Protein 2HGA (pdb70)

Structure (mmCIF, N/CA/C/O backbone):
data_2HGA
#
_entry.id   2HGA
#
_cell.length_a   1.000
_cell.length_b   1.000
_cell.length_c   1.000
_cell.angle_alpha   90.00
_cell.angle_beta   90.00
_cell.angle_gamma   90.00
#
_symmetry.space_group_name_H-M   'P 1'
#
loop_
_atom_site.group_PDB
_atom_site.id
_atom_site.type_symbol
_atom_site.label_atom_id
_atom_site.label_alt_id
_atom_site.label_comp_id
_atom_site.label_asym_id
_atom_site.label_entity_id
_atom_site.label_seq_id
_atom_site.pdbx_PDB_ins_code
_atom_site.Cartn_x
_atom_site.Cartn_y
_atom_site.Cartn_z
_atom_site.occupancy
_atom_site.B_iso_or_equiv
_atom_site.auth_seq_id
_atom_site.auth_comp_id
_atom_site.auth_asym_id
_atom_site.auth_atom_id
_atom_site.pdbx_PDB_model_num
ATOM 1 N N . GLN A 1 23 ? -3.362 -10.583 -2.931 1.00 0.00 23 GLN A N 1
ATOM 2 C CA . GLN A 1 23 ? -2.326 -10.518 -1.915 1.00 0.00 23 GLN A CA 1
ATOM 3 C C . GLN A 1 23 ? -2.090 -9.078 -1.478 1.00 0.00 23 GLN A C 1
ATOM 4 O O . GLN A 1 23 ? -1.394 -8.322 -2.153 1.00 0.00 23 GLN A O 1
ATOM 18 N N . PRO A 1 24 ? -2.710 -8.665 -0.367 1.00 0.00 24 PRO A N 1
ATOM 19 C CA . PRO A 1 24 ? -2.434 -7.372 0.254 1.00 0.00 24 PRO A CA 1
ATOM 20 C C . PRO A 1 24 ? -1.072 -7.396 0.933 1.00 0.00 24 PRO A C 1
ATOM 21 O O . PRO A 1 24 ? -0.791 -8.291 1.728 1.00 0.00 24 PRO A O 1
ATOM 32 N N . ASP A 1 25 ? -0.234 -6.421 0.628 1.00 0.00 25 ASP A N 1
ATOM 33 C CA . ASP A 1 25 ? 1.156 -6.452 1.079 1.00 0.00 25 ASP A CA 1
ATOM 34 C C . ASP A 1 25 ? 1.666 -5.037 1.326 1.00 0.00 25 ASP A C 1
ATOM 35 O O . ASP A 1 25 ? 2.860 -4.750 1.220 1.00 0.00 25 ASP A O 1
ATOM 44 N N . GLY A 1 26 ? 0.747 -4.160 1.690 1.00 0.00 26 GLY A N 1
ATOM 45 C CA . GLY A 1 26 ? 1.083 -2.772 1.915 1.00 0.00 26 GLY A CA 1
ATOM 46 C C . GLY A 1 26 ? 0.390 -1.869 0.919 1.00 0.00 26 GLY A C 1
ATOM 47 O O . GLY A 1 26 ? 0.123 -2.278 -0.210 1.00 0.00 26 GLY A O 1
ATOM 51 N N . VAL A 1 27 ? 0.076 -0.656 1.334 1.00 0.00 27 VAL A N 1
ATOM 52 C CA . VAL A 1 27 ? -0.555 0.305 0.445 1.00 0.00 27 VAL A CA 1
ATOM 53 C C . VAL A 1 27 ? 0.464 1.328 -0.046 1.00 0.00 27 VAL A C 1
ATOM 54 O O . VAL A 1 27 ? 1.218 1.905 0.739 1.00 0.00 27 VAL A O 1
ATOM 67 N N . GLN A 1 28 ? 0.503 1.528 -1.350 1.00 0.00 28 GLN A N 1
ATOM 68 C CA . GLN A 1 28 ? 1.487 2.411 -1.954 1.00 0.00 28 GLN A CA 1
ATOM 69 C C . GLN A 1 28 ? 0.834 3.673 -2.505 1.00 0.00 28 GLN A C 1
ATOM 70 O O . GLN A 1 28 ? -0.330 3.663 -2.917 1.00 0.00 28 GLN A O 1
ATOM 84 N N . ILE A 1 29 ? 1.594 4.755 -2.494 1.00 0.00 29 ILE A N 1
ATOM 85 C CA . ILE A 1 29 ? 1.143 6.026 -3.026 1.00 0.00 29 ILE A CA 1
ATOM 86 C C . ILE A 1 29 ? 1.330 6.052 -4.536 1.00 0.00 29 ILE A C 1
ATOM 87 O O . ILE A 1 29 ? 2.452 5.952 -5.032 1.00 0.00 29 ILE A O 1
ATOM 103 N N . ASP A 1 30 ? 0.235 6.180 -5.256 1.00 0.00 30 ASP A N 1
ATOM 104 C CA . ASP A 1 30 ? 0.277 6.242 -6.707 1.00 0.00 30 ASP A CA 1
ATOM 105 C C . ASP A 1 30 ? 0.681 7.634 -7.151 1.00 0.00 30 ASP A C 1
ATOM 106 O O . ASP A 1 30 ? 1.752 7.828 -7.722 1.00 0.00 30 ASP A O 1
ATOM 115 N N . SER A 1 31 ? -0.172 8.606 -6.858 1.00 0.00 31 SER A N 1
ATOM 116 C CA . SER A 1 31 ? 0.072 9.972 -7.285 1.00 0.00 31 SER A CA 1
ATOM 117 C C . SER A 1 31 ? -0.533 10.973 -6.310 1.00 0.00 31 SER A C 1
ATOM 118 O O . SER A 1 31 ? -1.471 10.656 -5.572 1.00 0.00 31 SER A O 1
ATOM 126 N N . VAL A 1 32 ? 0.012 12.181 -6.314 1.00 0.00 32 VAL A N 1
ATOM 127 C CA . VAL A 1 32 ? -0.423 13.229 -5.407 1.00 0.00 32 VAL A CA 1
ATOM 128 C C . VAL A 1 32 ? -1.021 14.389 -6.191 1.00 0.00 32 VAL A C 1
ATOM 129 O O . VAL A 1 32 ? -0.323 15.058 -6.953 1.00 0.00 32 VAL A O 1
ATOM 142 N N . VAL A 1 33 ? -2.314 14.610 -6.024 1.00 0.00 33 VAL A N 1
ATOM 143 C CA . VAL A 1 33 ? -2.983 15.703 -6.692 1.00 0.00 33 VAL A CA 1
ATOM 144 C C . VAL A 1 33 ? -3.287 16.829 -5.706 1.00 0.00 33 VAL A C 1
ATOM 145 O O . VAL A 1 33 ? -3.420 16.591 -4.501 1.00 0.00 33 VAL A O 1
ATOM 158 N N . PRO A 1 34 ? -3.385 18.074 -6.207 1.00 0.00 34 PRO A N 1
ATOM 159 C CA . PRO A 1 34 ? -3.674 19.250 -5.377 1.00 0.00 34 PRO A CA 1
ATOM 160 C C . PRO A 1 34 ? -5.043 19.166 -4.709 1.00 0.00 34 PRO A C 1
ATOM 161 O O . PRO A 1 34 ? -5.974 18.556 -5.241 1.00 0.00 34 PRO A O 1
ATOM 172 N N . GLY A 1 35 ? -5.162 19.796 -3.550 1.00 0.00 35 GLY A N 1
ATOM 173 C CA . GLY A 1 35 ? -6.388 19.717 -2.779 1.00 0.00 35 GLY A CA 1
ATOM 174 C C . GLY A 1 35 ? -6.190 18.895 -1.525 1.00 0.00 35 GLY A C 1
ATOM 175 O O . GLY A 1 35 ? -7.128 18.655 -0.761 1.00 0.00 35 GLY A O 1
ATOM 179 N N . SER A 1 36 ? -4.955 18.469 -1.321 1.00 0.00 36 SER A N 1
ATOM 180 C CA . SER A 1 36 ? -4.589 17.671 -0.171 1.00 0.00 36 SER A CA 1
ATOM 181 C C . SER A 1 36 ? -3.435 18.337 0.577 1.00 0.00 36 SER A C 1
ATOM 182 O O . SER A 1 36 ? -2.598 19.000 -0.036 1.00 0.00 36 SER A O 1
ATOM 190 N N . PRO A 1 37 ? -3.370 18.187 1.905 1.00 0.00 37 PRO A N 1
ATOM 191 C CA . PRO A 1 37 ? -2.252 18.709 2.691 1.00 0.00 37 PRO A CA 1
ATOM 192 C C . PRO A 1 37 ? -0.963 17.963 2.365 1.00 0.00 37 PRO A C 1
ATOM 193 O O . PRO A 1 37 ? 0.137 18.486 2.525 1.00 0.00 37 PRO A O 1
ATOM 204 N N . ALA A 1 38 ? -1.127 16.743 1.864 1.00 0.00 38 ALA A N 1
ATOM 205 C CA . ALA A 1 38 ? -0.007 15.872 1.544 1.00 0.00 38 ALA A CA 1
ATOM 206 C C . ALA A 1 38 ? 0.699 16.300 0.262 1.00 0.00 38 ALA A C 1
ATOM 207 O O . ALA A 1 38 ? 1.768 15.779 -0.060 1.00 0.00 38 ALA A O 1
ATOM 214 N N . SER A 1 39 ? 0.113 17.268 -0.447 1.00 0.00 39 SER A N 1
ATOM 215 C CA . SER A 1 39 ? 0.626 17.701 -1.746 1.00 0.00 39 SER A CA 1
ATOM 216 C C . SER A 1 39 ? 2.110 18.082 -1.698 1.00 0.00 39 SER A C 1
ATOM 217 O O . SER A 1 39 ? 2.830 17.907 -2.683 1.00 0.00 39 SER A O 1
ATOM 225 N N . LYS A 1 40 ? 2.574 18.593 -0.561 1.00 0.00 40 LYS A N 1
ATOM 226 C CA . LYS A 1 40 ? 3.976 18.979 -0.430 1.00 0.00 40 LYS A CA 1
ATOM 227 C C . LYS A 1 40 ? 4.604 18.369 0.817 1.00 0.00 40 LYS A C 1
ATOM 228 O O . LYS A 1 40 ? 5.628 18.847 1.306 1.00 0.00 40 LYS A O 1
ATOM 247 N N . VAL A 1 41 ? 4.004 17.303 1.320 1.00 0.00 41 VAL A N 1
ATOM 248 C CA . VAL A 1 41 ? 4.528 16.632 2.502 1.00 0.00 41 VAL A CA 1
ATOM 249 C C . VAL A 1 41 ? 5.245 15.343 2.118 1.00 0.00 41 VAL A C 1
ATOM 250 O O . VAL A 1 41 ? 6.391 15.114 2.511 1.00 0.00 41 VAL A O 1
ATOM 263 N N . LEU A 1 42 ? 4.574 14.511 1.336 1.00 0.00 42 LEU A N 1
ATOM 264 C CA . LEU A 1 42 ? 5.141 13.246 0.911 1.00 0.00 42 LEU A CA 1
ATOM 265 C C . LEU A 1 42 ? 5.420 13.232 -0.583 1.00 0.00 42 LEU A C 1
ATOM 266 O O . LEU A 1 42 ? 5.181 14.215 -1.291 1.00 0.00 42 LEU A O 1
ATOM 282 N N . THR A 1 43 ? 5.934 12.110 -1.043 1.00 0.00 43 THR A N 1
ATOM 283 C CA . THR A 1 43 ? 6.284 11.934 -2.440 1.00 0.00 43 THR A CA 1
ATOM 284 C C . THR A 1 43 ? 5.426 10.833 -3.057 1.00 0.00 43 THR A C 1
ATOM 285 O O . THR A 1 43 ? 5.162 9.816 -2.414 1.00 0.00 43 THR A O 1
ATOM 296 N N . PRO A 1 44 ? 4.937 11.027 -4.289 1.00 0.00 44 PRO A N 1
ATOM 297 C CA . PRO A 1 44 ? 4.264 9.960 -5.023 1.00 0.00 44 PRO A CA 1
ATOM 298 C C . PRO A 1 44 ? 5.221 8.813 -5.328 1.00 0.00 44 PRO A C 1
ATOM 299 O O . PRO A 1 44 ? 6.397 9.033 -5.621 1.00 0.00 44 PRO A O 1
ATOM 310 N N . GLY A 1 45 ? 4.721 7.594 -5.244 1.00 0.00 45 GLY A N 1
ATOM 311 C CA . GLY A 1 45 ? 5.556 6.434 -5.496 1.00 0.00 45 GLY A CA 1
ATOM 312 C C . GLY A 1 45 ? 6.057 5.773 -4.227 1.00 0.00 45 GLY A C 1
ATOM 313 O O . GLY A 1 45 ? 6.654 4.693 -4.281 1.00 0.00 45 GLY A O 1
ATOM 317 N N . LEU A 1 46 ? 5.819 6.403 -3.083 1.00 0.00 46 LEU A N 1
ATOM 318 C CA . LEU A 1 46 ? 6.297 5.860 -1.816 1.00 0.00 46 LEU A CA 1
ATOM 319 C C . LEU A 1 46 ? 5.350 4.782 -1.303 1.00 0.00 46 LEU A C 1
ATOM 320 O O . LEU A 1 46 ? 4.206 4.693 -1.740 1.00 0.00 46 LEU A O 1
ATOM 336 N N . VAL A 1 47 ? 5.826 3.979 -0.363 1.00 0.00 47 VAL A N 1
ATOM 337 C CA . VAL A 1 47 ? 5.034 2.885 0.180 1.00 0.00 47 VAL A CA 1
ATOM 338 C C . VAL A 1 47 ? 4.700 3.146 1.643 1.00 0.00 47 VAL A C 1
ATOM 339 O O . VAL A 1 47 ? 5.593 3.402 2.453 1.00 0.00 47 VAL A O 1
ATOM 352 N N . ILE A 1 48 ? 3.419 3.080 1.976 1.00 0.00 48 ILE A N 1
ATOM 353 C CA . ILE A 1 48 ? 2.968 3.286 3.344 1.00 0.00 48 ILE A CA 1
ATOM 354 C C . ILE A 1 48 ? 3.071 1.989 4.130 1.00 0.00 48 ILE A C 1
ATOM 355 O O . ILE A 1 48 ? 2.358 1.023 3.852 1.00 0.00 48 ILE A O 1
ATOM 371 N N . GLU A 1 49 ? 3.966 1.970 5.105 1.00 0.00 49 GLU A N 1
ATOM 372 C CA . GLU A 1 49 ? 4.208 0.776 5.889 1.00 0.00 49 GLU A CA 1
ATOM 373 C C . GLU A 1 49 ? 3.200 0.660 7.021 1.00 0.00 49 GLU A C 1
ATOM 374 O O . GLU A 1 49 ? 2.613 -0.401 7.239 1.00 0.00 49 GLU A O 1
ATOM 386 N N . SER A 1 50 ? 2.982 1.753 7.733 1.00 0.00 50 SER A N 1
ATOM 387 C CA . SER A 1 50 ? 2.062 1.733 8.856 1.00 0.00 50 SER A CA 1
ATOM 388 C C . SER A 1 50 ? 1.637 3.134 9.265 1.00 0.00 50 SER A C 1
ATOM 389 O O . SER A 1 50 ? 2.373 4.103 9.072 1.00 0.00 50 SER A O 1
ATOM 397 N N . ILE A 1 51 ? 0.444 3.220 9.829 1.00 0.00 51 ILE A N 1
ATOM 398 C CA . ILE A 1 51 ? -0.075 4.469 10.365 1.00 0.00 51 ILE A CA 1
ATOM 399 C C . ILE A 1 51 ? 0.049 4.417 11.892 1.00 0.00 51 ILE A C 1
ATOM 400 O O . ILE A 1 51 ? 0.428 3.376 12.434 1.00 0.00 51 ILE A O 1
ATOM 416 N N . ASN A 1 52 ? -0.228 5.524 12.575 1.00 0.00 52 ASN A N 1
ATOM 417 C CA . ASN A 1 52 ? -0.067 5.611 14.019 1.00 0.00 52 ASN A CA 1
ATOM 418 C C . ASN A 1 52 ? -0.859 4.530 14.756 1.00 0.00 52 ASN A C 1
ATOM 419 O O . ASN A 1 52 ? -2.077 4.618 14.901 1.00 0.00 52 ASN A O 1
ATOM 430 N N . GLY A 1 53 ? -0.147 3.492 15.189 1.00 0.00 53 GLY A N 1
ATOM 431 C CA . GLY A 1 53 ? -0.763 2.404 15.926 1.00 0.00 53 GLY A CA 1
ATOM 432 C C . GLY A 1 53 ? -1.576 1.476 15.045 1.00 0.00 53 GLY A C 1
ATOM 433 O O . GLY A 1 53 ? -2.180 0.522 15.531 1.00 0.00 53 GLY A O 1
ATOM 437 N N . MET A 1 54 ? -1.590 1.746 13.748 1.00 0.00 54 MET A N 1
ATOM 438 C CA . MET A 1 54 ? -2.405 0.988 12.814 1.00 0.00 54 MET A CA 1
ATOM 439 C C . MET A 1 54 ? -1.627 0.699 11.531 1.00 0.00 54 MET A C 1
ATOM 440 O O . MET A 1 54 ? -1.547 1.546 10.644 1.00 0.00 54 MET A O 1
ATOM 454 N N . PRO A 1 55 ? -1.021 -0.491 11.425 1.00 0.00 55 PRO A N 1
ATOM 455 C CA . PRO A 1 55 ? -0.272 -0.892 10.235 1.00 0.00 55 PRO A CA 1
ATOM 456 C C . PRO A 1 55 ? -1.194 -1.232 9.068 1.00 0.00 55 PRO A C 1
ATOM 457 O O . PRO A 1 55 ? -2.177 -1.955 9.229 1.00 0.00 55 PRO A O 1
ATOM 468 N N . THR A 1 56 ? -0.870 -0.718 7.893 1.00 0.00 56 THR A N 1
ATOM 469 C CA . THR A 1 56 ? -1.717 -0.897 6.729 1.00 0.00 56 THR A CA 1
ATOM 470 C C . THR A 1 56 ? -1.068 -1.808 5.696 1.00 0.00 56 THR A C 1
ATOM 471 O O . THR A 1 56 ? -0.416 -1.348 4.759 1.00 0.00 56 THR A O 1
ATOM 482 N N . SER A 1 57 ? -1.225 -3.106 5.894 1.00 0.00 57 SER A N 1
ATOM 483 C CA . SER A 1 57 ? -0.714 -4.087 4.953 1.00 0.00 57 SER A CA 1
ATOM 484 C C . SER A 1 57 ? -1.783 -4.438 3.924 1.00 0.00 57 SER A C 1
ATOM 485 O O . SER A 1 57 ? -1.502 -5.056 2.901 1.00 0.00 57 SER A O 1
ATOM 493 N N . ASN A 1 58 ? -3.016 -4.047 4.196 1.00 0.00 58 ASN A N 1
ATOM 494 C CA . ASN A 1 58 ? -4.125 -4.415 3.333 1.00 0.00 58 ASN A CA 1
ATOM 495 C C . ASN A 1 58 ? -4.909 -3.168 2.950 1.00 0.00 58 ASN A C 1
ATOM 496 O O . ASN A 1 58 ? -4.650 -2.083 3.469 1.00 0.00 58 ASN A O 1
ATOM 507 N N . LEU A 1 59 ? -5.877 -3.329 2.061 1.00 0.00 59 LEU A N 1
ATOM 508 C CA . LEU A 1 59 ? -6.724 -2.235 1.649 1.00 0.00 59 LEU A CA 1
ATOM 509 C C . LEU A 1 59 ? -7.791 -1.973 2.706 1.00 0.00 59 LEU A C 1
ATOM 510 O O . LEU A 1 59 ? -8.116 -0.824 3.014 1.00 0.00 59 LEU A O 1
ATOM 526 N N . THR A 1 60 ? -8.311 -3.052 3.273 1.00 0.00 60 THR A N 1
ATOM 527 C CA . THR A 1 60 ? -9.356 -2.968 4.281 1.00 0.00 60 THR A CA 1
ATOM 528 C C . THR A 1 60 ? -8.834 -2.328 5.568 1.00 0.00 60 THR A C 1
ATOM 529 O O . THR A 1 60 ? -9.504 -1.485 6.159 1.00 0.00 60 THR A O 1
ATOM 540 N N . THR A 1 61 ? -7.628 -2.710 5.988 1.00 0.00 61 THR A N 1
ATOM 541 C CA . THR A 1 61 ? -7.036 -2.158 7.201 1.00 0.00 61 THR A CA 1
ATOM 542 C C . THR A 1 61 ? -6.748 -0.671 7.041 1.00 0.00 61 THR A C 1
ATOM 543 O O . THR A 1 61 ? -6.838 0.095 8.000 1.00 0.00 61 THR A O 1
ATOM 554 N N . TYR A 1 62 ? -6.419 -0.270 5.819 1.00 0.00 62 TYR A N 1
ATOM 555 C CA . TYR A 1 62 ? -6.238 1.137 5.501 1.00 0.00 62 TYR A CA 1
ATOM 556 C C . TYR A 1 62 ? -7.547 1.886 5.724 1.00 0.00 62 TYR A C 1
ATOM 557 O O . TYR A 1 62 ? -7.571 2.956 6.327 1.00 0.00 62 TYR A O 1
ATOM 575 N N . SER A 1 63 ? -8.637 1.294 5.258 1.00 0.00 63 SER A N 1
ATOM 576 C CA . SER A 1 63 ? -9.957 1.888 5.403 1.00 0.00 63 SER A CA 1
ATOM 577 C C . SER A 1 63 ? -10.378 1.893 6.874 1.00 0.00 63 SER A C 1
ATOM 578 O O . SER A 1 63 ? -10.916 2.882 7.369 1.00 0.00 63 SER A O 1
ATOM 586 N N . ALA A 1 64 ? -10.101 0.793 7.572 1.00 0.00 64 ALA A N 1
ATOM 587 C CA . ALA A 1 64 ? -10.461 0.654 8.981 1.00 0.00 64 ALA A CA 1
ATOM 588 C C . ALA A 1 64 ? -9.779 1.724 9.823 1.00 0.00 64 ALA A C 1
ATOM 589 O O . ALA A 1 64 ? -10.342 2.222 10.799 1.00 0.00 64 ALA A O 1
ATOM 596 N N . ALA A 1 65 ? -8.566 2.079 9.433 1.00 0.00 65 ALA A N 1
ATOM 597 C CA . ALA A 1 65 ? -7.835 3.143 10.099 1.00 0.00 65 ALA A CA 1
ATOM 598 C C . ALA A 1 65 ? -8.435 4.497 9.738 1.00 0.00 65 ALA A C 1
ATOM 599 O O . ALA A 1 65 ? -8.688 5.333 10.604 1.00 0.00 65 ALA A O 1
ATOM 606 N N . LEU A 1 66 ? -8.700 4.677 8.452 1.00 0.00 66 LEU A N 1
ATOM 607 C CA . LEU A 1 66 ? -9.223 5.923 7.919 1.00 0.00 66 LEU A CA 1
ATOM 608 C C . LEU A 1 66 ? -10.573 6.287 8.535 1.00 0.00 66 LEU A C 1
ATOM 609 O O . LEU A 1 66 ? -10.837 7.452 8.822 1.00 0.00 66 LEU A O 1
ATOM 625 N N . LYS A 1 67 ? -11.409 5.280 8.761 1.00 0.00 67 LYS A N 1
ATOM 626 C CA . LYS A 1 67 ? -12.757 5.494 9.283 1.00 0.00 67 LYS A CA 1
ATOM 627 C C . LYS A 1 67 ? -12.746 6.057 10.706 1.00 0.00 67 LYS A C 1
ATOM 628 O O . LYS A 1 67 ? -13.769 6.534 11.193 1.00 0.00 67 LYS A O 1
ATOM 647 N N . THR A 1 68 ? -11.604 6.001 11.377 1.00 0.00 68 THR A N 1
ATOM 648 C CA . THR A 1 68 ? -11.513 6.510 12.740 1.00 0.00 68 THR A CA 1
ATOM 649 C C . THR A 1 68 ? -10.903 7.908 12.776 1.00 0.00 68 THR A C 1
ATOM 650 O O . THR A 1 68 ? -10.965 8.594 13.796 1.00 0.00 68 THR A O 1
ATOM 661 N N . ILE A 1 69 ? -10.315 8.326 11.661 1.00 0.00 69 ILE A N 1
ATOM 662 C CA . ILE A 1 69 ? -9.631 9.612 11.600 1.00 0.00 69 ILE A CA 1
ATOM 663 C C . ILE A 1 69 ? -10.609 10.718 11.200 1.00 0.00 69 ILE A C 1
ATOM 664 O O . ILE A 1 69 ? -11.521 10.498 10.400 1.00 0.00 69 ILE A O 1
ATOM 680 N N . SER A 1 70 ? -10.425 11.904 11.764 1.00 0.00 70 SER A N 1
ATOM 681 C CA . SER A 1 70 ? -11.309 13.027 11.490 1.00 0.00 70 SER A CA 1
ATOM 682 C C . SER A 1 70 ? -10.652 14.036 10.539 1.00 0.00 70 SER A C 1
ATOM 683 O O . SER A 1 70 ? -9.460 13.939 10.244 1.00 0.00 70 SER A O 1
ATOM 691 N N . VAL A 1 71 ? -11.434 15.008 10.072 1.00 0.00 71 VAL A N 1
ATOM 692 C CA . VAL A 1 71 ? -10.951 16.017 9.132 1.00 0.00 71 VAL A CA 1
ATOM 693 C C . VAL A 1 71 ? -10.201 17.120 9.870 1.00 0.00 71 VAL A C 1
ATOM 694 O O . VAL A 1 71 ? -10.773 17.827 10.703 1.00 0.00 71 VAL A O 1
ATOM 707 N N . GLY A 1 72 ? -8.927 17.264 9.553 1.00 0.00 72 GLY A N 1
ATOM 708 C CA . GLY A 1 72 ? -8.097 18.242 10.225 1.00 0.00 72 GLY A CA 1
ATOM 709 C C . GLY A 1 72 ? -7.199 17.592 11.255 1.00 0.00 72 GLY A C 1
ATOM 710 O O . GLY A 1 72 ? -6.396 18.259 11.912 1.00 0.00 72 GLY A O 1
ATOM 714 N N . GLU A 1 73 ? -7.344 16.286 11.388 1.00 0.00 73 GLU A N 1
ATOM 715 C CA . GLU A 1 73 ? -6.553 15.510 12.324 1.00 0.00 73 GLU A CA 1
ATOM 716 C C . GLU A 1 73 ? -5.254 15.069 11.663 1.00 0.00 73 GLU A C 1
ATOM 717 O O . GLU A 1 73 ? -5.205 14.862 10.447 1.00 0.00 73 GLU A O 1
ATOM 729 N N . VAL A 1 74 ? -4.212 14.939 12.462 1.00 0.00 74 VAL A N 1
ATOM 730 C CA . VAL A 1 74 ? -2.894 14.584 11.958 1.00 0.00 74 VAL A CA 1
ATOM 731 C C . VAL A 1 74 ? -2.501 13.181 12.411 1.00 0.00 74 VAL A C 1
ATOM 732 O O . VAL A 1 74 ? -2.501 12.881 13.607 1.00 0.00 74 VAL A O 1
ATOM 745 N N . ILE A 1 75 ? -2.167 12.334 11.451 1.00 0.00 75 ILE A N 1
ATOM 746 C CA . ILE A 1 75 ? -1.780 10.961 11.735 1.00 0.00 75 ILE A CA 1
ATOM 747 C C . ILE A 1 75 ? -0.291 10.738 11.473 1.00 0.00 75 ILE A C 1
ATOM 748 O O . ILE A 1 75 ? 0.366 11.550 10.816 1.00 0.00 75 ILE A O 1
ATOM 764 N N . ASN A 1 76 ? 0.236 9.638 11.994 1.00 0.00 76 ASN A N 1
ATOM 765 C CA . ASN A 1 76 ? 1.653 9.329 11.876 1.00 0.00 76 ASN A CA 1
ATOM 766 C C . ASN A 1 76 ? 1.858 8.184 10.889 1.00 0.00 76 ASN A C 1
ATOM 767 O O . ASN A 1 76 ? 1.413 7.071 11.128 1.00 0.00 76 ASN A O 1
ATOM 778 N N . ILE A 1 77 ? 2.517 8.465 9.777 1.00 0.00 77 ILE A N 1
ATOM 779 C CA . ILE A 1 77 ? 2.694 7.470 8.723 1.00 0.00 77 ILE A CA 1
ATOM 780 C C . ILE A 1 77 ? 4.166 7.152 8.510 1.00 0.00 77 ILE A C 1
ATOM 781 O O . ILE A 1 77 ? 4.947 8.011 8.104 1.00 0.00 77 ILE A O 1
ATOM 797 N N . THR A 1 78 ? 4.536 5.917 8.796 1.00 0.00 78 THR A N 1
ATOM 798 C CA . THR A 1 78 ? 5.888 5.450 8.566 1.00 0.00 78 THR A CA 1
ATOM 799 C C . THR A 1 78 ? 5.987 4.800 7.193 1.00 0.00 78 THR A C 1
ATOM 800 O O . THR A 1 78 ? 5.203 3.907 6.860 1.00 0.00 78 THR A O 1
ATOM 811 N N . THR A 1 79 ? 6.922 5.279 6.388 1.00 0.00 79 THR A N 1
ATOM 812 C CA . THR A 1 79 ? 7.137 4.738 5.060 1.00 0.00 79 THR A CA 1
ATOM 813 C C . THR A 1 79 ? 8.584 4.295 4.900 1.00 0.00 79 THR A C 1
ATOM 814 O O . THR A 1 79 ? 9.400 4.472 5.810 1.00 0.00 79 THR A O 1
ATOM 825 N N . ASP A 1 80 ? 8.895 3.731 3.738 1.00 0.00 80 ASP A N 1
ATOM 826 C CA . ASP A 1 80 ? 10.269 3.371 3.391 1.00 0.00 80 ASP A CA 1
ATOM 827 C C . ASP A 1 80 ? 11.167 4.600 3.450 1.00 0.00 80 ASP A C 1
ATOM 828 O O . ASP A 1 80 ? 12.329 4.528 3.844 1.00 0.00 80 ASP A O 1
ATOM 837 N N . GLN A 1 81 ? 10.589 5.739 3.098 1.00 0.00 81 GLN A N 1
ATOM 838 C CA . GLN A 1 81 ? 11.320 6.989 3.039 1.00 0.00 81 GLN A CA 1
ATOM 839 C C . GLN A 1 81 ? 11.258 7.725 4.364 1.00 0.00 81 GLN A C 1
ATOM 840 O O . GLN A 1 81 ? 11.526 8.926 4.440 1.00 0.00 81 GLN A O 1
ATOM 854 N N . GLY A 1 82 ? 10.897 6.999 5.399 1.00 0.00 82 GLY A N 1
ATOM 855 C CA . GLY A 1 82 ? 10.882 7.556 6.733 1.00 0.00 82 GLY A CA 1
ATOM 856 C C . GLY A 1 82 ? 9.481 7.786 7.245 1.00 0.00 82 GLY A C 1
ATOM 857 O O . GLY A 1 82 ? 8.504 7.527 6.542 1.00 0.00 82 GLY A O 1
ATOM 861 N N . THR A 1 83 ? 9.379 8.263 8.470 1.00 0.00 83 THR A N 1
ATOM 862 C CA . THR A 1 83 ? 8.091 8.548 9.073 1.00 0.00 83 THR A CA 1
ATOM 863 C C . THR A 1 83 ? 7.719 10.016 8.879 1.00 0.00 83 THR A C 1
ATOM 864 O O . THR A 1 83 ? 8.534 10.909 9.114 1.00 0.00 83 THR A O 1
ATOM 875 N N . PHE A 1 84 ? 6.497 10.256 8.427 1.00 0.00 84 PHE A N 1
ATOM 876 C CA . PHE A 1 84 ? 5.998 11.606 8.233 1.00 0.00 84 PHE A CA 1
ATOM 877 C C . PHE A 1 84 ? 4.694 11.794 8.997 1.00 0.00 84 PHE A C 1
ATOM 878 O O . PHE A 1 84 ? 4.022 10.820 9.345 1.00 0.00 84 PHE A O 1
ATOM 895 N N . HIS A 1 85 ? 4.339 13.038 9.261 1.00 0.00 85 HIS A N 1
ATOM 896 C CA . HIS A 1 85 ? 3.057 13.344 9.875 1.00 0.00 85 HIS A CA 1
ATOM 897 C C . HIS A 1 85 ? 2.138 13.947 8.833 1.00 0.00 85 HIS A C 1
ATOM 898 O O . HIS A 1 85 ? 2.479 14.940 8.190 1.00 0.00 85 HIS A O 1
ATOM 913 N N . LEU A 1 86 ? 0.983 13.344 8.660 1.00 0.00 86 LEU A N 1
ATOM 914 C CA . LEU A 1 86 ? 0.069 13.754 7.624 1.00 0.00 86 LEU A CA 1
ATOM 915 C C . LEU A 1 86 ? -1.232 14.271 8.195 1.00 0.00 86 LEU A C 1
ATOM 916 O O . LEU A 1 86 ? -1.803 13.691 9.116 1.00 0.00 86 LEU A O 1
ATOM 932 N N . LYS A 1 87 ? -1.683 15.368 7.639 1.00 0.00 87 LYS A N 1
ATOM 933 C CA . LYS A 1 87 ? -2.975 15.925 7.981 1.00 0.00 87 LYS A CA 1
ATOM 934 C C . LYS A 1 87 ? -4.006 15.438 6.979 1.00 0.00 87 LYS A C 1
ATOM 935 O O . LYS A 1 87 ? -3.743 15.406 5.776 1.00 0.00 87 LYS A O 1
ATOM 954 N N . THR A 1 88 ? -5.161 15.036 7.474 1.00 0.00 88 THR A N 1
ATOM 955 C CA . THR A 1 88 ? -6.228 14.559 6.613 1.00 0.00 88 THR A CA 1
ATOM 956 C C . THR A 1 88 ? -6.745 15.674 5.713 1.00 0.00 88 THR A C 1
ATOM 957 O O . THR A 1 88 ? -6.810 16.839 6.119 1.00 0.00 88 THR A O 1
ATOM 968 N N . GLY A 1 89 ? -7.091 15.308 4.488 1.00 0.00 89 GLY A N 1
ATOM 969 C CA . GLY A 1 89 ? -7.496 16.280 3.507 1.00 0.00 89 GLY A CA 1
ATOM 970 C C . GLY A 1 89 ? -8.864 16.854 3.763 1.00 0.00 89 GLY A C 1
ATOM 971 O O . GLY A 1 89 ? -9.543 16.499 4.728 1.00 0.00 89 GLY A O 1
ATOM 975 N N . ARG A 1 90 ? -9.282 17.710 2.852 1.00 0.00 90 ARG A N 1
ATOM 976 C CA . ARG A 1 90 ? -10.443 18.555 3.063 1.00 0.00 90 ARG A CA 1
ATOM 977 C C . ARG A 1 90 ? -11.664 18.050 2.293 1.00 0.00 90 ARG A C 1
ATOM 978 O O . ARG A 1 90 ? -12.697 18.719 2.245 1.00 0.00 90 ARG A O 1
ATOM 999 N N . ASN A 1 91 ? -11.538 16.863 1.711 1.00 0.00 91 ASN A N 1
ATOM 1000 C CA . ASN A 1 91 ? -12.637 16.217 0.983 1.00 0.00 91 ASN A CA 1
ATOM 1001 C C . ASN A 1 91 ? -13.012 16.983 -0.285 1.00 0.00 91 ASN A C 1
ATOM 1002 O O . ASN A 1 91 ? -13.865 17.872 -0.260 1.00 0.00 91 ASN A O 1
ATOM 1013 N N . PRO A 1 92 ? -12.356 16.669 -1.411 1.00 0.00 92 PRO A N 1
ATOM 1014 C CA . PRO A 1 92 ? -12.699 17.216 -2.712 1.00 0.00 92 PRO A CA 1
ATOM 1015 C C . PRO A 1 92 ? -13.707 16.334 -3.454 1.00 0.00 92 PRO A C 1
ATOM 1016 O O . PRO A 1 92 ? -13.560 15.110 -3.483 1.00 0.00 92 PRO A O 1
ATOM 1027 N N . ASN A 1 93 ? -14.732 16.972 -4.024 1.00 0.00 93 ASN A N 1
ATOM 1028 C CA . ASN A 1 93 ? -15.784 16.302 -4.809 1.00 0.00 93 ASN A CA 1
ATOM 1029 C C . ASN A 1 93 ? -16.741 15.490 -3.931 1.00 0.00 93 ASN A C 1
ATOM 1030 O O . ASN A 1 93 ? -17.950 15.465 -4.169 1.00 0.00 93 ASN A O 1
ATOM 1041 N N . ASN A 1 94 ? -16.204 14.838 -2.916 1.00 0.00 94 ASN A N 1
ATOM 1042 C CA . ASN A 1 94 ? -16.997 13.964 -2.058 1.00 0.00 94 ASN A CA 1
ATOM 1043 C C . ASN A 1 94 ? -16.837 14.338 -0.594 1.00 0.00 94 ASN A C 1
ATOM 1044 O O . ASN A 1 94 ? -15.768 14.770 -0.169 1.00 0.00 94 ASN A O 1
ATOM 1055 N N . SER A 1 95 ? -17.908 14.177 0.169 1.00 0.00 95 SER A N 1
ATOM 1056 C CA . SER A 1 95 ? -17.881 14.470 1.590 1.00 0.00 95 SER A CA 1
ATOM 1057 C C . SER A 1 95 ? -17.711 13.185 2.401 1.00 0.00 95 SER A C 1
ATOM 1058 O O . SER A 1 95 ? -18.530 12.270 2.307 1.00 0.00 95 SER A O 1
ATOM 1066 N N . SER A 1 96 ? -16.632 13.113 3.169 1.00 0.00 96 SER A N 1
ATOM 1067 C CA . SER A 1 96 ? -16.370 11.981 4.047 1.00 0.00 96 SER A CA 1
ATOM 1068 C C . SER A 1 96 ? -15.512 12.439 5.227 1.00 0.00 96 SER A C 1
ATOM 1069 O O . SER A 1 96 ? -15.336 13.641 5.445 1.00 0.00 96 SER A O 1
ATOM 1077 N N . ARG A 1 97 ? -14.995 11.501 5.999 1.00 0.00 97 ARG A N 1
ATOM 1078 C CA . ARG A 1 97 ? -14.089 11.843 7.081 1.00 0.00 97 ARG A CA 1
ATOM 1079 C C . ARG A 1 97 ? -12.664 11.465 6.696 1.00 0.00 97 ARG A C 1
ATOM 1080 O O . ARG A 1 97 ? -12.419 10.341 6.264 1.00 0.00 97 ARG A O 1
ATOM 1101 N N . ALA A 1 98 ? -11.748 12.430 6.822 1.00 0.00 98 ALA A N 1
ATOM 1102 C CA . ALA A 1 98 ? -10.333 12.217 6.523 1.00 0.00 98 ALA A CA 1
ATOM 1103 C C . ALA A 1 98 ? -10.122 11.831 5.062 1.00 0.00 98 ALA A C 1
ATOM 1104 O O . ALA A 1 98 ? -10.138 10.654 4.715 1.00 0.00 98 ALA A O 1
ATOM 1111 N N . TYR A 1 99 ? -9.926 12.814 4.195 1.00 0.00 99 TYR A N 1
ATOM 1112 C CA . TYR A 1 99 ? -9.788 12.512 2.778 1.00 0.00 99 TYR A CA 1
ATOM 1113 C C . TYR A 1 99 ? -8.364 12.791 2.326 1.00 0.00 99 TYR A C 1
ATOM 1114 O O . TYR A 1 99 ? -8.026 13.927 2.017 1.00 0.00 99 TYR A O 1
ATOM 1132 N N . MET A 1 100 ? -7.543 11.744 2.305 1.00 0.00 100 MET A N 1
ATOM 1133 C CA . MET A 1 100 ? -6.108 11.866 2.031 1.00 0.00 100 MET A CA 1
ATOM 1134 C C . MET A 1 100 ? -5.830 12.749 0.812 1.00 0.00 100 MET A C 1
ATOM 1135 O O . MET A 1 100 ? -5.069 13.708 0.898 1.00 0.00 100 MET A O 1
ATOM 1149 N N . GLY A 1 101 ? -6.446 12.421 -0.318 1.00 0.00 101 GLY A N 1
ATOM 1150 C CA . GLY A 1 101 ? -6.319 13.261 -1.499 1.00 0.00 101 GLY A CA 1
ATOM 1151 C C . GLY A 1 101 ? -5.296 12.745 -2.491 1.00 0.00 101 GLY A C 1
ATOM 1152 O O . GLY A 1 101 ? -5.110 13.325 -3.555 1.00 0.00 101 GLY A O 1
ATOM 1156 N N . ILE A 1 102 ? -4.634 11.654 -2.146 1.00 0.00 102 ILE A N 1
ATOM 1157 C CA . ILE A 1 102 ? -3.657 11.045 -3.035 1.00 0.00 102 ILE A CA 1
ATOM 1158 C C . ILE A 1 102 ? -4.145 9.676 -3.467 1.00 0.00 102 ILE A C 1
ATOM 1159 O O . ILE A 1 102 ? -4.746 8.943 -2.676 1.00 0.00 102 ILE A O 1
ATOM 1175 N N . ARG A 1 103 ? -3.921 9.344 -4.728 1.00 0.00 103 ARG A N 1
ATOM 1176 C CA . ARG A 1 103 ? -4.319 8.048 -5.231 1.00 0.00 103 ARG A CA 1
ATOM 1177 C C . ARG A 1 103 ? -3.430 6.999 -4.597 1.00 0.00 103 ARG A C 1
ATOM 1178 O O . ARG A 1 103 ? -2.206 7.101 -4.642 1.00 0.00 103 ARG A O 1
ATOM 1199 N N . THR A 1 104 ? -4.045 6.023 -3.975 1.00 0.00 104 THR A N 1
ATOM 1200 C CA . THR A 1 104 ? -3.319 5.005 -3.242 1.00 0.00 104 THR A CA 1
ATOM 1201 C C . THR A 1 104 ? -3.877 3.627 -3.548 1.00 0.00 104 THR A C 1
ATOM 1202 O O . THR A 1 104 ? -5.084 3.461 -3.725 1.00 0.00 104 THR A O 1
ATOM 1213 N N . SER A 1 105 ? -2.996 2.646 -3.646 1.00 0.00 105 SER A N 1
ATOM 1214 C CA . SER A 1 105 ? -3.404 1.282 -3.926 1.00 0.00 105 SER A CA 1
ATOM 1215 C C . SER A 1 105 ? -2.386 0.307 -3.359 1.00 0.00 105 SER A C 1
ATOM 1216 O O . SER A 1 105 ? -1.231 0.658 -3.153 1.00 0.00 105 SER A O 1
ATOM 1224 N N . ASN A 1 106 ? -2.823 -0.918 -3.124 1.00 0.00 106 ASN A N 1
ATOM 1225 C CA . ASN A 1 106 ? -1.962 -1.957 -2.574 1.00 0.00 106 ASN A CA 1
ATOM 1226 C C . ASN A 1 106 ? -0.994 -2.474 -3.632 1.00 0.00 106 ASN A C 1
ATOM 1227 O O . ASN A 1 106 ? -0.087 -3.242 -3.328 1.00 0.00 106 ASN A O 1
ATOM 1238 N N . HIS A 1 107 ? -1.214 -2.045 -4.876 1.00 0.00 107 HIS A N 1
ATOM 1239 C CA . HIS A 1 107 ? -0.335 -2.385 -5.991 1.00 0.00 107 HIS A CA 1
ATOM 1240 C C . HIS A 1 107 ? -0.240 -3.898 -6.148 1.00 0.00 107 HIS A C 1
ATOM 1241 O O . HIS A 1 107 ? 0.754 -4.515 -5.758 1.00 0.00 107 HIS A O 1
ATOM 1256 N N . LEU A 1 108 ? -1.289 -4.488 -6.703 1.00 0.00 108 LEU A N 1
ATOM 1257 C CA . LEU A 1 108 ? -1.341 -5.928 -6.896 1.00 0.00 108 LEU A CA 1
ATOM 1258 C C . LEU A 1 108 ? -0.205 -6.427 -7.767 1.00 0.00 108 LEU A C 1
ATOM 1259 O O . LEU A 1 108 ? 0.193 -5.785 -8.746 1.00 0.00 108 LEU A O 1
ATOM 1275 N N . ARG A 1 109 ? 0.301 -7.581 -7.387 1.00 0.00 109 ARG A N 1
ATOM 1276 C CA . ARG A 1 109 ? 1.413 -8.210 -8.077 1.00 0.00 109 ARG A CA 1
ATOM 1277 C C . ARG A 1 109 ? 0.960 -8.653 -9.464 1.00 0.00 109 ARG A C 1
ATOM 1278 O O . ARG A 1 109 ? 0.022 -9.438 -9.594 1.00 0.00 109 ARG A O 1
ATOM 1299 N N . VAL A 1 110 ? 1.620 -8.142 -10.497 1.00 0.00 110 VAL A N 1
ATOM 1300 C CA . VAL A 1 110 ? 1.205 -8.416 -11.863 1.00 0.00 110 VAL A CA 1
ATOM 1301 C C . VAL A 1 110 ? 1.376 -9.889 -12.225 1.00 0.00 110 VAL A C 1
ATOM 1302 O O . VAL A 1 110 ? 2.426 -10.495 -11.993 1.00 0.00 110 VAL A O 1
ATOM 1315 N N . ARG A 1 111 ? 0.302 -10.448 -12.752 1.00 0.00 111 ARG A N 1
ATOM 1316 C CA . ARG A 1 111 ? 0.273 -11.808 -13.271 1.00 0.00 111 ARG A CA 1
ATOM 1317 C C . ARG A 1 111 ? -0.861 -11.929 -14.272 1.00 0.00 111 ARG A C 1
ATOM 1318 O O . ARG A 1 111 ? -1.631 -10.985 -14.462 1.00 0.00 111 ARG A O 1
ATOM 1339 N N . ASP A 1 112 ? -0.971 -13.077 -14.913 1.00 0.00 112 ASP A N 1
ATOM 1340 C CA . ASP A 1 112 ? -1.999 -13.272 -15.915 1.00 0.00 112 ASP A CA 1
ATOM 1341 C C . ASP A 1 112 ? -3.050 -14.264 -15.456 1.00 0.00 112 ASP A C 1
ATOM 1342 O O . ASP A 1 112 ? -2.977 -15.454 -15.766 1.00 0.00 112 ASP A O 1
ATOM 1351 N N . SER A 1 113 ? -3.997 -13.780 -14.673 1.00 0.00 113 SER A N 1
ATOM 1352 C CA . SER A 1 113 ? -5.191 -14.542 -14.367 1.00 0.00 113 SER A CA 1
ATOM 1353 C C . SER A 1 113 ? -6.272 -14.157 -15.365 1.00 0.00 113 SER A C 1
ATOM 1354 O O . SER A 1 113 ? -7.060 -13.245 -15.129 1.00 0.00 113 SER A O 1
ATOM 1362 N N . VAL A 1 114 ? -6.259 -14.827 -16.506 1.00 0.00 114 VAL A N 1
ATOM 1363 C CA . VAL A 1 114 ? -7.097 -14.444 -17.633 1.00 0.00 114 VAL A CA 1
ATOM 1364 C C . VAL A 1 114 ? -8.579 -14.662 -17.359 1.00 0.00 114 VAL A C 1
ATOM 1365 O O . VAL A 1 114 ? -8.977 -15.629 -16.706 1.00 0.00 114 VAL A O 1
ATOM 1378 N N . ALA A 1 115 ? -9.385 -13.743 -17.868 1.00 0.00 115 ALA A N 1
ATOM 1379 C CA . ALA A 1 115 ? -10.828 -13.854 -17.791 1.00 0.00 115 ALA A CA 1
ATOM 1380 C C . ALA A 1 115 ? -11.401 -13.964 -19.195 1.00 0.00 115 ALA A C 1
ATOM 1381 O O . ALA A 1 115 ? -11.769 -12.961 -19.817 1.00 0.00 115 ALA A O 1
ATOM 1388 N N . SER A 1 116 ? -11.434 -15.182 -19.704 1.00 0.00 116 SER A N 1
ATOM 1389 C CA . SER A 1 116 ? -11.880 -15.428 -21.063 1.00 0.00 116 SER A CA 1
ATOM 1390 C C . SER A 1 116 ? -13.398 -15.296 -21.166 1.00 0.00 116 SER A C 1
ATOM 1391 O O . SER A 1 116 ? -14.120 -15.541 -20.197 1.00 0.00 116 SER A O 1
ATOM 1399 N N . VAL A 1 117 ? -13.877 -14.890 -22.334 1.00 0.00 117 VAL A N 1
ATOM 1400 C CA . VAL A 1 117 ? -15.309 -14.800 -22.574 1.00 0.00 117 VAL A CA 1
ATOM 1401 C C . VAL A 1 117 ? -15.919 -16.194 -22.649 1.00 0.00 117 VAL A C 1
ATOM 1402 O O . VAL A 1 117 ? -15.453 -17.051 -23.402 1.00 0.00 117 VAL A O 1
ATOM 1415 N N . LEU A 1 118 ? -16.942 -16.424 -21.847 1.00 0.00 118 LEU A N 1
ATOM 1416 C CA . LEU A 1 118 ? -17.580 -17.731 -21.786 1.00 0.00 118 LEU A CA 1
ATOM 1417 C C . LEU A 1 118 ? -18.654 -17.841 -22.854 1.00 0.00 118 LEU A C 1
ATOM 1418 O O . LEU A 1 118 ? -18.757 -18.852 -23.552 1.00 0.00 118 LEU A O 1
ATOM 1434 N N . GLY A 1 119 ? -19.429 -16.781 -22.991 1.00 0.00 119 GLY A N 1
ATOM 1435 C CA . GLY A 1 119 ? -20.516 -16.769 -23.939 1.00 0.00 119 GLY A CA 1
ATOM 1436 C C . GLY A 1 119 ? -21.718 -16.051 -23.377 1.00 0.00 119 GLY A C 1
ATOM 1437 O O . GLY A 1 119 ? -21.968 -16.104 -22.170 1.00 0.00 119 GLY A O 1
ATOM 1441 N N . ASP A 1 120 ? -22.462 -15.377 -24.233 1.00 0.00 120 ASP A N 1
ATOM 1442 C CA . ASP A 1 120 ? -23.604 -14.600 -23.786 1.00 0.00 120 ASP A CA 1
ATOM 1443 C C . ASP A 1 120 ? -24.875 -15.115 -24.440 1.00 0.00 120 ASP A C 1
ATOM 1444 O O . ASP A 1 120 ? -25.004 -15.100 -25.667 1.00 0.00 120 ASP A O 1
ATOM 1453 N N . THR A 1 121 ? -25.797 -15.596 -23.624 1.00 0.00 121 THR A N 1
ATOM 1454 C CA . THR A 1 121 ? -27.038 -16.154 -24.126 1.00 0.00 121 THR A CA 1
ATOM 1455 C C . THR A 1 121 ? -28.046 -15.043 -24.413 1.00 0.00 121 THR A C 1
ATOM 1456 O O . THR A 1 121 ? -28.434 -14.282 -23.526 1.00 0.00 121 THR A O 1
ATOM 1467 N N . LEU A 1 122 ? -28.437 -14.930 -25.674 1.00 0.00 122 LEU A N 1
ATOM 1468 C CA . LEU A 1 122 ? -29.380 -13.903 -26.091 1.00 0.00 122 LEU A CA 1
ATOM 1469 C C . LEU A 1 122 ? -30.745 -14.505 -26.401 1.00 0.00 122 LEU A C 1
ATOM 1470 O O . LEU A 1 122 ? -30.924 -15.165 -27.428 1.00 0.00 122 LEU A O 1
ATOM 1486 N N . PRO A 1 123 ? -31.725 -14.291 -25.513 1.00 0.00 123 PRO A N 1
ATOM 1487 C CA . PRO A 1 123 ? -33.096 -14.744 -25.734 1.00 0.00 123 PRO A CA 1
ATOM 1488 C C . PRO A 1 123 ? -33.780 -13.931 -26.828 1.00 0.00 123 PRO A C 1
ATOM 1489 O O . PRO A 1 123 ? -33.458 -12.757 -27.040 1.00 0.00 123 PRO A O 1
ATOM 1500 N N . PHE A 1 124 ? -34.715 -14.555 -27.521 1.00 0.00 124 PHE A N 1
ATOM 1501 C CA . PHE A 1 124 ? -35.421 -13.908 -28.611 1.00 0.00 124 PHE A CA 1
ATOM 1502 C C . PHE A 1 124 ? -36.920 -13.987 -28.362 1.00 0.00 124 PHE A C 1
ATOM 1503 O O . PHE A 1 124 ? -37.488 -15.077 -28.286 1.00 0.00 124 PHE A O 1
ATOM 1520 N N . ALA A 1 125 ? -37.546 -12.831 -28.212 1.00 0.00 125 ALA A N 1
ATOM 1521 C CA . ALA A 1 125 ? -38.962 -12.764 -27.887 1.00 0.00 125 ALA A CA 1
ATOM 1522 C C . ALA A 1 125 ? -39.809 -12.768 -29.152 1.00 0.00 125 ALA A C 1
ATOM 1523 O O . ALA A 1 125 ? -39.906 -11.712 -29.809 1.00 0.00 125 ALA A O 1
ATOM 1531 N N . GLN A 1 23 ? -3.955 -11.808 -1.109 1.00 0.00 23 GLN A N 2
ATOM 1532 C CA . GLN A 1 23 ? -3.666 -10.939 0.037 1.00 0.00 23 GLN A CA 2
ATOM 1533 C C . GLN A 1 23 ? -2.606 -9.890 -0.295 1.00 0.00 23 GLN A C 2
ATOM 1534 O O . GLN A 1 23 ? -1.517 -10.214 -0.769 1.00 0.00 23 GLN A O 2
ATOM 1548 N N . PRO A 1 24 ? -2.942 -8.605 -0.077 1.00 0.00 24 PRO A N 2
ATOM 1549 C CA . PRO A 1 24 ? -1.991 -7.488 -0.193 1.00 0.00 24 PRO A CA 2
ATOM 1550 C C . PRO A 1 24 ? -0.841 -7.597 0.806 1.00 0.00 24 PRO A C 2
ATOM 1551 O O . PRO A 1 24 ? -0.729 -8.576 1.548 1.00 0.00 24 PRO A O 2
ATOM 1562 N N . ASP A 1 25 ? -0.014 -6.566 0.856 1.00 0.00 25 ASP A N 2
ATOM 1563 C CA . ASP A 1 25 ? 1.224 -6.628 1.635 1.00 0.00 25 ASP A CA 2
ATOM 1564 C C . ASP A 1 25 ? 1.615 -5.255 2.189 1.00 0.00 25 ASP A C 2
ATOM 1565 O O . ASP A 1 25 ? 2.588 -5.123 2.925 1.00 0.00 25 ASP A O 2
ATOM 1574 N N . GLY A 1 26 ? 0.822 -4.245 1.876 1.00 0.00 26 GLY A N 2
ATOM 1575 C CA . GLY A 1 26 ? 1.162 -2.888 2.235 1.00 0.00 26 GLY A CA 2
ATOM 1576 C C . GLY A 1 26 ? 0.669 -1.916 1.194 1.00 0.00 26 GLY A C 2
ATOM 1577 O O . GLY A 1 26 ? 0.797 -2.172 -0.002 1.00 0.00 26 GLY A O 2
ATOM 1581 N N . VAL A 1 27 ? 0.085 -0.815 1.633 1.00 0.00 27 VAL A N 2
ATOM 1582 C CA . VAL A 1 27 ? -0.448 0.171 0.708 1.00 0.00 27 VAL A CA 2
ATOM 1583 C C . VAL A 1 27 ? 0.658 1.074 0.182 1.00 0.00 27 VAL A C 2
ATOM 1584 O O . VAL A 1 27 ? 1.594 1.423 0.901 1.00 0.00 27 VAL A O 2
ATOM 1597 N N . GLN A 1 28 ? 0.556 1.427 -1.084 1.00 0.00 28 GLN A N 2
ATOM 1598 C CA . GLN A 1 28 ? 1.543 2.278 -1.719 1.00 0.00 28 GLN A CA 2
ATOM 1599 C C . GLN A 1 28 ? 0.912 3.592 -2.154 1.00 0.00 28 GLN A C 2
ATOM 1600 O O . GLN A 1 28 ? -0.293 3.671 -2.366 1.00 0.00 28 GLN A O 2
ATOM 1614 N N . ILE A 1 29 ? 1.732 4.620 -2.271 1.00 0.00 29 ILE A N 2
ATOM 1615 C CA . ILE A 1 29 ? 1.266 5.919 -2.719 1.00 0.00 29 ILE A CA 2
ATOM 1616 C C . ILE A 1 29 ? 1.175 5.934 -4.236 1.00 0.00 29 ILE A C 2
ATOM 1617 O O . ILE A 1 29 ? 2.190 5.893 -4.934 1.00 0.00 29 ILE A O 2
ATOM 1633 N N . ASP A 1 30 ? -0.042 5.977 -4.740 1.00 0.00 30 ASP A N 2
ATOM 1634 C CA . ASP A 1 30 ? -0.271 6.007 -6.173 1.00 0.00 30 ASP A CA 2
ATOM 1635 C C . ASP A 1 30 ? 0.159 7.349 -6.728 1.00 0.00 30 ASP A C 2
ATOM 1636 O O . ASP A 1 30 ? 1.095 7.433 -7.518 1.00 0.00 30 ASP A O 2
ATOM 1645 N N . SER A 1 31 ? -0.513 8.401 -6.281 1.00 0.00 31 SER A N 2
ATOM 1646 C CA . SER A 1 31 ? -0.213 9.742 -6.753 1.00 0.00 31 SER A CA 2
ATOM 1647 C C . SER A 1 31 ? -0.514 10.774 -5.673 1.00 0.00 31 SER A C 2
ATOM 1648 O O . SER A 1 31 ? -1.410 10.582 -4.853 1.00 0.00 31 SER A O 2
ATOM 1656 N N . VAL A 1 32 ? 0.244 11.855 -5.679 1.00 0.00 32 VAL A N 2
ATOM 1657 C CA . VAL A 1 32 ? -0.010 12.989 -4.804 1.00 0.00 32 VAL A CA 2
ATOM 1658 C C . VAL A 1 32 ? -0.391 14.191 -5.656 1.00 0.00 32 VAL A C 2
ATOM 1659 O O . VAL A 1 32 ? 0.419 14.682 -6.444 1.00 0.00 32 VAL A O 2
ATOM 1672 N N . VAL A 1 33 ? -1.629 14.642 -5.522 1.00 0.00 33 VAL A N 2
ATOM 1673 C CA . VAL A 1 33 ? -2.142 15.715 -6.356 1.00 0.00 33 VAL A CA 2
ATOM 1674 C C . VAL A 1 33 ? -1.580 17.071 -5.927 1.00 0.00 33 VAL A C 2
ATOM 1675 O O . VAL A 1 33 ? -1.191 17.253 -4.773 1.00 0.00 33 VAL A O 2
ATOM 1688 N N . PRO A 1 34 ? -1.496 18.026 -6.866 1.00 0.00 34 PRO A N 2
ATOM 1689 C CA . PRO A 1 34 ? -1.127 19.404 -6.550 1.00 0.00 34 PRO A CA 2
ATOM 1690 C C . PRO A 1 34 ? -2.234 20.101 -5.765 1.00 0.00 34 PRO A C 2
ATOM 1691 O O . PRO A 1 34 ? -3.351 20.276 -6.262 1.00 0.00 34 PRO A O 2
ATOM 1702 N N . GLY A 1 35 ? -1.928 20.485 -4.538 1.00 0.00 35 GLY A N 2
ATOM 1703 C CA . GLY A 1 35 ? -2.943 21.025 -3.662 1.00 0.00 35 GLY A CA 2
ATOM 1704 C C . GLY A 1 35 ? -3.511 19.944 -2.777 1.00 0.00 35 GLY A C 2
ATOM 1705 O O . GLY A 1 35 ? -3.079 18.797 -2.866 1.00 0.00 35 GLY A O 2
ATOM 1709 N N . SER A 1 36 ? -4.467 20.301 -1.922 1.00 0.00 36 SER A N 2
ATOM 1710 C CA . SER A 1 36 ? -5.079 19.343 -0.999 1.00 0.00 36 SER A CA 2
ATOM 1711 C C . SER A 1 36 ? -4.075 18.905 0.083 1.00 0.00 36 SER A C 2
ATOM 1712 O O . SER A 1 36 ? -2.884 19.218 -0.001 1.00 0.00 36 SER A O 2
ATOM 1720 N N . PRO A 1 37 ? -4.541 18.216 1.139 1.00 0.00 37 PRO A N 2
ATOM 1721 C CA . PRO A 1 37 ? -3.662 17.735 2.214 1.00 0.00 37 PRO A CA 2
ATOM 1722 C C . PRO A 1 37 ? -2.660 16.684 1.733 1.00 0.00 37 PRO A C 2
ATOM 1723 O O . PRO A 1 37 ? -2.895 16.012 0.726 1.00 0.00 37 PRO A O 2
ATOM 1734 N N . ALA A 1 38 ? -1.535 16.580 2.457 1.00 0.00 38 ALA A N 2
ATOM 1735 C CA . ALA A 1 38 ? -0.482 15.587 2.192 1.00 0.00 38 ALA A CA 2
ATOM 1736 C C . ALA A 1 38 ? 0.383 15.971 0.993 1.00 0.00 38 ALA A C 2
ATOM 1737 O O . ALA A 1 38 ? 1.455 15.398 0.779 1.00 0.00 38 ALA A O 2
ATOM 1744 N N . SER A 1 39 ? -0.075 16.960 0.237 1.00 0.00 39 SER A N 2
ATOM 1745 C CA . SER A 1 39 ? 0.589 17.375 -0.992 1.00 0.00 39 SER A CA 2
ATOM 1746 C C . SER A 1 39 ? 1.985 17.939 -0.716 1.00 0.00 39 SER A C 2
ATOM 1747 O O . SER A 1 39 ? 2.895 17.802 -1.536 1.00 0.00 39 SER A O 2
ATOM 1755 N N . LYS A 1 40 ? 2.155 18.550 0.446 1.00 0.00 40 LYS A N 2
ATOM 1756 C CA . LYS A 1 40 ? 3.408 19.207 0.784 1.00 0.00 40 LYS A CA 2
ATOM 1757 C C . LYS A 1 40 ? 4.218 18.368 1.766 1.00 0.00 40 LYS A C 2
ATOM 1758 O O . LYS A 1 40 ? 5.155 18.865 2.398 1.00 0.00 40 LYS A O 2
ATOM 1777 N N . VAL A 1 41 ? 3.869 17.091 1.888 1.00 0.00 41 VAL A N 2
ATOM 1778 C CA . VAL A 1 41 ? 4.544 16.213 2.835 1.00 0.00 41 VAL A CA 2
ATOM 1779 C C . VAL A 1 41 ? 5.095 14.962 2.152 1.00 0.00 41 VAL A C 2
ATOM 1780 O O . VAL A 1 41 ? 6.285 14.662 2.258 1.00 0.00 41 VAL A O 2
ATOM 1793 N N . LEU A 1 42 ? 4.236 14.242 1.442 1.00 0.00 42 LEU A N 2
ATOM 1794 C CA . LEU A 1 42 ? 4.618 12.955 0.875 1.00 0.00 42 LEU A CA 2
ATOM 1795 C C . LEU A 1 42 ? 5.027 13.077 -0.587 1.00 0.00 42 LEU A C 2
ATOM 1796 O O . LEU A 1 42 ? 4.973 14.153 -1.179 1.00 0.00 42 LEU A O 2
ATOM 1812 N N . THR A 1 43 ? 5.446 11.957 -1.149 1.00 0.00 43 THR A N 2
ATOM 1813 C CA . THR A 1 43 ? 5.875 11.889 -2.534 1.00 0.00 43 THR A CA 2
ATOM 1814 C C . THR A 1 43 ? 5.270 10.647 -3.193 1.00 0.00 43 THR A C 2
ATOM 1815 O O . THR A 1 43 ? 5.265 9.568 -2.595 1.00 0.00 43 THR A O 2
ATOM 1826 N N . PRO A 1 44 ? 4.717 10.786 -4.411 1.00 0.00 44 PRO A N 2
ATOM 1827 C CA . PRO A 1 44 ? 4.114 9.659 -5.125 1.00 0.00 44 PRO A CA 2
ATOM 1828 C C . PRO A 1 44 ? 5.121 8.560 -5.434 1.00 0.00 44 PRO A C 2
ATOM 1829 O O . PRO A 1 44 ? 6.263 8.833 -5.811 1.00 0.00 44 PRO A O 2
ATOM 1840 N N . GLY A 1 45 ? 4.684 7.319 -5.276 1.00 0.00 45 GLY A N 2
ATOM 1841 C CA . GLY A 1 45 ? 5.550 6.189 -5.555 1.00 0.00 45 GLY A CA 2
ATOM 1842 C C . GLY A 1 45 ? 6.064 5.487 -4.308 1.00 0.00 45 GLY A C 2
ATOM 1843 O O . GLY A 1 45 ? 6.600 4.381 -4.400 1.00 0.00 45 GLY A O 2
ATOM 1847 N N . LEU A 1 46 ? 5.906 6.110 -3.144 1.00 0.00 46 LEU A N 2
ATOM 1848 C CA . LEU A 1 46 ? 6.428 5.536 -1.905 1.00 0.00 46 LEU A CA 2
ATOM 1849 C C . LEU A 1 46 ? 5.499 4.446 -1.371 1.00 0.00 46 LEU A C 2
ATOM 1850 O O . LEU A 1 46 ? 4.337 4.367 -1.760 1.00 0.00 46 LEU A O 2
ATOM 1866 N N . VAL A 1 47 ? 6.010 3.624 -0.465 1.00 0.00 47 VAL A N 2
ATOM 1867 C CA . VAL A 1 47 ? 5.211 2.565 0.151 1.00 0.00 47 VAL A CA 2
ATOM 1868 C C . VAL A 1 47 ? 4.966 2.876 1.627 1.00 0.00 47 VAL A C 2
ATOM 1869 O O . VAL A 1 47 ? 5.875 3.310 2.329 1.00 0.00 47 VAL A O 2
ATOM 1882 N N . ILE A 1 48 ? 3.744 2.655 2.088 1.00 0.00 48 ILE A N 2
ATOM 1883 C CA . ILE A 1 48 ? 3.377 2.933 3.476 1.00 0.00 48 ILE A CA 2
ATOM 1884 C C . ILE A 1 48 ? 3.554 1.696 4.353 1.00 0.00 48 ILE A C 2
ATOM 1885 O O . ILE A 1 48 ? 2.999 0.632 4.074 1.00 0.00 48 ILE A O 2
ATOM 1901 N N . GLU A 1 49 ? 4.328 1.858 5.414 1.00 0.00 49 GLU A N 2
ATOM 1902 C CA . GLU A 1 49 ? 4.541 0.808 6.394 1.00 0.00 49 GLU A CA 2
ATOM 1903 C C . GLU A 1 49 ? 3.329 0.706 7.304 1.00 0.00 49 GLU A C 2
ATOM 1904 O O . GLU A 1 49 ? 2.726 -0.361 7.456 1.00 0.00 49 GLU A O 2
ATOM 1916 N N . SER A 1 50 ? 2.966 1.832 7.890 1.00 0.00 50 SER A N 2
ATOM 1917 C CA . SER A 1 50 ? 1.876 1.869 8.850 1.00 0.00 50 SER A CA 2
ATOM 1918 C C . SER A 1 50 ? 1.354 3.283 9.049 1.00 0.00 50 SER A C 2
ATOM 1919 O O . SER A 1 50 ? 2.061 4.264 8.797 1.00 0.00 50 SER A O 2
ATOM 1927 N N . ILE A 1 51 ? 0.103 3.374 9.484 1.00 0.00 51 ILE A N 2
ATOM 1928 C CA . ILE A 1 51 ? -0.516 4.654 9.797 1.00 0.00 51 ILE A CA 2
ATOM 1929 C C . ILE A 1 51 ? -1.008 4.641 11.237 1.00 0.00 51 ILE A C 2
ATOM 1930 O O . ILE A 1 51 ? -1.999 3.983 11.554 1.00 0.00 51 ILE A O 2
ATOM 1946 N N . ASN A 1 52 ? -0.305 5.363 12.107 1.00 0.00 52 ASN A N 2
ATOM 1947 C CA . ASN A 1 52 ? -0.614 5.355 13.532 1.00 0.00 52 ASN A CA 2
ATOM 1948 C C . ASN A 1 52 ? -0.440 3.922 14.048 1.00 0.00 52 ASN A C 2
ATOM 1949 O O . ASN A 1 52 ? 0.361 3.165 13.500 1.00 0.00 52 ASN A O 2
ATOM 1960 N N . GLY A 1 53 ? -1.161 3.545 15.094 1.00 0.00 53 GLY A N 2
ATOM 1961 C CA . GLY A 1 53 ? -1.051 2.198 15.626 1.00 0.00 53 GLY A CA 2
ATOM 1962 C C . GLY A 1 53 ? -1.720 1.149 14.745 1.00 0.00 53 GLY A C 2
ATOM 1963 O O . GLY A 1 53 ? -1.874 -0.004 15.153 1.00 0.00 53 GLY A O 2
ATOM 1967 N N . MET A 1 54 ? -2.128 1.547 13.544 1.00 0.00 54 MET A N 2
ATOM 1968 C CA . MET A 1 54 ? -2.743 0.626 12.599 1.00 0.00 54 MET A CA 2
ATOM 1969 C C . MET A 1 54 ? -1.860 0.460 11.366 1.00 0.00 54 MET A C 2
ATOM 1970 O O . MET A 1 54 ? -1.778 1.357 10.525 1.00 0.00 54 MET A O 2
ATOM 1984 N N . PRO A 1 55 ? -1.171 -0.679 11.242 1.00 0.00 55 PRO A N 2
ATOM 1985 C CA . PRO A 1 55 ? -0.339 -0.957 10.077 1.00 0.00 55 PRO A CA 2
ATOM 1986 C C . PRO A 1 55 ? -1.175 -1.295 8.847 1.00 0.00 55 PRO A C 2
ATOM 1987 O O . PRO A 1 55 ? -2.073 -2.138 8.898 1.00 0.00 55 PRO A O 2
ATOM 1998 N N . THR A 1 56 ? -0.878 -0.642 7.738 1.00 0.00 56 THR A N 2
ATOM 1999 C CA . THR A 1 56 ? -1.652 -0.828 6.529 1.00 0.00 56 THR A CA 2
ATOM 2000 C C . THR A 1 56 ? -0.983 -1.812 5.578 1.00 0.00 56 THR A C 2
ATOM 2001 O O . THR A 1 56 ? -0.371 -1.423 4.583 1.00 0.00 56 THR A O 2
ATOM 2012 N N . SER A 1 57 ? -1.087 -3.087 5.910 1.00 0.00 57 SER A N 2
ATOM 2013 C CA . SER A 1 57 ? -0.575 -4.149 5.060 1.00 0.00 57 SER A CA 2
ATOM 2014 C C . SER A 1 57 ? -1.649 -4.580 4.067 1.00 0.00 57 SER A C 2
ATOM 2015 O O . SER A 1 57 ? -1.390 -5.311 3.117 1.00 0.00 57 SER A O 2
ATOM 2023 N N . ASN A 1 58 ? -2.865 -4.131 4.305 1.00 0.00 58 ASN A N 2
ATOM 2024 C CA . ASN A 1 58 ? -3.987 -4.513 3.474 1.00 0.00 58 ASN A CA 2
ATOM 2025 C C . ASN A 1 58 ? -4.739 -3.263 3.035 1.00 0.00 58 ASN A C 2
ATOM 2026 O O . ASN A 1 58 ? -4.396 -2.152 3.445 1.00 0.00 58 ASN A O 2
ATOM 2037 N N . LEU A 1 59 ? -5.771 -3.439 2.231 1.00 0.00 59 LEU A N 2
ATOM 2038 C CA . LEU A 1 59 ? -6.599 -2.323 1.811 1.00 0.00 59 LEU A CA 2
ATOM 2039 C C . LEU A 1 59 ? -7.743 -2.131 2.795 1.00 0.00 59 LEU A C 2
ATOM 2040 O O . LEU A 1 59 ? -8.156 -1.006 3.077 1.00 0.00 59 LEU A O 2
ATOM 2056 N N . THR A 1 60 ? -8.229 -3.238 3.343 1.00 0.00 60 THR A N 2
ATOM 2057 C CA . THR A 1 60 ? -9.273 -3.194 4.351 1.00 0.00 60 THR A CA 2
ATOM 2058 C C . THR A 1 60 ? -8.769 -2.480 5.603 1.00 0.00 60 THR A C 2
ATOM 2059 O O . THR A 1 60 ? -9.496 -1.702 6.215 1.00 0.00 60 THR A O 2
ATOM 2070 N N . THR A 1 61 ? -7.509 -2.726 5.957 1.00 0.00 61 THR A N 2
ATOM 2071 C CA . THR A 1 61 ? -6.897 -2.070 7.106 1.00 0.00 61 THR A CA 2
ATOM 2072 C C . THR A 1 61 ? -6.805 -0.565 6.875 1.00 0.00 61 THR A C 2
ATOM 2073 O O . THR A 1 61 ? -7.027 0.226 7.786 1.00 0.00 61 THR A O 2
ATOM 2084 N N . TYR A 1 62 ? -6.505 -0.185 5.637 1.00 0.00 62 TYR A N 2
ATOM 2085 C CA . TYR A 1 62 ? -6.427 1.219 5.259 1.00 0.00 62 TYR A CA 2
ATOM 2086 C C . TYR A 1 62 ? -7.803 1.863 5.370 1.00 0.00 62 TYR A C 2
ATOM 2087 O O . TYR A 1 62 ? -7.949 2.969 5.892 1.00 0.00 62 TYR A O 2
ATOM 2105 N N . SER A 1 63 ? -8.810 1.151 4.888 1.00 0.00 63 SER A N 2
ATOM 2106 C CA . SER A 1 63 ? -10.179 1.632 4.930 1.00 0.00 63 SER A CA 2
ATOM 2107 C C . SER A 1 63 ? -10.653 1.767 6.375 1.00 0.00 63 SER A C 2
ATOM 2108 O O . SER A 1 63 ? -11.200 2.799 6.771 1.00 0.00 63 SER A O 2
ATOM 2116 N N . ALA A 1 64 ? -10.417 0.725 7.164 1.00 0.00 64 ALA A N 2
ATOM 2117 C CA . ALA A 1 64 ? -10.868 0.696 8.546 1.00 0.00 64 ALA A CA 2
ATOM 2118 C C . ALA A 1 64 ? -10.165 1.753 9.387 1.00 0.00 64 ALA A C 2
ATOM 2119 O O . ALA A 1 64 ? -10.738 2.283 10.339 1.00 0.00 64 ALA A O 2
ATOM 2126 N N . ALA A 1 65 ? -8.927 2.059 9.030 1.00 0.00 65 ALA A N 2
ATOM 2127 C CA . ALA A 1 65 ? -8.160 3.058 9.751 1.00 0.00 65 ALA A CA 2
ATOM 2128 C C . ALA A 1 65 ? -8.664 4.452 9.418 1.00 0.00 65 ALA A C 2
ATOM 2129 O O . ALA A 1 65 ? -8.875 5.274 10.309 1.00 0.00 65 ALA A O 2
ATOM 2136 N N . LEU A 1 66 ? -8.889 4.696 8.133 1.00 0.00 66 LEU A N 2
ATOM 2137 C CA . LEU A 1 66 ? -9.322 6.004 7.656 1.00 0.00 66 LEU A CA 2
ATOM 2138 C C . LEU A 1 66 ? -10.64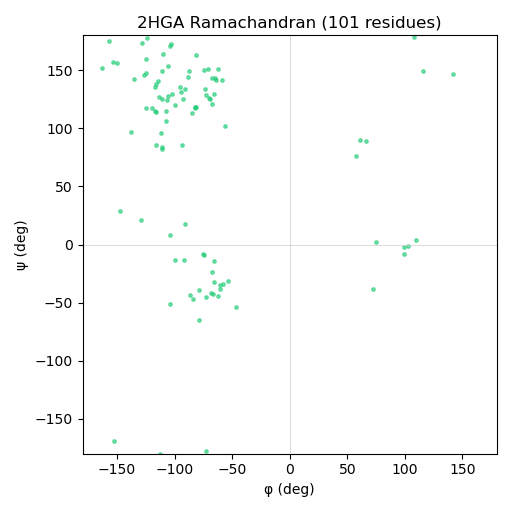9 6.384 8.300 1.00 0.00 66 LEU A C 2
ATOM 2139 O O . LEU A 1 66 ? -10.833 7.509 8.763 1.00 0.00 66 LEU A O 2
ATOM 2155 N N . LYS A 1 67 ? -11.556 5.420 8.353 1.00 0.00 67 LYS A N 2
ATOM 2156 C CA . LYS A 1 67 ? -12.888 5.641 8.904 1.00 0.00 67 LYS A CA 2
ATOM 2157 C C . LYS A 1 67 ? -12.846 6.008 10.390 1.00 0.00 67 LYS A C 2
ATOM 2158 O O . LYS A 1 67 ? -13.781 6.619 10.906 1.00 0.00 67 LYS A O 2
ATOM 2177 N N . THR A 1 68 ? -11.769 5.641 11.076 1.00 0.00 68 THR A N 2
ATOM 2178 C CA . THR A 1 68 ? -11.638 5.958 12.492 1.00 0.00 68 THR A CA 2
ATOM 2179 C C . THR A 1 68 ? -10.908 7.285 12.706 1.00 0.00 68 THR A C 2
ATOM 2180 O O . THR A 1 68 ? -10.918 7.837 13.805 1.00 0.00 68 THR A O 2
ATOM 2191 N N . ILE A 1 69 ? -10.272 7.796 11.656 1.00 0.00 69 ILE A N 2
ATOM 2192 C CA . ILE A 1 69 ? -9.532 9.049 11.758 1.00 0.00 69 ILE A CA 2
ATOM 2193 C C . ILE A 1 69 ? -10.497 10.233 11.725 1.00 0.00 69 ILE A C 2
ATOM 2194 O O . ILE A 1 69 ? -11.465 10.237 10.965 1.00 0.00 69 ILE A O 2
ATOM 2210 N N . SER A 1 70 ? -10.237 11.225 12.562 1.00 0.00 70 SER A N 2
ATOM 2211 C CA . SER A 1 70 ? -11.104 12.386 12.661 1.00 0.00 70 SER A CA 2
ATOM 2212 C C . SER A 1 70 ? -10.691 13.466 11.656 1.00 0.00 70 SER A C 2
ATOM 2213 O O . SER A 1 70 ? -9.601 13.409 11.080 1.00 0.00 70 SER A O 2
ATOM 2221 N N . VAL A 1 71 ? -11.571 14.439 11.445 1.00 0.00 71 VAL A N 2
ATOM 2222 C CA . VAL A 1 71 ? -11.288 15.565 10.563 1.00 0.00 71 VAL A CA 2
ATOM 2223 C C . VAL A 1 71 ? -10.276 16.510 11.211 1.00 0.00 71 VAL A C 2
ATOM 2224 O O . VAL A 1 71 ? -10.402 16.844 12.390 1.00 0.00 71 VAL A O 2
ATOM 2237 N N . GLY A 1 72 ? -9.273 16.928 10.443 1.00 0.00 72 GLY A N 2
ATOM 2238 C CA . GLY A 1 72 ? -8.270 17.845 10.957 1.00 0.00 72 GLY A CA 2
ATOM 2239 C C . GLY A 1 72 ? -7.356 17.179 11.964 1.00 0.00 72 GLY A C 2
ATOM 2240 O O . GLY A 1 72 ? -6.806 17.832 12.849 1.00 0.00 72 GLY A O 2
ATOM 2244 N N . GLU A 1 73 ? -7.194 15.875 11.821 1.00 0.00 73 GLU A N 2
ATOM 2245 C CA . GLU A 1 73 ? -6.391 15.098 12.745 1.00 0.00 73 GLU A CA 2
ATOM 2246 C C . GLU A 1 73 ? -5.010 14.865 12.158 1.00 0.00 73 GLU A C 2
ATOM 2247 O O . GLU A 1 73 ? -4.841 14.838 10.939 1.00 0.00 73 GLU A O 2
ATOM 2259 N N . VAL A 1 74 ? -4.028 14.696 13.024 1.00 0.00 74 VAL A N 2
ATOM 2260 C CA . VAL A 1 74 ? -2.662 14.477 12.588 1.00 0.00 74 VAL A CA 2
ATOM 2261 C C . VAL A 1 74 ? -2.256 13.033 12.844 1.00 0.00 74 VAL A C 2
ATOM 2262 O O . VAL A 1 74 ? -2.106 12.610 13.993 1.00 0.00 74 VAL A O 2
ATOM 2275 N N . ILE A 1 75 ? -2.074 12.286 11.769 1.00 0.00 75 ILE A N 2
ATOM 2276 C CA . ILE A 1 75 ? -1.732 10.884 11.865 1.00 0.00 75 ILE A CA 2
ATOM 2277 C C . ILE A 1 75 ? -0.295 10.642 11.424 1.00 0.00 75 ILE A C 2
ATOM 2278 O O . ILE A 1 75 ? 0.274 11.413 10.647 1.00 0.00 75 ILE A O 2
ATOM 2294 N N . ASN A 1 76 ? 0.283 9.576 11.945 1.00 0.00 76 ASN A N 2
ATOM 2295 C CA . ASN A 1 76 ? 1.654 9.205 11.642 1.00 0.00 76 ASN A CA 2
ATOM 2296 C C . ASN A 1 76 ? 1.699 8.188 10.516 1.00 0.00 76 ASN A C 2
ATOM 2297 O O . ASN A 1 76 ? 1.226 7.064 10.666 1.00 0.00 76 ASN A O 2
ATOM 2308 N N . ILE A 1 77 ? 2.262 8.588 9.391 1.00 0.00 77 ILE A N 2
ATOM 2309 C CA . ILE A 1 77 ? 2.416 7.686 8.264 1.00 0.00 77 ILE A CA 2
ATOM 2310 C C . ILE A 1 77 ? 3.887 7.405 8.021 1.00 0.00 77 ILE A C 2
ATOM 2311 O O . ILE A 1 77 ? 4.631 8.247 7.515 1.00 0.00 77 ILE A O 2
ATOM 2327 N N . THR A 1 78 ? 4.300 6.222 8.417 1.00 0.00 78 THR A N 2
ATOM 2328 C CA . THR A 1 78 ? 5.663 5.781 8.222 1.00 0.00 78 THR A CA 2
ATOM 2329 C C . THR A 1 78 ? 5.777 5.084 6.877 1.00 0.00 78 THR A C 2
ATOM 2330 O O . THR A 1 78 ? 5.024 4.157 6.596 1.00 0.00 78 THR A O 2
ATOM 2341 N N . THR A 1 79 ? 6.686 5.547 6.036 1.00 0.00 79 THR A N 2
ATOM 2342 C CA . THR A 1 79 ? 6.839 4.974 4.713 1.00 0.00 79 THR A CA 2
ATOM 2343 C C . THR A 1 79 ? 8.217 4.350 4.540 1.00 0.00 79 THR A C 2
ATOM 2344 O O . THR A 1 79 ? 9.093 4.493 5.399 1.00 0.00 79 THR A O 2
ATOM 2355 N N . ASP A 1 80 ? 8.390 3.664 3.420 1.00 0.00 80 ASP A N 2
ATOM 2356 C CA . ASP A 1 80 ? 9.659 3.041 3.054 1.00 0.00 80 ASP A CA 2
ATOM 2357 C C . ASP A 1 80 ? 10.795 4.064 3.021 1.00 0.00 80 ASP A C 2
ATOM 2358 O O . ASP A 1 80 ? 11.938 3.746 3.352 1.00 0.00 80 ASP A O 2
ATOM 2367 N N . GLN A 1 81 ? 10.475 5.297 2.650 1.00 0.00 81 GLN A N 2
ATOM 2368 C CA . GLN A 1 81 ? 11.495 6.327 2.490 1.00 0.00 81 GLN A CA 2
ATOM 2369 C C . GLN A 1 81 ? 11.501 7.323 3.646 1.00 0.00 81 GLN A C 2
ATOM 2370 O O . GLN A 1 81 ? 12.090 8.401 3.543 1.00 0.00 81 GLN A O 2
ATOM 2384 N N . GLY A 1 82 ? 10.870 6.964 4.751 1.00 0.00 82 GLY A N 2
ATOM 2385 C CA . GLY A 1 82 ? 10.917 7.818 5.922 1.00 0.00 82 GLY A CA 2
ATOM 2386 C C . GLY A 1 82 ? 9.579 7.972 6.617 1.00 0.00 82 GLY A C 2
ATOM 2387 O O . GLY A 1 82 ? 8.549 7.516 6.123 1.00 0.00 82 GLY A O 2
ATOM 2391 N N . THR A 1 83 ? 9.601 8.616 7.771 1.00 0.00 83 THR A N 2
ATOM 2392 C CA . THR A 1 83 ? 8.400 8.840 8.555 1.00 0.00 83 THR A CA 2
ATOM 2393 C C . THR A 1 83 ? 7.871 10.254 8.321 1.00 0.00 83 THR A C 2
ATOM 2394 O O . THR A 1 83 ? 8.581 11.233 8.559 1.00 0.00 83 THR A O 2
ATOM 2405 N N . PHE A 1 84 ? 6.635 10.363 7.855 1.00 0.00 84 PHE A N 2
ATOM 2406 C CA . PHE A 1 84 ? 6.062 11.662 7.539 1.00 0.00 84 PHE A CA 2
ATOM 2407 C C . PHE A 1 84 ? 4.880 11.976 8.445 1.00 0.00 84 PHE A C 2
ATOM 2408 O O . PHE A 1 84 ? 4.271 11.081 9.032 1.00 0.00 84 PHE A O 2
ATOM 2425 N N . HIS A 1 85 ? 4.568 13.257 8.555 1.00 0.00 85 HIS A N 2
ATOM 2426 C CA . HIS A 1 85 ? 3.463 13.709 9.383 1.00 0.00 85 HIS A CA 2
ATOM 2427 C C . HIS A 1 85 ? 2.278 14.041 8.497 1.00 0.00 85 HIS A C 2
ATOM 2428 O O . HIS A 1 85 ? 2.403 14.835 7.566 1.00 0.00 85 HIS A O 2
ATOM 2443 N N . LEU A 1 86 ? 1.139 13.446 8.778 1.00 0.00 86 LEU A N 2
ATOM 2444 C CA . LEU A 1 86 ? -0.033 13.645 7.950 1.00 0.00 86 LEU A CA 2
ATOM 2445 C C . LEU A 1 86 ? -1.106 14.373 8.734 1.00 0.00 86 LEU A C 2
ATOM 2446 O O . LEU A 1 86 ? -1.358 14.066 9.892 1.00 0.00 86 LEU A O 2
ATOM 2462 N N . LYS A 1 87 ? -1.730 15.332 8.092 1.00 0.00 87 LYS A N 2
ATOM 2463 C CA . LYS A 1 87 ? -2.831 16.061 8.695 1.00 0.00 87 LYS A CA 2
ATOM 2464 C C . LYS A 1 87 ? -4.025 16.021 7.759 1.00 0.00 87 LYS A C 2
ATOM 2465 O O . LYS A 1 87 ? -3.968 16.541 6.641 1.00 0.00 87 LYS A O 2
ATOM 2484 N N . THR A 1 88 ? -5.092 15.382 8.214 1.00 0.00 88 THR A N 2
ATOM 2485 C CA . THR A 1 88 ? -6.254 15.136 7.380 1.00 0.00 88 THR A CA 2
ATOM 2486 C C . THR A 1 88 ? -7.007 16.424 7.063 1.00 0.00 88 THR A C 2
ATOM 2487 O O . THR A 1 88 ? -7.119 17.322 7.901 1.00 0.00 88 THR A O 2
ATOM 2498 N N . GLY A 1 89 ? -7.512 16.508 5.840 1.00 0.00 89 GLY A N 2
ATOM 2499 C CA . GLY A 1 89 ? -8.204 17.694 5.398 1.00 0.00 89 GLY A CA 2
ATOM 2500 C C . GLY A 1 89 ? -9.635 17.755 5.889 1.00 0.00 89 GLY A C 2
ATOM 2501 O O . GLY A 1 89 ? -10.032 17.011 6.790 1.00 0.00 89 GLY A O 2
ATOM 2505 N N . ARG A 1 90 ? -10.417 18.623 5.267 1.00 0.00 90 ARG A N 2
ATOM 2506 C CA . ARG A 1 90 ? -11.778 18.893 5.704 1.00 0.00 90 ARG A CA 2
ATOM 2507 C C . ARG A 1 90 ? -12.661 19.237 4.511 1.00 0.00 90 ARG A C 2
ATOM 2508 O O . ARG A 1 90 ? -12.169 19.353 3.388 1.00 0.00 90 ARG A O 2
ATOM 2529 N N . ASN A 1 91 ? -13.955 19.409 4.778 1.00 0.00 91 ASN A N 2
ATOM 2530 C CA . ASN A 1 91 ? -14.960 19.670 3.741 1.00 0.00 91 ASN A CA 2
ATOM 2531 C C . ASN A 1 91 ? -15.016 18.543 2.711 1.00 0.00 91 ASN A C 2
ATOM 2532 O O . ASN A 1 91 ? -14.336 18.577 1.681 1.00 0.00 91 ASN A O 2
ATOM 2543 N N . PRO A 1 92 ? -15.800 17.498 3.006 1.00 0.00 92 PRO A N 2
ATOM 2544 C CA . PRO A 1 92 ? -16.072 16.423 2.068 1.00 0.00 92 PRO A CA 2
ATOM 2545 C C . PRO A 1 92 ? -17.367 16.665 1.294 1.00 0.00 92 PRO A C 2
ATOM 2546 O O . PRO A 1 92 ? -17.917 17.769 1.316 1.00 0.00 92 PRO A O 2
ATOM 2557 N N . ASN A 1 93 ? -17.864 15.633 0.626 1.00 0.00 93 ASN A N 2
ATOM 2558 C CA . ASN A 1 93 ? -19.128 15.728 -0.094 1.00 0.00 93 ASN A CA 2
ATOM 2559 C C . ASN A 1 93 ? -20.166 14.886 0.627 1.00 0.00 93 ASN A C 2
ATOM 2560 O O . ASN A 1 93 ? -20.719 13.934 0.069 1.00 0.00 93 ASN A O 2
ATOM 2571 N N . ASN A 1 94 ? -20.380 15.242 1.892 1.00 0.00 94 ASN A N 2
ATOM 2572 C CA . ASN A 1 94 ? -21.294 14.534 2.789 1.00 0.00 94 ASN A CA 2
ATOM 2573 C C . ASN A 1 94 ? -20.702 13.190 3.196 1.00 0.00 94 ASN A C 2
ATOM 2574 O O . ASN A 1 94 ? -20.242 12.421 2.346 1.00 0.00 94 ASN A O 2
ATOM 2585 N N . SER A 1 95 ? -20.703 12.919 4.503 1.00 0.00 95 SER A N 2
ATOM 2586 C CA . SER A 1 95 ? -20.106 11.701 5.051 1.00 0.00 95 SER A CA 2
ATOM 2587 C C . SER A 1 95 ? -18.590 11.692 4.825 1.00 0.00 95 SER A C 2
ATOM 2588 O O . SER A 1 95 ? -18.048 12.610 4.210 1.00 0.00 95 SER A O 2
ATOM 2596 N N . SER A 1 96 ? -17.925 10.655 5.335 1.00 0.00 96 SER A N 2
ATOM 2597 C CA . SER A 1 96 ? -16.474 10.497 5.197 1.00 0.00 96 SER A CA 2
ATOM 2598 C C . SER A 1 96 ? -15.703 11.580 5.963 1.00 0.00 96 SER A C 2
ATOM 2599 O O . SER A 1 96 ? -15.797 12.771 5.668 1.00 0.00 96 SER A O 2
ATOM 2607 N N . ARG A 1 97 ? -14.933 11.151 6.946 1.00 0.00 97 ARG A N 2
ATOM 2608 C CA . ARG A 1 97 ? -14.121 12.066 7.735 1.00 0.00 97 ARG A CA 2
ATOM 2609 C C . ARG A 1 97 ? -12.657 11.847 7.403 1.00 0.00 97 ARG A C 2
ATOM 2610 O O . ARG A 1 97 ? -12.304 10.791 6.878 1.00 0.00 97 ARG A O 2
ATOM 2631 N N . ALA A 1 98 ? -11.822 12.846 7.695 1.00 0.00 98 ALA A N 2
ATOM 2632 C CA . ALA A 1 98 ? -10.399 12.795 7.370 1.00 0.00 98 ALA A CA 2
ATOM 2633 C C . ALA A 1 98 ? -10.202 12.825 5.859 1.00 0.00 98 ALA A C 2
ATOM 2634 O O . ALA A 1 98 ? -10.117 11.791 5.200 1.00 0.00 98 ALA A O 2
ATOM 2641 N N . TYR A 1 99 ? -10.146 14.026 5.314 1.00 0.00 99 TYR A N 2
ATOM 2642 C CA . TYR A 1 99 ? -10.122 14.205 3.873 1.00 0.00 99 TYR A CA 2
ATOM 2643 C C . TYR A 1 99 ? -8.707 14.010 3.339 1.00 0.00 99 TYR A C 2
ATOM 2644 O O . TYR A 1 99 ? -7.785 14.717 3.739 1.00 0.00 99 TYR A O 2
ATOM 2662 N N . MET A 1 100 ? -8.541 13.037 2.454 1.00 0.00 100 MET A N 2
ATOM 2663 C CA . MET A 1 100 ? -7.235 12.745 1.873 1.00 0.00 100 MET A CA 2
ATOM 2664 C C . MET A 1 100 ? -7.105 13.386 0.498 1.00 0.00 100 MET A C 2
ATOM 2665 O O . MET A 1 100 ? -8.102 13.575 -0.202 1.00 0.00 100 MET A O 2
ATOM 2679 N N . GLY A 1 101 ? -5.878 13.714 0.112 1.00 0.00 101 GLY A N 2
ATOM 2680 C CA . GLY A 1 101 ? -5.655 14.333 -1.180 1.00 0.00 101 GLY A CA 2
ATOM 2681 C C . GLY A 1 101 ? -4.661 13.565 -2.029 1.00 0.00 101 GLY A C 2
ATOM 2682 O O . GLY A 1 101 ? -3.990 14.140 -2.882 1.00 0.00 101 GLY A O 2
ATOM 2686 N N . ILE A 1 102 ? -4.560 12.267 -1.790 1.00 0.00 102 ILE A N 2
ATOM 2687 C CA . ILE A 1 102 ? -3.645 11.419 -2.544 1.00 0.00 102 ILE A CA 2
ATOM 2688 C C . ILE A 1 102 ? -4.323 10.117 -2.933 1.00 0.00 102 ILE A C 2
ATOM 2689 O O . ILE A 1 102 ? -5.353 9.744 -2.372 1.00 0.00 102 ILE A O 2
ATOM 2705 N N . ARG A 1 103 ? -3.740 9.442 -3.901 1.00 0.00 103 ARG A N 2
ATOM 2706 C CA . ARG A 1 103 ? -4.216 8.139 -4.331 1.00 0.00 103 ARG A CA 2
ATOM 2707 C C . ARG A 1 103 ? -3.320 7.057 -3.751 1.00 0.00 103 ARG A C 2
ATOM 2708 O O . ARG A 1 103 ? -2.118 7.272 -3.590 1.00 0.00 103 ARG A O 2
ATOM 2729 N N . THR A 1 104 ? -3.891 5.905 -3.432 1.00 0.00 104 THR A N 2
ATOM 2730 C CA . THR A 1 104 ? -3.124 4.810 -2.863 1.00 0.00 104 THR A CA 2
ATOM 2731 C C . THR A 1 104 ? -3.410 3.491 -3.579 1.00 0.00 104 THR A C 2
ATOM 2732 O O . THR A 1 104 ? -4.467 3.310 -4.187 1.00 0.00 104 THR A O 2
ATOM 2743 N N . SER A 1 105 ? -2.448 2.585 -3.527 1.00 0.00 105 SER A N 2
ATOM 2744 C CA . SER A 1 105 ? -2.610 1.253 -4.077 1.00 0.00 105 SER A CA 2
ATOM 2745 C C . SER A 1 105 ? -2.364 0.213 -2.987 1.00 0.00 105 SER A C 2
ATOM 2746 O O . SER A 1 105 ? -1.920 0.553 -1.896 1.00 0.00 105 SER A O 2
ATOM 2754 N N . ASN A 1 106 ? -2.649 -1.043 -3.280 1.00 0.00 106 ASN A N 2
ATOM 2755 C CA . ASN A 1 106 ? -2.534 -2.103 -2.283 1.00 0.00 106 ASN A CA 2
ATOM 2756 C C . ASN A 1 106 ? -1.358 -3.025 -2.571 1.00 0.00 106 ASN A C 2
ATOM 2757 O O . ASN A 1 106 ? -1.170 -4.030 -1.882 1.00 0.00 106 ASN A O 2
ATOM 2768 N N . HIS A 1 107 ? -0.579 -2.674 -3.594 1.00 0.00 107 HIS A N 2
ATOM 2769 C CA . HIS A 1 107 ? 0.664 -3.382 -3.909 1.00 0.00 107 HIS A CA 2
ATOM 2770 C C . HIS A 1 107 ? 0.396 -4.842 -4.286 1.00 0.00 107 HIS A C 2
ATOM 2771 O O . HIS A 1 107 ? 0.714 -5.769 -3.540 1.00 0.00 107 HIS A O 2
ATOM 2786 N N . LEU A 1 108 ? -0.227 -5.027 -5.443 1.00 0.00 108 LEU A N 2
ATOM 2787 C CA . LEU A 1 108 ? -0.491 -6.350 -5.981 1.00 0.00 108 LEU A CA 2
ATOM 2788 C C . LEU A 1 108 ? -0.158 -6.407 -7.465 1.00 0.00 108 LEU A C 2
ATOM 2789 O O . LEU A 1 108 ? 0.441 -5.477 -8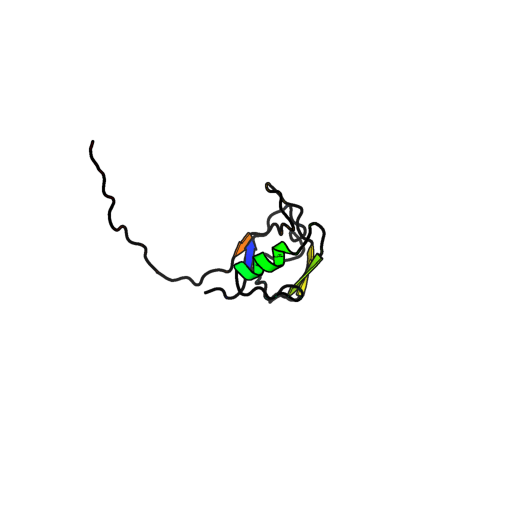.013 1.00 0.00 108 LEU A O 2
ATOM 2805 N N . ARG A 1 109 ? -0.575 -7.502 -8.095 1.00 0.00 109 ARG A N 2
ATOM 2806 C CA . ARG A 1 109 ? -0.306 -7.774 -9.507 1.00 0.00 109 ARG A CA 2
ATOM 2807 C C . ARG A 1 109 ? 1.186 -7.909 -9.764 1.00 0.00 109 ARG A C 2
ATOM 2808 O O . ARG A 1 109 ? 1.813 -7.059 -10.399 1.00 0.00 109 ARG A O 2
ATOM 2829 N N . VAL A 1 110 ? 1.745 -8.991 -9.247 1.00 0.00 110 VAL A N 2
ATOM 2830 C CA . VAL A 1 110 ? 3.158 -9.264 -9.371 1.00 0.00 110 VAL A CA 2
ATOM 2831 C C . VAL A 1 110 ? 3.394 -10.756 -9.183 1.00 0.00 110 VAL A C 2
ATOM 2832 O O . VAL A 1 110 ? 2.593 -11.438 -8.542 1.00 0.00 110 VAL A O 2
ATOM 2845 N N . ARG A 1 111 ? 4.464 -11.270 -9.766 1.00 0.00 111 ARG A N 2
ATOM 2846 C CA . ARG A 1 111 ? 4.754 -12.691 -9.678 1.00 0.00 111 ARG A CA 2
ATOM 2847 C C . ARG A 1 111 ? 5.922 -12.920 -8.728 1.00 0.00 111 ARG A C 2
ATOM 2848 O O . ARG A 1 111 ? 7.083 -12.742 -9.101 1.00 0.00 111 ARG A O 2
ATOM 2869 N N . ASP A 1 112 ? 5.600 -13.288 -7.496 1.00 0.00 112 ASP A N 2
ATOM 2870 C CA . ASP A 1 112 ? 6.591 -13.462 -6.450 1.00 0.00 112 ASP A CA 2
ATOM 2871 C C . ASP A 1 112 ? 6.213 -14.641 -5.573 1.00 0.00 112 ASP A C 2
ATOM 2872 O O . ASP A 1 112 ? 5.032 -14.885 -5.313 1.00 0.00 112 ASP A O 2
ATOM 2881 N N . SER A 1 113 ? 7.215 -15.375 -5.134 1.00 0.00 113 SER A N 2
ATOM 2882 C CA . SER A 1 113 ? 7.003 -16.533 -4.287 1.00 0.00 113 SER A CA 2
ATOM 2883 C C . SER A 1 113 ? 6.832 -16.108 -2.833 1.00 0.00 113 SER A C 2
ATOM 2884 O O . SER A 1 113 ? 7.792 -16.096 -2.059 1.00 0.00 113 SER A O 2
ATOM 2892 N N . VAL A 1 114 ? 5.609 -15.733 -2.481 1.00 0.00 114 VAL A N 2
ATOM 2893 C CA . VAL A 1 114 ? 5.289 -15.340 -1.117 1.00 0.00 114 VAL A CA 2
ATOM 2894 C C . VAL A 1 114 ? 5.353 -16.543 -0.179 1.00 0.00 114 VAL A C 2
ATOM 2895 O O . VAL A 1 114 ? 4.907 -17.640 -0.524 1.00 0.00 114 VAL A O 2
ATOM 2908 N N . ALA A 1 115 ? 5.932 -16.339 0.994 1.00 0.00 115 ALA A N 2
ATOM 2909 C CA . ALA A 1 115 ? 6.077 -17.411 1.967 1.00 0.00 115 ALA A CA 2
ATOM 2910 C C . ALA A 1 115 ? 5.049 -17.280 3.086 1.00 0.00 115 ALA A C 2
ATOM 2911 O O . ALA A 1 115 ? 4.421 -18.266 3.484 1.00 0.00 115 ALA A O 2
ATOM 2918 N N . SER A 1 116 ? 4.875 -16.062 3.587 1.00 0.00 116 SER A N 2
ATOM 2919 C CA . SER A 1 116 ? 3.899 -15.809 4.637 1.00 0.00 116 SER A CA 2
ATOM 2920 C C . SER A 1 116 ? 2.505 -15.688 4.026 1.00 0.00 116 SER A C 2
ATOM 2921 O O . SER A 1 116 ? 2.044 -14.595 3.699 1.00 0.00 116 SER A O 2
ATOM 2929 N N . VAL A 1 117 ? 1.858 -16.828 3.836 1.00 0.00 117 VAL A N 2
ATOM 2930 C CA . VAL A 1 117 ? 0.522 -16.865 3.268 1.00 0.00 117 VAL A CA 2
ATOM 2931 C C . VAL A 1 117 ? -0.475 -17.337 4.313 1.00 0.00 117 VAL A C 2
ATOM 2932 O O . VAL A 1 117 ? -0.397 -18.473 4.782 1.00 0.00 117 VAL A O 2
ATOM 2945 N N . LEU A 1 118 ? -1.392 -16.462 4.694 1.00 0.00 118 LEU A N 2
ATOM 2946 C CA . LEU A 1 118 ? -2.418 -16.820 5.664 1.00 0.00 118 LEU A CA 2
ATOM 2947 C C . LEU A 1 118 ? -3.719 -17.172 4.953 1.00 0.00 118 LEU A C 2
ATOM 2948 O O . LEU A 1 118 ? -4.627 -17.760 5.545 1.00 0.00 118 LEU A O 2
ATOM 2964 N N . GLY A 1 119 ? -3.800 -16.809 3.679 1.00 0.00 119 GLY A N 2
ATOM 2965 C CA . GLY A 1 119 ? -4.986 -17.086 2.897 1.00 0.00 119 GLY A CA 2
ATOM 2966 C C . GLY A 1 119 ? -6.099 -16.108 3.205 1.00 0.00 119 GLY A C 2
ATOM 2967 O O . GLY A 1 119 ? -6.388 -15.215 2.408 1.00 0.00 119 GLY A O 2
ATOM 2971 N N . ASP A 1 120 ? -6.698 -16.267 4.379 1.00 0.00 120 ASP A N 2
ATOM 2972 C CA . ASP A 1 120 ? -7.756 -15.377 4.851 1.00 0.00 120 ASP A CA 2
ATOM 2973 C C . ASP A 1 120 ? -8.203 -15.800 6.243 1.00 0.00 120 ASP A C 2
ATOM 2974 O O . ASP A 1 120 ? -8.083 -15.037 7.201 1.00 0.00 120 ASP A O 2
ATOM 2983 N N . THR A 1 121 ? -8.696 -17.036 6.324 1.00 0.00 121 THR A N 2
ATOM 2984 C CA . THR A 1 121 ? -9.212 -17.633 7.559 1.00 0.00 121 THR A CA 2
ATOM 2985 C C . THR A 1 121 ? -10.253 -16.745 8.249 1.00 0.00 121 THR A C 2
ATOM 2986 O O . THR A 1 121 ? -9.931 -15.924 9.112 1.00 0.00 121 THR A O 2
ATOM 2997 N N . LEU A 1 122 ? -11.504 -16.906 7.837 1.00 0.00 122 LEU A N 2
ATOM 2998 C CA . LEU A 1 122 ? -12.615 -16.182 8.438 1.00 0.00 122 LEU A CA 2
ATOM 2999 C C . LEU A 1 122 ? -13.015 -16.828 9.758 1.00 0.00 122 LEU A C 2
ATOM 3000 O O . LEU A 1 122 ? -13.035 -18.053 9.870 1.00 0.00 122 LEU A O 2
ATOM 3016 N N . PRO A 1 123 ? -13.317 -16.016 10.779 1.00 0.00 123 PRO A N 2
ATOM 3017 C CA . PRO A 1 123 ? -13.770 -16.522 12.077 1.00 0.00 123 PRO A CA 2
ATOM 3018 C C . PRO A 1 123 ? -15.113 -17.244 11.970 1.00 0.00 123 PRO A C 2
ATOM 3019 O O . PRO A 1 123 ? -15.915 -16.944 11.082 1.00 0.00 123 PRO A O 2
ATOM 3030 N N . PHE A 1 124 ? -15.344 -18.198 12.868 1.00 0.00 124 PHE A N 2
ATOM 3031 C CA . PHE A 1 124 ? -16.577 -18.982 12.867 1.00 0.00 124 PHE A CA 2
ATOM 3032 C C . PHE A 1 124 ? -17.809 -18.081 12.933 1.00 0.00 124 PHE A C 2
ATOM 3033 O O . PHE A 1 124 ? -17.792 -17.033 13.588 1.00 0.00 124 PHE A O 2
ATOM 3050 N N . ALA A 1 125 ? -18.866 -18.496 12.250 1.00 0.00 125 ALA A N 2
ATOM 3051 C CA . ALA A 1 125 ? -20.101 -17.731 12.184 1.00 0.00 125 ALA A CA 2
ATOM 3052 C C . ALA A 1 125 ? -21.214 -18.594 11.611 1.00 0.00 125 ALA A C 2
ATOM 3053 O O . ALA A 1 125 ? -21.333 -18.669 10.371 1.00 0.00 125 ALA A O 2
ATOM 3061 N N . GLN A 1 23 ? -3.300 -11.969 -1.508 1.00 0.00 23 GLN A N 3
ATOM 3062 C CA . GLN A 1 23 ? -2.608 -11.957 -0.227 1.00 0.00 23 GLN A CA 3
ATOM 3063 C C . GLN A 1 23 ? -2.143 -10.542 0.096 1.00 0.00 23 GLN A C 3
ATOM 3064 O O . GLN A 1 23 ? -1.461 -9.912 -0.711 1.00 0.00 23 GLN A O 3
ATOM 3078 N N . PRO A 1 24 ? -2.543 -10.015 1.262 1.00 0.00 24 PRO A N 3
ATOM 3079 C CA . PRO A 1 24 ? -2.138 -8.682 1.716 1.00 0.00 24 PRO A CA 3
ATOM 3080 C C . PRO A 1 24 ? -0.639 -8.617 2.006 1.00 0.00 24 PRO A C 3
ATOM 3081 O O . PRO A 1 24 ? -0.038 -9.606 2.431 1.00 0.00 24 PRO A O 3
ATOM 3092 N N . ASP A 1 25 ? -0.045 -7.451 1.787 1.00 0.00 25 ASP A N 3
ATOM 3093 C CA . ASP A 1 25 ? 1.396 -7.296 1.950 1.00 0.00 25 ASP A CA 3
ATOM 3094 C C . ASP A 1 25 ? 1.751 -5.877 2.391 1.00 0.00 25 ASP A C 3
ATOM 3095 O O . ASP A 1 25 ? 2.644 -5.673 3.213 1.00 0.00 25 ASP A O 3
ATOM 3104 N N . GLY A 1 26 ? 1.026 -4.908 1.856 1.00 0.00 26 GLY A N 3
ATOM 3105 C CA . GLY A 1 26 ? 1.290 -3.513 2.153 1.00 0.00 26 GLY A CA 3
ATOM 3106 C C . GLY A 1 26 ? 0.581 -2.603 1.174 1.00 0.00 26 GLY A C 3
ATOM 3107 O O . GLY A 1 26 ? -0.005 -3.077 0.200 1.00 0.00 26 GLY A O 3
ATOM 3111 N N . VAL A 1 27 ? 0.609 -1.303 1.433 1.00 0.00 27 VAL A N 3
ATOM 3112 C CA . VAL A 1 27 ? -0.027 -0.340 0.544 1.00 0.00 27 VAL A CA 3
ATOM 3113 C C . VAL A 1 27 ? 0.970 0.718 0.075 1.00 0.00 27 VAL A C 3
ATOM 3114 O O . VAL A 1 27 ? 1.905 1.076 0.791 1.00 0.00 27 VAL A O 3
ATOM 3127 N N . GLN A 1 28 ? 0.767 1.205 -1.136 1.00 0.00 28 GLN A N 3
ATOM 3128 C CA . GLN A 1 28 ? 1.645 2.205 -1.718 1.00 0.00 28 GLN A CA 3
ATOM 3129 C C . GLN A 1 28 ? 0.827 3.382 -2.229 1.00 0.00 28 GLN A C 3
ATOM 3130 O O . GLN A 1 28 ? -0.334 3.217 -2.591 1.00 0.00 28 GLN A O 3
ATOM 3144 N N . ILE A 1 29 ? 1.422 4.568 -2.257 1.00 0.00 29 ILE A N 3
ATOM 3145 C CA . ILE A 1 29 ? 0.717 5.747 -2.745 1.00 0.00 29 ILE A CA 3
ATOM 3146 C C . ILE A 1 29 ? 0.845 5.880 -4.251 1.00 0.00 29 ILE A C 3
ATOM 3147 O O . ILE A 1 29 ? 1.948 5.958 -4.794 1.00 0.00 29 ILE A O 3
ATOM 3163 N N . ASP A 1 30 ? -0.305 5.907 -4.903 1.00 0.00 30 ASP A N 3
ATOM 3164 C CA . ASP A 1 30 ? -0.393 6.011 -6.352 1.00 0.00 30 ASP A CA 3
ATOM 3165 C C . ASP A 1 30 ? 0.162 7.338 -6.832 1.00 0.00 30 ASP A C 3
ATOM 3166 O O . ASP A 1 30 ? 1.146 7.387 -7.570 1.00 0.00 30 ASP A O 3
ATOM 3175 N N . SER A 1 31 ? -0.467 8.413 -6.391 1.00 0.00 31 SER A N 3
ATOM 3176 C CA . SER A 1 31 ? -0.096 9.736 -6.850 1.00 0.00 31 SER A CA 3
ATOM 3177 C C . SER A 1 31 ? -0.727 10.809 -5.980 1.00 0.00 31 SER A C 3
ATOM 3178 O O . SER A 1 31 ? -1.677 10.546 -5.240 1.00 0.00 31 SER A O 3
ATOM 3186 N N . VAL A 1 32 ? -0.177 12.008 -6.061 1.00 0.00 32 VAL A N 3
ATOM 3187 C CA . VAL A 1 32 ? -0.701 13.147 -5.337 1.00 0.00 32 VAL A CA 3
ATOM 3188 C C . VAL A 1 32 ? -1.571 13.992 -6.263 1.00 0.00 32 VAL A C 3
ATOM 3189 O O . VAL A 1 32 ? -1.163 14.336 -7.374 1.00 0.00 32 VAL A O 3
ATOM 3202 N N . VAL A 1 33 ? -2.775 14.297 -5.811 1.00 0.00 33 VAL A N 3
ATOM 3203 C CA . VAL A 1 33 ? -3.707 15.092 -6.595 1.00 0.00 33 VAL A CA 3
ATOM 3204 C C . VAL A 1 33 ? -3.563 16.567 -6.238 1.00 0.00 33 VAL A C 3
ATOM 3205 O O . VAL A 1 33 ? -3.552 16.922 -5.059 1.00 0.00 33 VAL A O 3
ATOM 3218 N N . PRO A 1 34 ? -3.415 17.441 -7.247 1.00 0.00 34 PRO A N 3
ATOM 3219 C CA . PRO A 1 34 ? -3.309 18.886 -7.030 1.00 0.00 34 PRO A CA 3
ATOM 3220 C C . PRO A 1 34 ? -4.509 19.437 -6.264 1.00 0.00 34 PRO A C 3
ATOM 3221 O O . PRO A 1 34 ? -5.659 19.276 -6.681 1.00 0.00 34 PRO A O 3
ATOM 3232 N N . GLY A 1 35 ? -4.226 20.089 -5.147 1.00 0.00 35 GLY A N 3
ATOM 3233 C CA . GLY A 1 35 ? -5.274 20.590 -4.284 1.00 0.00 35 GLY A CA 3
ATOM 3234 C C . GLY A 1 35 ? -5.226 19.937 -2.924 1.00 0.00 35 GLY A C 3
ATOM 3235 O O . GLY A 1 35 ? -6.197 19.974 -2.167 1.00 0.00 35 GLY A O 3
ATOM 3239 N N . SER A 1 36 ? -4.086 19.343 -2.616 1.00 0.00 36 SER A N 3
ATOM 3240 C CA . SER A 1 36 ? -3.909 18.621 -1.373 1.00 0.00 36 SER A CA 3
ATOM 3241 C C . SER A 1 36 ? -2.756 19.207 -0.566 1.00 0.00 36 SER A C 3
ATOM 3242 O O . SER A 1 36 ? -1.802 19.744 -1.134 1.00 0.00 36 SER A O 3
ATOM 3250 N N . PRO A 1 37 ? -2.825 19.123 0.769 1.00 0.00 37 PRO A N 3
ATOM 3251 C CA . PRO A 1 37 ? -1.739 19.576 1.639 1.00 0.00 37 PRO A CA 3
ATOM 3252 C C . PRO A 1 37 ? -0.522 18.653 1.562 1.00 0.00 37 PRO A C 3
ATOM 3253 O O . PRO A 1 37 ? 0.611 19.082 1.788 1.00 0.00 37 PRO A O 3
ATOM 3264 N N . ALA A 1 38 ? -0.764 17.393 1.202 1.00 0.00 38 ALA A N 3
ATOM 3265 C CA . ALA A 1 38 ? 0.284 16.374 1.176 1.00 0.00 38 ALA A CA 3
ATOM 3266 C C . ALA A 1 38 ? 1.249 16.583 0.013 1.00 0.00 38 ALA A C 3
ATOM 3267 O O . ALA A 1 38 ? 2.307 15.951 -0.043 1.00 0.00 38 ALA A O 3
ATOM 3274 N N . SER A 1 39 ? 0.888 17.480 -0.898 1.00 0.00 39 SER A N 3
ATOM 3275 C CA . SER A 1 39 ? 1.691 17.748 -2.085 1.00 0.00 39 SER A CA 3
ATOM 3276 C C . SER A 1 39 ? 3.104 18.220 -1.725 1.00 0.00 39 SER A C 3
ATOM 3277 O O . SER A 1 39 ? 4.051 17.985 -2.475 1.00 0.00 39 SER A O 3
ATOM 3285 N N . LYS A 1 40 ? 3.244 18.867 -0.576 1.00 0.00 40 LYS A N 3
ATOM 3286 C CA . LYS A 1 40 ? 4.541 19.359 -0.130 1.00 0.00 40 LYS A CA 3
ATOM 3287 C C . LYS A 1 40 ? 5.038 18.576 1.082 1.00 0.00 40 LYS A C 3
ATOM 3288 O O . LYS A 1 40 ? 5.969 18.999 1.770 1.00 0.00 40 LYS A O 3
ATOM 3307 N N . VAL A 1 41 ? 4.421 17.431 1.338 1.00 0.00 41 VAL A N 3
ATOM 3308 C CA . VAL A 1 41 ? 4.829 16.582 2.452 1.00 0.00 41 VAL A CA 3
ATOM 3309 C C . VAL A 1 41 ? 5.665 15.416 1.950 1.00 0.00 41 VAL A C 3
ATOM 3310 O O . VAL A 1 41 ? 6.825 15.257 2.332 1.00 0.00 41 VAL A O 3
ATOM 3323 N N . LEU A 1 42 ? 5.080 14.613 1.078 1.00 0.00 42 LEU A N 3
ATOM 3324 C CA . LEU A 1 42 ? 5.769 13.464 0.526 1.00 0.00 42 LEU A CA 3
ATOM 3325 C C . LEU A 1 42 ? 5.649 13.429 -0.983 1.00 0.00 42 LEU A C 3
ATOM 3326 O O . LEU A 1 42 ? 4.875 14.184 -1.574 1.00 0.00 42 LEU A O 3
ATOM 3342 N N . THR A 1 43 ? 6.420 12.553 -1.596 1.00 0.00 43 THR A N 3
ATOM 3343 C CA . THR A 1 43 ? 6.376 12.374 -3.033 1.00 0.00 43 THR A CA 3
ATOM 3344 C C . THR A 1 43 ? 5.647 11.080 -3.380 1.00 0.00 43 THR A C 3
ATOM 3345 O O . THR A 1 43 ? 5.813 10.065 -2.703 1.00 0.00 43 THR A O 3
ATOM 3356 N N . PRO A 1 44 ? 4.804 11.105 -4.420 1.00 0.00 44 PRO A N 3
ATOM 3357 C CA . PRO A 1 44 ? 4.038 9.931 -4.834 1.00 0.00 44 PRO A CA 3
ATOM 3358 C C . PRO A 1 44 ? 4.933 8.805 -5.341 1.00 0.00 44 PRO A C 3
ATOM 3359 O O . PRO A 1 44 ? 5.927 9.047 -6.030 1.00 0.00 44 PRO A O 3
ATOM 3370 N N . GLY A 1 45 ? 4.563 7.576 -5.010 1.00 0.00 45 GLY A N 3
ATOM 3371 C CA . GLY A 1 45 ? 5.370 6.430 -5.385 1.00 0.00 45 GLY A CA 3
ATOM 3372 C C . GLY A 1 45 ? 6.047 5.773 -4.196 1.00 0.00 45 GLY A C 3
ATOM 3373 O O . GLY A 1 45 ? 6.751 4.775 -4.347 1.00 0.00 45 GLY A O 3
ATOM 3377 N N . LEU A 1 46 ? 5.843 6.328 -3.007 1.00 0.00 46 LEU A N 3
ATOM 3378 C CA . LEU A 1 46 ? 6.429 5.762 -1.794 1.00 0.00 46 LEU A CA 3
ATOM 3379 C C . LEU A 1 46 ? 5.541 4.658 -1.226 1.00 0.00 46 LEU A C 3
ATOM 3380 O O . LEU A 1 46 ? 4.363 4.557 -1.568 1.00 0.00 46 LEU A O 3
ATOM 3396 N N . VAL A 1 47 ? 6.102 3.845 -0.346 1.00 0.00 47 VAL A N 3
ATOM 3397 C CA . VAL A 1 47 ? 5.361 2.744 0.253 1.00 0.00 47 VAL A CA 3
ATOM 3398 C C . VAL A 1 47 ? 4.995 3.077 1.699 1.00 0.00 47 VAL A C 3
ATOM 3399 O O . VAL A 1 47 ? 5.830 3.584 2.447 1.00 0.00 47 VAL A O 3
ATOM 3412 N N . ILE A 1 48 ? 3.751 2.802 2.080 1.00 0.00 48 ILE A N 3
ATOM 3413 C CA . ILE A 1 48 ? 3.277 3.078 3.432 1.00 0.00 48 ILE A CA 3
ATOM 3414 C C . ILE A 1 48 ? 3.396 1.830 4.293 1.00 0.00 48 ILE A C 3
ATOM 3415 O O . ILE A 1 48 ? 2.792 0.799 3.995 1.00 0.00 48 ILE A O 3
ATOM 3431 N N . GLU A 1 49 ? 4.183 1.921 5.353 1.00 0.00 49 GLU A N 3
ATOM 3432 C CA . GLU A 1 49 ? 4.388 0.788 6.232 1.00 0.00 49 GLU A CA 3
ATOM 3433 C C . GLU A 1 49 ? 3.310 0.721 7.305 1.00 0.00 49 GLU A C 3
ATOM 3434 O O . GLU A 1 49 ? 2.736 -0.342 7.554 1.00 0.00 49 GLU A O 3
ATOM 3446 N N . SER A 1 50 ? 3.014 1.850 7.932 1.00 0.00 50 SER A N 3
ATOM 3447 C CA . SER A 1 50 ? 2.031 1.859 9.002 1.00 0.00 50 SER A CA 3
ATOM 3448 C C . SER A 1 50 ? 1.473 3.249 9.251 1.00 0.00 50 SER A C 3
ATOM 3449 O O . SER A 1 50 ? 2.120 4.260 8.960 1.00 0.00 50 SER A O 3
ATOM 3457 N N . ILE A 1 51 ? 0.266 3.287 9.799 1.00 0.00 51 ILE A N 3
ATOM 3458 C CA . ILE A 1 51 ? -0.390 4.544 10.112 1.00 0.00 51 ILE A CA 3
ATOM 3459 C C . ILE A 1 51 ? -0.534 4.725 11.620 1.00 0.00 51 ILE A C 3
ATOM 3460 O O . ILE A 1 51 ? -1.444 4.175 12.245 1.00 0.00 51 ILE A O 3
ATOM 3476 N N . ASN A 1 52 ? 0.403 5.472 12.191 1.00 0.00 52 ASN A N 3
ATOM 3477 C CA . ASN A 1 52 ? 0.344 5.916 13.583 1.00 0.00 52 ASN A CA 3
ATOM 3478 C C . ASN A 1 52 ? 0.262 4.741 14.551 1.00 0.00 52 ASN A C 3
ATOM 3479 O O . ASN A 1 52 ? -0.382 4.819 15.593 1.00 0.00 52 ASN A O 3
ATOM 3490 N N . GLY A 1 53 ? 0.940 3.656 14.208 1.00 0.00 53 GLY A N 3
ATOM 3491 C CA . GLY A 1 53 ? 0.952 2.489 15.068 1.00 0.00 53 GLY A CA 3
ATOM 3492 C C . GLY A 1 53 ? 0.155 1.344 14.483 1.00 0.00 53 GLY A C 3
ATOM 3493 O O . GLY A 1 53 ? 0.435 0.175 14.759 1.00 0.00 53 GLY A O 3
ATOM 3497 N N . MET A 1 54 ? -0.835 1.682 13.671 1.00 0.00 54 MET A N 3
ATOM 3498 C CA . MET A 1 54 ? -1.665 0.685 13.017 1.00 0.00 54 MET A CA 3
ATOM 3499 C C . MET A 1 54 ? -1.187 0.466 11.590 1.00 0.00 54 MET A C 3
ATOM 3500 O O . MET A 1 54 ? -1.374 1.323 10.728 1.00 0.00 54 MET A O 3
ATOM 3514 N N . PRO A 1 55 ? -0.543 -0.673 11.323 1.00 0.00 55 PRO A N 3
ATOM 3515 C CA . PRO A 1 55 ? 0.007 -0.976 10.008 1.00 0.00 55 PRO A CA 3
ATOM 3516 C C . PRO A 1 55 ? -1.070 -1.418 9.024 1.00 0.00 55 PRO A C 3
ATOM 3517 O O . PRO A 1 55 ? -2.084 -1.999 9.418 1.00 0.00 55 PRO A O 3
ATOM 3528 N N . THR A 1 56 ? -0.854 -1.135 7.752 1.00 0.00 56 THR A N 3
ATOM 3529 C CA . THR A 1 56 ? -1.824 -1.471 6.724 1.00 0.00 56 THR A CA 3
ATOM 3530 C C . THR A 1 56 ? -1.206 -2.354 5.642 1.00 0.00 56 THR A C 3
ATOM 3531 O O . THR A 1 56 ? -0.401 -1.893 4.833 1.00 0.00 56 THR A O 3
ATOM 3542 N N . SER A 1 57 ? -1.568 -3.629 5.648 1.00 0.00 57 SER A N 3
ATOM 3543 C CA . SER A 1 57 ? -1.083 -4.571 4.651 1.00 0.00 57 SER A CA 3
ATOM 3544 C C . SER A 1 57 ? -2.123 -4.777 3.547 1.00 0.00 57 SER A C 3
ATOM 3545 O O . SER A 1 57 ? -1.795 -5.195 2.435 1.00 0.00 57 SER A O 3
ATOM 3553 N N . ASN A 1 58 ? -3.374 -4.488 3.865 1.00 0.00 58 ASN A N 3
ATOM 3554 C CA . ASN A 1 58 ? -4.456 -4.623 2.908 1.00 0.00 58 ASN A CA 3
ATOM 3555 C C . ASN A 1 58 ? -5.083 -3.260 2.645 1.00 0.00 58 ASN A C 3
ATOM 3556 O O . ASN A 1 58 ? -4.788 -2.287 3.340 1.00 0.00 58 ASN A O 3
ATOM 3567 N N . LEU A 1 59 ? -5.975 -3.210 1.675 1.00 0.00 59 LEU A N 3
ATOM 3568 C CA . LEU A 1 59 ? -6.650 -1.986 1.310 1.00 0.00 59 LEU A CA 3
ATOM 3569 C C . LEU A 1 59 ? -7.785 -1.693 2.283 1.00 0.00 59 LEU A C 3
ATOM 3570 O O . LEU A 1 59 ? -7.967 -0.560 2.719 1.00 0.00 59 LEU A O 3
ATOM 3586 N N . THR A 1 60 ? -8.532 -2.729 2.634 1.00 0.00 60 THR A N 3
ATOM 3587 C CA . THR A 1 60 ? -9.617 -2.598 3.595 1.00 0.00 60 THR A CA 3
ATOM 3588 C C . THR A 1 60 ? -9.075 -2.246 4.980 1.00 0.00 60 THR A C 3
ATOM 3589 O O . THR A 1 60 ? -9.739 -1.572 5.763 1.00 0.00 60 THR A O 3
ATOM 3600 N N . THR A 1 61 ? -7.856 -2.689 5.268 1.00 0.00 61 THR A N 3
ATOM 3601 C CA . THR A 1 61 ? -7.200 -2.354 6.522 1.00 0.00 61 THR A CA 3
ATOM 3602 C C . THR A 1 61 ? -6.899 -0.856 6.571 1.00 0.00 61 THR A C 3
ATOM 3603 O O . THR A 1 61 ? -7.019 -0.216 7.615 1.00 0.00 61 THR A O 3
ATOM 3614 N N . TYR A 1 62 ? -6.526 -0.315 5.415 1.00 0.00 62 TYR A N 3
ATOM 3615 C CA . TYR A 1 62 ? -6.316 1.119 5.247 1.00 0.00 62 TYR A CA 3
ATOM 3616 C C . TYR A 1 62 ? -7.632 1.856 5.487 1.00 0.00 62 TYR A C 3
ATOM 3617 O O . TYR A 1 62 ? -7.685 2.852 6.210 1.00 0.00 62 TYR A O 3
ATOM 3635 N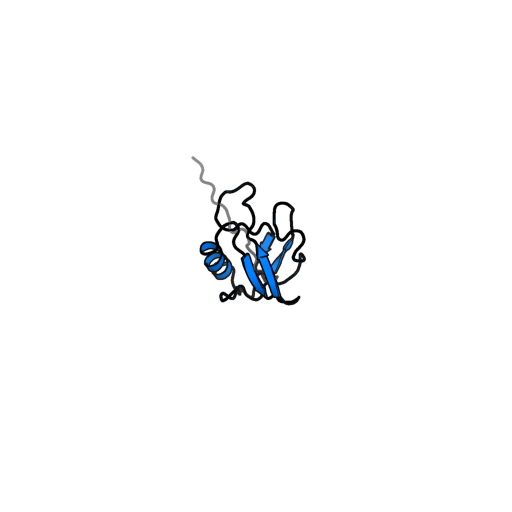 N . SER A 1 63 ? -8.693 1.329 4.889 1.00 0.00 63 SER A N 3
ATOM 3636 C CA . SER A 1 63 ? -10.028 1.858 5.042 1.00 0.00 63 SER A CA 3
ATOM 3637 C C . SER A 1 63 ? -10.476 1.847 6.503 1.00 0.00 63 SER A C 3
ATOM 3638 O O . SER A 1 63 ? -10.971 2.846 7.020 1.00 0.00 63 SER A O 3
ATOM 3646 N N . ALA A 1 64 ? -10.295 0.709 7.157 1.00 0.00 64 ALA A N 3
ATOM 3647 C CA . ALA A 1 64 ? -10.702 0.531 8.549 1.00 0.00 64 ALA A CA 3
ATOM 3648 C C . ALA A 1 64 ? -9.992 1.512 9.474 1.00 0.00 64 ALA A C 3
ATOM 3649 O O . ALA A 1 64 ? -10.540 1.929 10.496 1.00 0.00 64 ALA A O 3
ATOM 3656 N N . ALA A 1 65 ? -8.774 1.876 9.111 1.00 0.00 65 ALA A N 3
ATOM 3657 C CA . ALA A 1 65 ? -8.018 2.857 9.876 1.00 0.00 65 ALA A CA 3
ATOM 3658 C C . ALA A 1 65 ? -8.545 4.253 9.590 1.00 0.00 65 ALA A C 3
ATOM 3659 O O . ALA A 1 65 ? -8.733 5.067 10.499 1.00 0.00 65 ALA A O 3
ATOM 3666 N N . LEU A 1 66 ? -8.806 4.502 8.314 1.00 0.00 66 LEU A N 3
ATOM 3667 C CA . LEU A 1 66 ? -9.340 5.769 7.845 1.00 0.00 66 LEU A CA 3
ATOM 3668 C C . LEU A 1 66 ? -10.674 6.097 8.521 1.00 0.00 66 LEU A C 3
ATOM 3669 O O . LEU A 1 66 ? -10.983 7.261 8.769 1.00 0.00 66 LEU A O 3
ATOM 3685 N N . LYS A 1 67 ? -11.450 5.057 8.826 1.00 0.00 67 LYS A N 3
ATOM 3686 C CA . LYS A 1 67 ? -12.754 5.206 9.473 1.00 0.00 67 LYS A CA 3
ATOM 3687 C C . LYS A 1 67 ? -12.654 5.975 10.787 1.00 0.00 67 LYS A C 3
ATOM 3688 O O . LYS A 1 67 ? -13.552 6.742 11.136 1.00 0.00 67 LYS A O 3
ATOM 3707 N N . THR A 1 68 ? -11.557 5.774 11.502 1.00 0.00 68 THR A N 3
ATOM 3708 C CA . THR A 1 68 ? -11.393 6.362 12.823 1.00 0.00 68 THR A CA 3
ATOM 3709 C C . THR A 1 68 ? -10.675 7.711 12.773 1.00 0.00 68 THR A C 3
ATOM 3710 O O . THR A 1 68 ? -10.656 8.448 13.763 1.00 0.00 68 THR A O 3
ATOM 3721 N N . ILE A 1 69 ? -10.082 8.031 11.629 1.00 0.00 69 ILE A N 3
ATOM 3722 C CA . ILE A 1 69 ? -9.336 9.274 11.486 1.00 0.00 69 ILE A CA 3
ATOM 3723 C C . ILE A 1 69 ? -10.290 10.464 11.381 1.00 0.00 69 ILE A C 3
ATOM 3724 O O . ILE A 1 69 ? -11.307 10.400 10.689 1.00 0.00 69 ILE A O 3
ATOM 3740 N N . SER A 1 70 ? -9.964 11.543 12.079 1.00 0.00 70 SER A N 3
ATOM 3741 C CA . SER A 1 70 ? -10.802 12.733 12.094 1.00 0.00 70 SER A CA 3
ATOM 3742 C C . SER A 1 70 ? -10.416 13.682 10.958 1.00 0.00 70 SER A C 3
ATOM 3743 O O . SER A 1 70 ? -9.329 13.568 10.391 1.00 0.00 70 SER A O 3
ATOM 3751 N N . VAL A 1 71 ? -11.307 14.603 10.621 1.00 0.00 71 VAL A N 3
ATOM 3752 C CA . VAL A 1 71 ? -10.991 15.667 9.682 1.00 0.00 71 VAL A CA 3
ATOM 3753 C C . VAL A 1 71 ? -10.221 16.755 10.419 1.00 0.00 71 VAL A C 3
ATOM 3754 O O . VAL A 1 71 ? -10.755 17.390 11.329 1.00 0.00 71 VAL A O 3
ATOM 3767 N N . GLY A 1 72 ? -8.973 16.956 10.039 1.00 0.00 72 GLY A N 3
ATOM 3768 C CA . GLY A 1 72 ? -8.114 17.865 10.769 1.00 0.00 72 GLY A CA 3
ATOM 3769 C C . GLY A 1 72 ? -7.203 17.116 11.720 1.00 0.00 72 GLY A C 3
ATOM 3770 O O . GLY A 1 72 ? -6.522 17.713 12.556 1.00 0.00 72 GLY A O 3
ATOM 3774 N N . GLU A 1 73 ? -7.200 15.797 11.586 1.00 0.00 73 GLU A N 3
ATOM 3775 C CA . GLU A 1 73 ? -6.367 14.940 12.407 1.00 0.00 73 GLU A CA 3
ATOM 3776 C C . GLU A 1 73 ? -4.955 14.928 11.845 1.00 0.00 73 GLU A C 3
ATOM 3777 O O . GLU A 1 73 ? -4.754 15.073 10.637 1.00 0.00 73 GLU A O 3
ATOM 3789 N N . VAL A 1 74 ? -3.982 14.766 12.712 1.00 0.00 74 VAL A N 3
ATOM 3790 C CA . VAL A 1 74 ? -2.601 14.671 12.286 1.00 0.00 74 VAL A CA 3
ATOM 3791 C C . VAL A 1 74 ? -2.100 13.255 12.520 1.00 0.00 74 VAL A C 3
ATOM 3792 O O . VAL A 1 74 ? -1.906 12.833 13.663 1.00 0.00 74 VAL A O 3
ATOM 3805 N N . ILE A 1 75 ? -1.916 12.514 11.444 1.00 0.00 75 ILE A N 3
ATOM 3806 C CA . ILE A 1 75 ? -1.516 11.125 11.546 1.00 0.00 75 ILE A CA 3
ATOM 3807 C C . ILE A 1 75 ? -0.029 10.948 11.280 1.00 0.00 75 ILE A C 3
ATOM 3808 O O . ILE A 1 75 ? 0.594 11.735 10.567 1.00 0.00 75 ILE A O 3
ATOM 3824 N N . ASN A 1 76 ? 0.518 9.894 11.856 1.00 0.00 76 ASN A N 3
ATOM 3825 C CA . ASN A 1 76 ? 1.942 9.607 11.781 1.00 0.00 76 ASN A CA 3
ATOM 3826 C C . ASN A 1 76 ? 2.179 8.425 10.854 1.00 0.00 76 ASN A C 3
ATOM 3827 O O . ASN A 1 76 ? 1.920 7.282 11.206 1.00 0.00 76 ASN A O 3
ATOM 3838 N N . ILE A 1 77 ? 2.655 8.709 9.664 1.00 0.00 77 ILE A N 3
ATOM 3839 C CA . ILE A 1 77 ? 2.798 7.680 8.642 1.00 0.00 77 ILE A CA 3
ATOM 3840 C C . ILE A 1 77 ? 4.256 7.309 8.435 1.00 0.00 77 ILE A C 3
ATOM 3841 O O . ILE A 1 77 ? 5.054 8.103 7.934 1.00 0.00 77 ILE A O 3
ATOM 3857 N N . THR A 1 78 ? 4.600 6.106 8.843 1.00 0.00 78 THR A N 3
ATOM 3858 C CA . THR A 1 78 ? 5.923 5.579 8.607 1.00 0.00 78 THR A CA 3
ATOM 3859 C C . THR A 1 78 ? 5.973 4.950 7.225 1.00 0.00 78 THR A C 3
ATOM 3860 O O . THR A 1 78 ? 5.273 3.974 6.946 1.00 0.00 78 THR A O 3
ATOM 3871 N N . THR A 1 79 ? 6.763 5.537 6.344 1.00 0.00 79 THR A N 3
ATOM 3872 C CA . THR A 1 79 ? 6.892 5.025 5.001 1.00 0.00 79 THR A CA 3
ATOM 3873 C C . THR A 1 79 ? 8.205 4.275 4.844 1.00 0.00 79 THR A C 3
ATOM 3874 O O . THR A 1 79 ? 9.033 4.245 5.756 1.00 0.00 79 THR A O 3
ATOM 3885 N N . ASP A 1 80 ? 8.377 3.690 3.673 1.00 0.00 80 ASP A N 3
ATOM 3886 C CA . ASP A 1 80 ? 9.571 2.934 3.321 1.00 0.00 80 ASP A CA 3
ATOM 3887 C C . ASP A 1 80 ? 10.861 3.721 3.578 1.00 0.00 80 ASP A C 3
ATOM 3888 O O . ASP A 1 80 ? 11.885 3.145 3.952 1.00 0.00 80 ASP A O 3
ATOM 3897 N N . GLN A 1 81 ? 10.806 5.035 3.400 1.00 0.00 81 GLN A N 3
ATOM 3898 C CA . GLN A 1 81 ? 12.006 5.860 3.475 1.00 0.00 81 GLN A CA 3
ATOM 3899 C C . GLN A 1 81 ? 11.972 6.845 4.641 1.00 0.00 81 GLN A C 3
ATOM 3900 O O . GLN A 1 81 ? 12.774 7.781 4.693 1.00 0.00 81 GLN A O 3
ATOM 3914 N N . GLY A 1 82 ? 11.076 6.619 5.592 1.00 0.00 82 GLY A N 3
ATOM 3915 C CA . GLY A 1 82 ? 11.029 7.468 6.769 1.00 0.00 82 GLY A CA 3
ATOM 3916 C C . GLY A 1 82 ? 9.617 7.773 7.225 1.00 0.00 82 GLY A C 3
ATOM 3917 O O . GLY A 1 82 ? 8.652 7.478 6.524 1.00 0.00 82 GLY A O 3
ATOM 3921 N N . THR A 1 83 ? 9.491 8.363 8.402 1.00 0.00 83 THR A N 3
ATOM 3922 C CA . THR A 1 83 ? 8.189 8.697 8.953 1.00 0.00 83 THR A CA 3
ATOM 3923 C C . THR A 1 83 ? 7.827 10.152 8.666 1.00 0.00 83 THR A C 3
ATOM 3924 O O . THR A 1 83 ? 8.642 11.054 8.859 1.00 0.00 83 THR A O 3
ATOM 3935 N N . PHE A 1 84 ? 6.602 10.374 8.206 1.00 0.00 84 PHE A N 3
ATOM 3936 C CA . PHE A 1 84 ? 6.110 11.716 7.941 1.00 0.00 84 PHE A CA 3
ATOM 3937 C C . PHE A 1 84 ? 4.838 11.977 8.736 1.00 0.00 84 PHE A C 3
ATOM 3938 O O . PHE A 1 84 ? 4.142 11.043 9.137 1.00 0.00 84 PHE A O 3
ATOM 3955 N N . HIS A 1 85 ? 4.541 13.244 8.969 1.00 0.00 85 HIS A N 3
ATOM 3956 C CA . HIS A 1 85 ? 3.311 13.621 9.653 1.00 0.00 85 HIS A CA 3
ATOM 3957 C C . HIS A 1 85 ? 2.336 14.254 8.673 1.00 0.00 85 HIS A C 3
ATOM 3958 O O . HIS A 1 85 ? 2.636 15.265 8.043 1.00 0.00 85 HIS A O 3
ATOM 3973 N N . LEU A 1 86 ? 1.175 13.643 8.537 1.00 0.00 86 LEU A N 3
ATOM 3974 C CA . LEU A 1 86 ? 0.179 14.093 7.593 1.00 0.00 86 LEU A CA 3
ATOM 3975 C C . LEU A 1 86 ? -1.015 14.696 8.313 1.00 0.00 86 LEU A C 3
ATOM 3976 O O . LEU A 1 86 ? -1.371 14.272 9.408 1.00 0.00 86 LEU A O 3
ATOM 3992 N N . LYS A 1 87 ? -1.624 15.689 7.692 1.00 0.00 87 LYS A N 3
ATOM 3993 C CA . LYS A 1 87 ? -2.844 16.272 8.215 1.00 0.00 87 LYS A CA 3
ATOM 3994 C C . LYS A 1 87 ? -3.993 15.930 7.280 1.00 0.00 87 LYS A C 3
ATOM 3995 O O . LYS A 1 87 ? -3.927 16.207 6.079 1.00 0.00 87 LYS A O 3
ATOM 4014 N N . THR A 1 88 ? -5.030 15.314 7.818 1.00 0.00 88 THR A N 3
ATOM 4015 C CA . THR A 1 88 ? -6.169 14.914 7.017 1.00 0.00 88 THR A CA 3
ATOM 4016 C C . THR A 1 88 ? -7.116 16.083 6.766 1.00 0.00 88 THR A C 3
ATOM 4017 O O . THR A 1 88 ? -7.480 16.814 7.689 1.00 0.00 88 THR A O 3
ATOM 4028 N N . GLY A 1 89 ? -7.513 16.252 5.516 1.00 0.00 89 GLY A N 3
ATOM 4029 C CA . GLY A 1 89 ? -8.424 17.318 5.162 1.00 0.00 89 GLY A CA 3
ATOM 4030 C C . GLY A 1 89 ? -9.621 16.804 4.394 1.00 0.00 89 GLY A C 3
ATOM 4031 O O . GLY A 1 89 ? -10.344 15.927 4.870 1.00 0.00 89 GLY A O 3
ATOM 4035 N N . ARG A 1 90 ? -9.819 17.337 3.198 1.00 0.00 90 ARG A N 3
ATOM 4036 C CA . ARG A 1 90 ? -10.918 16.924 2.341 1.00 0.00 90 ARG A CA 3
ATOM 4037 C C . ARG A 1 90 ? -10.502 17.035 0.881 1.00 0.00 90 ARG A C 3
ATOM 4038 O O . ARG A 1 90 ? -9.435 17.571 0.574 1.00 0.00 90 ARG A O 3
ATOM 4059 N N . ASN A 1 91 ? -11.334 16.524 -0.013 1.00 0.00 91 ASN A N 3
ATOM 4060 C CA . ASN A 1 91 ? -11.088 16.660 -1.442 1.00 0.00 91 ASN A CA 3
ATOM 4061 C C . ASN A 1 91 ? -11.321 18.101 -1.886 1.00 0.00 91 ASN A C 3
ATOM 4062 O O . ASN A 1 91 ? -12.259 18.755 -1.428 1.00 0.00 91 ASN A O 3
ATOM 4073 N N . PRO A 1 92 ? -10.471 18.614 -2.787 1.00 0.00 92 PRO A N 3
ATOM 4074 C CA . PRO A 1 92 ? -10.551 20.002 -3.251 1.00 0.00 92 PRO A CA 3
ATOM 4075 C C . PRO A 1 92 ? -11.837 20.300 -4.023 1.00 0.00 92 PRO A C 3
ATOM 4076 O O . PRO A 1 92 ? -12.307 21.436 -4.043 1.00 0.00 92 PRO A O 3
ATOM 4087 N N . ASN A 1 93 ? -12.407 19.279 -4.650 1.00 0.00 93 ASN A N 3
ATOM 4088 C CA . ASN A 1 93 ? -13.600 19.464 -5.470 1.00 0.00 93 ASN A CA 3
ATOM 4089 C C . ASN A 1 93 ? -14.714 18.508 -5.039 1.00 0.00 93 ASN A C 3
ATOM 4090 O O . ASN A 1 93 ? -15.703 18.324 -5.752 1.00 0.00 93 ASN A O 3
ATOM 4101 N N . ASN A 1 94 ? -14.565 17.911 -3.863 1.00 0.00 94 ASN A N 3
ATOM 4102 C CA . ASN A 1 94 ? -15.538 16.935 -3.382 1.00 0.00 94 ASN A CA 3
ATOM 4103 C C . ASN A 1 94 ? -15.570 16.934 -1.856 1.00 0.00 94 ASN A C 3
ATOM 4104 O O . ASN A 1 94 ? -14.529 16.946 -1.206 1.00 0.00 94 ASN A O 3
ATOM 4115 N N . SER A 1 95 ? -16.764 16.926 -1.289 1.00 0.00 95 SER A N 3
ATOM 4116 C CA . SER A 1 95 ? -16.913 16.952 0.156 1.00 0.00 95 SER A CA 3
ATOM 4117 C C . SER A 1 95 ? -16.777 15.546 0.738 1.00 0.00 95 SER A C 3
ATOM 4118 O O . SER A 1 95 ? -17.756 14.804 0.843 1.00 0.00 95 SER A O 3
ATOM 4126 N N . SER A 1 96 ? -15.553 15.176 1.081 1.00 0.00 96 SER A N 3
ATOM 4127 C CA . SER A 1 96 ? -15.269 13.874 1.667 1.00 0.00 96 SER A CA 3
ATOM 4128 C C . SER A 1 96 ? -14.499 14.040 2.977 1.00 0.00 96 SER A C 3
ATOM 4129 O O . SER A 1 96 ? -13.577 14.852 3.060 1.00 0.00 96 SER A O 3
ATOM 4137 N N . ARG A 1 97 ? -14.890 13.278 3.991 1.00 0.00 97 ARG A N 3
ATOM 4138 C CA . ARG A 1 97 ? -14.279 13.379 5.314 1.00 0.00 97 ARG A CA 3
ATOM 4139 C C . ARG A 1 97 ? -12.902 12.721 5.352 1.00 0.00 97 ARG A C 3
ATOM 4140 O O . ARG A 1 97 ? -12.717 11.631 4.810 1.00 0.00 97 ARG A O 3
ATOM 4161 N N . ALA A 1 98 ? -11.951 13.410 5.986 1.00 0.00 98 ALA A N 3
ATOM 4162 C CA . ALA A 1 98 ? -10.616 12.871 6.256 1.00 0.00 98 ALA A CA 3
ATOM 4163 C C . ALA A 1 98 ? -9.933 12.374 4.981 1.00 0.00 98 ALA A C 3
ATOM 4164 O O . ALA A 1 98 ? -9.880 11.172 4.718 1.00 0.00 98 ALA A O 3
ATOM 4171 N N . TYR A 1 99 ? -9.426 13.297 4.180 1.00 0.00 99 TYR A N 3
ATOM 4172 C CA . TYR A 1 99 ? -8.762 12.926 2.942 1.00 0.00 99 TYR A CA 3
ATOM 4173 C C . TYR A 1 99 ? -7.486 13.744 2.759 1.00 0.00 99 TYR A C 3
ATOM 4174 O O . TYR A 1 99 ? -7.482 14.955 2.973 1.00 0.00 99 TYR A O 3
ATOM 4192 N N . MET A 1 100 ? -6.402 13.076 2.383 1.00 0.00 100 MET A N 3
ATOM 4193 C CA . MET A 1 100 ? -5.107 13.741 2.228 1.00 0.00 100 MET A CA 3
ATOM 4194 C C . MET A 1 100 ? -4.945 14.335 0.832 1.00 0.00 100 MET A C 3
ATOM 4195 O O . MET A 1 100 ? -4.071 15.170 0.606 1.00 0.00 100 MET A O 3
ATOM 4209 N N . GLY A 1 101 ? -5.785 13.899 -0.099 1.00 0.00 101 GLY A N 3
ATOM 4210 C CA . GLY A 1 101 ? -5.730 14.418 -1.455 1.00 0.00 101 GLY A CA 3
ATOM 4211 C C . GLY A 1 101 ? -4.810 13.614 -2.358 1.00 0.00 101 GLY A C 3
ATOM 4212 O O . GLY A 1 101 ? -4.219 14.151 -3.291 1.00 0.00 101 GLY A O 3
ATOM 4216 N N . ILE A 1 102 ? -4.693 12.323 -2.081 1.00 0.00 102 ILE A N 3
ATOM 4217 C CA . ILE A 1 102 ? -3.820 11.444 -2.855 1.00 0.00 102 ILE A CA 3
ATOM 4218 C C . ILE A 1 102 ? -4.527 10.137 -3.177 1.00 0.00 102 ILE A C 3
ATOM 4219 O O . ILE A 1 102 ? -5.591 9.839 -2.626 1.00 0.00 102 ILE A O 3
ATOM 4235 N N . ARG A 1 103 ? -3.947 9.377 -4.088 1.00 0.00 103 ARG A N 3
ATOM 4236 C CA . ARG A 1 103 ? -4.430 8.039 -4.392 1.00 0.00 103 ARG A CA 3
ATOM 4237 C C . ARG A 1 103 ? -3.589 7.011 -3.652 1.00 0.00 103 ARG A C 3
ATOM 4238 O O . ARG A 1 103 ? -2.437 7.276 -3.305 1.00 0.00 103 ARG A O 3
ATOM 4259 N N . THR A 1 104 ? -4.159 5.845 -3.409 1.00 0.00 104 THR A N 3
ATOM 4260 C CA . THR A 1 104 ? -3.430 4.768 -2.761 1.00 0.00 104 THR A CA 3
ATOM 4261 C C . THR A 1 104 ? -3.758 3.434 -3.421 1.00 0.00 104 THR A C 3
ATOM 4262 O O . THR A 1 104 ? -4.858 3.234 -3.940 1.00 0.00 104 THR A O 3
ATOM 4273 N N . SER A 1 105 ? -2.794 2.537 -3.390 1.00 0.00 105 SER A N 3
ATOM 4274 C CA . SER A 1 105 ? -2.921 1.226 -4.001 1.00 0.00 105 SER A CA 3
ATOM 4275 C C . SER A 1 105 ? -2.237 0.190 -3.113 1.00 0.00 105 SER A C 3
ATOM 4276 O O . SER A 1 105 ? -1.670 0.537 -2.081 1.00 0.00 105 SER A O 3
ATOM 4284 N N . ASN A 1 106 ? -2.289 -1.072 -3.512 1.00 0.00 106 ASN A N 3
ATOM 4285 C CA . ASN A 1 106 ? -1.626 -2.141 -2.768 1.00 0.00 106 ASN A CA 3
ATOM 4286 C C . ASN A 1 106 ? -0.338 -2.575 -3.469 1.00 0.00 106 ASN A C 3
ATOM 4287 O O . ASN A 1 106 ? 0.579 -3.090 -2.831 1.00 0.00 106 ASN A O 3
ATOM 4298 N N . HIS A 1 107 ? -0.279 -2.344 -4.783 1.00 0.00 107 HIS A N 3
ATOM 4299 C CA . HIS A 1 107 ? 0.882 -2.713 -5.601 1.00 0.00 107 HIS A CA 3
ATOM 4300 C C . HIS A 1 107 ? 1.213 -4.199 -5.422 1.00 0.00 107 HIS A C 3
ATOM 4301 O O . HIS A 1 107 ? 2.373 -4.580 -5.261 1.00 0.00 107 HIS A O 3
ATOM 4316 N N . LEU A 1 108 ? 0.183 -5.034 -5.458 1.00 0.00 108 LEU A N 3
ATOM 4317 C CA . LEU A 1 108 ? 0.365 -6.467 -5.265 1.00 0.00 108 LEU A CA 3
ATOM 4318 C C . LEU A 1 108 ? 0.802 -7.153 -6.552 1.00 0.00 108 LEU A C 3
ATOM 4319 O O . LEU A 1 108 ? 1.215 -6.508 -7.519 1.00 0.00 108 LEU A O 3
ATOM 4335 N N . ARG A 1 109 ? 0.716 -8.470 -6.547 1.00 0.00 109 ARG A N 3
ATOM 4336 C CA . ARG A 1 109 ? 1.165 -9.274 -7.672 1.00 0.00 109 ARG A CA 3
ATOM 4337 C C . ARG A 1 109 ? -0.013 -9.605 -8.582 1.00 0.00 109 ARG A C 3
ATOM 4338 O O . ARG A 1 109 ? -0.848 -10.457 -8.260 1.00 0.00 109 ARG A O 3
ATOM 4359 N N . VAL A 1 110 ? -0.081 -8.909 -9.708 1.00 0.00 110 VAL A N 3
ATOM 4360 C CA . VAL A 1 110 ? -1.195 -9.040 -10.635 1.00 0.00 110 VAL A CA 3
ATOM 4361 C C . VAL A 1 110 ? -0.907 -10.091 -11.705 1.00 0.00 110 VAL A C 3
ATOM 4362 O O . VAL A 1 110 ? 0.205 -10.175 -12.221 1.00 0.00 110 VAL A O 3
ATOM 4375 N N . ARG A 1 111 ? -1.918 -10.889 -12.023 1.00 0.00 111 ARG A N 3
ATOM 4376 C CA . ARG A 1 111 ? -1.836 -11.860 -13.105 1.00 0.00 111 ARG A CA 3
ATOM 4377 C C . ARG A 1 111 ? -3.229 -12.067 -13.686 1.00 0.00 111 ARG A C 3
ATOM 4378 O O . ARG A 1 111 ? -4.200 -12.202 -12.939 1.00 0.00 111 ARG A O 3
ATOM 4399 N N . ASP A 1 112 ? -3.329 -12.070 -15.008 1.00 0.00 112 ASP A N 3
ATOM 4400 C CA . ASP A 1 112 ? -4.616 -12.211 -15.669 1.00 0.00 112 ASP A CA 3
ATOM 4401 C C . ASP A 1 112 ? -4.987 -13.679 -15.777 1.00 0.00 112 ASP A C 3
ATOM 4402 O O . ASP A 1 112 ? -4.358 -14.445 -16.509 1.00 0.00 112 ASP A O 3
ATOM 4411 N N . SER A 1 113 ? -5.987 -14.066 -15.014 1.00 0.00 113 SER A N 3
ATOM 4412 C CA . SER A 1 113 ? -6.457 -15.439 -14.995 1.00 0.00 113 SER A CA 3
ATOM 4413 C C . SER A 1 113 ? -7.565 -15.664 -16.025 1.00 0.00 113 SER A C 3
ATOM 4414 O O . SER A 1 113 ? -8.645 -15.070 -15.942 1.00 0.00 113 SER A O 3
ATOM 4422 N N . VAL A 1 114 ? -7.273 -16.504 -17.011 1.00 0.00 114 VAL A N 3
ATOM 4423 C CA . VAL A 1 114 ? -8.249 -16.888 -18.016 1.00 0.00 114 VAL A CA 3
ATOM 4424 C C . VAL A 1 114 ? -8.536 -18.384 -17.935 1.00 0.00 114 VAL A C 3
ATOM 4425 O O . VAL A 1 114 ? -7.738 -19.215 -18.380 1.00 0.00 114 VAL A O 3
ATOM 4438 N N . ALA A 1 115 ? -9.670 -18.712 -17.333 1.00 0.00 115 ALA A N 3
ATOM 4439 C CA . ALA A 1 115 ? -10.079 -20.098 -17.138 1.00 0.00 115 ALA A CA 3
ATOM 4440 C C . ALA A 1 115 ? -11.506 -20.156 -16.612 1.00 0.00 115 ALA A C 3
ATOM 4441 O O . ALA A 1 115 ? -11.760 -19.884 -15.440 1.00 0.00 115 ALA A O 3
ATOM 4448 N N . SER A 1 116 ? -12.437 -20.491 -17.486 1.00 0.00 116 SER A N 3
ATOM 4449 C CA . SER A 1 116 ? -13.832 -20.586 -17.095 1.00 0.00 116 SER A CA 3
ATOM 4450 C C . SER A 1 116 ? -14.379 -21.967 -17.434 1.00 0.00 116 SER A C 3
ATOM 4451 O O . SER A 1 116 ? -14.519 -22.320 -18.609 1.00 0.00 116 SER A O 3
ATOM 4459 N N . VAL A 1 117 ? -14.666 -22.751 -16.404 1.00 0.00 117 VAL A N 3
ATOM 4460 C CA . VAL A 1 117 ? -15.222 -24.081 -16.590 1.00 0.00 117 VAL A CA 3
ATOM 4461 C C . VAL A 1 117 ? -16.743 -24.026 -16.530 1.00 0.00 117 VAL A C 3
ATOM 4462 O O . VAL A 1 117 ? -17.318 -23.608 -15.522 1.00 0.00 117 VAL A O 3
ATOM 4475 N N . LEU A 1 118 ? -17.392 -24.432 -17.614 1.00 0.00 118 LEU A N 3
ATOM 4476 C CA . LEU A 1 118 ? -18.847 -24.430 -17.678 1.00 0.00 118 LEU A CA 3
ATOM 4477 C C . LEU A 1 118 ? -19.407 -25.771 -17.213 1.00 0.00 118 LEU A C 3
ATOM 4478 O O . LEU A 1 118 ? -19.934 -25.887 -16.106 1.00 0.00 118 LEU A O 3
ATOM 4494 N N . GLY A 1 119 ? -19.261 -26.781 -18.056 1.00 0.00 119 GLY A N 3
ATOM 4495 C CA . GLY A 1 119 ? -19.828 -28.081 -17.769 1.00 0.00 119 GLY A CA 3
ATOM 4496 C C . GLY A 1 119 ? -20.835 -28.483 -18.823 1.00 0.00 119 GLY A C 3
ATOM 4497 O O . GLY A 1 119 ? -21.728 -27.704 -19.163 1.00 0.00 119 GLY A O 3
ATOM 4501 N N . ASP A 1 120 ? -20.690 -29.685 -19.357 1.00 0.00 120 ASP A N 3
ATOM 4502 C CA . ASP A 1 120 ? -21.580 -30.153 -20.409 1.00 0.00 120 ASP A CA 3
ATOM 4503 C C . ASP A 1 120 ? -22.609 -31.117 -19.845 1.00 0.00 120 ASP A C 3
ATOM 4504 O O . ASP A 1 120 ? -22.413 -32.336 -19.850 1.00 0.00 120 ASP A O 3
ATOM 4513 N N . THR A 1 121 ? -23.690 -30.557 -19.328 1.00 0.00 121 THR A N 3
ATOM 4514 C CA . THR A 1 121 ? -24.782 -31.342 -18.783 1.00 0.00 121 THR A CA 3
ATOM 4515 C C . THR A 1 121 ? -25.838 -31.617 -19.848 1.00 0.00 121 THR A C 3
ATOM 4516 O O . THR A 1 121 ? -26.596 -30.726 -20.236 1.00 0.00 121 THR A O 3
ATOM 4527 N N . LEU A 1 122 ? -25.867 -32.851 -20.332 1.00 0.00 122 LEU A N 3
ATOM 4528 C CA . LEU A 1 122 ? -26.807 -33.251 -21.370 1.00 0.00 122 LEU A CA 3
ATOM 4529 C C . LEU A 1 122 ? -28.002 -33.957 -20.741 1.00 0.00 122 LEU A C 3
ATOM 4530 O O . LEU A 1 122 ? -27.895 -35.104 -20.314 1.00 0.00 122 LEU A O 3
ATOM 4546 N N . PRO A 1 123 ? -29.155 -33.276 -20.660 1.00 0.00 123 PRO A N 3
ATOM 4547 C CA . PRO A 1 123 ? -30.340 -33.794 -19.994 1.00 0.00 123 PRO A CA 3
ATOM 4548 C C . PRO A 1 123 ? -31.204 -34.660 -20.904 1.00 0.00 123 PRO A C 3
ATOM 4549 O O . PRO A 1 123 ? -31.817 -34.168 -21.854 1.00 0.00 123 PRO A O 3
ATOM 4560 N N . PHE A 1 124 ? -31.225 -35.952 -20.621 1.00 0.00 124 PHE A N 3
ATOM 4561 C CA . PHE A 1 124 ? -32.126 -36.876 -21.291 1.00 0.00 124 PHE A CA 3
ATOM 4562 C C . PHE A 1 124 ? -32.548 -37.972 -20.322 1.00 0.00 124 PHE A C 3
ATOM 4563 O O . PHE A 1 124 ? -31.711 -38.586 -19.660 1.00 0.00 124 PHE A O 3
ATOM 4580 N N . ALA A 1 125 ? -33.846 -38.188 -20.214 1.00 0.00 125 ALA A N 3
ATOM 4581 C CA . ALA A 1 125 ? -34.380 -39.134 -19.257 1.00 0.00 125 ALA A CA 3
ATOM 4582 C C . ALA A 1 125 ? -35.605 -39.833 -19.829 1.00 0.00 125 ALA A C 3
ATOM 4583 O O . ALA A 1 125 ? -35.464 -40.964 -20.337 1.00 0.00 125 ALA A O 3
ATOM 4591 N N . GLN A 1 23 ? -3.055 -11.285 -0.659 1.00 0.00 23 GLN A N 4
ATOM 4592 C CA . GLN A 1 23 ? -2.234 -11.261 0.544 1.00 0.00 23 GLN A CA 4
ATOM 4593 C C . GLN A 1 23 ? -1.566 -9.900 0.716 1.00 0.00 23 GLN A C 4
ATOM 4594 O O . GLN A 1 23 ? -0.972 -9.374 -0.223 1.00 0.00 23 GLN A O 4
ATOM 4608 N N . PRO A 1 24 ? -1.665 -9.321 1.923 1.00 0.00 24 PRO A N 4
ATOM 4609 C CA . PRO A 1 24 ? -1.174 -7.967 2.208 1.00 0.00 24 PRO A CA 4
ATOM 4610 C C . PRO A 1 24 ? 0.344 -7.831 2.074 1.00 0.00 24 PRO A C 4
ATOM 4611 O O . PRO A 1 24 ? 1.083 -8.807 2.230 1.00 0.00 24 PRO A O 4
ATOM 4622 N N . ASP A 1 25 ? 0.799 -6.613 1.794 1.00 0.00 25 ASP A N 4
ATOM 4623 C CA . ASP A 1 25 ? 2.232 -6.339 1.665 1.00 0.00 25 ASP A CA 4
ATOM 4624 C C . ASP A 1 25 ? 2.535 -4.885 2.002 1.00 0.00 25 ASP A C 4
ATOM 4625 O O . ASP A 1 25 ? 3.479 -4.584 2.732 1.00 0.00 25 ASP A O 4
ATOM 4634 N N . GLY A 1 26 ? 1.713 -3.992 1.481 1.00 0.00 26 GLY A N 4
ATOM 4635 C CA . GLY A 1 26 ? 1.898 -2.575 1.719 1.00 0.00 26 GLY A CA 4
ATOM 4636 C C . GLY A 1 26 ? 1.249 -1.737 0.639 1.00 0.00 26 GLY A C 4
ATOM 4637 O O . GLY A 1 26 ? 1.434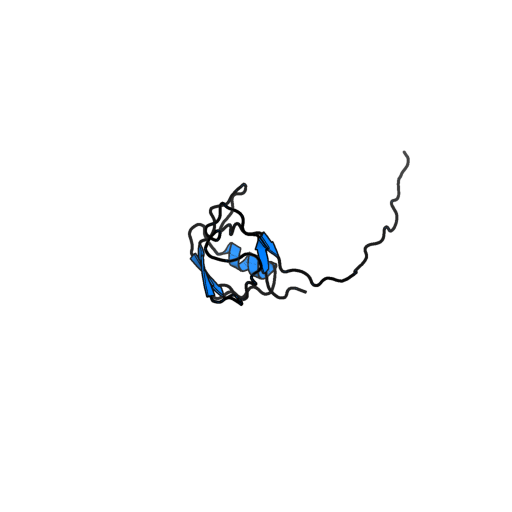 -2.003 -0.550 1.00 0.00 26 GLY A O 4
ATOM 4641 N N . VAL A 1 27 ? 0.489 -0.733 1.048 1.00 0.00 27 VAL A N 4
ATOM 4642 C CA . VAL A 1 27 ? -0.224 0.117 0.105 1.00 0.00 27 VAL A CA 4
ATOM 4643 C C . VAL A 1 27 ? 0.731 1.050 -0.634 1.00 0.00 27 VAL A C 4
ATOM 4644 O O . VAL A 1 27 ? 1.681 1.587 -0.052 1.00 0.00 27 VAL A O 4
ATOM 4657 N N . GLN A 1 28 ? 0.477 1.228 -1.920 1.00 0.00 28 GLN A N 4
ATOM 4658 C CA . GLN A 1 28 ? 1.328 2.056 -2.762 1.00 0.00 28 GLN A CA 4
ATOM 4659 C C . GLN A 1 28 ? 0.643 3.364 -3.113 1.00 0.00 28 GLN A C 4
ATOM 4660 O O . GLN A 1 28 ? -0.536 3.386 -3.482 1.00 0.00 28 GLN A O 4
ATOM 4674 N N . ILE A 1 29 ? 1.383 4.450 -2.981 1.00 0.00 29 ILE A N 4
ATOM 4675 C CA . ILE A 1 29 ? 0.889 5.757 -3.372 1.00 0.00 29 ILE A CA 4
ATOM 4676 C C . ILE A 1 29 ? 0.858 5.864 -4.891 1.00 0.00 29 ILE A C 4
ATOM 4677 O O . ILE A 1 29 ? 1.899 5.988 -5.539 1.00 0.00 29 ILE A O 4
ATOM 4693 N N . ASP A 1 30 ? -0.340 5.801 -5.445 1.00 0.00 30 ASP A N 4
ATOM 4694 C CA . ASP A 1 30 ? -0.536 5.846 -6.890 1.00 0.00 30 ASP A CA 4
ATOM 4695 C C . ASP A 1 30 ? -0.057 7.172 -7.443 1.00 0.00 30 ASP A C 4
ATOM 4696 O O . ASP A 1 30 ? 0.908 7.239 -8.207 1.00 0.00 30 ASP A O 4
ATOM 4705 N N . SER A 1 31 ? -0.738 8.228 -7.040 1.00 0.00 31 SER A N 4
ATOM 4706 C CA . SER A 1 31 ? -0.403 9.560 -7.487 1.00 0.00 31 SER A CA 4
ATOM 4707 C C . SER A 1 31 ? -0.902 10.603 -6.495 1.00 0.00 31 SER A C 4
ATOM 4708 O O . SER A 1 31 ? -1.861 10.367 -5.755 1.00 0.00 31 SER A O 4
ATOM 4716 N N . VAL A 1 32 ? -0.219 11.732 -6.463 1.00 0.00 32 VAL A N 4
ATOM 4717 C CA . VAL A 1 32 ? -0.624 12.868 -5.655 1.00 0.00 32 VAL A CA 4
ATOM 4718 C C . VAL A 1 32 ? -1.590 13.740 -6.449 1.00 0.00 32 VAL A C 4
ATOM 4719 O O . VAL A 1 32 ? -1.243 14.238 -7.521 1.00 0.00 32 VAL A O 4
ATOM 4732 N N . VAL A 1 33 ? -2.796 13.919 -5.931 1.00 0.00 33 VAL A N 4
ATOM 4733 C CA . VAL A 1 33 ? -3.813 14.682 -6.629 1.00 0.00 33 VAL A CA 4
ATOM 4734 C C . VAL A 1 33 ? -3.613 16.178 -6.398 1.00 0.00 33 VAL A C 4
ATOM 4735 O O . VAL A 1 33 ? -2.913 16.579 -5.465 1.00 0.00 33 VAL A O 4
ATOM 4748 N N . PRO A 1 34 ? -4.191 17.025 -7.261 1.00 0.00 34 PRO A N 4
ATOM 4749 C CA . PRO A 1 34 ? -4.087 18.478 -7.128 1.00 0.00 34 PRO A CA 4
ATOM 4750 C C . PRO A 1 34 ? -4.810 19.003 -5.890 1.00 0.00 34 PRO A C 4
ATOM 4751 O O . PRO A 1 34 ? -6.036 19.156 -5.891 1.00 0.00 34 PRO A O 4
ATOM 4762 N N . GLY A 1 35 ? -4.051 19.255 -4.830 1.00 0.00 35 GLY A N 4
ATOM 4763 C CA . GLY A 1 35 ? -4.631 19.781 -3.613 1.00 0.00 35 GLY A CA 4
ATOM 4764 C C . GLY A 1 35 ? -3.948 19.252 -2.367 1.00 0.00 35 GLY A C 4
ATOM 4765 O O . GLY A 1 35 ? -2.856 18.694 -2.455 1.00 0.00 35 GLY A O 4
ATOM 4769 N N . SER A 1 36 ? -4.607 19.440 -1.220 1.00 0.00 36 SER A N 4
ATOM 4770 C CA . SER A 1 36 ? -4.133 18.991 0.100 1.00 0.00 36 SER A CA 4
ATOM 4771 C C . SER A 1 36 ? -2.837 19.699 0.522 1.00 0.00 36 SER A C 4
ATOM 4772 O O . SER A 1 36 ? -2.096 20.227 -0.310 1.00 0.00 36 SER A O 4
ATOM 4780 N N . PRO A 1 37 ? -2.558 19.736 1.836 1.00 0.00 37 PRO A N 4
ATOM 4781 C CA . PRO A 1 37 ? -1.320 20.295 2.370 1.00 0.00 37 PRO A CA 4
ATOM 4782 C C . PRO A 1 37 ? -0.167 19.291 2.321 1.00 0.00 37 PRO A C 4
ATOM 4783 O O . PRO A 1 37 ? 0.977 19.627 2.626 1.00 0.00 37 PRO A O 4
ATOM 4794 N N . ALA A 1 38 ? -0.475 18.061 1.923 1.00 0.00 38 ALA A N 4
ATOM 4795 C CA . ALA A 1 38 ? 0.513 16.989 1.901 1.00 0.00 38 ALA A CA 4
ATOM 4796 C C . ALA A 1 38 ? 1.118 16.818 0.512 1.00 0.00 38 ALA A C 4
ATOM 4797 O O . ALA A 1 38 ? 1.999 15.980 0.310 1.00 0.00 38 ALA A O 4
ATOM 4804 N N . SER A 1 39 ? 0.659 17.631 -0.433 1.00 0.00 39 SER A N 4
ATOM 4805 C CA . SER A 1 39 ? 1.090 17.524 -1.824 1.00 0.00 39 SER A CA 4
ATOM 4806 C C . SER A 1 39 ? 2.596 17.741 -1.965 1.00 0.00 39 SER A C 4
ATOM 4807 O O . SER A 1 39 ? 3.230 17.174 -2.855 1.00 0.00 39 SER A O 4
ATOM 4815 N N . LYS A 1 40 ? 3.167 18.557 -1.090 1.00 0.00 40 LYS A N 4
ATOM 4816 C CA . LYS A 1 40 ? 4.594 18.839 -1.151 1.00 0.00 40 LYS A CA 4
ATOM 4817 C C . LYS A 1 40 ? 5.333 18.143 -0.007 1.00 0.00 40 LYS A C 4
ATOM 4818 O O . LYS A 1 40 ? 6.527 18.347 0.189 1.00 0.00 40 LYS A O 4
ATOM 4837 N N . VAL A 1 41 ? 4.627 17.299 0.731 1.00 0.00 41 VAL A N 4
ATOM 4838 C CA . VAL A 1 41 ? 5.251 16.566 1.829 1.00 0.00 41 VAL A CA 4
ATOM 4839 C C . VAL A 1 41 ? 5.781 15.226 1.331 1.00 0.00 41 VAL A C 4
ATOM 4840 O O . VAL A 1 41 ? 6.968 14.923 1.468 1.00 0.00 41 VAL A O 4
ATOM 4853 N N . LEU A 1 42 ? 4.900 14.431 0.731 1.00 0.00 42 LEU A N 4
ATOM 4854 C CA . LEU A 1 42 ? 5.291 13.144 0.175 1.00 0.00 42 LEU A CA 4
ATOM 4855 C C . LEU A 1 42 ? 5.272 13.207 -1.342 1.00 0.00 42 LEU A C 4
ATOM 4856 O O . LEU A 1 42 ? 4.665 14.103 -1.929 1.00 0.00 42 LEU A O 4
ATOM 4872 N N . THR A 1 43 ? 5.940 12.262 -1.970 1.00 0.00 43 THR A N 4
ATOM 4873 C CA . THR A 1 43 ? 5.959 12.171 -3.418 1.00 0.00 43 THR A CA 4
ATOM 4874 C C . THR A 1 43 ? 5.217 10.918 -3.861 1.00 0.00 43 THR A C 4
ATOM 4875 O O . THR A 1 43 ? 5.094 9.964 -3.089 1.00 0.00 43 THR A O 4
ATOM 4886 N N . PRO A 1 44 ? 4.696 10.895 -5.093 1.00 0.00 44 PRO A N 4
ATOM 4887 C CA . PRO A 1 44 ? 4.005 9.719 -5.610 1.00 0.00 44 PRO A CA 4
ATOM 4888 C C . PRO A 1 44 ? 4.975 8.570 -5.868 1.00 0.00 44 PRO A C 4
ATOM 4889 O O . PRO A 1 44 ? 6.131 8.790 -6.235 1.00 0.00 44 PRO A O 4
ATOM 4900 N N . GLY A 1 45 ? 4.505 7.355 -5.657 1.00 0.00 45 GLY A N 4
ATOM 4901 C CA . GLY A 1 45 ? 5.343 6.191 -5.873 1.00 0.00 45 GLY A CA 4
ATOM 4902 C C . GLY A 1 45 ? 6.035 5.695 -4.611 1.00 0.00 45 GLY A C 4
ATOM 4903 O O . GLY A 1 45 ? 6.948 4.873 -4.692 1.00 0.00 45 GLY A O 4
ATOM 4907 N N . LEU A 1 46 ? 5.618 6.190 -3.445 1.00 0.00 46 LEU A N 4
ATOM 4908 C CA . LEU A 1 46 ? 6.184 5.721 -2.184 1.00 0.00 46 LEU A CA 4
ATOM 4909 C C . LEU A 1 46 ? 5.285 4.666 -1.542 1.00 0.00 46 LEU A C 4
ATOM 4910 O O . LEU A 1 46 ? 4.100 4.568 -1.853 1.00 0.00 46 LEU A O 4
ATOM 4926 N N . VAL A 1 47 ? 5.847 3.908 -0.611 1.00 0.00 47 VAL A N 4
ATOM 4927 C CA . VAL A 1 47 ? 5.113 2.832 0.041 1.00 0.00 47 VAL A CA 4
ATOM 4928 C C . VAL A 1 47 ? 4.838 3.172 1.499 1.00 0.00 47 VAL A C 4
ATOM 4929 O O . VAL A 1 47 ? 5.747 3.540 2.248 1.00 0.00 47 VAL A O 4
ATOM 4942 N N . ILE A 1 48 ? 3.578 3.055 1.886 1.00 0.00 48 ILE A N 4
ATOM 4943 C CA . ILE A 1 48 ? 3.153 3.338 3.250 1.00 0.00 48 ILE A CA 4
ATOM 4944 C C . ILE A 1 48 ? 3.195 2.070 4.093 1.00 0.00 48 ILE A C 4
ATOM 4945 O O . ILE A 1 48 ? 2.535 1.078 3.776 1.00 0.00 48 ILE A O 4
ATOM 4961 N N . GLU A 1 49 ? 3.974 2.108 5.164 1.00 0.00 49 GLU A N 4
ATOM 4962 C CA . GLU A 1 49 ? 4.117 0.962 6.045 1.00 0.00 49 GLU A CA 4
ATOM 4963 C C . GLU A 1 49 ? 2.969 0.901 7.037 1.00 0.00 49 GLU A C 4
ATOM 4964 O O . GLU A 1 49 ? 2.321 -0.135 7.194 1.00 0.00 49 GLU A O 4
ATOM 4976 N N . SER A 1 50 ? 2.702 2.018 7.700 1.00 0.00 50 SER A N 4
ATOM 4977 C CA . SER A 1 50 ? 1.732 2.022 8.778 1.00 0.00 50 SER A CA 4
ATOM 4978 C C . SER A 1 50 ? 1.201 3.415 9.064 1.00 0.00 50 SER A C 4
ATOM 4979 O O . SER A 1 50 ? 1.866 4.421 8.797 1.00 0.00 50 SER A O 4
ATOM 4987 N N . ILE A 1 51 ? -0.008 3.457 9.602 1.00 0.00 51 ILE A N 4
ATOM 4988 C CA . ILE A 1 51 ? -0.633 4.706 10.004 1.00 0.00 51 ILE A CA 4
ATOM 4989 C C . ILE A 1 51 ? -1.001 4.656 11.483 1.00 0.00 51 ILE A C 4
ATOM 4990 O O . ILE A 1 51 ? -1.985 4.027 11.868 1.00 0.00 51 ILE A O 4
ATOM 5006 N N . ASN A 1 52 ? -0.173 5.300 12.305 1.00 0.00 52 ASN A N 4
ATOM 5007 C CA . ASN A 1 52 ? -0.419 5.416 13.744 1.00 0.00 52 ASN A CA 4
ATOM 5008 C C . ASN A 1 52 ? -0.606 4.042 14.385 1.00 0.00 52 ASN A C 4
ATOM 5009 O O . ASN A 1 52 ? -1.706 3.671 14.804 1.00 0.00 52 ASN A O 4
ATOM 5020 N N . GLY A 1 53 ? 0.471 3.275 14.415 1.00 0.00 53 GLY A N 4
ATOM 5021 C CA . GLY A 1 53 ? 0.439 1.955 15.023 1.00 0.00 53 GLY A CA 4
ATOM 5022 C C . GLY A 1 53 ? -0.175 0.901 14.118 1.00 0.00 53 GLY A C 4
ATOM 5023 O O . GLY A 1 53 ? 0.366 -0.195 13.971 1.00 0.00 53 GLY A O 4
ATOM 5027 N N . MET A 1 54 ? -1.306 1.234 13.515 1.00 0.00 54 MET A N 4
ATOM 5028 C CA . MET A 1 54 ? -2.019 0.315 12.639 1.00 0.00 54 MET A CA 4
ATOM 5029 C C . MET A 1 54 ? -1.385 0.313 11.251 1.00 0.00 54 MET A C 4
ATOM 5030 O O . MET A 1 54 ? -1.408 1.322 10.550 1.00 0.00 54 MET A O 4
ATOM 5044 N N . PRO A 1 55 ? -0.796 -0.815 10.839 1.00 0.00 55 PRO A N 4
ATOM 5045 C CA . PRO A 1 55 ? -0.103 -0.911 9.560 1.00 0.00 55 PRO A CA 4
ATOM 5046 C C . PRO A 1 55 ? -1.060 -1.110 8.389 1.00 0.00 55 PRO A C 4
ATOM 5047 O O . PRO A 1 55 ? -2.100 -1.759 8.521 1.00 0.00 55 PRO A O 4
ATOM 5058 N N . THR A 1 56 ? -0.709 -0.548 7.245 1.00 0.00 56 THR A N 4
ATOM 5059 C CA . THR A 1 56 ? -1.544 -0.660 6.069 1.00 0.00 56 THR A CA 4
ATOM 5060 C C . THR A 1 56 ? -0.892 -1.545 5.018 1.00 0.00 56 THR A C 4
ATOM 5061 O O . THR A 1 56 ? -0.327 -1.063 4.035 1.00 0.00 56 THR A O 4
ATOM 5072 N N . SER A 1 57 ? -0.944 -2.841 5.249 1.00 0.00 57 SER A N 4
ATOM 5073 C CA . SER A 1 57 ? -0.406 -3.797 4.303 1.00 0.00 57 SER A CA 4
ATOM 5074 C C . SER A 1 57 ? -1.440 -4.109 3.224 1.00 0.00 57 SER A C 4
ATOM 5075 O O . SER A 1 57 ? -1.116 -4.684 2.185 1.00 0.00 57 SER A O 4
ATOM 5083 N N . ASN A 1 58 ? -2.685 -3.738 3.487 1.00 0.00 58 ASN A N 4
ATOM 5084 C CA . ASN A 1 58 ? -3.769 -3.985 2.557 1.00 0.00 58 ASN A CA 4
ATOM 5085 C C . ASN A 1 58 ? -4.708 -2.784 2.516 1.00 0.00 58 ASN A C 4
ATOM 5086 O O . ASN A 1 58 ? -4.550 -1.832 3.284 1.00 0.00 58 ASN A O 4
ATOM 5097 N N . LEU A 1 59 ? -5.693 -2.846 1.641 1.00 0.00 59 LEU A N 4
ATOM 5098 C CA . LEU A 1 59 ? -6.664 -1.785 1.500 1.00 0.00 59 LEU A CA 4
ATOM 5099 C C . LEU A 1 59 ? -7.662 -1.808 2.648 1.00 0.00 59 LEU A C 4
ATOM 5100 O O . LEU A 1 59 ? -8.164 -0.766 3.066 1.00 0.00 59 LEU A O 4
ATOM 5116 N N . THR A 1 60 ? -7.937 -2.999 3.164 1.00 0.00 60 THR A N 4
ATOM 5117 C CA . THR A 1 60 ? -8.847 -3.155 4.290 1.00 0.00 60 THR A CA 4
ATOM 5118 C C . THR A 1 60 ? -8.271 -2.497 5.543 1.00 0.00 60 THR A C 4
ATOM 5119 O O . THR A 1 60 ? -8.982 -1.805 6.268 1.00 0.00 60 THR A O 4
ATOM 5130 N N . THR A 1 61 ? -6.979 -2.703 5.781 1.00 0.00 61 THR A N 4
ATOM 5131 C CA . THR A 1 61 ? -6.308 -2.075 6.910 1.00 0.00 61 THR A CA 4
ATOM 5132 C C . THR A 1 61 ? -6.284 -0.559 6.736 1.00 0.00 61 THR A C 4
ATOM 5133 O O . THR A 1 61 ? -6.447 0.191 7.694 1.00 0.00 61 THR A O 4
ATOM 5144 N N . TYR A 1 62 ? -6.106 -0.123 5.494 1.00 0.00 62 TYR A N 4
ATOM 5145 C CA . TYR A 1 62 ? -6.169 1.294 5.157 1.00 0.00 62 TYR A CA 4
ATOM 5146 C C . TYR A 1 62 ? -7.566 1.834 5.447 1.00 0.00 62 TYR A C 4
ATOM 5147 O O . TYR A 1 62 ? -7.727 2.898 6.039 1.00 0.00 62 TYR A O 4
ATOM 5165 N N . SER A 1 63 ? -8.564 1.067 5.040 1.00 0.00 63 SER A N 4
ATOM 5166 C CA . SER A 1 63 ? -9.955 1.407 5.242 1.00 0.00 63 SER A CA 4
ATOM 5167 C C . SER A 1 63 ? -10.310 1.505 6.722 1.00 0.00 63 SER A C 4
ATOM 5168 O O . SER A 1 63 ? -10.946 2.469 7.156 1.00 0.00 63 SER A O 4
ATOM 5176 N N . ALA A 1 64 ? -9.888 0.509 7.491 1.00 0.00 64 ALA A N 4
ATOM 5177 C CA . ALA A 1 64 ? -10.175 0.462 8.920 1.00 0.00 64 ALA A CA 4
ATOM 5178 C C . ALA A 1 64 ? -9.507 1.615 9.653 1.00 0.00 64 ALA A C 4
ATOM 5179 O O . ALA A 1 64 ? -10.015 2.102 10.659 1.00 0.00 64 ALA A O 4
ATOM 5186 N N . ALA A 1 65 ? -8.368 2.054 9.140 1.00 0.00 65 ALA A N 4
ATOM 5187 C CA . ALA A 1 65 ? -7.675 3.189 9.720 1.00 0.00 65 ALA A CA 4
ATOM 5188 C C . ALA A 1 65 ? -8.356 4.483 9.303 1.00 0.00 65 ALA A C 4
ATOM 5189 O O . ALA A 1 65 ? -8.600 5.364 10.123 1.00 0.00 65 ALA A O 4
ATOM 5196 N N . LEU A 1 66 ? -8.694 4.560 8.023 1.00 0.00 66 LEU A N 4
ATOM 5197 C CA . LEU A 1 66 ? -9.291 5.744 7.427 1.00 0.00 66 LEU A CA 4
ATOM 5198 C C . LEU A 1 66 ? -10.587 6.150 8.126 1.00 0.00 66 LEU A C 4
ATOM 5199 O O . LEU A 1 66 ? -10.863 7.337 8.281 1.00 0.00 66 LEU A O 4
ATOM 5215 N N . LYS A 1 67 ? -11.372 5.171 8.560 1.00 0.00 67 LYS A N 4
ATOM 5216 C CA . LYS A 1 67 ? -12.651 5.466 9.193 1.00 0.00 67 LYS A CA 4
ATOM 5217 C C . LYS A 1 67 ? -12.466 6.058 10.589 1.00 0.00 67 LYS A C 4
ATOM 5218 O O . LYS A 1 67 ? -13.380 6.681 11.131 1.00 0.00 67 LYS A O 4
ATOM 5237 N N . THR A 1 68 ? -11.286 5.876 11.165 1.00 0.00 68 THR A N 4
ATOM 5238 C CA . THR A 1 68 ? -11.019 6.381 12.505 1.00 0.00 68 THR A CA 4
ATOM 5239 C C . THR A 1 68 ? -10.410 7.779 12.445 1.00 0.00 68 THR A C 4
ATOM 5240 O O . THR A 1 68 ? -10.326 8.478 13.456 1.00 0.00 68 THR A O 4
ATOM 5251 N N . ILE A 1 69 ? -9.972 8.181 11.257 1.00 0.00 69 ILE A N 4
ATOM 5252 C CA . ILE A 1 69 ? -9.350 9.485 11.080 1.00 0.00 69 ILE A CA 4
ATOM 5253 C C . ILE A 1 69 ? -10.424 10.556 10.901 1.00 0.00 69 ILE A C 4
ATOM 5254 O O . ILE A 1 69 ? -11.478 10.301 10.321 1.00 0.00 69 ILE A O 4
ATOM 5270 N N . SER A 1 70 ? -10.165 11.744 11.421 1.00 0.00 70 SER A N 4
ATOM 5271 C CA . SER A 1 70 ? -11.116 12.842 11.326 1.00 0.00 70 SER A CA 4
ATOM 5272 C C . SER A 1 70 ? -10.652 13.861 10.292 1.00 0.00 70 SER A C 4
ATOM 5273 O O . SER A 1 70 ? -9.494 13.842 9.870 1.00 0.00 70 SER A O 4
ATOM 5281 N N . VAL A 1 71 ? -11.556 14.734 9.872 1.00 0.00 71 VAL A N 4
ATOM 5282 C CA . VAL A 1 71 ? -11.197 15.813 8.962 1.00 0.00 71 VAL A CA 4
ATOM 5283 C C . VAL A 1 71 ? -10.487 16.917 9.738 1.00 0.00 71 VAL A C 4
ATOM 5284 O O . VAL A 1 71 ? -11.054 17.492 10.669 1.00 0.00 71 VAL A O 4
ATOM 5297 N N . GLY A 1 72 ? -9.248 17.198 9.365 1.00 0.00 72 GLY A N 4
ATOM 5298 C CA . GLY A 1 72 ? -8.456 18.164 10.101 1.00 0.00 72 GLY A CA 4
ATOM 5299 C C . GLY A 1 72 ? -7.700 17.499 11.231 1.00 0.00 72 GLY A C 4
ATOM 5300 O O . GLY A 1 72 ? -7.323 18.139 12.213 1.00 0.00 72 GLY A O 4
ATOM 5304 N N . GLU A 1 73 ? -7.492 16.199 11.086 1.00 0.00 73 GLU A N 4
ATOM 5305 C CA . GLU A 1 73 ? -6.786 15.418 12.084 1.00 0.00 73 GLU A CA 4
ATOM 5306 C C . GLU A 1 73 ? -5.344 15.215 11.646 1.00 0.00 73 GLU A C 4
ATOM 5307 O O . GLU A 1 73 ? -5.054 15.144 10.449 1.00 0.00 73 GLU A O 4
ATOM 5319 N N . VAL A 1 74 ? -4.449 15.128 12.611 1.00 0.00 74 VAL A N 4
ATOM 5320 C CA . VAL A 1 74 ? -3.045 14.891 12.325 1.00 0.00 74 VAL A CA 4
ATOM 5321 C C . VAL A 1 74 ? -2.695 13.442 12.651 1.00 0.00 74 VAL A C 4
ATOM 5322 O O . VAL A 1 74 ? -2.980 12.962 13.751 1.00 0.00 74 VAL A O 4
ATOM 5335 N N . ILE A 1 75 ? -2.091 12.753 11.694 1.00 0.00 75 ILE A N 4
ATOM 5336 C CA . ILE A 1 75 ? -1.766 11.344 11.849 1.00 0.00 75 ILE A CA 4
ATOM 5337 C C . ILE A 1 75 ? -0.288 11.070 11.595 1.00 0.00 75 ILE A C 4
ATOM 5338 O O . ILE A 1 75 ? 0.415 11.870 10.974 1.00 0.00 75 ILE A O 4
ATOM 5354 N N . ASN A 1 76 ? 0.164 9.927 12.080 1.00 0.00 76 ASN A N 4
ATOM 5355 C CA . ASN A 1 76 ? 1.553 9.518 11.945 1.00 0.00 76 ASN A CA 4
ATOM 5356 C C . ASN A 1 76 ? 1.677 8.395 10.916 1.00 0.00 76 ASN A C 4
ATOM 5357 O O . ASN A 1 76 ? 1.307 7.253 11.184 1.00 0.00 76 ASN A O 4
ATOM 5368 N N . ILE A 1 77 ? 2.194 8.734 9.746 1.00 0.00 77 ILE A N 4
ATOM 5369 C CA . ILE A 1 77 ? 2.322 7.787 8.642 1.00 0.00 77 ILE A CA 4
ATOM 5370 C C . ILE A 1 77 ? 3.780 7.414 8.427 1.00 0.00 77 ILE A C 4
ATOM 5371 O O . ILE A 1 77 ? 4.610 8.246 8.061 1.00 0.00 77 ILE A O 4
ATOM 5387 N N . THR A 1 78 ? 4.088 6.161 8.677 1.00 0.00 78 THR A N 4
ATOM 5388 C CA . THR A 1 78 ? 5.437 5.669 8.525 1.00 0.00 78 THR A CA 4
ATOM 5389 C C . THR A 1 78 ? 5.596 5.039 7.148 1.00 0.00 78 THR A C 4
ATOM 5390 O O . THR A 1 78 ? 4.866 4.114 6.795 1.00 0.00 78 THR A O 4
ATOM 5401 N N . THR A 1 79 ? 6.516 5.569 6.358 1.00 0.00 79 THR A N 4
ATOM 5402 C CA . THR A 1 79 ? 6.744 5.068 5.012 1.00 0.00 79 THR A CA 4
ATOM 5403 C C . THR A 1 79 ? 8.109 4.410 4.913 1.00 0.00 79 THR A C 4
ATOM 5404 O O . THR A 1 79 ? 8.890 4.446 5.861 1.00 0.00 79 THR A O 4
ATOM 5415 N N . ASP A 1 80 ? 8.398 3.833 3.754 1.00 0.00 80 ASP A N 4
ATOM 5416 C CA . ASP A 1 80 ? 9.680 3.175 3.511 1.00 0.00 80 ASP A CA 4
ATOM 5417 C C . ASP A 1 80 ? 10.843 4.156 3.687 1.00 0.00 80 ASP A C 4
ATOM 5418 O O . ASP A 1 80 ? 11.947 3.767 4.052 1.00 0.00 80 ASP A O 4
ATOM 5427 N N . GLN A 1 81 ? 10.574 5.438 3.441 1.00 0.00 81 GLN A N 4
ATOM 5428 C CA . GLN A 1 81 ? 11.605 6.474 3.519 1.00 0.00 81 GLN A CA 4
ATOM 5429 C C . GLN A 1 81 ? 11.571 7.210 4.853 1.00 0.00 81 GLN A C 4
ATOM 5430 O O . GLN A 1 81 ? 12.142 8.296 4.990 1.00 0.00 81 GLN A O 4
ATOM 5444 N N . GLY A 1 82 ? 10.908 6.624 5.834 1.00 0.00 82 GLY A N 4
ATOM 5445 C CA . GLY A 1 82 ? 10.914 7.194 7.165 1.00 0.00 82 GLY A CA 4
ATOM 5446 C C . GLY A 1 82 ? 9.531 7.520 7.687 1.00 0.00 82 GLY A C 4
ATOM 5447 O O . GLY A 1 82 ? 8.530 7.346 6.988 1.00 0.00 82 GLY A O 4
ATOM 5451 N N . THR A 1 83 ? 9.486 8.000 8.920 1.00 0.00 83 THR A N 4
ATOM 5452 C CA . THR A 1 83 ? 8.241 8.338 9.582 1.00 0.00 83 THR A CA 4
ATOM 5453 C C . THR A 1 83 ? 7.867 9.794 9.321 1.00 0.00 83 THR A C 4
ATOM 5454 O O . THR A 1 83 ? 8.615 10.710 9.674 1.00 0.00 83 THR A O 4
ATOM 5465 N N . PHE A 1 84 ? 6.719 10.010 8.704 1.00 0.00 84 PHE A N 4
ATOM 5466 C CA . PHE A 1 84 ? 6.250 11.357 8.435 1.00 0.00 84 PHE A CA 4
ATOM 5467 C C . PHE A 1 84 ? 4.955 11.629 9.179 1.00 0.00 84 PHE A C 4
ATOM 5468 O O . PHE A 1 84 ? 4.230 10.708 9.552 1.00 0.00 84 PHE A O 4
ATOM 5485 N N . HIS A 1 85 ? 4.682 12.897 9.401 1.00 0.00 85 HIS A N 4
ATOM 5486 C CA . HIS A 1 85 ? 3.451 13.315 10.038 1.00 0.00 85 HIS A CA 4
ATOM 5487 C C . HIS A 1 85 ? 2.593 14.052 9.030 1.00 0.00 85 HIS A C 4
ATOM 5488 O O . HIS A 1 85 ? 3.067 14.956 8.345 1.00 0.00 85 HIS A O 4
ATOM 5503 N N . LEU A 1 86 ? 1.343 13.659 8.932 1.00 0.00 86 LEU A N 4
ATOM 5504 C CA . LEU A 1 86 ? 0.466 14.198 7.909 1.00 0.00 86 LEU A CA 4
ATOM 5505 C C . LEU A 1 86 ? -0.805 14.735 8.537 1.00 0.00 86 LEU A C 4
ATOM 5506 O O . LEU A 1 86 ? -1.254 14.246 9.570 1.00 0.00 86 LEU A O 4
ATOM 5522 N N . LYS A 1 87 ? -1.371 15.744 7.910 1.00 0.00 87 LYS A N 4
ATOM 5523 C CA . LYS A 1 87 ? -2.593 16.358 8.390 1.00 0.00 87 LYS A CA 4
ATOM 5524 C C . LYS A 1 87 ? -3.633 16.341 7.282 1.00 0.00 87 LYS A C 4
ATOM 5525 O O . LYS A 1 87 ? -3.385 16.832 6.179 1.00 0.00 87 LYS A O 4
ATOM 5544 N N . THR A 1 88 ? -4.783 15.761 7.573 1.00 0.00 88 THR A N 4
ATOM 5545 C CA . THR A 1 88 ? -5.838 15.637 6.577 1.00 0.00 88 THR A CA 4
ATOM 5546 C C . THR A 1 88 ? -6.521 16.978 6.351 1.00 0.00 88 THR A C 4
ATOM 5547 O O . THR A 1 88 ? -6.955 17.628 7.305 1.00 0.00 88 THR A O 4
ATOM 5558 N N . GLY A 1 89 ? -6.618 17.399 5.098 1.00 0.00 89 GLY A N 4
ATOM 5559 C CA . GLY A 1 89 ? -7.208 18.689 4.823 1.00 0.00 89 GLY A CA 4
ATOM 5560 C C . GLY A 1 89 ? -7.698 18.863 3.405 1.00 0.00 89 GLY A C 4
ATOM 5561 O O . GLY A 1 89 ? -6.913 19.062 2.486 1.00 0.00 89 GLY A O 4
ATOM 5565 N N . ARG A 1 90 ? -9.015 18.767 3.281 1.00 0.00 90 ARG A N 4
ATOM 5566 C CA . ARG A 1 90 ? -9.799 19.191 2.105 1.00 0.00 90 ARG A CA 4
ATOM 5567 C C . ARG A 1 90 ? -9.280 18.726 0.735 1.00 0.00 90 ARG A C 4
ATOM 5568 O O . ARG A 1 90 ? -8.194 19.085 0.292 1.00 0.00 90 ARG A O 4
ATOM 5589 N N . ASN A 1 91 ? -10.118 17.965 0.045 1.00 0.00 91 ASN A N 4
ATOM 5590 C CA . ASN A 1 91 ? -9.871 17.580 -1.339 1.00 0.00 91 ASN A CA 4
ATOM 5591 C C . ASN A 1 91 ? -11.196 17.290 -2.027 1.00 0.00 91 ASN A C 4
ATOM 5592 O O . ASN A 1 91 ? -12.118 16.778 -1.391 1.00 0.00 91 ASN A O 4
ATOM 5603 N N . PRO A 1 92 ? -11.314 17.632 -3.322 1.00 0.00 92 PRO A N 4
ATOM 5604 C CA . PRO A 1 92 ? -12.557 17.469 -4.089 1.00 0.00 92 PRO A CA 4
ATOM 5605 C C . PRO A 1 92 ? -13.118 16.051 -4.018 1.00 0.00 92 PRO A C 4
ATOM 5606 O O . PRO A 1 92 ? -14.271 15.848 -3.633 1.00 0.00 92 PRO A O 4
ATOM 5617 N N . ASN A 1 93 ? -12.303 15.073 -4.384 1.00 0.00 93 ASN A N 4
ATOM 5618 C CA . ASN A 1 93 ? -12.724 13.685 -4.358 1.00 0.00 93 ASN A CA 4
ATOM 5619 C C . ASN A 1 93 ? -11.544 12.771 -4.052 1.00 0.00 93 ASN A C 4
ATOM 5620 O O . ASN A 1 93 ? -10.996 12.121 -4.939 1.00 0.00 93 ASN A O 4
ATOM 5631 N N . ASN A 1 94 ? -11.127 12.764 -2.795 1.00 0.00 94 ASN A N 4
ATOM 5632 C CA . ASN A 1 94 ? -10.054 11.876 -2.354 1.00 0.00 94 ASN A CA 4
ATOM 5633 C C . ASN A 1 94 ? -10.637 10.511 -2.014 1.00 0.00 94 ASN A C 4
ATOM 5634 O O . ASN A 1 94 ? -10.165 9.483 -2.497 1.00 0.00 94 ASN A O 4
ATOM 5645 N N . SER A 1 95 ? -11.663 10.516 -1.173 1.00 0.00 95 SER A N 4
ATOM 5646 C CA . SER A 1 95 ? -12.364 9.298 -0.785 1.00 0.00 95 SER A CA 4
ATOM 5647 C C . SER A 1 95 ? -13.761 9.657 -0.285 1.00 0.00 95 SER A C 4
ATOM 5648 O O . SER A 1 95 ? -14.762 9.366 -0.938 1.00 0.00 95 SER A O 4
ATOM 5656 N N . SER A 1 96 ? -13.806 10.311 0.871 1.00 0.00 96 SER A N 4
ATOM 5657 C CA . SER A 1 96 ? -15.055 10.776 1.456 1.00 0.00 96 SER A CA 4
ATOM 5658 C C . SER A 1 96 ? -14.738 11.669 2.649 1.00 0.00 96 SER A C 4
ATOM 5659 O O . SER A 1 96 ? -15.109 12.842 2.684 1.00 0.00 96 SER A O 4
ATOM 5667 N N . ARG A 1 97 ? -14.017 11.109 3.610 1.00 0.00 97 ARG A N 4
ATOM 5668 C CA . ARG A 1 97 ? -13.553 11.857 4.767 1.00 0.00 97 ARG A CA 4
ATOM 5669 C C . ARG A 1 97 ? -12.042 11.737 4.868 1.00 0.00 97 ARG A C 4
ATOM 5670 O O . ARG A 1 97 ? -11.462 10.822 4.287 1.00 0.00 97 ARG A O 4
ATOM 5691 N N . ALA A 1 98 ? -11.424 12.670 5.593 1.00 0.00 98 ALA A N 4
ATOM 5692 C CA . ALA A 1 98 ? -9.973 12.685 5.796 1.00 0.00 98 ALA A CA 4
ATOM 5693 C C . ALA A 1 98 ? -9.214 12.696 4.468 1.00 0.00 98 ALA A C 4
ATOM 5694 O O . ALA A 1 98 ? -8.819 11.655 3.948 1.00 0.00 98 ALA A O 4
ATOM 5701 N N . TYR A 1 99 ? -9.027 13.882 3.911 1.00 0.00 99 TYR A N 4
ATOM 5702 C CA . TYR A 1 99 ? -8.356 14.013 2.629 1.00 0.00 99 TYR A CA 4
ATOM 5703 C C . TYR A 1 99 ? -6.855 14.158 2.827 1.00 0.00 99 TYR A C 4
ATOM 5704 O O . TYR A 1 99 ? -6.386 15.185 3.318 1.00 0.00 99 TYR A O 4
ATOM 5722 N N . MET A 1 100 ? -6.110 13.124 2.460 1.00 0.00 100 MET A N 4
ATOM 5723 C CA . MET A 1 100 ? -4.660 13.136 2.628 1.00 0.00 100 MET A CA 4
ATOM 5724 C C . MET A 1 100 ? -3.970 13.789 1.439 1.00 0.00 100 MET A C 4
ATOM 5725 O O . MET A 1 100 ? -2.953 14.457 1.600 1.00 0.00 100 MET A O 4
ATOM 5739 N N . GLY A 1 101 ? -4.519 13.590 0.248 1.00 0.00 101 GLY A N 4
ATOM 5740 C CA . GLY A 1 101 ? -3.972 14.238 -0.930 1.00 0.00 101 GLY A CA 4
ATOM 5741 C C . GLY A 1 101 ? -3.381 13.276 -1.935 1.00 0.00 101 GLY A C 4
ATOM 5742 O O . GLY A 1 101 ? -3.111 13.649 -3.075 1.00 0.00 101 GLY A O 4
ATOM 5746 N N . ILE A 1 102 ? -3.173 12.040 -1.528 1.00 0.00 102 ILE A N 4
ATOM 5747 C CA . ILE A 1 102 ? -2.613 11.044 -2.424 1.00 0.00 102 ILE A CA 4
ATOM 5748 C C . ILE A 1 102 ? -3.578 9.882 -2.595 1.00 0.00 102 ILE A C 4
ATOM 5749 O O . ILE A 1 102 ? -4.366 9.579 -1.695 1.00 0.00 102 ILE A O 4
ATOM 5765 N N . ARG A 1 103 ? -3.542 9.260 -3.760 1.00 0.00 103 ARG A N 4
ATOM 5766 C CA . ARG A 1 103 ? -4.357 8.087 -4.017 1.00 0.00 103 ARG A CA 4
ATOM 5767 C C . ARG A 1 103 ? -3.594 6.839 -3.600 1.00 0.00 103 ARG A C 4
ATOM 5768 O O . ARG A 1 103 ? -2.399 6.717 -3.865 1.00 0.00 103 ARG A O 4
ATOM 5789 N N . THR A 1 104 ? -4.283 5.924 -2.947 1.00 0.00 104 THR A N 4
ATOM 5790 C CA . THR A 1 104 ? -3.661 4.715 -2.449 1.00 0.00 104 THR A CA 4
ATOM 5791 C C . THR A 1 104 ? -4.114 3.494 -3.238 1.00 0.00 104 THR A C 4
ATOM 5792 O O . THR A 1 104 ? -5.255 3.429 -3.704 1.00 0.00 104 THR A O 4
ATOM 5803 N N . SER A 1 105 ? -3.205 2.550 -3.401 1.00 0.00 105 SER A N 4
ATOM 5804 C CA . SER A 1 105 ? -3.506 1.293 -4.060 1.00 0.00 105 SER A CA 4
ATOM 5805 C C . SER A 1 105 ? -2.861 0.150 -3.295 1.00 0.00 105 SER A C 4
ATOM 5806 O O . SER A 1 105 ? -2.036 0.378 -2.417 1.00 0.00 105 SER A O 4
ATOM 5814 N N . ASN A 1 106 ? -3.239 -1.068 -3.630 1.00 0.00 106 ASN A N 4
ATOM 5815 C CA . ASN A 1 106 ? -2.722 -2.246 -2.951 1.00 0.00 106 ASN A CA 4
ATOM 5816 C C . ASN A 1 106 ? -1.385 -2.653 -3.549 1.00 0.00 106 ASN A C 4
ATOM 5817 O O . ASN A 1 106 ? -0.483 -3.085 -2.835 1.00 0.00 106 ASN A O 4
ATOM 5828 N N . HIS A 1 107 ? -1.277 -2.503 -4.871 1.00 0.00 107 HIS A N 4
ATOM 5829 C CA . HIS A 1 107 ? -0.021 -2.727 -5.592 1.00 0.00 107 HIS A CA 4
ATOM 5830 C C . HIS A 1 107 ? 0.511 -4.139 -5.347 1.00 0.00 107 HIS A C 4
ATOM 5831 O O . HIS A 1 107 ? 1.719 -4.365 -5.288 1.00 0.00 107 HIS A O 4
ATOM 5846 N N . LEU A 1 108 ? -0.396 -5.089 -5.237 1.00 0.00 108 LEU A N 4
ATOM 5847 C CA . LEU A 1 108 ? -0.017 -6.449 -4.904 1.00 0.00 108 LEU A CA 4
ATOM 5848 C C . LEU A 1 108 ? 0.277 -7.269 -6.144 1.00 0.00 108 LEU A C 4
ATOM 5849 O O . LEU A 1 108 ? 0.313 -6.761 -7.264 1.00 0.00 108 LEU A O 4
ATOM 5865 N N . ARG A 1 109 ? 0.484 -8.548 -5.910 1.00 0.00 109 ARG A N 4
ATOM 5866 C CA . ARG A 1 109 ? 0.767 -9.501 -6.967 1.00 0.00 109 ARG A CA 4
ATOM 5867 C C . ARG A 1 109 ? 0.217 -10.864 -6.574 1.00 0.00 109 ARG A C 4
ATOM 5868 O O . ARG A 1 109 ? 0.537 -11.377 -5.500 1.00 0.00 109 ARG A O 4
ATOM 5889 N N . VAL A 1 110 ? -0.630 -11.433 -7.411 1.00 0.00 110 VAL A N 4
ATOM 5890 C CA . VAL A 1 110 ? -1.140 -12.770 -7.164 1.00 0.00 110 VAL A CA 4
ATOM 5891 C C . VAL A 1 110 ? -1.236 -13.544 -8.468 1.00 0.00 110 VAL A C 4
ATOM 5892 O O . VAL A 1 110 ? -1.481 -12.973 -9.529 1.00 0.00 110 VAL A O 4
ATOM 5905 N N . ARG A 1 111 ? -1.018 -14.836 -8.378 1.00 0.00 111 ARG A N 4
ATOM 5906 C CA . ARG A 1 111 ? -1.109 -15.714 -9.527 1.00 0.00 111 ARG A CA 4
ATOM 5907 C C . ARG A 1 111 ? -2.309 -16.635 -9.331 1.00 0.00 111 ARG A C 4
ATOM 5908 O O . ARG A 1 111 ? -2.936 -16.596 -8.271 1.00 0.00 111 ARG A O 4
ATOM 5929 N N . ASP A 1 112 ? -2.648 -17.441 -10.332 1.00 0.00 112 ASP A N 4
ATOM 5930 C CA . ASP A 1 112 ? -3.780 -18.358 -10.206 1.00 0.00 112 ASP A CA 4
ATOM 5931 C C . ASP A 1 112 ? -3.448 -19.509 -9.268 1.00 0.00 112 ASP A C 4
ATOM 5932 O O . ASP A 1 112 ? -3.218 -20.641 -9.690 1.00 0.00 112 ASP A O 4
ATOM 5941 N N . SER A 1 113 ? -3.395 -19.190 -7.992 1.00 0.00 113 SER A N 4
ATOM 5942 C CA . SER A 1 113 ? -3.123 -20.157 -6.951 1.00 0.00 113 SER A CA 4
ATOM 5943 C C . SER A 1 113 ? -3.946 -19.805 -5.723 1.00 0.00 113 SER A C 4
ATOM 5944 O O . SER A 1 113 ? -3.727 -18.766 -5.099 1.00 0.00 113 SER A O 4
ATOM 5952 N N . VAL A 1 114 ? -4.915 -20.644 -5.395 1.00 0.00 114 VAL A N 4
ATOM 5953 C CA . VAL A 1 114 ? -5.788 -20.370 -4.266 1.00 0.00 114 VAL A CA 4
ATOM 5954 C C . VAL A 1 114 ? -5.093 -20.663 -2.939 1.00 0.00 114 VAL A C 4
ATOM 5955 O O . VAL A 1 114 ? -5.077 -21.795 -2.454 1.00 0.00 114 VAL A O 4
ATOM 5968 N N . ALA A 1 115 ? -4.520 -19.625 -2.367 1.00 0.00 115 ALA A N 4
ATOM 5969 C CA . ALA A 1 115 ? -3.794 -19.734 -1.115 1.00 0.00 115 ALA A CA 4
ATOM 5970 C C . ALA A 1 115 ? -4.513 -18.964 -0.021 1.00 0.00 115 ALA A C 4
ATOM 5971 O O . ALA A 1 115 ? -4.498 -17.730 0.004 1.00 0.00 115 ALA A O 4
ATOM 5978 N N . SER A 1 116 ? -5.158 -19.696 0.869 1.00 0.00 116 SER A N 4
ATOM 5979 C CA . SER A 1 116 ? -5.900 -19.096 1.958 1.00 0.00 116 SER A CA 4
ATOM 5980 C C . SER A 1 116 ? -5.648 -19.883 3.237 1.00 0.00 116 SER A C 4
ATOM 5981 O O . SER A 1 116 ? -6.482 -20.677 3.678 1.00 0.00 116 SER A O 4
ATOM 5989 N N . VAL A 1 117 ? -4.468 -19.694 3.807 1.00 0.00 117 VAL A N 4
ATOM 5990 C CA . VAL A 1 117 ? -4.099 -20.399 5.016 1.00 0.00 117 VAL A CA 4
ATOM 5991 C C . VAL A 1 117 ? -3.812 -19.424 6.152 1.00 0.00 117 VAL A C 4
ATOM 5992 O O . VAL A 1 117 ? -2.868 -18.632 6.102 1.00 0.00 117 VAL A O 4
ATOM 6005 N N . LEU A 1 118 ? -4.655 -19.474 7.164 1.00 0.00 118 LEU A N 4
ATOM 6006 C CA . LEU A 1 118 ? -4.473 -18.666 8.355 1.00 0.00 118 LEU A CA 4
ATOM 6007 C C . LEU A 1 118 ? -4.065 -19.559 9.513 1.00 0.00 118 LEU A C 4
ATOM 6008 O O . LEU A 1 118 ? -3.181 -19.214 10.295 1.00 0.00 118 LEU A O 4
ATOM 6024 N N . GLY A 1 119 ? -4.710 -20.723 9.599 1.00 0.00 119 GLY A N 4
ATOM 6025 C CA . GLY A 1 119 ? -4.436 -21.658 10.672 1.00 0.00 119 GLY A CA 4
ATOM 6026 C C . GLY A 1 119 ? -4.843 -21.111 12.023 1.00 0.00 119 GLY A C 4
ATOM 6027 O O . GLY A 1 119 ? -4.349 -21.564 13.056 1.00 0.00 119 GLY A O 4
ATOM 6031 N N . ASP A 1 120 ? -5.754 -20.146 12.011 1.00 0.00 120 ASP A N 4
ATOM 6032 C CA . ASP A 1 120 ? -6.165 -19.459 13.224 1.00 0.00 120 ASP A CA 4
ATOM 6033 C C . ASP A 1 120 ? -7.057 -20.350 14.080 1.00 0.00 120 ASP A C 4
ATOM 6034 O O . ASP A 1 120 ? -8.210 -20.619 13.744 1.00 0.00 120 ASP A O 4
ATOM 6043 N N . THR A 1 121 ? -6.503 -20.822 15.180 1.00 0.00 121 THR A N 4
ATOM 6044 C CA . THR A 1 121 ? -7.241 -21.657 16.107 1.00 0.00 121 THR A CA 4
ATOM 6045 C C . THR A 1 121 ? -7.303 -20.970 17.470 1.00 0.00 121 THR A C 4
ATOM 6046 O O . THR A 1 121 ? -6.304 -20.422 17.949 1.00 0.00 121 THR A O 4
ATOM 6057 N N . LEU A 1 122 ? -8.482 -20.968 18.076 1.00 0.00 122 LEU A N 4
ATOM 6058 C CA . LEU A 1 122 ? -8.690 -20.266 19.335 1.00 0.00 122 LEU A CA 4
ATOM 6059 C C . LEU A 1 122 ? -9.288 -21.202 20.377 1.00 0.00 122 LEU A C 4
ATOM 6060 O O . LEU A 1 122 ? -10.341 -21.797 20.152 1.00 0.00 122 LEU A O 4
ATOM 6076 N N . PRO A 1 123 ? -8.614 -21.354 21.523 1.00 0.00 123 PRO A N 4
ATOM 6077 C CA . PRO A 1 123 ? -9.089 -22.210 22.611 1.00 0.00 123 PRO A CA 4
ATOM 6078 C C . PRO A 1 123 ? -10.328 -21.633 23.297 1.00 0.00 123 PRO A C 4
ATOM 6079 O O . PRO A 1 123 ? -10.373 -20.447 23.631 1.00 0.00 123 PRO A O 4
ATOM 6090 N N . PHE A 1 124 ? -11.330 -22.473 23.495 1.00 0.00 124 PHE A N 4
ATOM 6091 C CA . PHE A 1 124 ? -12.555 -22.053 24.152 1.00 0.00 124 PHE A CA 4
ATOM 6092 C C . PHE A 1 124 ? -12.422 -22.200 25.662 1.00 0.00 124 PHE A C 4
ATOM 6093 O O . PHE A 1 124 ? -12.184 -23.298 26.171 1.00 0.00 124 PHE A O 4
ATOM 6110 N N . ALA A 1 125 ? -12.556 -21.088 26.367 1.00 0.00 125 ALA A N 4
ATOM 6111 C CA . ALA A 1 125 ? -12.447 -21.070 27.818 1.00 0.00 125 ALA A CA 4
ATOM 6112 C C . ALA A 1 125 ? -13.202 -19.881 28.389 1.00 0.00 125 ALA A C 4
ATOM 6113 O O . ALA A 1 125 ? -14.203 -20.089 29.104 1.00 0.00 125 ALA A O 4
ATOM 6121 N N . GLN A 1 23 ? -0.644 -7.089 -4.660 1.00 0.00 23 GLN A N 5
ATOM 6122 C CA . GLN A 1 23 ? -0.408 -8.023 -3.576 1.00 0.00 23 GLN A CA 5
ATOM 6123 C C . GLN A 1 23 ? -0.385 -7.274 -2.246 1.00 0.00 23 GLN A C 5
ATOM 6124 O O . GLN A 1 23 ? 0.269 -6.245 -2.121 1.00 0.00 23 GLN A O 5
ATOM 6138 N N . PRO A 1 24 ? -1.135 -7.764 -1.254 1.00 0.00 24 PRO A N 5
ATOM 6139 C CA . PRO A 1 24 ? -1.225 -7.141 0.072 1.00 0.00 24 PRO A CA 5
ATOM 6140 C C . PRO A 1 24 ? 0.056 -7.273 0.891 1.00 0.00 24 PRO A C 5
ATOM 6141 O O . PRO A 1 24 ? 1.120 -7.597 0.364 1.00 0.00 24 PRO A O 5
ATOM 6152 N N . ASP A 1 25 ? -0.084 -7.018 2.191 1.00 0.00 25 ASP A N 5
ATOM 6153 C CA . ASP A 1 25 ? 1.036 -6.996 3.141 1.00 0.00 25 ASP A CA 5
ATOM 6154 C C . ASP A 1 25 ? 1.835 -5.706 2.949 1.00 0.00 25 ASP A C 5
ATOM 6155 O O . ASP A 1 25 ? 3.051 -5.647 3.152 1.00 0.00 25 ASP A O 5
ATOM 6164 N N . GLY A 1 26 ? 1.115 -4.662 2.566 1.00 0.00 26 GLY A N 5
ATOM 6165 C CA . GLY A 1 26 ? 1.699 -3.349 2.421 1.00 0.00 26 GLY A CA 5
ATOM 6166 C C . GLY A 1 26 ? 1.042 -2.572 1.302 1.00 0.00 26 GLY A C 5
ATOM 6167 O O . GLY A 1 26 ? 0.575 -3.159 0.329 1.00 0.00 26 GLY A O 5
ATOM 6171 N N . VAL A 1 27 ? 0.987 -1.260 1.443 1.00 0.00 27 VAL A N 5
ATOM 6172 C CA . VAL A 1 27 ? 0.371 -0.416 0.433 1.00 0.00 27 VAL A CA 5
ATOM 6173 C C . VAL A 1 27 ? 1.357 0.627 -0.087 1.00 0.00 27 VAL A C 5
ATOM 6174 O O . VAL A 1 27 ? 2.200 1.130 0.657 1.00 0.00 27 VAL A O 5
ATOM 6187 N N . GLN A 1 28 ? 1.270 0.933 -1.370 1.00 0.00 28 GLN A N 5
ATOM 6188 C CA . GLN A 1 28 ? 2.091 1.975 -1.955 1.00 0.00 28 GLN A CA 5
ATOM 6189 C C . GLN A 1 28 ? 1.221 3.150 -2.372 1.00 0.00 28 GLN A C 5
ATOM 6190 O O . GLN A 1 28 ? 0.034 2.983 -2.649 1.00 0.00 28 GLN A O 5
ATOM 6204 N N . ILE A 1 29 ? 1.809 4.333 -2.401 1.00 0.00 29 ILE A N 5
ATOM 6205 C CA . ILE A 1 29 ? 1.093 5.528 -2.806 1.00 0.00 29 ILE A CA 5
ATOM 6206 C C . ILE A 1 29 ? 0.991 5.582 -4.322 1.00 0.00 29 ILE A C 5
ATOM 6207 O O . ILE A 1 29 ? 2.000 5.731 -5.014 1.00 0.00 29 ILE A O 5
ATOM 6223 N N . ASP A 1 30 ? -0.225 5.443 -4.822 1.00 0.00 30 ASP A N 5
ATOM 6224 C CA . ASP A 1 30 ? -0.490 5.503 -6.255 1.00 0.00 30 ASP A CA 5
ATOM 6225 C C . ASP A 1 30 ? -0.162 6.887 -6.778 1.00 0.00 30 ASP A C 5
ATOM 6226 O O . ASP A 1 30 ? 0.764 7.070 -7.570 1.00 0.00 30 ASP A O 5
ATOM 6235 N N . SER A 1 31 ? -0.921 7.859 -6.308 1.00 0.00 31 SER A N 5
ATOM 6236 C CA . SER A 1 31 ? -0.721 9.242 -6.697 1.00 0.00 31 SER A CA 5
ATOM 6237 C C . SER A 1 31 ? -1.291 10.182 -5.644 1.00 0.00 31 SER A C 5
ATOM 6238 O O . SER A 1 31 ? -2.190 9.811 -4.888 1.00 0.00 31 SER A O 5
ATOM 6246 N N . VAL A 1 32 ? -0.750 11.383 -5.584 1.00 0.00 32 VAL A N 5
ATOM 6247 C CA . VAL A 1 32 ? -1.239 12.400 -4.675 1.00 0.00 32 VAL A CA 5
ATOM 6248 C C . VAL A 1 32 ? -2.305 13.241 -5.376 1.00 0.00 32 VAL A C 5
ATOM 6249 O O . VAL A 1 32 ? -2.230 13.470 -6.586 1.00 0.00 32 VAL A O 5
ATOM 6262 N N . VAL A 1 33 ? -3.319 13.650 -4.634 1.00 0.00 33 VAL A N 5
ATOM 6263 C CA . VAL A 1 33 ? -4.368 14.496 -5.176 1.00 0.00 33 VAL A CA 5
ATOM 6264 C C . VAL A 1 33 ? -4.090 15.958 -4.841 1.00 0.00 33 VAL A C 5
ATOM 6265 O O . VAL A 1 33 ? -4.076 16.343 -3.667 1.00 0.00 33 VAL A O 5
ATOM 6278 N N . PRO A 1 34 ? -3.838 16.783 -5.874 1.00 0.00 34 PRO A N 5
ATOM 6279 C CA . PRO A 1 34 ? -3.580 18.216 -5.709 1.00 0.00 34 PRO A CA 5
ATOM 6280 C C . PRO A 1 34 ? -4.703 18.916 -4.950 1.00 0.00 34 PRO A C 5
ATOM 6281 O O . PRO A 1 34 ? -5.867 18.878 -5.361 1.00 0.00 34 PRO A O 5
ATOM 6292 N N . GLY A 1 35 ? -4.339 19.546 -3.847 1.00 0.00 35 GLY A N 5
ATOM 6293 C CA . GLY A 1 35 ? -5.311 20.188 -2.991 1.00 0.00 35 GLY A CA 5
ATOM 6294 C C . GLY A 1 35 ? -5.264 19.639 -1.579 1.00 0.00 35 GLY A C 5
ATOM 6295 O O . GLY A 1 35 ? -6.109 19.965 -0.742 1.00 0.00 35 GLY A O 5
ATOM 6299 N N . SER A 1 36 ? -4.267 18.808 -1.310 1.00 0.00 36 SER A N 5
ATOM 6300 C CA . SER A 1 36 ? -4.117 18.194 -0.003 1.00 0.00 36 SER A CA 5
ATOM 6301 C C . SER A 1 36 ? -2.762 18.557 0.607 1.00 0.00 36 SER A C 5
ATOM 6302 O O . SER A 1 36 ? -1.785 18.778 -0.115 1.00 0.00 36 SER A O 5
ATOM 6310 N N . PRO A 1 37 ? -2.683 18.624 1.949 1.00 0.00 37 PRO A N 5
ATOM 6311 C CA . PRO A 1 37 ? -1.437 18.955 2.654 1.00 0.00 37 PRO A CA 5
ATOM 6312 C C . PRO A 1 37 ? -0.376 17.867 2.508 1.00 0.00 37 PRO A C 5
ATOM 6313 O O . PRO A 1 37 ? 0.808 18.100 2.755 1.00 0.00 37 PRO A O 5
ATOM 6324 N N . ALA A 1 38 ? -0.810 16.683 2.088 1.00 0.00 38 ALA A N 5
ATOM 6325 C CA . ALA A 1 38 ? 0.080 15.536 1.953 1.00 0.00 38 ALA A CA 5
ATOM 6326 C C . ALA A 1 38 ? 1.201 15.811 0.959 1.00 0.00 38 ALA A C 5
ATOM 6327 O O . ALA A 1 38 ? 2.341 15.399 1.172 1.00 0.00 38 ALA A O 5
ATOM 6334 N N . SER A 1 39 ? 0.876 16.538 -0.103 1.00 0.00 39 SER A N 5
ATOM 6335 C CA . SER A 1 39 ? 1.826 16.817 -1.172 1.00 0.00 39 SER A CA 5
ATOM 6336 C C . SER A 1 39 ? 2.998 17.671 -0.677 1.00 0.00 39 SER A C 5
ATOM 6337 O O . SER A 1 39 ? 4.088 17.644 -1.257 1.00 0.00 39 SER A O 5
ATOM 6345 N N . LYS A 1 40 ? 2.781 18.414 0.399 1.00 0.00 40 LYS A N 5
ATOM 6346 C CA . LYS A 1 40 ? 3.803 19.307 0.930 1.00 0.00 40 LYS A CA 5
ATOM 6347 C C . LYS A 1 40 ? 4.792 18.537 1.801 1.00 0.00 40 LYS A C 5
ATOM 6348 O O . LYS A 1 40 ? 5.955 18.926 1.939 1.00 0.00 40 LYS A O 5
ATOM 6367 N N . VAL A 1 41 ? 4.333 17.429 2.368 1.00 0.00 41 VAL A N 5
ATOM 6368 C CA . VAL A 1 41 ? 5.152 16.655 3.289 1.00 0.00 41 VAL A CA 5
ATOM 6369 C C . VAL A 1 41 ? 5.792 15.453 2.595 1.00 0.00 41 VAL A C 5
ATOM 6370 O O . VAL A 1 41 ? 7.015 15.305 2.603 1.00 0.00 41 VAL A O 5
ATOM 6383 N N . LEU A 1 42 ? 4.974 14.603 1.981 1.00 0.00 42 LEU A N 5
ATOM 6384 C CA . LEU A 1 42 ? 5.483 13.402 1.340 1.00 0.00 42 LEU A CA 5
ATOM 6385 C C . LEU A 1 42 ? 5.415 13.494 -0.172 1.00 0.00 42 LEU A C 5
ATOM 6386 O O . LEU A 1 42 ? 5.011 14.513 -0.739 1.00 0.00 42 LEU A O 5
ATOM 6402 N N . THR A 1 43 ? 5.824 12.420 -0.812 1.00 0.00 43 THR A N 5
ATOM 6403 C CA . THR A 1 43 ? 5.826 12.332 -2.260 1.00 0.00 43 THR A CA 5
ATOM 6404 C C . THR A 1 43 ? 5.099 11.071 -2.724 1.00 0.00 43 THR A C 5
ATOM 6405 O O . THR A 1 43 ? 5.161 10.032 -2.061 1.00 0.00 43 THR A O 5
ATOM 6416 N N . PRO A 1 44 ? 4.367 11.152 -3.847 1.00 0.00 44 PRO A N 5
ATOM 6417 C CA . PRO A 1 44 ? 3.705 9.989 -4.436 1.00 0.00 44 PRO A CA 5
ATOM 6418 C C . PRO A 1 44 ? 4.715 8.973 -4.961 1.00 0.00 44 PRO A C 5
ATOM 6419 O O . PRO A 1 44 ? 5.788 9.342 -5.448 1.00 0.00 44 PRO A O 5
ATOM 6430 N N . GLY A 1 45 ? 4.365 7.699 -4.866 1.00 0.00 45 GLY A N 5
ATOM 6431 C CA . GLY A 1 45 ? 5.267 6.648 -5.297 1.00 0.00 45 GLY A CA 5
ATOM 6432 C C . GLY A 1 45 ? 5.960 5.963 -4.135 1.00 0.00 45 GLY A C 5
ATOM 6433 O O . GLY A 1 45 ? 6.649 4.957 -4.320 1.00 0.00 45 GLY A O 5
ATOM 6437 N N . LEU A 1 46 ? 5.783 6.501 -2.938 1.00 0.00 46 LEU A N 5
ATOM 6438 C CA . LEU A 1 46 ? 6.385 5.914 -1.750 1.00 0.00 46 LEU A CA 5
ATOM 6439 C C . LEU A 1 46 ? 5.559 4.736 -1.252 1.00 0.00 46 LEU A C 5
ATOM 6440 O O . LEU A 1 46 ? 4.397 4.580 -1.619 1.00 0.00 46 LEU A O 5
ATOM 6456 N N . VAL A 1 47 ? 6.161 3.919 -0.407 1.00 0.00 47 VAL A N 5
ATOM 6457 C CA . VAL A 1 47 ? 5.465 2.792 0.198 1.00 0.00 47 VAL A CA 5
ATOM 6458 C C . VAL A 1 47 ? 5.105 3.133 1.638 1.00 0.00 47 VAL A C 5
ATOM 6459 O O . VAL A 1 47 ? 5.915 3.713 2.355 1.00 0.00 47 VAL A O 5
ATOM 6472 N N . ILE A 1 48 ? 3.894 2.789 2.049 1.00 0.00 48 ILE A N 5
ATOM 6473 C CA . ILE A 1 48 ? 3.432 3.079 3.401 1.00 0.00 48 ILE A CA 5
ATOM 6474 C C . ILE A 1 48 ? 3.471 1.824 4.261 1.00 0.00 48 ILE A C 5
ATOM 6475 O O . ILE A 1 48 ? 2.839 0.818 3.937 1.00 0.00 48 ILE A O 5
ATOM 6491 N N . GLU A 1 49 ? 4.224 1.882 5.352 1.00 0.00 49 GLU A N 5
ATOM 6492 C CA . GLU A 1 49 ? 4.297 0.764 6.279 1.00 0.00 49 GLU A CA 5
ATOM 6493 C C . GLU A 1 49 ? 3.122 0.783 7.243 1.00 0.00 49 GLU A C 5
ATOM 6494 O O . GLU A 1 49 ? 2.462 -0.235 7.460 1.00 0.00 49 GLU A O 5
ATOM 6506 N N . SER A 1 50 ? 2.853 1.944 7.816 1.00 0.00 50 SER A N 5
ATOM 6507 C CA . SER A 1 50 ? 1.837 2.047 8.843 1.00 0.00 50 SER A CA 5
ATOM 6508 C C . SER A 1 50 ? 1.208 3.426 8.892 1.00 0.00 50 SER A C 5
ATOM 6509 O O . SER A 1 50 ? 1.866 4.438 8.634 1.00 0.00 50 SER A O 5
ATOM 6517 N N . ILE A 1 51 ? -0.073 3.438 9.224 1.00 0.00 51 ILE A N 5
ATOM 6518 C CA . ILE A 1 51 ? -0.809 4.667 9.457 1.00 0.00 51 ILE A CA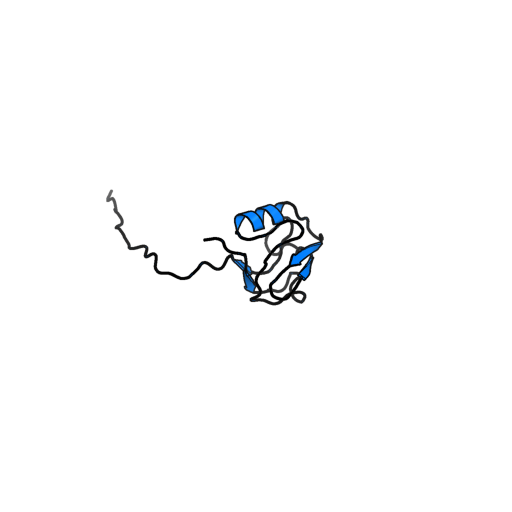 5
ATOM 6519 C C . ILE A 1 51 ? -1.137 4.751 10.941 1.00 0.00 51 ILE A C 5
ATOM 6520 O O . ILE A 1 51 ? -2.047 4.071 11.415 1.00 0.00 51 ILE A O 5
ATOM 6536 N N . ASN A 1 52 ? -0.370 5.556 11.672 1.00 0.00 52 ASN A N 5
ATOM 6537 C CA . ASN A 1 52 ? -0.470 5.608 13.130 1.00 0.00 52 ASN A CA 5
ATOM 6538 C C . ASN A 1 52 ? -0.012 4.257 13.684 1.00 0.00 52 ASN A C 5
ATOM 6539 O O . ASN A 1 52 ? 0.813 3.586 13.061 1.00 0.00 52 ASN A O 5
ATOM 6550 N N . GLY A 1 53 ? -0.516 3.859 14.845 1.00 0.00 53 GLY A N 5
ATOM 6551 C CA . GLY A 1 53 ? -0.171 2.559 15.398 1.00 0.00 53 GLY A CA 5
ATOM 6552 C C . GLY A 1 53 ? -0.845 1.410 14.660 1.00 0.00 53 GLY A C 5
ATOM 6553 O O . GLY A 1 53 ? -0.767 0.257 15.090 1.00 0.00 53 GLY A O 5
ATOM 6557 N N . MET A 1 54 ? -1.511 1.725 13.554 1.00 0.00 54 MET A N 5
ATOM 6558 C CA . MET A 1 54 ? -2.207 0.724 12.757 1.00 0.00 54 MET A CA 5
ATOM 6559 C C . MET A 1 54 ? -1.506 0.544 11.408 1.00 0.00 54 MET A C 5
ATOM 6560 O O . MET A 1 54 ? -1.635 1.380 10.514 1.00 0.00 54 MET A O 5
ATOM 6574 N N . PRO A 1 55 ? -0.728 -0.534 11.250 1.00 0.00 55 PRO A N 5
ATOM 6575 C CA . PRO A 1 55 ? -0.020 -0.805 10.002 1.00 0.00 55 PRO A CA 5
ATOM 6576 C C . PRO A 1 55 ? -0.964 -1.237 8.886 1.00 0.00 55 PRO A C 5
ATOM 6577 O O . PRO A 1 55 ? -1.714 -2.209 9.027 1.00 0.00 55 PRO A O 5
ATOM 6588 N N . THR A 1 56 ? -0.914 -0.518 7.777 1.00 0.00 56 THR A N 5
ATOM 6589 C CA . THR A 1 56 ? -1.812 -0.769 6.663 1.00 0.00 56 THR A CA 5
ATOM 6590 C C . THR A 1 56 ? -1.196 -1.738 5.661 1.00 0.00 56 THR A C 5
ATOM 6591 O O . THR A 1 56 ? -0.400 -1.346 4.806 1.00 0.00 56 THR A O 5
ATOM 6602 N N . SER A 1 57 ? -1.555 -3.003 5.789 1.00 0.00 57 SER A N 5
ATOM 6603 C CA . SER A 1 57 ? -1.066 -4.033 4.889 1.00 0.00 57 SER A CA 5
ATOM 6604 C C . SER A 1 57 ? -2.062 -4.262 3.755 1.00 0.00 57 SER A C 5
ATOM 6605 O O . SER A 1 57 ? -1.714 -4.803 2.706 1.00 0.00 57 SER A O 5
ATOM 6613 N N . ASN A 1 58 ? -3.302 -3.844 3.971 1.00 0.00 58 ASN A N 5
ATOM 6614 C CA . ASN A 1 58 ? -4.347 -4.029 2.972 1.00 0.00 58 ASN A CA 5
ATOM 6615 C C . ASN A 1 58 ? -4.976 -2.691 2.619 1.00 0.00 58 ASN A C 5
ATOM 6616 O O . ASN A 1 58 ? -4.818 -1.706 3.347 1.00 0.00 58 ASN A O 5
ATOM 6627 N N . LEU A 1 59 ? -5.700 -2.660 1.514 1.00 0.00 59 LEU A N 5
ATOM 6628 C CA . LEU A 1 59 ? -6.387 -1.464 1.090 1.00 0.00 59 LEU A CA 5
ATOM 6629 C C . LEU A 1 59 ? -7.631 -1.251 1.942 1.00 0.00 59 LEU A C 5
ATOM 6630 O O . LEU A 1 59 ? -8.043 -0.119 2.197 1.00 0.00 59 LEU A O 5
ATOM 6646 N N . THR A 1 60 ? -8.208 -2.354 2.400 1.00 0.00 60 THR A N 5
ATOM 6647 C CA . THR A 1 60 ? -9.383 -2.312 3.252 1.00 0.00 60 THR A CA 5
ATOM 6648 C C . THR A 1 60 ? -9.043 -1.751 4.634 1.00 0.00 60 THR A C 5
ATOM 6649 O O . THR A 1 60 ? -9.813 -0.977 5.202 1.00 0.00 60 THR A O 5
ATOM 6660 N N . THR A 1 61 ? -7.884 -2.124 5.168 1.00 0.00 61 THR A N 5
ATOM 6661 C CA . THR A 1 61 ? -7.469 -1.644 6.476 1.00 0.00 61 THR A CA 5
ATOM 6662 C C . THR A 1 61 ? -7.098 -0.166 6.425 1.00 0.00 61 THR A C 5
ATOM 6663 O O . THR A 1 61 ? -7.231 0.547 7.416 1.00 0.00 61 THR A O 5
ATOM 6674 N N . TYR A 1 62 ? -6.650 0.293 5.261 1.00 0.00 62 TYR A N 5
ATOM 6675 C CA . TYR A 1 62 ? -6.407 1.713 5.050 1.00 0.00 62 TYR A CA 5
ATOM 6676 C C . TYR A 1 62 ? -7.724 2.478 5.146 1.00 0.00 62 TYR A C 5
ATOM 6677 O O . TYR A 1 62 ? -7.792 3.557 5.737 1.00 0.00 62 TYR A O 5
ATOM 6695 N N . SER A 1 63 ? -8.771 1.896 4.576 1.00 0.00 63 SER A N 5
ATOM 6696 C CA . SER A 1 63 ? -10.105 2.471 4.650 1.00 0.00 63 SER A CA 5
ATOM 6697 C C . SER A 1 63 ? -10.607 2.435 6.095 1.00 0.00 63 SER A C 5
ATOM 6698 O O . SER A 1 63 ? -11.155 3.414 6.597 1.00 0.00 63 SER A O 5
ATOM 6706 N N . ALA A 1 64 ? -10.383 1.309 6.770 1.00 0.00 64 ALA A N 5
ATOM 6707 C CA . ALA A 1 64 ? -10.805 1.148 8.157 1.00 0.00 64 ALA A CA 5
ATOM 6708 C C . ALA A 1 64 ? -10.102 2.155 9.056 1.00 0.00 64 ALA A C 5
ATOM 6709 O O . ALA A 1 64 ? -10.665 2.631 10.041 1.00 0.00 64 ALA A O 5
ATOM 6716 N N . ALA A 1 65 ? -8.866 2.481 8.706 1.00 0.00 65 ALA A N 5
ATOM 6717 C CA . ALA A 1 65 ? -8.117 3.488 9.435 1.00 0.00 65 ALA A CA 5
ATOM 6718 C C . ALA A 1 65 ? -8.729 4.860 9.196 1.00 0.00 65 ALA A C 5
ATOM 6719 O O . ALA A 1 65 ? -9.024 5.588 10.134 1.00 0.00 65 ALA A O 5
ATOM 6726 N N . LEU A 1 66 ? -8.962 5.180 7.931 1.00 0.00 66 LEU A N 5
ATOM 6727 C CA . LEU A 1 66 ? -9.489 6.469 7.536 1.00 0.00 66 LEU A CA 5
ATOM 6728 C C . LEU A 1 66 ? -10.839 6.761 8.184 1.00 0.00 66 LEU A C 5
ATOM 6729 O O . LEU A 1 66 ? -11.137 7.900 8.540 1.00 0.00 66 LEU A O 5
ATOM 6745 N N . LYS A 1 67 ? -11.655 5.731 8.333 1.00 0.00 67 LYS A N 5
ATOM 6746 C CA . LYS A 1 67 ? -12.980 5.885 8.919 1.00 0.00 67 LYS A CA 5
ATOM 6747 C C . LYS A 1 67 ? -12.935 6.010 10.444 1.00 0.00 67 LYS A C 5
ATOM 6748 O O . LYS A 1 67 ? -13.957 6.283 11.076 1.00 0.00 67 LYS A O 5
ATOM 6767 N N . THR A 1 68 ? -11.767 5.823 11.037 1.00 0.00 68 THR A N 5
ATOM 6768 C CA . THR A 1 68 ? -11.635 5.951 12.482 1.00 0.00 68 THR A CA 5
ATOM 6769 C C . THR A 1 68 ? -10.824 7.186 12.870 1.00 0.00 68 THR A C 5
ATOM 6770 O O . THR A 1 68 ? -10.823 7.595 14.034 1.00 0.00 68 THR A O 5
ATOM 6781 N N . ILE A 1 69 ? -10.138 7.780 11.895 1.00 0.00 69 ILE A N 5
ATOM 6782 C CA . ILE A 1 69 ? -9.367 8.996 12.135 1.00 0.00 69 ILE A CA 5
ATOM 6783 C C . ILE A 1 69 ? -10.307 10.192 12.305 1.00 0.00 69 ILE A C 5
ATOM 6784 O O . ILE A 1 69 ? -11.389 10.231 11.714 1.00 0.00 69 ILE A O 5
ATOM 6800 N N . SER A 1 70 ? -9.896 11.153 13.120 1.00 0.00 70 SER A N 5
ATOM 6801 C CA . SER A 1 70 ? -10.674 12.366 13.329 1.00 0.00 70 SER A CA 5
ATOM 6802 C C . SER A 1 70 ? -10.360 13.391 12.239 1.00 0.00 70 SER A C 5
ATOM 6803 O O . SER A 1 70 ? -9.365 13.260 11.522 1.00 0.00 70 SER A O 5
ATOM 6811 N N . VAL A 1 71 ? -11.205 14.403 12.113 1.00 0.00 71 VAL A N 5
ATOM 6812 C CA . VAL A 1 71 ? -10.985 15.462 11.140 1.00 0.00 71 VAL A CA 5
ATOM 6813 C C . VAL A 1 71 ? -10.008 16.487 11.699 1.00 0.00 71 VAL A C 5
ATOM 6814 O O . VAL A 1 71 ? -10.239 17.047 12.769 1.00 0.00 71 VAL A O 5
ATOM 6827 N N . GLY A 1 72 ? -8.914 16.721 10.986 1.00 0.00 72 GLY A N 5
ATOM 6828 C CA . GLY A 1 72 ? -7.914 17.656 11.457 1.00 0.00 72 GLY A CA 5
ATOM 6829 C C . GLY A 1 72 ? -6.986 17.016 12.463 1.00 0.00 72 GLY A C 5
ATOM 6830 O O . GLY A 1 72 ? -6.337 17.701 13.254 1.00 0.00 72 GLY A O 5
ATOM 6834 N N . GLU A 1 73 ? -6.922 15.693 12.417 1.00 0.00 73 GLU A N 5
ATOM 6835 C CA . GLU A 1 73 ? -6.101 14.927 13.336 1.00 0.00 73 GLU A CA 5
ATOM 6836 C C . GLU A 1 73 ? -4.767 14.603 12.685 1.00 0.00 73 GLU A C 5
ATOM 6837 O O . GLU A 1 73 ? -4.676 14.472 11.465 1.00 0.00 73 GLU A O 5
ATOM 6849 N N . VAL A 1 74 ? -3.736 14.482 13.498 1.00 0.00 74 VAL A N 5
ATOM 6850 C CA . VAL A 1 74 ? -2.405 14.218 12.986 1.00 0.00 74 VAL A CA 5
ATOM 6851 C C . VAL A 1 74 ? -2.066 12.742 13.134 1.00 0.00 74 VAL A C 5
ATOM 6852 O O . VAL A 1 74 ? -2.059 12.204 14.241 1.00 0.00 74 VAL A O 5
ATOM 6865 N N . ILE A 1 75 ? -1.791 12.096 12.015 1.00 0.00 75 ILE A N 5
ATOM 6866 C CA . ILE A 1 75 ? -1.462 10.681 12.009 1.00 0.00 75 ILE A CA 5
ATOM 6867 C C . ILE A 1 75 ? -0.017 10.460 11.575 1.00 0.00 75 ILE A C 5
ATOM 6868 O O . ILE A 1 75 ? 0.561 11.279 10.859 1.00 0.00 75 ILE A O 5
ATOM 6884 N N . ASN A 1 76 ? 0.550 9.350 12.011 1.00 0.00 76 ASN A N 5
ATOM 6885 C CA . ASN A 1 76 ? 1.922 8.999 11.674 1.00 0.00 76 ASN A CA 5
ATOM 6886 C C . ASN A 1 76 ? 1.956 8.112 10.439 1.00 0.00 76 ASN A C 5
ATOM 6887 O O . ASN A 1 76 ? 1.408 7.014 10.435 1.00 0.00 76 ASN A O 5
ATOM 6898 N N . ILE A 1 77 ? 2.594 8.599 9.395 1.00 0.00 77 ILE A N 5
ATOM 6899 C CA . ILE A 1 77 ? 2.731 7.839 8.165 1.00 0.00 77 ILE A CA 5
ATOM 6900 C C . ILE A 1 77 ? 4.195 7.501 7.927 1.00 0.00 77 ILE A C 5
ATOM 6901 O O . ILE A 1 77 ? 4.996 8.353 7.537 1.00 0.00 77 ILE A O 5
ATOM 6917 N N . THR A 1 78 ? 4.543 6.260 8.186 1.00 0.00 78 THR A N 5
ATOM 6918 C CA . THR A 1 78 ? 5.902 5.804 7.986 1.00 0.00 78 THR A CA 5
ATOM 6919 C C . THR A 1 78 ? 6.059 5.262 6.574 1.00 0.00 78 THR A C 5
ATOM 6920 O O . THR A 1 78 ? 5.478 4.232 6.227 1.00 0.00 78 THR A O 5
ATOM 6931 N N . THR A 1 79 ? 6.817 5.971 5.752 1.00 0.00 79 THR A N 5
ATOM 6932 C CA . THR A 1 79 ? 6.978 5.583 4.362 1.00 0.00 79 THR A CA 5
ATOM 6933 C C . THR A 1 79 ? 8.366 5.015 4.093 1.00 0.00 79 THR A C 5
ATOM 6934 O O . THR A 1 79 ? 9.251 5.074 4.947 1.00 0.00 79 THR A O 5
ATOM 6945 N N . ASP A 1 80 ? 8.534 4.482 2.889 1.00 0.00 80 ASP A N 5
ATOM 6946 C CA . ASP A 1 80 ? 9.780 3.856 2.445 1.00 0.00 80 ASP A CA 5
ATOM 6947 C C . ASP A 1 80 ? 11.002 4.758 2.644 1.00 0.00 80 ASP A C 5
ATOM 6948 O O . ASP A 1 80 ? 12.101 4.276 2.931 1.00 0.00 80 ASP A O 5
ATOM 6957 N N . GLN A 1 81 ? 10.807 6.065 2.505 1.00 0.00 81 GLN A N 5
ATOM 6958 C CA . GLN A 1 81 ? 11.921 7.008 2.546 1.00 0.00 81 GLN A CA 5
ATOM 6959 C C . GLN A 1 81 ? 11.697 8.126 3.559 1.00 0.00 81 GLN A C 5
ATOM 6960 O O . GLN A 1 81 ? 12.247 9.221 3.416 1.00 0.00 81 GLN A O 5
ATOM 6974 N N . GLY A 1 82 ? 10.914 7.849 4.593 1.00 0.00 82 GLY A N 5
ATOM 6975 C CA . GLY A 1 82 ? 10.748 8.826 5.653 1.00 0.00 82 GLY A CA 5
ATOM 6976 C C . GLY A 1 82 ? 9.524 8.596 6.520 1.00 0.00 82 GLY A C 5
ATOM 6977 O O . GLY A 1 82 ? 8.488 8.127 6.048 1.00 0.00 82 GLY A O 5
ATOM 6981 N N . THR A 1 83 ? 9.654 8.926 7.791 1.00 0.00 83 THR A N 5
ATOM 6982 C CA . THR A 1 83 ? 8.542 8.863 8.724 1.00 0.00 83 THR A CA 5
ATOM 6983 C C . THR A 1 83 ? 7.941 10.256 8.893 1.00 0.00 83 THR A C 5
ATOM 6984 O O . THR A 1 83 ? 8.570 11.143 9.471 1.00 0.00 83 THR A O 5
ATOM 6995 N N . PHE A 1 84 ? 6.741 10.456 8.372 1.00 0.00 84 PHE A N 5
ATOM 6996 C CA . PHE A 1 84 ? 6.127 11.774 8.383 1.00 0.00 84 PHE A CA 5
ATOM 6997 C C . PHE A 1 84 ? 4.872 11.778 9.242 1.00 0.00 84 PHE A C 5
ATOM 6998 O O . PHE A 1 84 ? 4.277 10.732 9.492 1.00 0.00 84 PHE A O 5
ATOM 7015 N N . HIS A 1 85 ? 4.473 12.955 9.692 1.00 0.00 85 HIS A N 5
ATOM 7016 C CA . HIS A 1 85 ? 3.226 13.105 10.416 1.00 0.00 85 HIS A CA 5
ATOM 7017 C C . HIS A 1 85 ? 2.300 14.041 9.666 1.00 0.00 85 HIS A C 5
ATOM 7018 O O . HIS A 1 85 ? 2.578 15.231 9.515 1.00 0.00 85 HIS A O 5
ATOM 7033 N N . LEU A 1 86 ? 1.200 13.490 9.201 1.00 0.00 86 LEU A N 5
ATOM 7034 C CA . LEU A 1 86 ? 0.281 14.209 8.347 1.00 0.00 86 LEU A CA 5
ATOM 7035 C C . LEU A 1 86 ? -0.989 14.571 9.089 1.00 0.00 86 LEU A C 5
ATOM 7036 O O . LEU A 1 86 ? -1.424 13.848 9.981 1.00 0.00 86 LEU A O 5
ATOM 7052 N N . LYS A 1 87 ? -1.580 15.691 8.714 1.00 0.00 87 LYS A N 5
ATOM 7053 C CA . LYS A 1 87 ? -2.867 16.081 9.254 1.00 0.00 87 LYS A CA 5
ATOM 7054 C C . LYS A 1 87 ? -3.961 15.702 8.268 1.00 0.00 87 LYS A C 5
ATOM 7055 O O . LYS A 1 87 ? -3.855 15.997 7.076 1.00 0.00 87 LYS A O 5
ATOM 7074 N N . THR A 1 88 ? -4.993 15.034 8.750 1.00 0.00 88 THR A N 5
ATOM 7075 C CA . THR A 1 88 ? -6.121 14.695 7.906 1.00 0.00 88 THR A CA 5
ATOM 7076 C C . THR A 1 88 ? -6.928 15.939 7.568 1.00 0.00 88 THR A C 5
ATOM 7077 O O . THR A 1 88 ? -7.292 16.717 8.449 1.00 0.00 88 THR A O 5
ATOM 7088 N N . GLY A 1 89 ? -7.200 16.125 6.289 1.00 0.00 89 GLY A N 5
ATOM 7089 C CA . GLY A 1 89 ? -7.951 17.269 5.860 1.00 0.00 89 GLY A CA 5
ATOM 7090 C C . GLY A 1 89 ? -9.425 17.039 6.033 1.00 0.00 89 GLY A C 5
ATOM 7091 O O . GLY A 1 89 ? -9.850 15.962 6.459 1.00 0.00 89 GLY A O 5
ATOM 7095 N N . ARG A 1 90 ? -10.205 18.037 5.701 1.00 0.00 90 ARG A N 5
ATOM 7096 C CA . ARG A 1 90 ? -11.643 17.928 5.828 1.00 0.00 90 ARG A CA 5
ATOM 7097 C C . ARG A 1 90 ? -12.254 17.311 4.574 1.00 0.00 90 ARG A C 5
ATOM 7098 O O . ARG A 1 90 ? -12.952 16.305 4.661 1.00 0.00 90 ARG A O 5
ATOM 7119 N N . ASN A 1 91 ? -11.948 17.892 3.418 1.00 0.00 91 ASN A N 5
ATOM 7120 C CA . ASN A 1 91 ? -12.453 17.411 2.134 1.00 0.00 91 ASN A CA 5
ATOM 7121 C C . ASN A 1 91 ? -11.997 18.351 1.026 1.00 0.00 91 ASN A C 5
ATOM 7122 O O . ASN A 1 91 ? -11.610 19.489 1.300 1.00 0.00 91 ASN A O 5
ATOM 7133 N N . PRO A 1 92 ? -11.985 17.887 -0.231 1.00 0.00 92 PRO A N 5
ATOM 7134 C CA . PRO A 1 92 ? -11.667 18.741 -1.372 1.00 0.00 92 PRO A CA 5
ATOM 7135 C C . PRO A 1 92 ? -12.807 19.711 -1.674 1.00 0.00 92 PRO A C 5
ATOM 7136 O O . PRO A 1 92 ? -12.725 20.898 -1.359 1.00 0.00 92 PRO A O 5
ATOM 7147 N N . ASN A 1 93 ? -13.874 19.189 -2.260 1.00 0.00 93 ASN A N 5
ATOM 7148 C CA . ASN A 1 93 ? -15.058 19.986 -2.559 1.00 0.00 93 ASN A CA 5
ATOM 7149 C C . ASN A 1 93 ? -16.327 19.205 -2.246 1.00 0.00 93 ASN A C 5
ATOM 7150 O O . ASN A 1 93 ? -17.327 19.776 -1.813 1.00 0.00 93 ASN A O 5
ATOM 7161 N N . ASN A 1 94 ? -16.277 17.896 -2.467 1.00 0.00 94 ASN A N 5
ATOM 7162 C CA . ASN A 1 94 ? -17.421 17.028 -2.218 1.00 0.00 94 ASN A CA 5
ATOM 7163 C C . ASN A 1 94 ? -17.569 16.734 -0.729 1.00 0.00 94 ASN A C 5
ATOM 7164 O O . ASN A 1 94 ? -16.658 16.993 0.063 1.00 0.00 94 ASN A O 5
ATOM 7175 N N . SER A 1 95 ? -18.723 16.197 -0.357 1.00 0.00 95 SER A N 5
ATOM 7176 C CA . SER A 1 95 ? -19.033 15.899 1.035 1.00 0.00 95 SER A CA 5
ATOM 7177 C C . SER A 1 95 ? -18.183 14.745 1.578 1.00 0.00 95 SER A C 5
ATOM 7178 O O . SER A 1 95 ? -18.345 13.589 1.176 1.00 0.00 95 SER A O 5
ATOM 7186 N N . SER A 1 96 ? -17.263 15.074 2.481 1.00 0.00 96 SER A N 5
ATOM 7187 C CA . SER A 1 96 ? -16.397 14.088 3.120 1.00 0.00 96 SER A CA 5
ATOM 7188 C C . SER A 1 96 ? -15.837 14.656 4.423 1.00 0.00 96 SER A C 5
ATOM 7189 O O . SER A 1 96 ? -15.948 15.858 4.678 1.00 0.00 96 SER A O 5
ATOM 7197 N N . ARG A 1 97 ? -15.251 13.788 5.243 1.00 0.00 97 ARG A N 5
ATOM 7198 C CA . ARG A 1 97 ? -14.619 14.200 6.485 1.00 0.00 97 ARG A CA 5
ATOM 7199 C C . ARG A 1 97 ? -13.422 13.293 6.770 1.00 0.00 97 ARG A C 5
ATOM 7200 O O . ARG A 1 97 ? -13.444 12.119 6.394 1.00 0.00 97 ARG A O 5
ATOM 7221 N N . ALA A 1 98 ? -12.395 13.839 7.432 1.00 0.00 98 ALA A N 5
ATOM 7222 C CA . ALA A 1 98 ? -11.165 13.094 7.723 1.00 0.00 98 ALA A CA 5
ATOM 7223 C C . ALA A 1 98 ? -10.601 12.490 6.440 1.00 0.00 98 ALA A C 5
ATOM 7224 O O . ALA A 1 98 ? -10.687 11.283 6.212 1.00 0.00 98 ALA A O 5
ATOM 7231 N N . TYR A 1 99 ? -10.031 13.341 5.604 1.00 0.00 99 TYR A N 5
ATOM 7232 C CA . TYR A 1 99 ? -9.704 12.960 4.243 1.00 0.00 99 TYR A CA 5
ATOM 7233 C C . TYR A 1 99 ? -8.213 13.105 3.968 1.00 0.00 99 TYR A C 5
ATOM 7234 O O . TYR A 1 99 ? -7.619 14.154 4.230 1.00 0.00 99 TYR A O 5
ATOM 7252 N N . MET A 1 100 ? -7.612 12.046 3.451 1.00 0.00 100 MET A N 5
ATOM 7253 C CA . MET A 1 100 ? -6.223 12.090 3.018 1.00 0.00 100 MET A CA 5
ATOM 7254 C C . MET A 1 100 ? -6.180 12.059 1.496 1.00 0.00 100 MET A C 5
ATOM 7255 O O . MET A 1 100 ? -6.663 11.112 0.877 1.00 0.00 100 MET A O 5
ATOM 7269 N N . GLY A 1 101 ? -5.607 13.092 0.901 1.00 0.00 101 GLY A N 5
ATOM 7270 C CA . GLY A 1 101 ? -5.688 13.259 -0.538 1.00 0.00 101 GLY A CA 5
ATOM 7271 C C . GLY A 1 101 ? -4.605 12.528 -1.309 1.00 0.00 101 GLY A C 5
ATOM 7272 O O . GLY A 1 101 ? -3.856 13.149 -2.058 1.00 0.00 101 GLY A O 5
ATOM 7276 N N . ILE A 1 102 ? -4.517 11.218 -1.123 1.00 0.00 102 ILE A N 5
ATOM 7277 C CA . ILE A 1 102 ? -3.619 10.384 -1.915 1.00 0.00 102 ILE A CA 5
ATOM 7278 C C . ILE A 1 102 ? -4.276 9.036 -2.176 1.00 0.00 102 ILE A C 5
ATOM 7279 O O . ILE A 1 102 ? -5.079 8.560 -1.369 1.00 0.00 102 ILE A O 5
ATOM 7295 N N . ARG A 1 103 ? -3.961 8.440 -3.311 1.00 0.00 103 ARG A N 5
ATOM 7296 C CA . ARG A 1 103 ? -4.472 7.118 -3.636 1.00 0.00 103 ARG A CA 5
ATOM 7297 C C . ARG A 1 103 ? -3.511 6.047 -3.146 1.00 0.00 103 ARG A C 5
ATOM 7298 O O . ARG A 1 103 ? -2.294 6.224 -3.202 1.00 0.00 103 ARG A O 5
ATOM 7319 N N . THR A 1 104 ? -4.057 4.940 -2.677 1.00 0.00 104 THR A N 5
ATOM 7320 C CA . THR A 1 104 ? -3.245 3.837 -2.202 1.00 0.00 104 THR A CA 5
ATOM 7321 C C . THR A 1 104 ? -3.446 2.602 -3.066 1.00 0.00 104 THR A C 5
ATOM 7322 O O . THR A 1 104 ? -4.546 2.339 -3.552 1.00 0.00 104 THR A O 5
ATOM 7333 N N . SER A 1 105 ? -2.375 1.864 -3.272 1.00 0.00 105 SER A N 5
ATOM 7334 C CA . SER A 1 105 ? -2.428 0.640 -4.036 1.00 0.00 105 SER A CA 5
ATOM 7335 C C . SER A 1 105 ? -1.621 -0.434 -3.324 1.00 0.00 105 SER A C 5
ATOM 7336 O O . SER A 1 105 ? -0.900 -0.150 -2.377 1.00 0.00 105 SER A O 5
ATOM 7344 N N . ASN A 1 106 ? -1.747 -1.655 -3.783 1.00 0.00 106 ASN A N 5
ATOM 7345 C CA . ASN A 1 106 ? -1.013 -2.776 -3.216 1.00 0.00 106 ASN A CA 5
ATOM 7346 C C . ASN A 1 106 ? 0.112 -3.179 -4.155 1.00 0.00 106 ASN A C 5
ATOM 7347 O O . ASN A 1 106 ? 0.426 -4.358 -4.331 1.00 0.00 106 ASN A O 5
ATOM 7358 N N . HIS A 1 107 ? 0.710 -2.173 -4.771 1.00 0.00 107 HIS A N 5
ATOM 7359 C CA . HIS A 1 107 ? 1.861 -2.369 -5.632 1.00 0.00 107 HIS A CA 5
ATOM 7360 C C . HIS A 1 107 ? 3.121 -2.507 -4.790 1.00 0.00 107 HIS A C 5
ATOM 7361 O O . HIS A 1 107 ? 3.745 -1.509 -4.425 1.00 0.00 107 HIS A O 5
ATOM 7376 N N . LEU A 1 108 ? 3.472 -3.740 -4.457 1.00 0.00 108 LEU A N 5
ATOM 7377 C CA . LEU A 1 108 ? 4.667 -3.999 -3.671 1.00 0.00 108 LEU A CA 5
ATOM 7378 C C . LEU A 1 108 ? 5.913 -3.886 -4.534 1.00 0.00 108 LEU A C 5
ATOM 7379 O O . LEU A 1 108 ? 5.884 -3.363 -5.653 1.00 0.00 108 LEU A O 5
ATOM 7395 N N . ARG A 1 109 ? 7.001 -4.403 -4.006 1.00 0.00 109 ARG A N 5
ATOM 7396 C CA . ARG A 1 109 ? 8.273 -4.402 -4.703 1.00 0.00 109 ARG A CA 5
ATOM 7397 C C . ARG A 1 109 ? 8.404 -5.654 -5.551 1.00 0.00 109 ARG A C 5
ATOM 7398 O O . ARG A 1 109 ? 8.775 -6.721 -5.056 1.00 0.00 109 ARG A O 5
ATOM 7419 N N . VAL A 1 110 ? 8.061 -5.526 -6.822 1.00 0.00 110 VAL A N 5
ATOM 7420 C CA . VAL A 1 110 ? 8.131 -6.637 -7.754 1.00 0.00 110 VAL A CA 5
ATOM 7421 C C . VAL A 1 110 ? 9.584 -7.025 -7.999 1.00 0.00 110 VAL A C 5
ATOM 7422 O O . VAL A 1 110 ? 10.423 -6.168 -8.286 1.00 0.00 110 VAL A O 5
ATOM 7435 N N . ARG A 1 111 ? 9.874 -8.310 -7.876 1.00 0.00 111 ARG A N 5
ATOM 7436 C CA . ARG A 1 111 ? 11.245 -8.802 -7.986 1.00 0.00 111 ARG A CA 5
ATOM 7437 C C . ARG A 1 111 ? 11.377 -9.819 -9.114 1.00 0.00 111 ARG A C 5
ATOM 7438 O O . ARG A 1 111 ? 12.449 -10.383 -9.331 1.00 0.00 111 ARG A O 5
ATOM 7459 N N . ASP A 1 112 ? 10.275 -10.041 -9.819 1.00 0.00 112 ASP A N 5
ATOM 7460 C CA . ASP A 1 112 ? 10.231 -10.946 -10.959 1.00 0.00 112 ASP A CA 5
ATOM 7461 C C . ASP A 1 112 ? 8.829 -10.933 -11.534 1.00 0.00 112 ASP A C 5
ATOM 7462 O O . ASP A 1 112 ? 7.892 -10.497 -10.864 1.00 0.00 112 ASP A O 5
ATOM 7471 N N . SER A 1 113 ? 8.690 -11.383 -12.765 1.00 0.00 113 SER A N 5
ATOM 7472 C CA . SER A 1 113 ? 7.390 -11.470 -13.410 1.00 0.00 113 SER A CA 5
ATOM 7473 C C . SER A 1 113 ? 6.544 -12.560 -12.747 1.00 0.00 113 SER A C 5
ATOM 7474 O O . SER A 1 113 ? 6.607 -13.729 -13.129 1.00 0.00 113 SER A O 5
ATOM 7482 N N . VAL A 1 114 ? 5.781 -12.171 -11.732 1.00 0.00 114 VAL A N 5
ATOM 7483 C CA . VAL A 1 114 ? 4.986 -13.115 -10.957 1.00 0.00 114 VAL A CA 5
ATOM 7484 C C . VAL A 1 114 ? 3.658 -13.430 -11.637 1.00 0.00 114 VAL A C 5
ATOM 7485 O O . VAL A 1 114 ? 3.032 -12.552 -12.236 1.00 0.00 114 VAL A O 5
ATOM 7498 N N . ALA A 1 115 ? 3.253 -14.698 -11.535 1.00 0.00 115 ALA A N 5
ATOM 7499 C CA . ALA A 1 115 ? 1.992 -15.193 -12.090 1.00 0.00 115 ALA A CA 5
ATOM 7500 C C . ALA A 1 115 ? 1.903 -14.994 -13.603 1.00 0.00 115 ALA A C 5
ATOM 7501 O O . ALA A 1 115 ? 2.242 -15.890 -14.379 1.00 0.00 115 ALA A O 5
ATOM 7508 N N . SER A 1 116 ? 1.465 -13.812 -14.012 1.00 0.00 116 SER A N 5
ATOM 7509 C CA . SER A 1 116 ? 1.298 -13.486 -15.419 1.00 0.00 116 SER A CA 5
ATOM 7510 C C . SER A 1 116 ? 1.146 -11.978 -15.589 1.00 0.00 116 SER A C 5
ATOM 7511 O O . SER A 1 116 ? 0.075 -11.420 -15.358 1.00 0.00 116 SER A O 5
ATOM 7519 N N . VAL A 1 117 ? 2.234 -11.318 -15.958 1.00 0.00 117 VAL A N 5
ATOM 7520 C CA . VAL A 1 117 ? 2.222 -9.874 -16.142 1.00 0.00 117 VAL A CA 5
ATOM 7521 C C . VAL A 1 117 ? 2.308 -9.503 -17.621 1.00 0.00 117 VAL A C 5
ATOM 7522 O O . VAL A 1 117 ? 3.390 -9.341 -18.187 1.00 0.00 117 VAL A O 5
ATOM 7535 N N . LEU A 1 118 ? 1.147 -9.410 -18.250 1.00 0.00 118 LEU A N 5
ATOM 7536 C CA . LEU A 1 118 ? 1.057 -9.022 -19.648 1.00 0.00 118 LEU A CA 5
ATOM 7537 C C . LEU A 1 118 ? 0.212 -7.762 -19.777 1.00 0.00 118 LEU A C 5
ATOM 7538 O O . LEU A 1 118 ? 0.550 -6.845 -20.525 1.00 0.00 118 LEU A O 5
ATOM 7554 N N . GLY A 1 119 ? -0.881 -7.722 -19.026 1.00 0.00 119 GLY A N 5
ATOM 7555 C CA . GLY A 1 119 ? -1.755 -6.569 -19.043 1.00 0.00 119 GLY A CA 5
ATOM 7556 C C . GLY A 1 119 ? -3.125 -6.900 -19.586 1.00 0.00 119 GLY A C 5
ATOM 7557 O O . GLY A 1 119 ? -3.255 -7.680 -20.532 1.00 0.00 119 GLY A O 5
ATOM 7561 N N . ASP A 1 120 ? -4.152 -6.322 -18.978 1.00 0.00 120 ASP A N 5
ATOM 7562 C CA . ASP A 1 120 ? -5.517 -6.514 -19.442 1.00 0.00 120 ASP A CA 5
ATOM 7563 C C . ASP A 1 120 ? -5.770 -5.678 -20.685 1.00 0.00 120 ASP A C 5
ATOM 7564 O O . ASP A 1 120 ? -5.889 -4.455 -20.604 1.00 0.00 120 ASP A O 5
ATOM 7573 N N . THR A 1 121 ? -5.824 -6.332 -21.834 1.00 0.00 121 THR A N 5
ATOM 7574 C CA . THR A 1 121 ? -6.120 -5.647 -23.077 1.00 0.00 121 THR A CA 5
ATOM 7575 C C . THR A 1 121 ? -7.568 -5.177 -23.091 1.00 0.00 121 THR A C 5
ATOM 7576 O O . THR A 1 121 ? -8.498 -5.981 -23.199 1.00 0.00 121 THR A O 5
ATOM 7587 N N . LEU A 1 122 ? -7.755 -3.875 -22.951 1.00 0.00 122 LEU A N 5
ATOM 7588 C CA . LEU A 1 122 ? -9.083 -3.294 -22.893 1.00 0.00 122 LEU A CA 5
ATOM 7589 C C . LEU A 1 122 ? -9.719 -3.307 -24.277 1.00 0.00 122 LEU A C 5
ATOM 7590 O O . LEU A 1 122 ? -9.017 -3.157 -25.280 1.00 0.00 122 LEU A O 5
ATOM 7606 N N . PRO A 1 123 ? -11.048 -3.502 -24.346 1.00 0.00 123 PRO A N 5
ATOM 7607 C CA . PRO A 1 123 ? -11.785 -3.572 -25.612 1.00 0.00 123 PRO A CA 5
ATOM 7608 C C . PRO A 1 123 ? -11.450 -2.410 -26.540 1.00 0.00 123 PRO A C 5
ATOM 7609 O O . PRO A 1 123 ? -11.705 -1.248 -26.223 1.00 0.00 123 PRO A O 5
ATOM 7620 N N . PHE A 1 124 ? -10.852 -2.729 -27.673 1.00 0.00 124 PHE A N 5
ATOM 7621 C CA . PHE A 1 124 ? -10.491 -1.720 -28.651 1.00 0.00 124 PHE A CA 5
ATOM 7622 C C . PHE A 1 124 ? -11.279 -1.947 -29.929 1.00 0.00 124 PHE A C 5
ATOM 7623 O O . PHE A 1 124 ? -10.905 -2.769 -30.766 1.00 0.00 124 PHE A O 5
ATOM 7640 N N . ALA A 1 125 ? -12.392 -1.245 -30.052 1.00 0.00 125 ALA A N 5
ATOM 7641 C CA . ALA A 1 125 ? -13.249 -1.366 -31.217 1.00 0.00 125 ALA A CA 5
ATOM 7642 C C . ALA A 1 125 ? -14.161 -0.155 -31.323 1.00 0.00 125 ALA A C 5
ATOM 7643 O O . ALA A 1 125 ? -13.734 0.852 -31.923 1.00 0.00 125 ALA A O 5
ATOM 7651 N N . GLN A 1 23 ? 2.842 -6.272 -4.707 1.00 0.00 23 GLN A N 6
ATOM 7652 C CA . GLN A 1 23 ? 2.266 -7.465 -4.088 1.00 0.00 23 GLN A CA 6
ATOM 7653 C C . GLN A 1 23 ? 1.181 -7.097 -3.061 1.00 0.00 23 GLN A C 6
ATOM 7654 O O . GLN A 1 23 ? 0.920 -5.919 -2.819 1.00 0.00 23 GLN A O 6
ATOM 7668 N N . PRO A 1 24 ? 0.483 -8.092 -2.489 1.00 0.00 24 PRO A N 6
ATOM 7669 C CA . PRO A 1 24 ? -0.459 -7.852 -1.399 1.00 0.00 24 PRO A CA 6
ATOM 7670 C C . PRO A 1 24 ? 0.258 -7.714 -0.053 1.00 0.00 24 PRO A C 6
ATOM 7671 O O . PRO A 1 24 ? 1.466 -7.948 0.036 1.00 0.00 24 PRO A O 6
ATOM 7682 N N . ASP A 1 25 ? -0.498 -7.341 0.984 1.00 0.00 25 ASP A N 6
ATOM 7683 C CA . ASP A 1 25 ? 0.039 -7.166 2.338 1.00 0.00 25 ASP A CA 6
ATOM 7684 C C . ASP A 1 25 ? 0.952 -5.937 2.388 1.00 0.00 25 ASP A C 6
ATOM 7685 O O . ASP A 1 25 ? 1.978 -5.916 3.068 1.00 0.00 25 ASP A O 6
ATOM 7694 N N . GLY A 1 26 ? 0.525 -4.899 1.685 1.00 0.00 26 GLY A N 6
ATOM 7695 C CA . GLY A 1 26 ? 1.229 -3.636 1.667 1.00 0.00 26 GLY A CA 6
ATOM 7696 C C . GLY A 1 26 ? 0.613 -2.678 0.669 1.00 0.00 26 GLY A C 6
ATOM 7697 O O . GLY A 1 26 ? 0.178 -3.093 -0.405 1.00 0.00 26 GLY A O 6
ATOM 7701 N N . VAL A 1 27 ? 0.540 -1.405 1.029 1.00 0.00 27 VAL A N 6
ATOM 7702 C CA . VAL A 1 27 ? -0.020 -0.397 0.139 1.00 0.00 27 VAL A CA 6
ATOM 7703 C C . VAL A 1 27 ? 1.014 0.681 -0.156 1.00 0.00 27 VAL A C 6
ATOM 7704 O O . VAL A 1 27 ? 1.844 1.006 0.693 1.00 0.00 27 VAL A O 6
ATOM 7717 N N . GLN A 1 28 ? 0.978 1.231 -1.358 1.00 0.00 28 GLN A N 6
ATOM 7718 C CA . GLN A 1 28 ? 1.943 2.245 -1.732 1.00 0.00 28 GLN A CA 6
ATOM 7719 C C . GLN A 1 28 ? 1.242 3.537 -2.165 1.00 0.00 28 GLN A C 6
ATOM 7720 O O . GLN A 1 28 ? 0.058 3.532 -2.513 1.00 0.00 28 GLN A O 6
ATOM 7734 N N . ILE A 1 29 ? 1.979 4.639 -2.121 1.00 0.00 29 ILE A N 6
ATOM 7735 C CA . ILE A 1 29 ? 1.452 5.941 -2.510 1.00 0.00 29 ILE A CA 6
ATOM 7736 C C . ILE A 1 29 ? 1.502 6.090 -4.021 1.00 0.00 29 ILE A C 6
ATOM 7737 O O . ILE A 1 29 ? 2.579 6.282 -4.598 1.00 0.00 29 ILE A O 6
ATOM 7753 N N . ASP A 1 30 ? 0.345 6.002 -4.651 1.00 0.00 30 ASP A N 6
ATOM 7754 C CA . ASP A 1 30 ? 0.253 6.074 -6.100 1.00 0.00 30 ASP A CA 6
ATOM 7755 C C . ASP A 1 30 ? 0.610 7.472 -6.571 1.00 0.00 30 ASP A C 6
ATOM 7756 O O . ASP A 1 30 ? 1.612 7.673 -7.257 1.00 0.00 30 ASP A O 6
ATOM 7765 N N . SER A 1 31 ? -0.200 8.442 -6.172 1.00 0.00 31 SER A N 6
ATOM 7766 C CA . SER A 1 31 ? 0.005 9.814 -6.606 1.00 0.00 31 SER A CA 6
ATOM 7767 C C . SER A 1 31 ? -0.597 10.816 -5.624 1.00 0.00 31 SER A C 6
ATOM 7768 O O . SER A 1 31 ? -1.676 10.592 -5.075 1.00 0.00 31 SER A O 6
ATOM 7776 N N . VAL A 1 32 ? 0.114 11.918 -5.399 1.00 0.00 32 VAL A N 6
ATOM 7777 C CA . VAL A 1 32 ? -0.363 12.978 -4.520 1.00 0.00 32 VAL A CA 6
ATOM 7778 C C . VAL A 1 32 ? -1.233 13.952 -5.309 1.00 0.00 32 VAL A C 6
ATOM 7779 O O . VAL A 1 32 ? -0.811 14.468 -6.344 1.00 0.00 32 VAL A O 6
ATOM 7792 N N . VAL A 1 33 ? -2.444 14.194 -4.825 1.00 0.00 33 VAL A N 6
ATOM 7793 C CA . VAL A 1 33 ? -3.392 15.029 -5.538 1.00 0.00 33 VAL A CA 6
ATOM 7794 C C . VAL A 1 33 ? -3.499 16.423 -4.921 1.00 0.00 33 VAL A C 6
ATOM 7795 O O . VAL A 1 33 ? -3.674 16.572 -3.709 1.00 0.00 33 VAL A O 6
ATOM 7808 N N . PRO A 1 34 ? -3.372 17.466 -5.757 1.00 0.00 34 PRO A N 6
ATOM 7809 C CA . PRO A 1 34 ? -3.516 18.854 -5.318 1.00 0.00 34 PRO A CA 6
ATOM 7810 C C . PRO A 1 34 ? -4.956 19.189 -4.941 1.00 0.00 34 PRO A C 6
ATOM 7811 O O . PRO A 1 34 ? -5.892 18.463 -5.289 1.00 0.00 34 PRO A O 6
ATOM 7822 N N . GLY A 1 35 ? -5.131 20.296 -4.237 1.00 0.00 35 GLY A N 6
ATOM 7823 C CA . GLY A 1 35 ? -6.435 20.661 -3.720 1.00 0.00 35 GLY A CA 6
ATOM 7824 C C . GLY A 1 35 ? -6.567 20.254 -2.272 1.00 0.00 35 GLY A C 6
ATOM 7825 O O . GLY A 1 35 ? -7.212 20.930 -1.470 1.00 0.00 35 GLY A O 6
ATOM 7829 N N . SER A 1 36 ? -5.938 19.142 -1.953 1.00 0.00 36 SER A N 6
ATOM 7830 C CA . SER A 1 36 ? -5.865 18.642 -0.596 1.00 0.00 36 SER A CA 6
ATOM 7831 C C . SER A 1 36 ? -4.465 18.899 -0.029 1.00 0.00 36 SER A C 6
ATOM 7832 O O . SER A 1 36 ? -3.569 19.313 -0.771 1.00 0.00 36 SER A O 6
ATOM 7840 N N . PRO A 1 37 ? -4.256 18.696 1.285 1.00 0.00 37 PRO A N 6
ATOM 7841 C CA . PRO A 1 37 ? -2.935 18.872 1.906 1.00 0.00 37 PRO A CA 6
ATOM 7842 C C . PRO A 1 37 ? -1.923 17.810 1.458 1.00 0.00 37 PRO A C 6
ATOM 7843 O O . PRO A 1 37 ? -2.186 17.039 0.534 1.00 0.00 37 PRO A O 6
ATOM 7854 N N . ALA A 1 38 ? -0.766 17.789 2.136 1.00 0.00 38 ALA A N 6
ATOM 7855 C CA . ALA A 1 38 ? 0.323 16.841 1.857 1.00 0.00 38 ALA A CA 6
ATOM 7856 C C . ALA A 1 38 ? 1.086 17.192 0.580 1.00 0.00 38 ALA A C 6
ATOM 7857 O O . ALA A 1 38 ? 1.972 16.442 0.166 1.00 0.00 38 ALA A O 6
ATOM 7864 N N . SER A 1 39 ? 0.758 18.341 -0.014 1.00 0.00 39 SER A N 6
ATOM 7865 C CA . SER A 1 39 ? 1.403 18.797 -1.245 1.00 0.00 39 SER A CA 6
ATOM 7866 C C . SER A 1 39 ? 2.925 18.787 -1.091 1.00 0.00 39 SER A C 6
ATOM 7867 O O . SER A 1 39 ? 3.626 18.058 -1.797 1.00 0.00 39 SER A O 6
ATOM 7875 N N . LYS A 1 40 ? 3.437 19.585 -0.162 1.00 0.00 40 LYS A N 6
ATOM 7876 C CA . LYS A 1 40 ? 4.849 19.527 0.175 1.00 0.00 40 LYS A CA 6
ATOM 7877 C C . LYS A 1 40 ? 4.998 18.961 1.581 1.00 0.00 40 LYS A C 6
ATOM 7878 O O . LYS A 1 40 ? 5.388 19.663 2.517 1.00 0.00 40 LYS A O 6
ATOM 7897 N N . VAL A 1 41 ? 4.614 17.700 1.730 1.00 0.00 41 VAL A N 6
ATOM 7898 C CA . VAL A 1 41 ? 4.776 16.986 2.988 1.00 0.00 41 VAL A CA 6
ATOM 7899 C C . VAL A 1 41 ? 5.265 15.569 2.704 1.00 0.00 41 VAL A C 6
ATOM 7900 O O . VAL A 1 41 ? 6.240 15.107 3.297 1.00 0.00 41 VAL A O 6
ATOM 7913 N N . LEU A 1 42 ? 4.577 14.896 1.784 1.00 0.00 42 LEU A N 6
ATOM 7914 C CA . LEU A 1 42 ? 4.971 13.565 1.343 1.00 0.00 42 LEU A CA 6
ATOM 7915 C C . LEU A 1 42 ? 5.263 13.580 -0.150 1.00 0.00 42 LEU A C 6
ATOM 7916 O O . LEU A 1 42 ? 5.006 14.573 -0.836 1.00 0.00 42 LEU A O 6
ATOM 7932 N N . THR A 1 43 ? 5.799 12.479 -0.648 1.00 0.00 43 THR A N 6
ATOM 7933 C CA . THR A 1 43 ? 6.080 12.333 -2.063 1.00 0.00 43 THR A CA 6
ATOM 7934 C C . THR A 1 43 ? 5.440 11.058 -2.606 1.00 0.00 43 THR A C 6
ATOM 7935 O O . THR A 1 43 ? 5.332 10.060 -1.893 1.00 0.00 43 THR A O 6
ATOM 7946 N N . PRO A 1 44 ? 4.995 11.074 -3.871 1.00 0.00 44 PRO A N 6
ATOM 7947 C CA . PRO A 1 44 ? 4.395 9.901 -4.510 1.00 0.00 44 PRO A CA 6
ATOM 7948 C C . PRO A 1 44 ? 5.449 8.879 -4.934 1.00 0.00 44 PRO A C 6
ATOM 7949 O O . PRO A 1 44 ? 6.619 9.221 -5.119 1.00 0.00 44 PRO A O 6
ATOM 7960 N N . GLY A 1 45 ? 5.031 7.629 -5.076 1.00 0.00 45 GLY A N 6
ATOM 7961 C CA . GLY A 1 45 ? 5.949 6.587 -5.495 1.00 0.00 45 GLY A CA 6
ATOM 7962 C C . GLY A 1 45 ? 6.626 5.898 -4.325 1.00 0.00 45 GLY A C 6
ATOM 7963 O O . GLY A 1 45 ? 7.590 5.156 -4.513 1.00 0.00 45 GLY A O 6
ATOM 7967 N N . LEU A 1 46 ? 6.136 6.148 -3.119 1.00 0.00 46 LEU A N 6
ATOM 7968 C CA . LEU A 1 46 ? 6.684 5.506 -1.930 1.00 0.00 46 LEU A CA 6
ATOM 7969 C C . LEU A 1 46 ? 5.761 4.392 -1.462 1.00 0.00 46 LEU A C 6
ATOM 7970 O O . LEU A 1 46 ? 4.608 4.326 -1.880 1.00 0.00 46 LEU A O 6
ATOM 7986 N N . VAL A 1 47 ? 6.264 3.520 -0.603 1.00 0.00 47 VAL A N 6
ATOM 7987 C CA . VAL A 1 47 ? 5.446 2.461 -0.029 1.00 0.00 47 VAL A CA 6
ATOM 7988 C C . VAL A 1 47 ? 5.116 2.777 1.431 1.00 0.00 47 VAL A C 6
ATOM 7989 O O . VAL A 1 47 ? 5.982 3.231 2.183 1.00 0.00 47 VAL A O 6
ATOM 8002 N N . ILE A 1 48 ? 3.870 2.536 1.823 1.00 0.00 48 ILE A N 6
ATOM 8003 C CA . ILE A 1 48 ? 3.412 2.824 3.180 1.00 0.00 48 ILE A CA 6
ATOM 8004 C C . ILE A 1 48 ? 3.492 1.582 4.053 1.00 0.00 48 ILE A C 6
ATOM 8005 O O . ILE A 1 48 ? 3.014 0.509 3.679 1.00 0.00 48 ILE A O 6
ATOM 8021 N N . GLU A 1 49 ? 4.105 1.737 5.212 1.00 0.00 49 GLU A N 6
ATOM 8022 C CA . GLU A 1 49 ? 4.175 0.668 6.186 1.00 0.00 49 GLU A CA 6
ATOM 8023 C C . GLU A 1 49 ? 2.943 0.683 7.069 1.00 0.00 49 GLU A C 6
ATOM 8024 O O . GLU A 1 49 ? 2.213 -0.306 7.177 1.00 0.00 49 GLU A O 6
ATOM 8036 N N . SER A 1 50 ? 2.712 1.824 7.695 1.00 0.00 50 SER A N 6
ATOM 8037 C CA . SER A 1 50 ? 1.694 1.915 8.720 1.00 0.00 50 SER A CA 6
ATOM 8038 C C . SER A 1 50 ? 1.063 3.294 8.776 1.00 0.00 50 SER A C 6
ATOM 8039 O O . SER A 1 50 ? 1.686 4.298 8.420 1.00 0.00 50 SER A O 6
ATOM 8047 N N . ILE A 1 51 ? -0.181 3.323 9.227 1.00 0.00 51 ILE A N 6
ATOM 8048 C CA . ILE A 1 51 ? -0.903 4.568 9.418 1.00 0.00 51 ILE A CA 6
ATOM 8049 C C . ILE A 1 51 ? -1.121 4.814 10.908 1.00 0.00 51 ILE A C 6
ATOM 8050 O O . ILE A 1 51 ? -2.141 4.419 11.476 1.00 0.00 51 ILE A O 6
ATOM 8066 N N . ASN A 1 52 ? -0.115 5.417 11.526 1.00 0.00 52 ASN A N 6
ATOM 8067 C CA . ASN A 1 52 ? -0.144 5.808 12.933 1.00 0.00 52 ASN A CA 6
ATOM 8068 C C . ASN A 1 52 ? -0.476 4.634 13.843 1.00 0.00 52 ASN A C 6
ATOM 8069 O O . ASN A 1 52 ? -1.615 4.465 14.283 1.00 0.00 52 ASN A O 6
ATOM 8080 N N . GLY A 1 53 ? 0.523 3.807 14.093 1.00 0.00 53 GLY A N 6
ATOM 8081 C CA . GLY A 1 53 ? 0.341 2.664 14.962 1.00 0.00 53 GLY A CA 6
ATOM 8082 C C . GLY A 1 53 ? -0.253 1.475 14.237 1.00 0.00 53 GLY A C 6
ATOM 8083 O O . GLY A 1 53 ? 0.260 0.361 14.338 1.00 0.00 53 GLY A O 6
ATOM 8087 N N . MET A 1 54 ? -1.328 1.711 13.501 1.00 0.00 54 MET A N 6
ATOM 8088 C CA . MET A 1 54 ? -2.000 0.654 12.758 1.00 0.00 54 MET A CA 6
ATOM 8089 C C . MET A 1 54 ? -1.341 0.460 11.397 1.00 0.00 54 MET A C 6
ATOM 8090 O O . MET A 1 54 ? -1.420 1.332 10.536 1.00 0.00 54 MET A O 6
ATOM 8104 N N . PRO A 1 55 ? -0.673 -0.682 11.182 1.00 0.00 55 PRO A N 6
ATOM 8105 C CA . PRO A 1 55 ? -0.028 -0.973 9.907 1.00 0.00 55 PRO A CA 6
ATOM 8106 C C . PRO A 1 55 ? -1.042 -1.355 8.832 1.00 0.00 55 PRO A C 6
ATOM 8107 O O . PRO A 1 55 ? -1.943 -2.165 9.070 1.00 0.00 55 PRO A O 6
ATOM 8118 N N . THR A 1 56 ? -0.897 -0.781 7.651 1.00 0.00 56 THR A N 6
ATOM 8119 C CA . THR A 1 56 ? -1.860 -0.998 6.589 1.00 0.00 56 THR A CA 6
ATOM 8120 C C . THR A 1 56 ? -1.278 -1.853 5.473 1.00 0.00 56 THR A C 6
ATOM 8121 O O . THR A 1 56 ? -0.618 -1.356 4.560 1.00 0.00 56 THR A O 6
ATOM 8132 N N . SER A 1 57 ? -1.510 -3.147 5.577 1.00 0.00 57 SER A N 6
ATOM 8133 C CA . SER A 1 57 ? -1.065 -4.099 4.580 1.00 0.00 57 SER A CA 6
ATOM 8134 C C . SER A 1 57 ? -2.218 -4.463 3.649 1.00 0.00 57 SER A C 6
ATOM 8135 O O . SER A 1 57 ? -2.023 -5.040 2.585 1.00 0.00 57 SER A O 6
ATOM 8143 N N . ASN A 1 58 ? -3.428 -4.123 4.049 1.00 0.00 58 ASN A N 6
ATOM 8144 C CA . ASN A 1 58 ? -4.587 -4.441 3.239 1.00 0.00 58 ASN A CA 6
ATOM 8145 C C . ASN A 1 58 ? -5.389 -3.190 2.977 1.00 0.00 58 ASN A C 6
ATOM 8146 O O . ASN A 1 58 ? -5.277 -2.204 3.707 1.00 0.00 58 ASN A O 6
ATOM 8157 N N . LEU A 1 59 ? -6.200 -3.237 1.939 1.00 0.00 59 LEU A N 6
ATOM 8158 C CA . LEU A 1 59 ? -7.070 -2.139 1.606 1.00 0.00 59 LEU A CA 6
ATOM 8159 C C . LEU A 1 59 ? -8.180 -2.042 2.642 1.00 0.00 59 LEU A C 6
ATOM 8160 O O . LEU A 1 59 ? -8.702 -0.964 2.919 1.00 0.00 59 LEU A O 6
ATOM 8176 N N . THR A 1 60 ? -8.509 -3.185 3.227 1.00 0.00 60 THR A N 6
ATOM 8177 C CA . THR A 1 60 ? -9.523 -3.267 4.257 1.00 0.00 60 THR A CA 6
ATOM 8178 C C . THR A 1 60 ? -9.041 -2.594 5.542 1.00 0.00 60 THR A C 6
ATOM 8179 O O . THR A 1 60 ? -9.746 -1.761 6.118 1.00 0.00 60 THR A O 6
ATOM 8190 N N . THR A 1 61 ? -7.829 -2.933 5.976 1.00 0.00 61 THR A N 6
ATOM 8191 C CA . THR A 1 61 ? -7.253 -2.324 7.166 1.00 0.00 61 THR A CA 6
ATOM 8192 C C . THR A 1 61 ? -6.957 -0.846 6.936 1.00 0.00 61 THR A C 6
ATOM 8193 O O . THR A 1 61 ? -7.088 -0.029 7.846 1.00 0.00 61 THR A O 6
ATOM 8204 N N . TYR A 1 62 ? -6.570 -0.508 5.711 1.00 0.00 62 TYR A N 6
ATOM 8205 C CA . TYR A 1 62 ? -6.352 0.881 5.332 1.00 0.00 62 TYR A CA 6
ATOM 8206 C C . TYR A 1 62 ? -7.661 1.656 5.451 1.00 0.00 62 TYR A C 6
ATOM 8207 O O . TYR A 1 62 ? -7.690 2.797 5.918 1.00 0.00 62 TYR A O 6
ATOM 8225 N N . SER A 1 63 ? -8.746 1.010 5.041 1.00 0.00 63 SER A N 6
ATOM 8226 C CA . SER A 1 63 ? -10.071 1.598 5.117 1.00 0.00 63 SER A CA 6
ATOM 8227 C C . SER A 1 63 ? -10.495 1.764 6.572 1.00 0.00 63 SER A C 6
ATOM 8228 O O . SER A 1 63 ? -10.992 2.819 6.970 1.00 0.00 63 SER A O 6
ATOM 8236 N N . ALA A 1 64 ? -10.266 0.723 7.363 1.00 0.00 64 ALA A N 6
ATOM 8237 C CA . ALA A 1 64 ? -10.632 0.728 8.772 1.00 0.00 64 ALA A CA 6
ATOM 8238 C C . ALA A 1 64 ? -9.919 1.848 9.511 1.00 0.00 64 ALA A C 6
ATOM 8239 O O . ALA A 1 64 ? -10.499 2.509 10.372 1.00 0.00 64 ALA A O 6
ATOM 8246 N N . ALA A 1 65 ? -8.667 2.072 9.141 1.00 0.00 65 ALA A N 6
ATOM 8247 C CA . ALA A 1 65 ? -7.858 3.106 9.769 1.00 0.00 65 ALA A CA 6
ATOM 8248 C C . ALA A 1 65 ? -8.436 4.480 9.477 1.00 0.00 65 ALA A C 6
ATOM 8249 O O . ALA A 1 65 ? -8.589 5.303 10.375 1.00 0.00 65 ALA A O 6
ATOM 8256 N N . LEU A 1 66 ? -8.782 4.704 8.215 1.00 0.00 66 LEU A N 6
ATOM 8257 C CA . LEU A 1 66 ? -9.339 5.975 7.771 1.00 0.00 66 LEU A CA 6
ATOM 8258 C C . LEU A 1 66 ? -10.619 6.296 8.538 1.00 0.00 66 LEU A C 6
ATOM 8259 O O . LEU A 1 66 ? -10.836 7.428 8.964 1.00 0.00 66 LEU A O 6
ATOM 8275 N N . LYS A 1 67 ? -11.446 5.279 8.720 1.00 0.00 67 LYS A N 6
ATOM 8276 C CA . LYS A 1 67 ? -12.742 5.437 9.381 1.00 0.00 67 LYS A CA 6
ATOM 8277 C C . LYS A 1 67 ? -12.605 5.880 10.839 1.00 0.00 67 LYS A C 6
ATOM 8278 O O . LYS A 1 67 ? -13.533 6.462 11.404 1.00 0.00 67 LYS A O 6
ATOM 8297 N N . THR A 1 68 ? -11.459 5.606 11.444 1.00 0.00 68 THR A N 6
ATOM 8298 C CA . THR A 1 68 ? -11.229 5.985 12.831 1.00 0.00 68 THR A CA 6
ATOM 8299 C C . THR A 1 68 ? -10.595 7.372 12.931 1.00 0.00 68 THR A C 6
ATOM 8300 O O . THR A 1 68 ? -10.545 7.966 14.009 1.00 0.00 68 THR A O 6
ATOM 8311 N N . ILE A 1 69 ? -10.114 7.884 11.804 1.00 0.00 69 ILE A N 6
ATOM 8312 C CA . ILE A 1 69 ? -9.425 9.168 11.785 1.00 0.00 69 ILE A CA 6
ATOM 8313 C C . ILE A 1 69 ? -10.403 10.324 11.978 1.00 0.00 69 ILE A C 6
ATOM 8314 O O . ILE A 1 69 ? -11.494 10.341 11.401 1.00 0.00 69 ILE A O 6
ATOM 8330 N N . SER A 1 70 ? -10.012 11.279 12.811 1.00 0.00 70 SER A N 6
ATOM 8331 C CA . SER A 1 70 ? -10.794 12.486 13.004 1.00 0.00 70 SER A CA 6
ATOM 8332 C C . SER A 1 70 ? -10.484 13.480 11.889 1.00 0.00 70 SER A C 6
ATOM 8333 O O . SER A 1 70 ? -9.345 13.576 11.432 1.00 0.00 70 SER A O 6
ATOM 8341 N N . VAL A 1 71 ? -11.495 14.215 11.460 1.00 0.00 71 VAL A N 6
ATOM 8342 C CA . VAL A 1 71 ? -11.346 15.155 10.359 1.00 0.00 71 VAL A CA 6
ATOM 8343 C C . VAL A 1 71 ? -10.525 16.359 10.795 1.00 0.00 71 VAL A C 6
ATOM 8344 O O . VAL A 1 71 ? -10.932 17.114 11.679 1.00 0.00 71 VAL A O 6
ATOM 8357 N N . GLY A 1 72 ? -9.367 16.525 10.186 1.00 0.00 72 GLY A N 6
ATOM 8358 C CA . GLY A 1 72 ? -8.509 17.641 10.519 1.00 0.00 72 GLY A CA 6
ATOM 8359 C C . GLY A 1 72 ? -7.415 17.248 11.487 1.00 0.00 72 GLY A C 6
ATOM 8360 O O . GLY A 1 72 ? -6.639 18.092 11.937 1.00 0.00 72 GLY A O 6
ATOM 8364 N N . GLU A 1 73 ? -7.342 15.962 11.797 1.00 0.00 73 GLU A N 6
ATOM 8365 C CA . GLU A 1 73 ? -6.363 15.462 12.746 1.00 0.00 73 GLU A CA 6
ATOM 8366 C C . GLU A 1 73 ? -5.083 15.060 12.022 1.00 0.00 73 GLU A C 6
ATOM 8367 O O . GLU A 1 73 ? -5.107 14.738 10.827 1.00 0.00 73 GLU A O 6
ATOM 8379 N N . VAL A 1 74 ? -3.975 15.082 12.744 1.00 0.00 74 VAL A N 6
ATOM 8380 C CA . VAL A 1 74 ? -2.678 14.754 12.175 1.00 0.00 74 VAL A CA 6
ATOM 8381 C C . VAL A 1 74 ? -2.349 13.281 12.403 1.00 0.00 74 VAL A C 6
ATOM 8382 O O . VAL A 1 74 ? -2.255 12.822 13.541 1.00 0.00 74 VAL A O 6
ATOM 8395 N N . ILE A 1 75 ? -2.184 12.549 11.316 1.00 0.00 75 ILE A N 6
ATOM 8396 C CA . ILE A 1 75 ? -1.841 11.140 11.390 1.00 0.00 75 ILE A CA 6
ATOM 8397 C C . ILE A 1 75 ? -0.367 10.928 11.082 1.00 0.00 75 ILE A C 6
ATOM 8398 O O . ILE A 1 75 ? 0.312 11.827 10.583 1.00 0.00 75 ILE A O 6
ATOM 8414 N N . ASN A 1 76 ? 0.117 9.735 11.361 1.00 0.00 76 ASN A N 6
ATOM 8415 C CA . ASN A 1 76 ? 1.537 9.439 11.275 1.00 0.00 76 ASN A CA 6
ATOM 8416 C C . ASN A 1 76 ? 1.800 8.323 10.268 1.00 0.00 76 ASN A C 6
ATOM 8417 O O . ASN A 1 76 ? 1.520 7.160 10.531 1.00 0.00 76 ASN A O 6
ATOM 8428 N N . ILE A 1 77 ? 2.341 8.683 9.122 1.00 0.00 77 ILE A N 6
ATOM 8429 C CA . ILE A 1 77 ? 2.535 7.730 8.037 1.00 0.00 77 ILE A CA 6
ATOM 8430 C C . ILE A 1 77 ? 4.002 7.346 7.912 1.00 0.00 77 ILE A C 6
ATOM 8431 O O . ILE A 1 77 ? 4.844 8.152 7.506 1.00 0.00 77 ILE A O 6
ATOM 8447 N N . THR A 1 78 ? 4.300 6.116 8.281 1.00 0.00 78 THR A N 6
ATOM 8448 C CA . THR A 1 78 ? 5.640 5.584 8.148 1.00 0.00 78 THR A CA 6
ATOM 8449 C C . THR A 1 78 ? 5.800 4.929 6.781 1.00 0.00 78 THR A C 6
ATOM 8450 O O . THR A 1 78 ? 5.125 3.947 6.475 1.00 0.00 78 THR A O 6
ATOM 8461 N N . THR A 1 79 ? 6.661 5.492 5.951 1.00 0.00 79 THR A N 6
ATOM 8462 C CA . THR A 1 79 ? 6.906 4.938 4.633 1.00 0.00 79 THR A CA 6
ATOM 8463 C C . THR A 1 79 ? 8.322 4.387 4.547 1.00 0.00 79 THR A C 6
ATOM 8464 O O . THR A 1 79 ? 9.116 4.547 5.476 1.00 0.00 79 THR A O 6
ATOM 8475 N N . ASP A 1 80 ? 8.630 3.746 3.433 1.00 0.00 80 ASP A N 6
ATOM 8476 C CA . ASP A 1 80 ? 9.962 3.199 3.199 1.00 0.00 80 ASP A CA 6
ATOM 8477 C C . ASP A 1 80 ? 11.016 4.304 3.149 1.00 0.00 80 ASP A C 6
ATOM 8478 O O . ASP A 1 80 ? 12.166 4.098 3.536 1.00 0.00 80 ASP A O 6
ATOM 8487 N N . GLN A 1 81 ? 10.609 5.485 2.700 1.00 0.00 81 GLN A N 6
ATOM 8488 C CA . GLN A 1 81 ? 11.540 6.597 2.531 1.00 0.00 81 GLN A CA 6
ATOM 8489 C C . GLN A 1 81 ? 11.525 7.513 3.758 1.00 0.00 81 GLN A C 6
ATOM 8490 O O . GLN A 1 81 ? 12.033 8.636 3.726 1.00 0.00 81 GLN A O 6
ATOM 8504 N N . GLY A 1 82 ? 10.949 7.026 4.842 1.00 0.00 82 GLY A N 6
ATOM 8505 C CA . GLY A 1 82 ? 10.937 7.782 6.079 1.00 0.00 82 GLY A CA 6
ATOM 8506 C C . GLY A 1 82 ? 9.548 7.929 6.654 1.00 0.00 82 GLY A C 6
ATOM 8507 O O . GLY A 1 82 ? 8.574 7.447 6.079 1.00 0.00 82 GLY A O 6
ATOM 8511 N N . THR A 1 83 ? 9.454 8.600 7.785 1.00 0.00 83 THR A N 6
ATOM 8512 C CA . THR A 1 83 ? 8.183 8.781 8.458 1.00 0.00 83 THR A CA 6
ATOM 8513 C C . THR A 1 83 ? 7.731 10.237 8.368 1.00 0.00 83 THR A C 6
ATOM 8514 O O . THR A 1 83 ? 8.501 11.155 8.663 1.00 0.00 83 THR A O 6
ATOM 8525 N N . PHE A 1 84 ? 6.492 10.440 7.941 1.00 0.00 84 PHE A N 6
ATOM 8526 C CA . PHE A 1 84 ? 5.934 11.777 7.799 1.00 0.00 84 PHE A CA 6
ATOM 8527 C C . PHE A 1 84 ? 4.598 11.847 8.526 1.00 0.00 84 PHE A C 6
ATOM 8528 O O . PHE A 1 84 ? 3.915 10.836 8.673 1.00 0.00 84 PHE A O 6
ATOM 8545 N N . HIS A 1 85 ? 4.225 13.029 8.985 1.00 0.00 85 HIS A N 6
ATOM 8546 C CA . HIS A 1 85 ? 2.912 13.212 9.575 1.00 0.00 85 HIS A CA 6
ATOM 8547 C C . HIS A 1 85 ? 2.038 14.044 8.651 1.00 0.00 85 HIS A C 6
ATOM 8548 O O . HIS A 1 85 ? 2.467 15.073 8.133 1.00 0.00 85 HIS A O 6
ATOM 8563 N N . LEU A 1 86 ? 0.821 13.586 8.443 1.00 0.00 86 LEU A N 6
ATOM 8564 C CA . LEU A 1 86 ? -0.085 14.220 7.503 1.00 0.00 86 LEU A CA 6
ATOM 8565 C C . LEU A 1 86 ? -1.321 14.708 8.233 1.00 0.00 86 LEU A C 6
ATOM 8566 O O . LEU A 1 86 ? -1.867 14.012 9.081 1.00 0.00 86 LEU A O 6
ATOM 8582 N N . LYS A 1 87 ? -1.758 15.896 7.893 1.00 0.00 87 LYS A N 6
ATOM 8583 C CA . LYS A 1 87 ? -2.945 16.473 8.501 1.00 0.00 87 LYS A CA 6
ATOM 8584 C C . LYS A 1 87 ? -4.134 16.258 7.579 1.00 0.00 87 LYS A C 6
ATOM 8585 O O . LYS A 1 87 ? -4.144 16.750 6.450 1.00 0.00 87 LYS A O 6
ATOM 8604 N N . THR A 1 88 ? -5.118 15.509 8.048 1.00 0.00 88 THR A N 6
ATOM 8605 C CA . THR A 1 88 ? -6.264 15.179 7.221 1.00 0.00 88 THR A CA 6
ATOM 8606 C C . THR A 1 88 ? -7.092 16.416 6.912 1.00 0.00 88 THR A C 6
ATOM 8607 O O . THR A 1 88 ? -7.345 17.247 7.784 1.00 0.00 88 THR A O 6
ATOM 8618 N N . GLY A 1 89 ? -7.486 16.544 5.661 1.00 0.00 89 GLY A N 6
ATOM 8619 C CA . GLY A 1 89 ? -8.328 17.642 5.267 1.00 0.00 89 GLY A CA 6
ATOM 8620 C C . GLY A 1 89 ? -9.769 17.211 5.173 1.00 0.00 89 GLY A C 6
ATOM 8621 O O . GLY A 1 89 ? -10.164 16.218 5.783 1.00 0.00 89 GLY A O 6
ATOM 8625 N N . ARG A 1 90 ? -10.553 17.948 4.410 1.00 0.00 90 ARG A N 6
ATOM 8626 C CA . ARG A 1 90 ? -11.948 17.602 4.199 1.00 0.00 90 ARG A CA 6
ATOM 8627 C C . ARG A 1 90 ? -12.182 17.290 2.732 1.00 0.00 90 ARG A C 6
ATOM 8628 O O . ARG A 1 90 ? -11.267 17.390 1.913 1.00 0.00 90 ARG A O 6
ATOM 8649 N N . ASN A 1 91 ? -13.409 16.917 2.409 1.00 0.00 91 ASN A N 6
ATOM 8650 C CA . ASN A 1 91 ? -13.826 16.800 1.025 1.00 0.00 91 ASN A CA 6
ATOM 8651 C C . ASN A 1 91 ? -14.032 18.208 0.488 1.00 0.00 91 ASN A C 6
ATOM 8652 O O . ASN A 1 91 ? -14.904 18.934 0.966 1.00 0.00 91 ASN A O 6
ATOM 8663 N N . PRO A 1 92 ? -13.208 18.624 -0.485 1.00 0.00 92 PRO A N 6
ATOM 8664 C CA . PRO A 1 92 ? -13.194 20.005 -0.981 1.00 0.00 92 PRO A CA 6
ATOM 8665 C C . PRO A 1 92 ? -14.536 20.441 -1.553 1.00 0.00 92 PRO A C 6
ATOM 8666 O O . PRO A 1 92 ? -14.816 21.636 -1.668 1.00 0.00 92 PRO A O 6
ATOM 8677 N N . ASN A 1 93 ? -15.366 19.472 -1.898 1.00 0.00 93 ASN A N 6
ATOM 8678 C CA . ASN A 1 93 ? -16.648 19.760 -2.520 1.00 0.00 93 ASN A CA 6
ATOM 8679 C C . ASN A 1 93 ? -17.825 19.394 -1.616 1.00 0.00 93 ASN A C 6
ATOM 8680 O O . ASN A 1 93 ? -18.733 20.202 -1.418 1.00 0.00 93 ASN A O 6
ATOM 8691 N N . ASN A 1 94 ? -17.809 18.186 -1.066 1.00 0.00 94 ASN A N 6
ATOM 8692 C CA . ASN A 1 94 ? -18.969 17.676 -0.339 1.00 0.00 94 ASN A CA 6
ATOM 8693 C C . ASN A 1 94 ? -18.675 17.550 1.162 1.00 0.00 94 ASN A C 6
ATOM 8694 O O . ASN A 1 94 ? -17.824 18.266 1.693 1.00 0.00 94 ASN A O 6
ATOM 8705 N N . SER A 1 95 ? -19.393 16.648 1.829 1.00 0.00 95 SER A N 6
ATOM 8706 C CA . SER A 1 95 ? -19.330 16.475 3.279 1.00 0.00 95 SER A CA 6
ATOM 8707 C C . SER A 1 95 ? -17.898 16.294 3.786 1.00 0.00 95 SER A C 6
ATOM 8708 O O . SER A 1 95 ? -17.096 15.575 3.188 1.00 0.00 95 SER A O 6
ATOM 8716 N N . SER A 1 96 ? -17.602 16.944 4.903 1.00 0.00 96 SER A N 6
ATOM 8717 C CA . SER A 1 96 ? -16.265 16.955 5.473 1.00 0.00 96 SER A CA 6
ATOM 8718 C C . SER A 1 96 ? -15.863 15.588 6.015 1.00 0.00 96 SER A C 6
ATOM 8719 O O . SER A 1 96 ? -16.240 15.210 7.123 1.00 0.00 96 SER A O 6
ATOM 8727 N N . ARG A 1 97 ? -15.114 14.850 5.225 1.00 0.00 97 ARG A N 6
ATOM 8728 C CA . ARG A 1 97 ? -14.560 13.589 5.656 1.00 0.00 97 ARG A CA 6
ATOM 8729 C C . ARG A 1 97 ? -13.067 13.756 5.901 1.00 0.00 97 ARG A C 6
ATOM 8730 O O . ARG A 1 97 ? -12.443 14.625 5.295 1.00 0.00 97 ARG A O 6
ATOM 8751 N N . ALA A 1 98 ? -12.503 12.943 6.791 1.00 0.00 98 ALA A N 6
ATOM 8752 C CA . ALA A 1 98 ? -11.059 12.941 7.026 1.00 0.00 98 ALA A CA 6
ATOM 8753 C C . ALA A 1 98 ? -10.330 12.470 5.770 1.00 0.00 98 ALA A C 6
ATOM 8754 O O . ALA A 1 98 ? -10.194 11.272 5.534 1.00 0.00 98 ALA A O 6
ATOM 8761 N N . TYR A 1 99 ? -9.886 13.409 4.950 1.00 0.00 99 TYR A N 6
ATOM 8762 C CA . TYR A 1 99 ? -9.336 13.061 3.650 1.00 0.00 99 TYR A CA 6
ATOM 8763 C C . TYR A 1 99 ? -7.841 13.340 3.573 1.00 0.00 99 TYR A C 6
ATOM 8764 O O . TYR A 1 99 ? -7.377 14.434 3.895 1.00 0.00 99 TYR A O 6
ATOM 8782 N N . MET A 1 100 ? -7.094 12.334 3.143 1.00 0.00 100 MET A N 6
ATOM 8783 C CA . MET A 1 100 ? -5.665 12.477 2.903 1.00 0.00 100 MET A CA 6
ATOM 8784 C C . MET A 1 100 ? -5.432 12.809 1.432 1.00 0.00 100 MET A C 6
ATOM 8785 O O . MET A 1 100 ? -6.113 12.271 0.559 1.00 0.00 100 MET A O 6
ATOM 8799 N N . GLY A 1 101 ? -4.471 13.683 1.163 1.00 0.00 101 GLY A N 6
ATOM 8800 C CA . GLY A 1 101 ? -4.296 14.218 -0.178 1.00 0.00 101 GLY A CA 6
ATOM 8801 C C . GLY A 1 101 ? -3.465 13.338 -1.096 1.00 0.00 101 GLY A C 6
ATOM 8802 O O . GLY A 1 101 ? -2.699 13.843 -1.915 1.00 0.00 101 GLY A O 6
ATOM 8806 N N . ILE A 1 102 ? -3.617 12.026 -0.979 1.00 0.00 102 ILE A N 6
ATOM 8807 C CA . ILE A 1 102 ? -2.893 11.101 -1.845 1.00 0.00 102 ILE A CA 6
ATOM 8808 C C . ILE A 1 102 ? -3.805 9.968 -2.295 1.00 0.00 102 ILE A C 6
ATOM 8809 O O . ILE A 1 102 ? -4.794 9.648 -1.633 1.00 0.00 102 ILE A O 6
ATOM 8825 N N . ARG A 1 103 ? -3.482 9.397 -3.438 1.00 0.00 103 ARG A N 6
ATOM 8826 C CA . ARG A 1 103 ? -4.134 8.193 -3.917 1.00 0.00 103 ARG A CA 6
ATOM 8827 C C . ARG A 1 103 ? -3.314 6.997 -3.472 1.00 0.00 103 ARG A C 6
ATOM 8828 O O . ARG A 1 103 ? -2.150 6.873 -3.846 1.00 0.00 103 ARG A O 6
ATOM 8849 N N . THR A 1 104 ? -3.890 6.144 -2.651 1.00 0.00 104 THR A N 6
ATOM 8850 C CA . THR A 1 104 ? -3.163 4.998 -2.144 1.00 0.00 104 THR A CA 6
ATOM 8851 C C . THR A 1 104 ? -3.717 3.713 -2.728 1.00 0.00 104 THR A C 6
ATOM 8852 O O . THR A 1 104 ? -4.931 3.528 -2.834 1.00 0.00 104 THR A O 6
ATOM 8863 N N . SER A 1 105 ? -2.823 2.834 -3.109 1.00 0.00 105 SER A N 6
ATOM 8864 C CA . SER A 1 105 ? -3.184 1.564 -3.710 1.00 0.00 105 SER A CA 6
ATOM 8865 C C . SER A 1 105 ? -2.050 0.573 -3.518 1.00 0.00 105 SER A C 6
ATOM 8866 O O . SER A 1 105 ? -0.937 0.964 -3.194 1.00 0.00 105 SER A O 6
ATOM 8874 N N . ASN A 1 106 ? -2.331 -0.701 -3.714 1.00 0.00 106 ASN A N 6
ATOM 8875 C CA . ASN A 1 106 ? -1.281 -1.711 -3.791 1.00 0.00 106 ASN A CA 6
ATOM 8876 C C . ASN A 1 106 ? -0.668 -1.680 -5.189 1.00 0.00 106 ASN A C 6
ATOM 8877 O O . ASN A 1 106 ? 0.379 -2.273 -5.451 1.00 0.00 106 ASN A O 6
ATOM 8888 N N . HIS A 1 107 ? -1.346 -0.935 -6.063 1.00 0.00 107 HIS A N 6
ATOM 8889 C CA . HIS A 1 107 ? -0.964 -0.766 -7.460 1.00 0.00 107 HIS A CA 6
ATOM 8890 C C . HIS A 1 107 ? -0.631 -2.107 -8.110 1.00 0.00 107 HIS A C 6
ATOM 8891 O O . HIS A 1 107 ? 0.531 -2.409 -8.384 1.00 0.00 107 HIS A O 6
ATOM 8906 N N . LEU A 1 108 ? -1.655 -2.915 -8.325 1.00 0.00 108 LEU A N 6
ATOM 8907 C CA . LEU A 1 108 ? -1.485 -4.201 -8.982 1.00 0.00 108 LEU A CA 6
ATOM 8908 C C . LEU A 1 108 ? -2.080 -4.167 -10.377 1.00 0.00 108 LEU A C 6
ATOM 8909 O O . LEU A 1 108 ? -2.536 -3.119 -10.840 1.00 0.00 108 LEU A O 6
ATOM 8925 N N . ARG A 1 109 ? -2.089 -5.334 -11.012 1.00 0.00 109 ARG A N 6
ATOM 8926 C CA . ARG A 1 109 ? -2.635 -5.512 -12.362 1.00 0.00 109 ARG A CA 6
ATOM 8927 C C . ARG A 1 109 ? -1.907 -4.665 -13.399 1.00 0.00 109 ARG A C 6
ATOM 8928 O O . ARG A 1 109 ? -2.094 -3.452 -13.483 1.00 0.00 109 ARG A O 6
ATOM 8949 N N . VAL A 1 110 ? -1.083 -5.319 -14.197 1.00 0.00 110 VAL A N 6
ATOM 8950 C CA . VAL A 1 110 ? -0.391 -4.651 -15.287 1.00 0.00 110 VAL A CA 6
ATOM 8951 C C . VAL A 1 110 ? -1.085 -4.960 -16.605 1.00 0.00 110 VAL A C 6
ATOM 8952 O O . VAL A 1 110 ? -1.348 -6.122 -16.923 1.00 0.00 110 VAL A O 6
ATOM 8965 N N . ARG A 1 111 ? -1.396 -3.921 -17.356 1.00 0.00 111 ARG A N 6
ATOM 8966 C CA . ARG A 1 111 ? -2.086 -4.078 -18.628 1.00 0.00 111 ARG A CA 6
ATOM 8967 C C . ARG A 1 111 ? -1.219 -3.602 -19.785 1.00 0.00 111 ARG A C 6
ATOM 8968 O O . ARG A 1 111 ? -0.521 -2.591 -19.681 1.00 0.00 111 ARG A O 6
ATOM 8989 N N . ASP A 1 112 ? -1.271 -4.335 -20.887 1.00 0.00 112 ASP A N 6
ATOM 8990 C CA . ASP A 1 112 ? -0.555 -3.957 -22.096 1.00 0.00 112 ASP A CA 6
ATOM 8991 C C . ASP A 1 112 ? -1.553 -3.662 -23.206 1.00 0.00 112 ASP A C 6
ATOM 8992 O O . ASP A 1 112 ? -2.026 -4.572 -23.890 1.00 0.00 112 ASP A O 6
ATOM 9001 N N . SER A 1 113 ? -1.918 -2.397 -23.341 1.00 0.00 113 SER A N 6
ATOM 9002 C CA . SER A 1 113 ? -2.866 -1.973 -24.359 1.00 0.00 113 SER A CA 6
ATOM 9003 C C . SER A 1 113 ? -2.657 -0.501 -24.708 1.00 0.00 113 SER A C 6
ATOM 9004 O O . SER A 1 113 ? -2.486 0.342 -23.824 1.00 0.00 113 SER A O 6
ATOM 9012 N N . VAL A 1 114 ? -2.647 -0.203 -25.996 1.00 0.00 114 VAL A N 6
ATOM 9013 C CA . VAL A 1 114 ? -2.597 1.171 -26.461 1.00 0.00 114 VAL A CA 6
ATOM 9014 C C . VAL A 1 114 ? -3.906 1.517 -27.157 1.00 0.00 114 VAL A C 6
ATOM 9015 O O . VAL A 1 114 ? -4.648 0.619 -27.563 1.00 0.00 114 VAL A O 6
ATOM 9028 N N . ALA A 1 115 ? -4.192 2.802 -27.294 1.00 0.00 115 ALA A N 6
ATOM 9029 C CA . ALA A 1 115 ? -5.434 3.237 -27.914 1.00 0.00 115 ALA A CA 6
ATOM 9030 C C . ALA A 1 115 ? -5.435 2.900 -29.401 1.00 0.00 115 ALA A C 6
ATOM 9031 O O . ALA A 1 115 ? -4.899 3.642 -30.223 1.00 0.00 115 ALA A O 6
ATOM 9038 N N . SER A 1 116 ? -6.022 1.763 -29.739 1.00 0.00 116 SER A N 6
ATOM 9039 C CA . SER A 1 116 ? -6.013 1.280 -31.111 1.00 0.00 116 SER A CA 6
ATOM 9040 C C . SER A 1 116 ? -7.378 1.464 -31.757 1.00 0.00 116 SER A C 6
ATOM 9041 O O . SER A 1 116 ? -7.692 0.833 -32.765 1.00 0.00 116 SER A O 6
ATOM 9049 N N . VAL A 1 117 ? -8.173 2.346 -31.173 1.00 0.00 117 VAL A N 6
ATOM 9050 C CA . VAL A 1 117 ? -9.506 2.631 -31.681 1.00 0.00 117 VAL A CA 6
ATOM 9051 C C . VAL A 1 117 ? -9.433 3.560 -32.893 1.00 0.00 117 VAL A C 6
ATOM 9052 O O . VAL A 1 117 ? -9.458 4.786 -32.771 1.00 0.00 117 VAL A O 6
ATOM 9065 N N . LEU A 1 118 ? -9.323 2.959 -34.065 1.00 0.00 118 LEU A N 6
ATOM 9066 C CA . LEU A 1 118 ? -9.152 3.710 -35.297 1.00 0.00 118 LEU A CA 6
ATOM 9067 C C . LEU A 1 118 ? -10.264 3.366 -36.281 1.00 0.00 118 LEU A C 6
ATOM 9068 O O . LEU A 1 118 ? -11.217 4.129 -36.443 1.00 0.00 118 LEU A O 6
ATOM 9084 N N . GLY A 1 119 ? -10.145 2.206 -36.914 1.00 0.00 119 GLY A N 6
ATOM 9085 C CA . GLY A 1 119 ? -11.165 1.750 -37.839 1.00 0.00 119 GLY A CA 6
ATOM 9086 C C . GLY A 1 119 ? -11.706 0.398 -37.430 1.00 0.00 119 GLY A C 6
ATOM 9087 O O . GLY A 1 119 ? -12.079 -0.420 -38.269 1.00 0.00 119 GLY A O 6
ATOM 9091 N N . ASP A 1 120 ? -11.737 0.175 -36.125 1.00 0.00 120 ASP A N 6
ATOM 9092 C CA . ASP A 1 120 ? -12.158 -1.098 -35.545 1.00 0.00 120 ASP A CA 6
ATOM 9093 C C . ASP A 1 120 ? -13.661 -1.307 -35.673 1.00 0.00 120 ASP A C 6
ATOM 9094 O O . ASP A 1 120 ? -14.118 -2.436 -35.863 1.00 0.00 120 ASP A O 6
ATOM 9103 N N . THR A 1 121 ? -14.413 -0.210 -35.577 1.00 0.00 121 THR A N 6
ATOM 9104 C CA . THR A 1 121 ? -15.876 -0.237 -35.605 1.00 0.00 121 THR A CA 6
ATOM 9105 C C . THR A 1 121 ? -16.437 -1.279 -34.636 1.00 0.00 121 THR A C 6
ATOM 9106 O O . THR A 1 121 ? -16.816 -2.380 -35.038 1.00 0.00 121 THR A O 6
ATOM 9117 N N . LEU A 1 122 ? -16.451 -0.938 -33.354 1.00 0.00 122 LEU A N 6
ATOM 9118 C CA . LEU A 1 122 ? -16.957 -1.841 -32.326 1.00 0.00 122 LEU A CA 6
ATOM 9119 C C . LEU A 1 122 ? -18.437 -1.587 -32.055 1.00 0.00 122 LEU A C 6
ATOM 9120 O O . LEU A 1 122 ? -18.794 -0.577 -31.451 1.00 0.00 122 LEU A O 6
ATOM 9136 N N . PRO A 1 123 ? -19.321 -2.484 -32.517 1.00 0.00 123 PRO A N 6
ATOM 9137 C CA . PRO A 1 123 ? -20.749 -2.405 -32.246 1.00 0.00 123 PRO A CA 6
ATOM 9138 C C . PRO A 1 123 ? -21.121 -3.145 -30.963 1.00 0.00 123 PRO A C 6
ATOM 9139 O O . PRO A 1 123 ? -20.431 -4.083 -30.552 1.00 0.00 123 PRO A O 6
ATOM 9150 N N . PHE A 1 124 ? -22.204 -2.721 -30.327 1.00 0.00 124 PHE A N 6
ATOM 9151 C CA . PHE A 1 124 ? -22.660 -3.353 -29.101 1.00 0.00 124 PHE A CA 6
ATOM 9152 C C . PHE A 1 124 ? -24.172 -3.537 -29.131 1.00 0.00 124 PHE A C 6
ATOM 9153 O O . PHE A 1 124 ? -24.921 -2.558 -29.092 1.00 0.00 124 PHE A O 6
ATOM 9170 N N . ALA A 1 125 ? -24.599 -4.795 -29.222 1.00 0.00 125 ALA A N 6
ATOM 9171 C CA . ALA A 1 125 ? -26.016 -5.153 -29.255 1.00 0.00 125 ALA A CA 6
ATOM 9172 C C . ALA A 1 125 ? -26.744 -4.423 -30.379 1.00 0.00 125 ALA A C 6
ATOM 9173 O O . ALA A 1 125 ? -27.538 -3.499 -30.087 1.00 0.00 125 ALA A O 6
ATOM 9181 N N . GLN A 1 23 ? -3.543 -10.906 1.011 1.00 0.00 23 GLN A N 7
ATOM 9182 C CA . GLN A 1 23 ? -2.107 -10.937 1.239 1.00 0.00 23 GLN A CA 7
ATOM 9183 C C . GLN A 1 23 ? -1.652 -9.593 1.804 1.00 0.00 23 GLN A C 7
ATOM 9184 O O . GLN A 1 23 ? -1.797 -8.561 1.156 1.00 0.00 23 GLN A O 7
ATOM 9198 N N . PRO A 1 24 ? -1.159 -9.584 3.044 1.00 0.00 24 PRO A N 7
ATOM 9199 C CA . PRO A 1 24 ? -0.651 -8.373 3.693 1.00 0.00 24 PRO A CA 7
ATOM 9200 C C . PRO A 1 24 ? 0.756 -8.005 3.222 1.00 0.00 24 PRO A C 7
ATOM 9201 O O . PRO A 1 24 ? 1.714 -8.749 3.448 1.00 0.00 24 PRO A O 7
ATOM 9212 N N . ASP A 1 25 ? 0.870 -6.864 2.562 1.00 0.00 25 ASP A N 7
ATOM 9213 C CA . ASP A 1 25 ? 2.150 -6.410 2.033 1.00 0.00 25 ASP A CA 7
ATOM 9214 C C . ASP A 1 25 ? 2.353 -4.918 2.282 1.00 0.00 25 ASP A C 7
ATOM 9215 O O . ASP A 1 25 ? 3.470 -4.464 2.540 1.00 0.00 25 ASP A O 7
ATOM 9224 N N . GLY A 1 26 ? 1.268 -4.168 2.215 1.00 0.00 26 GLY A N 7
ATOM 9225 C CA . GLY A 1 26 ? 1.325 -2.738 2.415 1.00 0.00 26 GLY A CA 7
ATOM 9226 C C . GLY A 1 26 ? 0.524 -1.997 1.367 1.00 0.00 26 GLY A C 7
ATOM 9227 O O . GLY A 1 26 ? 0.168 -2.560 0.335 1.00 0.00 26 GLY A O 7
ATOM 9231 N N . VAL A 1 27 ? 0.213 -0.743 1.633 1.00 0.00 27 VAL A N 7
ATOM 9232 C CA . VAL A 1 27 ? -0.498 0.071 0.658 1.00 0.00 27 VAL A CA 7
ATOM 9233 C C . VAL A 1 27 ? 0.464 0.981 -0.098 1.00 0.00 27 VAL A C 7
ATOM 9234 O O . VAL A 1 27 ? 1.335 1.623 0.496 1.00 0.00 27 VAL A O 7
ATOM 9247 N N . GLN A 1 28 ? 0.303 1.028 -1.412 1.00 0.00 28 GLN A N 7
ATOM 9248 C CA . GLN A 1 28 ? 1.196 1.797 -2.267 1.00 0.00 28 GLN A CA 7
ATOM 9249 C C . GLN A 1 28 ? 0.595 3.155 -2.592 1.00 0.00 28 GLN A C 7
ATOM 9250 O O . GLN A 1 28 ? -0.584 3.260 -2.932 1.00 0.00 28 GLN A O 7
ATOM 9264 N N . ILE A 1 29 ? 1.408 4.186 -2.464 1.00 0.00 29 ILE A N 7
ATOM 9265 C CA . ILE A 1 29 ? 1.018 5.529 -2.880 1.00 0.00 29 ILE A CA 7
ATOM 9266 C C . ILE A 1 29 ? 1.002 5.613 -4.399 1.00 0.00 29 ILE A C 7
ATOM 9267 O O . ILE A 1 29 ? 2.048 5.531 -5.044 1.00 0.00 29 ILE A O 7
ATOM 9283 N N . ASP A 1 30 ? -0.183 5.776 -4.957 1.00 0.00 30 ASP A N 7
ATOM 9284 C CA . ASP A 1 30 ? -0.346 5.857 -6.402 1.00 0.00 30 ASP A CA 7
ATOM 9285 C C . ASP A 1 30 ? 0.093 7.220 -6.900 1.00 0.00 30 ASP A C 7
ATOM 9286 O O . ASP A 1 30 ? 1.129 7.355 -7.556 1.00 0.00 30 ASP A O 7
ATOM 9295 N N . SER A 1 31 ? -0.686 8.235 -6.565 1.00 0.00 31 SER A N 7
ATOM 9296 C CA . SER A 1 31 ? -0.397 9.581 -7.011 1.00 0.00 31 SER A CA 7
ATOM 9297 C C . SER A 1 31 ? -0.864 10.617 -6.000 1.00 0.00 31 SER A C 7
ATOM 9298 O O . SER A 1 31 ? -1.898 10.456 -5.345 1.00 0.00 31 SER A O 7
ATOM 9306 N N . VAL A 1 32 ? -0.070 11.661 -5.866 1.00 0.00 32 VAL A N 7
ATOM 9307 C CA . VAL A 1 32 ? -0.413 12.808 -5.047 1.00 0.00 32 VAL A CA 7
ATOM 9308 C C . VAL A 1 32 ? -0.967 13.914 -5.940 1.00 0.00 32 VAL A C 7
ATOM 9309 O O . VAL A 1 32 ? -0.273 14.384 -6.847 1.00 0.00 32 VAL A O 7
ATOM 9322 N N . VAL A 1 33 ? -2.206 14.318 -5.707 1.00 0.00 33 VAL A N 7
ATOM 9323 C CA . VAL A 1 33 ? -2.827 15.339 -6.529 1.00 0.00 33 VAL A CA 7
ATOM 9324 C C . VAL A 1 33 ? -2.592 16.727 -5.921 1.00 0.00 33 VAL A C 7
ATOM 9325 O O . VAL A 1 33 ? -2.754 16.923 -4.714 1.00 0.00 33 VAL A O 7
ATOM 9338 N N . PRO A 1 34 ? -2.155 17.695 -6.745 1.00 0.00 34 PRO A N 7
ATOM 9339 C CA . PRO A 1 34 ? -1.880 19.062 -6.290 1.00 0.00 34 PRO A CA 7
ATOM 9340 C C . PRO A 1 34 ? -3.106 19.719 -5.662 1.00 0.00 34 PRO A C 7
ATOM 9341 O O . PRO A 1 34 ? -4.240 19.458 -6.065 1.00 0.00 34 PRO A O 7
ATOM 9352 N N . GLY A 1 35 ? -2.868 20.574 -4.678 1.00 0.00 35 GLY A N 7
ATOM 9353 C CA . GLY A 1 35 ? -3.959 21.213 -3.972 1.00 0.00 35 GLY A CA 7
ATOM 9354 C C . GLY A 1 35 ? -4.378 20.423 -2.750 1.00 0.00 35 GLY A C 7
ATOM 9355 O O . GLY A 1 35 ? -5.519 20.520 -2.294 1.00 0.00 35 GLY A O 7
ATOM 9359 N N . SER A 1 36 ? -3.449 19.636 -2.228 1.00 0.00 36 SER A N 7
ATOM 9360 C CA . SER A 1 36 ? -3.697 18.814 -1.056 1.00 0.00 36 SER A CA 7
ATOM 9361 C C . SER A 1 36 ? -2.646 19.097 0.018 1.00 0.00 36 SER A C 7
ATOM 9362 O O . SER A 1 36 ? -1.554 19.582 -0.295 1.00 0.00 36 SER A O 7
ATOM 9370 N N . PRO A 1 37 ? -2.953 18.808 1.294 1.00 0.00 37 PRO A N 7
ATOM 9371 C CA . PRO A 1 37 ? -1.995 18.978 2.391 1.00 0.00 37 PRO A CA 7
ATOM 9372 C C . PRO A 1 37 ? -0.787 18.055 2.247 1.00 0.00 37 PRO A C 7
ATOM 9373 O O . PRO A 1 37 ? 0.325 18.396 2.650 1.00 0.00 37 PRO A O 7
ATOM 9384 N N . ALA A 1 38 ? -1.006 16.891 1.646 1.00 0.00 38 ALA A N 7
ATOM 9385 C CA . ALA A 1 38 ? 0.049 15.903 1.486 1.00 0.00 38 ALA A CA 7
ATOM 9386 C C . ALA A 1 38 ? 0.956 16.242 0.308 1.00 0.00 38 ALA A C 7
ATOM 9387 O O . ALA A 1 38 ? 2.051 15.693 0.184 1.00 0.00 38 ALA A O 7
ATOM 9394 N N . SER A 1 39 ? 0.508 17.172 -0.530 1.00 0.00 39 SER A N 7
ATOM 9395 C CA . SER A 1 39 ? 1.207 17.517 -1.763 1.00 0.00 39 SER A CA 7
ATOM 9396 C C . SER A 1 39 ? 2.615 18.061 -1.499 1.00 0.00 39 SER A C 7
ATOM 9397 O O . SER A 1 39 ? 3.506 17.924 -2.337 1.00 0.00 39 SER A O 7
ATOM 9405 N N . LYS A 1 40 ? 2.818 18.674 -0.341 1.00 0.00 40 LYS A N 7
ATOM 9406 C CA . LYS A 1 40 ? 4.102 19.292 -0.037 1.00 0.00 40 LYS A CA 7
ATOM 9407 C C . LYS A 1 40 ? 4.926 18.436 0.920 1.00 0.00 40 LYS A C 7
ATOM 9408 O O . LYS A 1 40 ? 6.128 18.656 1.087 1.00 0.00 40 LYS A O 7
ATOM 9427 N N . VAL A 1 41 ? 4.285 17.456 1.540 1.00 0.00 41 VAL A N 7
ATOM 9428 C CA . VAL A 1 41 ? 4.938 16.653 2.566 1.00 0.00 41 VAL A CA 7
ATOM 9429 C C . VAL A 1 41 ? 5.327 15.273 2.035 1.00 0.00 41 VAL A C 7
ATOM 9430 O O . VAL A 1 41 ? 6.397 14.756 2.359 1.00 0.00 41 VAL A O 7
ATOM 9443 N N . LEU A 1 42 ? 4.471 14.682 1.212 1.00 0.00 42 LEU A N 7
ATOM 9444 C CA . LEU A 1 42 ? 4.720 13.340 0.698 1.00 0.00 42 LEU A CA 7
ATOM 9445 C C . LEU A 1 42 ? 4.951 13.363 -0.809 1.00 0.00 42 LEU A C 7
ATOM 9446 O O . LEU A 1 42 ? 4.712 14.374 -1.476 1.00 0.00 42 LEU A O 7
ATOM 9462 N N . THR A 1 43 ? 5.414 12.242 -1.333 1.00 0.00 43 THR A N 7
ATOM 9463 C CA . THR A 1 43 ? 5.629 12.083 -2.757 1.00 0.00 43 THR A CA 7
ATOM 9464 C C . THR A 1 43 ? 4.969 10.795 -3.245 1.00 0.00 43 THR A C 7
ATOM 9465 O O . THR A 1 43 ? 4.722 9.882 -2.452 1.00 0.00 43 THR A O 7
ATOM 9476 N N . PRO A 1 44 ? 4.639 10.710 -4.542 1.00 0.00 44 PRO A N 7
ATOM 9477 C CA . PRO A 1 44 ? 4.010 9.518 -5.112 1.00 0.00 44 PRO A CA 7
ATOM 9478 C C . PRO A 1 44 ? 4.991 8.356 -5.257 1.00 0.00 44 PRO A C 7
ATOM 9479 O O . PRO A 1 44 ? 6.201 8.562 -5.371 1.00 0.00 44 PRO A O 7
ATOM 9490 N N . GLY A 1 45 ? 4.460 7.140 -5.244 1.00 0.00 45 GLY A N 7
ATOM 9491 C CA . GLY A 1 45 ? 5.289 5.963 -5.427 1.00 0.00 45 GLY A CA 7
ATOM 9492 C C . GLY A 1 45 ? 5.990 5.518 -4.156 1.00 0.00 45 GLY A C 7
ATOM 9493 O O . GLY A 1 45 ? 7.076 4.940 -4.217 1.00 0.00 45 GLY A O 7
ATOM 9497 N N . LEU A 1 46 ? 5.386 5.793 -3.004 1.00 0.00 46 LEU A N 7
ATOM 9498 C CA . LEU A 1 46 ? 5.941 5.334 -1.737 1.00 0.00 46 LEU A CA 7
ATOM 9499 C C . LEU A 1 46 ? 5.077 4.229 -1.145 1.00 0.00 46 LEU A C 7
ATOM 9500 O O . LEU A 1 46 ? 3.910 4.089 -1.500 1.00 0.00 46 LEU A O 7
ATOM 9516 N N . VAL A 1 47 ? 5.639 3.476 -0.210 1.00 0.00 47 VAL A N 7
ATOM 9517 C CA . VAL A 1 47 ? 4.901 2.412 0.458 1.00 0.00 47 VAL A CA 7
ATOM 9518 C C . VAL A 1 47 ? 4.652 2.784 1.913 1.00 0.00 47 VAL A C 7
ATOM 9519 O O . VAL A 1 47 ? 5.573 3.194 2.622 1.00 0.00 47 VAL A O 7
ATOM 9532 N N . ILE A 1 48 ? 3.409 2.659 2.347 1.00 0.00 48 ILE A N 7
ATOM 9533 C CA . ILE A 1 48 ? 3.035 2.990 3.714 1.00 0.00 48 ILE A CA 7
ATOM 9534 C C . ILE A 1 48 ? 3.177 1.780 4.623 1.00 0.00 48 ILE A C 7
ATOM 9535 O O . ILE A 1 48 ? 2.555 0.739 4.398 1.00 0.00 48 ILE A O 7
ATOM 9551 N N . GLU A 1 49 ? 4.004 1.931 5.643 1.00 0.00 49 GLU A N 7
ATOM 9552 C CA . GLU A 1 49 ? 4.188 0.899 6.647 1.00 0.00 49 GLU A CA 7
ATOM 9553 C C . GLU A 1 49 ? 3.017 0.897 7.612 1.00 0.00 49 GLU A C 7
ATOM 9554 O O . GLU A 1 49 ? 2.328 -0.113 7.787 1.00 0.00 49 GLU A O 7
ATOM 9566 N N . SER A 1 50 ? 2.793 2.046 8.228 1.00 0.00 50 SER A N 7
ATOM 9567 C CA . SER A 1 50 ? 1.819 2.145 9.298 1.00 0.00 50 SER A CA 7
ATOM 9568 C C . SER A 1 50 ? 1.133 3.500 9.319 1.00 0.00 50 SER A C 7
ATOM 9569 O O . SER A 1 50 ? 1.689 4.505 8.870 1.00 0.00 50 SER A O 7
ATOM 9577 N N . ILE A 1 51 ? -0.086 3.511 9.832 1.00 0.00 51 ILE A N 7
ATOM 9578 C CA . ILE A 1 51 ? -0.840 4.740 9.979 1.00 0.00 51 ILE A CA 7
ATOM 9579 C C . ILE A 1 51 ? -1.010 5.083 11.459 1.00 0.00 51 ILE A C 7
ATOM 9580 O O . ILE A 1 51 ? -1.877 4.536 12.148 1.00 0.00 51 ILE A O 7
ATOM 9596 N N . ASN A 1 52 ? -0.134 5.957 11.933 1.00 0.00 52 ASN A N 7
ATOM 9597 C CA . ASN A 1 52 ? -0.189 6.514 13.283 1.00 0.00 52 ASN A CA 7
ATOM 9598 C C . ASN A 1 52 ? 0.088 5.455 14.348 1.00 0.00 52 ASN A C 7
ATOM 9599 O O . ASN A 1 52 ? 1.206 5.357 14.852 1.00 0.00 52 ASN A O 7
ATOM 9610 N N . GLY A 1 53 ? -0.921 4.666 14.684 1.00 0.00 53 GLY A N 7
ATOM 9611 C CA . GLY A 1 53 ? -0.747 3.632 15.685 1.00 0.00 53 GLY A CA 7
ATOM 9612 C C . GLY A 1 53 ? -1.179 2.274 15.181 1.00 0.00 53 GLY A C 7
ATOM 9613 O O . GLY A 1 53 ? -1.150 1.287 15.918 1.00 0.00 53 GLY A O 7
ATOM 9617 N N . MET A 1 54 ? -1.572 2.220 13.917 1.00 0.00 54 MET A N 7
ATOM 9618 C CA . MET A 1 54 ? -2.060 0.987 13.315 1.00 0.00 54 MET A CA 7
ATOM 9619 C C . MET A 1 54 ? -1.373 0.741 11.978 1.00 0.00 54 MET A C 7
ATOM 9620 O O . MET A 1 54 ? -1.500 1.546 11.056 1.00 0.00 54 MET A O 7
ATOM 9634 N N . PRO A 1 55 ? -0.623 -0.361 11.857 1.00 0.00 55 PRO A N 7
ATOM 9635 C CA . PRO A 1 55 ? 0.059 -0.710 10.611 1.00 0.00 55 PRO A CA 7
ATOM 9636 C C . PRO A 1 55 ? -0.917 -1.162 9.531 1.00 0.00 55 PRO A C 7
ATOM 9637 O O . PRO A 1 55 ? -1.774 -2.015 9.769 1.00 0.00 55 PRO A O 7
ATOM 9648 N N . THR A 1 56 ? -0.782 -0.594 8.345 1.00 0.00 56 THR A N 7
ATOM 9649 C CA . THR A 1 56 ? -1.698 -0.884 7.256 1.00 0.00 56 THR A CA 7
ATOM 9650 C C . THR A 1 56 ? -1.025 -1.725 6.176 1.00 0.00 56 THR A C 7
ATOM 9651 O O . THR A 1 56 ? -0.354 -1.202 5.284 1.00 0.00 56 THR A O 7
ATOM 9662 N N . SER A 1 57 ? -1.202 -3.032 6.277 1.00 0.00 57 SER A N 7
ATOM 9663 C CA . SER A 1 57 ? -0.587 -3.973 5.352 1.00 0.00 57 SER A CA 7
ATOM 9664 C C . SER A 1 57 ? -1.546 -4.344 4.228 1.00 0.00 57 SER A C 7
ATOM 9665 O O . SER A 1 57 ? -1.155 -4.972 3.247 1.00 0.00 57 SER A O 7
ATOM 9673 N N . ASN A 1 58 ? -2.811 -3.999 4.385 1.00 0.00 58 ASN A N 7
ATOM 9674 C CA . ASN A 1 58 ? -3.778 -4.249 3.338 1.00 0.00 58 ASN A CA 7
ATOM 9675 C C . ASN A 1 58 ? -4.558 -2.987 3.045 1.00 0.00 58 ASN A C 7
ATOM 9676 O O . ASN A 1 58 ? -4.532 -2.031 3.820 1.00 0.00 58 ASN A O 7
ATOM 9687 N N . LEU A 1 59 ? -5.269 -3.006 1.944 1.00 0.00 59 LEU A N 7
ATOM 9688 C CA . LEU A 1 59 ? -6.051 -1.868 1.518 1.00 0.00 59 LEU A CA 7
ATOM 9689 C C . LEU A 1 59 ? -7.329 -1.788 2.343 1.00 0.00 59 LEU A C 7
ATOM 9690 O O . LEU A 1 59 ? -7.787 -0.704 2.699 1.00 0.00 59 LEU A O 7
ATOM 9706 N N . THR A 1 60 ? -7.881 -2.949 2.665 1.00 0.00 60 THR A N 7
ATOM 9707 C CA . THR A 1 60 ? -9.098 -3.024 3.456 1.00 0.00 60 THR A CA 7
ATOM 9708 C C . THR A 1 60 ? -8.841 -2.555 4.890 1.00 0.00 60 THR A C 7
ATOM 9709 O O . THR A 1 60 ? -9.670 -1.864 5.485 1.00 0.00 60 THR A O 7
ATOM 9720 N N . THR A 1 61 ? -7.682 -2.920 5.431 1.00 0.00 61 THR A N 7
ATOM 9721 C CA . THR A 1 61 ? -7.290 -2.492 6.767 1.00 0.00 61 THR A CA 7
ATOM 9722 C C . THR A 1 61 ? -6.926 -1.008 6.767 1.00 0.00 61 THR A C 7
ATOM 9723 O O . THR A 1 61 ? -7.234 -0.278 7.708 1.00 0.00 61 THR A O 7
ATOM 9734 N N . TYR A 1 62 ? -6.286 -0.571 5.689 1.00 0.00 62 TYR A N 7
ATOM 9735 C CA . TYR A 1 62 ? -5.962 0.836 5.495 1.00 0.00 62 TYR A CA 7
ATOM 9736 C C . TYR A 1 62 ? -7.238 1.670 5.451 1.00 0.00 62 TYR A C 7
ATOM 9737 O O . TYR A 1 62 ? -7.325 2.732 6.070 1.00 0.00 62 TYR A O 7
ATOM 9755 N N . SER A 1 63 ? -8.230 1.167 4.730 1.00 0.00 63 SER A N 7
ATOM 9756 C CA . SER A 1 63 ? -9.515 1.834 4.616 1.00 0.00 63 SER A CA 7
ATOM 9757 C C . SER A 1 63 ? -10.219 1.870 5.973 1.00 0.00 63 SER A C 7
ATOM 9758 O O . SER A 1 63 ? -10.838 2.869 6.338 1.00 0.00 63 SER A O 7
ATOM 9766 N N . ALA A 1 64 ? -10.102 0.779 6.729 1.00 0.00 64 ALA A N 7
ATOM 9767 C CA . ALA A 1 64 ? -10.719 0.686 8.046 1.00 0.00 64 ALA A CA 7
ATOM 9768 C C . ALA A 1 64 ? -10.086 1.677 9.013 1.00 0.00 64 ALA A C 7
ATOM 9769 O O . ALA A 1 64 ? -10.759 2.219 9.891 1.00 0.00 64 ALA A O 7
ATOM 9776 N N . ALA A 1 65 ? -8.793 1.909 8.842 1.00 0.00 65 ALA A N 7
ATOM 9777 C CA . ALA A 1 65 ? -8.069 2.856 9.673 1.00 0.00 65 ALA A CA 7
ATOM 9778 C C . ALA A 1 65 ? -8.472 4.282 9.321 1.00 0.00 65 ALA A C 7
ATOM 9779 O O . ALA A 1 65 ? -8.744 5.101 10.201 1.00 0.00 65 ALA A O 7
ATOM 9786 N N . LEU A 1 66 ? -8.535 4.561 8.026 1.00 0.00 66 LEU A N 7
ATOM 9787 C CA . LEU A 1 66 ? -8.901 5.871 7.528 1.00 0.00 66 LEU A CA 7
ATOM 9788 C C . LEU A 1 66 ? -10.317 6.245 7.947 1.00 0.00 66 LEU A C 7
ATOM 9789 O O . LEU A 1 66 ? -10.611 7.414 8.201 1.00 0.00 66 LEU A O 7
ATOM 9805 N N . LYS A 1 67 ? -11.180 5.241 8.031 1.00 0.00 67 LYS A N 7
ATOM 9806 C CA . LYS A 1 67 ? -12.575 5.437 8.418 1.00 0.00 67 LYS A CA 7
ATOM 9807 C C . LYS A 1 67 ? -12.689 6.066 9.812 1.00 0.00 67 LYS A C 7
ATOM 9808 O O . LYS A 1 67 ? -13.711 6.667 10.148 1.00 0.00 67 LYS A O 7
ATOM 9827 N N . THR A 1 68 ? -11.644 5.927 10.621 1.00 0.00 68 THR A N 7
ATOM 9828 C CA . THR A 1 68 ? -11.683 6.424 11.992 1.00 0.00 68 THR A CA 7
ATOM 9829 C C . THR A 1 68 ? -10.955 7.763 12.144 1.00 0.00 68 THR A C 7
ATOM 9830 O O . THR A 1 68 ? -11.103 8.441 13.165 1.00 0.00 68 THR A O 7
ATOM 9841 N N . ILE A 1 69 ? -10.170 8.139 11.139 1.00 0.00 69 ILE A N 7
ATOM 9842 C CA . ILE A 1 69 ? -9.375 9.363 11.208 1.00 0.00 69 ILE A CA 7
ATOM 9843 C C . ILE A 1 69 ? -10.268 10.595 11.032 1.00 0.00 69 ILE A C 7
ATOM 9844 O O . ILE A 1 69 ? -11.174 10.608 10.195 1.00 0.00 69 ILE A O 7
ATOM 9860 N N . SER A 1 70 ? -10.017 11.622 11.835 1.00 0.00 70 SER A N 7
ATOM 9861 C CA . SER A 1 70 ? -10.869 12.806 11.851 1.00 0.00 70 SER A CA 7
ATOM 9862 C C . SER A 1 70 ? -10.216 13.980 11.119 1.00 0.00 70 SER A C 7
ATOM 9863 O O . SER A 1 70 ? -9.055 13.903 10.714 1.00 0.00 70 SER A O 7
ATOM 9871 N N . VAL A 1 71 ? -10.972 15.065 10.949 1.00 0.00 71 VAL A N 7
ATOM 9872 C CA . VAL A 1 71 ? -10.463 16.275 10.307 1.00 0.00 71 VAL A CA 7
ATOM 9873 C C . VAL A 1 71 ? -9.697 17.134 11.313 1.00 0.00 71 VAL A C 7
ATOM 9874 O O . VAL A 1 71 ? -10.136 17.314 12.447 1.00 0.00 71 VAL A O 7
ATOM 9887 N N . GLY A 1 72 ? -8.551 17.652 10.894 1.00 0.00 72 GLY A N 7
ATOM 9888 C CA . GLY A 1 72 ? -7.723 18.446 11.778 1.00 0.00 72 GLY A CA 7
ATOM 9889 C C . GLY A 1 72 ? -6.774 17.569 12.564 1.00 0.00 72 GLY A C 7
ATOM 9890 O O . GLY A 1 72 ? -5.862 18.058 13.234 1.00 0.00 72 GLY A O 7
ATOM 9894 N N . GLU A 1 73 ? -6.988 16.268 12.444 1.00 0.00 73 GLU A N 7
ATOM 9895 C CA . GLU A 1 73 ? -6.222 15.279 13.168 1.00 0.00 73 GLU A CA 7
ATOM 9896 C C . GLU A 1 73 ? -4.895 15.041 12.462 1.00 0.00 73 GLU A C 7
ATOM 9897 O O . GLU A 1 73 ? -4.811 15.116 11.231 1.00 0.00 73 GLU A O 7
ATOM 9909 N N . VAL A 1 74 ? -3.866 14.777 13.241 1.00 0.00 74 VAL A N 7
ATOM 9910 C CA . VAL A 1 74 ? -2.530 14.597 12.701 1.00 0.00 74 VAL A CA 7
ATOM 9911 C C . VAL A 1 74 ? -2.080 13.162 12.898 1.00 0.00 74 VAL A C 7
ATOM 9912 O O . VAL A 1 74 ? -1.948 12.699 14.030 1.00 0.00 74 VAL A O 7
ATOM 9925 N N . ILE A 1 75 ? -1.854 12.463 11.801 1.00 0.00 75 ILE A N 7
ATOM 9926 C CA . ILE A 1 75 ? -1.447 11.076 11.872 1.00 0.00 75 ILE A CA 7
ATOM 9927 C C . ILE A 1 75 ? 0.027 10.908 11.530 1.00 0.00 75 ILE A C 7
ATOM 9928 O O . ILE A 1 75 ? 0.616 11.713 10.801 1.00 0.00 75 ILE A O 7
ATOM 9944 N N . ASN A 1 76 ? 0.605 9.855 12.071 1.00 0.00 76 ASN A N 7
ATOM 9945 C CA . ASN A 1 76 ? 2.015 9.554 11.892 1.00 0.00 76 ASN A CA 7
ATOM 9946 C C . ASN A 1 76 ? 2.191 8.451 10.852 1.00 0.00 76 ASN A C 7
ATOM 9947 O O . ASN A 1 76 ? 1.936 7.281 11.118 1.00 0.00 76 ASN A O 7
ATOM 9958 N N . ILE A 1 77 ? 2.619 8.830 9.667 1.00 0.00 77 ILE A N 7
ATOM 9959 C CA . ILE A 1 77 ? 2.708 7.889 8.561 1.00 0.00 77 ILE A CA 7
ATOM 9960 C C . ILE A 1 77 ? 4.153 7.498 8.293 1.00 0.00 77 ILE A C 7
ATOM 9961 O O . ILE A 1 77 ? 4.936 8.281 7.757 1.00 0.00 77 ILE A O 7
ATOM 9977 N N . THR A 1 78 ? 4.505 6.291 8.689 1.00 0.00 78 THR A N 7
ATOM 9978 C CA . THR A 1 78 ? 5.820 5.758 8.399 1.00 0.00 78 THR A CA 7
ATOM 9979 C C . THR A 1 78 ? 5.812 5.118 7.018 1.00 0.00 78 THR A C 7
ATOM 9980 O O . THR A 1 78 ? 5.027 4.209 6.757 1.00 0.00 78 THR A O 7
ATOM 9991 N N . THR A 1 79 ? 6.654 5.610 6.127 1.00 0.00 79 THR A N 7
ATOM 9992 C CA . THR A 1 79 ? 6.692 5.095 4.769 1.00 0.00 79 THR A CA 7
ATOM 9993 C C . THR A 1 79 ? 8.073 4.562 4.423 1.00 0.00 79 THR A C 7
ATOM 9994 O O . THR A 1 79 ? 9.016 4.695 5.203 1.00 0.00 79 THR A O 7
ATOM 10005 N N . ASP A 1 80 ? 8.180 3.978 3.237 1.00 0.00 80 ASP A N 7
ATOM 10006 C CA . ASP A 1 80 ? 9.451 3.486 2.708 1.00 0.00 80 ASP A CA 7
ATOM 10007 C C . ASP A 1 80 ? 10.452 4.632 2.522 1.00 0.00 80 ASP A C 7
ATOM 10008 O O . ASP A 1 80 ? 11.660 4.412 2.439 1.00 0.00 80 ASP A O 7
ATOM 10017 N N . GLN A 1 81 ? 9.944 5.861 2.482 1.00 0.00 81 GLN A N 7
ATOM 10018 C CA . GLN A 1 81 ? 10.789 7.025 2.254 1.00 0.00 81 GLN A CA 7
ATOM 10019 C C . GLN A 1 81 ? 11.051 7.779 3.556 1.00 0.00 81 GLN A C 7
ATOM 10020 O O . GLN A 1 81 ? 11.703 8.823 3.567 1.00 0.00 81 GLN A O 7
ATOM 10034 N N . GLY A 1 82 ? 10.568 7.227 4.652 1.00 0.00 82 GLY A N 7
ATOM 10035 C CA . GLY A 1 82 ? 10.770 7.853 5.943 1.00 0.00 82 GLY A CA 7
ATOM 10036 C C . GLY A 1 82 ? 9.481 8.016 6.719 1.00 0.00 82 GLY A C 7
ATOM 10037 O O . GLY A 1 82 ? 8.397 7.707 6.217 1.00 0.00 82 GLY A O 7
ATOM 10041 N N . THR A 1 83 ? 9.598 8.503 7.942 1.00 0.00 83 THR A N 7
ATOM 10042 C CA . THR A 1 83 ? 8.447 8.681 8.811 1.00 0.00 83 THR A CA 7
ATOM 10043 C C . THR A 1 83 ? 7.938 10.123 8.751 1.00 0.00 83 THR A C 7
ATOM 10044 O O . THR A 1 83 ? 8.588 11.040 9.251 1.00 0.00 83 THR A O 7
ATOM 10055 N N . PHE A 1 84 ? 6.778 10.319 8.136 1.00 0.00 84 PHE A N 7
ATOM 10056 C CA . PHE A 1 84 ? 6.211 11.652 7.982 1.00 0.00 84 PHE A CA 7
ATOM 10057 C C . PHE A 1 84 ? 5.018 11.839 8.913 1.00 0.00 84 PHE A C 7
ATOM 10058 O O . PHE A 1 84 ? 4.538 10.886 9.527 1.00 0.00 84 PHE A O 7
ATOM 10075 N N . HIS A 1 85 ? 4.547 13.069 9.020 1.00 0.00 85 HIS A N 7
ATOM 10076 C CA . HIS A 1 85 ? 3.361 13.373 9.805 1.00 0.00 85 HIS A CA 7
ATOM 10077 C C . HIS A 1 85 ? 2.391 14.197 8.974 1.00 0.00 85 HIS A C 7
ATOM 10078 O O . HIS A 1 85 ? 2.763 15.224 8.409 1.00 0.00 85 HIS A O 7
ATOM 10093 N N . LEU A 1 86 ? 1.156 13.739 8.891 1.00 0.00 86 LEU A N 7
ATOM 10094 C CA . LEU A 1 86 ? 0.174 14.369 8.022 1.00 0.00 86 LEU A CA 7
ATOM 10095 C C . LEU A 1 86 ? -0.986 14.914 8.837 1.00 0.00 86 LEU A C 7
ATOM 10096 O O . LEU A 1 86 ? -1.461 14.274 9.772 1.00 0.00 86 LEU A O 7
ATOM 10112 N N . LYS A 1 87 ? -1.434 16.096 8.467 1.00 0.00 87 LYS A N 7
ATOM 10113 C CA . LYS A 1 87 ? -2.542 16.748 9.147 1.00 0.00 87 LYS A CA 7
ATOM 10114 C C . LYS A 1 87 ? -3.704 16.912 8.176 1.00 0.00 87 LYS A C 7
ATOM 10115 O O . LYS A 1 87 ? -3.553 17.536 7.127 1.00 0.00 87 LYS A O 7
ATOM 10134 N N . THR A 1 88 ? -4.845 16.339 8.514 1.00 0.00 88 THR A N 7
ATOM 10135 C CA . THR A 1 88 ? -6.014 16.412 7.646 1.00 0.00 88 THR A CA 7
ATOM 10136 C C . THR A 1 88 ? -6.607 17.821 7.640 1.00 0.00 88 THR A C 7
ATOM 10137 O O . THR A 1 88 ? -6.686 18.474 8.679 1.00 0.00 88 THR A O 7
ATOM 10148 N N . GLY A 1 89 ? -7.022 18.281 6.466 1.00 0.00 89 GLY A N 7
ATOM 10149 C CA . GLY A 1 89 ? -7.497 19.650 6.328 1.00 0.00 89 GLY A CA 7
ATOM 10150 C C . GLY A 1 89 ? -8.781 19.741 5.537 1.00 0.00 89 GLY A C 7
ATOM 10151 O O . GLY A 1 89 ? -9.159 20.811 5.059 1.00 0.00 89 GLY A O 7
ATOM 10155 N N . ARG A 1 90 ? -9.432 18.607 5.389 1.00 0.00 90 ARG A N 7
ATOM 10156 C CA . ARG A 1 90 ? -10.659 18.505 4.607 1.00 0.00 90 ARG A CA 7
ATOM 10157 C C . ARG A 1 90 ? -11.782 19.353 5.197 1.00 0.00 90 ARG A C 7
ATOM 10158 O O . ARG A 1 90 ? -12.299 19.054 6.273 1.00 0.00 90 ARG A O 7
ATOM 10179 N N . ASN A 1 91 ? -12.165 20.402 4.486 1.00 0.00 91 ASN A N 7
ATOM 10180 C CA . ASN A 1 91 ? -13.296 21.224 4.894 1.00 0.00 91 ASN A CA 7
ATOM 10181 C C . ASN A 1 91 ? -14.011 21.795 3.676 1.00 0.00 91 ASN A C 7
ATOM 10182 O O . ASN A 1 91 ? -13.615 22.827 3.136 1.00 0.00 91 ASN A O 7
ATOM 10193 N N . PRO A 1 92 ? -15.039 21.085 3.189 1.00 0.00 92 PRO A N 7
ATOM 10194 C CA . PRO A 1 92 ? -15.893 21.568 2.112 1.00 0.00 92 PRO A CA 7
ATOM 10195 C C . PRO A 1 92 ? -16.954 22.527 2.642 1.00 0.00 92 PRO A C 7
ATOM 10196 O O . PRO A 1 92 ? -16.876 23.737 2.429 1.00 0.00 92 PRO A O 7
ATOM 10207 N N . ASN A 1 93 ? -17.931 21.970 3.352 1.00 0.00 93 ASN A N 7
ATOM 10208 C CA . ASN A 1 93 ? -18.976 22.756 3.999 1.00 0.00 93 ASN A CA 7
ATOM 10209 C C . ASN A 1 93 ? -19.456 22.056 5.266 1.00 0.00 93 ASN A C 7
ATOM 10210 O O . ASN A 1 93 ? -19.293 22.569 6.374 1.00 0.00 93 ASN A O 7
ATOM 10221 N N . ASN A 1 94 ? -20.035 20.874 5.099 1.00 0.00 94 ASN A N 7
ATOM 10222 C CA . ASN A 1 94 ? -20.561 20.124 6.232 1.00 0.00 94 ASN A CA 7
ATOM 10223 C C . ASN A 1 94 ? -19.879 18.772 6.348 1.00 0.00 94 ASN A C 7
ATOM 10224 O O . ASN A 1 94 ? -19.066 18.558 7.250 1.00 0.00 94 ASN A O 7
ATOM 10235 N N . SER A 1 95 ? -20.205 17.871 5.425 1.00 0.00 95 SER A N 7
ATOM 10236 C CA . SER A 1 95 ? -19.660 16.521 5.436 1.00 0.00 95 SER A CA 7
ATOM 10237 C C . SER A 1 95 ? -18.140 16.560 5.325 1.00 0.00 95 SER A C 7
ATOM 10238 O O . SER A 1 95 ? -17.588 16.849 4.260 1.00 0.00 95 SER A O 7
ATOM 10246 N N . SER A 1 96 ? -17.473 16.293 6.436 1.00 0.00 96 SER A N 7
ATOM 10247 C CA . SER A 1 96 ? -16.027 16.359 6.489 1.00 0.00 96 SER A CA 7
ATOM 10248 C C . SER A 1 96 ? -15.442 15.069 7.052 1.00 0.00 96 SER A C 7
ATOM 10249 O O . SER A 1 96 ? -15.785 14.644 8.159 1.00 0.00 96 SER A O 7
ATOM 10257 N N . ARG A 1 97 ? -14.572 14.442 6.274 1.00 0.00 97 ARG A N 7
ATOM 10258 C CA . ARG A 1 97 ? -13.842 13.271 6.724 1.00 0.00 97 ARG A CA 7
ATOM 10259 C C . ARG A 1 97 ? -12.357 13.474 6.461 1.00 0.00 97 ARG A C 7
ATOM 10260 O O . ARG A 1 97 ? -11.962 14.502 5.915 1.00 0.00 97 ARG A O 7
ATOM 10281 N N . ALA A 1 98 ? -11.538 12.510 6.845 1.00 0.00 98 ALA A N 7
ATOM 10282 C CA . ALA A 1 98 ? -10.096 12.623 6.667 1.00 0.00 98 ALA A CA 7
ATOM 10283 C C . ALA A 1 98 ? -9.722 12.580 5.188 1.00 0.00 98 ALA A C 7
ATOM 10284 O O . ALA A 1 98 ? -9.839 11.539 4.543 1.00 0.00 98 ALA A O 7
ATOM 10291 N N . TYR A 1 99 ? -9.291 13.712 4.645 1.00 0.00 99 TYR A N 7
ATOM 10292 C CA . TYR A 1 99 ? -8.898 13.774 3.245 1.00 0.00 99 TYR A CA 7
ATOM 10293 C C . TYR A 1 99 ? -7.448 14.230 3.143 1.00 0.00 99 TYR A C 7
ATOM 10294 O O . TYR A 1 99 ? -7.074 15.256 3.712 1.00 0.00 99 TYR A O 7
ATOM 10312 N N . MET A 1 100 ? -6.637 13.462 2.434 1.00 0.00 100 MET A N 7
ATOM 10313 C CA . MET A 1 100 ? -5.209 13.745 2.338 1.00 0.00 100 MET A CA 7
ATOM 10314 C C . MET A 1 100 ? -4.853 14.315 0.972 1.00 0.00 100 MET A C 7
ATOM 10315 O O . MET A 1 100 ? -3.952 15.146 0.855 1.00 0.00 100 MET A O 7
ATOM 10329 N N . GLY A 1 101 ? -5.564 13.871 -0.057 1.00 0.00 101 GLY A N 7
ATOM 10330 C CA . GLY A 1 101 ? -5.312 14.366 -1.396 1.00 0.00 101 GLY A CA 7
ATOM 10331 C C . GLY A 1 101 ? -4.362 13.468 -2.161 1.00 0.00 101 GLY A C 7
ATOM 10332 O O . GLY A 1 101 ? -3.642 13.917 -3.050 1.00 0.00 101 GLY A O 7
ATOM 10336 N N . ILE A 1 102 ? -4.351 12.194 -1.799 1.00 0.00 102 ILE A N 7
ATOM 10337 C CA . ILE A 1 102 ? -3.514 11.216 -2.472 1.00 0.00 102 ILE A CA 7
ATOM 10338 C C . ILE A 1 102 ? -4.316 9.950 -2.722 1.00 0.00 102 ILE A C 7
ATOM 10339 O O . ILE A 1 102 ? -5.250 9.641 -1.979 1.00 0.00 102 ILE A O 7
ATOM 10355 N N . ARG A 1 103 ? -3.979 9.238 -3.779 1.00 0.00 103 ARG A N 7
ATOM 10356 C CA . ARG A 1 103 ? -4.614 7.962 -4.060 1.00 0.00 103 ARG A CA 7
ATOM 10357 C C . ARG A 1 103 ? -3.674 6.828 -3.702 1.00 0.00 103 ARG A C 7
ATOM 10358 O O . ARG A 1 103 ? -2.468 6.916 -3.931 1.00 0.00 103 ARG A O 7
ATOM 10379 N N . THR A 1 104 ? -4.225 5.784 -3.113 1.00 0.00 104 THR A N 7
ATOM 10380 C CA . THR A 1 104 ? -3.447 4.623 -2.733 1.00 0.00 104 THR A CA 7
ATOM 10381 C C . THR A 1 104 ? -3.923 3.387 -3.478 1.00 0.00 104 THR A C 7
ATOM 10382 O O . THR A 1 104 ? -5.025 3.361 -4.031 1.00 0.00 104 THR A O 7
ATOM 10393 N N . SER A 1 105 ? -3.078 2.377 -3.512 1.00 0.00 105 SER A N 7
ATOM 10394 C CA . SER A 1 105 ? -3.430 1.109 -4.108 1.00 0.00 105 SER A CA 7
ATOM 10395 C C . SER A 1 105 ? -2.804 -0.035 -3.325 1.00 0.00 105 SER A C 7
ATOM 10396 O O . SER A 1 105 ? -1.876 0.158 -2.551 1.00 0.00 105 SER A O 7
ATOM 10404 N N . ASN A 1 106 ? -3.332 -1.215 -3.530 1.00 0.00 106 ASN A N 7
ATOM 10405 C CA . ASN A 1 106 ? -2.788 -2.425 -2.965 1.00 0.00 106 ASN A CA 7
ATOM 10406 C C . ASN A 1 106 ? -2.110 -3.189 -4.086 1.00 0.00 106 ASN A C 7
ATOM 10407 O O . ASN A 1 106 ? -2.523 -4.281 -4.467 1.00 0.00 106 ASN A O 7
ATOM 10418 N N . HIS A 1 107 ? -1.107 -2.551 -4.659 1.00 0.00 107 HIS A N 7
ATOM 10419 C CA . HIS A 1 107 ? -0.388 -3.110 -5.788 1.00 0.00 107 HIS A CA 7
ATOM 10420 C C . HIS A 1 107 ? 0.681 -4.069 -5.289 1.00 0.00 107 HIS A C 7
ATOM 10421 O O . HIS A 1 107 ? 1.865 -3.728 -5.249 1.00 0.00 107 HIS A O 7
ATOM 10436 N N . LEU A 1 108 ? 0.237 -5.250 -4.878 1.00 0.00 108 LEU A N 7
ATOM 10437 C CA . LEU A 1 108 ? 1.123 -6.258 -4.320 1.00 0.00 108 LEU A CA 7
ATOM 10438 C C . LEU A 1 108 ? 2.195 -6.661 -5.316 1.00 0.00 108 LEU A C 7
ATOM 10439 O O . LEU A 1 108 ? 2.007 -6.562 -6.534 1.00 0.00 108 LEU A O 7
ATOM 10455 N N . ARG A 1 109 ? 3.315 -7.107 -4.781 1.00 0.00 109 A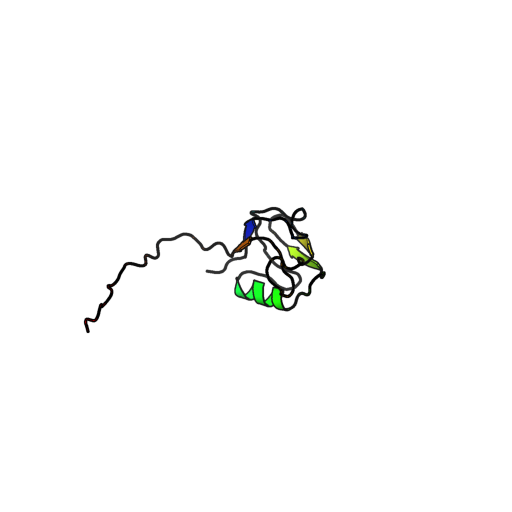RG A N 7
ATOM 10456 C CA . ARG A 1 109 ? 4.410 -7.607 -5.589 1.00 0.00 109 ARG A CA 7
ATOM 10457 C C . ARG A 1 109 ? 3.980 -8.893 -6.291 1.00 0.00 109 ARG A C 7
ATOM 10458 O O . ARG A 1 109 ? 3.954 -9.964 -5.681 1.00 0.00 109 ARG A O 7
ATOM 10479 N N . VAL A 1 110 ? 3.613 -8.766 -7.559 1.00 0.00 110 VAL A N 7
ATOM 10480 C CA . VAL A 1 110 ? 3.102 -9.888 -8.340 1.00 0.00 110 VAL A CA 7
ATOM 10481 C C . VAL A 1 110 ? 4.161 -10.978 -8.509 1.00 0.00 110 VAL A C 7
ATOM 10482 O O . VAL A 1 110 ? 5.359 -10.694 -8.593 1.00 0.00 110 VAL A O 7
ATOM 10495 N N . ARG A 1 111 ? 3.710 -12.223 -8.541 1.00 0.00 111 ARG A N 7
ATOM 10496 C CA . ARG A 1 111 ? 4.606 -13.358 -8.656 1.00 0.00 111 ARG A CA 7
ATOM 10497 C C . ARG A 1 111 ? 4.092 -14.327 -9.715 1.00 0.00 111 ARG A C 7
ATOM 10498 O O . ARG A 1 111 ? 2.880 -14.485 -9.875 1.00 0.00 111 ARG A O 7
ATOM 10519 N N . ASP A 1 112 ? 5.024 -14.944 -10.438 1.00 0.00 112 ASP A N 7
ATOM 10520 C CA . ASP A 1 112 ? 4.713 -15.869 -11.533 1.00 0.00 112 ASP A CA 7
ATOM 10521 C C . ASP A 1 112 ? 4.073 -15.131 -12.700 1.00 0.00 112 ASP A C 7
ATOM 10522 O O . ASP A 1 112 ? 2.848 -15.097 -12.852 1.00 0.00 112 ASP A O 7
ATOM 10531 N N . SER A 1 113 ? 4.915 -14.516 -13.510 1.00 0.00 113 SER A N 7
ATOM 10532 C CA . SER A 1 113 ? 4.468 -13.811 -14.695 1.00 0.00 113 SER A CA 7
ATOM 10533 C C . SER A 1 113 ? 4.834 -14.618 -15.933 1.00 0.00 113 SER A C 7
ATOM 10534 O O . SER A 1 113 ? 5.939 -14.501 -16.463 1.00 0.00 113 SER A O 7
ATOM 10542 N N . VAL A 1 114 ? 3.921 -15.477 -16.356 1.00 0.00 114 VAL A N 7
ATOM 10543 C CA . VAL A 1 114 ? 4.179 -16.357 -17.483 1.00 0.00 114 VAL A CA 7
ATOM 10544 C C . VAL A 1 114 ? 3.719 -15.724 -18.792 1.00 0.00 114 VAL A C 7
ATOM 10545 O O . VAL A 1 114 ? 2.620 -15.173 -18.881 1.00 0.00 114 VAL A O 7
ATOM 10558 N N . ALA A 1 115 ? 4.580 -15.783 -19.794 1.00 0.00 115 ALA A N 7
ATOM 10559 C CA . ALA A 1 115 ? 4.235 -15.297 -21.117 1.00 0.00 115 ALA A CA 7
ATOM 10560 C C . ALA A 1 115 ? 3.480 -16.375 -21.885 1.00 0.00 115 ALA A C 7
ATOM 10561 O O . ALA A 1 115 ? 4.082 -17.306 -22.420 1.00 0.00 115 ALA A O 7
ATOM 10568 N N . SER A 1 116 ? 2.163 -16.264 -21.901 1.00 0.00 116 SER A N 7
ATOM 10569 C CA . SER A 1 116 ? 1.328 -17.241 -22.575 1.00 0.00 116 SER A CA 7
ATOM 10570 C C . SER A 1 116 ? 0.549 -16.578 -23.702 1.00 0.00 116 SER A C 7
ATOM 10571 O O . SER A 1 116 ? -0.443 -15.885 -23.464 1.00 0.00 116 SER A O 7
ATOM 10579 N N . VAL A 1 117 ? 1.020 -16.766 -24.924 1.00 0.00 117 VAL A N 7
ATOM 10580 C CA . VAL A 1 117 ? 0.368 -16.196 -26.094 1.00 0.00 117 VAL A CA 7
ATOM 10581 C C . VAL A 1 117 ? -0.259 -17.305 -26.928 1.00 0.00 117 VAL A C 7
ATOM 10582 O O . VAL A 1 117 ? 0.447 -18.129 -27.507 1.00 0.00 117 VAL A O 7
ATOM 10595 N N . LEU A 1 118 ? -1.581 -17.333 -26.974 1.00 0.00 118 LEU A N 7
ATOM 10596 C CA . LEU A 1 118 ? -2.290 -18.367 -27.712 1.00 0.00 118 LEU A CA 7
ATOM 10597 C C . LEU A 1 118 ? -2.496 -17.941 -29.158 1.00 0.00 118 LEU A C 7
ATOM 10598 O O . LEU A 1 118 ? -1.942 -18.548 -30.079 1.00 0.00 118 LEU A O 7
ATOM 10614 N N . GLY A 1 119 ? -3.279 -16.888 -29.355 1.00 0.00 119 GLY A N 7
ATOM 10615 C CA . GLY A 1 119 ? -3.504 -16.377 -30.689 1.00 0.00 119 GLY A CA 7
ATOM 10616 C C . GLY A 1 119 ? -4.798 -16.873 -31.297 1.00 0.00 119 GLY A C 7
ATOM 10617 O O . GLY A 1 119 ? -4.832 -17.954 -31.895 1.00 0.00 119 GLY A O 7
ATOM 10621 N N . ASP A 1 120 ? -5.854 -16.081 -31.127 1.00 0.00 120 ASP A N 7
ATOM 10622 C CA . ASP A 1 120 ? -7.169 -16.342 -31.725 1.00 0.00 120 ASP A CA 7
ATOM 10623 C C . ASP A 1 120 ? -7.925 -17.460 -31.023 1.00 0.00 120 ASP A C 7
ATOM 10624 O O . ASP A 1 120 ? -7.343 -18.369 -30.429 1.00 0.00 120 ASP A O 7
ATOM 10633 N N . THR A 1 121 ? -9.240 -17.375 -31.100 1.00 0.00 121 THR A N 7
ATOM 10634 C CA . THR A 1 121 ? -10.116 -18.396 -30.568 1.00 0.00 121 THR A CA 7
ATOM 10635 C C . THR A 1 121 ? -10.966 -18.983 -31.687 1.00 0.00 121 THR A C 7
ATOM 10636 O O . THR A 1 121 ? -11.935 -18.365 -32.136 1.00 0.00 121 THR A O 7
ATOM 10647 N N . LEU A 1 122 ? -10.576 -20.160 -32.158 1.00 0.00 122 LEU A N 7
ATOM 10648 C CA . LEU A 1 122 ? -11.243 -20.792 -33.287 1.00 0.00 122 LEU A CA 7
ATOM 10649 C C . LEU A 1 122 ? -11.966 -22.059 -32.847 1.00 0.00 122 LEU A C 7
ATOM 10650 O O . LEU A 1 122 ? -11.344 -23.106 -32.654 1.00 0.00 122 LEU A O 7
ATOM 10666 N N . PRO A 1 123 ? -13.287 -21.973 -32.655 1.00 0.00 123 PRO A N 7
ATOM 10667 C CA . PRO A 1 123 ? -14.104 -23.113 -32.274 1.00 0.00 123 PRO A CA 7
ATOM 10668 C C . PRO A 1 123 ? -14.644 -23.870 -33.485 1.00 0.00 123 PRO A C 7
ATOM 10669 O O . PRO A 1 123 ? -14.624 -23.367 -34.614 1.00 0.00 123 PRO A O 7
ATOM 10680 N N . PHE A 1 124 ? -15.119 -25.080 -33.248 1.00 0.00 124 PHE A N 7
ATOM 10681 C CA . PHE A 1 124 ? -15.742 -25.877 -34.294 1.00 0.00 124 PHE A CA 7
ATOM 10682 C C . PHE A 1 124 ? -17.210 -26.112 -33.974 1.00 0.00 124 PHE A C 7
ATOM 10683 O O . PHE A 1 124 ? -17.655 -25.868 -32.852 1.00 0.00 124 PHE A O 7
ATOM 10700 N N . ALA A 1 125 ? -17.957 -26.585 -34.958 1.00 0.00 125 ALA A N 7
ATOM 10701 C CA . ALA A 1 125 ? -19.381 -26.818 -34.789 1.00 0.00 125 ALA A CA 7
ATOM 10702 C C . ALA A 1 125 ? -19.688 -28.306 -34.864 1.00 0.00 125 ALA A C 7
ATOM 10703 O O . ALA A 1 125 ? -20.057 -28.895 -33.825 1.00 0.00 125 ALA A O 7
ATOM 10711 N N . GLN A 1 23 ? -1.148 -12.070 -1.937 1.00 0.00 23 GLN A N 8
ATOM 10712 C CA . GLN A 1 23 ? -1.296 -11.869 -0.501 1.00 0.00 23 GLN A CA 8
ATOM 10713 C C . GLN A 1 23 ? -1.068 -10.404 -0.132 1.00 0.00 23 GLN A C 8
ATOM 10714 O O . GLN A 1 23 ? -0.349 -9.684 -0.834 1.00 0.00 23 GLN A O 8
ATOM 10728 N N . PRO A 1 24 ? -1.700 -9.944 0.958 1.00 0.00 24 PRO A N 8
ATOM 10729 C CA . PRO A 1 24 ? -1.538 -8.579 1.461 1.00 0.00 24 PRO A CA 8
ATOM 10730 C C . PRO A 1 24 ? -0.172 -8.377 2.104 1.00 0.00 24 PRO A C 8
ATOM 10731 O O . PRO A 1 24 ? 0.558 -9.344 2.343 1.00 0.00 24 PRO A O 8
ATOM 10742 N N . ASP A 1 25 ? 0.167 -7.129 2.401 1.00 0.00 25 ASP A N 8
ATOM 10743 C CA . ASP A 1 25 ? 1.487 -6.821 2.950 1.00 0.00 25 ASP A CA 8
ATOM 10744 C C . ASP A 1 25 ? 1.575 -5.362 3.348 1.00 0.00 25 ASP A C 8
ATOM 10745 O O . ASP A 1 25 ? 2.110 -5.019 4.403 1.00 0.00 25 ASP A O 8
ATOM 10754 N N . GLY A 1 26 ? 1.028 -4.515 2.502 1.00 0.00 26 GLY A N 8
ATOM 10755 C CA . GLY A 1 26 ? 1.060 -3.093 2.741 1.00 0.00 26 GLY A CA 8
ATOM 10756 C C . GLY A 1 26 ? 0.563 -2.328 1.542 1.00 0.00 26 GLY A C 8
ATOM 10757 O O . GLY A 1 26 ? 0.448 -2.886 0.450 1.00 0.00 26 GLY A O 8
ATOM 10761 N N . VAL A 1 27 ? 0.247 -1.066 1.741 1.00 0.00 27 VAL A N 8
ATOM 10762 C CA . VAL A 1 27 ? -0.204 -0.218 0.652 1.00 0.00 27 VAL A CA 8
ATOM 10763 C C . VAL A 1 27 ? 0.864 0.809 0.303 1.00 0.00 27 VAL A C 8
ATOM 10764 O O . VAL A 1 27 ? 1.659 1.205 1.155 1.00 0.00 27 VAL A O 8
ATOM 10777 N N . GLN A 1 28 ? 0.902 1.228 -0.948 1.00 0.00 28 GLN A N 8
ATOM 10778 C CA . GLN A 1 28 ? 1.841 2.253 -1.358 1.00 0.00 28 GLN A CA 8
ATOM 10779 C C . GLN A 1 28 ? 1.097 3.488 -1.860 1.00 0.00 28 GLN A C 8
ATOM 10780 O O . GLN A 1 28 ? -0.098 3.426 -2.154 1.00 0.00 28 GLN A O 8
ATOM 10794 N N . ILE A 1 29 ? 1.798 4.611 -1.937 1.00 0.00 29 ILE A N 8
ATOM 10795 C CA . ILE A 1 29 ? 1.192 5.861 -2.368 1.00 0.00 29 ILE A CA 8
ATOM 10796 C C . ILE A 1 29 ? 1.058 5.887 -3.884 1.00 0.00 29 ILE A C 8
ATOM 10797 O O . ILE A 1 29 ? 2.049 6.029 -4.607 1.00 0.00 29 ILE A O 8
ATOM 10813 N N . ASP A 1 30 ? -0.171 5.750 -4.341 1.00 0.00 30 ASP A N 8
ATOM 10814 C CA . ASP A 1 30 ? -0.484 5.667 -5.763 1.00 0.00 30 ASP A CA 8
ATOM 10815 C C . ASP A 1 30 ? -0.155 6.978 -6.462 1.00 0.00 30 ASP A C 8
ATOM 10816 O O . ASP A 1 30 ? 0.805 7.072 -7.224 1.00 0.00 30 ASP A O 8
ATOM 10825 N N . SER A 1 31 ? -0.949 7.994 -6.173 1.00 0.00 31 SER A N 8
ATOM 10826 C CA . SER A 1 31 ? -0.770 9.293 -6.790 1.00 0.00 31 SER A CA 8
ATOM 10827 C C . SER A 1 31 ? -1.194 10.413 -5.846 1.00 0.00 31 SER A C 8
ATOM 10828 O O . SER A 1 31 ? -2.130 10.260 -5.059 1.00 0.00 31 SER A O 8
ATOM 10836 N N . VAL A 1 32 ? -0.482 11.525 -5.919 1.00 0.00 32 VAL A N 8
ATOM 10837 C CA . VAL A 1 32 ? -0.784 12.692 -5.103 1.00 0.00 32 VAL A CA 8
ATOM 10838 C C . VAL A 1 32 ? -1.669 13.663 -5.879 1.00 0.00 32 VAL A C 8
ATOM 10839 O O . VAL A 1 32 ? -1.340 14.046 -7.004 1.00 0.00 32 VAL A O 8
ATOM 10852 N N . VAL A 1 33 ? -2.795 14.040 -5.286 1.00 0.00 33 VAL A N 8
ATOM 10853 C CA . VAL A 1 33 ? -3.723 14.966 -5.918 1.00 0.00 33 VAL A CA 8
ATOM 10854 C C . VAL A 1 33 ? -3.698 16.321 -5.210 1.00 0.00 33 VAL A C 8
ATOM 10855 O O . VAL A 1 33 ? -3.903 16.399 -3.994 1.00 0.00 33 VAL A O 8
ATOM 10868 N N . PRO A 1 34 ? -3.425 17.401 -5.963 1.00 0.00 34 PRO A N 8
ATOM 10869 C CA . PRO A 1 34 ? -3.408 18.766 -5.425 1.00 0.00 34 PRO A CA 8
ATOM 10870 C C . PRO A 1 34 ? -4.750 19.161 -4.813 1.00 0.00 34 PRO A C 8
ATOM 10871 O O . PRO A 1 34 ? -5.802 18.634 -5.186 1.00 0.00 34 PRO A O 8
ATOM 10882 N N . GLY A 1 35 ? -4.710 20.093 -3.876 1.00 0.00 35 GLY A N 8
ATOM 10883 C CA . GLY A 1 35 ? -5.908 20.477 -3.155 1.00 0.00 35 GLY A CA 8
ATOM 10884 C C . GLY A 1 35 ? -5.908 19.892 -1.762 1.00 0.00 35 GLY A C 8
ATOM 10885 O O . GLY A 1 35 ? -6.891 19.987 -1.024 1.00 0.00 35 GLY A O 8
ATOM 10889 N N . SER A 1 36 ? -4.791 19.280 -1.409 1.00 0.00 36 SER A N 8
ATOM 10890 C CA . SER A 1 36 ? -4.629 18.655 -0.113 1.00 0.00 36 SER A CA 8
ATOM 10891 C C . SER A 1 36 ? -3.324 19.116 0.531 1.00 0.00 36 SER A C 8
ATOM 10892 O O . SER A 1 36 ? -2.420 19.595 -0.164 1.00 0.00 36 SER A O 8
ATOM 10900 N N . PRO A 1 37 ? -3.203 18.997 1.862 1.00 0.00 37 PRO A N 8
ATOM 10901 C CA . PRO A 1 37 ? -1.966 19.331 2.569 1.00 0.00 37 PRO A CA 8
ATOM 10902 C C . PRO A 1 37 ? -0.834 18.370 2.210 1.00 0.00 37 PRO A C 8
ATOM 10903 O O . PRO A 1 37 ? 0.344 18.708 2.320 1.00 0.00 37 PRO A O 8
ATOM 10914 N N . ALA A 1 38 ? -1.207 17.176 1.754 1.00 0.00 38 ALA A N 8
ATOM 10915 C CA . ALA A 1 38 ? -0.241 16.137 1.422 1.00 0.00 38 ALA A CA 8
ATOM 10916 C C . ALA A 1 38 ? 0.491 16.454 0.124 1.00 0.00 38 ALA A C 8
ATOM 10917 O O . ALA A 1 38 ? 1.547 15.887 -0.150 1.00 0.00 38 ALA A O 8
ATOM 10924 N N . SER A 1 39 ? -0.062 17.376 -0.662 1.00 0.00 39 SER A N 8
ATOM 10925 C CA . SER A 1 39 ? 0.540 17.761 -1.932 1.00 0.00 39 SER A CA 8
ATOM 10926 C C . SER A 1 39 ? 1.893 18.441 -1.715 1.00 0.00 39 SER A C 8
ATOM 10927 O O . SER A 1 39 ? 2.698 18.559 -2.641 1.00 0.00 39 SER A O 8
ATOM 10935 N N . LYS A 1 40 ? 2.134 18.879 -0.486 1.00 0.00 40 LYS A N 8
ATOM 10936 C CA . LYS A 1 40 ? 3.359 19.586 -0.151 1.00 0.00 40 LYS A CA 8
ATOM 10937 C C . LYS A 1 40 ? 4.166 18.784 0.872 1.00 0.00 40 LYS A C 8
ATOM 10938 O O . LYS A 1 40 ? 5.134 19.278 1.448 1.00 0.00 40 LYS A O 8
ATOM 10957 N N . VAL A 1 41 ? 3.765 17.537 1.088 1.00 0.00 41 VAL A N 8
ATOM 10958 C CA . VAL A 1 41 ? 4.421 16.693 2.081 1.00 0.00 41 VAL A CA 8
ATOM 10959 C C . VAL A 1 41 ? 4.861 15.360 1.476 1.00 0.00 41 VAL A C 8
ATOM 10960 O O . VAL A 1 41 ? 5.999 14.928 1.665 1.00 0.00 41 VAL A O 8
ATOM 10973 N N . LEU A 1 42 ? 3.963 14.706 0.750 1.00 0.00 42 LEU A N 8
ATOM 10974 C CA . LEU A 1 42 ? 4.249 13.387 0.209 1.00 0.00 42 LEU A CA 8
ATOM 10975 C C . LEU A 1 42 ? 4.447 13.436 -1.296 1.00 0.00 42 LEU A C 8
ATOM 10976 O O . LEU A 1 42 ? 4.030 14.383 -1.965 1.00 0.00 42 LEU A O 8
ATOM 10992 N N . THR A 1 43 ? 5.076 12.397 -1.810 1.00 0.00 43 THR A N 8
ATOM 10993 C CA . THR A 1 43 ? 5.292 12.243 -3.233 1.00 0.00 43 THR A CA 8
ATOM 10994 C C . THR A 1 43 ? 4.775 10.883 -3.691 1.00 0.00 43 THR A C 8
ATOM 10995 O O . THR A 1 43 ? 4.834 9.908 -2.938 1.00 0.00 43 THR A O 8
ATOM 11006 N N . PRO A 1 44 ? 4.251 10.794 -4.921 1.00 0.00 44 PRO A N 8
ATOM 11007 C CA . PRO A 1 44 ? 3.691 9.547 -5.438 1.00 0.00 44 PRO A CA 8
ATOM 11008 C C . PRO A 1 44 ? 4.773 8.509 -5.717 1.00 0.00 44 PRO A C 8
ATOM 11009 O O . PRO A 1 44 ? 5.910 8.856 -6.038 1.00 0.00 44 PRO A O 8
ATOM 11020 N N . GLY A 1 45 ? 4.415 7.240 -5.585 1.00 0.00 45 GLY A N 8
ATOM 11021 C CA . GLY A 1 45 ? 5.365 6.171 -5.834 1.00 0.00 45 GLY A CA 8
ATOM 11022 C C . GLY A 1 45 ? 5.974 5.616 -4.560 1.00 0.00 45 GLY A C 8
ATOM 11023 O O . GLY A 1 45 ? 6.599 4.555 -4.576 1.00 0.00 45 GLY A O 8
ATOM 11027 N N . LEU A 1 46 ? 5.796 6.326 -3.453 1.00 0.00 46 LEU A N 8
ATOM 11028 C CA . LEU A 1 46 ? 6.334 5.880 -2.172 1.00 0.00 46 LEU A CA 8
ATOM 11029 C C . LEU A 1 46 ? 5.537 4.698 -1.636 1.00 0.00 46 LEU A C 8
ATOM 11030 O O . LEU A 1 46 ? 4.433 4.425 -2.097 1.00 0.00 46 LEU A O 8
ATOM 11046 N N . VAL A 1 47 ? 6.098 4.002 -0.661 1.00 0.00 47 VAL A N 8
ATOM 11047 C CA . VAL A 1 47 ? 5.428 2.862 -0.055 1.00 0.00 47 VAL A CA 8
ATOM 11048 C C . VAL A 1 47 ? 5.124 3.164 1.410 1.00 0.00 47 VAL A C 8
ATOM 11049 O O . VAL A 1 47 ? 5.939 3.780 2.098 1.00 0.00 47 VAL A O 8
ATOM 11062 N N . ILE A 1 48 ? 3.949 2.754 1.875 1.00 0.00 48 ILE A N 8
ATOM 11063 C CA . ILE A 1 48 ? 3.541 2.993 3.251 1.00 0.00 48 ILE A CA 8
ATOM 11064 C C . ILE A 1 48 ? 3.806 1.759 4.104 1.00 0.00 48 ILE A C 8
ATOM 11065 O O . ILE A 1 48 ? 3.370 0.653 3.779 1.00 0.00 48 ILE A O 8
ATOM 11081 N N . GLU A 1 49 ? 4.533 1.954 5.186 1.00 0.00 49 GLU A N 8
ATOM 11082 C CA . GLU A 1 49 ? 4.863 0.870 6.091 1.00 0.00 49 GLU A CA 8
ATOM 11083 C C . GLU A 1 49 ? 3.803 0.764 7.182 1.00 0.00 49 GLU A C 8
ATOM 11084 O O . GLU A 1 49 ? 3.359 -0.329 7.527 1.00 0.00 49 GLU A O 8
ATOM 11096 N N . SER A 1 50 ? 3.380 1.904 7.707 1.00 0.00 50 SER A N 8
ATOM 11097 C CA . SER A 1 50 ? 2.356 1.918 8.733 1.00 0.00 50 SER A CA 8
ATOM 11098 C C . SER A 1 50 ? 1.696 3.276 8.808 1.00 0.00 50 SER A C 8
ATOM 11099 O O . SER A 1 50 ? 2.293 4.292 8.448 1.00 0.00 50 SER A O 8
ATOM 11107 N N . ILE A 1 51 ? 0.461 3.284 9.269 1.00 0.00 51 ILE A N 8
ATOM 11108 C CA . ILE A 1 51 ? -0.245 4.527 9.496 1.00 0.00 51 ILE A CA 8
ATOM 11109 C C . ILE A 1 51 ? -0.788 4.540 10.920 1.00 0.00 51 ILE A C 8
ATOM 11110 O O . ILE A 1 51 ? -1.485 3.617 11.344 1.00 0.00 51 ILE A O 8
ATOM 11126 N N . ASN A 1 52 ? -0.419 5.559 11.679 1.00 0.00 52 ASN A N 8
ATOM 11127 C CA . ASN A 1 52 ? -0.833 5.646 13.068 1.00 0.00 52 ASN A CA 8
ATOM 11128 C C . ASN A 1 52 ? -0.336 4.404 13.813 1.00 0.00 52 ASN A C 8
ATOM 11129 O O . ASN A 1 52 ? 0.690 3.828 13.441 1.00 0.00 52 ASN A O 8
ATOM 11140 N N . GLY A 1 53 ? -1.035 3.998 14.860 1.00 0.00 53 GLY A N 8
ATOM 11141 C CA . GLY A 1 53 ? -0.648 2.801 15.581 1.00 0.00 53 GLY A CA 8
ATOM 11142 C C . GLY A 1 53 ? -1.125 1.519 14.907 1.00 0.00 53 GLY A C 8
ATOM 11143 O O . GLY A 1 53 ? -1.076 0.444 15.511 1.00 0.00 53 GLY A O 8
ATOM 11147 N N . MET A 1 54 ? -1.583 1.620 13.659 1.00 0.00 54 MET A N 8
ATOM 11148 C CA . MET A 1 54 ? -2.101 0.463 12.933 1.00 0.00 54 MET A CA 8
ATOM 11149 C C . MET A 1 54 ? -1.368 0.271 11.607 1.00 0.00 54 MET A C 8
ATOM 11150 O O . MET A 1 54 ? -1.561 1.040 10.667 1.00 0.00 54 MET A O 8
ATOM 11164 N N . PRO A 1 55 ? -0.508 -0.749 11.504 1.00 0.00 55 PRO A N 8
ATOM 11165 C CA . PRO A 1 55 ? 0.141 -1.079 10.241 1.00 0.00 55 PRO A CA 8
ATOM 11166 C C . PRO A 1 55 ? -0.850 -1.665 9.241 1.00 0.00 55 PRO A C 8
ATOM 11167 O O . PRO A 1 55 ? -1.490 -2.685 9.503 1.00 0.00 55 PRO A O 8
ATOM 11178 N N . THR A 1 56 ? -0.975 -1.011 8.101 1.00 0.00 56 THR A N 8
ATOM 11179 C CA . THR A 1 56 ? -1.972 -1.382 7.112 1.00 0.00 56 THR A CA 8
ATOM 11180 C C . THR A 1 56 ? -1.381 -2.254 6.008 1.00 0.00 56 THR A C 8
ATOM 11181 O O . THR A 1 56 ? -0.578 -1.792 5.193 1.00 0.00 56 THR A O 8
ATOM 11192 N N . SER A 1 57 ? -1.771 -3.521 5.999 1.00 0.00 57 SER A N 8
ATOM 11193 C CA . SER A 1 57 ? -1.290 -4.464 5.001 1.00 0.00 57 SER A CA 8
ATOM 11194 C C . SER A 1 57 ? -2.301 -4.629 3.867 1.00 0.00 57 SER A C 8
ATOM 11195 O O . SER A 1 57 ? -1.954 -5.097 2.780 1.00 0.00 57 SER A O 8
ATOM 11203 N N . ASN A 1 58 ? -3.547 -4.249 4.122 1.00 0.00 58 ASN A N 8
ATOM 11204 C CA . ASN A 1 58 ? -4.599 -4.377 3.124 1.00 0.00 58 ASN A CA 8
ATOM 11205 C C . ASN A 1 58 ? -5.101 -2.994 2.733 1.00 0.00 58 ASN A C 8
ATOM 11206 O O . ASN A 1 58 ? -4.827 -2.014 3.425 1.00 0.00 58 ASN A O 8
ATOM 11217 N N . LEU A 1 59 ? -5.853 -2.919 1.645 1.00 0.00 59 LEU A N 8
ATOM 11218 C CA . LEU A 1 59 ? -6.529 -1.696 1.268 1.00 0.00 59 LEU A CA 8
ATOM 11219 C C . LEU A 1 59 ? -7.749 -1.481 2.156 1.00 0.00 59 LEU A C 8
ATOM 11220 O O . LEU A 1 59 ? -8.091 -0.351 2.501 1.00 0.00 59 LEU A O 8
ATOM 11236 N N . THR A 1 60 ? -8.386 -2.582 2.533 1.00 0.00 60 THR A N 8
ATOM 11237 C CA . THR A 1 60 ? -9.586 -2.540 3.355 1.00 0.00 60 THR A CA 8
ATOM 11238 C C . THR A 1 60 ? -9.259 -2.148 4.799 1.00 0.00 60 THR A C 8
ATOM 11239 O O . THR A 1 60 ? -9.981 -1.365 5.411 1.00 0.00 60 THR A O 8
ATOM 11250 N N . THR A 1 61 ? -8.160 -2.673 5.334 1.00 0.00 61 THR A N 8
ATOM 11251 C CA . THR A 1 61 ? -7.740 -2.314 6.682 1.00 0.00 61 THR A CA 8
ATOM 11252 C C . THR A 1 61 ? -7.299 -0.857 6.731 1.00 0.00 61 THR A C 8
ATOM 11253 O O . THR A 1 61 ? -7.487 -0.172 7.734 1.00 0.00 61 THR A O 8
ATOM 11264 N N . TYR A 1 62 ? -6.737 -0.380 5.625 1.00 0.00 62 TYR A N 8
ATOM 11265 C CA . TYR A 1 62 ? -6.394 1.028 5.487 1.00 0.00 62 TYR A CA 8
ATOM 11266 C C . TYR A 1 62 ? -7.673 1.864 5.457 1.00 0.00 62 TYR A C 8
ATOM 11267 O O . TYR A 1 62 ? -7.750 2.937 6.055 1.00 0.00 62 TYR A O 8
ATOM 11285 N N . SER A 1 63 ? -8.682 1.341 4.768 1.00 0.00 63 SER A N 8
ATOM 11286 C CA . SER A 1 63 ? -9.980 1.973 4.670 1.00 0.00 63 SER A CA 8
ATOM 11287 C C . SER A 1 63 ? -10.659 2.063 6.035 1.00 0.00 63 SER A C 8
ATOM 11288 O O . SER A 1 63 ? -11.170 3.115 6.422 1.00 0.00 63 SER A O 8
ATOM 11296 N N . ALA A 1 64 ? -10.654 0.954 6.760 1.00 0.00 64 ALA A N 8
ATOM 11297 C CA . ALA A 1 64 ? -11.226 0.906 8.098 1.00 0.00 64 ALA A CA 8
ATOM 11298 C C . ALA A 1 64 ? -10.498 1.870 9.028 1.00 0.00 64 ALA A C 8
ATOM 11299 O O . ALA A 1 64 ? -11.109 2.494 9.895 1.00 0.00 64 ALA A O 8
ATOM 11306 N N . ALA A 1 65 ? -9.194 1.998 8.828 1.00 0.00 65 ALA A N 8
ATOM 11307 C CA . ALA A 1 65 ? -8.383 2.906 9.631 1.00 0.00 65 ALA A CA 8
ATOM 11308 C C . ALA A 1 65 ? -8.747 4.354 9.329 1.00 0.00 65 ALA A C 8
ATOM 11309 O O . ALA A 1 65 ? -8.871 5.177 10.236 1.00 0.00 65 ALA A O 8
ATOM 11316 N N . LEU A 1 66 ? -8.941 4.644 8.049 1.00 0.00 66 LEU A N 8
ATOM 11317 C CA . LEU A 1 66 ? -9.328 5.963 7.597 1.00 0.00 66 LEU A CA 8
ATOM 11318 C C . LEU A 1 66 ? -10.687 6.361 8.162 1.00 0.00 66 LEU A C 8
ATOM 11319 O O . LEU A 1 66 ? -10.927 7.531 8.455 1.00 0.00 66 LEU A O 8
ATOM 11335 N N . LYS A 1 67 ? -11.565 5.377 8.323 1.00 0.00 67 LYS A N 8
ATOM 11336 C CA . LYS A 1 67 ? -12.897 5.613 8.871 1.00 0.00 67 LYS A CA 8
ATOM 11337 C C . LYS A 1 67 ? -12.810 6.193 10.285 1.00 0.00 67 LYS A C 8
ATOM 11338 O O . LYS A 1 67 ? -13.597 7.061 10.659 1.00 0.00 67 LYS A O 8
ATOM 11357 N N . THR A 1 68 ? -11.838 5.724 11.056 1.00 0.00 68 THR A N 8
ATOM 11358 C CA . THR A 1 68 ? -11.664 6.183 12.429 1.00 0.00 68 THR A CA 8
ATOM 11359 C C . THR A 1 68 ? -10.894 7.506 12.508 1.00 0.00 68 THR A C 8
ATOM 11360 O O . THR A 1 68 ? -10.830 8.136 13.565 1.00 0.00 68 THR A O 8
ATOM 11371 N N . ILE A 1 69 ? -10.295 7.919 11.402 1.00 0.00 69 ILE A N 8
ATOM 11372 C CA . ILE A 1 69 ? -9.568 9.182 11.363 1.00 0.00 69 ILE A CA 8
ATOM 11373 C C . ILE A 1 69 ? -10.547 10.346 11.198 1.00 0.00 69 ILE A C 8
ATOM 11374 O O . ILE A 1 69 ? -11.500 10.257 10.427 1.00 0.00 69 ILE A O 8
ATOM 11390 N N . SER A 1 70 ? -10.321 11.426 11.937 1.00 0.00 70 SER A N 8
ATOM 11391 C CA . SER A 1 70 ? -11.190 12.594 11.864 1.00 0.00 70 SER A CA 8
ATOM 11392 C C . SER A 1 70 ? -10.519 13.698 11.047 1.00 0.00 70 SER A C 8
ATOM 11393 O O . SER A 1 70 ? -9.374 13.552 10.615 1.00 0.00 70 SER A O 8
ATOM 11401 N N . VAL A 1 71 ? -11.231 14.798 10.848 1.00 0.00 71 VAL A N 8
ATOM 11402 C CA . VAL A 1 71 ? -10.735 15.910 10.045 1.00 0.00 71 VAL A CA 8
ATOM 11403 C C . VAL A 1 71 ? -9.985 16.913 10.916 1.00 0.00 71 VAL A C 8
ATOM 11404 O O . VAL A 1 71 ? -10.516 17.402 11.914 1.00 0.00 71 VAL A O 8
ATOM 11417 N N . GLY A 1 72 ? -8.753 17.214 10.533 1.00 0.00 72 GLY A N 8
ATOM 11418 C CA . GLY A 1 72 ? -7.953 18.164 11.278 1.00 0.00 72 GLY A CA 8
ATOM 11419 C C . GLY A 1 72 ? -6.965 17.476 12.193 1.00 0.00 72 GLY A C 8
ATOM 11420 O O . GLY A 1 72 ? -6.195 18.130 12.898 1.00 0.00 72 GLY A O 8
ATOM 11424 N N . GLU A 1 73 ? -6.987 16.152 12.178 1.00 0.00 73 GLU A N 8
ATOM 11425 C CA . GLU A 1 73 ? -6.089 15.367 13.005 1.00 0.00 73 GLU A CA 8
ATOM 11426 C C . GLU A 1 73 ? -4.806 15.080 12.241 1.00 0.00 73 GLU A C 8
ATOM 11427 O O . GLU A 1 73 ? -4.817 14.944 11.014 1.00 0.00 73 GLU A O 8
ATOM 11439 N N . VAL A 1 74 ? -3.703 15.003 12.965 1.00 0.00 74 VAL A N 8
ATOM 11440 C CA . VAL A 1 74 ? -2.406 14.763 12.352 1.00 0.00 74 VAL A CA 8
ATOM 11441 C C . VAL A 1 74 ? -1.954 13.335 12.625 1.00 0.00 74 VAL A C 8
ATOM 11442 O O . VAL A 1 74 ? -1.523 13.004 13.733 1.00 0.00 74 VAL A O 8
ATOM 11455 N N . ILE A 1 75 ? -2.056 12.494 11.612 1.00 0.00 75 ILE A N 8
ATOM 11456 C CA . ILE A 1 75 ? -1.744 11.087 11.758 1.00 0.00 75 ILE A CA 8
ATOM 11457 C C . ILE A 1 75 ? -0.316 10.788 11.317 1.00 0.00 75 ILE A C 8
ATOM 11458 O O . ILE A 1 75 ? 0.272 11.513 10.511 1.00 0.00 75 ILE A O 8
ATOM 11474 N N . ASN A 1 76 ? 0.236 9.723 11.864 1.00 0.00 76 ASN A N 8
ATOM 11475 C CA . ASN A 1 76 ? 1.597 9.315 11.562 1.00 0.00 76 ASN A CA 8
ATOM 11476 C C . ASN A 1 76 ? 1.618 8.341 10.391 1.00 0.00 76 ASN A C 8
ATOM 11477 O O . ASN A 1 76 ? 0.791 7.438 10.325 1.00 0.00 76 ASN A O 8
ATOM 11488 N N . ILE A 1 77 ? 2.554 8.532 9.474 1.00 0.00 77 ILE A N 8
ATOM 11489 C CA . ILE A 1 77 ? 2.699 7.648 8.322 1.00 0.00 77 ILE A CA 8
ATOM 11490 C C . ILE A 1 77 ? 4.164 7.310 8.100 1.00 0.00 77 ILE A C 8
ATOM 11491 O O . ILE A 1 77 ? 4.957 8.159 7.693 1.00 0.00 77 ILE A O 8
ATOM 11507 N N . THR A 1 78 ? 4.519 6.072 8.388 1.00 0.00 78 THR A N 8
ATOM 11508 C CA . THR A 1 78 ? 5.866 5.591 8.151 1.00 0.00 78 THR A CA 8
ATOM 11509 C C . THR A 1 78 ? 5.976 5.127 6.703 1.00 0.00 78 THR A C 8
ATOM 11510 O O . THR A 1 78 ? 5.123 4.375 6.231 1.00 0.00 78 THR A O 8
ATOM 11521 N N . THR A 1 79 ? 6.998 5.581 5.993 1.00 0.00 79 THR A N 8
ATOM 11522 C CA . THR A 1 79 ? 7.136 5.256 4.582 1.00 0.00 79 THR A CA 8
ATOM 11523 C C . THR A 1 79 ? 8.501 4.652 4.266 1.00 0.00 79 THR A C 8
ATOM 11524 O O . THR A 1 79 ? 9.378 4.570 5.126 1.00 0.00 79 THR A O 8
ATOM 11535 N N . ASP A 1 80 ? 8.652 4.254 3.009 1.00 0.00 80 ASP A N 8
ATOM 11536 C CA . ASP A 1 80 ? 9.868 3.623 2.492 1.00 0.00 80 ASP A CA 8
ATOM 11537 C C . ASP A 1 80 ? 11.137 4.403 2.848 1.00 0.00 80 ASP A C 8
ATOM 11538 O O . ASP A 1 80 ? 12.141 3.818 3.252 1.00 0.00 80 ASP A O 8
ATOM 11547 N N . GLN A 1 81 ? 11.087 5.722 2.725 1.00 0.00 81 GLN A N 8
ATOM 11548 C CA . GLN A 1 81 ? 12.290 6.535 2.879 1.00 0.00 81 GLN A CA 8
ATOM 11549 C C . GLN A 1 81 ? 12.191 7.511 4.047 1.00 0.00 81 GLN A C 8
ATOM 11550 O O . GLN A 1 81 ? 12.894 8.521 4.077 1.00 0.00 81 GLN A O 8
ATOM 11564 N N . GLY A 1 82 ? 11.343 7.206 5.018 1.00 0.00 82 GLY A N 8
ATOM 11565 C CA . GLY A 1 82 ? 11.268 8.046 6.200 1.00 0.00 82 GLY A CA 8
ATOM 11566 C C . GLY A 1 82 ? 9.910 8.012 6.861 1.00 0.00 82 GLY A C 8
ATOM 11567 O O . GLY A 1 82 ? 9.012 7.308 6.407 1.00 0.00 82 GLY A O 8
ATOM 11571 N N . THR A 1 83 ? 9.756 8.774 7.928 1.00 0.00 83 THR A N 8
ATOM 11572 C CA . THR A 1 83 ? 8.497 8.843 8.648 1.00 0.00 83 THR A CA 8
ATOM 11573 C C . THR A 1 83 ? 7.904 10.243 8.535 1.00 0.00 83 THR A C 8
ATOM 11574 O O . THR A 1 83 ? 8.572 11.239 8.824 1.00 0.00 83 THR A O 8
ATOM 11585 N N . PHE A 1 84 ? 6.655 10.323 8.100 1.00 0.00 84 PHE A N 8
ATOM 11586 C CA . PHE A 1 84 ? 5.997 11.605 7.918 1.00 0.00 84 PHE A CA 8
ATOM 11587 C C . PHE A 1 84 ? 4.744 11.692 8.774 1.00 0.00 84 PHE A C 8
ATOM 11588 O O . PHE A 1 84 ? 4.228 10.679 9.245 1.00 0.00 84 PHE A O 8
ATOM 11605 N N . HIS A 1 85 ? 4.276 12.907 8.996 1.00 0.00 85 HIS A N 8
ATOM 11606 C CA . HIS A 1 85 ? 3.046 13.135 9.725 1.00 0.00 85 HIS A CA 8
ATOM 11607 C C . HIS A 1 85 ? 2.117 13.983 8.876 1.00 0.00 85 HIS A C 8
ATOM 11608 O O . HIS A 1 85 ? 2.484 15.076 8.443 1.00 0.00 85 HIS A O 8
ATOM 11623 N N . LEU A 1 86 ? 0.927 13.478 8.638 1.00 0.00 86 LEU A N 8
ATOM 11624 C CA . LEU A 1 86 ? -0.006 14.118 7.740 1.00 0.00 86 LEU A CA 8
ATOM 11625 C C . LEU A 1 86 ? -1.225 14.628 8.481 1.00 0.00 86 LEU A C 8
ATOM 11626 O O . LEU A 1 86 ? -1.734 13.974 9.386 1.00 0.00 86 LEU A O 8
ATOM 11642 N N . LYS A 1 87 ? -1.689 15.791 8.080 1.00 0.00 87 LYS A N 8
ATOM 11643 C CA . LYS A 1 87 ? -2.882 16.377 8.661 1.00 0.00 87 LYS A CA 8
ATOM 11644 C C . LYS A 1 87 ? -4.041 16.240 7.686 1.00 0.00 87 LYS A C 8
ATOM 11645 O O . LYS A 1 87 ? -3.947 16.667 6.534 1.00 0.00 87 LYS A O 8
ATOM 11664 N N . THR A 1 88 ? -5.119 15.631 8.146 1.00 0.00 88 THR A N 8
ATOM 11665 C CA . THR A 1 88 ? -6.272 15.370 7.297 1.00 0.00 88 THR A CA 8
ATOM 11666 C C . THR A 1 88 ? -7.015 16.651 6.931 1.00 0.00 88 THR A C 8
ATOM 11667 O O . THR A 1 88 ? -7.314 17.488 7.788 1.00 0.00 88 THR A O 8
ATOM 11678 N N . GLY A 1 89 ? -7.308 16.792 5.645 1.00 0.00 89 GLY A N 8
ATOM 11679 C CA . GLY A 1 89 ? -8.058 17.930 5.166 1.00 0.00 89 GLY A CA 8
ATOM 11680 C C . GLY A 1 89 ? -9.491 17.555 4.851 1.00 0.00 89 GLY A C 8
ATOM 11681 O O . GLY A 1 89 ? -10.003 16.560 5.368 1.00 0.00 89 GLY A O 8
ATOM 11685 N N . ARG A 1 90 ? -10.135 18.331 3.988 1.00 0.00 90 ARG A N 8
ATOM 11686 C CA . ARG A 1 90 ? -11.528 18.086 3.636 1.00 0.00 90 ARG A CA 8
ATOM 11687 C C . ARG A 1 90 ? -11.850 18.635 2.247 1.00 0.00 90 ARG A C 8
ATOM 11688 O O . ARG A 1 90 ? -11.795 19.841 2.009 1.00 0.00 90 ARG A O 8
ATOM 11709 N N . ASN A 1 91 ? -12.164 17.733 1.333 1.00 0.00 91 ASN A N 8
ATOM 11710 C CA . ASN A 1 91 ? -12.531 18.098 -0.029 1.00 0.00 91 ASN A CA 8
ATOM 11711 C C . ASN A 1 91 ? -13.413 17.006 -0.619 1.00 0.00 91 ASN A C 8
ATOM 11712 O O . ASN A 1 91 ? -12.917 15.974 -1.071 1.00 0.00 91 ASN A O 8
ATOM 11723 N N . PRO A 1 92 ? -14.738 17.202 -0.584 1.00 0.00 92 PRO A N 8
ATOM 11724 C CA . PRO A 1 92 ? -15.693 16.181 -0.991 1.00 0.00 92 PRO A CA 8
ATOM 11725 C C . PRO A 1 92 ? -15.984 16.167 -2.488 1.00 0.00 92 PRO A C 8
ATOM 11726 O O . PRO A 1 92 ? -16.293 17.195 -3.090 1.00 0.00 92 PRO A O 8
ATOM 11737 N N . ASN A 1 93 ? -15.885 14.987 -3.079 1.00 0.00 93 ASN A N 8
ATOM 11738 C CA . ASN A 1 93 ? -16.297 14.789 -4.464 1.00 0.00 93 ASN A CA 8
ATOM 11739 C C . ASN A 1 93 ? -17.764 14.379 -4.493 1.00 0.00 93 ASN A C 8
ATOM 11740 O O . ASN A 1 93 ? -18.551 14.861 -5.307 1.00 0.00 93 ASN A O 8
ATOM 11751 N N . ASN A 1 94 ? -18.114 13.472 -3.595 1.00 0.00 94 ASN A N 8
ATOM 11752 C CA . ASN A 1 94 ? -19.504 13.102 -3.355 1.00 0.00 94 ASN A CA 8
ATOM 11753 C C . ASN A 1 94 ? -19.817 13.330 -1.888 1.00 0.00 94 ASN A C 8
ATOM 11754 O O . ASN A 1 94 ? -20.722 14.084 -1.537 1.00 0.00 94 ASN A O 8
ATOM 11765 N N . SER A 1 95 ? -19.046 12.672 -1.042 1.00 0.00 95 SER A N 8
ATOM 11766 C CA . SER A 1 95 ? -19.087 12.887 0.393 1.00 0.00 95 SER A CA 8
ATOM 11767 C C . SER A 1 95 ? -17.775 12.391 0.976 1.00 0.00 95 SER A C 8
ATOM 11768 O O . SER A 1 95 ? -17.659 11.243 1.414 1.00 0.00 95 SER A O 8
ATOM 11776 N N . SER A 1 96 ? -16.771 13.247 0.917 1.00 0.00 96 SER A N 8
ATOM 11777 C CA . SER A 1 96 ? -15.420 12.861 1.266 1.00 0.00 96 SER A CA 8
ATOM 11778 C C . SER A 1 96 ? -14.977 13.546 2.551 1.00 0.00 96 SER A C 8
ATOM 11779 O O . SER A 1 96 ? -14.821 14.767 2.598 1.00 0.00 96 SER A O 8
ATOM 11787 N N . ARG A 1 97 ? -14.788 12.750 3.589 1.00 0.00 97 ARG A N 8
ATOM 11788 C CA . ARG A 1 97 ? -14.330 13.252 4.873 1.00 0.00 97 ARG A CA 8
ATOM 11789 C C . ARG A 1 97 ? -12.995 12.605 5.222 1.00 0.00 97 ARG A C 8
ATOM 11790 O O . ARG A 1 97 ? -12.723 11.487 4.785 1.00 0.00 97 ARG A O 8
ATOM 11811 N N . ALA A 1 98 ? -12.176 13.315 5.993 1.00 0.00 98 ALA A N 8
ATOM 11812 C CA . ALA A 1 98 ? -10.801 12.897 6.271 1.00 0.00 98 ALA A CA 8
ATOM 11813 C C . ALA A 1 98 ? -10.025 12.779 4.962 1.00 0.00 98 ALA A C 8
ATOM 11814 O O . ALA A 1 98 ? -9.705 11.684 4.494 1.00 0.00 98 ALA A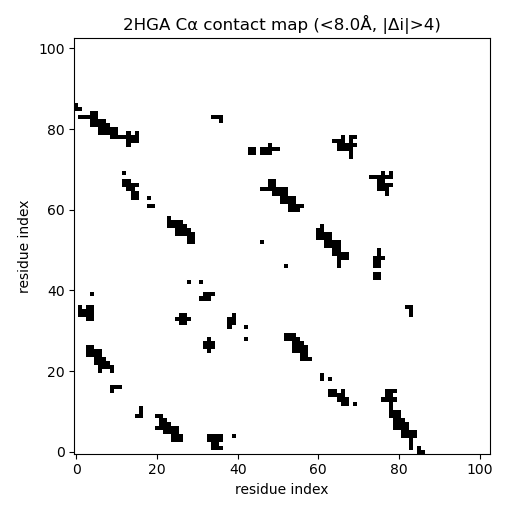 O 8
ATOM 11821 N N . TYR A 1 99 ? -9.734 13.926 4.368 1.00 0.00 99 TYR A N 8
ATOM 11822 C CA . TYR A 1 99 ? -9.182 13.967 3.024 1.00 0.00 99 TYR A CA 8
ATOM 11823 C C . TYR A 1 99 ? -7.668 14.085 3.071 1.00 0.00 99 TYR A C 8
ATOM 11824 O O . TYR A 1 99 ? -7.123 15.154 3.338 1.00 0.00 99 TYR A O 8
ATOM 11842 N N . MET A 1 100 ? -6.997 12.968 2.842 1.00 0.00 100 MET A N 8
ATOM 11843 C CA . MET A 1 100 ? -5.545 12.955 2.782 1.00 0.00 100 MET A CA 8
ATOM 11844 C C . MET A 1 100 ? -5.067 13.620 1.499 1.00 0.00 100 MET A C 8
ATOM 11845 O O . MET A 1 100 ? -4.123 14.404 1.508 1.00 0.00 100 MET A O 8
ATOM 11859 N N . GLY A 1 101 ? -5.732 13.300 0.395 1.00 0.00 101 GLY A N 8
ATOM 11860 C CA . GLY A 1 101 ? -5.414 13.930 -0.873 1.00 0.00 101 GLY A CA 8
ATOM 11861 C C . GLY A 1 101 ? -4.576 13.048 -1.772 1.00 0.00 101 GLY A C 8
ATOM 11862 O O . GLY A 1 101 ? -4.415 13.334 -2.957 1.00 0.00 101 GLY A O 8
ATOM 11866 N N . ILE A 1 102 ? -4.041 11.978 -1.214 1.00 0.00 102 ILE A N 8
ATOM 11867 C CA . ILE A 1 102 ? -3.232 11.053 -1.987 1.00 0.00 102 ILE A CA 8
ATOM 11868 C C . ILE A 1 102 ? -3.915 9.697 -2.071 1.00 0.00 102 ILE A C 8
ATOM 11869 O O . ILE A 1 102 ? -4.604 9.275 -1.135 1.00 0.00 102 ILE A O 8
ATOM 11885 N N . ARG A 1 103 ? -3.762 9.037 -3.203 1.00 0.00 103 ARG A N 8
ATOM 11886 C CA . ARG A 1 103 ? -4.335 7.717 -3.392 1.00 0.00 103 ARG A CA 8
ATOM 11887 C C . ARG A 1 103 ? -3.406 6.658 -2.830 1.00 0.00 103 ARG A C 8
ATOM 11888 O O . ARG A 1 103 ? -2.185 6.819 -2.850 1.00 0.00 103 ARG A O 8
ATOM 11909 N N . THR A 1 104 ? -3.984 5.587 -2.327 1.00 0.00 104 THR A N 8
ATOM 11910 C CA . THR A 1 104 ? -3.207 4.480 -1.812 1.00 0.00 104 THR A CA 8
ATOM 11911 C C . THR A 1 104 ? -3.606 3.185 -2.496 1.00 0.00 104 THR A C 8
ATOM 11912 O O . THR A 1 104 ? -4.771 2.786 -2.463 1.00 0.00 104 THR A O 8
ATOM 11923 N N . SER A 1 105 ? -2.638 2.541 -3.116 1.00 0.00 105 SER A N 8
ATOM 11924 C CA . SER A 1 105 ? -2.869 1.276 -3.780 1.00 0.00 105 SER A CA 8
ATOM 11925 C C . SER A 1 105 ? -1.858 0.261 -3.283 1.00 0.00 105 SER A C 8
ATOM 11926 O O . SER A 1 105 ? -0.789 0.623 -2.820 1.00 0.00 105 SER A O 8
ATOM 11934 N N . ASN A 1 106 ? -2.201 -1.005 -3.361 1.00 0.00 106 ASN A N 8
ATOM 11935 C CA . ASN A 1 106 ? -1.279 -2.061 -2.967 1.00 0.00 106 ASN A CA 8
ATOM 11936 C C . ASN A 1 106 ? -0.279 -2.327 -4.089 1.00 0.00 106 ASN A C 8
ATOM 11937 O O . ASN A 1 106 ? 0.820 -2.829 -3.855 1.00 0.00 106 ASN A O 8
ATOM 11948 N N . HIS A 1 107 ? -0.681 -1.936 -5.300 1.00 0.00 107 HIS A N 8
ATOM 11949 C CA . HIS A 1 107 ? 0.092 -2.155 -6.528 1.00 0.00 107 HIS A CA 8
ATOM 11950 C C . HIS A 1 107 ? 0.678 -3.566 -6.561 1.00 0.00 107 HIS A C 8
ATOM 11951 O O . HIS A 1 107 ? 1.889 -3.746 -6.699 1.00 0.00 107 HIS A O 8
ATOM 11966 N N . LEU A 1 108 ? -0.193 -4.559 -6.424 1.00 0.00 108 LEU A N 8
ATOM 11967 C CA . LEU A 1 108 ? 0.240 -5.949 -6.351 1.00 0.00 108 LEU A CA 8
ATOM 11968 C C . LEU A 1 108 ? 0.743 -6.471 -7.689 1.00 0.00 108 LEU A C 8
ATOM 11969 O O . LEU A 1 108 ? 0.815 -5.744 -8.682 1.00 0.00 108 LEU A O 8
ATOM 11985 N N . ARG A 1 109 ? 1.077 -7.750 -7.690 1.00 0.00 109 ARG A N 8
ATOM 11986 C CA . ARG A 1 109 ? 1.622 -8.418 -8.864 1.00 0.00 109 ARG A CA 8
ATOM 11987 C C . ARG A 1 109 ? 0.577 -8.502 -9.968 1.00 0.00 109 ARG A C 8
ATOM 11988 O O . ARG A 1 109 ? -0.461 -9.143 -9.805 1.00 0.00 109 ARG A O 8
ATOM 12009 N N . VAL A 1 110 ? 0.862 -7.856 -11.087 1.00 0.00 110 VAL A N 8
ATOM 12010 C CA . VAL A 1 110 ? -0.056 -7.823 -12.215 1.00 0.00 110 VAL A CA 8
ATOM 12011 C C . VAL A 1 110 ? 0.091 -9.092 -13.066 1.00 0.00 110 VAL A C 8
ATOM 12012 O O . VAL A 1 110 ? 1.124 -9.755 -13.008 1.00 0.00 110 VAL A O 8
ATOM 12025 N N . ARG A 1 111 ? -0.969 -9.414 -13.820 1.00 0.00 111 ARG A N 8
ATOM 12026 C CA . ARG A 1 111 ? -1.031 -10.558 -14.753 1.00 0.00 111 ARG A CA 8
ATOM 12027 C C . ARG A 1 111 ? -0.574 -11.891 -14.152 1.00 0.00 111 ARG A C 8
ATOM 12028 O O . ARG A 1 111 ? 0.618 -12.163 -14.009 1.00 0.00 111 ARG A O 8
ATOM 12049 N N . ASP A 1 112 ? -1.544 -12.730 -13.823 1.00 0.00 112 ASP A N 8
ATOM 12050 C CA . ASP A 1 112 ? -1.268 -14.107 -13.436 1.00 0.00 112 ASP A CA 8
ATOM 12051 C C . ASP A 1 112 ? -2.065 -15.054 -14.322 1.00 0.00 112 ASP A C 8
ATOM 12052 O O . ASP A 1 112 ? -3.260 -15.264 -14.104 1.00 0.00 112 ASP A O 8
ATOM 12061 N N . SER A 1 113 ? -1.400 -15.576 -15.347 1.00 0.00 113 SER A N 8
ATOM 12062 C CA . SER A 1 113 ? -2.003 -16.507 -16.302 1.00 0.00 113 SER A CA 8
ATOM 12063 C C . SER A 1 113 ? -3.326 -15.987 -16.867 1.00 0.00 113 SER A C 8
ATOM 12064 O O . SER A 1 113 ? -4.408 -16.391 -16.432 1.00 0.00 113 SER A O 8
ATOM 12072 N N . VAL A 1 114 ? -3.229 -15.076 -17.825 1.00 0.00 114 VAL A N 8
ATOM 12073 C CA . VAL A 1 114 ? -4.409 -14.540 -18.492 1.00 0.00 114 VAL A CA 8
ATOM 12074 C C . VAL A 1 114 ? -4.829 -15.436 -19.658 1.00 0.00 114 VAL A C 8
ATOM 12075 O O . VAL A 1 114 ? -3.998 -16.124 -20.256 1.00 0.00 114 VAL A O 8
ATOM 12088 N N . ALA A 1 115 ? -6.113 -15.433 -19.972 1.00 0.00 115 ALA A N 8
ATOM 12089 C CA . ALA A 1 115 ? -6.639 -16.267 -21.042 1.00 0.00 115 ALA A CA 8
ATOM 12090 C C . ALA A 1 115 ? -6.619 -15.529 -22.373 1.00 0.00 115 ALA A C 8
ATOM 12091 O O . ALA A 1 115 ? -6.917 -14.334 -22.442 1.00 0.00 115 ALA A O 8
ATOM 12098 N N . SER A 1 116 ? -6.274 -16.247 -23.433 1.00 0.00 116 SER A N 8
ATOM 12099 C CA . SER A 1 116 ? -6.229 -15.666 -24.765 1.00 0.00 116 SER A CA 8
ATOM 12100 C C . SER A 1 116 ? -7.451 -16.087 -25.569 1.00 0.00 116 SER A C 8
ATOM 12101 O O . SER A 1 116 ? -7.487 -15.960 -26.793 1.00 0.00 116 SER A O 8
ATOM 12109 N N . VAL A 1 117 ? -8.451 -16.571 -24.862 1.00 0.00 117 VAL A N 8
ATOM 12110 C CA . VAL A 1 117 ? -9.689 -17.015 -25.477 1.00 0.00 117 VAL A CA 8
ATOM 12111 C C . VAL A 1 117 ? -10.803 -16.024 -25.163 1.00 0.00 117 VAL A C 8
ATOM 12112 O O . VAL A 1 117 ? -10.861 -15.474 -24.061 1.00 0.00 117 VAL A O 8
ATOM 12125 N N . LEU A 1 118 ? -11.662 -15.769 -26.137 1.00 0.00 118 LEU A N 8
ATOM 12126 C CA . LEU A 1 118 ? -12.758 -14.829 -25.954 1.00 0.00 118 LEU A CA 8
ATOM 12127 C C . LEU A 1 118 ? -14.015 -15.552 -25.492 1.00 0.00 118 LEU A C 8
ATOM 12128 O O . LEU A 1 118 ? -14.458 -15.378 -24.355 1.00 0.00 118 LEU A O 8
ATOM 12144 N N . GLY A 1 119 ? -14.570 -16.378 -26.365 1.00 0.00 119 GLY A N 8
ATOM 12145 C CA . GLY A 1 119 ? -15.796 -17.073 -26.042 1.00 0.00 119 GLY A CA 8
ATOM 12146 C C . GLY A 1 119 ? -17.006 -16.170 -26.161 1.00 0.00 119 GLY A C 8
ATOM 12147 O O . GLY A 1 119 ? -17.161 -15.460 -27.158 1.00 0.00 119 GLY A O 8
ATOM 12151 N N . ASP A 1 120 ? -17.851 -16.181 -25.139 1.00 0.00 120 ASP A N 8
ATOM 12152 C CA . ASP A 1 120 ? -19.056 -15.357 -25.128 1.00 0.00 120 ASP A CA 8
ATOM 12153 C C . ASP A 1 120 ? -19.252 -14.715 -23.769 1.00 0.00 120 ASP A C 8
ATOM 12154 O O . ASP A 1 120 ? -18.701 -15.175 -22.770 1.00 0.00 120 ASP A O 8
ATOM 12163 N N . THR A 1 121 ? -20.043 -13.658 -23.738 1.00 0.00 121 THR A N 8
ATOM 12164 C CA . THR A 1 121 ? -20.403 -13.014 -22.491 1.00 0.00 121 THR A CA 8
ATOM 12165 C C . THR A 1 121 ? -21.916 -12.790 -22.460 1.00 0.00 121 THR A C 8
ATOM 12166 O O . THR A 1 121 ? -22.530 -12.483 -23.486 1.00 0.00 121 THR A O 8
ATOM 12177 N N . LEU A 1 122 ? -22.522 -12.997 -21.302 1.00 0.00 122 LEU A N 8
ATOM 12178 C CA . LEU A 1 122 ? -23.965 -12.867 -21.171 1.00 0.00 122 LEU A CA 8
ATOM 12179 C C . LEU A 1 122 ? -24.329 -11.590 -20.427 1.00 0.00 122 LEU A C 8
ATOM 12180 O O . LEU A 1 122 ? -23.865 -11.360 -19.308 1.00 0.00 122 LEU A O 8
ATOM 12196 N N . PRO A 1 123 ? -25.142 -10.731 -21.057 1.00 0.00 123 PRO A N 8
ATOM 12197 C CA . PRO A 1 123 ? -25.626 -9.498 -20.439 1.00 0.00 123 PRO A CA 8
ATOM 12198 C C . PRO A 1 123 ? -26.623 -9.787 -19.324 1.00 0.00 123 PRO A C 8
ATOM 12199 O O . PRO A 1 123 ? -27.350 -10.785 -19.367 1.00 0.00 123 PRO A O 8
ATOM 12210 N N . PHE A 1 124 ? -26.667 -8.906 -18.338 1.00 0.00 124 PHE A N 8
ATOM 12211 C CA . PHE A 1 124 ? -27.505 -9.114 -17.169 1.00 0.00 124 PHE A CA 8
ATOM 12212 C C . PHE A 1 124 ? -28.950 -8.737 -17.460 1.00 0.00 124 PHE A C 8
ATOM 12213 O O . PHE A 1 124 ? -29.265 -7.583 -17.763 1.00 0.00 124 PHE A O 8
ATOM 12230 N N . ALA A 1 125 ? -29.823 -9.725 -17.382 1.00 0.00 125 ALA A N 8
ATOM 12231 C CA . ALA A 1 125 ? -31.232 -9.528 -17.655 1.00 0.00 125 ALA A CA 8
ATOM 12232 C C . ALA A 1 125 ? -32.062 -9.981 -16.463 1.00 0.00 125 ALA A C 8
ATOM 12233 O O . ALA A 1 125 ? -32.521 -11.139 -16.455 1.00 0.00 125 ALA A O 8
ATOM 12241 N N . GLN A 1 23 ? -5.447 -10.695 -1.164 1.00 0.00 23 GLN A N 9
ATOM 12242 C CA . GLN A 1 23 ? -4.501 -11.082 -0.129 1.00 0.00 23 GLN A CA 9
ATOM 12243 C C . GLN A 1 23 ? -3.595 -9.906 0.218 1.00 0.00 23 GLN A C 9
ATOM 12244 O O . GLN A 1 23 ? -3.055 -9.251 -0.670 1.00 0.00 23 GLN A O 9
ATOM 12258 N N . PRO A 1 24 ? -3.429 -9.623 1.517 1.00 0.00 24 PRO A N 9
ATOM 12259 C CA . PRO A 1 24 ? -2.679 -8.455 1.991 1.00 0.00 24 PRO A CA 9
ATOM 12260 C C . PRO A 1 24 ? -1.164 -8.663 2.016 1.00 0.00 24 PRO A C 9
ATOM 12261 O O . PRO A 1 24 ? -0.669 -9.796 1.962 1.00 0.00 24 PRO A O 9
ATOM 12272 N N . ASP A 1 25 ? -0.443 -7.552 2.102 1.00 0.00 25 ASP A N 9
ATOM 12273 C CA . ASP A 1 25 ? 1.010 -7.558 2.239 1.00 0.00 25 ASP A CA 9
ATOM 12274 C C . ASP A 1 25 ? 1.494 -6.164 2.625 1.00 0.00 25 ASP A C 9
ATOM 12275 O O . ASP A 1 25 ? 2.385 -6.004 3.463 1.00 0.00 25 ASP A O 9
ATOM 12284 N N . GLY A 1 26 ? 0.866 -5.163 2.031 1.00 0.00 26 GLY A N 9
ATOM 12285 C CA . GLY A 1 26 ? 1.236 -3.782 2.254 1.00 0.00 26 GLY A CA 9
ATOM 12286 C C . GLY A 1 26 ? 0.617 -2.889 1.201 1.00 0.00 26 GLY A C 9
ATOM 12287 O O . GLY A 1 26 ? 0.123 -3.383 0.192 1.00 0.00 26 GLY A O 9
ATOM 12291 N N . VAL A 1 27 ? 0.617 -1.586 1.430 1.00 0.00 27 VAL A N 9
ATOM 12292 C CA . VAL A 1 27 ? 0.067 -0.649 0.456 1.00 0.00 27 VAL A CA 9
ATOM 12293 C C . VAL A 1 27 ? 1.116 0.373 0.039 1.00 0.00 27 VAL A C 9
ATOM 12294 O O . VAL A 1 27 ? 2.018 0.695 0.811 1.00 0.00 27 VAL A O 9
ATOM 12307 N N . GLN A 1 28 ? 1.009 0.878 -1.180 1.00 0.00 28 GLN A N 9
ATOM 12308 C CA . GLN A 1 28 ? 1.926 1.902 -1.640 1.00 0.00 28 GLN A CA 9
ATOM 12309 C C . GLN A 1 28 ? 1.162 3.101 -2.202 1.00 0.00 28 GLN A C 9
ATOM 12310 O O . GLN A 1 28 ? -0.030 3.006 -2.489 1.00 0.00 28 GLN A O 9
ATOM 12324 N N . ILE A 1 29 ? 1.854 4.223 -2.347 1.00 0.00 29 ILE A N 9
ATOM 12325 C CA . ILE A 1 29 ? 1.234 5.462 -2.793 1.00 0.00 29 ILE A CA 9
ATOM 12326 C C . ILE A 1 29 ? 1.302 5.590 -4.309 1.00 0.00 29 ILE A C 9
ATOM 12327 O O . ILE A 1 29 ? 2.390 5.691 -4.877 1.00 0.00 29 ILE A O 9
ATOM 12343 N N . ASP A 1 30 ? 0.145 5.591 -4.953 1.00 0.00 30 ASP A N 9
ATOM 12344 C CA . ASP A 1 30 ? 0.076 5.794 -6.397 1.00 0.00 30 ASP A CA 9
ATOM 12345 C C . ASP A 1 30 ? 0.511 7.203 -6.740 1.00 0.00 30 ASP A C 9
ATOM 12346 O O . ASP A 1 30 ? 1.472 7.416 -7.481 1.00 0.00 30 ASP A O 9
ATOM 12355 N N . SER A 1 31 ? -0.201 8.165 -6.178 1.00 0.00 31 SER A N 9
ATOM 12356 C CA . SER A 1 31 ? 0.078 9.566 -6.427 1.00 0.00 31 SER A CA 9
ATOM 12357 C C . SER A 1 31 ? -0.629 10.433 -5.398 1.00 0.00 31 SER A C 9
ATOM 12358 O O . SER A 1 31 ? -1.542 9.972 -4.714 1.00 0.00 31 SER A O 9
ATOM 12366 N N . VAL A 1 32 ? -0.184 11.671 -5.272 1.00 0.00 32 VAL A N 9
ATOM 12367 C CA . VAL A 1 32 ? -0.802 12.621 -4.364 1.00 0.00 32 VAL A CA 9
ATOM 12368 C C . VAL A 1 32 ? -1.761 13.520 -5.141 1.00 0.00 32 VAL A C 9
ATOM 12369 O O . VAL A 1 32 ? -1.449 13.957 -6.250 1.00 0.00 32 VAL A O 9
ATOM 12382 N N . VAL A 1 33 ? -2.920 13.786 -4.561 1.00 0.00 33 VAL A N 9
ATOM 12383 C CA . VAL A 1 33 ? -3.949 14.564 -5.230 1.00 0.00 33 VAL A CA 9
ATOM 12384 C C . VAL A 1 33 ? -3.725 16.057 -5.015 1.00 0.00 33 VAL A C 9
ATOM 12385 O O . VAL A 1 33 ? -3.743 16.535 -3.881 1.00 0.00 33 VAL A O 9
ATOM 12398 N N . PRO A 1 34 ? -3.515 16.815 -6.105 1.00 0.00 34 PRO A N 9
ATOM 12399 C CA . PRO A 1 34 ? -3.286 18.265 -6.036 1.00 0.00 34 PRO A CA 9
ATOM 12400 C C . PRO A 1 34 ? -4.506 19.035 -5.526 1.00 0.00 34 PRO A C 9
ATOM 12401 O O . PRO A 1 34 ? -4.411 20.214 -5.186 1.00 0.00 34 PRO A O 9
ATOM 12412 N N . GLY A 1 35 ? -5.649 18.362 -5.476 1.00 0.00 35 GLY A N 9
ATOM 12413 C CA . GLY A 1 35 ? -6.856 18.982 -4.967 1.00 0.00 35 GLY A CA 9
ATOM 12414 C C . GLY A 1 35 ? -7.066 18.669 -3.501 1.00 0.00 35 GLY A C 9
ATOM 12415 O O . GLY A 1 35 ? -8.188 18.710 -3.001 1.00 0.00 35 GLY A O 9
ATOM 12419 N N . SER A 1 36 ? -5.979 18.335 -2.820 1.00 0.00 36 SER A N 9
ATOM 12420 C CA . SER A 1 36 ? -6.018 17.987 -1.412 1.00 0.00 36 SER A CA 9
ATOM 12421 C C . SER A 1 36 ? -4.700 18.386 -0.741 1.00 0.00 36 SER A C 9
ATOM 12422 O O . SER A 1 36 ? -3.757 18.794 -1.428 1.00 0.00 36 SER A O 9
ATOM 12430 N N . PRO A 1 37 ? -4.617 18.313 0.603 1.00 0.00 37 PRO A N 9
ATOM 12431 C CA . PRO A 1 37 ? -3.380 18.616 1.330 1.00 0.00 37 PRO A CA 9
ATOM 12432 C C . PRO A 1 37 ? -2.307 17.542 1.131 1.00 0.00 37 PRO A C 9
ATOM 12433 O O . PRO A 1 37 ? -2.419 16.699 0.242 1.00 0.00 37 PRO A O 9
ATOM 12444 N N . ALA A 1 38 ? -1.249 17.616 1.945 1.00 0.00 38 ALA A N 9
ATOM 12445 C CA . ALA A 1 38 ? -0.161 16.627 1.942 1.00 0.00 38 ALA A CA 9
ATOM 12446 C C . ALA A 1 38 ? 0.690 16.676 0.668 1.00 0.00 38 ALA A C 9
ATOM 12447 O O . ALA A 1 38 ? 1.756 16.060 0.610 1.00 0.00 38 ALA A O 9
ATOM 12454 N N . SER A 1 39 ? 0.241 17.432 -0.332 1.00 0.00 39 SER A N 9
ATOM 12455 C CA . SER A 1 39 ? 0.936 17.523 -1.614 1.00 0.00 39 SER A CA 9
ATOM 12456 C C . SER A 1 39 ? 2.254 18.285 -1.478 1.00 0.00 39 SER A C 9
ATOM 12457 O O . SER A 1 39 ? 3.037 18.360 -2.423 1.00 0.00 39 SER A O 9
ATOM 12465 N N . LYS A 1 40 ? 2.489 18.850 -0.303 1.00 0.00 40 LYS A N 9
ATOM 12466 C CA . LYS A 1 40 ? 3.734 19.550 -0.027 1.00 0.00 40 LYS A CA 9
ATOM 12467 C C . LYS A 1 40 ? 4.478 18.878 1.123 1.00 0.00 40 LYS A C 9
ATOM 12468 O O . LYS A 1 40 ? 5.430 19.433 1.673 1.00 0.00 40 LYS A O 9
ATOM 12487 N N . VAL A 1 41 ? 4.038 17.677 1.486 1.00 0.00 41 VAL A N 9
ATOM 12488 C CA . VAL A 1 41 ? 4.624 16.962 2.613 1.00 0.00 41 VAL A CA 9
ATOM 12489 C C . VAL A 1 41 ? 5.194 15.615 2.177 1.00 0.00 41 VAL A C 9
ATOM 12490 O O . VAL A 1 41 ? 6.373 15.329 2.394 1.00 0.00 41 VAL A O 9
ATOM 12503 N N . LEU A 1 42 ? 4.355 14.793 1.557 1.00 0.00 42 LEU A N 9
ATOM 12504 C CA . LEU A 1 42 ? 4.765 13.454 1.147 1.00 0.00 42 LEU A CA 9
ATOM 12505 C C . LEU A 1 42 ? 5.203 13.436 -0.312 1.00 0.00 42 LEU A C 9
ATOM 12506 O O . LEU A 1 42 ? 5.038 14.417 -1.036 1.00 0.00 42 LEU A O 9
ATOM 12522 N N . THR A 1 43 ? 5.757 12.312 -0.731 1.00 0.00 43 THR A N 9
ATOM 12523 C CA . THR A 1 43 ? 6.163 12.119 -2.110 1.00 0.00 43 THR A CA 9
ATOM 12524 C C . THR A 1 43 ? 5.460 10.891 -2.688 1.00 0.00 43 THR A C 9
ATOM 12525 O O . THR A 1 43 ? 5.484 9.818 -2.082 1.00 0.00 43 THR A O 9
ATOM 12536 N N . PRO A 1 44 ? 4.789 11.040 -3.839 1.00 0.00 44 PRO A N 9
ATOM 12537 C CA . PRO A 1 44 ? 4.096 9.927 -4.490 1.00 0.00 44 PRO A CA 9
ATOM 12538 C C . PRO A 1 44 ? 5.072 8.887 -5.033 1.00 0.00 44 PRO A C 9
ATOM 12539 O O . PRO A 1 44 ? 6.192 9.218 -5.419 1.00 0.00 44 PRO A O 9
ATOM 12550 N N . GLY A 1 45 ? 4.644 7.634 -5.051 1.00 0.00 45 GLY A N 9
ATOM 12551 C CA . GLY A 1 45 ? 5.501 6.570 -5.534 1.00 0.00 45 GLY A CA 9
ATOM 12552 C C . GLY A 1 45 ? 6.176 5.810 -4.411 1.00 0.00 45 GLY A C 9
ATOM 12553 O O . GLY A 1 45 ? 6.897 4.840 -4.654 1.00 0.00 45 GLY A O 9
ATOM 12557 N N . LEU A 1 46 ? 5.951 6.242 -3.176 1.00 0.00 46 LEU A N 9
ATOM 12558 C CA . LEU A 1 46 ? 6.552 5.584 -2.022 1.00 0.00 46 LEU A CA 9
ATOM 12559 C C . LEU A 1 46 ? 5.641 4.482 -1.493 1.00 0.00 46 LEU A C 9
ATOM 12560 O O . LEU A 1 46 ? 4.462 4.427 -1.834 1.00 0.00 46 LEU A O 9
ATOM 12576 N N . VAL A 1 47 ? 6.192 3.606 -0.670 1.00 0.00 47 VAL A N 9
ATOM 12577 C CA . VAL A 1 47 ? 5.421 2.529 -0.067 1.00 0.00 47 VAL A CA 9
ATOM 12578 C C . VAL A 1 47 ? 5.090 2.872 1.386 1.00 0.00 47 VAL A C 9
ATOM 12579 O O . VAL A 1 47 ? 5.929 3.419 2.107 1.00 0.00 47 VAL A O 9
ATOM 12592 N N . ILE A 1 48 ? 3.873 2.551 1.808 1.00 0.00 48 ILE A N 9
ATOM 12593 C CA . ILE A 1 48 ? 3.420 2.872 3.155 1.00 0.00 48 ILE A CA 9
ATOM 12594 C C . ILE A 1 48 ? 3.674 1.703 4.100 1.00 0.00 48 ILE A C 9
ATOM 12595 O O . ILE A 1 48 ? 3.194 0.591 3.880 1.00 0.00 48 ILE A O 9
ATOM 12611 N N . GLU A 1 49 ? 4.437 1.969 5.144 1.00 0.00 49 GLU A N 9
ATOM 12612 C CA . GLU A 1 49 ? 4.740 0.972 6.152 1.00 0.00 49 GLU A CA 9
ATOM 12613 C C . GLU A 1 49 ? 3.587 0.885 7.144 1.00 0.00 49 GLU A C 9
ATOM 12614 O O . GLU A 1 49 ? 3.056 -0.196 7.408 1.00 0.00 49 GLU A O 9
ATOM 12626 N N . SER A 1 50 ? 3.175 2.037 7.665 1.00 0.00 50 SER A N 9
ATOM 12627 C CA . SER A 1 50 ? 2.145 2.067 8.693 1.00 0.00 50 SER A CA 9
ATOM 12628 C C . SER A 1 50 ? 1.551 3.461 8.865 1.00 0.00 50 SER A C 9
ATOM 12629 O O . SER A 1 50 ? 2.158 4.464 8.472 1.00 0.00 50 SER A O 9
ATOM 12637 N N . ILE A 1 51 ? 0.354 3.507 9.439 1.00 0.00 51 ILE A N 9
ATOM 12638 C CA . ILE A 1 51 ? -0.309 4.766 9.745 1.00 0.00 51 ILE A CA 9
ATOM 12639 C C . ILE A 1 51 ? -0.484 4.927 11.255 1.00 0.00 51 ILE A C 9
ATOM 12640 O O . ILE A 1 51 ? -1.298 4.238 11.875 1.00 0.00 51 ILE A O 9
ATOM 12656 N N . ASN A 1 52 ? 0.306 5.833 11.829 1.00 0.00 52 ASN A N 9
ATOM 12657 C CA . ASN A 1 52 ? 0.271 6.151 13.262 1.00 0.00 52 ASN A CA 9
ATOM 12658 C C . ASN A 1 52 ? 0.749 4.962 14.092 1.00 0.00 52 ASN A C 9
ATOM 12659 O O . ASN A 1 52 ? 1.912 4.902 14.491 1.00 0.00 52 ASN A O 9
ATOM 12670 N N . GLY A 1 53 ? -0.143 4.011 14.331 1.00 0.00 53 GLY A N 9
ATOM 12671 C CA . GLY A 1 53 ? 0.224 2.814 15.055 1.00 0.00 53 GLY A CA 9
ATOM 12672 C C . GLY A 1 53 ? -0.289 1.564 14.371 1.00 0.00 53 GLY A C 9
ATOM 12673 O O . GLY A 1 53 ? 0.024 0.447 14.781 1.00 0.00 53 GLY A O 9
ATOM 12677 N N . MET A 1 54 ? -1.066 1.758 13.311 1.00 0.00 54 MET A N 9
ATOM 12678 C CA . MET A 1 54 ? -1.680 0.653 12.591 1.00 0.00 54 MET A CA 9
ATOM 12679 C C . MET A 1 54 ? -1.069 0.518 11.204 1.00 0.00 54 MET A C 9
ATOM 12680 O O . MET A 1 54 ? -1.185 1.420 10.375 1.00 0.00 54 MET A O 9
ATOM 12694 N N . PRO A 1 55 ? -0.382 -0.597 10.940 1.00 0.00 55 PRO A N 9
ATOM 12695 C CA . PRO A 1 55 ? 0.199 -0.860 9.633 1.00 0.00 55 PRO A CA 9
ATOM 12696 C C . PRO A 1 55 ? -0.842 -1.357 8.634 1.00 0.00 55 PRO A C 9
ATOM 12697 O O . PRO A 1 55 ? -1.636 -2.250 8.936 1.00 0.00 55 PRO A O 9
ATOM 12708 N N . THR A 1 56 ? -0.840 -0.773 7.448 1.00 0.00 56 THR A N 9
ATOM 12709 C CA . THR A 1 56 ? -1.808 -1.119 6.421 1.00 0.00 56 THR A CA 9
ATOM 12710 C C . THR A 1 56 ? -1.257 -2.166 5.456 1.00 0.00 56 THR A C 9
ATOM 12711 O O . THR A 1 56 ? -0.435 -1.861 4.590 1.00 0.00 56 THR A O 9
ATOM 12722 N N . SER A 1 57 ? -1.705 -3.400 5.629 1.00 0.00 57 SER A N 9
ATOM 12723 C CA . SER A 1 57 ? -1.282 -4.504 4.780 1.00 0.00 57 SER A CA 9
ATOM 12724 C C . SER A 1 57 ? -2.263 -4.695 3.622 1.00 0.00 57 SER A C 9
ATOM 12725 O O . SER A 1 57 ? -1.908 -5.218 2.565 1.00 0.00 57 SER A O 9
ATOM 12733 N N . ASN A 1 58 ? -3.495 -4.254 3.813 1.00 0.00 58 ASN A N 9
ATOM 12734 C CA . ASN A 1 58 ? -4.513 -4.402 2.785 1.00 0.00 58 ASN A CA 9
ATOM 12735 C C . ASN A 1 58 ? -5.266 -3.093 2.592 1.00 0.00 58 ASN A C 9
ATOM 12736 O O . ASN A 1 58 ? -5.036 -2.123 3.313 1.00 0.00 58 ASN A O 9
ATOM 12747 N N . LEU A 1 59 ? -6.165 -3.074 1.628 1.00 0.00 59 LEU A N 9
ATOM 12748 C CA . LEU A 1 59 ? -6.937 -1.899 1.318 1.00 0.00 59 LEU A CA 9
ATOM 12749 C C . LEU A 1 59 ? -8.120 -1.764 2.275 1.00 0.00 59 LEU A C 9
ATOM 12750 O O . LEU A 1 59 ? -8.518 -0.656 2.631 1.00 0.00 59 LEU A O 9
ATOM 12766 N N . THR A 1 60 ? -8.668 -2.897 2.707 1.00 0.00 60 THR A N 9
ATOM 12767 C CA . THR A 1 60 ? -9.794 -2.895 3.632 1.00 0.00 60 THR A CA 9
ATOM 12768 C C . THR A 1 60 ? -9.387 -2.309 4.982 1.00 0.00 60 THR A C 9
ATOM 12769 O O . THR A 1 60 ? -10.108 -1.500 5.563 1.00 0.00 60 THR A O 9
ATOM 12780 N N . THR A 1 61 ? -8.216 -2.711 5.466 1.00 0.00 61 THR A N 9
ATOM 12781 C CA . THR A 1 61 ? -7.713 -2.225 6.741 1.00 0.00 61 THR A CA 9
ATOM 12782 C C . THR A 1 61 ? -7.385 -0.732 6.643 1.00 0.00 61 THR A C 9
ATOM 12783 O O . THR A 1 61 ? -7.432 -0.004 7.635 1.00 0.00 61 THR A O 9
ATOM 12794 N N . TYR A 1 62 ? -7.069 -0.285 5.431 1.00 0.00 62 TYR A N 9
ATOM 12795 C CA . TYR A 1 62 ? -6.875 1.132 5.160 1.00 0.00 62 TYR A CA 9
ATOM 12796 C C . TYR A 1 62 ? -8.200 1.871 5.281 1.00 0.00 62 TYR A C 9
ATOM 12797 O O . TYR A 1 62 ? -8.290 2.914 5.928 1.00 0.00 62 TYR A O 9
ATOM 12815 N N . SER A 1 63 ? -9.222 1.314 4.652 1.00 0.00 63 SER A N 9
ATOM 12816 C CA . SER A 1 63 ? -10.553 1.894 4.678 1.00 0.00 63 SER A CA 9
ATOM 12817 C C . SER A 1 63 ? -11.074 1.966 6.114 1.00 0.00 63 SER A C 9
ATOM 12818 O O . SER A 1 63 ? -11.697 2.953 6.513 1.00 0.00 63 SER A O 9
ATOM 12826 N N . ALA A 1 64 ? -10.799 0.920 6.888 1.00 0.00 64 ALA A N 9
ATOM 12827 C CA . ALA A 1 64 ? -11.198 0.877 8.287 1.00 0.00 64 ALA A CA 9
ATOM 12828 C C . ALA A 1 64 ? -10.394 1.870 9.120 1.00 0.00 64 ALA A C 9
ATOM 12829 O O . ALA A 1 64 ? -10.895 2.424 10.099 1.00 0.00 64 ALA A O 9
ATOM 12836 N N . ALA A 1 65 ? -9.147 2.096 8.724 1.00 0.00 65 ALA A N 9
ATOM 12837 C CA . ALA A 1 65 ? -8.291 3.050 9.412 1.00 0.00 65 ALA A CA 9
ATOM 12838 C C . ALA A 1 65 ? -8.786 4.468 9.179 1.00 0.00 65 ALA A C 9
ATOM 12839 O O . ALA A 1 65 ? -8.919 5.252 10.116 1.00 0.00 65 ALA A O 9
ATOM 12846 N N . LEU A 1 66 ? -9.086 4.775 7.922 1.00 0.00 66 LEU A N 9
ATOM 12847 C CA . LEU A 1 66 ? -9.587 6.074 7.529 1.00 0.00 66 LEU A CA 9
ATOM 12848 C C . LEU A 1 66 ? -10.871 6.395 8.280 1.00 0.00 66 LEU A C 9
ATOM 12849 O O . LEU A 1 66 ? -11.109 7.533 8.687 1.00 0.00 66 LEU A O 9
ATOM 12865 N N . LYS A 1 67 ? -11.690 5.366 8.456 1.00 0.00 67 LYS A N 9
ATOM 12866 C CA . LYS A 1 67 ? -12.950 5.474 9.181 1.00 0.00 67 LYS A CA 9
ATOM 12867 C C . LYS A 1 67 ? -12.739 5.980 10.612 1.00 0.00 67 LYS A C 9
ATOM 12868 O O . LYS A 1 67 ? -13.531 6.774 11.122 1.00 0.00 67 LYS A O 9
ATOM 12887 N N . THR A 1 68 ? -11.664 5.525 11.247 1.00 0.00 68 THR A N 9
ATOM 12888 C CA . THR A 1 68 ? -11.397 5.859 12.642 1.00 0.00 68 THR A CA 9
ATOM 12889 C C . THR A 1 68 ? -10.628 7.176 12.796 1.00 0.00 68 THR A C 9
ATOM 12890 O O . THR A 1 68 ? -10.527 7.716 13.899 1.00 0.00 68 THR A O 9
ATOM 12901 N N . ILE A 1 69 ? -10.079 7.689 11.703 1.00 0.00 69 ILE A N 9
ATOM 12902 C CA . ILE A 1 69 ? -9.320 8.935 11.759 1.00 0.00 69 ILE A CA 9
ATOM 12903 C C . ILE A 1 69 ? -10.271 10.127 11.868 1.00 0.00 69 ILE A C 9
ATOM 12904 O O . ILE A 1 69 ? -11.337 10.140 11.249 1.00 0.00 69 ILE A O 9
ATOM 12920 N N . SER A 1 70 ? -9.899 11.114 12.669 1.00 0.00 70 SER A N 9
ATOM 12921 C CA . SER A 1 70 ? -10.715 12.305 12.842 1.00 0.00 70 SER A CA 9
ATOM 12922 C C . SER A 1 70 ? -10.271 13.408 11.887 1.00 0.00 70 SER A C 9
ATOM 12923 O O . SER A 1 70 ? -9.160 13.366 11.357 1.00 0.00 70 SER A O 9
ATOM 12931 N N . VAL A 1 71 ? -11.141 14.385 11.662 1.00 0.00 71 VAL A N 9
ATOM 12932 C CA . VAL A 1 71 ? -10.809 15.527 10.820 1.00 0.00 71 VAL A CA 9
ATOM 12933 C C . VAL A 1 71 ? -10.037 16.552 11.637 1.00 0.00 71 VAL A C 9
ATOM 12934 O O . VAL A 1 71 ? -10.553 17.075 12.625 1.00 0.00 71 VAL A O 9
ATOM 12947 N N . GLY A 1 72 ? -8.811 16.825 11.236 1.00 0.00 72 GLY A N 9
ATOM 12948 C CA . GLY A 1 72 ? -7.966 17.714 12.007 1.00 0.00 72 GLY A CA 9
ATOM 12949 C C . GLY A 1 72 ? -7.040 16.937 12.910 1.00 0.00 72 GLY A C 9
ATOM 12950 O O . GLY A 1 72 ? -6.349 17.504 13.756 1.00 0.00 72 GLY A O 9
ATOM 12954 N N . GLU A 1 73 ? -7.024 15.625 12.719 1.00 0.00 73 GLU A N 9
ATOM 12955 C CA . GLU A 1 73 ? -6.178 14.746 13.503 1.00 0.00 73 GLU A CA 9
ATOM 12956 C C . GLU A 1 73 ? -4.833 14.604 12.815 1.00 0.00 73 GLU A C 9
ATOM 12957 O O . GLU A 1 73 ? -4.753 14.610 11.585 1.00 0.00 73 GLU A O 9
ATOM 12969 N N . VAL A 1 74 ? -3.788 14.484 13.600 1.00 0.00 74 VAL A N 9
ATOM 12970 C CA . VAL A 1 74 ? -2.446 14.366 13.057 1.00 0.00 74 VAL A CA 9
ATOM 12971 C C . VAL A 1 74 ? -2.044 12.902 12.972 1.00 0.00 74 VAL A C 9
ATOM 12972 O O . VAL A 1 74 ? -1.872 12.234 13.993 1.00 0.00 74 VAL A O 9
ATOM 12985 N N . ILE A 1 75 ? -1.901 12.405 11.756 1.00 0.00 75 ILE A N 9
ATOM 12986 C CA . ILE A 1 75 ? -1.564 11.011 11.548 1.00 0.00 75 ILE A CA 9
ATOM 12987 C C . ILE A 1 75 ? -0.143 10.866 11.035 1.00 0.00 75 ILE A C 9
ATOM 12988 O O . ILE A 1 75 ? 0.405 11.774 10.409 1.00 0.00 75 ILE A O 9
ATOM 13004 N N . ASN A 1 76 ? 0.433 9.715 11.304 1.00 0.00 76 ASN A N 9
ATOM 13005 C CA . ASN A 1 76 ? 1.813 9.432 10.952 1.00 0.00 76 ASN A CA 9
ATOM 13006 C C . ASN A 1 76 ? 1.861 8.413 9.826 1.00 0.00 76 ASN A C 9
ATOM 13007 O O . ASN A 1 76 ? 1.472 7.265 10.004 1.00 0.00 76 ASN A O 9
ATOM 13018 N N . ILE A 1 77 ? 2.319 8.835 8.671 1.00 0.00 77 ILE A N 9
ATOM 13019 C CA . ILE A 1 77 ? 2.491 7.928 7.556 1.00 0.00 77 ILE A CA 9
ATOM 13020 C C . ILE A 1 77 ? 3.965 7.616 7.395 1.00 0.00 77 ILE A C 9
ATOM 13021 O O . ILE A 1 77 ? 4.751 8.443 6.926 1.00 0.00 77 ILE A O 9
ATOM 13037 N N . THR A 1 78 ? 4.341 6.436 7.829 1.00 0.00 78 THR A N 9
ATOM 13038 C CA . THR A 1 78 ? 5.716 6.006 7.744 1.00 0.00 78 THR A CA 9
ATOM 13039 C C . THR A 1 78 ? 5.952 5.319 6.408 1.00 0.00 78 THR A C 9
ATOM 13040 O O . THR A 1 78 ? 5.291 4.337 6.088 1.00 0.00 78 THR A O 9
ATOM 13051 N N . THR A 1 79 ? 6.866 5.856 5.618 1.00 0.00 79 THR A N 9
ATOM 13052 C CA . THR A 1 79 ? 7.173 5.275 4.324 1.00 0.00 79 THR A CA 9
ATOM 13053 C C . THR A 1 79 ? 8.523 4.576 4.368 1.00 0.00 79 THR A C 9
ATOM 13054 O O . THR A 1 79 ? 9.263 4.703 5.346 1.00 0.00 79 THR A O 9
ATOM 13065 N N . ASP A 1 80 ? 8.847 3.851 3.306 1.00 0.00 80 ASP A N 9
ATOM 13066 C CA . ASP A 1 80 ? 10.114 3.125 3.222 1.00 0.00 80 ASP A CA 9
ATOM 13067 C C . ASP A 1 80 ? 11.303 4.085 3.274 1.00 0.00 80 ASP A C 9
ATOM 13068 O O . ASP A 1 80 ? 12.413 3.701 3.640 1.00 0.00 80 ASP A O 9
ATOM 13077 N N . GLN A 1 81 ? 11.062 5.339 2.922 1.00 0.00 81 GLN A N 9
ATOM 13078 C CA . GLN A 1 81 ? 12.141 6.304 2.782 1.00 0.00 81 GLN A CA 9
ATOM 13079 C C . GLN A 1 81 ? 12.026 7.456 3.771 1.00 0.00 81 GLN A C 9
ATOM 13080 O O . GLN A 1 81 ? 12.663 8.495 3.591 1.00 0.00 81 GLN A O 9
ATOM 13094 N N . GLY A 1 82 ? 11.239 7.275 4.821 1.00 0.00 82 GLY A N 9
ATOM 13095 C CA . GLY A 1 82 ? 11.123 8.315 5.826 1.00 0.00 82 GLY A CA 9
ATOM 13096 C C . GLY A 1 82 ? 9.785 8.330 6.537 1.00 0.00 82 GLY A C 9
ATOM 13097 O O . GLY A 1 82 ? 8.811 7.734 6.072 1.00 0.00 82 GLY A O 9
ATOM 13101 N N . THR A 1 83 ? 9.737 9.021 7.665 1.00 0.00 83 THR A N 9
ATOM 13102 C CA . THR A 1 83 ? 8.524 9.120 8.464 1.00 0.00 83 THR A CA 9
ATOM 13103 C C . THR A 1 83 ? 7.924 10.518 8.334 1.00 0.00 83 THR A C 9
ATOM 13104 O O . THR A 1 83 ? 8.656 11.510 8.354 1.00 0.00 83 THR A O 9
ATOM 13115 N N . PHE A 1 84 ? 6.607 10.607 8.186 1.00 0.00 84 PHE A N 9
ATOM 13116 C CA . PHE A 1 84 ? 5.945 11.903 8.100 1.00 0.00 84 PHE A CA 9
ATOM 13117 C C . PHE A 1 84 ? 4.704 11.923 8.977 1.00 0.00 84 PHE A C 9
ATOM 13118 O O . PHE A 1 84 ? 4.043 10.904 9.151 1.00 0.00 84 PHE A O 9
ATOM 13135 N N . HIS A 1 85 ? 4.393 13.080 9.529 1.00 0.00 85 HIS A N 9
ATOM 13136 C CA . HIS A 1 85 ? 3.164 13.257 10.283 1.00 0.00 85 HIS A CA 9
ATOM 13137 C C . HIS A 1 85 ? 2.434 14.504 9.807 1.00 0.00 85 HIS A C 9
ATOM 13138 O O . HIS A 1 85 ? 2.984 15.605 9.814 1.00 0.00 85 HIS A O 9
ATOM 13153 N N . LEU A 1 86 ? 1.201 14.313 9.377 1.00 0.00 86 LEU A N 9
ATOM 13154 C CA . LEU A 1 86 ? 0.425 15.367 8.766 1.00 0.00 86 LEU A CA 9
ATOM 13155 C C . LEU A 1 86 ? -0.958 15.461 9.390 1.00 0.00 86 LEU A C 9
ATOM 13156 O O . LEU A 1 86 ? -1.461 14.489 9.956 1.00 0.00 86 LEU A O 9
ATOM 13172 N N . LYS A 1 87 ? -1.566 16.631 9.273 1.00 0.00 87 LYS A N 9
ATOM 13173 C CA . LYS A 1 87 ? -2.917 16.848 9.773 1.00 0.00 87 LYS A CA 9
ATOM 13174 C C . LYS A 1 87 ? -3.933 16.568 8.671 1.00 0.00 87 LYS A C 9
ATOM 13175 O O . LYS A 1 87 ? -3.773 17.030 7.538 1.00 0.00 87 LYS A O 9
ATOM 13194 N N . THR A 1 88 ? -4.968 15.810 9.002 1.00 0.00 88 THR A N 9
ATOM 13195 C CA . THR A 1 88 ? -6.008 15.478 8.039 1.00 0.00 88 THR A CA 9
ATOM 13196 C C . THR A 1 88 ? -6.909 16.679 7.750 1.00 0.00 88 THR A C 9
ATOM 13197 O O . THR A 1 88 ? -7.208 17.475 8.645 1.00 0.00 88 THR A O 9
ATOM 13208 N N . GLY A 1 89 ? -7.340 16.806 6.499 1.00 0.00 89 GLY A N 9
ATOM 13209 C CA . GLY A 1 89 ? -8.236 17.882 6.126 1.00 0.00 89 GLY A CA 9
ATOM 13210 C C . GLY A 1 89 ? -9.032 17.558 4.884 1.00 0.00 89 GLY A C 9
ATOM 13211 O O . GLY A 1 89 ? -8.492 17.505 3.781 1.00 0.00 89 GLY A O 9
ATOM 13215 N N . ARG A 1 90 ? -10.318 17.330 5.066 1.00 0.00 90 ARG A N 9
ATOM 13216 C CA . ARG A 1 90 ? -11.199 16.984 3.968 1.00 0.00 90 ARG A CA 9
ATOM 13217 C C . ARG A 1 90 ? -12.570 17.607 4.161 1.00 0.00 90 ARG A C 9
ATOM 13218 O O . ARG A 1 90 ? -13.407 17.076 4.887 1.00 0.00 90 ARG A O 9
ATOM 13239 N N . ASN A 1 91 ? -12.791 18.742 3.523 1.00 0.00 91 ASN A N 9
ATOM 13240 C CA . ASN A 1 91 ? -14.096 19.387 3.561 1.00 0.00 91 ASN A CA 9
ATOM 13241 C C . ASN A 1 91 ? -14.775 19.281 2.200 1.00 0.00 91 ASN A C 9
ATOM 13242 O O . ASN A 1 91 ? -14.351 19.916 1.237 1.00 0.00 91 ASN A O 9
ATOM 13253 N N . PRO A 1 92 ? -15.797 18.427 2.093 1.00 0.00 92 PRO A N 9
ATOM 13254 C CA . PRO A 1 92 ? -16.572 18.257 0.873 1.00 0.00 92 PRO A CA 9
ATOM 13255 C C . PRO A 1 92 ? -17.842 19.115 0.883 1.00 0.00 92 PRO A C 9
ATOM 13256 O O . PRO A 1 92 ? -17.897 20.145 1.561 1.00 0.00 92 PRO A O 9
ATOM 13267 N N . ASN A 1 93 ? -18.861 18.691 0.142 1.00 0.00 93 ASN A N 9
ATOM 13268 C CA . ASN A 1 93 ? -20.144 19.397 0.111 1.00 0.00 93 ASN A CA 9
ATOM 13269 C C . ASN A 1 93 ? -21.021 18.920 1.271 1.00 0.00 93 ASN A C 9
ATOM 13270 O O . ASN A 1 93 ? -22.228 18.720 1.135 1.00 0.00 93 ASN A O 9
ATOM 13281 N N . ASN A 1 94 ? -20.389 18.754 2.424 1.00 0.00 94 ASN A N 9
ATOM 13282 C CA . ASN A 1 94 ? -21.057 18.277 3.623 1.00 0.00 94 ASN A CA 9
ATOM 13283 C C . ASN A 1 94 ? -20.097 18.416 4.801 1.00 0.00 94 ASN A C 9
ATOM 13284 O O . ASN A 1 94 ? -19.155 19.212 4.739 1.00 0.00 94 ASN A O 9
ATOM 13295 N N . SER A 1 95 ? -20.328 17.664 5.868 1.00 0.00 95 SER A N 9
ATOM 13296 C CA . SER A 1 95 ? -19.447 17.692 7.022 1.00 0.00 95 SER A CA 9
ATOM 13297 C C . SER A 1 95 ? -18.071 17.144 6.645 1.00 0.00 95 SER A C 9
ATOM 13298 O O . SER A 1 95 ? -17.953 16.258 5.795 1.00 0.00 95 SER A O 9
ATOM 13306 N N . SER A 1 96 ? -17.039 17.688 7.267 1.00 0.00 96 SER A N 9
ATOM 13307 C CA . SER A 1 96 ? -15.671 17.319 6.945 1.00 0.00 96 SER A CA 9
ATOM 13308 C C . SER A 1 96 ? -15.361 15.886 7.384 1.00 0.00 96 SER A C 9
ATOM 13309 O O . SER A 1 96 ? -15.899 15.400 8.380 1.00 0.00 96 SER A O 9
ATOM 13317 N N . ARG A 1 97 ? -14.501 15.218 6.622 1.00 0.00 97 ARG A N 9
ATOM 13318 C CA . ARG A 1 97 ? -14.051 13.868 6.948 1.00 0.00 97 ARG A CA 9
ATOM 13319 C C . ARG A 1 97 ? -12.526 13.821 6.981 1.00 0.00 97 ARG A C 9
ATOM 13320 O O . ARG A 1 97 ? -11.867 14.821 6.709 1.00 0.00 97 ARG A O 9
ATOM 13341 N N . ALA A 1 98 ? -11.968 12.672 7.327 1.00 0.00 98 ALA A N 9
ATOM 13342 C CA . ALA A 1 98 ? -10.522 12.532 7.411 1.00 0.00 98 ALA A CA 9
ATOM 13343 C C . ALA A 1 98 ? -9.941 12.031 6.095 1.00 0.00 98 ALA A C 9
ATOM 13344 O O . ALA A 1 98 ? -10.148 10.882 5.713 1.00 0.00 98 ALA A O 9
ATOM 13351 N N . TYR A 1 99 ? -9.227 12.903 5.400 1.00 0.00 99 TYR A N 9
ATOM 13352 C CA . TYR A 1 99 ? -8.590 12.542 4.142 1.00 0.00 99 TYR A CA 9
ATOM 13353 C C . TYR A 1 99 ? -7.276 13.304 4.006 1.00 0.00 99 TYR A C 9
ATOM 13354 O O . TYR A 1 99 ? -7.222 14.501 4.294 1.00 0.00 99 TYR A O 9
ATOM 13372 N N . MET A 1 100 ? -6.217 12.613 3.608 1.00 0.00 100 MET A N 9
ATOM 13373 C CA . MET A 1 100 ? -4.916 13.254 3.437 1.00 0.00 100 MET A CA 9
ATOM 13374 C C . MET A 1 100 ? -4.711 13.693 1.992 1.00 0.00 100 MET A C 9
ATOM 13375 O O . MET A 1 100 ? -4.038 14.686 1.734 1.00 0.00 100 MET A O 9
ATOM 13389 N N . GLY A 1 101 ? -5.291 12.955 1.054 1.00 0.00 101 GLY A N 9
ATOM 13390 C CA . GLY A 1 101 ? -5.268 13.383 -0.332 1.00 0.00 101 GLY A CA 9
ATOM 13391 C C . GLY A 1 101 ? -4.255 12.647 -1.182 1.00 0.00 101 GLY A C 9
ATOM 13392 O O . GLY A 1 101 ? -3.534 13.265 -1.961 1.00 0.00 101 GLY A O 9
ATOM 13396 N N . ILE A 1 102 ? -4.193 11.329 -1.049 1.00 0.00 102 ILE A N 9
ATOM 13397 C CA . ILE A 1 102 ? -3.324 10.519 -1.901 1.00 0.00 102 ILE A CA 9
ATOM 13398 C C . ILE A 1 102 ? -4.047 9.257 -2.346 1.00 0.00 102 ILE A C 9
ATOM 13399 O O . ILE A 1 102 ? -5.031 8.844 -1.728 1.00 0.00 102 ILE A O 9
ATOM 13415 N N . ARG A 1 103 ? -3.571 8.663 -3.428 1.00 0.00 103 ARG A N 9
ATOM 13416 C CA . ARG A 1 103 ? -4.091 7.389 -3.892 1.00 0.00 103 ARG A CA 9
ATOM 13417 C C . ARG A 1 103 ? -3.324 6.257 -3.232 1.00 0.00 103 ARG A C 9
ATOM 13418 O O . ARG A 1 103 ? -2.092 6.256 -3.231 1.00 0.00 103 ARG A O 9
ATOM 13439 N N . THR A 1 104 ? -4.043 5.302 -2.677 1.00 0.00 104 THR A N 9
ATOM 13440 C CA . THR A 1 104 ? -3.416 4.163 -2.043 1.00 0.00 104 THR A CA 9
ATOM 13441 C C . THR A 1 104 ? -3.652 2.892 -2.847 1.00 0.00 104 THR A C 9
ATOM 13442 O O . THR A 1 104 ? -4.790 2.515 -3.124 1.00 0.00 104 THR A O 9
ATOM 13453 N N . SER A 1 105 ? -2.568 2.248 -3.234 1.00 0.00 105 SER A N 9
ATOM 13454 C CA . SER A 1 105 ? -2.644 1.005 -3.971 1.00 0.00 105 SER A CA 9
ATOM 13455 C C . SER A 1 105 ? -2.034 -0.120 -3.148 1.00 0.00 105 SER A C 9
ATOM 13456 O O . SER A 1 105 ? -1.318 0.129 -2.188 1.00 0.00 105 SER A O 9
ATOM 13464 N N . ASN A 1 106 ? -2.320 -1.350 -3.522 1.00 0.00 106 ASN A N 9
ATOM 13465 C CA . ASN A 1 106 ? -1.815 -2.509 -2.796 1.00 0.00 106 ASN A CA 9
ATOM 13466 C C . ASN A 1 106 ? -0.525 -3.001 -3.442 1.00 0.00 106 ASN A C 9
ATOM 13467 O O . ASN A 1 106 ? 0.365 -3.510 -2.770 1.00 0.00 106 ASN A O 9
ATOM 13478 N N . HIS A 1 107 ? -0.441 -2.793 -4.757 1.00 0.00 107 HIS A N 9
ATOM 13479 C CA . HIS A 1 107 ? 0.682 -3.259 -5.582 1.00 0.00 107 HIS A CA 9
ATOM 13480 C C . HIS A 1 107 ? 1.079 -4.694 -5.239 1.00 0.00 107 HIS A C 9
ATOM 13481 O O . HIS A 1 107 ? 2.111 -4.932 -4.613 1.00 0.00 107 HIS A O 9
ATOM 13496 N N . LEU A 1 108 ? 0.255 -5.641 -5.648 1.00 0.00 108 LEU A N 9
ATOM 13497 C CA . LEU A 1 108 ? 0.535 -7.044 -5.385 1.00 0.00 108 LEU A CA 9
ATOM 13498 C C . LEU A 1 108 ? 1.404 -7.641 -6.481 1.00 0.00 108 LEU A C 9
ATOM 13499 O O . LEU A 1 108 ? 1.886 -6.934 -7.369 1.00 0.00 108 LEU A O 9
ATOM 13515 N N . ARG A 1 109 ? 1.592 -8.946 -6.402 1.00 0.00 109 ARG A N 9
ATOM 13516 C CA . ARG A 1 109 ? 2.430 -9.671 -7.347 1.00 0.00 109 ARG A CA 9
ATOM 13517 C C . ARG A 1 109 ? 1.710 -9.866 -8.681 1.00 0.00 109 ARG A C 9
ATOM 13518 O O . ARG A 1 109 ? 0.498 -9.661 -8.777 1.00 0.00 109 ARG A O 9
ATOM 13539 N N . VAL A 1 110 ? 2.457 -10.257 -9.705 1.00 0.00 110 VAL A N 9
ATOM 13540 C CA . VAL A 1 110 ? 1.905 -10.394 -11.044 1.00 0.00 110 VAL A CA 9
ATOM 13541 C C . VAL A 1 110 ? 1.359 -11.803 -11.276 1.00 0.00 110 VAL A C 9
ATOM 13542 O O . VAL A 1 110 ? 1.937 -12.793 -10.821 1.00 0.00 110 VAL A O 9
ATOM 13555 N N . ARG A 1 111 ? 0.228 -11.874 -11.966 1.00 0.00 111 ARG A N 9
ATOM 13556 C CA . ARG A 1 111 ? -0.399 -13.143 -12.306 1.00 0.00 111 ARG A CA 9
ATOM 13557 C C . ARG A 1 111 ? -0.548 -13.254 -13.821 1.00 0.00 111 ARG A C 9
ATOM 13558 O O . ARG A 1 111 ? -1.087 -12.352 -14.465 1.00 0.00 111 ARG A O 9
ATOM 13579 N N . ASP A 1 112 ? -0.035 -14.334 -14.384 1.00 0.00 112 ASP A N 9
ATOM 13580 C CA . ASP A 1 112 ? -0.205 -14.617 -15.804 1.00 0.00 112 ASP A CA 9
ATOM 13581 C C . ASP A 1 112 ? -0.928 -15.942 -15.983 1.00 0.00 112 ASP A C 9
ATOM 13582 O O . ASP A 1 112 ? -0.414 -16.996 -15.609 1.00 0.00 112 ASP A O 9
ATOM 13591 N N . SER A 1 113 ? -2.132 -15.880 -16.517 1.00 0.00 113 SER A N 9
ATOM 13592 C CA . SER A 1 113 ? -2.910 -17.075 -16.777 1.00 0.00 113 SER A CA 9
ATOM 13593 C C . SER A 1 113 ? -3.668 -16.936 -18.091 1.00 0.00 113 SER A C 9
ATOM 13594 O O . SER A 1 113 ? -4.638 -16.183 -18.179 1.00 0.00 113 SER A O 9
ATOM 13602 N N . VAL A 1 114 ? -3.199 -17.637 -19.116 1.00 0.00 114 VAL A N 9
ATOM 13603 C CA . VAL A 1 114 ? -3.838 -17.594 -20.425 1.00 0.00 114 VAL A CA 9
ATOM 13604 C C . VAL A 1 114 ? -5.090 -18.468 -20.452 1.00 0.00 114 VAL A C 9
ATOM 13605 O O . VAL A 1 114 ? -5.189 -19.458 -19.721 1.00 0.00 114 VAL A O 9
ATOM 13618 N N . ALA A 1 115 ? -6.041 -18.090 -21.295 1.00 0.00 115 ALA A N 9
ATOM 13619 C CA . ALA A 1 115 ? -7.289 -18.823 -21.431 1.00 0.00 115 ALA A CA 9
ATOM 13620 C C . ALA A 1 115 ? -7.848 -18.661 -22.836 1.00 0.00 115 ALA A C 9
ATOM 13621 O O . ALA A 1 115 ? -7.863 -17.555 -23.382 1.00 0.00 115 ALA A O 9
ATOM 13628 N N . SER A 1 116 ? -8.296 -19.758 -23.418 1.00 0.00 116 SER A N 9
ATOM 13629 C CA . SER A 1 116 ? -8.846 -19.732 -24.762 1.00 0.00 116 SER A CA 9
ATOM 13630 C C . SER A 1 116 ? -10.363 -19.867 -24.712 1.00 0.00 116 SER A C 9
ATOM 13631 O O . SER A 1 116 ? -10.913 -20.947 -24.924 1.00 0.00 116 SER A O 9
ATOM 13639 N N . VAL A 1 117 ? -11.030 -18.769 -24.393 1.00 0.00 117 VAL A N 9
ATOM 13640 C CA . VAL A 1 117 ? -12.476 -18.772 -24.260 1.00 0.00 117 VAL A CA 9
ATOM 13641 C C . VAL A 1 117 ? -13.107 -17.886 -25.326 1.00 0.00 117 VAL A C 9
ATOM 13642 O O . VAL A 1 117 ? -12.940 -16.663 -25.318 1.00 0.00 117 VAL A O 9
ATOM 13655 N N . LEU A 1 118 ? -13.820 -18.513 -26.249 1.00 0.00 118 LEU A N 9
ATOM 13656 C CA . LEU A 1 118 ? -14.497 -17.797 -27.321 1.00 0.00 118 LEU A CA 9
ATOM 13657 C C . LEU A 1 118 ? -15.847 -17.291 -26.837 1.00 0.00 118 LEU A C 9
ATOM 13658 O O . LEU A 1 118 ? -16.356 -16.279 -27.319 1.00 0.00 118 LEU A O 9
ATOM 13674 N N . GLY A 1 119 ? -16.420 -18.006 -25.881 1.00 0.00 119 GLY A N 9
ATOM 13675 C CA . GLY A 1 119 ? -17.684 -17.603 -25.304 1.00 0.00 119 GLY A CA 9
ATOM 13676 C C . GLY A 1 119 ? -18.822 -18.480 -25.771 1.00 0.00 119 GLY A C 9
ATOM 13677 O O . GLY A 1 119 ? -19.810 -18.665 -25.061 1.00 0.00 119 GLY A O 9
ATOM 13681 N N . ASP A 1 120 ? -18.677 -19.032 -26.965 1.00 0.00 120 ASP A N 9
ATOM 13682 C CA . ASP A 1 120 ? -19.706 -19.883 -27.544 1.00 0.00 120 ASP A CA 9
ATOM 13683 C C . ASP A 1 120 ? -19.338 -21.352 -27.415 1.00 0.00 120 ASP A C 9
ATOM 13684 O O . ASP A 1 120 ? -18.177 -21.731 -27.579 1.00 0.00 120 ASP A O 9
ATOM 13693 N N . THR A 1 121 ? -20.325 -22.169 -27.097 1.00 0.00 121 THR A N 9
ATOM 13694 C CA . THR A 1 121 ? -20.157 -23.607 -27.134 1.00 0.00 121 THR A CA 9
ATOM 13695 C C . THR A 1 121 ? -20.725 -24.137 -28.451 1.00 0.00 121 THR A C 9
ATOM 13696 O O . THR A 1 121 ? -21.764 -23.664 -28.926 1.00 0.00 121 THR A O 9
ATOM 13707 N N . LEU A 1 122 ? -20.036 -25.086 -29.059 1.00 0.00 122 LEU A N 9
ATOM 13708 C CA . LEU A 1 122 ? -20.459 -25.614 -30.344 1.00 0.00 122 LEU A CA 9
ATOM 13709 C C . LEU A 1 122 ? -21.292 -26.872 -30.147 1.00 0.00 122 LEU A C 9
ATOM 13710 O O . LEU A 1 122 ? -20.848 -27.813 -29.490 1.00 0.00 122 LEU A O 9
ATOM 13726 N N . PRO A 1 123 ? -22.518 -26.881 -30.703 1.00 0.00 123 PRO A N 9
ATOM 13727 C CA . PRO A 1 123 ? -23.466 -27.989 -30.567 1.00 0.00 123 PRO A CA 9
ATOM 13728 C C . PRO A 1 123 ? -22.817 -29.353 -30.782 1.00 0.00 123 PRO A C 9
ATOM 13729 O O . PRO A 1 123 ? -22.174 -29.599 -31.807 1.00 0.00 123 PRO A O 9
ATOM 13740 N N . PHE A 1 124 ? -22.986 -30.229 -29.803 1.00 0.00 124 PHE A N 9
ATOM 13741 C CA . PHE A 1 124 ? -22.386 -31.551 -29.836 1.00 0.00 124 PHE A CA 9
ATOM 13742 C C . PHE A 1 124 ? -23.222 -32.497 -30.689 1.00 0.00 124 PHE A C 9
ATOM 13743 O O . PHE A 1 124 ? -24.415 -32.681 -30.438 1.00 0.00 124 PHE A O 9
ATOM 13760 N N . ALA A 1 125 ? -22.600 -33.079 -31.704 1.00 0.00 125 ALA A N 9
ATOM 13761 C CA . ALA A 1 125 ? -23.276 -34.020 -32.583 1.00 0.00 125 ALA A CA 9
ATOM 13762 C C . ALA A 1 125 ? -22.262 -34.948 -33.233 1.00 0.00 125 ALA A C 9
ATOM 13763 O O . ALA A 1 125 ? -21.894 -35.959 -32.606 1.00 0.00 125 ALA A O 9
ATOM 13771 N N . GLN A 1 23 ? -4.077 -11.649 -2.431 1.00 0.00 23 GLN A N 10
ATOM 13772 C CA . GLN A 1 23 ? -4.259 -10.879 -1.208 1.00 0.00 23 GLN A CA 10
ATOM 13773 C C . GLN A 1 23 ? -3.187 -9.801 -1.090 1.00 0.00 23 GLN A C 10
ATOM 13774 O O . GLN A 1 23 ? -2.030 -10.035 -1.449 1.00 0.00 23 GLN A O 10
ATOM 13788 N N . PRO A 1 24 ? -3.560 -8.614 -0.594 1.00 0.00 24 PRO A N 10
ATOM 13789 C CA . PRO A 1 24 ? -2.619 -7.511 -0.370 1.00 0.00 24 PRO A CA 10
ATOM 13790 C C . PRO A 1 24 ? -1.531 -7.867 0.642 1.00 0.00 24 PRO A C 10
ATOM 13791 O O . PRO A 1 24 ? -1.596 -8.898 1.319 1.00 0.00 24 PRO A O 10
ATOM 13802 N N . ASP A 1 25 ? -0.554 -6.987 0.762 1.00 0.00 25 ASP A N 10
ATOM 13803 C CA . ASP A 1 25 ? 0.636 -7.247 1.569 1.00 0.00 25 ASP A CA 10
ATOM 13804 C C . ASP A 1 25 ? 1.321 -5.932 1.914 1.00 0.00 25 ASP A C 10
ATOM 13805 O O . ASP A 1 25 ? 2.519 -5.877 2.192 1.00 0.00 25 ASP A O 10
ATOM 13814 N N . GLY A 1 26 ? 0.526 -4.881 1.936 1.00 0.00 26 GLY A N 10
ATOM 13815 C CA . GLY A 1 26 ? 1.032 -3.553 2.179 1.00 0.00 26 GLY A CA 10
ATOM 13816 C C . GLY A 1 26 ? 0.414 -2.560 1.224 1.00 0.00 26 GLY A C 10
ATOM 13817 O O . GLY A 1 26 ? -0.062 -2.938 0.155 1.00 0.00 26 GLY A O 10
ATOM 13821 N N . VAL A 1 27 ? 0.410 -1.298 1.597 1.00 0.00 27 VAL A N 10
ATOM 13822 C CA . VAL A 1 27 ? -0.140 -0.262 0.739 1.00 0.00 27 VAL A CA 10
ATOM 13823 C C . VAL A 1 27 ? 0.957 0.687 0.276 1.00 0.00 27 VAL A C 10
ATOM 13824 O O . VAL A 1 27 ? 1.959 0.872 0.964 1.00 0.00 27 VAL A O 10
ATOM 13837 N N . GLN A 1 28 ? 0.795 1.257 -0.906 1.00 0.00 28 GLN A N 10
ATOM 13838 C CA . GLN A 1 28 ? 1.729 2.257 -1.386 1.00 0.00 28 GLN A CA 10
ATOM 13839 C C . GLN A 1 28 ? 0.968 3.487 -1.863 1.00 0.00 28 GLN A C 10
ATOM 13840 O O . GLN A 1 28 ? -0.203 3.387 -2.235 1.00 0.00 28 GLN A O 10
ATOM 13854 N N . ILE A 1 29 ? 1.620 4.642 -1.841 1.00 0.00 29 ILE A N 10
ATOM 13855 C CA . ILE A 1 29 ? 0.986 5.868 -2.293 1.00 0.00 29 ILE A CA 10
ATOM 13856 C C . ILE A 1 29 ? 1.081 6.007 -3.797 1.00 0.00 29 ILE A C 10
ATOM 13857 O O . ILE A 1 29 ? 2.157 6.225 -4.361 1.00 0.00 29 ILE A O 10
ATOM 13873 N N . ASP A 1 30 ? -0.069 5.869 -4.427 1.00 0.00 30 ASP A N 10
ATOM 13874 C CA . ASP A 1 30 ? -0.190 5.916 -5.870 1.00 0.00 30 ASP A CA 10
ATOM 13875 C C . ASP A 1 30 ? 0.194 7.279 -6.400 1.00 0.00 30 ASP A C 10
ATOM 13876 O O . ASP A 1 30 ? 1.123 7.413 -7.194 1.00 0.00 30 ASP A O 10
ATOM 13885 N N . SER A 1 31 ? -0.518 8.293 -5.939 1.00 0.00 31 SER A N 10
ATOM 13886 C CA . SER A 1 31 ? -0.376 9.620 -6.513 1.00 0.00 31 SER A CA 10
ATOM 13887 C C . SER A 1 31 ? -0.732 10.700 -5.506 1.00 0.00 31 SER A C 10
ATOM 13888 O O . SER A 1 31 ? -1.322 10.419 -4.467 1.00 0.00 31 SER A O 10
ATOM 13896 N N . VAL A 1 32 ? -0.377 11.932 -5.836 1.00 0.00 32 VAL A N 10
ATOM 13897 C CA . VAL A 1 32 ? -0.714 13.091 -5.023 1.00 0.00 32 VAL A CA 10
ATOM 13898 C C . VAL A 1 32 ? -1.653 14.012 -5.803 1.00 0.00 32 VAL A C 10
ATOM 13899 O O . VAL A 1 32 ? -1.423 14.275 -6.986 1.00 0.00 32 VAL A O 10
ATOM 13912 N N . VAL A 1 33 ? -2.713 14.485 -5.155 1.00 0.00 33 VAL A N 10
ATOM 13913 C CA . VAL A 1 33 ? -3.701 15.323 -5.825 1.00 0.00 33 VAL A CA 10
ATOM 13914 C C . VAL A 1 33 ? -3.522 16.794 -5.447 1.00 0.00 33 VAL A C 10
ATOM 13915 O O . VAL A 1 33 ? -3.830 17.201 -4.323 1.00 0.00 33 VAL A O 10
ATOM 13928 N N . PRO A 1 34 ? -3.009 17.608 -6.387 1.00 0.00 34 PRO A N 10
ATOM 13929 C CA . PRO A 1 34 ? -2.805 19.044 -6.170 1.00 0.00 34 PRO A CA 10
ATOM 13930 C C . PRO A 1 34 ? -4.119 19.760 -5.889 1.00 0.00 34 PRO A C 10
ATOM 13931 O O . PRO A 1 34 ? -5.040 19.742 -6.708 1.00 0.00 34 PRO A O 10
ATOM 13942 N N . GLY A 1 35 ? -4.196 20.390 -4.732 1.00 0.00 35 GLY A N 10
ATOM 13943 C CA . GLY A 1 35 ? -5.429 21.021 -4.314 1.00 0.00 35 GLY A CA 10
ATOM 13944 C C . GLY A 1 35 ? -5.847 20.539 -2.945 1.00 0.00 35 GLY A C 10
ATOM 13945 O O . GLY A 1 35 ? -6.649 21.173 -2.262 1.00 0.00 35 GLY A O 10
ATOM 13949 N N . SER A 1 36 ? -5.297 19.405 -2.553 1.00 0.00 36 SER A N 10
ATOM 13950 C CA . SER A 1 36 ? -5.529 18.838 -1.240 1.00 0.00 36 SER A CA 10
ATOM 13951 C C . SER A 1 36 ? -4.221 18.838 -0.446 1.00 0.00 36 SER A C 10
ATOM 13952 O O . SER A 1 36 ? -3.161 19.124 -1.009 1.00 0.00 36 SER A O 10
ATOM 13960 N N . PRO A 1 37 ? -4.268 18.551 0.867 1.00 0.00 37 PRO A N 10
ATOM 13961 C CA . PRO A 1 37 ? -3.066 18.508 1.708 1.00 0.00 37 PRO A CA 10
ATOM 13962 C C . PRO A 1 37 ? -2.058 17.451 1.252 1.00 0.00 37 PRO A C 10
ATOM 13963 O O . PRO A 1 37 ? -2.335 16.672 0.342 1.00 0.00 37 PRO A O 10
ATOM 13974 N N . ALA A 1 38 ? -0.882 17.460 1.893 1.00 0.00 38 ALA A N 10
ATOM 13975 C CA . ALA A 1 38 ? 0.208 16.519 1.601 1.00 0.00 38 ALA A CA 10
ATOM 13976 C C . ALA A 1 38 ? 0.915 16.837 0.283 1.00 0.00 38 ALA A C 10
ATOM 13977 O O . ALA A 1 38 ? 1.999 16.316 0.021 1.00 0.00 38 ALA A O 10
ATOM 13984 N N . SER A 1 39 ? 0.329 17.732 -0.511 1.00 0.00 39 SER A N 10
ATOM 13985 C CA . SER A 1 39 ? 0.867 18.092 -1.823 1.00 0.00 39 SER A CA 10
ATOM 13986 C C . SER A 1 39 ? 2.179 18.882 -1.722 1.00 0.00 39 SER A C 10
ATOM 13987 O O . SER A 1 39 ? 2.733 19.310 -2.737 1.00 0.00 39 SER A O 10
ATOM 13995 N N . LYS A 1 40 ? 2.667 19.078 -0.507 1.00 0.00 40 LYS A N 10
ATOM 13996 C CA . LYS A 1 40 ? 3.914 19.798 -0.294 1.00 0.00 40 LYS A CA 10
ATOM 13997 C C . LYS A 1 40 ? 4.682 19.167 0.869 1.00 0.00 40 LYS A C 10
ATOM 13998 O O . LYS A 1 40 ? 5.580 19.776 1.451 1.00 0.00 40 LYS A O 10
ATOM 14017 N N . VAL A 1 41 ? 4.337 17.923 1.186 1.00 0.00 41 VAL A N 10
ATOM 14018 C CA . VAL A 1 41 ? 4.968 17.217 2.294 1.00 0.00 41 VAL A CA 10
ATOM 14019 C C . VAL A 1 41 ? 5.663 15.949 1.811 1.00 0.00 41 VAL A C 10
ATOM 14020 O O . VAL A 1 41 ? 6.890 15.823 1.898 1.00 0.00 41 VAL A O 10
ATOM 14033 N N . LEU A 1 42 ? 4.878 15.014 1.293 1.00 0.00 42 LEU A N 10
ATOM 14034 C CA . LEU A 1 42 ? 5.401 13.716 0.901 1.00 0.00 42 LEU A CA 10
ATOM 14035 C C . LEU A 1 42 ? 5.691 13.640 -0.587 1.00 0.00 42 LEU A C 10
ATOM 14036 O O . LEU A 1 42 ? 5.490 14.599 -1.332 1.00 0.00 42 LEU A O 10
ATOM 14052 N N . THR A 1 43 ? 6.171 12.485 -0.999 1.00 0.00 43 THR A N 10
ATOM 14053 C CA . THR A 1 43 ? 6.471 12.223 -2.391 1.00 0.00 43 THR A CA 10
ATOM 14054 C C . THR A 1 43 ? 5.779 10.941 -2.843 1.00 0.00 43 THR A C 10
ATOM 14055 O O . THR A 1 43 ? 5.877 9.914 -2.171 1.00 0.00 43 THR A O 10
ATOM 14066 N N . PRO A 1 44 ? 5.072 10.983 -3.979 1.00 0.00 44 PRO A N 10
ATOM 14067 C CA . PRO A 1 44 ? 4.319 9.828 -4.480 1.00 0.00 44 PRO A CA 10
ATOM 14068 C C . PRO A 1 44 ? 5.235 8.685 -4.919 1.00 0.00 44 PRO A C 10
ATOM 14069 O O . PRO A 1 44 ? 6.422 8.897 -5.191 1.00 0.00 44 PRO A O 10
ATOM 14080 N N . GLY A 1 45 ? 4.684 7.476 -4.974 1.00 0.00 45 GLY A N 10
ATOM 14081 C CA . GLY A 1 45 ? 5.458 6.325 -5.413 1.00 0.00 45 GLY A CA 10
ATOM 14082 C C . GLY A 1 45 ? 6.113 5.554 -4.276 1.00 0.00 45 GLY A C 10
ATOM 14083 O O . GLY A 1 45 ? 6.809 4.567 -4.515 1.00 0.00 45 GLY A O 10
ATOM 14087 N N . LEU A 1 46 ? 5.901 5.989 -3.041 1.00 0.00 46 LEU A N 10
ATOM 14088 C CA . LEU A 1 46 ? 6.498 5.315 -1.891 1.00 0.00 46 LEU A CA 10
ATOM 14089 C C . LEU A 1 46 ? 5.554 4.255 -1.327 1.00 0.00 46 LEU A C 10
ATOM 14090 O O . LEU A 1 46 ? 4.376 4.205 -1.680 1.00 0.00 46 LEU A O 10
ATOM 14106 N N . VAL A 1 47 ? 6.078 3.403 -0.458 1.00 0.00 47 VAL A N 10
ATOM 14107 C CA . VAL A 1 47 ? 5.281 2.361 0.177 1.00 0.00 47 VAL A CA 10
ATOM 14108 C C . VAL A 1 47 ? 5.074 2.689 1.655 1.00 0.00 47 VAL A C 10
ATOM 14109 O O . VAL A 1 47 ? 5.998 3.146 2.324 1.00 0.00 47 VAL A O 10
ATOM 14122 N N . ILE A 1 48 ? 3.866 2.461 2.152 1.00 0.00 48 ILE A N 10
ATOM 14123 C CA . ILE A 1 48 ? 3.523 2.761 3.539 1.00 0.00 48 ILE A CA 10
ATOM 14124 C C . ILE A 1 48 ? 3.529 1.491 4.371 1.00 0.00 48 ILE A C 10
ATOM 14125 O O . ILE A 1 48 ? 2.982 0.466 3.957 1.00 0.00 48 ILE A O 10
ATOM 14141 N N . GLU A 1 49 ? 4.155 1.557 5.535 1.00 0.00 49 GLU A N 10
ATOM 14142 C CA . GLU A 1 49 ? 4.188 0.422 6.437 1.00 0.00 49 GLU A CA 10
ATOM 14143 C C . GLU A 1 49 ? 3.024 0.489 7.410 1.00 0.00 49 GLU A C 10
ATOM 14144 O O . GLU A 1 49 ? 2.299 -0.491 7.602 1.00 0.00 49 GLU A O 10
ATOM 14156 N N . SER A 1 50 ? 2.837 1.652 8.017 1.00 0.00 50 SER A N 10
ATOM 14157 C CA . SER A 1 50 ? 1.865 1.768 9.092 1.00 0.00 50 SER A CA 10
ATOM 14158 C C . SER A 1 50 ? 1.247 3.156 9.193 1.00 0.00 50 SER A C 10
ATOM 14159 O O . SER A 1 50 ? 1.816 4.151 8.730 1.00 0.00 50 SER A O 10
ATOM 14167 N N . ILE A 1 51 ? 0.069 3.200 9.808 1.00 0.00 51 ILE A N 10
ATOM 14168 C CA . ILE A 1 51 ? -0.606 4.460 10.094 1.00 0.00 51 ILE A CA 10
ATOM 14169 C C . ILE A 1 51 ? -0.735 4.661 11.600 1.00 0.00 51 ILE A C 10
ATOM 14170 O O . ILE A 1 51 ? -1.392 3.871 12.286 1.00 0.00 51 ILE A O 10
ATOM 14186 N N . ASN A 1 52 ? -0.102 5.720 12.098 1.00 0.00 52 ASN A N 10
ATOM 14187 C CA . ASN A 1 52 ? -0.170 6.101 13.509 1.00 0.00 52 ASN A CA 10
ATOM 14188 C C . ASN A 1 52 ? 0.489 5.051 14.403 1.00 0.00 52 ASN A C 10
ATOM 14189 O O . ASN A 1 52 ? 1.645 5.205 14.800 1.00 0.00 52 ASN A O 10
ATOM 14200 N N . GLY A 1 53 ? -0.240 3.991 14.707 1.00 0.00 53 GLY A N 10
ATOM 14201 C CA . GLY A 1 53 ? 0.308 2.910 15.498 1.00 0.00 53 GLY A CA 10
ATOM 14202 C C . GLY A 1 53 ? -0.139 1.557 14.986 1.00 0.00 53 GLY A C 10
ATOM 14203 O O . GLY A 1 53 ? 0.216 0.521 15.547 1.00 0.00 53 GLY A O 10
ATOM 14207 N N . MET A 1 54 ? -0.908 1.568 13.908 1.00 0.00 54 MET A N 10
ATOM 14208 C CA . MET A 1 54 ? -1.451 0.346 13.335 1.00 0.00 54 MET A CA 10
ATOM 14209 C C . MET A 1 54 ? -0.975 0.200 11.900 1.00 0.00 54 MET A C 10
ATOM 14210 O O . MET A 1 54 ? -1.172 1.098 11.082 1.00 0.00 54 MET A O 10
ATOM 14224 N N . PRO A 1 55 ? -0.321 -0.919 11.578 1.00 0.00 55 PRO A N 10
ATOM 14225 C CA . PRO A 1 55 ? 0.199 -1.161 10.236 1.00 0.00 55 PRO A CA 10
ATOM 14226 C C . PRO A 1 55 ? -0.900 -1.521 9.240 1.00 0.00 55 PRO A C 10
ATOM 14227 O O . PRO A 1 55 ? -1.863 -2.211 9.576 1.00 0.00 55 PRO A O 10
ATOM 14238 N N . THR A 1 56 ? -0.751 -1.048 8.013 1.00 0.00 56 THR A N 10
ATOM 14239 C CA . THR A 1 56 ? -1.752 -1.277 6.987 1.00 0.00 56 THR A CA 10
ATOM 14240 C C . THR A 1 56 ? -1.235 -2.224 5.908 1.00 0.00 56 THR A C 10
ATOM 14241 O O . THR A 1 56 ? -0.550 -1.811 4.970 1.00 0.00 56 THR A O 10
ATOM 14252 N N . SER A 1 57 ? -1.552 -3.501 6.063 1.00 0.00 57 SER A N 10
ATOM 14253 C CA . SER A 1 57 ? -1.110 -4.524 5.128 1.00 0.00 57 SER A CA 10
ATOM 14254 C C . SER A 1 57 ? -2.131 -4.736 4.010 1.00 0.00 57 SER A C 10
ATOM 14255 O O . SER A 1 57 ? -1.842 -5.365 2.995 1.00 0.00 57 SER A O 10
ATOM 14263 N N . ASN A 1 58 ? -3.329 -4.219 4.199 1.00 0.00 58 ASN A N 10
ATOM 14264 C CA . ASN A 1 58 ? -4.366 -4.334 3.183 1.00 0.00 58 ASN A CA 10
ATOM 14265 C C . ASN A 1 58 ? -4.994 -2.973 2.936 1.00 0.00 58 ASN A C 10
ATOM 14266 O O . ASN A 1 58 ? -4.844 -2.059 3.752 1.00 0.00 58 ASN A O 10
ATOM 14277 N N . LEU A 1 59 ? -5.715 -2.843 1.833 1.00 0.00 59 LEU A N 10
ATOM 14278 C CA . LEU A 1 59 ? -6.382 -1.598 1.499 1.00 0.00 59 LEU A CA 10
ATOM 14279 C C . LEU A 1 59 ? -7.643 -1.446 2.336 1.00 0.00 59 LEU A C 10
ATOM 14280 O O . LEU A 1 59 ? -8.052 -0.336 2.678 1.00 0.00 59 LEU A O 10
ATOM 14296 N N . THR A 1 60 ? -8.250 -2.576 2.668 1.00 0.00 60 THR A N 10
ATOM 14297 C CA . THR A 1 60 ? -9.385 -2.612 3.574 1.00 0.00 60 THR A CA 10
ATOM 14298 C C . THR A 1 60 ? -8.971 -2.168 4.972 1.00 0.00 60 THR A C 10
ATOM 14299 O O . THR A 1 60 ? -9.660 -1.375 5.613 1.00 0.00 60 THR A O 10
ATOM 14310 N N . THR A 1 61 ? -7.847 -2.696 5.436 1.00 0.00 61 THR A N 10
ATOM 14311 C CA . THR A 1 61 ? -7.253 -2.271 6.695 1.00 0.00 61 THR A CA 10
ATOM 14312 C C . THR A 1 61 ? -6.990 -0.769 6.681 1.00 0.00 61 THR A C 10
ATOM 14313 O O . THR A 1 61 ? -7.297 -0.065 7.643 1.00 0.00 61 THR A O 10
ATOM 14324 N N . TYR A 1 62 ? -6.440 -0.284 5.568 1.00 0.00 62 TYR A N 10
ATOM 14325 C CA . TYR A 1 62 ? -6.175 1.140 5.388 1.00 0.00 62 TYR A CA 10
ATOM 14326 C C . TYR A 1 62 ? -7.485 1.924 5.468 1.00 0.00 62 TYR A C 10
ATOM 14327 O O . TYR A 1 62 ? -7.565 2.981 6.094 1.00 0.00 62 TYR A O 10
ATOM 14345 N N . SER A 1 63 ? -8.508 1.373 4.834 1.00 0.00 63 SER A N 10
ATOM 14346 C CA . SER A 1 63 ? -9.836 1.945 4.829 1.00 0.00 63 SER A CA 10
ATOM 14347 C C . SER A 1 63 ? -10.425 2.012 6.235 1.00 0.00 63 SER A C 10
ATOM 14348 O O . SER A 1 63 ? -10.962 3.039 6.643 1.00 0.00 63 SER A O 10
ATOM 14356 N N . ALA A 1 64 ? -10.317 0.911 6.968 1.00 0.00 64 ALA A N 10
ATOM 14357 C CA . ALA A 1 64 ? -10.824 0.840 8.334 1.00 0.00 64 ALA A CA 10
ATOM 14358 C C . ALA A 1 64 ? -10.112 1.846 9.229 1.00 0.00 64 ALA A C 10
ATOM 14359 O O . ALA A 1 64 ? -10.706 2.405 10.152 1.00 0.00 64 ALA A O 10
ATOM 14366 N N . ALA A 1 65 ? -8.840 2.080 8.940 1.00 0.00 65 ALA A N 10
ATOM 14367 C CA . ALA A 1 65 ? -8.066 3.074 9.669 1.00 0.00 65 ALA A CA 10
ATOM 14368 C C . ALA A 1 65 ? -8.584 4.470 9.353 1.00 0.00 65 ALA A C 10
ATOM 14369 O O . ALA A 1 65 ? -8.831 5.270 10.256 1.00 0.00 65 ALA A O 10
ATOM 14376 N N . LEU A 1 66 ? -8.784 4.735 8.065 1.00 0.00 66 LEU A N 10
ATOM 14377 C CA . LEU A 1 66 ? -9.309 6.001 7.597 1.00 0.00 66 LEU A CA 10
ATOM 14378 C C . LEU A 1 66 ? -10.680 6.283 8.211 1.00 0.00 66 LEU A C 10
ATOM 14379 O O . LEU A 1 66 ? -10.995 7.419 8.566 1.00 0.00 66 LEU A O 10
ATOM 14395 N N . LYS A 1 67 ? -11.483 5.233 8.340 1.00 0.00 67 LYS A N 10
ATOM 14396 C CA . LYS A 1 67 ? -12.800 5.317 8.971 1.00 0.00 67 LYS A CA 10
ATOM 14397 C C . LYS A 1 67 ? -12.733 5.962 10.357 1.00 0.00 67 LYS A C 10
ATOM 14398 O O . LYS A 1 67 ? -13.630 6.717 10.742 1.00 0.00 67 LYS A O 10
ATOM 14417 N N . THR A 1 68 ? -11.677 5.663 11.104 1.00 0.00 68 THR A N 10
ATOM 14418 C CA . THR A 1 68 ? -11.553 6.163 12.464 1.00 0.00 68 THR A CA 10
ATOM 14419 C C . THR A 1 68 ? -10.884 7.537 12.508 1.00 0.00 68 THR A C 10
ATOM 14420 O O . THR A 1 68 ? -10.925 8.222 13.533 1.00 0.00 68 THR A O 10
ATOM 14431 N N . ILE A 1 69 ? -10.274 7.939 11.402 1.00 0.00 69 ILE A N 10
ATOM 14432 C CA . ILE A 1 69 ? -9.588 9.222 11.342 1.00 0.00 69 ILE A CA 10
ATOM 14433 C C . ILE A 1 69 ? -10.589 10.345 11.083 1.00 0.00 69 ILE A C 10
ATOM 14434 O O . ILE A 1 69 ? -11.553 10.175 10.338 1.00 0.00 69 ILE A O 10
ATOM 14450 N N . SER A 1 70 ? -10.371 11.482 11.720 1.00 0.00 70 SER A N 10
ATOM 14451 C CA . SER A 1 70 ? -11.265 12.617 11.578 1.00 0.00 70 SER A CA 10
ATOM 14452 C C . SER A 1 70 ? -10.617 13.714 10.734 1.00 0.00 70 SER A C 10
ATOM 14453 O O . SER A 1 70 ? -9.399 13.723 10.546 1.00 0.00 70 SER A O 10
ATOM 14461 N N . VAL A 1 71 ? -11.427 14.632 10.226 1.00 0.00 71 VAL A N 10
ATOM 14462 C CA . VAL A 1 71 ? -10.923 15.715 9.390 1.00 0.00 71 VAL A CA 10
ATOM 14463 C C . VAL A 1 71 ? -10.272 16.796 10.246 1.00 0.00 71 VAL A C 10
ATOM 14464 O O . VAL A 1 71 ? -10.878 17.310 11.188 1.00 0.00 71 VAL A O 10
ATOM 14477 N N . GLY A 1 72 ? -9.036 17.136 9.914 1.00 0.00 72 GLY A N 10
ATOM 14478 C CA . GLY A 1 72 ? -8.293 18.092 10.707 1.00 0.00 72 GLY A CA 10
ATOM 14479 C C . GLY A 1 72 ? -7.446 17.398 11.748 1.00 0.00 72 GLY A C 10
ATOM 14480 O O . GLY A 1 72 ? -7.076 17.986 12.766 1.00 0.00 72 GLY A O 10
ATOM 14484 N N . GLU A 1 73 ? -7.155 16.135 11.488 1.00 0.00 73 GLU A N 10
ATOM 14485 C CA . GLU A 1 73 ? -6.365 15.316 12.386 1.00 0.00 73 GLU A CA 10
ATOM 14486 C C . GLU A 1 73 ? -5.001 15.045 11.772 1.00 0.00 73 GLU A C 10
ATOM 14487 O O . GLU A 1 73 ? -4.853 15.031 10.548 1.00 0.00 73 GLU A O 10
ATOM 14499 N N . VAL A 1 74 ? -4.013 14.840 12.621 1.00 0.00 74 VAL A N 10
ATOM 14500 C CA . VAL A 1 74 ? -2.661 14.566 12.168 1.00 0.00 74 VAL A CA 10
ATOM 14501 C C . VAL A 1 74 ? -2.293 13.126 12.489 1.00 0.00 74 VAL A C 10
ATOM 14502 O O . VAL A 1 74 ? -2.309 12.712 13.650 1.00 0.00 74 VAL A O 10
ATOM 14515 N N . ILE A 1 75 ? -1.976 12.358 11.460 1.00 0.00 75 ILE A N 10
ATOM 14516 C CA . ILE A 1 75 ? -1.634 10.956 11.637 1.00 0.00 75 ILE A CA 10
ATOM 14517 C C . ILE A 1 75 ? -0.198 10.685 11.206 1.00 0.00 75 ILE A C 10
ATOM 14518 O O . ILE A 1 75 ? 0.359 11.403 10.376 1.00 0.00 75 ILE A O 10
ATOM 14534 N N . ASN A 1 76 ? 0.389 9.650 11.778 1.00 0.00 76 ASN A N 10
ATOM 14535 C CA . ASN A 1 76 ? 1.760 9.277 11.469 1.00 0.00 76 ASN A CA 10
ATOM 14536 C C . ASN A 1 76 ? 1.780 8.277 10.323 1.00 0.00 76 ASN A C 10
ATOM 14537 O O . ASN A 1 76 ? 1.014 7.316 10.321 1.00 0.00 76 ASN A O 10
ATOM 14548 N N . ILE A 1 77 ? 2.639 8.511 9.349 1.00 0.00 77 ILE A N 10
ATOM 14549 C CA . ILE A 1 77 ? 2.775 7.613 8.212 1.00 0.00 77 ILE A CA 10
ATOM 14550 C C . ILE A 1 77 ? 4.239 7.271 8.005 1.00 0.00 77 ILE A C 10
ATOM 14551 O O . ILE A 1 77 ? 5.045 8.121 7.615 1.00 0.00 77 ILE A O 10
ATOM 14567 N N . THR A 1 78 ? 4.582 6.031 8.295 1.00 0.00 78 THR A N 10
ATOM 14568 C CA . THR A 1 78 ? 5.939 5.557 8.118 1.00 0.00 78 THR A CA 10
ATOM 14569 C C . THR A 1 78 ? 6.073 4.855 6.772 1.00 0.00 78 THR A C 10
ATOM 14570 O O . THR A 1 78 ? 5.506 3.780 6.565 1.00 0.00 78 THR A O 10
ATOM 14581 N N . THR A 1 79 ? 6.796 5.474 5.852 1.00 0.00 79 THR A N 10
ATOM 14582 C CA . THR A 1 79 ? 6.973 4.906 4.532 1.00 0.00 79 THR A CA 10
ATOM 14583 C C . THR A 1 79 ? 8.387 4.367 4.353 1.00 0.00 79 THR A C 10
ATOM 14584 O O . THR A 1 79 ? 9.243 4.541 5.221 1.00 0.00 79 THR A O 10
ATOM 14595 N N . ASP A 1 80 ? 8.608 3.739 3.205 1.00 0.00 80 ASP A N 10
ATOM 14596 C CA . ASP A 1 80 ? 9.868 3.070 2.867 1.00 0.00 80 ASP A CA 10
ATOM 14597 C C . ASP A 1 80 ? 11.110 3.901 3.212 1.00 0.00 80 ASP A C 10
ATOM 14598 O O . ASP A 1 80 ? 12.078 3.375 3.763 1.00 0.00 80 ASP A O 10
ATOM 14607 N N . GLN A 1 81 ? 11.080 5.194 2.904 1.00 0.00 81 GLN A N 10
ATOM 14608 C CA . GLN A 1 81 ? 12.242 6.054 3.128 1.00 0.00 81 GLN A CA 10
ATOM 14609 C C . GLN A 1 81 ? 11.862 7.358 3.817 1.00 0.00 81 GLN A C 10
ATOM 14610 O O . GLN A 1 81 ? 12.638 8.316 3.812 1.00 0.00 81 GLN A O 10
ATOM 14624 N N . GLY A 1 82 ? 10.692 7.396 4.425 1.00 0.00 82 GLY A N 10
ATOM 14625 C CA . GLY A 1 82 ? 10.246 8.630 5.043 1.00 0.00 82 GLY A CA 10
ATOM 14626 C C . GLY A 1 82 ? 9.216 8.417 6.129 1.00 0.00 82 GLY A C 10
ATOM 14627 O O . GLY A 1 82 ? 8.169 7.819 5.893 1.00 0.00 82 GLY A O 10
ATOM 14631 N N . THR A 1 83 ? 9.507 8.909 7.318 1.00 0.00 83 THR A N 10
ATOM 14632 C CA . THR A 1 83 ? 8.562 8.854 8.415 1.00 0.00 83 THR A CA 10
ATOM 14633 C C . THR A 1 83 ? 8.034 10.256 8.702 1.00 0.00 83 THR A C 10
ATOM 14634 O O . THR A 1 83 ? 8.751 11.105 9.238 1.00 0.00 83 THR A O 10
ATOM 14645 N N . PHE A 1 84 ? 6.790 10.499 8.325 1.00 0.00 84 PHE A N 10
ATOM 14646 C CA . PHE A 1 84 ? 6.206 11.827 8.433 1.00 0.00 84 PHE A CA 10
ATOM 14647 C C . PHE A 1 84 ? 4.825 11.780 9.056 1.00 0.00 84 PHE A C 10
ATOM 14648 O O . PHE A 1 84 ? 4.293 10.716 9.358 1.00 0.00 84 PHE A O 10
ATOM 14665 N N . HIS A 1 85 ? 4.258 12.955 9.234 1.00 0.00 85 HIS A N 10
ATOM 14666 C CA . HIS A 1 85 ? 2.926 13.096 9.796 1.00 0.00 85 HIS A CA 10
ATOM 14667 C C . HIS A 1 85 ? 2.043 13.899 8.851 1.00 0.00 85 HIS A C 10
ATOM 14668 O O . HIS A 1 85 ? 2.413 14.992 8.416 1.00 0.00 85 HIS A O 10
ATOM 14683 N N . LEU A 1 86 ? 0.885 13.349 8.532 1.00 0.00 86 LEU A N 10
ATOM 14684 C CA . LEU A 1 86 ? -0.011 13.958 7.562 1.00 0.00 86 LEU A CA 10
ATOM 14685 C C . LEU A 1 86 ? -1.212 14.579 8.262 1.00 0.00 86 LEU A C 10
ATOM 14686 O O . LEU A 1 86 ? -1.713 14.049 9.254 1.00 0.00 86 LEU A O 10
ATOM 14702 N N . LYS A 1 87 ? -1.657 15.705 7.734 1.00 0.00 87 LYS A N 10
ATOM 14703 C CA . LYS A 1 87 ? -2.818 16.406 8.263 1.00 0.00 87 LYS A CA 10
ATOM 14704 C C . LYS A 1 87 ? -3.995 16.224 7.313 1.00 0.00 87 LYS A C 10
ATOM 14705 O O . LYS A 1 87 ? -3.942 16.663 6.162 1.00 0.00 87 LYS A O 10
ATOM 14724 N N . THR A 1 88 ? -5.040 15.570 7.790 1.00 0.00 88 THR A N 10
ATOM 14725 C CA . THR A 1 88 ? -6.186 15.240 6.953 1.00 0.00 88 THR A CA 10
ATOM 14726 C C . THR A 1 88 ? -6.951 16.489 6.517 1.00 0.00 88 THR A C 10
ATOM 14727 O O . THR A 1 88 ? -7.185 17.407 7.311 1.00 0.00 88 THR A O 10
ATOM 14738 N N . GLY A 1 89 ? -7.326 16.518 5.246 1.00 0.00 89 GLY A N 10
ATOM 14739 C CA . GLY A 1 89 ? -8.040 17.648 4.706 1.00 0.00 89 GLY A CA 10
ATOM 14740 C C . GLY A 1 89 ? -9.507 17.353 4.507 1.00 0.00 89 GLY A C 10
ATOM 14741 O O . GLY A 1 89 ? -10.018 16.349 5.010 1.00 0.00 89 GLY A O 10
ATOM 14745 N N . ARG A 1 90 ? -10.176 18.218 3.767 1.00 0.00 90 ARG A N 10
ATOM 14746 C CA . ARG A 1 90 ? -11.601 18.073 3.519 1.00 0.00 90 ARG A CA 10
ATOM 14747 C C . ARG A 1 90 ? -11.852 17.178 2.313 1.00 0.00 90 ARG A C 10
ATOM 14748 O O . ARG A 1 90 ? -11.154 17.271 1.305 1.00 0.00 90 ARG A O 10
ATOM 14769 N N . ASN A 1 91 ? -12.846 16.309 2.432 1.00 0.00 91 ASN A N 10
ATOM 14770 C CA . ASN A 1 91 ? -13.217 15.415 1.344 1.00 0.00 91 ASN A CA 10
ATOM 14771 C C . ASN A 1 91 ? -14.394 15.988 0.563 1.00 0.00 91 ASN A C 10
ATOM 14772 O O . ASN A 1 91 ? -15.171 16.782 1.098 1.00 0.00 91 ASN A O 10
ATOM 14783 N N . PRO A 1 92 ? -14.514 15.628 -0.728 1.00 0.00 92 PRO A N 10
ATOM 14784 C CA . PRO A 1 92 ? -15.609 16.104 -1.573 1.00 0.00 92 PRO A CA 10
ATOM 14785 C C . PRO A 1 92 ? -16.949 15.458 -1.219 1.00 0.00 92 PRO A C 10
ATOM 14786 O O . PRO A 1 92 ? -17.885 16.140 -0.807 1.00 0.00 92 PRO A O 10
ATOM 14797 N N . ASN A 1 93 ? -17.037 14.144 -1.386 1.00 0.00 93 ASN A N 10
ATOM 14798 C CA . ASN A 1 93 ? -18.260 13.417 -1.104 1.00 0.00 93 ASN A CA 10
ATOM 14799 C C . ASN A 1 93 ? -17.967 11.954 -0.809 1.00 0.00 93 ASN A C 10
ATOM 14800 O O . ASN A 1 93 ? -18.407 11.413 0.207 1.00 0.00 93 ASN A O 10
ATOM 14811 N N . ASN A 1 94 ? -17.221 11.325 -1.702 1.00 0.00 94 ASN A N 10
ATOM 14812 C CA . ASN A 1 94 ? -16.939 9.900 -1.604 1.00 0.00 94 ASN A CA 10
ATOM 14813 C C . ASN A 1 94 ? -15.749 9.630 -0.698 1.00 0.00 94 ASN A C 10
ATOM 14814 O O . ASN A 1 94 ? -15.219 10.544 -0.063 1.00 0.00 94 ASN A O 10
ATOM 14825 N N . SER A 1 95 ? -15.349 8.357 -0.654 1.00 0.00 95 SER A N 10
ATOM 14826 C CA . SER A 1 95 ? -14.229 7.898 0.158 1.00 0.00 95 SER A CA 10
ATOM 14827 C C . SER A 1 95 ? -14.550 7.994 1.648 1.00 0.00 95 SER A C 10
ATOM 14828 O O . SER A 1 95 ? -15.639 8.423 2.040 1.00 0.00 95 SER A O 10
ATOM 14836 N N . SER A 1 96 ? -13.606 7.569 2.474 1.00 0.00 96 SER A N 10
ATOM 14837 C CA . SER A 1 96 ? -13.796 7.558 3.913 1.00 0.00 96 SER A CA 10
ATOM 14838 C C . SER A 1 96 ? -13.619 8.959 4.499 1.00 0.00 96 SER A C 10
ATOM 14839 O O . SER A 1 96 ? -13.321 9.917 3.778 1.00 0.00 96 SER A O 10
ATOM 14847 N N . ARG A 1 97 ? -13.813 9.079 5.805 1.00 0.00 97 ARG A N 10
ATOM 14848 C CA . ARG A 1 97 ? -13.637 10.349 6.485 1.00 0.00 97 ARG A CA 10
ATOM 14849 C C . ARG A 1 97 ? -12.156 10.689 6.566 1.00 0.00 97 ARG A C 10
ATOM 14850 O O . ARG A 1 97 ? -11.314 9.792 6.525 1.00 0.00 97 ARG A O 10
ATOM 14871 N N . ALA A 1 98 ? -11.860 11.988 6.663 1.00 0.00 98 ALA A N 10
ATOM 14872 C CA . ALA A 1 98 ? -10.486 12.488 6.682 1.00 0.00 98 ALA A CA 10
ATOM 14873 C C . ALA A 1 98 ? -9.829 12.310 5.316 1.00 0.00 98 ALA A C 10
ATOM 14874 O O . ALA A 1 98 ? -9.448 11.205 4.934 1.00 0.00 98 ALA A O 10
ATOM 14881 N N . TYR A 1 99 ? -9.694 13.400 4.577 1.00 0.00 99 TYR A N 10
ATOM 14882 C CA . TYR A 1 99 ? -9.214 13.312 3.208 1.00 0.00 99 TYR A CA 10
ATOM 14883 C C . TYR A 1 99 ? -7.700 13.405 3.170 1.00 0.00 99 TYR A C 10
ATOM 14884 O O . TYR A 1 99 ? -7.116 14.428 3.520 1.00 0.00 99 TYR A O 10
ATOM 14902 N N . MET A 1 100 ? -7.077 12.317 2.756 1.00 0.00 100 MET A N 10
ATOM 14903 C CA . MET A 1 100 ? -5.626 12.228 2.696 1.00 0.00 100 MET A CA 10
ATOM 14904 C C . MET A 1 100 ? -5.051 13.102 1.581 1.00 0.00 100 MET A C 10
ATOM 14905 O O . MET A 1 100 ? -3.931 13.596 1.685 1.00 0.00 100 MET A O 10
ATOM 14919 N N . GLY A 1 101 ? -5.824 13.286 0.516 1.00 0.00 101 GLY A N 10
ATOM 14920 C CA . GLY A 1 101 ? -5.399 14.143 -0.578 1.00 0.00 101 GLY A CA 10
ATOM 14921 C C . GLY A 1 101 ? -4.557 13.414 -1.606 1.00 0.00 101 GLY A C 10
ATOM 14922 O O . GLY A 1 101 ? -4.169 13.985 -2.623 1.00 0.00 101 GLY A O 10
ATOM 14926 N N . ILE A 1 102 ? -4.285 12.148 -1.347 1.00 0.00 102 ILE A N 10
ATOM 14927 C CA . ILE A 1 102 ? -3.446 11.348 -2.221 1.00 0.00 102 ILE A CA 10
ATOM 14928 C C . ILE A 1 102 ? -4.100 10.005 -2.513 1.00 0.00 102 ILE A C 10
ATOM 14929 O O . ILE A 1 102 ? -4.968 9.546 -1.770 1.00 0.00 102 ILE A O 10
ATOM 14945 N N . ARG A 1 103 ? -3.685 9.389 -3.605 1.00 0.00 103 ARG A N 10
ATOM 14946 C CA . ARG A 1 103 ? -4.187 8.082 -3.993 1.00 0.00 103 ARG A CA 10
ATOM 14947 C C . ARG A 1 103 ? -3.311 6.999 -3.386 1.00 0.00 103 ARG A C 10
ATOM 14948 O O . ARG A 1 103 ? -2.103 7.183 -3.249 1.00 0.00 103 ARG A O 10
ATOM 14969 N N . THR A 1 104 ? -3.914 5.883 -3.016 1.00 0.00 104 THR A N 10
ATOM 14970 C CA . THR A 1 104 ? -3.172 4.765 -2.455 1.00 0.00 104 THR A CA 10
ATOM 14971 C C . THR A 1 104 ? -3.594 3.449 -3.094 1.00 0.00 104 THR A C 10
ATOM 14972 O O . THR A 1 104 ? -4.730 3.306 -3.548 1.00 0.00 104 THR A O 10
ATOM 14983 N N . SER A 1 105 ? -2.671 2.502 -3.141 1.00 0.00 105 SER A N 10
ATOM 14984 C CA . SER A 1 105 ? -2.953 1.183 -3.678 1.00 0.00 105 SER A CA 10
ATOM 14985 C C . SER A 1 105 ? -2.301 0.118 -2.801 1.00 0.00 105 SER A C 10
ATOM 14986 O O . SER A 1 105 ? -1.727 0.431 -1.758 1.00 0.00 105 SER A O 10
ATOM 14994 N N . ASN A 1 106 ? -2.373 -1.128 -3.234 1.00 0.00 106 ASN A N 10
ATOM 14995 C CA . ASN A 1 106 ? -1.799 -2.238 -2.485 1.00 0.00 106 ASN A CA 10
ATOM 14996 C C . ASN A 1 106 ? -0.533 -2.753 -3.162 1.00 0.00 106 ASN A C 10
ATOM 14997 O O . ASN A 1 106 ? -0.019 -3.810 -2.804 1.00 0.00 106 ASN A O 10
ATOM 15008 N N . HIS A 1 107 ? -0.042 -1.978 -4.134 1.00 0.00 107 HIS A N 10
ATOM 15009 C CA . HIS A 1 107 ? 1.190 -2.283 -4.878 1.00 0.00 107 HIS A CA 10
ATOM 15010 C C . HIS A 1 107 ? 1.241 -3.735 -5.363 1.00 0.00 107 HIS A C 10
ATOM 15011 O O . HIS A 1 107 ? 2.304 -4.354 -5.357 1.00 0.00 107 HIS A O 10
ATOM 15026 N N . LEU A 1 108 ? 0.098 -4.245 -5.829 1.00 0.00 108 LEU A N 10
ATOM 15027 C CA . LEU A 1 108 ? -0.015 -5.645 -6.245 1.00 0.00 108 LEU A CA 10
ATOM 15028 C C . LEU A 1 108 ? 1.149 -6.091 -7.106 1.00 0.00 108 LEU A C 10
ATOM 15029 O O . LEU A 1 108 ? 1.568 -5.411 -8.045 1.00 0.00 108 LEU A O 10
ATOM 15045 N N . ARG A 1 109 ? 1.649 -7.257 -6.767 1.00 0.00 109 ARG A N 10
ATOM 15046 C CA . ARG A 1 109 ? 2.798 -7.824 -7.439 1.00 0.00 109 ARG A CA 10
ATOM 15047 C C . ARG A 1 109 ? 2.370 -8.533 -8.711 1.00 0.00 109 ARG A C 10
ATOM 15048 O O . ARG A 1 109 ? 1.960 -9.693 -8.690 1.00 0.00 109 ARG A O 10
ATOM 15069 N N . VAL A 1 110 ? 2.442 -7.803 -9.808 1.00 0.00 110 VAL A N 10
ATOM 15070 C CA . VAL A 1 110 ? 2.018 -8.306 -11.103 1.00 0.00 110 VAL A CA 10
ATOM 15071 C C . VAL A 1 110 ? 3.161 -9.004 -11.826 1.00 0.00 110 VAL A C 10
ATOM 15072 O O . VAL A 1 110 ? 4.284 -8.498 -11.872 1.00 0.00 110 VAL A O 10
ATOM 15085 N N . ARG A 1 111 ? 2.860 -10.165 -12.385 1.00 0.00 111 ARG A N 10
ATOM 15086 C CA . ARG A 1 111 ? 3.794 -10.876 -13.243 1.00 0.00 111 ARG A CA 10
ATOM 15087 C C . ARG A 1 111 ? 3.054 -11.863 -14.138 1.00 0.00 111 ARG A C 10
ATOM 15088 O O . ARG A 1 111 ? 2.907 -13.043 -13.817 1.00 0.00 111 ARG A O 10
ATOM 15109 N N . ASP A 1 112 ? 2.562 -11.342 -15.250 1.00 0.00 112 ASP A N 10
ATOM 15110 C CA . ASP A 1 112 ? 1.829 -12.131 -16.235 1.00 0.00 112 ASP A CA 10
ATOM 15111 C C . ASP A 1 112 ? 1.801 -11.390 -17.560 1.00 0.00 112 ASP A C 10
ATOM 15112 O O . ASP A 1 112 ? 1.401 -10.225 -17.619 1.00 0.00 112 ASP A O 10
ATOM 15121 N N . SER A 1 113 ? 2.241 -12.053 -18.613 1.00 0.00 113 SER A N 10
ATOM 15122 C CA . SER A 1 113 ? 2.347 -11.424 -19.916 1.00 0.00 113 SER A CA 10
ATOM 15123 C C . SER A 1 113 ? 1.856 -12.362 -21.015 1.00 0.00 113 SER A C 10
ATOM 15124 O O . SER A 1 113 ? 2.057 -13.578 -20.941 1.00 0.00 113 SER A O 10
ATOM 15132 N N . VAL A 1 114 ? 1.195 -11.798 -22.020 1.00 0.00 114 VAL A N 10
ATOM 15133 C CA . VAL A 1 114 ? 0.736 -12.565 -23.166 1.00 0.00 114 VAL A CA 10
ATOM 15134 C C . VAL A 1 114 ? 1.535 -12.190 -24.412 1.00 0.00 114 VAL A C 10
ATOM 15135 O O . VAL A 1 114 ? 2.306 -11.225 -24.397 1.00 0.00 114 VAL A O 10
ATOM 15148 N N . ALA A 1 115 ? 1.358 -12.951 -25.482 1.00 0.00 115 ALA A N 10
ATOM 15149 C CA . ALA A 1 115 ? 2.066 -12.690 -26.727 1.00 0.00 115 ALA A CA 10
ATOM 15150 C C . ALA A 1 115 ? 1.123 -12.794 -27.921 1.00 0.00 115 ALA A C 10
ATOM 15151 O O . ALA A 1 115 ? 0.520 -13.844 -28.156 1.00 0.00 115 ALA A O 10
ATOM 15158 N N . SER A 1 116 ? 0.984 -11.703 -28.664 1.00 0.00 116 SER A N 10
ATOM 15159 C CA . SER A 1 116 ? 0.101 -11.653 -29.824 1.00 0.00 116 SER A CA 10
ATOM 15160 C C . SER A 1 116 ? 0.575 -10.581 -30.799 1.00 0.00 116 SER A C 10
ATOM 15161 O O . SER A 1 116 ? 1.368 -9.711 -30.424 1.00 0.00 116 SER A O 10
ATOM 15169 N N . VAL A 1 117 ? 0.085 -10.658 -32.036 1.00 0.00 117 VAL A N 10
ATOM 15170 C CA . VAL A 1 117 ? 0.438 -9.717 -33.097 1.00 0.00 117 VAL A CA 10
ATOM 15171 C C . VAL A 1 117 ? 1.905 -9.859 -33.501 1.00 0.00 117 VAL A C 10
ATOM 15172 O O . VAL A 1 117 ? 2.809 -9.389 -32.809 1.00 0.00 117 VAL A O 10
ATOM 15185 N N . LEU A 1 118 ? 2.134 -10.525 -34.625 1.00 0.00 118 LEU A N 10
ATOM 15186 C CA . LEU A 1 118 ? 3.486 -10.714 -35.142 1.00 0.00 118 LEU A CA 10
ATOM 15187 C C . LEU A 1 118 ? 3.870 -9.575 -36.080 1.00 0.00 118 LEU A C 10
ATOM 15188 O O . LEU A 1 118 ? 5.015 -9.477 -36.517 1.00 0.00 118 LEU A O 10
ATOM 15204 N N . GLY A 1 119 ? 2.906 -8.713 -36.379 1.00 0.00 119 GLY A N 10
ATOM 15205 C CA . GLY A 1 119 ? 3.129 -7.655 -37.343 1.00 0.00 119 GLY A CA 10
ATOM 15206 C C . GLY A 1 119 ? 2.868 -8.132 -38.759 1.00 0.00 119 GLY A C 10
ATOM 15207 O O . GLY A 1 119 ? 2.820 -9.338 -39.006 1.00 0.00 119 GLY A O 10
ATOM 15211 N N . ASP A 1 120 ? 2.692 -7.201 -39.684 1.00 0.00 120 ASP A N 10
ATOM 15212 C CA . ASP A 1 120 ? 2.419 -7.555 -41.074 1.00 0.00 120 ASP A CA 10
ATOM 15213 C C . ASP A 1 120 ? 2.845 -6.425 -42.001 1.00 0.00 120 ASP A C 10
ATOM 15214 O O . ASP A 1 120 ? 2.674 -5.245 -41.679 1.00 0.00 120 ASP A O 10
ATOM 15223 N N . THR A 1 121 ? 3.416 -6.789 -43.136 1.00 0.00 121 THR A N 10
ATOM 15224 C CA . THR A 1 121 ? 3.786 -5.823 -44.154 1.00 0.00 121 THR A CA 10
ATOM 15225 C C . THR A 1 121 ? 3.119 -6.174 -45.480 1.00 0.00 121 THR A C 10
ATOM 15226 O O . THR A 1 121 ? 3.658 -6.938 -46.285 1.00 0.00 121 THR A O 10
ATOM 15237 N N . LEU A 1 122 ? 1.922 -5.643 -45.684 1.00 0.00 122 LEU A N 10
ATOM 15238 C CA . LEU A 1 122 ? 1.151 -5.935 -46.882 1.00 0.00 122 LEU A CA 10
ATOM 15239 C C . LEU A 1 122 ? 1.113 -4.740 -47.830 1.00 0.00 122 LEU A C 10
ATOM 15240 O O . LEU A 1 122 ? 0.717 -3.638 -47.445 1.00 0.00 122 LEU A O 10
ATOM 15256 N N . PRO A 1 123 ? 1.554 -4.938 -49.079 1.00 0.00 123 PRO A N 10
ATOM 15257 C CA . PRO A 1 123 ? 1.480 -3.914 -50.119 1.00 0.00 123 PRO A CA 10
ATOM 15258 C C . PRO A 1 123 ? 0.067 -3.789 -50.681 1.00 0.00 123 PRO A C 10
ATOM 15259 O O . PRO A 1 123 ? -0.747 -4.703 -50.547 1.00 0.00 123 PRO A O 10
ATOM 15270 N N . PHE A 1 124 ? -0.226 -2.660 -51.305 1.00 0.00 124 PHE A N 10
ATOM 15271 C CA . PHE A 1 124 ? -1.536 -2.434 -51.894 1.00 0.00 124 PHE A CA 10
ATOM 15272 C C . PHE A 1 124 ? -1.383 -1.954 -53.333 1.00 0.00 124 PHE A C 10
ATOM 15273 O O . PHE A 1 124 ? -0.895 -0.849 -53.581 1.00 0.00 124 PHE A O 10
ATOM 15290 N N . ALA A 1 125 ? -1.783 -2.794 -54.274 1.00 0.00 125 ALA A N 10
ATOM 15291 C CA . ALA A 1 125 ? -1.643 -2.487 -55.685 1.00 0.00 125 ALA A CA 10
ATOM 15292 C C . ALA A 1 125 ? -2.855 -2.986 -56.454 1.00 0.00 125 ALA A C 10
ATOM 15293 O O . ALA A 1 125 ? -3.042 -4.220 -56.530 1.00 0.00 125 ALA A O 10
ATOM 15301 N N . GLN A 1 23 ? 0.815 -7.212 -4.781 1.00 0.00 23 GLN A N 11
ATOM 15302 C CA . GLN A 1 23 ? 0.479 -8.194 -3.766 1.00 0.00 23 GLN A CA 11
ATOM 15303 C C . GLN A 1 23 ? 0.198 -7.500 -2.444 1.00 0.00 23 GLN A C 11
ATOM 15304 O O . GLN A 1 23 ? 0.823 -6.487 -2.123 1.00 0.00 23 GLN A O 11
ATOM 15318 N N . PRO A 1 24 ? -0.760 -8.028 -1.672 1.00 0.00 24 PRO A N 11
ATOM 15319 C CA . PRO A 1 24 ? -1.117 -7.475 -0.364 1.00 0.00 24 PRO A CA 11
ATOM 15320 C C . PRO A 1 24 ? -0.024 -7.683 0.684 1.00 0.00 24 PRO A C 11
ATOM 15321 O O . PRO A 1 24 ? 1.083 -8.123 0.364 1.00 0.00 24 PRO A O 11
ATOM 15332 N N . ASP A 1 25 ? -0.374 -7.378 1.936 1.00 0.00 25 ASP A N 11
ATOM 15333 C CA . ASP A 1 25 ? 0.562 -7.374 3.067 1.00 0.00 25 ASP A CA 11
ATOM 15334 C C . ASP A 1 25 ? 1.447 -6.130 3.007 1.00 0.00 25 ASP A C 11
ATOM 15335 O O . ASP A 1 25 ? 2.495 -6.045 3.646 1.00 0.00 25 ASP A O 11
ATOM 15344 N N . GLY A 1 26 ? 0.980 -5.149 2.253 1.00 0.00 26 GLY A N 11
ATOM 15345 C CA . GLY A 1 26 ? 1.659 -3.881 2.158 1.00 0.00 26 GLY A CA 11
ATOM 15346 C C . GLY A 1 26 ? 1.033 -3.001 1.094 1.00 0.00 26 GLY A C 11
ATOM 15347 O O . GLY A 1 26 ? 0.454 -3.508 0.132 1.00 0.00 26 GLY A O 11
ATOM 15351 N N . VAL A 1 27 ? 1.130 -1.688 1.266 1.00 0.00 27 VAL A N 11
ATOM 15352 C CA . VAL A 1 27 ? 0.520 -0.750 0.329 1.00 0.00 27 VAL A CA 11
ATOM 15353 C C . VAL A 1 27 ? 1.464 0.408 0.025 1.00 0.00 27 VAL A C 11
ATOM 15354 O O . VAL A 1 27 ? 2.331 0.744 0.829 1.00 0.00 27 VAL A O 11
ATOM 15367 N N . GLN A 1 28 ? 1.307 1.014 -1.140 1.00 0.00 28 GLN A N 11
ATOM 15368 C CA . GLN A 1 28 ? 2.103 2.177 -1.489 1.00 0.00 28 GLN A CA 11
ATOM 15369 C C . GLN A 1 28 ? 1.196 3.331 -1.890 1.00 0.00 28 GLN A C 11
ATOM 15370 O O . GLN A 1 28 ? 0.032 3.122 -2.216 1.00 0.00 28 GLN A O 11
ATOM 15384 N N . ILE A 1 29 ? 1.725 4.541 -1.867 1.00 0.00 29 ILE A N 11
ATOM 15385 C CA . ILE A 1 29 ? 0.985 5.703 -2.335 1.00 0.00 29 ILE A CA 11
ATOM 15386 C C . ILE A 1 29 ? 0.949 5.688 -3.854 1.00 0.00 29 ILE A C 11
ATOM 15387 O O . ILE A 1 29 ? 1.990 5.789 -4.502 1.00 0.00 29 ILE A O 11
ATOM 15403 N N . ASP A 1 30 ? -0.233 5.551 -4.419 1.00 0.00 30 ASP A N 11
ATOM 15404 C CA . ASP A 1 30 ? -0.365 5.487 -5.865 1.00 0.00 30 ASP A CA 11
ATOM 15405 C C . ASP A 1 30 ? -0.287 6.875 -6.462 1.00 0.00 30 ASP A C 11
ATOM 15406 O O . ASP A 1 30 ? 0.648 7.199 -7.193 1.00 0.00 30 ASP A O 11
ATOM 15415 N N . SER A 1 31 ? -1.266 7.699 -6.132 1.00 0.00 31 SER A N 11
ATOM 15416 C CA . SER A 1 31 ? -1.336 9.040 -6.675 1.00 0.00 31 SER A CA 11
ATOM 15417 C C . SER A 1 31 ? -1.901 10.002 -5.636 1.00 0.00 31 SER A C 11
ATOM 15418 O O . SER A 1 31 ? -2.645 9.597 -4.744 1.00 0.00 31 SER A O 11
ATOM 15426 N N . VAL A 1 32 ? -1.544 11.267 -5.759 1.00 0.00 32 VAL A N 11
ATOM 15427 C CA . VAL A 1 32 ? -1.980 12.289 -4.821 1.00 0.00 32 VAL A CA 11
ATOM 15428 C C . VAL A 1 32 ? -2.841 13.328 -5.533 1.00 0.00 32 VAL A C 11
ATOM 15429 O O . VAL A 1 32 ? -2.468 13.828 -6.597 1.00 0.00 32 VAL A O 11
ATOM 15442 N N . VAL A 1 33 ? -3.995 13.637 -4.954 1.00 0.00 33 VAL A N 11
ATOM 15443 C CA . VAL A 1 33 ? -4.921 14.588 -5.550 1.00 0.00 33 VAL A CA 11
ATOM 15444 C C . VAL A 1 33 ? -4.875 15.926 -4.818 1.00 0.00 33 VAL A C 11
ATOM 15445 O O . VAL A 1 33 ? -5.049 15.980 -3.599 1.00 0.00 33 VAL A O 11
ATOM 15458 N N . PRO A 1 34 ? -4.622 17.020 -5.560 1.00 0.00 34 PRO A N 11
ATOM 15459 C CA . PRO A 1 34 ? -4.585 18.377 -5.000 1.00 0.00 34 PRO A CA 11
ATOM 15460 C C . PRO A 1 34 ? -5.879 18.748 -4.278 1.00 0.00 34 PRO A C 11
ATOM 15461 O O . PRO A 1 34 ? -6.962 18.254 -4.609 1.00 0.00 34 PRO A O 11
ATOM 15472 N N . GLY A 1 35 ? -5.760 19.620 -3.287 1.00 0.00 35 GLY A N 11
ATOM 15473 C CA . GLY A 1 35 ? -6.910 20.013 -2.501 1.00 0.00 35 GLY A CA 11
ATOM 15474 C C . GLY A 1 35 ? -6.645 19.868 -1.021 1.00 0.00 35 GLY A C 11
ATOM 15475 O O . GLY A 1 35 ? -7.370 20.412 -0.187 1.00 0.00 35 GLY A O 11
ATOM 15479 N N . SER A 1 36 ? -5.603 19.123 -0.696 1.00 0.00 36 SER A N 11
ATOM 15480 C CA . SER A 1 36 ? -5.186 18.943 0.680 1.00 0.00 36 SER A CA 11
ATOM 15481 C C . SER A 1 36 ? -3.718 19.339 0.832 1.00 0.00 36 SER A C 11
ATOM 15482 O O . SER A 1 36 ? -2.964 19.325 -0.144 1.00 0.00 36 SER A O 11
ATOM 15490 N N . PRO A 1 37 ? -3.285 19.705 2.052 1.00 0.00 37 PRO A N 11
ATOM 15491 C CA . PRO A 1 37 ? -1.879 20.038 2.320 1.00 0.00 37 PRO A CA 11
ATOM 15492 C C . PRO A 1 37 ? -0.964 18.830 2.132 1.00 0.00 37 PRO A C 11
ATOM 15493 O O . PRO A 1 37 ? 0.253 18.967 1.993 1.00 0.00 37 PRO A O 11
ATOM 15504 N N . ALA A 1 38 ? -1.575 17.648 2.094 1.00 0.00 38 ALA A N 11
ATOM 15505 C CA . ALA A 1 38 ? -0.850 16.394 1.940 1.00 0.00 38 ALA A CA 11
ATOM 15506 C C . ALA A 1 38 ? -0.116 16.333 0.609 1.00 0.00 38 ALA A C 11
ATOM 15507 O O . ALA A 1 38 ? 0.866 15.611 0.470 1.00 0.00 38 ALA A O 11
ATOM 15514 N N . SER A 1 39 ? -0.587 17.113 -0.356 1.00 0.00 39 SER A N 11
ATOM 15515 C CA . SER A 1 39 ? -0.003 17.129 -1.691 1.00 0.00 39 SER A CA 11
ATOM 15516 C C . SER A 1 39 ? 1.416 17.703 -1.669 1.00 0.00 39 SER A C 11
ATOM 15517 O O . SER A 1 39 ? 2.220 17.437 -2.563 1.00 0.00 39 SER A O 11
ATOM 15525 N N . LYS A 1 40 ? 1.726 18.483 -0.641 1.00 0.00 40 LYS A N 11
ATOM 15526 C CA . LYS A 1 40 ? 3.037 19.104 -0.535 1.00 0.00 40 LYS A CA 11
ATOM 15527 C C . LYS A 1 40 ? 3.862 18.430 0.567 1.00 0.00 40 LYS A C 11
ATOM 15528 O O . LYS A 1 40 ? 5.022 18.778 0.795 1.00 0.00 40 LYS A O 11
ATOM 15547 N N . VAL A 1 41 ? 3.250 17.464 1.241 1.00 0.00 41 VAL A N 11
ATOM 15548 C CA . VAL A 1 41 ? 3.921 16.727 2.306 1.00 0.00 41 VAL A CA 11
ATOM 15549 C C . VAL A 1 41 ? 4.301 15.330 1.829 1.00 0.00 41 VAL A C 11
ATOM 15550 O O . VAL A 1 41 ? 5.440 14.892 1.992 1.00 0.00 41 VAL A O 11
ATOM 15563 N N . LEU A 1 42 ? 3.342 14.640 1.228 1.00 0.00 42 LEU A N 11
ATOM 15564 C CA . LEU A 1 42 ? 3.569 13.291 0.741 1.00 0.00 42 LEU A CA 11
ATOM 15565 C C . LEU A 1 42 ? 3.961 13.326 -0.729 1.00 0.00 42 LEU A C 11
ATOM 15566 O O . LEU A 1 42 ? 3.956 14.383 -1.360 1.00 0.00 42 LEU A O 11
ATOM 15582 N N . THR A 1 43 ? 4.310 12.174 -1.273 1.00 0.00 43 THR A N 11
ATOM 15583 C CA . THR A 1 43 ? 4.709 12.080 -2.665 1.00 0.00 43 THR A CA 11
ATOM 15584 C C . THR A 1 43 ? 4.207 10.773 -3.266 1.00 0.00 43 THR A C 11
ATOM 15585 O O . THR A 1 43 ? 4.357 9.710 -2.662 1.00 0.00 43 THR A O 11
ATOM 15596 N N . PRO A 1 44 ? 3.565 10.837 -4.440 1.00 0.00 44 PRO A N 11
ATOM 15597 C CA . PRO A 1 44 ? 3.075 9.646 -5.126 1.00 0.00 44 PRO A CA 11
ATOM 15598 C C . PRO A 1 44 ? 4.215 8.722 -5.539 1.00 0.00 44 PRO A C 11
ATOM 15599 O O . PRO A 1 44 ? 5.290 9.178 -5.940 1.00 0.00 44 PRO A O 11
ATOM 15610 N N . GLY A 1 45 ? 3.973 7.428 -5.439 1.00 0.00 45 GLY A N 11
ATOM 15611 C CA . GLY A 1 45 ? 4.994 6.455 -5.774 1.00 0.00 45 GLY A CA 11
ATOM 15612 C C . GLY A 1 45 ? 5.808 5.990 -4.574 1.00 0.00 45 GLY A C 11
ATOM 15613 O O . GLY A 1 45 ? 6.742 5.203 -4.732 1.00 0.00 45 GLY A O 11
ATOM 15617 N N . LEU A 1 46 ? 5.469 6.469 -3.379 1.00 0.00 46 LEU A N 11
ATOM 15618 C CA . LEU A 1 46 ? 6.189 6.062 -2.168 1.00 0.00 46 LEU A CA 11
ATOM 15619 C C . LEU A 1 46 ? 5.565 4.806 -1.562 1.00 0.00 46 LEU A C 11
ATOM 15620 O O . LEU A 1 46 ? 4.432 4.455 -1.886 1.00 0.00 46 LEU A O 11
ATOM 15636 N N . VAL A 1 47 ? 6.296 4.145 -0.666 1.00 0.00 47 VAL A N 11
ATOM 15637 C CA . VAL A 1 47 ? 5.827 2.904 -0.047 1.00 0.00 47 VAL A CA 11
ATOM 15638 C C . VAL A 1 47 ? 5.453 3.138 1.415 1.00 0.00 47 VAL A C 11
ATOM 15639 O O . VAL A 1 47 ? 6.235 3.708 2.177 1.00 0.00 47 VAL A O 11
ATOM 15652 N N . ILE A 1 48 ? 4.268 2.689 1.802 1.00 0.00 48 ILE A N 11
ATOM 15653 C CA . ILE A 1 48 ? 3.758 2.922 3.149 1.00 0.00 48 ILE A CA 11
ATOM 15654 C C . ILE A 1 48 ? 3.988 1.704 4.035 1.00 0.00 48 ILE A C 11
ATOM 15655 O O . ILE A 1 48 ? 3.627 0.585 3.677 1.00 0.00 48 ILE A O 11
ATOM 15671 N N . GLU A 1 49 ? 4.588 1.933 5.193 1.00 0.00 49 GLU A N 11
ATOM 15672 C CA . GLU A 1 49 ? 4.804 0.871 6.156 1.00 0.00 49 GLU A CA 11
ATOM 15673 C C . GLU A 1 49 ? 3.599 0.725 7.073 1.00 0.00 49 GLU A C 11
ATOM 15674 O O . GLU A 1 49 ? 3.091 -0.379 7.270 1.00 0.00 49 GLU A O 11
ATOM 15686 N N . SER A 1 50 ? 3.122 1.843 7.616 1.00 0.00 50 SER A N 11
ATOM 15687 C CA . SER A 1 50 ? 2.045 1.797 8.592 1.00 0.00 50 SER A CA 11
ATOM 15688 C C . SER A 1 50 ? 1.525 3.188 8.928 1.00 0.00 50 SER A C 11
ATOM 15689 O O . SER A 1 50 ? 2.191 4.196 8.670 1.00 0.00 50 SER A O 11
ATOM 15697 N N . ILE A 1 51 ? 0.327 3.219 9.494 1.00 0.00 51 ILE A N 11
ATOM 15698 C CA . ILE A 1 51 ? -0.264 4.443 10.008 1.00 0.00 51 ILE A CA 11
ATOM 15699 C C . ILE A 1 51 ? -0.145 4.419 11.536 1.00 0.00 51 ILE A C 11
ATOM 15700 O O . ILE A 1 51 ? 0.220 3.385 12.097 1.00 0.00 51 ILE A O 11
ATOM 15716 N N . ASN A 1 52 ? -0.428 5.535 12.199 1.00 0.00 52 ASN A N 11
ATOM 15717 C CA . ASN A 1 52 ? -0.267 5.651 13.643 1.00 0.00 52 ASN A CA 11
ATOM 15718 C C . ASN A 1 52 ? -1.011 4.547 14.400 1.00 0.00 52 ASN A C 11
ATOM 15719 O O . ASN A 1 52 ? -2.230 4.590 14.580 1.00 0.00 52 ASN A O 11
ATOM 15730 N N . GLY A 1 53 ? -0.259 3.532 14.809 1.00 0.00 53 GLY A N 11
ATOM 15731 C CA . GLY A 1 53 ? -0.822 2.434 15.565 1.00 0.00 53 GLY A CA 11
ATOM 15732 C C . GLY A 1 53 ? -1.622 1.481 14.703 1.00 0.00 53 GLY A C 11
ATOM 15733 O O . GLY A 1 53 ? -2.219 0.532 15.204 1.00 0.00 53 GLY A O 11
ATOM 15737 N N . MET A 1 54 ? -1.633 1.728 13.401 1.00 0.00 54 MET A N 11
ATOM 15738 C CA . MET A 1 54 ? -2.424 0.932 12.476 1.00 0.00 54 MET A CA 11
ATOM 15739 C C . MET A 1 54 ? -1.623 0.624 11.217 1.00 0.00 54 MET A C 11
ATOM 15740 O O . MET A 1 54 ? -1.606 1.415 10.274 1.00 0.00 54 MET A O 11
ATOM 15754 N N . PRO A 1 55 ? -0.921 -0.515 11.192 1.00 0.00 55 PRO A N 11
ATOM 15755 C CA . PRO A 1 55 ? -0.142 -0.926 10.028 1.00 0.00 55 PRO A CA 11
ATOM 15756 C C . PRO A 1 55 ? -1.038 -1.252 8.840 1.00 0.00 55 PRO A C 11
ATOM 15757 O O . PRO A 1 55 ? -2.054 -1.936 8.984 1.00 0.00 55 PRO A O 11
ATOM 15768 N N . THR A 1 56 ? -0.658 -0.767 7.673 1.00 0.00 56 THR A N 11
ATOM 15769 C CA . THR A 1 56 ? -1.474 -0.923 6.484 1.00 0.00 56 THR A CA 11
ATOM 15770 C C . THR A 1 56 ? -0.903 -1.972 5.543 1.00 0.00 56 THR A C 11
ATOM 15771 O O . THR A 1 56 ? 0.033 -1.711 4.787 1.00 0.00 56 THR A O 11
ATOM 15782 N N . SER A 1 57 ? -1.451 -3.166 5.625 1.00 0.00 57 SER A N 11
ATOM 15783 C CA . SER A 1 57 ? -1.072 -4.251 4.741 1.00 0.00 57 SER A CA 11
ATOM 15784 C C . SER A 1 57 ? -2.122 -4.415 3.645 1.00 0.00 57 SER A C 11
ATOM 15785 O O . SER A 1 57 ? -1.879 -5.046 2.615 1.00 0.00 57 SER A O 11
ATOM 15793 N N . ASN A 1 58 ? -3.297 -3.843 3.873 1.00 0.00 58 ASN A N 11
ATOM 15794 C CA . ASN A 1 58 ? -4.395 -3.965 2.924 1.00 0.00 58 ASN A CA 11
ATOM 15795 C C . ASN A 1 58 ? -4.933 -2.593 2.569 1.00 0.00 58 ASN A C 11
ATOM 15796 O O . ASN A 1 58 ? -4.706 -1.618 3.286 1.00 0.00 58 ASN A O 11
ATOM 15807 N N . LEU A 1 59 ? -5.641 -2.517 1.457 1.00 0.00 59 LEU A N 11
ATOM 15808 C CA . LEU A 1 59 ? -6.253 -1.288 1.029 1.00 0.00 59 LEU A CA 11
ATOM 15809 C C . LEU A 1 59 ? -7.521 -1.026 1.836 1.00 0.00 59 LEU A C 11
ATOM 15810 O O . LEU A 1 59 ? -7.865 0.120 2.122 1.00 0.00 59 LEU A O 11
ATOM 15826 N N . THR A 1 60 ? -8.188 -2.105 2.229 1.00 0.00 60 THR A N 11
ATOM 15827 C CA . THR A 1 60 ? -9.375 -2.023 3.070 1.00 0.00 60 THR A CA 11
ATOM 15828 C C . THR A 1 60 ? -9.010 -1.594 4.487 1.00 0.00 60 THR A C 11
ATOM 15829 O O . THR A 1 60 ? -9.738 -0.833 5.110 1.00 0.00 60 THR A O 11
ATOM 15840 N N . THR A 1 61 ? -7.876 -2.065 4.994 1.00 0.00 61 THR A N 11
ATOM 15841 C CA . THR A 1 61 ? -7.439 -1.679 6.329 1.00 0.00 61 THR A CA 11
ATOM 15842 C C . THR A 1 61 ? -7.021 -0.211 6.347 1.00 0.00 61 THR A C 11
ATOM 15843 O O . THR A 1 61 ? -7.223 0.490 7.336 1.00 0.00 61 THR A O 11
ATOM 15854 N N . TYR A 1 62 ? -6.466 0.247 5.231 1.00 0.00 62 TYR A N 11
ATOM 15855 C CA . TYR A 1 62 ? -6.144 1.658 5.046 1.00 0.00 62 TYR A CA 11
ATOM 15856 C C . TYR A 1 62 ? -7.427 2.486 5.118 1.00 0.00 62 TYR A C 11
ATOM 15857 O O . TYR A 1 62 ? -7.493 3.511 5.798 1.00 0.00 62 TYR A O 11
ATOM 15875 N N . SER A 1 63 ? -8.445 2.007 4.419 1.00 0.00 63 SER A N 11
ATOM 15876 C CA . SER A 1 63 ? -9.755 2.625 4.401 1.00 0.00 63 SER A CA 11
ATOM 15877 C C . SER A 1 63 ? -10.439 2.567 5.770 1.00 0.00 63 SER A C 11
ATOM 15878 O O . SER A 1 63 ? -11.039 3.545 6.220 1.00 0.00 63 SER A O 11
ATOM 15886 N N . ALA A 1 64 ? -10.339 1.422 6.429 1.00 0.00 64 ALA A N 11
ATOM 15887 C CA . ALA A 1 64 ? -10.946 1.226 7.740 1.00 0.00 64 ALA A CA 11
ATOM 15888 C C . ALA A 1 64 ? -10.338 2.167 8.768 1.00 0.00 64 ALA A C 11
ATOM 15889 O O . ALA A 1 64 ? -11.026 2.632 9.681 1.00 0.00 64 ALA A O 11
ATOM 15896 N N . ALA A 1 65 ? -9.052 2.451 8.609 1.00 0.00 65 ALA A N 11
ATOM 15897 C CA . ALA A 1 65 ? -8.361 3.379 9.489 1.00 0.00 65 ALA A CA 11
ATOM 15898 C C . ALA A 1 65 ? -8.864 4.793 9.244 1.00 0.00 65 ALA A C 11
ATOM 15899 O O . ALA A 1 65 ? -9.182 5.525 10.185 1.00 0.00 65 ALA A O 11
ATOM 15906 N N . LEU A 1 66 ? -8.971 5.146 7.968 1.00 0.00 66 LEU A N 11
ATOM 15907 C CA . LEU A 1 66 ? -9.448 6.444 7.543 1.00 0.00 66 LEU A CA 11
ATOM 15908 C C . LEU A 1 66 ? -10.822 6.760 8.130 1.00 0.00 66 LEU A C 11
ATOM 15909 O O . LEU A 1 66 ? -11.096 7.892 8.519 1.00 0.00 66 LEU A O 11
ATOM 15925 N N . LYS A 1 67 ? -11.670 5.742 8.197 1.00 0.00 67 LYS A N 11
ATOM 15926 C CA . LYS A 1 67 ? -13.024 5.879 8.740 1.00 0.00 67 LYS A CA 11
ATOM 15927 C C . LYS A 1 67 ? -13.028 6.406 10.176 1.00 0.00 67 LYS A C 11
ATOM 15928 O O . LYS A 1 67 ? -13.985 7.056 10.595 1.00 0.00 67 LYS A O 11
ATOM 15947 N N . THR A 1 68 ? -11.969 6.131 10.926 1.00 0.00 68 THR A N 11
ATOM 15948 C CA . THR A 1 68 ? -11.906 6.545 12.321 1.00 0.00 68 THR A CA 11
ATOM 15949 C C . THR A 1 68 ? -11.078 7.813 12.514 1.00 0.00 68 THR A C 11
ATOM 15950 O O . THR A 1 68 ? -11.130 8.432 13.576 1.00 0.00 68 THR A O 11
ATOM 15961 N N . ILE A 1 69 ? -10.312 8.196 11.500 1.00 0.00 69 ILE A N 11
ATOM 15962 C CA . ILE A 1 69 ? -9.431 9.353 11.616 1.00 0.00 69 ILE A CA 11
ATOM 15963 C C . ILE A 1 69 ? -10.243 10.645 11.658 1.00 0.00 69 ILE A C 11
ATOM 15964 O O . ILE A 1 69 ? -11.102 10.886 10.809 1.00 0.00 69 ILE A O 11
ATOM 15980 N N . SER A 1 70 ? -9.968 11.469 12.655 1.00 0.00 70 SER A N 11
ATOM 15981 C CA . SER A 1 70 ? -10.711 12.702 12.856 1.00 0.00 70 SER A CA 11
ATOM 15982 C C . SER A 1 70 ? -10.212 13.810 11.930 1.00 0.00 70 SER A C 11
ATOM 15983 O O . SER A 1 70 ? -9.124 13.721 11.357 1.00 0.00 70 SER A O 11
ATOM 15991 N N . VAL A 1 71 ? -11.020 14.851 11.784 1.00 0.00 71 VAL A N 11
ATOM 15992 C CA . VAL A 1 71 ? -10.642 16.020 11.008 1.00 0.00 71 VAL A CA 11
ATOM 15993 C C . VAL A 1 71 ? -9.838 16.971 11.883 1.00 0.00 71 VAL A C 11
ATOM 15994 O O . VAL A 1 71 ? -10.272 17.327 12.975 1.00 0.00 71 VAL A O 11
ATOM 16007 N N . GLY A 1 72 ? -8.668 17.373 11.412 1.00 0.00 72 GLY A N 11
ATOM 16008 C CA . GLY A 1 72 ? -7.782 18.167 12.238 1.00 0.00 72 GLY A CA 11
ATOM 16009 C C . GLY A 1 72 ? -6.883 17.276 13.060 1.00 0.00 72 GLY A C 11
ATOM 16010 O O . GLY A 1 72 ? -6.260 17.708 14.033 1.00 0.00 72 GLY A O 11
ATOM 16014 N N . GLU A 1 73 ? -6.836 16.016 12.666 1.00 0.00 73 GLU A N 11
ATOM 16015 C CA . GLU A 1 73 ? -6.008 15.029 13.323 1.00 0.00 73 GLU A CA 11
ATOM 16016 C C . GLU A 1 73 ? -4.624 15.049 12.711 1.00 0.00 73 GLU A C 11
ATOM 16017 O O . GLU A 1 73 ? -4.466 15.334 11.524 1.00 0.00 73 GLU A O 11
ATOM 16029 N N . VAL A 1 74 ? -3.631 14.754 13.518 1.00 0.00 74 VAL A N 11
ATOM 16030 C CA . VAL A 1 74 ? -2.277 14.629 13.026 1.00 0.00 74 VAL A CA 11
ATOM 16031 C C . VAL A 1 74 ? -1.835 13.184 13.166 1.00 0.00 74 VAL A C 11
ATOM 16032 O O . VAL A 1 74 ? -1.513 12.722 14.261 1.00 0.00 74 VAL A O 11
ATOM 16045 N N . ILE A 1 75 ? -1.854 12.472 12.059 1.00 0.00 75 ILE A N 11
ATOM 16046 C CA . ILE A 1 75 ? -1.576 11.054 12.064 1.00 0.00 75 ILE A CA 11
ATOM 16047 C C . ILE A 1 75 ? -0.130 10.774 11.691 1.00 0.00 75 ILE A C 11
ATOM 16048 O O . ILE A 1 75 ? 0.562 11.623 11.123 1.00 0.00 75 ILE A O 11
ATOM 16064 N N . ASN A 1 76 ? 0.317 9.581 12.021 1.00 0.00 76 ASN A N 11
ATOM 16065 C CA . ASN A 1 76 ? 1.668 9.149 11.724 1.00 0.00 76 ASN A CA 11
ATOM 16066 C C . ASN A 1 76 ? 1.665 8.226 10.516 1.00 0.00 76 ASN A C 11
ATOM 16067 O O . ASN A 1 76 ? 0.975 7.216 10.510 1.00 0.00 76 ASN A O 11
ATOM 16078 N N . ILE A 1 77 ? 2.412 8.591 9.493 1.00 0.00 77 ILE A N 11
ATOM 16079 C CA . ILE A 1 77 ? 2.549 7.760 8.310 1.00 0.00 77 ILE A CA 11
ATOM 16080 C C . ILE A 1 77 ? 4.012 7.451 8.088 1.00 0.00 77 ILE A C 11
ATOM 16081 O O . ILE A 1 77 ? 4.791 8.301 7.649 1.00 0.00 77 ILE A O 11
ATOM 16097 N N . THR A 1 78 ? 4.387 6.237 8.426 1.00 0.00 78 THR A N 11
ATOM 16098 C CA . THR A 1 78 ? 5.749 5.796 8.259 1.00 0.00 78 THR A CA 11
ATOM 16099 C C . THR A 1 78 ? 5.913 5.132 6.903 1.00 0.00 78 THR A C 11
ATOM 16100 O O . THR A 1 78 ? 5.305 4.097 6.636 1.00 0.00 78 THR A O 11
ATOM 16111 N N . THR A 1 79 ? 6.697 5.747 6.039 1.00 0.00 79 THR A N 11
ATOM 16112 C CA . THR A 1 79 ? 6.984 5.170 4.742 1.00 0.00 79 THR A CA 11
ATOM 16113 C C . THR A 1 79 ? 8.374 4.558 4.758 1.00 0.00 79 THR A C 11
ATOM 16114 O O . THR A 1 79 ? 9.122 4.736 5.723 1.00 0.00 79 THR A O 11
ATOM 16125 N N . ASP A 1 80 ? 8.728 3.843 3.702 1.00 0.00 80 ASP A N 11
ATOM 16126 C CA . ASP A 1 80 ? 10.071 3.288 3.590 1.00 0.00 80 ASP A CA 11
ATOM 16127 C C . ASP A 1 80 ? 11.061 4.409 3.293 1.00 0.00 80 ASP A C 11
ATOM 16128 O O . ASP A 1 80 ? 12.274 4.252 3.430 1.00 0.00 80 ASP A O 11
ATOM 16137 N N . GLN A 1 81 ? 10.519 5.555 2.899 1.00 0.00 81 GLN A N 11
ATOM 16138 C CA . GLN A 1 81 ? 11.322 6.727 2.598 1.00 0.00 81 GLN A CA 11
ATOM 16139 C C . GLN A 1 81 ? 11.407 7.649 3.814 1.00 0.00 81 GLN A C 11
ATOM 16140 O O . GLN A 1 81 ? 11.882 8.783 3.716 1.00 0.00 81 GLN A O 11
ATOM 16154 N N . GLY A 1 82 ? 10.943 7.160 4.956 1.00 0.00 82 GLY A N 11
ATOM 16155 C CA . GLY A 1 82 ? 11.006 7.940 6.179 1.00 0.00 82 GLY A CA 11
ATOM 16156 C C . GLY A 1 82 ? 9.662 8.053 6.878 1.00 0.00 82 GLY A C 11
ATOM 16157 O O . GLY A 1 82 ? 8.620 7.763 6.290 1.00 0.00 82 GLY A O 11
ATOM 16161 N N . THR A 1 83 ? 9.688 8.471 8.136 1.00 0.00 83 THR A N 11
ATOM 16162 C CA . THR A 1 83 ? 8.470 8.674 8.910 1.00 0.00 83 THR A CA 11
ATOM 16163 C C . THR A 1 83 ? 7.972 10.110 8.752 1.00 0.00 83 THR A C 11
ATOM 16164 O O . THR A 1 83 ? 8.741 11.058 8.912 1.00 0.00 83 THR A O 11
ATOM 16175 N N . PHE A 1 84 ? 6.696 10.270 8.432 1.00 0.00 84 PHE A N 11
ATOM 16176 C CA . PHE A 1 84 ? 6.119 11.598 8.270 1.00 0.00 84 PHE A CA 11
ATOM 16177 C C . PHE A 1 84 ? 4.854 11.739 9.104 1.00 0.00 84 PHE A C 11
ATOM 16178 O O . PHE A 1 84 ? 4.200 10.750 9.437 1.00 0.00 84 PHE A O 11
ATOM 16195 N N . HIS A 1 85 ? 4.526 12.971 9.448 1.00 0.00 85 HIS A N 11
ATOM 16196 C CA . HIS A 1 85 ? 3.286 13.272 10.143 1.00 0.00 85 HIS A CA 11
ATOM 16197 C C . HIS A 1 85 ? 2.348 13.980 9.187 1.00 0.00 85 HIS A C 11
ATOM 16198 O O . HIS A 1 85 ? 2.770 14.862 8.441 1.00 0.00 85 HIS A O 11
ATOM 16213 N N . LEU A 1 86 ? 1.087 13.606 9.194 1.00 0.00 86 LEU A N 11
ATOM 16214 C CA . LEU A 1 86 ? 0.134 14.237 8.302 1.00 0.00 86 LEU A CA 11
ATOM 16215 C C . LEU A 1 86 ? -1.021 14.827 9.082 1.00 0.00 86 LEU A C 11
ATOM 16216 O O . LEU A 1 86 ? -1.524 14.222 10.026 1.00 0.00 86 LEU A O 11
ATOM 16232 N N . LYS A 1 87 ? -1.432 16.005 8.672 1.00 0.00 87 LYS A N 11
ATOM 16233 C CA . LYS A 1 87 ? -2.559 16.683 9.282 1.00 0.00 87 LYS A CA 11
ATOM 16234 C C . LYS A 1 87 ? -3.755 16.602 8.347 1.00 0.00 87 LYS A C 11
ATOM 16235 O O . LYS A 1 87 ? -3.683 17.038 7.197 1.00 0.00 87 LYS A O 11
ATOM 16254 N N . THR A 1 88 ? -4.834 16.017 8.829 1.00 0.00 88 THR A N 11
ATOM 16255 C CA . THR A 1 88 ? -6.016 15.822 8.010 1.00 0.00 88 THR A CA 11
ATOM 16256 C C . THR A 1 88 ? -6.827 17.107 7.884 1.00 0.00 88 THR A C 11
ATOM 16257 O O . THR A 1 88 ? -7.162 17.754 8.881 1.00 0.00 88 THR A O 11
ATOM 16268 N N . GLY A 1 89 ? -7.141 17.468 6.649 1.00 0.00 89 GLY A N 11
ATOM 16269 C CA . GLY A 1 89 ? -7.882 18.680 6.393 1.00 0.00 89 GLY A CA 11
ATOM 16270 C C . GLY A 1 89 ? -9.366 18.421 6.288 1.00 0.00 89 GLY A C 11
ATOM 16271 O O . GLY A 1 89 ? -9.830 17.305 6.545 1.00 0.00 89 GLY A O 11
ATOM 16275 N N . ARG A 1 90 ? -10.113 19.436 5.888 1.00 0.00 90 ARG A N 11
ATOM 16276 C CA . ARG A 1 90 ? -11.563 19.327 5.821 1.00 0.00 90 ARG A CA 11
ATOM 16277 C C . ARG A 1 90 ? -12.101 19.755 4.462 1.00 0.00 90 ARG A C 11
ATOM 16278 O O . ARG A 1 90 ? -12.440 20.917 4.235 1.00 0.00 90 ARG A O 11
ATOM 16299 N N . ASN A 1 91 ? -12.147 18.798 3.554 1.00 0.00 91 ASN A N 11
ATOM 16300 C CA . ASN A 1 91 ? -12.775 18.985 2.256 1.00 0.00 91 ASN A CA 11
ATOM 16301 C C . ASN A 1 91 ? -13.617 17.765 1.940 1.00 0.00 91 ASN A C 11
ATOM 16302 O O . ASN A 1 91 ? -13.092 16.659 1.821 1.00 0.00 91 ASN A O 11
ATOM 16313 N N . PRO A 1 92 ? -14.941 17.940 1.842 1.00 0.00 92 PRO A N 11
ATOM 16314 C CA . PRO A 1 92 ? -15.861 16.835 1.575 1.00 0.00 92 PRO A CA 11
ATOM 16315 C C . PRO A 1 92 ? -15.528 16.095 0.284 1.00 0.00 92 PRO A C 11
ATOM 16316 O O . PRO A 1 92 ? -15.052 16.687 -0.692 1.00 0.00 92 PRO A O 11
ATOM 16327 N N . ASN A 1 93 ? -15.791 14.800 0.298 1.00 0.00 93 ASN A N 11
ATOM 16328 C CA . ASN A 1 93 ? -15.513 13.927 -0.834 1.00 0.00 93 ASN A CA 11
ATOM 16329 C C . ASN A 1 93 ? -16.693 12.972 -1.001 1.00 0.00 93 ASN A C 11
ATOM 16330 O O . ASN A 1 93 ? -16.548 11.835 -1.458 1.00 0.00 93 ASN A O 11
ATOM 16341 N N . ASN A 1 94 ? -17.875 13.479 -0.651 1.00 0.00 94 ASN A N 11
ATOM 16342 C CA . ASN A 1 94 ? -19.083 12.665 -0.522 1.00 0.00 94 ASN A CA 11
ATOM 16343 C C . ASN A 1 94 ? -18.911 11.658 0.604 1.00 0.00 94 ASN A C 11
ATOM 16344 O O . ASN A 1 94 ? -18.496 10.515 0.380 1.00 0.00 94 ASN A O 11
ATOM 16355 N N . SER A 1 95 ? -19.208 12.125 1.818 1.00 0.00 95 SER A N 11
ATOM 16356 C CA . SER A 1 95 ? -19.019 11.356 3.046 1.00 0.00 95 SER A CA 11
ATOM 16357 C C . SER A 1 95 ? -17.525 11.217 3.342 1.00 0.00 95 SER A C 11
ATOM 16358 O O . SER A 1 95 ? -16.703 11.893 2.717 1.00 0.00 95 SER A O 11
ATOM 16366 N N . SER A 1 96 ? -17.195 10.358 4.310 1.00 0.00 96 SER A N 11
ATOM 16367 C CA . SER A 1 96 ? -15.816 10.126 4.748 1.00 0.00 96 SER A CA 11
ATOM 16368 C C . SER A 1 96 ? -15.273 11.311 5.552 1.00 0.00 96 SER A C 11
ATOM 16369 O O . SER A 1 96 ? -15.702 12.455 5.381 1.00 0.00 96 SER A O 11
ATOM 16377 N N . ARG A 1 97 ? -14.352 11.017 6.461 1.00 0.00 97 ARG A N 11
ATOM 16378 C CA . ARG A 1 97 ? -13.721 12.036 7.289 1.00 0.00 97 ARG A CA 11
ATOM 16379 C C . ARG A 1 97 ? -12.222 12.049 7.044 1.00 0.00 97 ARG A C 11
ATOM 16380 O O . ARG A 1 97 ? -11.686 11.116 6.452 1.00 0.00 97 ARG A O 11
ATOM 16401 N N . ALA A 1 98 ? -11.563 13.111 7.510 1.00 0.00 98 ALA A N 11
ATOM 16402 C CA . ALA A 1 98 ? -10.111 13.248 7.402 1.00 0.00 98 ALA A CA 11
ATOM 16403 C C . ALA A 1 98 ? -9.660 13.256 5.943 1.00 0.00 98 ALA A C 11
ATOM 16404 O O . ALA A 1 98 ? -9.349 12.213 5.364 1.00 0.00 98 ALA A O 11
ATOM 16411 N N . TYR A 1 99 ? -9.606 14.437 5.352 1.00 0.00 99 TYR A N 11
ATOM 16412 C CA . TYR A 1 99 ? -9.330 14.538 3.932 1.00 0.00 99 TYR A CA 11
ATOM 16413 C C . TYR A 1 99 ? -7.842 14.399 3.647 1.00 0.00 99 TYR A C 11
ATOM 16414 O O . TYR A 1 99 ? -7.075 15.354 3.781 1.00 0.00 99 TYR A O 11
ATOM 16432 N N . MET A 1 100 ? -7.442 13.193 3.285 1.00 0.00 100 MET A N 11
ATOM 16433 C CA . MET A 1 100 ? -6.081 12.937 2.850 1.00 0.00 100 MET A CA 11
ATOM 16434 C C . MET A 1 100 ? -5.969 13.214 1.353 1.00 0.00 100 MET A C 11
ATOM 16435 O O . MET A 1 100 ? -5.178 14.052 0.924 1.00 0.00 100 MET A O 11
ATOM 16449 N N . GLY A 1 101 ? -6.777 12.509 0.566 1.00 0.00 101 GLY A N 11
ATOM 16450 C CA . GLY A 1 101 ? -6.899 12.820 -0.848 1.00 0.00 101 GLY A CA 11
ATOM 16451 C C . GLY A 1 101 ? -5.885 12.107 -1.718 1.00 0.00 101 GLY A C 11
ATOM 16452 O O . GLY A 1 101 ? -5.573 12.569 -2.813 1.00 0.00 101 GLY A O 11
ATOM 16456 N N . ILE A 1 102 ? -5.371 10.984 -1.249 1.00 0.00 102 ILE A N 11
ATOM 16457 C CA . ILE A 1 102 ? -4.430 10.210 -2.043 1.00 0.00 102 ILE A CA 11
ATOM 16458 C C . ILE A 1 102 ? -4.973 8.814 -2.300 1.00 0.00 102 ILE A C 11
ATOM 16459 O O . ILE A 1 102 ? -5.683 8.242 -1.466 1.00 0.00 102 ILE A O 11
ATOM 16475 N N . ARG A 1 103 ? -4.661 8.287 -3.468 1.00 0.00 103 ARG A N 11
ATOM 16476 C CA . ARG A 1 103 ? -5.014 6.923 -3.811 1.00 0.00 103 ARG A CA 11
ATOM 16477 C C . ARG A 1 103 ? -3.889 5.999 -3.381 1.00 0.00 103 ARG A C 11
ATOM 16478 O O . ARG A 1 103 ? -2.715 6.343 -3.508 1.00 0.00 103 ARG A O 11
ATOM 16499 N N . THR A 1 104 ? -4.240 4.842 -2.867 1.00 0.00 104 THR A N 11
ATOM 16500 C CA . THR A 1 104 ? -3.253 3.891 -2.405 1.00 0.00 104 THR A CA 11
ATOM 16501 C C . THR A 1 104 ? -3.216 2.692 -3.345 1.00 0.00 104 THR A C 11
ATOM 16502 O O . THR A 1 104 ? -4.226 2.331 -3.950 1.00 0.00 104 THR A O 11
ATOM 16513 N N . SER A 1 105 ? -2.053 2.095 -3.469 1.00 0.00 105 SER A N 11
ATOM 16514 C CA . SER A 1 105 ? -1.859 0.966 -4.354 1.00 0.00 105 SER A CA 11
ATOM 16515 C C . SER A 1 105 ? -1.481 -0.263 -3.542 1.00 0.00 105 SER A C 11
ATOM 16516 O O . SER A 1 105 ? -1.209 -0.170 -2.343 1.00 0.00 105 SER A O 11
ATOM 16524 N N . ASN A 1 106 ? -1.430 -1.398 -4.206 1.00 0.00 106 ASN A N 11
ATOM 16525 C CA . ASN A 1 106 ? -1.232 -2.673 -3.545 1.00 0.00 106 ASN A CA 11
ATOM 16526 C C . ASN A 1 106 ? 0.113 -3.253 -3.952 1.00 0.00 106 ASN A C 11
ATOM 16527 O O . ASN A 1 106 ? 0.196 -4.310 -4.570 1.00 0.00 106 ASN A O 11
ATOM 16538 N N . HIS A 1 107 ? 1.166 -2.523 -3.640 1.00 0.00 107 HIS A N 11
ATOM 16539 C CA . HIS A 1 107 ? 2.520 -2.938 -3.987 1.00 0.00 107 HIS A CA 11
ATOM 16540 C C . HIS A 1 107 ? 3.362 -3.156 -2.743 1.00 0.00 107 HIS A C 11
ATOM 16541 O O . HIS A 1 107 ? 3.161 -2.493 -1.725 1.00 0.00 107 HIS A O 11
ATOM 16556 N N . LEU A 1 108 ? 4.310 -4.074 -2.842 1.00 0.00 108 LEU A N 11
ATOM 16557 C CA . LEU A 1 108 ? 5.241 -4.333 -1.757 1.00 0.00 108 LEU A CA 11
ATOM 16558 C C . LEU A 1 108 ? 6.494 -3.488 -1.918 1.00 0.00 108 LEU A C 11
ATOM 16559 O O . LEU A 1 108 ? 6.550 -2.581 -2.754 1.00 0.00 108 LEU A O 11
ATOM 16575 N N . ARG A 1 109 ? 7.497 -3.803 -1.122 1.00 0.00 109 ARG A N 11
ATOM 16576 C CA . ARG A 1 109 ? 8.736 -3.041 -1.108 1.00 0.00 109 ARG A CA 11
ATOM 16577 C C . ARG A 1 109 ? 9.666 -3.518 -2.213 1.00 0.00 109 ARG A C 11
ATOM 16578 O O . ARG A 1 109 ? 9.837 -4.721 -2.419 1.00 0.00 109 ARG A O 11
ATOM 16599 N N . VAL A 1 110 ? 10.253 -2.574 -2.928 1.00 0.00 110 VAL A N 11
ATOM 16600 C CA . VAL A 1 110 ? 11.186 -2.892 -3.999 1.00 0.00 110 VAL A CA 11
ATOM 16601 C C . VAL A 1 110 ? 12.619 -2.661 -3.532 1.00 0.00 110 VAL A C 11
ATOM 16602 O O . VAL A 1 110 ? 12.926 -1.635 -2.923 1.00 0.00 110 VAL A O 11
ATOM 16615 N N . ARG A 1 111 ? 13.485 -3.623 -3.803 1.00 0.00 111 ARG A N 11
ATOM 16616 C CA . ARG A 1 111 ? 14.878 -3.547 -3.382 1.00 0.00 111 ARG A CA 11
ATOM 16617 C C . ARG A 1 111 ? 15.808 -3.952 -4.521 1.00 0.00 111 ARG A C 11
ATOM 16618 O O . ARG A 1 111 ? 15.364 -4.150 -5.653 1.00 0.00 111 ARG A O 11
ATOM 16639 N N . ASP A 1 112 ? 17.093 -4.072 -4.208 1.00 0.00 112 ASP A N 11
ATOM 16640 C CA . ASP A 1 112 ? 18.104 -4.435 -5.196 1.00 0.00 112 ASP A CA 11
ATOM 16641 C C . ASP A 1 112 ? 17.940 -5.885 -5.627 1.00 0.00 112 ASP A C 11
ATOM 16642 O O . ASP A 1 112 ? 18.401 -6.804 -4.950 1.00 0.00 112 ASP A O 11
ATOM 16651 N N . SER A 1 113 ? 17.247 -6.089 -6.729 1.00 0.00 113 SER A N 11
ATOM 16652 C CA . SER A 1 113 ? 17.095 -7.417 -7.305 1.00 0.00 113 SER A CA 11
ATOM 16653 C C . SER A 1 113 ? 16.981 -7.326 -8.821 1.00 0.00 113 SER A C 11
ATOM 16654 O O . SER A 1 113 ? 16.385 -8.187 -9.470 1.00 0.00 113 SER A O 11
ATOM 16662 N N . VAL A 1 114 ? 17.578 -6.283 -9.383 1.00 0.00 114 VAL A N 11
ATOM 16663 C CA . VAL A 1 114 ? 17.518 -6.062 -10.818 1.00 0.00 114 VAL A CA 11
ATOM 16664 C C . VAL A 1 114 ? 18.854 -6.381 -11.464 1.00 0.00 114 VAL A C 11
ATOM 16665 O O . VAL A 1 114 ? 19.881 -5.809 -11.110 1.00 0.00 114 VAL A O 11
ATOM 16678 N N . ALA A 1 115 ? 18.825 -7.294 -12.408 1.00 0.00 115 ALA A N 11
ATOM 16679 C CA . ALA A 1 115 ? 20.014 -7.668 -13.161 1.00 0.00 115 ALA A CA 11
ATOM 16680 C C . ALA A 1 115 ? 19.665 -7.837 -14.633 1.00 0.00 115 ALA A C 11
ATOM 16681 O O . ALA A 1 115 ? 20.499 -8.238 -15.444 1.00 0.00 115 ALA A O 11
ATOM 16688 N N . SER A 1 116 ? 18.425 -7.511 -14.968 1.00 0.00 116 SER A N 11
ATOM 16689 C CA . SER A 1 116 ? 17.933 -7.652 -16.325 1.00 0.00 116 SER A CA 11
ATOM 16690 C C . SER A 1 116 ? 18.390 -6.485 -17.195 1.00 0.00 116 SER A C 11
ATOM 16691 O O . SER A 1 116 ? 18.576 -5.367 -16.705 1.00 0.00 116 SER A O 11
ATOM 16699 N N . VAL A 1 117 ? 18.583 -6.754 -18.479 1.00 0.00 117 VAL A N 11
ATOM 16700 C CA . VAL A 1 117 ? 18.904 -5.708 -19.437 1.00 0.00 117 VAL A CA 11
ATOM 16701 C C . VAL A 1 117 ? 17.666 -4.865 -19.727 1.00 0.00 117 VAL A C 11
ATOM 16702 O O . VAL A 1 117 ? 16.537 -5.365 -19.676 1.00 0.00 117 VAL A O 11
ATOM 16715 N N . LEU A 1 118 ? 17.873 -3.590 -20.015 1.00 0.00 118 LEU A N 11
ATOM 16716 C CA . LEU A 1 118 ? 16.765 -2.676 -20.242 1.00 0.00 118 LEU A CA 11
ATOM 16717 C C . LEU A 1 118 ? 16.261 -2.770 -21.678 1.00 0.00 118 LEU A C 11
ATOM 16718 O O . LEU A 1 118 ? 15.126 -3.179 -21.921 1.00 0.00 118 LEU A O 11
ATOM 16734 N N . GLY A 1 119 ? 17.108 -2.390 -22.627 1.00 0.00 119 GLY A N 11
ATOM 16735 C CA . GLY A 1 119 ? 16.706 -2.380 -24.025 1.00 0.00 119 GLY A CA 11
ATOM 16736 C C . GLY A 1 119 ? 15.904 -1.143 -24.370 1.00 0.00 119 GLY A C 11
ATOM 16737 O O . GLY A 1 119 ? 15.445 -0.984 -25.503 1.00 0.00 119 GLY A O 11
ATOM 16741 N N . ASP A 1 120 ? 15.761 -0.269 -23.376 1.00 0.00 120 ASP A N 11
ATOM 16742 C CA . ASP A 1 120 ? 15.014 0.980 -23.500 1.00 0.00 120 ASP A CA 11
ATOM 16743 C C . ASP A 1 120 ? 13.553 0.759 -23.851 1.00 0.00 120 ASP A C 11
ATOM 16744 O O . ASP A 1 120 ? 13.192 0.638 -25.024 1.00 0.00 120 ASP A O 11
ATOM 16753 N N . THR A 1 121 ? 12.716 0.709 -22.830 1.00 0.00 121 THR A N 11
ATOM 16754 C CA . THR A 1 121 ? 11.284 0.696 -23.039 1.00 0.00 121 THR A CA 11
ATOM 16755 C C . THR A 1 121 ? 10.838 2.119 -23.363 1.00 0.00 121 THR A C 11
ATOM 16756 O O . THR A 1 121 ? 11.239 3.075 -22.690 1.00 0.00 121 THR A O 11
ATOM 16767 N N . LEU A 1 122 ? 10.065 2.272 -24.422 1.00 0.00 122 LEU A N 11
ATOM 16768 C CA . LEU A 1 122 ? 9.712 3.596 -24.906 1.00 0.00 122 LEU A CA 11
ATOM 16769 C C . LEU A 1 122 ? 8.229 3.890 -24.718 1.00 0.00 122 LEU A C 11
ATOM 16770 O O . LEU A 1 122 ? 7.388 3.393 -25.466 1.00 0.00 122 LEU A O 11
ATOM 16786 N N . PRO A 1 123 ? 7.889 4.687 -23.697 1.00 0.00 123 PRO A N 11
ATOM 16787 C CA . PRO A 1 123 ? 6.539 5.193 -23.509 1.00 0.00 123 PRO A CA 11
ATOM 16788 C C . PRO A 1 123 ? 6.343 6.504 -24.259 1.00 0.00 123 PRO A C 11
ATOM 16789 O O . PRO A 1 123 ? 7.183 6.889 -25.076 1.00 0.00 123 PRO A O 11
ATOM 16800 N N . PHE A 1 124 ? 5.251 7.195 -23.988 1.00 0.00 124 PHE A N 11
ATOM 16801 C CA . PHE A 1 124 ? 5.016 8.478 -24.623 1.00 0.00 124 PHE A CA 11
ATOM 16802 C C . PHE A 1 124 ? 5.529 9.595 -23.722 1.00 0.00 124 PHE A C 11
ATOM 16803 O O . PHE A 1 124 ? 5.051 9.769 -22.597 1.00 0.00 124 PHE A O 11
ATOM 16820 N N . ALA A 1 125 ? 6.517 10.330 -24.209 1.00 0.00 125 ALA A N 11
ATOM 16821 C CA . ALA A 1 125 ? 7.131 11.392 -23.430 1.00 0.00 125 ALA A CA 11
ATOM 16822 C C . ALA A 1 125 ? 6.986 12.732 -24.135 1.00 0.00 125 ALA A C 11
ATOM 16823 O O . ALA A 1 125 ? 7.839 13.053 -24.989 1.00 0.00 125 ALA A O 11
ATOM 16831 N N . GLN A 1 23 ? -4.846 -11.600 -1.968 1.00 0.00 23 GLN A N 12
ATOM 16832 C CA . GLN A 1 23 ? -3.802 -11.444 -0.967 1.00 0.00 23 GLN A CA 12
ATOM 16833 C C . GLN A 1 23 ? -3.162 -10.065 -1.045 1.00 0.00 23 GLN A C 12
ATOM 16834 O O . GLN A 1 23 ? -2.251 -9.841 -1.842 1.00 0.00 23 GLN A O 12
ATOM 16848 N N . PRO A 1 24 ? -3.662 -9.115 -0.245 1.00 0.00 24 PRO A N 12
ATOM 16849 C CA . PRO A 1 24 ? -3.042 -7.803 -0.083 1.00 0.00 24 PRO A CA 12
ATOM 16850 C C . PRO A 1 24 ? -1.825 -7.886 0.830 1.00 0.00 24 PRO A C 12
ATOM 16851 O O . PRO A 1 24 ? -1.748 -8.774 1.684 1.00 0.00 24 PRO A O 12
ATOM 16862 N N . ASP A 1 25 ? -0.886 -6.965 0.663 1.00 0.00 25 ASP A N 12
ATOM 16863 C CA . ASP A 1 25 ? 0.352 -6.996 1.438 1.00 0.00 25 ASP A CA 12
ATOM 16864 C C . ASP A 1 25 ? 1.124 -5.689 1.294 1.00 0.00 25 ASP A C 12
ATOM 16865 O O . ASP A 1 25 ? 1.993 -5.553 0.431 1.00 0.00 25 ASP A O 12
ATOM 16874 N N . GLY A 1 26 ? 0.773 -4.729 2.134 1.00 0.00 26 GLY A N 12
ATOM 16875 C CA . GLY A 1 26 ? 1.429 -3.438 2.137 1.00 0.00 26 GLY A CA 12
ATOM 16876 C C . GLY A 1 26 ? 0.876 -2.501 1.083 1.00 0.00 26 GLY A C 12
ATOM 16877 O O . GLY A 1 26 ? 0.875 -2.813 -0.109 1.00 0.00 26 GLY A O 12
ATOM 16881 N N . VAL A 1 27 ? 0.403 -1.354 1.521 1.00 0.00 27 VAL A N 12
ATOM 16882 C CA . VAL A 1 27 ? -0.164 -0.367 0.615 1.00 0.00 27 VAL A CA 12
ATOM 16883 C C . VAL A 1 27 ? 0.865 0.704 0.278 1.00 0.00 27 VAL A C 12
ATOM 16884 O O . VAL A 1 27 ? 1.751 1.001 1.077 1.00 0.00 27 VAL A O 12
ATOM 16897 N N . GLN A 1 28 ? 0.776 1.268 -0.910 1.00 0.00 28 GLN A N 12
ATOM 16898 C CA . GLN A 1 28 ? 1.672 2.341 -1.284 1.00 0.00 28 GLN A CA 12
ATOM 16899 C C . GLN A 1 28 ? 0.895 3.534 -1.819 1.00 0.00 28 GLN A C 12
ATOM 16900 O O . GLN A 1 28 ? -0.258 3.401 -2.233 1.00 0.00 28 GLN A O 12
ATOM 16914 N N . ILE A 1 29 ? 1.530 4.699 -1.798 1.00 0.00 29 ILE A N 12
ATOM 16915 C CA . ILE A 1 29 ? 0.914 5.915 -2.312 1.00 0.00 29 ILE A CA 12
ATOM 16916 C C . ILE A 1 29 ? 1.075 5.992 -3.819 1.00 0.00 29 ILE A C 12
ATOM 16917 O O . ILE A 1 29 ? 2.181 6.160 -4.331 1.00 0.00 29 ILE A O 12
ATOM 16933 N N . ASP A 1 30 ? -0.038 5.863 -4.513 1.00 0.00 30 ASP A N 12
ATOM 16934 C CA . ASP A 1 30 ? -0.046 5.806 -5.965 1.00 0.00 30 ASP A CA 12
ATOM 16935 C C . ASP A 1 30 ? 0.282 7.156 -6.576 1.00 0.00 30 ASP A C 12
ATOM 16936 O O . ASP A 1 30 ? 1.283 7.308 -7.277 1.00 0.00 30 ASP A O 12
ATOM 16945 N N . SER A 1 31 ? -0.574 8.129 -6.313 1.00 0.00 31 SER A N 12
ATOM 16946 C CA . SER A 1 31 ? -0.415 9.448 -6.900 1.00 0.00 31 SER A CA 12
ATOM 16947 C C . SER A 1 31 ? -1.081 10.525 -6.053 1.00 0.00 31 SER A C 12
ATOM 16948 O O . SER A 1 31 ? -2.114 10.296 -5.430 1.00 0.00 31 SER A O 12
ATOM 16956 N N . VAL A 1 32 ? -0.466 11.691 -6.029 1.00 0.00 32 VAL A N 12
ATOM 16957 C CA . VAL A 1 32 ? -0.981 12.832 -5.287 1.00 0.00 32 VAL A CA 12
ATOM 16958 C C . VAL A 1 32 ? -1.905 13.672 -6.173 1.00 0.00 32 VAL A C 12
ATOM 16959 O O . VAL A 1 32 ? -1.559 13.991 -7.313 1.00 0.00 32 VAL A O 12
ATOM 16972 N N . VAL A 1 33 ? -3.075 14.029 -5.655 1.00 0.00 33 VAL A N 12
ATOM 16973 C CA . VAL A 1 33 ? -4.039 14.792 -6.421 1.00 0.00 33 VAL A CA 12
ATOM 16974 C C . VAL A 1 33 ? -4.123 16.242 -5.932 1.00 0.00 33 VAL A C 12
ATOM 16975 O O . VAL A 1 33 ? -4.175 16.504 -4.731 1.00 0.00 33 VAL A O 12
ATOM 16988 N N . PRO A 1 34 ? -4.116 17.201 -6.873 1.00 0.00 34 PRO A N 12
ATOM 16989 C CA . PRO A 1 34 ? -4.227 18.632 -6.561 1.00 0.00 34 PRO A CA 12
ATOM 16990 C C . PRO A 1 34 ? -5.593 18.990 -5.979 1.00 0.00 34 PRO A C 12
ATOM 16991 O O . PRO A 1 34 ? -6.624 18.452 -6.397 1.00 0.00 34 PRO A O 12
ATOM 17002 N N . GLY A 1 35 ? -5.595 19.901 -5.014 1.00 0.00 35 GLY A N 12
ATOM 17003 C CA . GLY A 1 35 ? -6.821 20.274 -4.340 1.00 0.00 35 GLY A CA 12
ATOM 17004 C C . GLY A 1 35 ? -6.804 19.839 -2.892 1.00 0.00 35 GLY A C 12
ATOM 17005 O O . GLY A 1 35 ? -7.592 20.314 -2.073 1.00 0.00 35 GLY A O 12
ATOM 17009 N N . SER A 1 36 ? -5.885 18.939 -2.580 1.00 0.00 36 SER A N 12
ATOM 17010 C CA . SER A 1 36 ? -5.729 18.416 -1.236 1.00 0.00 36 SER A CA 12
ATOM 17011 C C . SER A 1 36 ? -4.297 18.651 -0.753 1.00 0.00 36 SER A C 12
ATOM 17012 O O . SER A 1 36 ? -3.426 18.999 -1.550 1.00 0.00 36 SER A O 12
ATOM 17020 N N . PRO A 1 37 ? -4.037 18.515 0.557 1.00 0.00 37 PRO A N 12
ATOM 17021 C CA . PRO A 1 37 ? -2.696 18.683 1.120 1.00 0.00 37 PRO A CA 12
ATOM 17022 C C . PRO A 1 37 ? -1.780 17.492 0.818 1.00 0.00 37 PRO A C 12
ATOM 17023 O O . PRO A 1 37 ? -2.096 16.649 -0.023 1.00 0.00 37 PRO A O 12
ATOM 17034 N N . ALA A 1 38 ? -0.627 17.467 1.495 1.00 0.00 38 ALA A N 12
ATOM 17035 C CA . ALA A 1 38 ? 0.337 16.363 1.417 1.00 0.00 38 ALA A CA 12
ATOM 17036 C C . ALA A 1 38 ? 1.187 16.422 0.148 1.00 0.00 38 ALA A C 12
ATOM 17037 O O . ALA A 1 38 ? 2.142 15.659 0.010 1.00 0.00 38 ALA A O 12
ATOM 17044 N N . SER A 1 39 ? 0.864 17.352 -0.749 1.00 0.00 39 SER A N 12
ATOM 17045 C CA . SER A 1 39 ? 1.559 17.474 -2.029 1.00 0.00 39 SER A CA 12
ATOM 17046 C C . SER A 1 39 ? 3.059 17.715 -1.837 1.00 0.00 39 SER A C 12
ATOM 17047 O O . SER A 1 39 ? 3.873 17.302 -2.659 1.00 0.00 39 SER A O 12
ATOM 17055 N N . LYS A 1 40 ? 3.410 18.382 -0.747 1.00 0.00 40 LYS A N 12
ATOM 17056 C CA . LYS A 1 40 ? 4.804 18.684 -0.449 1.00 0.00 40 LYS A CA 12
ATOM 17057 C C . LYS A 1 40 ? 5.228 18.051 0.871 1.00 0.00 40 LYS A C 12
ATOM 17058 O O . LYS A 1 40 ? 6.208 18.466 1.492 1.00 0.00 40 LYS A O 12
ATOM 17077 N N . VAL A 1 41 ? 4.487 17.040 1.292 1.00 0.00 41 VAL A N 12
ATOM 17078 C CA . VAL A 1 41 ? 4.797 16.326 2.523 1.00 0.00 41 VAL A CA 12
ATOM 17079 C C . VAL A 1 41 ? 5.346 14.943 2.200 1.00 0.00 41 VAL A C 12
ATOM 17080 O O . VAL A 1 41 ? 6.368 14.524 2.745 1.00 0.00 41 VAL A O 12
ATOM 17093 N N . LEU A 1 42 ? 4.673 14.242 1.300 1.00 0.00 42 LEU A N 12
ATOM 17094 C CA . LEU A 1 42 ? 5.111 12.922 0.892 1.00 0.00 42 LEU A CA 12
ATOM 17095 C C . LEU A 1 42 ? 5.432 12.883 -0.587 1.00 0.00 42 LEU A C 12
ATOM 17096 O O . LEU A 1 42 ? 5.167 13.834 -1.319 1.00 0.00 42 LEU A O 12
ATOM 17112 N N . THR A 1 43 ? 5.996 11.774 -1.014 1.00 0.00 43 THR A N 12
ATOM 17113 C CA . THR A 1 43 ? 6.360 11.594 -2.402 1.00 0.00 43 THR A CA 12
ATOM 17114 C C . THR A 1 43 ? 5.546 10.460 -3.013 1.00 0.00 43 THR A C 12
ATOM 17115 O O . THR A 1 43 ? 5.512 9.353 -2.473 1.00 0.00 43 THR A O 12
ATOM 17126 N N . PRO A 1 44 ? 4.859 10.719 -4.135 1.00 0.00 44 PRO A N 12
ATOM 17127 C CA . PRO A 1 44 ? 4.093 9.689 -4.831 1.00 0.00 44 PRO A CA 12
ATOM 17128 C C . PRO A 1 44 ? 4.996 8.562 -5.327 1.00 0.00 44 PRO A C 12
ATOM 17129 O O . PRO A 1 44 ? 6.130 8.797 -5.754 1.00 0.00 44 PRO A O 12
ATOM 17140 N N . GLY A 1 45 ? 4.495 7.341 -5.250 1.00 0.00 45 GLY A N 12
ATOM 17141 C CA . GLY A 1 45 ? 5.272 6.194 -5.678 1.00 0.00 45 GLY A CA 12
ATOM 17142 C C . GLY A 1 45 ? 5.961 5.481 -4.527 1.00 0.00 45 GLY A C 12
ATOM 17143 O O . GLY A 1 45 ? 6.582 4.436 -4.725 1.00 0.00 45 GLY A O 12
ATOM 17147 N N . LEU A 1 46 ? 5.864 6.043 -3.326 1.00 0.00 46 LEU A N 12
ATOM 17148 C CA . LEU A 1 46 ? 6.484 5.430 -2.155 1.00 0.00 46 LEU A CA 12
ATOM 17149 C C . LEU A 1 46 ? 5.567 4.377 -1.540 1.00 0.00 46 LEU A C 12
ATOM 17150 O O . LEU A 1 46 ? 4.374 4.335 -1.833 1.00 0.00 46 LEU A O 12
ATOM 17166 N N . VAL A 1 47 ? 6.129 3.530 -0.689 1.00 0.00 47 VAL A N 12
ATOM 17167 C CA . VAL A 1 47 ? 5.356 2.500 -0.011 1.00 0.00 47 VAL A CA 12
ATOM 17168 C C . VAL A 1 47 ? 5.050 2.921 1.427 1.00 0.00 47 VAL A C 12
ATOM 17169 O O . VAL A 1 47 ? 5.877 3.561 2.079 1.00 0.00 47 VAL A O 12
ATOM 17182 N N . ILE A 1 48 ? 3.861 2.576 1.908 1.00 0.00 48 ILE A N 12
ATOM 17183 C CA . ILE A 1 48 ? 3.436 2.911 3.259 1.00 0.00 48 ILE A CA 12
ATOM 17184 C C . ILE A 1 48 ? 3.505 1.678 4.154 1.00 0.00 48 ILE A C 12
ATOM 17185 O O . ILE A 1 48 ? 2.959 0.627 3.819 1.00 0.00 48 ILE A O 12
ATOM 17201 N N . GLU A 1 49 ? 4.182 1.806 5.280 1.00 0.00 49 GLU A N 12
ATOM 17202 C CA . GLU A 1 49 ? 4.250 0.724 6.246 1.00 0.00 49 GLU A CA 12
ATOM 17203 C C . GLU A 1 49 ? 3.107 0.816 7.238 1.00 0.00 49 GLU A C 12
ATOM 17204 O O . GLU A 1 49 ? 2.410 -0.168 7.490 1.00 0.00 49 GLU A O 12
ATOM 17216 N N . SER A 1 50 ? 2.887 2.004 7.785 1.00 0.00 50 SER A N 12
ATOM 17217 C CA . SER A 1 50 ? 1.921 2.146 8.851 1.00 0.00 50 SER A CA 12
ATOM 17218 C C . SER A 1 50 ? 1.406 3.567 8.972 1.00 0.00 50 SER A C 12
ATOM 17219 O O . SER A 1 50 ? 2.076 4.532 8.594 1.00 0.00 50 SER A O 12
ATOM 17227 N N . ILE A 1 51 ? 0.195 3.667 9.487 1.00 0.00 51 ILE A N 12
ATOM 17228 C CA . ILE A 1 51 ? -0.387 4.935 9.885 1.00 0.00 51 ILE A CA 12
ATOM 17229 C C . ILE A 1 51 ? -0.158 5.077 11.390 1.00 0.00 51 ILE A C 12
ATOM 17230 O O . ILE A 1 51 ? 0.450 4.196 11.991 1.00 0.00 51 ILE A O 12
ATOM 17246 N N . ASN A 1 52 ? -0.612 6.173 11.986 1.00 0.00 52 ASN A N 12
ATOM 17247 C CA . ASN A 1 52 ? -0.405 6.446 13.409 1.00 0.00 52 ASN A CA 12
ATOM 17248 C C . ASN A 1 52 ? -0.788 5.254 14.290 1.00 0.00 52 ASN A C 12
ATOM 17249 O O . ASN A 1 52 ? -1.952 5.090 14.654 1.00 0.00 52 ASN A O 12
ATOM 17260 N N . GLY A 1 53 ? 0.201 4.421 14.606 1.00 0.00 53 GLY A N 12
ATOM 17261 C CA . GLY A 1 53 ? -0.022 3.255 15.445 1.00 0.00 53 GLY A CA 12
ATOM 17262 C C . GLY A 1 53 ? -0.774 2.141 14.737 1.00 0.00 53 GLY A C 12
ATOM 17263 O O . GLY A 1 53 ? -0.967 1.064 15.300 1.00 0.00 53 GLY A O 12
ATOM 17267 N N . MET A 1 54 ? -1.171 2.381 13.496 1.00 0.00 54 MET A N 12
ATOM 17268 C CA . MET A 1 54 ? -2.025 1.451 12.770 1.00 0.00 54 MET A CA 12
ATOM 17269 C C . MET A 1 54 ? -1.382 1.052 11.445 1.00 0.00 54 MET A C 12
ATOM 17270 O O . MET A 1 54 ? -1.453 1.798 10.470 1.00 0.00 54 MET A O 12
ATOM 17284 N N . PRO A 1 55 ? -0.731 -0.113 11.385 1.00 0.00 55 PRO A N 12
ATOM 17285 C CA . PRO A 1 55 ? -0.116 -0.597 10.152 1.00 0.00 55 PRO A CA 12
ATOM 17286 C C . PRO A 1 55 ? -1.148 -1.170 9.185 1.00 0.00 55 PRO A C 12
ATOM 17287 O O . PRO A 1 55 ? -1.987 -1.988 9.562 1.00 0.00 55 PRO A O 12
ATOM 17298 N N . THR A 1 56 ? -1.086 -0.742 7.936 1.00 0.00 56 THR A N 12
ATOM 17299 C CA . THR A 1 56 ? -2.067 -1.160 6.952 1.00 0.00 56 THR A CA 12
ATOM 17300 C C . THR A 1 56 ? -1.427 -1.962 5.828 1.00 0.00 56 THR A C 12
ATOM 17301 O O . THR A 1 56 ? -0.764 -1.409 4.950 1.00 0.00 56 THR A O 12
ATOM 17312 N N . SER A 1 57 ? -1.619 -3.267 5.872 1.00 0.00 57 SER A N 12
ATOM 17313 C CA . SER A 1 57 ? -1.118 -4.149 4.834 1.00 0.00 57 SER A CA 12
ATOM 17314 C C . SER A 1 57 ? -2.158 -4.291 3.723 1.00 0.00 57 SER A C 12
ATOM 17315 O O . SER A 1 57 ? -1.826 -4.390 2.544 1.00 0.00 57 SER A O 12
ATOM 17323 N N . ASN A 1 58 ? -3.422 -4.277 4.095 1.00 0.00 58 ASN A N 12
ATOM 17324 C CA . ASN A 1 58 ? -4.484 -4.473 3.132 1.00 0.00 58 ASN A CA 12
ATOM 17325 C C . ASN A 1 58 ? -5.141 -3.146 2.801 1.00 0.00 58 ASN A C 12
ATOM 17326 O O . ASN A 1 58 ? -5.068 -2.194 3.581 1.00 0.00 58 ASN A O 12
ATOM 17337 N N . LEU A 1 59 ? -5.796 -3.088 1.657 1.00 0.00 59 LEU A N 12
ATOM 17338 C CA . LEU A 1 59 ? -6.543 -1.915 1.272 1.00 0.00 59 LEU A CA 12
ATOM 17339 C C . LEU A 1 59 ? -7.763 -1.756 2.173 1.00 0.00 59 LEU A C 12
ATOM 17340 O O . LEU A 1 59 ? -8.171 -0.645 2.502 1.00 0.00 59 LEU A O 12
ATOM 17356 N N . THR A 1 60 ? -8.324 -2.886 2.586 1.00 0.00 60 THR A N 12
ATOM 17357 C CA . THR A 1 60 ? -9.461 -2.899 3.491 1.00 0.00 60 THR A CA 12
ATOM 17358 C C . THR A 1 60 ? -9.075 -2.355 4.867 1.00 0.00 60 THR A C 12
ATOM 17359 O O . THR A 1 60 ? -9.821 -1.586 5.470 1.00 0.00 60 THR A O 12
ATOM 17370 N N . THR A 1 61 ? -7.897 -2.746 5.355 1.00 0.00 61 THR A N 12
ATOM 17371 C CA . THR A 1 61 ? -7.419 -2.271 6.647 1.00 0.00 61 THR A CA 12
ATOM 17372 C C . THR A 1 61 ? -7.100 -0.778 6.585 1.00 0.00 61 THR A C 12
ATOM 17373 O O . THR A 1 61 ? -7.209 -0.069 7.583 1.00 0.00 61 THR A O 12
ATOM 17384 N N . TYR A 1 62 ? -6.729 -0.309 5.397 1.00 0.00 62 TYR A N 12
ATOM 17385 C CA . TYR A 1 62 ? -6.476 1.107 5.173 1.00 0.00 62 TYR A CA 12
ATOM 17386 C C . TYR A 1 62 ? -7.786 1.879 5.301 1.00 0.00 62 TYR A C 12
ATOM 17387 O O . TYR A 1 62 ? -7.831 2.974 5.860 1.00 0.00 62 TYR A O 12
ATOM 17405 N N . SER A 1 63 ? -8.852 1.271 4.801 1.00 0.00 63 SER A N 12
ATOM 17406 C CA . SER A 1 63 ? -10.180 1.858 4.857 1.00 0.00 63 SER A CA 12
ATOM 17407 C C . SER A 1 63 ? -10.667 1.959 6.301 1.00 0.00 63 SER A C 12
ATOM 17408 O O . SER A 1 63 ? -11.135 3.012 6.738 1.00 0.00 63 SER A O 12
ATOM 17416 N N . ALA A 1 64 ? -10.536 0.865 7.043 1.00 0.00 64 ALA A N 12
ATOM 17417 C CA . ALA A 1 64 ? -11.005 0.814 8.422 1.00 0.00 64 ALA A CA 12
ATOM 17418 C C . ALA A 1 64 ? -10.257 1.809 9.299 1.00 0.00 64 ALA A C 12
ATOM 17419 O O . ALA A 1 64 ? -10.823 2.374 10.237 1.00 0.00 64 ALA A O 12
ATOM 17426 N N . ALA A 1 65 ? -8.989 2.035 8.978 1.00 0.00 65 ALA A N 12
ATOM 17427 C CA . ALA A 1 65 ? -8.169 2.971 9.733 1.00 0.00 65 ALA A CA 12
ATOM 17428 C C . ALA A 1 65 ? -8.580 4.402 9.423 1.00 0.00 65 ALA A C 12
ATOM 17429 O O . ALA A 1 65 ? -8.718 5.232 10.322 1.00 0.00 65 ALA A O 12
ATOM 17436 N N . LEU A 1 66 ? -8.793 4.676 8.138 1.00 0.00 66 LEU A N 12
ATOM 17437 C CA . LEU A 1 66 ? -9.184 6.000 7.672 1.00 0.00 66 LEU A CA 12
ATOM 17438 C C . LEU A 1 66 ? -10.467 6.451 8.361 1.00 0.00 66 LEU A C 12
ATOM 17439 O O . LEU A 1 66 ? -10.564 7.574 8.850 1.00 0.00 66 LEU A O 12
ATOM 17455 N N . LYS A 1 67 ? -11.435 5.550 8.415 1.00 0.00 67 LYS A N 12
ATOM 17456 C CA . LYS A 1 67 ? -12.738 5.839 9.007 1.00 0.00 67 LYS A CA 12
ATOM 17457 C C . LYS A 1 67 ? -12.627 6.242 10.478 1.00 0.00 67 LYS A C 12
ATOM 17458 O O . LYS A 1 67 ? -13.481 6.962 10.993 1.00 0.00 67 LYS A O 12
ATOM 17477 N N . THR A 1 68 ? -11.585 5.778 11.157 1.00 0.00 68 THR A N 12
ATOM 17478 C CA . THR A 1 68 ? -11.432 6.068 12.577 1.00 0.00 68 THR A CA 12
ATOM 17479 C C . THR A 1 68 ? -10.658 7.365 12.818 1.00 0.00 68 THR A C 12
ATOM 17480 O O . THR A 1 68 ? -10.660 7.901 13.930 1.00 0.00 68 THR A O 12
ATOM 17491 N N . ILE A 1 69 ? -10.002 7.875 11.781 1.00 0.00 69 ILE A N 12
ATOM 17492 C CA . ILE A 1 69 ? -9.239 9.113 11.903 1.00 0.00 69 ILE A CA 12
ATOM 17493 C C . ILE A 1 69 ? -10.191 10.308 11.955 1.00 0.00 69 ILE A C 12
ATOM 17494 O O . ILE A 1 69 ? -11.227 10.314 11.292 1.00 0.00 69 ILE A O 12
ATOM 17510 N N . SER A 1 70 ? -9.854 11.305 12.760 1.00 0.00 70 SER A N 12
ATOM 17511 C CA . SER A 1 70 ? -10.709 12.471 12.914 1.00 0.00 70 SER A CA 12
ATOM 17512 C C . SER A 1 70 ? -10.302 13.583 11.947 1.00 0.00 70 SER A C 12
ATOM 17513 O O . SER A 1 70 ? -9.165 13.619 11.473 1.00 0.00 70 SER A O 12
ATOM 17521 N N . VAL A 1 71 ? -11.236 14.482 11.657 1.00 0.00 71 VAL A N 12
ATOM 17522 C CA . VAL A 1 71 ? -10.967 15.632 10.796 1.00 0.00 71 VAL A CA 12
ATOM 17523 C C . VAL A 1 71 ? -10.051 16.622 11.513 1.00 0.00 71 VAL A C 12
ATOM 17524 O O . VAL A 1 71 ? -10.297 16.979 12.663 1.00 0.00 71 VAL A O 12
ATOM 17537 N N . GLY A 1 72 ? -8.981 17.039 10.845 1.00 0.00 72 GLY A N 12
ATOM 17538 C CA . GLY A 1 72 ? -8.057 17.984 11.445 1.00 0.00 72 GLY A CA 12
ATOM 17539 C C . GLY A 1 72 ? -7.109 17.302 12.407 1.00 0.00 72 GLY A C 12
ATOM 17540 O O . GLY A 1 72 ? -6.375 17.957 13.153 1.00 0.00 72 GLY A O 12
ATOM 17544 N N . GLU A 1 73 ? -7.129 15.980 12.386 1.00 0.00 73 GLU A N 12
ATOM 17545 C CA . GLU A 1 73 ? -6.282 15.180 13.254 1.00 0.00 73 GLU A CA 12
ATOM 17546 C C . GLU A 1 73 ? -4.986 14.842 12.524 1.00 0.00 73 GLU A C 12
ATOM 17547 O O . GLU A 1 73 ? -4.964 14.742 11.292 1.00 0.00 73 GLU A O 12
ATOM 17559 N N . VAL A 1 74 ? -3.908 14.695 13.275 1.00 0.00 74 VAL A N 12
ATOM 17560 C CA . VAL A 1 74 ? -2.603 14.462 12.687 1.00 0.00 74 VAL A CA 12
ATOM 17561 C C . VAL A 1 74 ? -2.191 13.008 12.859 1.00 0.00 74 VAL A C 12
ATOM 17562 O O . VAL A 1 74 ? -2.156 12.479 13.971 1.00 0.00 74 VAL A O 12
ATOM 17575 N N . ILE A 1 75 ? -1.890 12.359 11.751 1.00 0.00 75 ILE A N 12
ATOM 17576 C CA . ILE A 1 75 ? -1.467 10.977 11.781 1.00 0.00 75 ILE A CA 12
ATOM 17577 C C . ILE A 1 75 ? 0.006 10.846 11.418 1.00 0.00 75 ILE A C 12
ATOM 17578 O O . ILE A 1 75 ? 0.567 11.684 10.709 1.00 0.00 75 ILE A O 12
ATOM 17594 N N . ASN A 1 76 ? 0.615 9.786 11.909 1.00 0.00 76 ASN A N 12
ATOM 17595 C CA . ASN A 1 76 ? 2.028 9.534 11.700 1.00 0.00 76 ASN A CA 12
ATOM 17596 C C . ASN A 1 76 ? 2.206 8.412 10.683 1.00 0.00 76 ASN A C 12
ATOM 17597 O O . ASN A 1 76 ? 1.891 7.260 10.962 1.00 0.00 76 ASN A O 12
ATOM 17608 N N . ILE A 1 77 ? 2.697 8.758 9.508 1.00 0.00 77 ILE A N 12
ATOM 17609 C CA . ILE A 1 77 ? 2.798 7.808 8.407 1.00 0.00 77 ILE A CA 12
ATOM 17610 C C . ILE A 1 77 ? 4.243 7.378 8.188 1.00 0.00 77 ILE A C 12
ATOM 17611 O O . ILE A 1 77 ? 5.121 8.198 7.908 1.00 0.00 77 ILE A O 12
ATOM 17627 N N . THR A 1 78 ? 4.475 6.085 8.332 1.00 0.00 78 THR A N 12
ATOM 17628 C CA . THR A 1 78 ? 5.783 5.501 8.115 1.00 0.00 78 THR A CA 12
ATOM 17629 C C . THR A 1 78 ? 5.888 4.999 6.677 1.00 0.00 78 THR A C 12
ATOM 17630 O O . THR A 1 78 ? 5.117 4.134 6.265 1.00 0.00 78 THR A O 12
ATOM 17641 N N . THR A 1 79 ? 6.817 5.547 5.908 1.00 0.00 79 THR A N 12
ATOM 17642 C CA . THR A 1 79 ? 6.991 5.132 4.524 1.00 0.00 79 THR A CA 12
ATOM 17643 C C . THR A 1 79 ? 8.392 4.591 4.285 1.00 0.00 79 THR A C 12
ATOM 17644 O O . THR A 1 79 ? 9.230 4.588 5.188 1.00 0.00 79 THR A O 12
ATOM 17655 N N . ASP A 1 80 ? 8.634 4.151 3.060 1.00 0.00 80 ASP A N 12
ATOM 17656 C CA . ASP A 1 80 ? 9.934 3.623 2.653 1.00 0.00 80 ASP A CA 12
ATOM 17657 C C . ASP A 1 80 ? 11.039 4.656 2.849 1.00 0.00 80 ASP A C 12
ATOM 17658 O O . ASP A 1 80 ? 12.168 4.320 3.204 1.00 0.00 80 ASP A O 12
ATOM 17667 N N . GLN A 1 81 ? 10.701 5.922 2.633 1.00 0.00 81 GLN A N 12
ATOM 17668 C CA . GLN A 1 81 ? 11.682 6.992 2.705 1.00 0.00 81 GLN A CA 12
ATOM 17669 C C . GLN A 1 81 ? 11.681 7.680 4.064 1.00 0.00 81 GLN A C 12
ATOM 17670 O O . GLN A 1 81 ? 12.258 8.754 4.221 1.00 0.00 81 GLN A O 12
ATOM 17684 N N . GLY A 1 82 ? 11.047 7.062 5.042 1.00 0.00 82 GLY A N 12
ATOM 17685 C CA . GLY A 1 82 ? 11.068 7.609 6.384 1.00 0.00 82 GLY A CA 12
ATOM 17686 C C . GLY A 1 82 ? 9.682 7.861 6.931 1.00 0.00 82 GLY A C 12
ATOM 17687 O O . GLY A 1 82 ? 8.688 7.476 6.318 1.00 0.00 82 GLY A O 12
ATOM 17691 N N . THR A 1 83 ? 9.614 8.519 8.077 1.00 0.00 83 THR A N 12
ATOM 17692 C CA . THR A 1 83 ? 8.350 8.766 8.741 1.00 0.00 83 THR A CA 12
ATOM 17693 C C . THR A 1 83 ? 8.011 10.255 8.721 1.00 0.00 83 THR A C 12
ATOM 17694 O O . THR A 1 83 ? 8.883 11.102 8.918 1.00 0.00 83 THR A O 12
ATOM 17705 N N . PHE A 1 84 ? 6.752 10.570 8.465 1.00 0.00 84 PHE A N 12
ATOM 17706 C CA . PHE A 1 84 ? 6.291 11.948 8.515 1.00 0.00 84 PHE A CA 12
ATOM 17707 C C . PHE A 1 84 ? 4.926 12.039 9.164 1.00 0.00 84 PHE A C 12
ATOM 17708 O O . PHE A 1 84 ? 4.253 11.033 9.384 1.00 0.00 84 PHE A O 12
ATOM 17725 N N . HIS A 1 85 ? 4.529 13.256 9.461 1.00 0.00 85 HIS A N 12
ATOM 17726 C CA . HIS A 1 85 ? 3.231 13.515 10.050 1.00 0.00 85 HIS A CA 12
ATOM 17727 C C . HIS A 1 85 ? 2.331 14.208 9.041 1.00 0.00 85 HIS A C 12
ATOM 17728 O O . HIS A 1 85 ? 2.769 15.096 8.312 1.00 0.00 85 HIS A O 12
ATOM 17743 N N . LEU A 1 86 ? 1.081 13.796 8.997 1.00 0.00 86 LEU A N 12
ATOM 17744 C CA . LEU A 1 86 ? 0.140 14.348 8.042 1.00 0.00 86 LEU A CA 12
ATOM 17745 C C . LEU A 1 86 ? -1.136 14.769 8.750 1.00 0.00 86 LEU A C 12
ATOM 17746 O O . LEU A 1 86 ? -1.574 14.111 9.692 1.00 0.00 86 LEU A O 12
ATOM 17762 N N . LYS A 1 87 ? -1.726 15.857 8.294 1.00 0.00 87 LYS A N 12
ATOM 17763 C CA . LYS A 1 87 ? -2.932 16.378 8.914 1.00 0.00 87 LYS A CA 12
ATOM 17764 C C . LYS A 1 87 ? -4.101 16.274 7.950 1.00 0.00 87 LYS A C 12
ATOM 17765 O O . LYS A 1 87 ? -4.032 16.768 6.822 1.00 0.00 87 LYS A O 12
ATOM 17784 N N . THR A 1 88 ? -5.164 15.634 8.398 1.00 0.00 88 THR A N 12
ATOM 17785 C CA . THR A 1 88 ? -6.346 15.435 7.573 1.00 0.00 88 THR A CA 12
ATOM 17786 C C . THR A 1 88 ? -7.143 16.731 7.419 1.00 0.00 88 THR A C 12
ATOM 17787 O O . THR A 1 88 ? -7.150 17.583 8.315 1.00 0.00 88 THR A O 12
ATOM 17798 N N . GLY A 1 89 ? -7.790 16.885 6.271 1.00 0.00 89 GLY A N 12
ATOM 17799 C CA . GLY A 1 89 ? -8.662 18.016 6.058 1.00 0.00 89 GLY A CA 12
ATOM 17800 C C . GLY A 1 89 ? -10.108 17.631 6.270 1.00 0.00 89 GLY A C 12
ATOM 17801 O O . GLY A 1 89 ? -10.396 16.520 6.714 1.00 0.00 89 GLY A O 12
ATOM 17805 N N . ARG A 1 90 ? -11.020 18.533 5.945 1.00 0.00 90 ARG A N 12
ATOM 17806 C CA . ARG A 1 90 ? -12.436 18.262 6.146 1.00 0.00 90 ARG A CA 12
ATOM 17807 C C . ARG A 1 90 ? -13.011 17.412 5.007 1.00 0.00 90 ARG A C 12
ATOM 17808 O O . ARG A 1 90 ? -13.468 16.296 5.246 1.00 0.00 90 ARG A O 12
ATOM 17829 N N . ASN A 1 91 ? -12.952 17.923 3.777 1.00 0.00 91 ASN A N 12
ATOM 17830 C CA . ASN A 1 91 ? -13.496 17.231 2.606 1.00 0.00 91 ASN A CA 12
ATOM 17831 C C . ASN A 1 91 ? -13.302 18.077 1.358 1.00 0.00 91 ASN A C 12
ATOM 17832 O O . ASN A 1 91 ? -13.484 19.293 1.396 1.00 0.00 91 ASN A O 12
ATOM 17843 N N . PRO A 1 92 ? -12.894 17.455 0.245 1.00 0.00 92 PRO A N 12
ATOM 17844 C CA . PRO A 1 92 ? -12.856 18.105 -1.050 1.00 0.00 92 PRO A CA 12
ATOM 17845 C C . PRO A 1 92 ? -14.176 17.909 -1.795 1.00 0.00 92 PRO A C 12
ATOM 17846 O O . PRO A 1 92 ? -15.002 18.818 -1.876 1.00 0.00 92 PRO A O 12
ATOM 17857 N N . ASN A 1 93 ? -14.370 16.702 -2.310 1.00 0.00 93 ASN A N 12
ATOM 17858 C CA . ASN A 1 93 ? -15.619 16.304 -2.937 1.00 0.00 93 ASN A CA 12
ATOM 17859 C C . ASN A 1 93 ? -15.894 14.850 -2.581 1.00 0.00 93 ASN A C 12
ATOM 17860 O O . ASN A 1 93 ? -15.809 13.954 -3.422 1.00 0.00 93 ASN A O 12
ATOM 17871 N N . ASN A 1 94 ? -16.177 14.623 -1.309 1.00 0.00 94 ASN A N 12
ATOM 17872 C CA . ASN A 1 94 ? -16.300 13.274 -0.777 1.00 0.00 94 ASN A CA 12
ATOM 17873 C C . ASN A 1 94 ? -17.293 13.273 0.387 1.00 0.00 94 ASN A C 12
ATOM 17874 O O . ASN A 1 94 ? -17.667 14.331 0.886 1.00 0.00 94 ASN A O 12
ATOM 17885 N N . SER A 1 95 ? -17.724 12.096 0.808 1.00 0.00 95 SER A N 12
ATOM 17886 C CA . SER A 1 95 ? -18.639 11.968 1.929 1.00 0.00 95 SER A CA 12
ATOM 17887 C C . SER A 1 95 ? -17.953 11.232 3.075 1.00 0.00 95 SER A C 12
ATOM 17888 O O . SER A 1 95 ? -18.603 10.625 3.926 1.00 0.00 95 SER A O 12
ATOM 17896 N N . SER A 1 96 ? -16.631 11.303 3.085 1.00 0.00 96 SER A N 12
ATOM 17897 C CA . SER A 1 96 ? -15.832 10.683 4.128 1.00 0.00 96 SER A CA 12
ATOM 17898 C C . SER A 1 96 ? -15.391 11.732 5.148 1.00 0.00 96 SER A C 12
ATOM 17899 O O . SER A 1 96 ? -15.829 12.877 5.095 1.00 0.00 96 SER A O 12
ATOM 17907 N N . ARG A 1 97 ? -14.532 11.334 6.074 1.00 0.00 97 ARG A N 12
ATOM 17908 C CA . ARG A 1 97 ? -13.990 12.249 7.060 1.00 0.00 97 ARG A CA 12
ATOM 17909 C C . ARG A 1 97 ? -12.512 11.966 7.236 1.00 0.00 97 ARG A C 12
ATOM 17910 O O . ARG A 1 97 ? -12.094 10.813 7.129 1.00 0.00 97 ARG A O 12
ATOM 17931 N N . ALA A 1 98 ? -11.731 13.017 7.482 1.00 0.00 98 ALA A N 12
ATOM 17932 C CA . ALA A 1 98 ? -10.281 12.899 7.593 1.00 0.00 98 ALA A CA 12
ATOM 17933 C C . ALA A 1 98 ? -9.709 12.311 6.310 1.00 0.00 98 ALA A C 12
ATOM 17934 O O . ALA A 1 98 ? -9.203 11.190 6.290 1.00 0.00 98 ALA A O 12
ATOM 17941 N N . TYR A 1 99 ? -9.788 13.080 5.238 1.00 0.00 99 TYR A N 12
ATOM 17942 C CA . TYR A 1 99 ? -9.538 12.548 3.919 1.00 0.00 99 TYR A CA 12
ATOM 17943 C C . TYR A 1 99 ? -8.060 12.588 3.554 1.00 0.00 99 TYR A C 12
ATOM 17944 O O . TYR A 1 99 ? -7.318 13.479 3.980 1.00 0.00 99 TYR A O 12
ATOM 17962 N N . MET A 1 100 ? -7.653 11.613 2.754 1.00 0.00 100 MET A N 12
ATOM 17963 C CA . MET A 1 100 ? -6.300 11.552 2.226 1.00 0.00 100 MET A CA 12
ATOM 17964 C C . MET A 1 100 ? -6.284 12.119 0.814 1.00 0.00 100 MET A C 12
ATOM 17965 O O . MET A 1 100 ? -7.053 11.680 -0.045 1.00 0.00 100 MET A O 12
ATOM 17979 N N . GLY A 1 101 ? -5.408 13.084 0.573 1.00 0.00 101 GLY A N 12
ATOM 17980 C CA . GLY A 1 101 ? -5.355 13.736 -0.722 1.00 0.00 101 GLY A CA 12
ATOM 17981 C C . GLY A 1 101 ? -4.467 13.009 -1.709 1.00 0.00 101 GLY A C 12
ATOM 17982 O O . GLY A 1 101 ? -3.798 13.633 -2.534 1.00 0.00 101 GLY A O 12
ATOM 17986 N N . ILE A 1 102 ? -4.460 11.688 -1.624 1.00 0.00 102 ILE A N 12
ATOM 17987 C CA . ILE A 1 102 ? -3.659 10.866 -2.514 1.00 0.00 102 ILE A CA 12
ATOM 17988 C C . ILE A 1 102 ? -4.431 9.623 -2.927 1.00 0.00 102 ILE A C 12
ATOM 17989 O O . ILE A 1 102 ? -5.434 9.268 -2.306 1.00 0.00 102 ILE A O 12
ATOM 18005 N N . ARG A 1 103 ? -3.977 8.986 -3.984 1.00 0.00 103 ARG A N 12
ATOM 18006 C CA . ARG A 1 103 ? -4.497 7.695 -4.380 1.00 0.00 103 ARG A CA 12
ATOM 18007 C C . ARG A 1 103 ? -3.639 6.609 -3.759 1.00 0.00 103 ARG A C 12
ATOM 18008 O O . ARG A 1 103 ? -2.423 6.763 -3.658 1.00 0.00 103 ARG A O 12
ATOM 18029 N N . THR A 1 104 ? -4.257 5.528 -3.330 1.00 0.00 104 THR A N 12
ATOM 18030 C CA . THR A 1 104 ? -3.513 4.436 -2.734 1.00 0.00 104 THR A CA 12
ATOM 18031 C C . THR A 1 104 ? -3.537 3.217 -3.647 1.00 0.00 104 THR A C 12
ATOM 18032 O O . THR A 1 104 ? -4.484 3.011 -4.409 1.00 0.00 104 THR A O 12
ATOM 18043 N N . SER A 1 105 ? -2.489 2.426 -3.569 1.00 0.00 105 SER A N 12
ATOM 18044 C CA . SER A 1 105 ? -2.401 1.184 -4.304 1.00 0.00 105 SER A CA 12
ATOM 18045 C C . SER A 1 105 ? -1.852 0.097 -3.386 1.00 0.00 105 SER A C 12
ATOM 18046 O O . SER A 1 105 ? -1.390 0.385 -2.283 1.00 0.00 105 SER A O 12
ATOM 18054 N N . ASN A 1 106 ? -1.915 -1.145 -3.828 1.00 0.00 106 ASN A N 12
ATOM 18055 C CA . ASN A 1 106 ? -1.569 -2.267 -2.973 1.00 0.00 106 ASN A CA 12
ATOM 18056 C C . ASN A 1 106 ? -0.297 -2.956 -3.453 1.00 0.00 106 ASN A C 12
ATOM 18057 O O . ASN A 1 106 ? 0.072 -4.017 -2.948 1.00 0.00 106 ASN A O 12
ATOM 18068 N N . HIS A 1 107 ? 0.362 -2.344 -4.438 1.00 0.00 107 HIS A N 12
ATOM 18069 C CA . HIS A 1 107 ? 1.642 -2.841 -4.948 1.00 0.00 107 HIS A CA 12
ATOM 18070 C C . HIS A 1 107 ? 1.466 -4.225 -5.582 1.00 0.00 107 HIS A C 12
ATOM 18071 O O . HIS A 1 107 ? 2.353 -5.079 -5.529 1.00 0.00 107 HIS A O 12
ATOM 18086 N N . LEU A 1 108 ? 0.313 -4.416 -6.209 1.00 0.00 108 LEU A N 12
ATOM 18087 C CA . LEU A 1 108 ? -0.025 -5.680 -6.853 1.00 0.00 108 LEU A CA 12
ATOM 18088 C C . LEU A 1 108 ? 0.283 -5.628 -8.345 1.00 0.00 108 LEU A C 12
ATOM 18089 O O . LEU A 1 108 ? 1.036 -4.771 -8.808 1.00 0.00 108 LEU A O 12
ATOM 18105 N N . ARG A 1 109 ? -0.283 -6.566 -9.084 1.00 0.00 109 ARG A N 12
ATOM 18106 C CA . ARG A 1 109 ? -0.092 -6.625 -10.526 1.00 0.00 109 ARG A CA 12
ATOM 18107 C C . ARG A 1 109 ? -1.400 -6.338 -11.252 1.00 0.00 109 ARG A C 12
ATOM 18108 O O . ARG A 1 109 ? -2.463 -6.813 -10.850 1.00 0.00 109 ARG A O 12
ATOM 18129 N N . VAL A 1 110 ? -1.309 -5.550 -12.314 1.00 0.00 110 VAL A N 12
ATOM 18130 C CA . VAL A 1 110 ? -2.472 -5.183 -13.110 1.00 0.00 110 VAL A CA 12
ATOM 18131 C C . VAL A 1 110 ? -2.269 -5.611 -14.561 1.00 0.00 110 VAL A C 12
ATOM 18132 O O . VAL A 1 110 ? -1.195 -5.414 -15.130 1.00 0.00 110 VAL A O 12
ATOM 18145 N N . ARG A 1 111 ? -3.298 -6.195 -15.154 1.00 0.00 111 ARG A N 12
ATOM 18146 C CA . ARG A 1 111 ? -3.220 -6.657 -16.533 1.00 0.00 111 ARG A CA 12
ATOM 18147 C C . ARG A 1 111 ? -3.608 -5.548 -17.499 1.00 0.00 111 ARG A C 12
ATOM 18148 O O . ARG A 1 111 ? -4.599 -4.844 -17.293 1.00 0.00 111 ARG A O 12
ATOM 18169 N N . ASP A 1 112 ? -2.816 -5.393 -18.548 1.00 0.00 112 ASP A N 12
ATOM 18170 C CA . ASP A 1 112 ? -3.076 -4.383 -19.566 1.00 0.00 112 ASP A CA 12
ATOM 18171 C C . ASP A 1 112 ? -3.450 -5.037 -20.883 1.00 0.00 112 ASP A C 12
ATOM 18172 O O . ASP A 1 112 ? -3.433 -4.407 -21.940 1.00 0.00 112 ASP A O 12
ATOM 18181 N N . SER A 1 113 ? -3.808 -6.300 -20.803 1.00 0.00 113 SER A N 12
ATOM 18182 C CA . SER A 1 113 ? -4.206 -7.055 -21.976 1.00 0.00 113 SER A CA 12
ATOM 18183 C C . SER A 1 113 ? -5.721 -7.166 -22.036 1.00 0.00 113 SER A C 12
ATOM 18184 O O . SER A 1 113 ? -6.370 -7.528 -21.052 1.00 0.00 113 SER A O 12
ATOM 18192 N N . VAL A 1 114 ? -6.283 -6.836 -23.184 1.00 0.00 114 VAL A N 12
ATOM 18193 C CA . VAL A 1 114 ? -7.712 -6.913 -23.386 1.00 0.00 114 VAL A CA 12
ATOM 18194 C C . VAL A 1 114 ? -8.035 -7.789 -24.590 1.00 0.00 114 VAL A C 12
ATOM 18195 O O . VAL A 1 114 ? -7.361 -7.722 -25.620 1.00 0.00 114 VAL A O 12
ATOM 18208 N N . ALA A 1 115 ? -9.047 -8.628 -24.447 1.00 0.00 115 ALA A N 12
ATOM 18209 C CA . ALA A 1 115 ? -9.477 -9.489 -25.535 1.00 0.00 115 ALA A CA 12
ATOM 18210 C C . ALA A 1 115 ? -10.977 -9.365 -25.761 1.00 0.00 115 ALA A C 12
ATOM 18211 O O . ALA A 1 115 ? -11.758 -10.197 -25.302 1.00 0.00 115 ALA A O 12
ATOM 18218 N N . SER A 1 116 ? -11.380 -8.302 -26.439 1.00 0.00 116 SER A N 12
ATOM 18219 C CA . SER A 1 116 ? -12.780 -8.089 -26.748 1.00 0.00 116 SER A CA 12
ATOM 18220 C C . SER A 1 116 ? -13.088 -8.582 -28.157 1.00 0.00 116 SER A C 12
ATOM 18221 O O . SER A 1 116 ? -12.806 -7.904 -29.146 1.00 0.00 116 SER A O 12
ATOM 18229 N N . VAL A 1 117 ? -13.632 -9.786 -28.238 1.00 0.00 117 VAL A N 12
ATOM 18230 C CA . VAL A 1 117 ? -13.951 -10.393 -29.520 1.00 0.00 117 VAL A CA 12
ATOM 18231 C C . VAL A 1 117 ? -15.358 -10.015 -29.963 1.00 0.00 117 VAL A C 12
ATOM 18232 O O . VAL A 1 117 ? -16.145 -9.480 -29.178 1.00 0.00 117 VAL A O 12
ATOM 18245 N N . LEU A 1 118 ? -15.669 -10.293 -31.220 1.00 0.00 118 LEU A N 12
ATOM 18246 C CA . LEU A 1 118 ? -16.987 -10.002 -31.758 1.00 0.00 118 LEU A CA 12
ATOM 18247 C C . LEU A 1 118 ? -17.970 -11.077 -31.326 1.00 0.00 118 LEU A C 12
ATOM 18248 O O . LEU A 1 118 ? -19.036 -10.779 -30.779 1.00 0.00 118 LEU A O 12
ATOM 18264 N N . GLY A 1 119 ? -17.592 -12.332 -31.560 1.00 0.00 119 GLY A N 12
ATOM 18265 C CA . GLY A 1 119 ? -18.442 -13.454 -31.202 1.00 0.00 119 GLY A CA 12
ATOM 18266 C C . GLY A 1 119 ? -19.776 -13.412 -31.915 1.00 0.00 119 GLY A C 12
ATOM 18267 O O . GLY A 1 119 ? -20.797 -13.834 -31.372 1.00 0.00 119 GLY A O 12
ATOM 18271 N N . ASP A 1 120 ? -19.765 -12.899 -33.133 1.00 0.00 120 ASP A N 12
ATOM 18272 C CA . ASP A 1 120 ? -20.986 -12.745 -33.904 1.00 0.00 120 ASP A CA 12
ATOM 18273 C C . ASP A 1 120 ? -21.283 -13.994 -34.720 1.00 0.00 120 ASP A C 12
ATOM 18274 O O . ASP A 1 120 ? -20.372 -14.686 -35.181 1.00 0.00 120 ASP A O 12
ATOM 18283 N N . THR A 1 121 ? -22.564 -14.277 -34.874 1.00 0.00 121 THR A N 12
ATOM 18284 C CA . THR A 1 121 ? -23.022 -15.361 -35.718 1.00 0.00 121 THR A CA 12
ATOM 18285 C C . THR A 1 121 ? -24.454 -15.078 -36.162 1.00 0.00 121 THR A C 12
ATOM 18286 O O . THR A 1 121 ? -25.413 -15.251 -35.408 1.00 0.00 121 THR A O 12
ATOM 18297 N N . LEU A 1 122 ? -24.581 -14.583 -37.380 1.00 0.00 122 LEU A N 12
ATOM 18298 C CA . LEU A 1 122 ? -25.860 -14.098 -37.878 1.00 0.00 122 LEU A CA 12
ATOM 18299 C C . LEU A 1 122 ? -26.616 -15.186 -38.628 1.00 0.00 122 LEU A C 12
ATOM 18300 O O . LEU A 1 122 ? -26.147 -15.688 -39.650 1.00 0.00 122 LEU A O 12
ATOM 18316 N N . PRO A 1 123 ? -27.793 -15.575 -38.117 1.00 0.00 123 PRO A N 12
ATOM 18317 C CA . PRO A 1 123 ? -28.666 -16.538 -38.777 1.00 0.00 123 PRO A CA 12
ATOM 18318 C C . PRO A 1 123 ? -29.442 -15.893 -39.922 1.00 0.00 123 PRO A C 12
ATOM 18319 O O . PRO A 1 123 ? -30.233 -14.971 -39.708 1.00 0.00 123 PRO A O 12
ATOM 18330 N N . PHE A 1 124 ? -29.201 -16.365 -41.135 1.00 0.00 124 PHE A N 12
ATOM 18331 C CA . PHE A 1 124 ? -29.886 -15.839 -42.303 1.00 0.00 124 PHE A CA 12
ATOM 18332 C C . PHE A 1 124 ? -31.285 -16.431 -42.401 1.00 0.00 124 PHE A C 12
ATOM 18333 O O . PHE A 1 124 ? -31.470 -17.535 -42.917 1.00 0.00 124 PHE A O 12
ATOM 18350 N N . ALA A 1 125 ? -32.258 -15.716 -41.864 1.00 0.00 125 ALA A N 12
ATOM 18351 C CA . ALA A 1 125 ? -33.629 -16.191 -41.852 1.00 0.00 125 ALA A CA 12
ATOM 18352 C C . ALA A 1 125 ? -34.369 -15.726 -43.098 1.00 0.00 125 ALA A C 12
ATOM 18353 O O . ALA A 1 125 ? -34.820 -14.561 -43.123 1.00 0.00 125 ALA A O 12
ATOM 18361 N N . GLN A 1 23 ? -2.294 -12.822 0.463 1.00 0.00 23 GLN A N 13
ATOM 18362 C CA . GLN A 1 23 ? -1.045 -12.342 1.031 1.00 0.00 23 GLN A CA 13
ATOM 18363 C C . GLN A 1 23 ? -1.045 -10.819 1.122 1.00 0.00 23 GLN A C 13
ATOM 18364 O O . GLN A 1 23 ? -0.999 -10.134 0.103 1.00 0.00 23 GLN A O 13
ATOM 18378 N N . PRO A 1 24 ? -1.143 -10.275 2.341 1.00 0.00 24 PRO A N 13
ATOM 18379 C CA . PRO A 1 24 ? -0.995 -8.838 2.575 1.00 0.00 24 PRO A CA 13
ATOM 18380 C C . PRO A 1 24 ? 0.474 -8.417 2.510 1.00 0.00 24 PRO A C 13
ATOM 18381 O O . PRO A 1 24 ? 1.369 -9.245 2.711 1.00 0.00 24 PRO A O 13
ATOM 18392 N N . ASP A 1 25 ? 0.727 -7.143 2.237 1.00 0.00 25 ASP A N 13
ATOM 18393 C CA . ASP A 1 25 ? 2.101 -6.665 2.083 1.00 0.00 25 ASP A CA 13
ATOM 18394 C C . ASP A 1 25 ? 2.240 -5.218 2.531 1.00 0.00 25 ASP A C 13
ATOM 18395 O O . ASP A 1 25 ? 3.114 -4.881 3.333 1.00 0.00 25 ASP A O 13
ATOM 18404 N N . GLY A 1 26 ? 1.367 -4.378 2.020 1.00 0.00 26 GLY A N 13
ATOM 18405 C CA . GLY A 1 26 ? 1.423 -2.966 2.312 1.00 0.00 26 GLY A CA 13
ATOM 18406 C C . GLY A 1 26 ? 0.729 -2.164 1.241 1.00 0.00 26 GLY A C 13
ATOM 18407 O O . GLY A 1 26 ? 0.408 -2.694 0.178 1.00 0.00 26 GLY A O 13
ATOM 18411 N N . VAL A 1 27 ? 0.481 -0.897 1.511 1.00 0.00 27 VAL A N 13
ATOM 18412 C CA . VAL A 1 27 ? -0.160 -0.042 0.529 1.00 0.00 27 VAL A CA 13
ATOM 18413 C C . VAL A 1 27 ? 0.830 0.960 -0.051 1.00 0.00 27 VAL A C 13
ATOM 18414 O O . VAL A 1 27 ? 1.525 1.665 0.678 1.00 0.00 27 VAL A O 13
ATOM 18427 N N . GLN A 1 28 ? 0.907 0.999 -1.369 1.00 0.00 28 GLN A N 13
ATOM 18428 C CA . GLN A 1 28 ? 1.780 1.939 -2.055 1.00 0.00 28 GLN A CA 13
ATOM 18429 C C . GLN A 1 28 ? 0.979 3.140 -2.536 1.00 0.00 28 GLN A C 13
ATOM 18430 O O . GLN A 1 28 ? -0.169 2.998 -2.963 1.00 0.00 28 GLN A O 13
ATOM 18444 N N . ILE A 1 29 ? 1.579 4.317 -2.467 1.00 0.00 29 ILE A N 13
ATOM 18445 C CA . ILE A 1 29 ? 0.882 5.526 -2.863 1.00 0.00 29 ILE A CA 13
ATOM 18446 C C . ILE A 1 29 ? 1.030 5.794 -4.348 1.00 0.00 29 ILE A C 13
ATOM 18447 O O . ILE A 1 29 ? 2.136 5.959 -4.868 1.00 0.00 29 ILE A O 13
ATOM 18463 N N . ASP A 1 30 ? -0.111 5.820 -5.011 1.00 0.00 30 ASP A N 13
ATOM 18464 C CA . ASP A 1 30 ? -0.200 6.118 -6.430 1.00 0.00 30 ASP A CA 13
ATOM 18465 C C . ASP A 1 30 ? 0.326 7.512 -6.700 1.00 0.00 30 ASP A C 13
ATOM 18466 O O . ASP A 1 30 ? 1.287 7.699 -7.451 1.00 0.00 30 ASP A O 13
ATOM 18475 N N . SER A 1 31 ? -0.291 8.486 -6.055 1.00 0.00 31 SER A N 13
ATOM 18476 C CA . SER A 1 31 ? 0.028 9.878 -6.309 1.00 0.00 31 SER A CA 13
ATOM 18477 C C . SER A 1 31 ? -0.411 10.760 -5.154 1.00 0.00 31 SER A C 13
ATOM 18478 O O . SER A 1 31 ? -1.269 10.378 -4.358 1.00 0.00 31 SER A O 13
ATOM 18486 N N . VAL A 1 32 ? 0.192 11.935 -5.068 1.00 0.00 32 VAL A N 13
ATOM 18487 C CA . VAL A 1 32 ? -0.154 12.905 -4.045 1.00 0.00 32 VAL A CA 13
ATOM 18488 C C . VAL A 1 32 ? -0.854 14.092 -4.690 1.00 0.00 32 VAL A C 13
ATOM 18489 O O . VAL A 1 32 ? -0.286 14.760 -5.558 1.00 0.00 32 VAL A O 13
ATOM 18502 N N . VAL A 1 33 ? -2.088 14.339 -4.278 1.00 0.00 33 VAL A N 13
ATOM 18503 C CA . VAL A 1 33 ? -2.902 15.388 -4.871 1.00 0.00 33 VAL A CA 13
ATOM 18504 C C . VAL A 1 33 ? -2.583 16.741 -4.240 1.00 0.00 33 VAL A C 13
ATOM 18505 O O . VAL A 1 33 ? -2.675 16.906 -3.022 1.00 0.00 33 VAL A O 13
ATOM 18518 N N . PRO A 1 34 ? -2.199 17.729 -5.068 1.00 0.00 34 PRO A N 13
ATOM 18519 C CA . PRO A 1 34 ? -1.875 19.085 -4.608 1.00 0.00 34 PRO A CA 13
ATOM 18520 C C . PRO A 1 34 ? -3.116 19.884 -4.196 1.00 0.00 34 PRO A C 13
ATOM 18521 O O . PRO A 1 34 ? -3.142 21.109 -4.311 1.00 0.00 34 PRO A O 13
ATOM 18532 N N . GLY A 1 35 ? -4.125 19.186 -3.693 1.00 0.00 35 GLY A N 13
ATOM 18533 C CA . GLY A 1 35 ? -5.345 19.831 -3.251 1.00 0.00 35 GLY A CA 13
ATOM 18534 C C . GLY A 1 35 ? -5.623 19.539 -1.792 1.00 0.00 35 GLY A C 13
ATOM 18535 O O . GLY A 1 35 ? -6.758 19.641 -1.325 1.00 0.00 35 GLY A O 13
ATOM 18539 N N . SER A 1 36 ? -4.576 19.149 -1.084 1.00 0.00 36 SER A N 13
ATOM 18540 C CA . SER A 1 36 ? -4.659 18.839 0.333 1.00 0.00 36 SER A CA 13
ATOM 18541 C C . SER A 1 36 ? -3.328 19.198 1.002 1.00 0.00 36 SER A C 13
ATOM 18542 O O . SER A 1 36 ? -2.308 19.322 0.319 1.00 0.00 36 SER A O 13
ATOM 18550 N N . PRO A 1 37 ? -3.310 19.362 2.340 1.00 0.00 37 PRO A N 13
ATOM 18551 C CA . PRO A 1 37 ? -2.107 19.785 3.081 1.00 0.00 37 PRO A CA 13
ATOM 18552 C C . PRO A 1 37 ? -0.919 18.829 2.923 1.00 0.00 37 PRO A C 13
ATOM 18553 O O . PRO A 1 37 ? 0.213 19.177 3.259 1.00 0.00 37 PRO A O 13
ATOM 18564 N N . ALA A 1 38 ? -1.173 17.635 2.399 1.00 0.00 38 ALA A N 13
ATOM 18565 C CA . ALA A 1 38 ? -0.136 16.620 2.252 1.00 0.00 38 ALA A CA 13
ATOM 18566 C C . ALA A 1 38 ? 0.757 16.892 1.041 1.00 0.00 38 ALA A C 13
ATOM 18567 O O . ALA A 1 38 ? 1.774 16.221 0.848 1.00 0.00 38 ALA A O 13
ATOM 18574 N N . SER A 1 39 ? 0.383 17.891 0.244 1.00 0.00 39 SER A N 13
ATOM 18575 C CA . SER A 1 39 ? 1.088 18.203 -0.998 1.00 0.00 39 SER A CA 13
ATOM 18576 C C . SER A 1 39 ? 2.556 18.569 -0.753 1.00 0.00 39 SER A C 13
ATOM 18577 O O . SER A 1 39 ? 3.408 18.350 -1.615 1.00 0.00 39 SER A O 13
ATOM 18585 N N . LYS A 1 40 ? 2.854 19.116 0.418 1.00 0.00 40 LYS A N 13
ATOM 18586 C CA . LYS A 1 40 ? 4.213 19.550 0.722 1.00 0.00 40 LYS A CA 13
ATOM 18587 C C . LYS A 1 40 ? 4.874 18.597 1.720 1.00 0.00 40 LYS A C 13
ATOM 18588 O O . LYS A 1 40 ? 5.925 18.901 2.285 1.00 0.00 40 LYS A O 13
ATOM 18607 N N . VAL A 1 41 ? 4.268 17.438 1.924 1.00 0.00 41 VAL A N 13
ATOM 18608 C CA . VAL A 1 41 ? 4.760 16.507 2.929 1.00 0.00 41 VAL A CA 13
ATOM 18609 C C . VAL A 1 41 ? 5.260 15.209 2.298 1.00 0.00 41 VAL A C 13
ATOM 18610 O O . VAL A 1 41 ? 6.430 14.849 2.444 1.00 0.00 41 VAL A O 13
ATOM 18623 N N . LEU A 1 42 ? 4.380 14.516 1.587 1.00 0.00 42 LEU A N 13
ATOM 18624 C CA . LEU A 1 42 ? 4.708 13.198 1.060 1.00 0.00 42 LEU A CA 13
ATOM 18625 C C . LEU A 1 42 ? 5.267 13.285 -0.351 1.00 0.00 42 LEU A C 13
ATOM 18626 O O . LEU A 1 42 ? 5.338 14.360 -0.945 1.00 0.00 42 LEU A O 13
ATOM 18642 N N . THR A 1 43 ? 5.678 12.142 -0.869 1.00 0.00 43 THR A N 13
ATOM 18643 C CA . THR A 1 43 ? 6.150 12.027 -2.234 1.00 0.00 43 THR A CA 13
ATOM 18644 C C . THR A 1 43 ? 5.642 10.711 -2.826 1.00 0.00 43 THR A C 13
ATOM 18645 O O . THR A 1 43 ? 5.871 9.646 -2.259 1.00 0.00 43 THR A O 13
ATOM 18656 N N . PRO A 1 44 ? 4.927 10.775 -3.959 1.00 0.00 44 PRO A N 13
ATOM 18657 C CA . PRO A 1 44 ? 4.271 9.602 -4.557 1.00 0.00 44 PRO A CA 13
ATOM 18658 C C . PRO A 1 44 ? 5.266 8.537 -5.025 1.00 0.00 44 PRO A C 13
ATOM 18659 O O . PRO A 1 44 ? 6.408 8.848 -5.365 1.00 0.00 44 PRO A O 13
ATOM 18670 N N . GLY A 1 45 ? 4.822 7.281 -5.030 1.00 0.00 45 GLY A N 13
ATOM 18671 C CA . GLY A 1 45 ? 5.680 6.184 -5.444 1.00 0.00 45 GLY A CA 13
ATOM 18672 C C . GLY A 1 45 ? 6.212 5.380 -4.269 1.00 0.00 45 GLY A C 13
ATOM 18673 O O . GLY A 1 45 ? 6.761 4.293 -4.446 1.00 0.00 45 GLY A O 13
ATOM 18677 N N . LEU A 1 46 ? 6.040 5.910 -3.066 1.00 0.00 46 LEU A N 13
ATOM 18678 C CA . LEU A 1 46 ? 6.544 5.257 -1.865 1.00 0.00 46 LEU A CA 13
ATOM 18679 C C . LEU A 1 46 ? 5.557 4.214 -1.352 1.00 0.00 46 LEU A C 13
ATOM 18680 O O . LEU A 1 46 ? 4.391 4.193 -1.752 1.00 0.00 46 LEU A O 13
ATOM 18696 N N . VAL A 1 47 ? 6.032 3.347 -0.469 1.00 0.00 47 VAL A N 13
ATOM 18697 C CA . VAL A 1 47 ? 5.183 2.339 0.147 1.00 0.00 47 VAL A CA 13
ATOM 18698 C C . VAL A 1 47 ? 4.934 2.695 1.609 1.00 0.00 47 VAL A C 13
ATOM 18699 O O . VAL A 1 47 ? 5.858 3.089 2.324 1.00 0.00 47 VAL A O 13
ATOM 18712 N N . ILE A 1 48 ? 3.689 2.580 2.040 1.00 0.00 48 ILE A N 13
ATOM 18713 C CA . ILE A 1 48 ? 3.321 2.886 3.413 1.00 0.00 48 ILE A CA 13
ATOM 18714 C C . ILE A 1 48 ? 3.494 1.660 4.298 1.00 0.00 48 ILE A C 13
ATOM 18715 O O . ILE A 1 48 ? 2.927 0.601 4.037 1.00 0.00 48 ILE A O 13
ATOM 18731 N N . GLU A 1 49 ? 4.287 1.822 5.341 1.00 0.00 49 GLU A N 13
ATOM 18732 C CA . GLU A 1 49 ? 4.567 0.752 6.279 1.00 0.00 49 GLU A CA 13
ATOM 18733 C C . GLU A 1 49 ? 3.406 0.598 7.252 1.00 0.00 49 GLU A C 13
ATOM 18734 O O . GLU A 1 49 ? 2.918 -0.509 7.493 1.00 0.00 49 GLU A O 13
ATOM 18746 N N . SER A 1 50 ? 2.950 1.719 7.792 1.00 0.00 50 SER A N 13
ATOM 18747 C CA . SER A 1 50 ? 1.880 1.704 8.773 1.00 0.00 50 SER A CA 13
ATOM 18748 C C . SER A 1 50 ? 1.249 3.082 8.928 1.00 0.00 50 SER A C 13
ATOM 18749 O O . SER A 1 50 ? 1.890 4.105 8.670 1.00 0.00 50 SER A O 13
ATOM 18757 N N . ILE A 1 51 ? -0.011 3.099 9.341 1.00 0.00 51 ILE A N 13
ATOM 18758 C CA . ILE A 1 51 ? -0.717 4.342 9.601 1.00 0.00 51 ILE A CA 13
ATOM 18759 C C . ILE A 1 51 ? -0.888 4.532 11.103 1.00 0.00 51 ILE A C 13
ATOM 18760 O O . ILE A 1 51 ? -1.726 3.884 11.725 1.00 0.00 51 ILE A O 13
ATOM 18776 N N . ASN A 1 52 ? -0.063 5.404 11.669 1.00 0.00 52 ASN A N 13
ATOM 18777 C CA . ASN A 1 52 ? -0.085 5.730 13.096 1.00 0.00 52 ASN A CA 13
ATOM 18778 C C . ASN A 1 52 ? 0.275 4.511 13.943 1.00 0.00 52 ASN A C 13
ATOM 18779 O O . ASN A 1 52 ? 1.437 4.323 14.298 1.00 0.00 52 ASN A O 13
ATOM 18790 N N . GLY A 1 53 ? -0.711 3.681 14.244 1.00 0.00 53 GLY A N 13
ATOM 18791 C CA . GLY A 1 53 ? -0.462 2.464 14.987 1.00 0.00 53 GLY A CA 13
ATOM 18792 C C . GLY A 1 53 ? -1.143 1.285 14.336 1.00 0.00 53 GLY A C 13
ATOM 18793 O O . GLY A 1 53 ? -1.194 0.187 14.891 1.00 0.00 53 GLY A O 13
ATOM 18797 N N . MET A 1 54 ? -1.685 1.526 13.152 1.00 0.00 54 MET A N 13
ATOM 18798 C CA . MET A 1 54 ? -2.399 0.513 12.404 1.00 0.00 54 MET A CA 13
ATOM 18799 C C . MET A 1 54 ? -1.687 0.274 11.080 1.00 0.00 54 MET A C 13
ATOM 18800 O O . MET A 1 54 ? -1.776 1.095 10.165 1.00 0.00 54 MET A O 13
ATOM 18814 N N . PRO A 1 55 ? -0.939 -0.829 10.963 1.00 0.00 55 PRO A N 13
ATOM 18815 C CA . PRO A 1 55 ? -0.200 -1.141 9.741 1.00 0.00 55 PRO A CA 13
ATOM 18816 C C . PRO A 1 55 ? -1.117 -1.493 8.582 1.00 0.00 55 PRO A C 13
ATOM 18817 O O . PRO A 1 55 ? -1.910 -2.433 8.655 1.00 0.00 55 PRO A O 13
ATOM 18828 N N . THR A 1 56 ? -1.000 -0.737 7.509 1.00 0.00 56 THR A N 13
ATOM 18829 C CA . THR A 1 56 ? -1.810 -0.965 6.333 1.00 0.00 56 THR A CA 13
ATOM 18830 C C . THR A 1 56 ? -1.123 -1.939 5.394 1.00 0.00 56 THR A C 13
ATOM 18831 O O . THR A 1 56 ? -0.358 -1.544 4.514 1.00 0.00 56 THR A O 13
ATOM 18842 N N . SER A 1 57 ? -1.374 -3.213 5.618 1.00 0.00 57 SER A N 13
ATOM 18843 C CA . SER A 1 57 ? -0.783 -4.261 4.813 1.00 0.00 57 SER A CA 13
ATOM 18844 C C . SER A 1 57 ? -1.728 -4.636 3.674 1.00 0.00 57 SER A C 13
ATOM 18845 O O . SER A 1 57 ? -1.338 -5.301 2.710 1.00 0.00 57 SER A O 13
ATOM 18853 N N . ASN A 1 58 ? -2.975 -4.193 3.785 1.00 0.00 58 ASN A N 13
ATOM 18854 C CA . ASN A 1 58 ? -3.973 -4.452 2.773 1.00 0.00 58 ASN A CA 13
ATOM 18855 C C . ASN A 1 58 ? -4.838 -3.206 2.584 1.00 0.00 58 ASN A C 13
ATOM 18856 O O . ASN A 1 58 ? -4.659 -2.208 3.283 1.00 0.00 58 ASN A O 13
ATOM 18867 N N . LEU A 1 59 ? -5.780 -3.271 1.661 1.00 0.00 59 LEU A N 13
ATOM 18868 C CA . LEU A 1 59 ? -6.642 -2.151 1.362 1.00 0.00 59 LEU A CA 13
ATOM 18869 C C . LEU A 1 59 ? -7.711 -1.980 2.436 1.00 0.00 59 LEU A C 13
ATOM 18870 O O . LEU A 1 59 ? -8.120 -0.862 2.749 1.00 0.00 59 LEU A O 13
ATOM 18886 N N . THR A 1 60 ? -8.154 -3.093 3.004 1.00 0.00 60 THR A N 13
ATOM 18887 C CA . THR A 1 60 ? -9.171 -3.067 4.044 1.00 0.00 60 THR A CA 13
ATOM 18888 C C . THR A 1 60 ? -8.641 -2.396 5.311 1.00 0.00 60 THR A C 13
ATOM 18889 O O . THR A 1 60 ? -9.375 -1.698 6.010 1.00 0.00 60 THR A O 13
ATOM 18900 N N . THR A 1 61 ? -7.353 -2.583 5.589 1.00 0.00 61 THR A N 13
ATOM 18901 C CA . THR A 1 61 ? -6.726 -1.936 6.732 1.00 0.00 61 THR A CA 13
ATOM 18902 C C . THR A 1 61 ? -6.693 -0.423 6.534 1.00 0.00 61 THR A C 13
ATOM 18903 O O . THR A 1 61 ? -6.854 0.344 7.483 1.00 0.00 61 THR A O 13
ATOM 18914 N N . TYR A 1 62 ? -6.504 -0.009 5.285 1.00 0.00 62 TYR A N 13
ATOM 18915 C CA . TYR A 1 62 ? -6.515 1.403 4.922 1.00 0.00 62 TYR A CA 13
ATOM 18916 C C . TYR A 1 62 ? -7.889 2.005 5.219 1.00 0.00 62 TYR A C 13
ATOM 18917 O O . TYR A 1 62 ? -8.003 3.144 5.675 1.00 0.00 62 TYR A O 13
ATOM 18935 N N . SER A 1 63 ? -8.925 1.212 4.977 1.00 0.00 63 SER A N 13
ATOM 18936 C CA . SER A 1 63 ? -10.296 1.613 5.261 1.00 0.00 63 SER A CA 13
ATOM 18937 C C . SER A 1 63 ? -10.520 1.718 6.771 1.00 0.00 63 SER A C 13
ATOM 18938 O O . SER A 1 63 ? -11.071 2.704 7.263 1.00 0.00 63 SER A O 13
ATOM 18946 N N . ALA A 1 64 ? -10.056 0.706 7.498 1.00 0.00 64 ALA A N 13
ATOM 18947 C CA . ALA A 1 64 ? -10.273 0.619 8.938 1.00 0.00 64 ALA A CA 13
ATOM 18948 C C . ALA A 1 64 ? -9.546 1.726 9.697 1.00 0.00 64 ALA A C 13
ATOM 18949 O O . ALA A 1 64 ? -9.953 2.105 10.793 1.00 0.00 64 ALA A O 13
ATOM 18956 N N . ALA A 1 65 ? -8.466 2.228 9.121 1.00 0.00 65 ALA A N 13
ATOM 18957 C CA . ALA A 1 65 ? -7.728 3.323 9.730 1.00 0.00 65 ALA A CA 13
ATOM 18958 C C . ALA A 1 65 ? -8.429 4.651 9.463 1.00 0.00 65 ALA A C 13
ATOM 18959 O O . ALA A 1 65 ? -8.595 5.473 10.362 1.00 0.00 65 ALA A O 13
ATOM 18966 N N . LEU A 1 66 ? -8.865 4.829 8.222 1.00 0.00 66 LEU A N 13
ATOM 18967 C CA . LEU A 1 66 ? -9.476 6.077 7.779 1.00 0.00 66 LEU A CA 13
ATOM 18968 C C . LEU A 1 66 ? -10.775 6.356 8.528 1.00 0.00 66 LEU A C 13
ATOM 18969 O O . LEU A 1 66 ? -11.024 7.480 8.958 1.00 0.00 66 LEU A O 13
ATOM 18985 N N . LYS A 1 67 ? -11.579 5.313 8.701 1.00 0.00 67 LYS A N 13
ATOM 18986 C CA . LYS A 1 67 ? -12.917 5.442 9.288 1.00 0.00 67 LYS A CA 13
ATOM 18987 C C . LYS A 1 67 ? -12.891 6.004 10.717 1.00 0.00 67 LYS A C 13
ATOM 18988 O O . LYS A 1 67 ? -13.931 6.371 11.257 1.00 0.00 67 LYS A O 13
ATOM 19007 N N . THR A 1 68 ? -11.716 6.061 11.329 1.00 0.00 68 THR A N 13
ATOM 19008 C CA . THR A 1 68 ? -11.603 6.542 12.700 1.00 0.00 68 THR A CA 13
ATOM 19009 C C . THR A 1 68 ? -10.974 7.934 12.779 1.00 0.00 68 THR A C 13
ATOM 19010 O O . THR A 1 68 ? -11.020 8.588 13.824 1.00 0.00 68 THR A O 13
ATOM 19021 N N . ILE A 1 69 ? -10.384 8.387 11.678 1.00 0.00 69 ILE A N 13
ATOM 19022 C CA . ILE A 1 69 ? -9.664 9.657 11.672 1.00 0.00 69 ILE A CA 13
ATOM 19023 C C . ILE A 1 69 ? -10.635 10.837 11.557 1.00 0.00 69 ILE A C 13
ATOM 19024 O O . ILE A 1 69 ? -11.655 10.742 10.877 1.00 0.00 69 ILE A O 13
ATOM 19040 N N . SER A 1 70 ? -10.317 11.936 12.236 1.00 0.00 70 SER A N 13
ATOM 19041 C CA . SER A 1 70 ? -11.160 13.127 12.205 1.00 0.00 70 SER A CA 13
ATOM 19042 C C . SER A 1 70 ? -10.700 14.079 11.101 1.00 0.00 70 SER A C 13
ATOM 19043 O O . SER A 1 70 ? -9.588 13.947 10.585 1.00 0.00 70 SER A O 13
ATOM 19051 N N . VAL A 1 71 ? -11.550 15.037 10.749 1.00 0.00 71 VAL A N 13
ATOM 19052 C CA . VAL A 1 71 ? -11.220 16.014 9.720 1.00 0.00 71 VAL A CA 13
ATOM 19053 C C . VAL A 1 71 ? -10.302 17.089 10.288 1.00 0.00 71 VAL A C 13
ATOM 19054 O O . VAL A 1 71 ? -10.679 17.815 11.209 1.00 0.00 71 VAL A O 13
ATOM 19067 N N . GLY A 1 72 ? -9.103 17.190 9.739 1.00 0.00 72 GLY A N 13
ATOM 19068 C CA . GLY A 1 72 ? -8.152 18.166 10.229 1.00 0.00 72 GLY A CA 13
ATOM 19069 C C . GLY A 1 72 ? -7.316 17.612 11.358 1.00 0.00 72 GLY A C 13
ATOM 19070 O O . GLY A 1 72 ? -6.781 18.361 12.176 1.00 0.00 72 GLY A O 13
ATOM 19074 N N . GLU A 1 73 ? -7.205 16.295 11.405 1.00 0.00 73 GLU A N 13
ATOM 19075 C CA . GLU A 1 73 ? -6.434 15.630 12.439 1.00 0.00 73 GLU A CA 13
ATOM 19076 C C . GLU A 1 73 ? -5.067 15.255 11.888 1.00 0.00 73 GLU A C 13
ATOM 19077 O O . GLU A 1 73 ? -4.930 14.957 10.700 1.00 0.00 73 GLU A O 13
ATOM 19089 N N . VAL A 1 74 ? -4.064 15.273 12.743 1.00 0.00 74 VAL A N 13
ATOM 19090 C CA . VAL A 1 74 ? -2.713 14.951 12.322 1.00 0.00 74 VAL A CA 13
ATOM 19091 C C . VAL A 1 74 ? -2.406 13.485 12.587 1.00 0.00 74 VAL A C 13
ATOM 19092 O O . VAL A 1 74 ? -2.361 13.040 13.738 1.00 0.00 74 VAL A O 13
ATOM 19105 N N . ILE A 1 75 ? -2.210 12.741 11.517 1.00 0.00 75 ILE A N 13
ATOM 19106 C CA . ILE A 1 75 ? -1.893 11.330 11.607 1.00 0.00 75 ILE A CA 13
ATOM 19107 C C . ILE A 1 75 ? -0.417 11.087 11.327 1.00 0.00 75 ILE A C 13
ATOM 19108 O O . ILE A 1 75 ? 0.323 12.004 10.958 1.00 0.00 75 ILE A O 13
ATOM 19124 N N . ASN A 1 76 ? -0.004 9.847 11.489 1.00 0.00 76 ASN A N 13
ATOM 19125 C CA . ASN A 1 76 ? 1.394 9.475 11.353 1.00 0.00 76 ASN A CA 13
ATOM 19126 C C . ASN A 1 76 ? 1.542 8.403 10.275 1.00 0.00 76 ASN A C 13
ATOM 19127 O O . ASN A 1 76 ? 0.807 7.421 10.280 1.00 0.00 76 ASN A O 13
ATOM 19138 N N . ILE A 1 77 ? 2.465 8.595 9.344 1.00 0.00 77 ILE A N 13
ATOM 19139 C CA . ILE A 1 77 ? 2.633 7.656 8.236 1.00 0.00 77 ILE A CA 13
ATOM 19140 C C . ILE A 1 77 ? 4.103 7.337 8.006 1.00 0.00 77 ILE A C 13
ATOM 19141 O O . ILE A 1 77 ? 4.879 8.186 7.566 1.00 0.00 77 ILE A O 13
ATOM 19157 N N . THR A 1 78 ? 4.485 6.113 8.319 1.00 0.00 78 THR A N 13
ATOM 19158 C CA . THR A 1 78 ? 5.824 5.641 8.020 1.00 0.00 78 THR A CA 13
ATOM 19159 C C . THR A 1 78 ? 5.871 5.099 6.599 1.00 0.00 78 THR A C 13
ATOM 19160 O O . THR A 1 78 ? 5.092 4.221 6.239 1.00 0.00 78 THR A O 13
ATOM 19171 N N . THR A 1 79 ? 6.765 5.643 5.788 1.00 0.00 79 THR A N 13
ATOM 19172 C CA . THR A 1 79 ? 6.865 5.244 4.393 1.00 0.00 79 THR A CA 13
ATOM 19173 C C . THR A 1 79 ? 8.276 4.789 4.046 1.00 0.00 79 THR A C 13
ATOM 19174 O O . THR A 1 79 ? 9.141 4.687 4.918 1.00 0.00 79 THR A O 13
ATOM 19185 N N . ASP A 1 80 ? 8.489 4.536 2.758 1.00 0.00 80 ASP A N 13
ATOM 19186 C CA . ASP A 1 80 ? 9.790 4.147 2.219 1.00 0.00 80 ASP A CA 13
ATOM 19187 C C . ASP A 1 80 ? 10.882 5.146 2.608 1.00 0.00 80 ASP A C 13
ATOM 19188 O O . ASP A 1 80 ? 11.989 4.755 2.973 1.00 0.00 80 ASP A O 13
ATOM 19197 N N . GLN A 1 81 ? 10.560 6.436 2.548 1.00 0.00 81 GLN A N 13
ATOM 19198 C CA . GLN A 1 81 ? 11.549 7.476 2.808 1.00 0.00 81 GLN A CA 13
ATOM 19199 C C . GLN A 1 81 ? 11.508 7.951 4.254 1.00 0.00 81 GLN A C 13
ATOM 19200 O O . GLN A 1 81 ? 12.106 8.972 4.597 1.00 0.00 81 GLN A O 13
ATOM 19214 N N . GLY A 1 82 ? 10.816 7.211 5.100 1.00 0.00 82 GLY A N 13
ATOM 19215 C CA . GLY A 1 82 ? 10.808 7.534 6.510 1.00 0.00 82 GLY A CA 13
ATOM 19216 C C . GLY A 1 82 ? 9.428 7.845 7.037 1.00 0.00 82 GLY A C 13
ATOM 19217 O O . GLY A 1 82 ? 8.437 7.734 6.315 1.00 0.00 82 GLY A O 13
ATOM 19221 N N . THR A 1 83 ? 9.372 8.241 8.297 1.00 0.00 83 THR A N 13
ATOM 19222 C CA . THR A 1 83 ? 8.115 8.507 8.971 1.00 0.00 83 THR A CA 13
ATOM 19223 C C . THR A 1 83 ? 7.725 9.980 8.862 1.00 0.00 83 THR A C 13
ATOM 19224 O O . THR A 1 83 ? 8.426 10.863 9.360 1.00 0.00 83 THR A O 13
ATOM 19235 N N . PHE A 1 84 ? 6.601 10.236 8.210 1.00 0.00 84 PHE A N 13
ATOM 19236 C CA . PHE A 1 84 ? 6.122 11.593 8.006 1.00 0.00 84 PHE A CA 13
ATOM 19237 C C . PHE A 1 84 ? 4.823 11.818 8.767 1.00 0.00 84 PHE A C 13
ATOM 19238 O O . PHE A 1 84 ? 4.172 10.866 9.203 1.00 0.00 84 PHE A O 13
ATOM 19255 N N . HIS A 1 85 ? 4.449 13.075 8.922 1.00 0.00 85 HIS A N 13
ATOM 19256 C CA . HIS A 1 85 ? 3.219 13.426 9.609 1.00 0.00 85 HIS A CA 13
ATOM 19257 C C . HIS A 1 85 ? 2.266 14.137 8.656 1.00 0.00 85 HIS A C 13
ATOM 19258 O O . HIS A 1 85 ? 2.649 15.089 7.978 1.00 0.00 85 HIS A O 13
ATOM 19273 N N . LEU A 1 86 ? 1.028 13.675 8.615 1.00 0.00 86 LEU A N 13
ATOM 19274 C CA . LEU A 1 86 ? 0.052 14.175 7.659 1.00 0.00 86 LEU A CA 13
ATOM 19275 C C . LEU A 1 86 ? -1.141 14.762 8.395 1.00 0.00 86 LEU A C 13
ATOM 19276 O O . LEU A 1 86 ? -1.523 14.275 9.450 1.00 0.00 86 LEU A O 13
ATOM 19292 N N . LYS A 1 87 ? -1.720 15.805 7.838 1.00 0.00 87 LYS A N 13
ATOM 19293 C CA . LYS A 1 87 ? -2.918 16.402 8.406 1.00 0.00 87 LYS A CA 13
ATOM 19294 C C . LYS A 1 87 ? -4.075 16.216 7.437 1.00 0.00 87 LYS A C 13
ATOM 19295 O O . LYS A 1 87 ? -4.029 16.704 6.306 1.00 0.00 87 LYS A O 13
ATOM 19314 N N . THR A 1 88 ? -5.094 15.490 7.874 1.00 0.00 88 THR A N 13
ATOM 19315 C CA . THR A 1 88 ? -6.215 15.146 7.011 1.00 0.00 88 THR A CA 13
ATOM 19316 C C . THR A 1 88 ? -6.987 16.384 6.568 1.00 0.00 88 THR A C 13
ATOM 19317 O O . THR A 1 88 ? -7.324 17.248 7.378 1.00 0.00 88 THR A O 13
ATOM 19328 N N . GLY A 1 89 ? -7.253 16.465 5.275 1.00 0.00 89 GLY A N 13
ATOM 19329 C CA . GLY A 1 89 ? -7.984 17.584 4.737 1.00 0.00 89 GLY A CA 13
ATOM 19330 C C . GLY A 1 89 ? -9.424 17.227 4.448 1.00 0.00 89 GLY A C 13
ATOM 19331 O O . GLY A 1 89 ? -10.047 16.474 5.201 1.00 0.00 89 GLY A O 13
ATOM 19335 N N . ARG A 1 90 ? -9.946 17.740 3.346 1.00 0.00 90 ARG A N 13
ATOM 19336 C CA . ARG A 1 90 ? -11.348 17.557 3.013 1.00 0.00 90 ARG A CA 13
ATOM 19337 C C . ARG A 1 90 ? -11.513 16.740 1.744 1.00 0.00 90 ARG A C 13
ATOM 19338 O O . ARG A 1 90 ? -10.587 16.615 0.943 1.00 0.00 90 ARG A O 13
ATOM 19359 N N . ASN A 1 91 ? -12.709 16.199 1.570 1.00 0.00 91 ASN A N 13
ATOM 19360 C CA . ASN A 1 91 ? -12.980 15.251 0.505 1.00 0.00 91 ASN A CA 13
ATOM 19361 C C . ASN A 1 91 ? -14.234 15.627 -0.281 1.00 0.00 91 ASN A C 13
ATOM 19362 O O . ASN A 1 91 ? -15.355 15.523 0.217 1.00 0.00 91 ASN A O 13
ATOM 19373 N N . PRO A 1 92 ? -14.052 16.102 -1.519 1.00 0.00 92 PRO A N 13
ATOM 19374 C CA . PRO A 1 92 ? -15.151 16.389 -2.447 1.00 0.00 92 PRO A CA 13
ATOM 19375 C C . PRO A 1 92 ? -15.620 15.141 -3.182 1.00 0.00 92 PRO A C 13
ATOM 19376 O O . PRO A 1 92 ? -16.590 15.164 -3.938 1.00 0.00 92 PRO A O 13
ATOM 19387 N N . ASN A 1 93 ? -14.915 14.056 -2.944 1.00 0.00 93 ASN A N 13
ATOM 19388 C CA . ASN A 1 93 ? -15.130 12.812 -3.659 1.00 0.00 93 ASN A CA 13
ATOM 19389 C C . ASN A 1 93 ? -15.168 11.647 -2.676 1.00 0.00 93 ASN A C 13
ATOM 19390 O O . ASN A 1 93 ? -14.168 10.954 -2.471 1.00 0.00 93 ASN A O 13
ATOM 19401 N N . ASN A 1 94 ? -16.310 11.505 -2.013 1.00 0.00 94 ASN A N 13
ATOM 19402 C CA . ASN A 1 94 ? -16.590 10.360 -1.137 1.00 0.00 94 ASN A CA 13
ATOM 19403 C C . ASN A 1 94 ? -15.749 10.461 0.142 1.00 0.00 94 ASN A C 13
ATOM 19404 O O . ASN A 1 94 ? -15.304 11.553 0.495 1.00 0.00 94 ASN A O 13
ATOM 19415 N N . SER A 1 95 ? -15.572 9.334 0.841 1.00 0.00 95 SER A N 13
ATOM 19416 C CA . SER A 1 95 ? -14.741 9.241 2.054 1.00 0.00 95 SER A CA 13
ATOM 19417 C C . SER A 1 95 ? -15.432 9.841 3.290 1.00 0.00 95 SER A C 13
ATOM 19418 O O . SER A 1 95 ? -15.153 9.429 4.419 1.00 0.00 95 SER A O 13
ATOM 19426 N N . SER A 1 96 ? -16.336 10.796 3.063 1.00 0.00 96 SER A N 13
ATOM 19427 C CA . SER A 1 96 ? -17.102 11.457 4.125 1.00 0.00 96 SER A CA 13
ATOM 19428 C C . SER A 1 96 ? -16.239 12.411 4.960 1.00 0.00 96 SER A C 13
ATOM 19429 O O . SER A 1 96 ? -16.509 13.613 5.001 1.00 0.00 96 SER A O 13
ATOM 19437 N N . ARG A 1 97 ? -15.204 11.894 5.611 1.00 0.00 97 ARG A N 13
ATOM 19438 C CA . ARG A 1 97 ? -14.366 12.714 6.471 1.00 0.00 97 ARG A CA 13
ATOM 19439 C C . ARG A 1 97 ? -12.898 12.324 6.360 1.00 0.00 97 ARG A C 13
ATOM 19440 O O . ARG A 1 97 ? -12.580 11.186 6.023 1.00 0.00 97 ARG A O 13
ATOM 19461 N N . ALA A 1 98 ? -12.023 13.296 6.634 1.00 0.00 98 ALA A N 13
ATOM 19462 C CA . ALA A 1 98 ? -10.588 13.055 6.796 1.00 0.00 98 ALA A CA 13
ATOM 19463 C C . ALA A 1 98 ? -9.947 12.512 5.527 1.00 0.00 98 ALA A C 13
ATOM 19464 O O . ALA A 1 98 ? -9.734 11.310 5.386 1.00 0.00 98 ALA A O 13
ATOM 19471 N N . TYR A 1 99 ? -9.627 13.400 4.605 1.00 0.00 99 TYR A N 13
ATOM 19472 C CA . TYR A 1 99 ? -9.040 12.984 3.348 1.00 0.00 99 TYR A CA 13
ATOM 19473 C C . TYR A 1 99 ? -7.567 13.358 3.311 1.00 0.00 99 TYR A C 13
ATOM 19474 O O . TYR A 1 99 ? -7.210 14.526 3.439 1.00 0.00 99 TYR A O 13
ATOM 19492 N N . MET A 1 100 ? -6.714 12.357 3.152 1.00 0.00 100 MET A N 13
ATOM 19493 C CA . MET A 1 100 ? -5.271 12.575 3.120 1.00 0.00 100 MET A CA 13
ATOM 19494 C C . MET A 1 100 ? -4.845 13.259 1.822 1.00 0.00 100 MET A C 13
ATOM 19495 O O . MET A 1 100 ? -3.776 13.859 1.749 1.00 0.00 100 MET A O 13
ATOM 19509 N N . GLY A 1 101 ? -5.696 13.168 0.806 1.00 0.00 101 GLY A N 13
ATOM 19510 C CA . GLY A 1 101 ? -5.444 13.865 -0.440 1.00 0.00 101 GLY A CA 13
ATOM 19511 C C . GLY A 1 101 ? -4.434 13.161 -1.321 1.00 0.00 101 GLY A C 13
ATOM 19512 O O . GLY A 1 101 ? -3.647 13.810 -2.010 1.00 0.00 101 GLY A O 13
ATOM 19516 N N . ILE A 1 102 ? -4.449 11.837 -1.301 1.00 0.00 102 ILE A N 13
ATOM 19517 C CA . ILE A 1 102 ? -3.542 11.049 -2.122 1.00 0.00 102 ILE A CA 13
ATOM 19518 C C . ILE A 1 102 ? -4.257 9.817 -2.654 1.00 0.00 102 ILE A C 13
ATOM 19519 O O . ILE A 1 102 ? -5.230 9.348 -2.064 1.00 0.00 102 ILE A O 13
ATOM 19535 N N . ARG A 1 103 ? -3.784 9.320 -3.780 1.00 0.00 103 ARG A N 13
ATOM 19536 C CA . ARG A 1 103 ? -4.273 8.072 -4.331 1.00 0.00 103 ARG A CA 13
ATOM 19537 C C . ARG A 1 103 ? -3.410 6.934 -3.814 1.00 0.00 103 ARG A C 13
ATOM 19538 O O . ARG A 1 103 ? -2.184 7.042 -3.805 1.00 0.00 103 ARG A O 13
ATOM 19559 N N . THR A 1 104 ? -4.037 5.854 -3.382 1.00 0.00 104 THR A N 13
ATOM 19560 C CA . THR A 1 104 ? -3.300 4.747 -2.796 1.00 0.00 104 THR A CA 13
ATOM 19561 C C . THR A 1 104 ? -3.761 3.410 -3.379 1.00 0.00 104 THR A C 13
ATOM 19562 O O . THR A 1 104 ? -4.888 3.283 -3.859 1.00 0.00 104 THR A O 13
ATOM 19573 N N . SER A 1 105 ? -2.878 2.428 -3.334 1.00 0.00 105 SER A N 13
ATOM 19574 C CA . SER A 1 105 ? -3.158 1.093 -3.833 1.00 0.00 105 SER A CA 13
ATOM 19575 C C . SER A 1 105 ? -2.365 0.084 -3.007 1.00 0.00 105 SER A C 13
ATOM 19576 O O . SER A 1 105 ? -1.721 0.464 -2.037 1.00 0.00 105 SER A O 13
ATOM 19584 N N . ASN A 1 106 ? -2.409 -1.186 -3.379 1.00 0.00 106 ASN A N 13
ATOM 19585 C CA . ASN A 1 106 ? -1.667 -2.210 -2.655 1.00 0.00 106 ASN A CA 13
ATOM 19586 C C . ASN A 1 106 ? -0.409 -2.617 -3.417 1.00 0.00 106 ASN A C 13
ATOM 19587 O O . ASN A 1 106 ? 0.625 -2.900 -2.814 1.00 0.00 106 ASN A O 13
ATOM 19598 N N . HIS A 1 107 ? -0.504 -2.621 -4.745 1.00 0.00 107 HIS A N 13
ATOM 19599 C CA . HIS A 1 107 ? 0.612 -2.992 -5.612 1.00 0.00 107 HIS A CA 13
ATOM 19600 C C . HIS A 1 107 ? 1.135 -4.382 -5.242 1.00 0.00 107 HIS A C 13
ATOM 19601 O O . HIS A 1 107 ? 2.336 -4.583 -5.054 1.00 0.00 107 HIS A O 13
ATOM 19616 N N . LEU A 1 108 ? 0.222 -5.333 -5.134 1.00 0.00 108 LEU A N 13
ATOM 19617 C CA . LEU A 1 108 ? 0.585 -6.694 -4.772 1.00 0.00 108 LEU A CA 13
ATOM 19618 C C . LEU A 1 108 ? 0.996 -7.496 -5.988 1.00 0.00 108 LEU A C 13
ATOM 19619 O O . LEU A 1 108 ? 0.373 -7.394 -7.049 1.00 0.00 108 LEU A O 13
ATOM 19635 N N . ARG A 1 109 ? 2.037 -8.298 -5.796 1.00 0.00 109 ARG A N 13
ATOM 19636 C CA . ARG A 1 109 ? 2.581 -9.181 -6.833 1.00 0.00 109 ARG A CA 13
ATOM 19637 C C . ARG A 1 109 ? 3.255 -8.398 -7.966 1.00 0.00 109 ARG A C 13
ATOM 19638 O O . ARG A 1 109 ? 2.777 -7.347 -8.391 1.00 0.00 109 ARG A O 13
ATOM 19659 N N . VAL A 1 110 ? 4.385 -8.913 -8.442 1.00 0.00 110 VAL A N 13
ATOM 19660 C CA . VAL A 1 110 ? 5.053 -8.344 -9.604 1.00 0.00 110 VAL A CA 13
ATOM 19661 C C . VAL A 1 110 ? 4.220 -8.604 -10.861 1.00 0.00 110 VAL A C 13
ATOM 19662 O O . VAL A 1 110 ? 3.565 -9.642 -10.980 1.00 0.00 110 VAL A O 13
ATOM 19675 N N . ARG A 1 111 ? 4.245 -7.664 -11.791 1.00 0.00 111 ARG A N 13
ATOM 19676 C CA . ARG A 1 111 ? 3.390 -7.734 -12.966 1.00 0.00 111 ARG A CA 13
ATOM 19677 C C . ARG A 1 111 ? 4.188 -8.089 -14.218 1.00 0.00 111 ARG A C 13
ATOM 19678 O O . ARG A 1 111 ? 5.420 -8.111 -14.203 1.00 0.00 111 ARG A O 13
ATOM 19699 N N . ASP A 1 112 ? 3.473 -8.345 -15.301 1.00 0.00 112 ASP A N 13
ATOM 19700 C CA . ASP A 1 112 ? 4.081 -8.593 -16.591 1.00 0.00 112 ASP A CA 13
ATOM 19701 C C . ASP A 1 112 ? 3.148 -8.085 -17.677 1.00 0.00 112 ASP A C 13
ATOM 19702 O O . ASP A 1 112 ? 1.937 -8.026 -17.467 1.00 0.00 112 ASP A O 13
ATOM 19711 N N . SER A 1 113 ? 3.728 -7.702 -18.805 1.00 0.00 113 SER A N 13
ATOM 19712 C CA . SER A 1 113 ? 2.984 -7.239 -19.977 1.00 0.00 113 SER A CA 13
ATOM 19713 C C . SER A 1 113 ? 2.396 -5.847 -19.763 1.00 0.00 113 SER A C 13
ATOM 19714 O O . SER A 1 113 ? 1.489 -5.650 -18.954 1.00 0.00 113 SER A O 13
ATOM 19722 N N . VAL A 1 114 ? 2.929 -4.875 -20.492 1.00 0.00 114 VAL A N 13
ATOM 19723 C CA . VAL A 1 114 ? 2.435 -3.513 -20.416 1.00 0.00 114 VAL A CA 13
ATOM 19724 C C . VAL A 1 114 ? 1.446 -3.232 -21.544 1.00 0.00 114 VAL A C 13
ATOM 19725 O O . VAL A 1 114 ? 1.685 -3.578 -22.705 1.00 0.00 114 VAL A O 13
ATOM 19738 N N . ALA A 1 115 ? 0.326 -2.621 -21.194 1.00 0.00 115 ALA A N 13
ATOM 19739 C CA . ALA A 1 115 ? -0.680 -2.248 -22.173 1.00 0.00 115 ALA A CA 13
ATOM 19740 C C . ALA A 1 115 ? -0.649 -0.747 -22.405 1.00 0.00 115 ALA A C 13
ATOM 19741 O O . ALA A 1 115 ? -0.659 0.034 -21.456 1.00 0.00 115 ALA A O 13
ATOM 19748 N N . SER A 1 116 ? -0.610 -0.345 -23.664 1.00 0.00 116 SER A N 13
ATOM 19749 C CA . SER A 1 116 ? -0.524 1.062 -24.001 1.00 0.00 116 SER A CA 13
ATOM 19750 C C . SER A 1 116 ? -1.901 1.586 -24.397 1.00 0.00 116 SER A C 13
ATOM 19751 O O . SER A 1 116 ? -2.272 1.573 -25.572 1.00 0.00 116 SER A O 13
ATOM 19759 N N . VAL A 1 117 ? -2.677 1.992 -23.401 1.00 0.00 117 VAL A N 13
ATOM 19760 C CA . VAL A 1 117 ? -4.002 2.543 -23.638 1.00 0.00 117 VAL A CA 13
ATOM 19761 C C . VAL A 1 117 ? -4.142 3.878 -22.921 1.00 0.00 117 VAL A C 13
ATOM 19762 O O . VAL A 1 117 ? -4.198 3.927 -21.693 1.00 0.00 117 VAL A O 13
ATOM 19775 N N . LEU A 1 118 ? -4.182 4.954 -23.686 1.00 0.00 118 LEU A N 13
ATOM 19776 C CA . LEU A 1 118 ? -4.256 6.288 -23.116 1.00 0.00 118 LEU A CA 13
ATOM 19777 C C . LEU A 1 118 ? -5.701 6.740 -23.005 1.00 0.00 118 LEU A C 13
ATOM 19778 O O . LEU A 1 118 ? -6.135 7.213 -21.952 1.00 0.00 118 LEU A O 13
ATOM 19794 N N . GLY A 1 119 ? -6.446 6.575 -24.092 1.00 0.00 119 GLY A N 13
ATOM 19795 C CA . GLY A 1 119 ? -7.811 7.058 -24.133 1.00 0.00 119 GLY A CA 13
ATOM 19796 C C . GLY A 1 119 ? -7.856 8.571 -24.166 1.00 0.00 119 GLY A C 13
ATOM 19797 O O . GLY A 1 119 ? -8.434 9.210 -23.282 1.00 0.00 119 GLY A O 13
ATOM 19801 N N . ASP A 1 120 ? -7.234 9.142 -25.187 1.00 0.00 120 ASP A N 13
ATOM 19802 C CA . ASP A 1 120 ? -7.110 10.589 -25.301 1.00 0.00 120 ASP A CA 13
ATOM 19803 C C . ASP A 1 120 ? -8.436 11.225 -25.702 1.00 0.00 120 ASP A C 13
ATOM 19804 O O . ASP A 1 120 ? -8.940 11.016 -26.805 1.00 0.00 120 ASP A O 13
ATOM 19813 N N . THR A 1 121 ? -9.010 11.982 -24.781 1.00 0.00 121 THR A N 13
ATOM 19814 C CA . THR A 1 121 ? -10.241 12.702 -25.042 1.00 0.00 121 THR A CA 13
ATOM 19815 C C . THR A 1 121 ? -9.938 14.103 -25.563 1.00 0.00 121 THR A C 13
ATOM 19816 O O . THR A 1 121 ? -9.176 14.857 -24.951 1.00 0.00 121 THR A O 13
ATOM 19827 N N . LEU A 1 122 ? -10.523 14.437 -26.703 1.00 0.00 122 LEU A N 13
ATOM 19828 C CA . LEU A 1 122 ? -10.278 15.716 -27.345 1.00 0.00 122 LEU A CA 13
ATOM 19829 C C . LEU A 1 122 ? -11.521 16.596 -27.278 1.00 0.00 122 LEU A C 13
ATOM 19830 O O . LEU A 1 122 ? -12.645 16.094 -27.289 1.00 0.00 122 LEU A O 13
ATOM 19846 N N . PRO A 1 123 ? -11.336 17.921 -27.190 1.00 0.00 123 PRO A N 13
ATOM 19847 C CA . PRO A 1 123 ? -12.451 18.876 -27.144 1.00 0.00 123 PRO A CA 13
ATOM 19848 C C . PRO A 1 123 ? -13.251 18.892 -28.445 1.00 0.00 123 PRO A C 13
ATOM 19849 O O . PRO A 1 123 ? -12.698 18.707 -29.529 1.00 0.00 123 PRO A O 13
ATOM 19860 N N . PHE A 1 124 ? -14.553 19.103 -28.333 1.00 0.00 124 PHE A N 13
ATOM 19861 C CA . PHE A 1 124 ? -15.427 19.114 -29.498 1.00 0.00 124 PHE A CA 13
ATOM 19862 C C . PHE A 1 124 ? -16.293 20.369 -29.511 1.00 0.00 124 PHE A C 13
ATOM 19863 O O . PHE A 1 124 ? -16.674 20.885 -28.458 1.00 0.00 124 PHE A O 13
ATOM 19880 N N . ALA A 1 125 ? -16.597 20.851 -30.704 1.00 0.00 125 ALA A N 13
ATOM 19881 C CA . ALA A 1 125 ? -17.409 22.046 -30.868 1.00 0.00 125 ALA A CA 13
ATOM 19882 C C . ALA A 1 125 ? -18.283 21.911 -32.105 1.00 0.00 125 ALA A C 13
ATOM 19883 O O . ALA A 1 125 ? -19.514 21.788 -31.951 1.00 0.00 125 ALA A O 13
ATOM 19891 N N . GLN A 1 23 ? -0.092 -8.004 -5.508 1.00 0.00 23 GLN A N 14
ATOM 19892 C CA . GLN A 1 23 ? 0.515 -8.469 -4.268 1.00 0.00 23 GLN A CA 14
ATOM 19893 C C . GLN A 1 23 ? 0.249 -7.490 -3.129 1.00 0.00 23 GLN A C 14
ATOM 19894 O O . GLN A 1 23 ? 0.397 -6.281 -3.290 1.00 0.00 23 GLN A O 14
ATOM 19908 N N . PRO A 1 24 ? -0.170 -8.015 -1.970 1.00 0.00 24 PRO A N 14
ATOM 19909 C CA . PRO A 1 24 ? -0.446 -7.214 -0.781 1.00 0.00 24 PRO A CA 14
ATOM 19910 C C . PRO A 1 24 ? 0.793 -7.001 0.083 1.00 0.00 24 PRO A C 14
ATOM 19911 O O . PRO A 1 24 ? 1.927 -7.080 -0.400 1.00 0.00 24 PRO A O 14
ATOM 19922 N N . ASP A 1 25 ? 0.538 -6.733 1.360 1.00 0.00 25 ASP A N 14
ATOM 19923 C CA . ASP A 1 25 ? 1.581 -6.524 2.368 1.00 0.00 25 ASP A CA 14
ATOM 19924 C C . ASP A 1 25 ? 2.205 -5.143 2.207 1.00 0.00 25 ASP A C 14
ATOM 19925 O O . ASP A 1 25 ? 3.362 -4.991 1.810 1.00 0.00 25 ASP A O 14
ATOM 19934 N N . GLY A 1 26 ? 1.390 -4.138 2.482 1.00 0.00 26 GLY A N 14
ATOM 19935 C CA . GLY A 1 26 ? 1.840 -2.765 2.451 1.00 0.00 26 GLY A CA 14
ATOM 19936 C C . GLY A 1 26 ? 1.311 -2.030 1.243 1.00 0.00 26 GLY A C 14
ATOM 19937 O O . GLY A 1 26 ? 1.631 -2.375 0.110 1.00 0.00 26 GLY A O 14
ATOM 19941 N N . VAL A 1 27 ? 0.494 -1.024 1.491 1.00 0.00 27 VAL A N 14
ATOM 19942 C CA . VAL A 1 27 ? -0.111 -0.246 0.417 1.00 0.00 27 VAL A CA 14
ATOM 19943 C C . VAL A 1 27 ? 0.883 0.762 -0.144 1.00 0.00 27 VAL A C 14
ATOM 19944 O O . VAL A 1 27 ? 1.806 1.195 0.549 1.00 0.00 27 VAL A O 14
ATOM 19957 N N . GLN A 1 28 ? 0.697 1.137 -1.393 1.00 0.00 28 GLN A N 14
ATOM 19958 C CA . GLN A 1 28 ? 1.614 2.051 -2.040 1.00 0.00 28 GLN A CA 14
ATOM 19959 C C . GLN A 1 28 ? 0.930 3.361 -2.397 1.00 0.00 28 GLN A C 14
ATOM 19960 O O . GLN A 1 28 ? -0.274 3.403 -2.667 1.00 0.00 28 GLN A O 14
ATOM 19974 N N . ILE A 1 29 ? 1.713 4.428 -2.383 1.00 0.00 29 ILE A N 14
ATOM 19975 C CA . ILE A 1 29 ? 1.237 5.741 -2.788 1.00 0.00 29 ILE A CA 14
ATOM 19976 C C . ILE A 1 29 ? 1.074 5.776 -4.300 1.00 0.00 29 ILE A C 14
ATOM 19977 O O . ILE A 1 29 ? 2.060 5.789 -5.039 1.00 0.00 29 ILE A O 14
ATOM 19993 N N . ASP A 1 30 ? -0.167 5.776 -4.750 1.00 0.00 30 ASP A N 14
ATOM 19994 C CA . ASP A 1 30 ? -0.468 5.779 -6.175 1.00 0.00 30 ASP A CA 14
ATOM 19995 C C . ASP A 1 30 ? -0.094 7.128 -6.771 1.00 0.00 30 ASP A C 14
ATOM 19996 O O . ASP A 1 30 ? 0.670 7.215 -7.740 1.00 0.00 30 ASP A O 14
ATOM 20005 N N . SER A 1 31 ? -0.623 8.178 -6.164 1.00 0.00 31 SER A N 14
ATOM 20006 C CA . SER A 1 31 ? -0.310 9.534 -6.578 1.00 0.00 31 SER A CA 14
ATOM 20007 C C . SER A 1 31 ? -0.658 10.528 -5.480 1.00 0.00 31 SER A C 14
ATOM 20008 O O . SER A 1 31 ? -1.230 10.160 -4.455 1.00 0.00 31 SER A O 14
ATOM 20016 N N . VAL A 1 32 ? -0.291 11.777 -5.698 1.00 0.00 32 VAL A N 14
ATOM 20017 C CA . VAL A 1 32 ? -0.621 12.863 -4.793 1.00 0.00 32 VAL A CA 14
ATOM 20018 C C . VAL A 1 32 ? -1.466 13.897 -5.530 1.00 0.00 32 VAL A C 14
ATOM 20019 O O . VAL A 1 32 ? -1.061 14.401 -6.581 1.00 0.00 32 VAL A O 14
ATOM 20032 N N . VAL A 1 33 ? -2.637 14.202 -4.994 1.00 0.00 33 VAL A N 14
ATOM 20033 C CA . VAL A 1 33 ? -3.544 15.135 -5.636 1.00 0.00 33 VAL A CA 14
ATOM 20034 C C . VAL A 1 33 ? -3.564 16.465 -4.881 1.00 0.00 33 VAL A C 14
ATOM 20035 O O . VAL A 1 33 ? -3.672 16.492 -3.652 1.00 0.00 33 VAL A O 14
ATOM 20048 N N . PRO A 1 34 ? -3.416 17.587 -5.605 1.00 0.00 34 PRO A N 14
ATOM 20049 C CA . PRO A 1 34 ? -3.429 18.925 -5.007 1.00 0.00 34 PRO A CA 14
ATOM 20050 C C . PRO A 1 34 ? -4.785 19.276 -4.393 1.00 0.00 34 PRO A C 14
ATOM 20051 O O . PRO A 1 34 ? -5.666 19.823 -5.059 1.00 0.00 34 PRO A O 14
ATOM 20062 N N . GLY A 1 35 ? -4.959 18.907 -3.136 1.00 0.00 35 GLY A N 14
ATOM 20063 C CA . GLY A 1 35 ? -6.165 19.254 -2.411 1.00 0.00 35 GLY A CA 14
ATOM 20064 C C . GLY A 1 35 ? -6.000 19.063 -0.918 1.00 0.00 35 GLY A C 14
ATOM 20065 O O . GLY A 1 35 ? -6.978 19.052 -0.170 1.00 0.00 35 GLY A O 14
ATOM 20069 N N . SER A 1 36 ? -4.755 18.909 -0.486 1.00 0.00 36 SER A N 14
ATOM 20070 C CA . SER A 1 36 ? -4.441 18.694 0.918 1.00 0.00 36 SER A CA 14
ATOM 20071 C C . SER A 1 36 ? -2.992 19.099 1.196 1.00 0.00 36 SER A C 14
ATOM 20072 O O . SER A 1 36 ? -2.183 19.176 0.266 1.00 0.00 36 SER A O 14
ATOM 20080 N N . PRO A 1 37 ? -2.637 19.354 2.472 1.00 0.00 37 PRO A N 14
ATOM 20081 C CA . PRO A 1 37 ? -1.283 19.790 2.853 1.00 0.00 37 PRO A CA 14
ATOM 20082 C C . PRO A 1 37 ? -0.216 18.741 2.542 1.00 0.00 37 PRO A C 14
ATOM 20083 O O . PRO A 1 37 ? 0.980 19.041 2.517 1.00 0.00 37 PRO A O 14
ATOM 20094 N N . ALA A 1 38 ? -0.662 17.513 2.289 1.00 0.00 38 ALA A N 14
ATOM 20095 C CA . ALA A 1 38 ? 0.235 16.390 2.029 1.00 0.00 38 ALA A CA 14
ATOM 20096 C C . ALA A 1 38 ? 0.992 16.558 0.715 1.00 0.00 38 ALA A C 14
ATOM 20097 O O . ALA A 1 38 ? 1.993 15.879 0.479 1.00 0.00 38 ALA A O 14
ATOM 20104 N N . SER A 1 39 ? 0.522 17.482 -0.122 1.00 0.00 39 SER A N 14
ATOM 20105 C CA . SER A 1 39 ? 1.108 17.708 -1.443 1.00 0.00 39 SER A CA 14
ATOM 20106 C C . SER A 1 39 ? 2.539 18.234 -1.344 1.00 0.00 39 SER A C 14
ATOM 20107 O O . SER A 1 39 ? 3.272 18.247 -2.334 1.00 0.00 39 SER A O 14
ATOM 20115 N N . LYS A 1 40 ? 2.932 18.666 -0.151 1.00 0.00 40 LYS A N 14
ATOM 20116 C CA . LYS A 1 40 ? 4.278 19.175 0.072 1.00 0.00 40 LYS A CA 14
ATOM 20117 C C . LYS A 1 40 ? 4.915 18.468 1.273 1.00 0.00 40 LYS A C 14
ATOM 20118 O O . LYS A 1 40 ? 5.817 18.999 1.926 1.00 0.00 40 LYS A O 14
ATOM 20137 N N . VAL A 1 41 ? 4.447 17.255 1.551 1.00 0.00 41 VAL A N 14
ATOM 20138 C CA . VAL A 1 41 ? 4.979 16.473 2.660 1.00 0.00 41 VAL A CA 14
ATOM 20139 C C . VAL A 1 41 ? 5.520 15.129 2.170 1.00 0.00 41 VAL A C 14
ATOM 20140 O O . VAL A 1 41 ? 6.684 14.800 2.399 1.00 0.00 41 VAL A O 14
ATOM 20153 N N . LEU A 1 42 ? 4.678 14.363 1.482 1.00 0.00 42 LEU A N 14
ATOM 20154 C CA . LEU A 1 42 ? 5.070 13.042 1.001 1.00 0.00 42 LEU A CA 14
ATOM 20155 C C . LEU A 1 42 ? 5.229 13.049 -0.514 1.00 0.00 42 LEU A C 14
ATOM 20156 O O . LEU A 1 42 ? 4.763 13.964 -1.192 1.00 0.00 42 LEU A O 14
ATOM 20172 N N . THR A 1 43 ? 5.885 12.024 -1.034 1.00 0.00 43 THR A N 14
ATOM 20173 C CA . THR A 1 43 ? 6.058 11.868 -2.465 1.00 0.00 43 THR A CA 14
ATOM 20174 C C . THR A 1 43 ? 5.358 10.601 -2.957 1.00 0.00 43 THR A C 14
ATOM 20175 O O . THR A 1 43 ? 5.306 9.591 -2.247 1.00 0.00 43 THR A O 14
ATOM 20186 N N . PRO A 1 44 ? 4.788 10.642 -4.170 1.00 0.00 44 PRO A N 14
ATOM 20187 C CA . PRO A 1 44 ? 4.080 9.496 -4.740 1.00 0.00 44 PRO A CA 14
ATOM 20188 C C . PRO A 1 44 ? 5.028 8.380 -5.173 1.00 0.00 44 PRO A C 14
ATOM 20189 O O . PRO A 1 44 ? 6.172 8.632 -5.563 1.00 0.00 44 PRO A O 14
ATOM 20200 N N . GLY A 1 45 ? 4.548 7.149 -5.099 1.00 0.00 45 GLY A N 14
ATOM 20201 C CA . GLY A 1 45 ? 5.365 6.012 -5.476 1.00 0.00 45 GLY A CA 14
ATOM 20202 C C . GLY A 1 45 ? 5.951 5.280 -4.281 1.00 0.00 45 GLY A C 14
ATOM 20203 O O . GLY A 1 45 ? 6.470 4.172 -4.418 1.00 0.00 45 GLY A O 14
ATOM 20207 N N . LEU A 1 46 ? 5.870 5.893 -3.105 1.00 0.00 46 LEU A N 14
ATOM 20208 C CA . LEU A 1 46 ? 6.416 5.286 -1.895 1.00 0.00 46 LEU A CA 14
ATOM 20209 C C . LEU A 1 46 ? 5.500 4.190 -1.358 1.00 0.00 46 LEU A C 14
ATOM 20210 O O . LEU A 1 46 ? 4.336 4.094 -1.739 1.00 0.00 46 LEU A O 14
ATOM 20226 N N . VAL A 1 47 ? 6.038 3.366 -0.471 1.00 0.00 47 VAL A N 14
ATOM 20227 C CA . VAL A 1 47 ? 5.266 2.303 0.156 1.00 0.00 47 VAL A CA 14
ATOM 20228 C C . VAL A 1 47 ? 5.011 2.645 1.621 1.00 0.00 47 VAL A C 14
ATOM 20229 O O . VAL A 1 47 ? 5.908 3.129 2.315 1.00 0.00 47 VAL A O 14
ATOM 20242 N N . ILE A 1 48 ? 3.787 2.426 2.074 1.00 0.00 48 ILE A N 14
ATOM 20243 C CA . ILE A 1 48 ? 3.418 2.702 3.457 1.00 0.00 48 ILE A CA 14
ATOM 20244 C C . ILE A 1 48 ? 3.563 1.454 4.320 1.00 0.00 48 ILE A C 14
ATOM 20245 O O . ILE A 1 48 ? 2.951 0.421 4.040 1.00 0.00 48 ILE A O 14
ATOM 20261 N N . GLU A 1 49 ? 4.370 1.551 5.373 1.00 0.00 49 GLU A N 14
ATOM 20262 C CA . GLU A 1 49 ? 4.500 0.463 6.330 1.00 0.00 49 GLU A CA 14
ATOM 20263 C C . GLU A 1 49 ? 3.334 0.458 7.311 1.00 0.00 49 GLU A C 14
ATOM 20264 O O . GLU A 1 49 ? 2.758 -0.593 7.598 1.00 0.00 49 GLU A O 14
ATOM 20276 N N . SER A 1 50 ? 2.980 1.636 7.827 1.00 0.00 50 SER A N 14
ATOM 20277 C CA . SER A 1 50 ? 1.959 1.722 8.859 1.00 0.00 50 SER A CA 14
ATOM 20278 C C . SER A 1 50 ? 1.535 3.156 9.099 1.00 0.00 50 SER A C 14
ATOM 20279 O O . SER A 1 50 ? 2.245 4.096 8.733 1.00 0.00 50 SER A O 14
ATOM 20287 N N . ILE A 1 51 ? 0.374 3.317 9.713 1.00 0.00 51 ILE A N 14
ATOM 20288 C CA . ILE A 1 51 ? -0.119 4.639 10.050 1.00 0.00 51 ILE A CA 14
ATOM 20289 C C . ILE A 1 51 ? -0.690 4.670 11.469 1.00 0.00 51 ILE A C 14
ATOM 20290 O O . ILE A 1 51 ? -1.577 3.889 11.817 1.00 0.00 51 ILE A O 14
ATOM 20306 N N . ASN A 1 52 ? -0.131 5.549 12.295 1.00 0.00 52 ASN A N 14
ATOM 20307 C CA . ASN A 1 52 ? -0.610 5.771 13.666 1.00 0.00 52 ASN A CA 14
ATOM 20308 C C . ASN A 1 52 ? -0.568 4.502 14.513 1.00 0.00 52 ASN A C 14
ATOM 20309 O O . ASN A 1 52 ? -1.279 4.393 15.512 1.00 0.00 52 ASN A O 14
ATOM 20320 N N . GLY A 1 53 ? 0.272 3.556 14.128 1.00 0.00 53 GLY A N 14
ATOM 20321 C CA . GLY A 1 53 ? 0.381 2.317 14.872 1.00 0.00 53 GLY A CA 14
ATOM 20322 C C . GLY A 1 53 ? -0.298 1.161 14.171 1.00 0.00 53 GLY A C 14
ATOM 20323 O O . GLY A 1 53 ? 0.069 0.002 14.370 1.00 0.00 53 GLY A O 14
ATOM 20327 N N . MET A 1 54 ? -1.293 1.473 13.354 1.00 0.00 54 MET A N 14
ATOM 20328 C CA . MET A 1 54 ? -1.991 0.455 12.582 1.00 0.00 54 MET A CA 14
ATOM 20329 C C . MET A 1 54 ? -1.331 0.303 11.219 1.00 0.00 54 MET A C 14
ATOM 20330 O O . MET A 1 54 ? -1.361 1.221 10.398 1.00 0.00 54 MET A O 14
ATOM 20344 N N . PRO A 1 55 ? -0.703 -0.847 10.960 1.00 0.00 55 PRO A N 14
ATOM 20345 C CA . PRO A 1 55 ? -0.017 -1.086 9.700 1.00 0.00 55 PRO A CA 14
ATOM 20346 C C . PRO A 1 55 ? -0.977 -1.428 8.570 1.00 0.00 55 PRO A C 14
ATOM 20347 O O . PRO A 1 55 ? -1.818 -2.321 8.690 1.00 0.00 55 PRO A O 14
ATOM 20358 N N . THR A 1 56 ? -0.845 -0.710 7.472 1.00 0.00 56 THR A N 14
ATOM 20359 C CA . THR A 1 56 ? -1.719 -0.897 6.335 1.00 0.00 56 THR A CA 14
ATOM 20360 C C . THR A 1 56 ? -1.135 -1.910 5.357 1.00 0.00 56 THR A C 14
ATOM 20361 O O . THR A 1 56 ? -0.499 -1.543 4.367 1.00 0.00 56 THR A O 14
ATOM 20372 N N . SER A 1 57 ? -1.321 -3.183 5.663 1.00 0.00 57 SER A N 14
ATOM 20373 C CA . SER A 1 57 ? -0.844 -4.251 4.803 1.00 0.00 57 SER A CA 14
ATOM 20374 C C . SER A 1 57 ? -1.816 -4.490 3.650 1.00 0.00 57 SER A C 14
ATOM 20375 O O . SER A 1 57 ? -1.458 -5.087 2.635 1.00 0.00 57 SER A O 14
ATOM 20383 N N . ASN A 1 58 ? -3.043 -4.012 3.813 1.00 0.00 58 ASN A N 14
ATOM 20384 C CA . ASN A 1 58 ? -4.076 -4.193 2.805 1.00 0.00 58 ASN A CA 14
ATOM 20385 C C . ASN A 1 58 ? -4.870 -2.908 2.648 1.00 0.00 58 ASN A C 14
ATOM 20386 O O . ASN A 1 58 ? -4.804 -2.021 3.503 1.00 0.00 58 ASN A O 14
ATOM 20397 N N . LEU A 1 59 ? -5.630 -2.813 1.567 1.00 0.00 59 LEU A N 14
ATOM 20398 C CA . LEU A 1 59 ? -6.463 -1.657 1.321 1.00 0.00 59 LEU A CA 14
ATOM 20399 C C . LEU A 1 59 ? -7.608 -1.599 2.324 1.00 0.00 59 LEU A C 14
ATOM 20400 O O . LEU A 1 59 ? -8.013 -0.522 2.759 1.00 0.00 59 LEU A O 14
ATOM 20416 N N . THR A 1 60 ? -8.108 -2.769 2.698 1.00 0.00 60 THR A N 14
ATOM 20417 C CA . THR A 1 60 ? -9.153 -2.881 3.704 1.00 0.00 60 THR A CA 14
ATOM 20418 C C . THR A 1 60 ? -8.661 -2.345 5.050 1.00 0.00 60 THR A C 14
ATOM 20419 O O . THR A 1 60 ? -9.415 -1.735 5.806 1.00 0.00 60 THR A O 14
ATOM 20430 N N . THR A 1 61 ? -7.380 -2.563 5.331 1.00 0.00 61 THR A N 14
ATOM 20431 C CA . THR A 1 61 ? -6.772 -2.078 6.557 1.00 0.00 61 THR A CA 14
ATOM 20432 C C . THR A 1 61 ? -6.722 -0.554 6.558 1.00 0.00 61 THR A C 14
ATOM 20433 O O . THR A 1 61 ? -7.034 0.089 7.557 1.00 0.00 61 THR A O 14
ATOM 20444 N N . TYR A 1 62 ? -6.344 0.016 5.418 1.00 0.00 62 TYR A N 14
ATOM 20445 C CA . TYR A 1 62 ? -6.303 1.463 5.258 1.00 0.00 62 TYR A CA 14
ATOM 20446 C C . TYR A 1 62 ? -7.712 2.032 5.380 1.00 0.00 62 TYR A C 14
ATOM 20447 O O . TYR A 1 62 ? -7.921 3.101 5.948 1.00 0.00 62 TYR A O 14
ATOM 20465 N N . SER A 1 63 ? -8.672 1.292 4.844 1.00 0.00 63 SER A N 14
ATOM 20466 C CA . SER A 1 63 ? -10.069 1.657 4.904 1.00 0.00 63 SER A CA 14
ATOM 20467 C C . SER A 1 63 ? -10.564 1.734 6.349 1.00 0.00 63 SER A C 14
ATOM 20468 O O . SER A 1 63 ? -11.160 2.732 6.761 1.00 0.00 63 SER A O 14
ATOM 20476 N N . ALA A 1 64 ? -10.302 0.679 7.109 1.00 0.00 64 ALA A N 14
ATOM 20477 C CA . ALA A 1 64 ? -10.708 0.619 8.509 1.00 0.00 64 ALA A CA 14
ATOM 20478 C C . ALA A 1 64 ? -10.019 1.706 9.324 1.00 0.00 64 ALA A C 14
ATOM 20479 O O . ALA A 1 64 ? -10.599 2.262 10.255 1.00 0.00 64 ALA A O 14
ATOM 20486 N N . ALA A 1 65 ? -8.784 2.020 8.949 1.00 0.00 65 ALA A N 14
ATOM 20487 C CA . ALA A 1 65 ? -8.013 3.039 9.644 1.00 0.00 65 ALA A CA 14
ATOM 20488 C C . ALA A 1 65 ? -8.554 4.423 9.318 1.00 0.00 65 ALA A C 14
ATOM 20489 O O . ALA A 1 65 ? -8.686 5.273 10.197 1.00 0.00 65 ALA A O 14
ATOM 20496 N N . LEU A 1 66 ? -8.893 4.625 8.051 1.00 0.00 66 LEU A N 14
ATOM 20497 C CA . LEU A 1 66 ? -9.439 5.892 7.579 1.00 0.00 66 LEU A CA 14
ATOM 20498 C C . LEU A 1 66 ? -10.702 6.245 8.357 1.00 0.00 66 LEU A C 14
ATOM 20499 O O . LEU A 1 66 ? -10.928 7.401 8.706 1.00 0.00 66 LEU A O 14
ATOM 20515 N N . LYS A 1 67 ? -11.514 5.231 8.635 1.00 0.00 67 LYS A N 14
ATOM 20516 C CA . LYS A 1 67 ? -12.753 5.421 9.386 1.00 0.00 67 LYS A CA 14
ATOM 20517 C C . LYS A 1 67 ? -12.492 6.009 10.772 1.00 0.00 67 LYS A C 14
ATOM 20518 O O . LYS A 1 67 ? -13.242 6.861 11.244 1.00 0.00 67 LYS A O 14
ATOM 20537 N N . THR A 1 68 ? -11.428 5.559 11.423 1.00 0.00 68 THR A N 14
ATOM 20538 C CA . THR A 1 68 ? -11.108 6.035 12.761 1.00 0.00 68 THR A CA 14
ATOM 20539 C C . THR A 1 68 ? -10.457 7.420 12.736 1.00 0.00 68 THR A C 14
ATOM 20540 O O . THR A 1 68 ? -10.378 8.093 13.767 1.00 0.00 68 THR A O 14
ATOM 20551 N N . ILE A 1 69 ? -10.011 7.853 11.562 1.00 0.00 69 ILE A N 14
ATOM 20552 C CA . ILE A 1 69 ? -9.372 9.158 11.421 1.00 0.00 69 ILE A CA 14
ATOM 20553 C C . ILE A 1 69 ? -10.417 10.274 11.469 1.00 0.00 69 ILE A C 14
ATOM 20554 O O . ILE A 1 69 ? -11.530 10.111 10.961 1.00 0.00 69 ILE A O 14
ATOM 20570 N N . SER A 1 70 ? -10.065 11.393 12.093 1.00 0.00 70 SER A N 14
ATOM 20571 C CA . SER A 1 70 ? -10.970 12.531 12.202 1.00 0.00 70 SER A CA 14
ATOM 20572 C C . SER A 1 70 ? -10.600 13.623 11.193 1.00 0.00 70 SER A C 14
ATOM 20573 O O . SER A 1 70 ? -9.532 13.575 10.575 1.00 0.00 70 SER A O 14
ATOM 20581 N N . VAL A 1 71 ? -11.482 14.605 11.040 1.00 0.00 71 VAL A N 14
ATOM 20582 C CA . VAL A 1 71 ? -11.252 15.721 10.136 1.00 0.00 71 VAL A CA 14
ATOM 20583 C C . VAL A 1 71 ? -10.373 16.772 10.806 1.00 0.00 71 VAL A C 14
ATOM 20584 O O . VAL A 1 71 ? -10.714 17.291 11.871 1.00 0.00 71 VAL A O 14
ATOM 20597 N N . GLY A 1 72 ? -9.240 17.080 10.190 1.00 0.00 72 GLY A N 14
ATOM 20598 C CA . GLY A 1 72 ? -8.340 18.067 10.751 1.00 0.00 72 GLY A CA 14
ATOM 20599 C C . GLY A 1 72 ? -7.435 17.468 11.803 1.00 0.00 72 GLY A C 14
ATOM 20600 O O . GLY A 1 72 ? -6.966 18.162 12.705 1.00 0.00 72 GLY A O 14
ATOM 20604 N N . GLU A 1 73 ? -7.200 16.170 11.693 1.00 0.00 73 GLU A N 14
ATOM 20605 C CA . GLU A 1 73 ? -6.347 15.470 12.636 1.00 0.00 73 GLU A CA 14
ATOM 20606 C C . GLU A 1 73 ? -5.013 15.158 11.976 1.00 0.00 73 GLU A C 14
ATOM 20607 O O . GLU A 1 73 ? -4.933 15.041 10.754 1.00 0.00 73 GLU A O 14
ATOM 20619 N N . VAL A 1 74 ? -3.970 15.037 12.777 1.00 0.00 74 VAL A N 14
ATOM 20620 C CA . VAL A 1 74 ? -2.643 14.761 12.255 1.00 0.00 74 VAL A CA 14
ATOM 20621 C C . VAL A 1 74 ? -2.337 13.273 12.359 1.00 0.00 74 VAL A C 14
ATOM 20622 O O . VAL A 1 74 ? -2.228 12.726 13.456 1.00 0.00 74 VAL A O 14
ATOM 20635 N N . ILE A 1 75 ? -2.211 12.624 11.213 1.00 0.00 75 ILE A N 14
ATOM 20636 C CA . ILE A 1 75 ? -1.940 11.198 11.167 1.00 0.00 75 ILE A CA 14
ATOM 20637 C C . ILE A 1 75 ? -0.466 10.953 10.873 1.00 0.00 75 ILE A C 14
ATOM 20638 O O . ILE A 1 75 ? 0.198 11.789 10.262 1.00 0.00 75 ILE A O 14
ATOM 20654 N N . ASN A 1 76 ? 0.038 9.805 11.292 1.00 0.00 76 ASN A N 14
ATOM 20655 C CA . ASN A 1 76 ? 1.464 9.519 11.198 1.00 0.00 76 ASN A CA 14
ATOM 20656 C C . ASN A 1 76 ? 1.722 8.297 10.321 1.00 0.00 76 ASN A C 14
ATOM 20657 O O . ASN A 1 76 ? 1.500 7.158 10.734 1.00 0.00 76 ASN A O 14
ATOM 20668 N N . ILE A 1 77 ? 2.197 8.556 9.113 1.00 0.00 77 ILE A N 14
ATOM 20669 C CA . ILE A 1 77 ? 2.450 7.514 8.125 1.00 0.00 77 ILE A CA 14
ATOM 20670 C C . ILE A 1 77 ? 3.939 7.219 8.035 1.00 0.00 77 ILE A C 14
ATOM 20671 O O . ILE A 1 77 ? 4.750 8.086 7.708 1.00 0.00 77 ILE A O 14
ATOM 20687 N N . THR A 1 78 ? 4.295 5.989 8.339 1.00 0.00 78 THR A N 14
ATOM 20688 C CA . THR A 1 78 ? 5.669 5.556 8.242 1.00 0.00 78 THR A CA 14
ATOM 20689 C C . THR A 1 78 ? 5.898 4.877 6.901 1.00 0.00 78 THR A C 14
ATOM 20690 O O . THR A 1 78 ? 5.299 3.841 6.612 1.00 0.00 78 THR A O 14
ATOM 20701 N N . THR A 1 79 ? 6.739 5.478 6.076 1.00 0.00 79 THR A N 14
ATOM 20702 C CA . THR A 1 79 ? 7.037 4.933 4.765 1.00 0.00 79 THR A CA 14
ATOM 20703 C C . THR A 1 79 ? 8.471 4.430 4.713 1.00 0.00 79 THR A C 14
ATOM 20704 O O . THR A 1 79 ? 9.264 4.691 5.623 1.00 0.00 79 THR A O 14
ATOM 20715 N N . ASP A 1 80 ? 8.798 3.722 3.643 1.00 0.00 80 ASP A N 14
ATOM 20716 C CA . ASP A 1 80 ? 10.141 3.188 3.448 1.00 0.00 80 ASP A CA 14
ATOM 20717 C C . ASP A 1 80 ? 11.173 4.313 3.360 1.00 0.00 80 ASP A C 14
ATOM 20718 O O . ASP A 1 80 ? 12.345 4.126 3.683 1.00 0.00 80 ASP A O 14
ATOM 20727 N N . GLN A 1 81 ? 10.725 5.495 2.947 1.00 0.00 81 GLN A N 14
ATOM 20728 C CA . GLN A 1 81 ? 11.630 6.618 2.757 1.00 0.00 81 GLN A CA 14
ATOM 20729 C C . GLN A 1 81 ? 11.606 7.556 3.967 1.00 0.00 81 GLN A C 14
ATOM 20730 O O . GLN A 1 81 ? 12.143 8.662 3.926 1.00 0.00 81 GLN A O 14
ATOM 20744 N N . GLY A 1 82 ? 10.996 7.103 5.051 1.00 0.00 82 GLY A N 14
ATOM 20745 C CA . GLY A 1 82 ? 10.995 7.887 6.273 1.00 0.00 82 GLY A CA 14
ATOM 20746 C C . GLY A 1 82 ? 9.631 7.958 6.930 1.00 0.00 82 GLY A C 14
ATOM 20747 O O . GLY A 1 82 ? 8.642 7.459 6.390 1.00 0.00 82 GLY A O 14
ATOM 20751 N N . THR A 1 83 ? 9.581 8.591 8.089 1.00 0.00 83 THR A N 14
ATOM 20752 C CA . THR A 1 83 ? 8.349 8.733 8.844 1.00 0.00 83 THR A CA 14
ATOM 20753 C C . THR A 1 83 ? 7.823 10.163 8.724 1.00 0.00 83 THR A C 14
ATOM 20754 O O . THR A 1 83 ? 8.512 11.115 9.095 1.00 0.00 83 THR A O 14
ATOM 20765 N N . PHE A 1 84 ? 6.617 10.312 8.194 1.00 0.00 84 PHE A N 14
ATOM 20766 C CA . PHE A 1 84 ? 6.024 11.629 8.021 1.00 0.00 84 PHE A CA 14
ATOM 20767 C C . PHE A 1 84 ? 4.649 11.675 8.665 1.00 0.00 84 PHE A C 14
ATOM 20768 O O . PHE A 1 84 ? 3.972 10.656 8.774 1.00 0.00 84 PHE A O 14
ATOM 20785 N N . HIS A 1 85 ? 4.239 12.852 9.093 1.00 0.00 85 HIS A N 14
ATOM 20786 C CA . HIS A 1 85 ? 2.923 13.025 9.665 1.00 0.00 85 HIS A CA 14
ATOM 20787 C C . HIS A 1 85 ? 2.225 14.222 9.038 1.00 0.00 85 HIS A C 14
ATOM 20788 O O . HIS A 1 85 ? 2.797 15.305 8.918 1.00 0.00 85 HIS A O 14
ATOM 20803 N N . LEU A 1 86 ? 0.994 14.003 8.624 1.00 0.00 86 LEU A N 14
ATOM 20804 C CA . LEU A 1 86 ? 0.240 14.991 7.884 1.00 0.00 86 LEU A CA 14
ATOM 20805 C C . LEU A 1 86 ? -1.110 15.247 8.532 1.00 0.00 86 LEU A C 14
ATOM 20806 O O . LEU A 1 86 ? -1.625 14.408 9.264 1.00 0.00 86 LEU A O 14
ATOM 20822 N N . LYS A 1 87 ? -1.674 16.406 8.250 1.00 0.00 87 LYS A N 14
ATOM 20823 C CA . LYS A 1 87 ? -2.982 16.768 8.778 1.00 0.00 87 LYS A CA 14
ATOM 20824 C C . LYS A 1 87 ? -4.057 16.531 7.721 1.00 0.00 87 LYS A C 14
ATOM 20825 O O . LYS A 1 87 ? -3.906 16.957 6.572 1.00 0.00 87 LYS A O 14
ATOM 20844 N N . THR A 1 88 ? -5.127 15.845 8.104 1.00 0.00 88 THR A N 14
ATOM 20845 C CA . THR A 1 88 ? -6.222 15.565 7.187 1.00 0.00 88 THR A CA 14
ATOM 20846 C C . THR A 1 88 ? -7.021 16.828 6.887 1.00 0.00 88 THR A C 14
ATOM 20847 O O . THR A 1 88 ? -7.409 17.567 7.796 1.00 0.00 88 THR A O 14
ATOM 20858 N N . GLY A 1 89 ? -7.263 17.075 5.612 1.00 0.00 89 GLY A N 14
ATOM 20859 C CA . GLY A 1 89 ? -7.967 18.271 5.219 1.00 0.00 89 GLY A CA 14
ATOM 20860 C C . GLY A 1 89 ? -9.454 18.040 5.072 1.00 0.00 89 GLY A C 14
ATOM 20861 O O . GLY A 1 89 ? -9.982 17.009 5.504 1.00 0.00 89 GLY A O 14
ATOM 20865 N N . ARG A 1 90 ? -10.127 19.000 4.463 1.00 0.00 90 ARG A N 14
ATOM 20866 C CA . ARG A 1 90 ? -11.562 18.919 4.226 1.00 0.00 90 ARG A CA 14
ATOM 20867 C C . ARG A 1 90 ? -11.932 19.761 3.011 1.00 0.00 90 ARG A C 14
ATOM 20868 O O . ARG A 1 90 ? -11.755 20.981 3.003 1.00 0.00 90 ARG A O 14
ATOM 20889 N N . ASN A 1 91 ? -12.442 19.102 1.983 1.00 0.00 91 ASN A N 14
ATOM 20890 C CA . ASN A 1 91 ? -12.729 19.767 0.719 1.00 0.00 91 ASN A CA 14
ATOM 20891 C C . ASN A 1 91 ? -14.095 20.432 0.758 1.00 0.00 91 ASN A C 14
ATOM 20892 O O . ASN A 1 91 ? -15.037 19.883 1.337 1.00 0.00 91 ASN A O 14
ATOM 20903 N N . PRO A 1 92 ? -14.196 21.640 0.181 1.00 0.00 92 PRO A N 14
ATOM 20904 C CA . PRO A 1 92 ? -15.461 22.338 -0.057 1.00 0.00 92 PRO A CA 14
ATOM 20905 C C . PRO A 1 92 ? -16.611 21.422 -0.489 1.00 0.00 92 PRO A C 14
ATOM 20906 O O . PRO A 1 92 ? -16.392 20.341 -1.043 1.00 0.00 92 PRO A O 14
ATOM 20917 N N . ASN A 1 93 ? -17.836 21.891 -0.234 1.00 0.00 93 ASN A N 14
ATOM 20918 C CA . ASN A 1 93 ? -19.064 21.170 -0.595 1.00 0.00 93 ASN A CA 14
ATOM 20919 C C . ASN A 1 93 ? -19.199 19.885 0.226 1.00 0.00 93 ASN A C 14
ATOM 20920 O O . ASN A 1 93 ? -20.025 19.024 -0.076 1.00 0.00 93 ASN A O 14
ATOM 20931 N N . ASN A 1 94 ? -18.404 19.793 1.293 1.00 0.00 94 ASN A N 14
ATOM 20932 C CA . ASN A 1 94 ? -18.357 18.606 2.150 1.00 0.00 94 ASN A CA 14
ATOM 20933 C C . ASN A 1 94 ? -17.972 17.383 1.326 1.00 0.00 94 ASN A C 14
ATOM 20934 O O . ASN A 1 94 ? -18.799 16.518 1.026 1.00 0.00 94 ASN A O 14
ATOM 20945 N N . SER A 1 95 ? -16.714 17.337 0.929 1.00 0.00 95 SER A N 14
ATOM 20946 C CA . SER A 1 95 ? -16.206 16.229 0.149 1.00 0.00 95 SER A CA 14
ATOM 20947 C C . SER A 1 95 ? -15.454 15.257 1.052 1.00 0.00 95 SER A C 14
ATOM 20948 O O . SER A 1 95 ? -14.247 15.393 1.257 1.00 0.00 95 SER A O 14
ATOM 20956 N N . SER A 1 96 ? -16.202 14.315 1.625 1.00 0.00 96 SER A N 14
ATOM 20957 C CA . SER A 1 96 ? -15.652 13.259 2.471 1.00 0.00 96 SER A CA 14
ATOM 20958 C C . SER A 1 96 ? -15.112 13.819 3.791 1.00 0.00 96 SER A C 14
ATOM 20959 O O . SER A 1 96 ? -15.059 15.032 4.001 1.00 0.00 96 SER A O 14
ATOM 20967 N N . ARG A 1 97 ? -14.742 12.916 4.686 1.00 0.00 97 ARG A N 14
ATOM 20968 C CA . ARG A 1 97 ? -14.148 13.286 5.961 1.00 0.00 97 ARG A CA 14
ATOM 20969 C C . ARG A 1 97 ? -12.719 12.776 6.018 1.00 0.00 97 ARG A C 14
ATOM 20970 O O . ARG A 1 97 ? -12.419 11.719 5.459 1.00 0.00 97 ARG A O 14
ATOM 20991 N N . ALA A 1 98 ? -11.849 13.537 6.681 1.00 0.00 98 ALA A N 14
ATOM 20992 C CA . ALA A 1 98 ? -10.429 13.215 6.757 1.00 0.00 98 ALA A CA 14
ATOM 20993 C C . ALA A 1 98 ? -9.843 13.084 5.352 1.00 0.00 98 ALA A C 14
ATOM 20994 O O . ALA A 1 98 ? -9.566 11.982 4.877 1.00 0.00 98 ALA A O 14
ATOM 21001 N N . TYR A 1 99 ? -9.683 14.220 4.684 1.00 0.00 99 TYR A N 14
ATOM 21002 C CA . TYR A 1 99 ? -9.316 14.231 3.276 1.00 0.00 99 TYR A CA 14
ATOM 21003 C C . TYR A 1 99 ? -7.878 13.774 3.078 1.00 0.00 99 TYR A C 14
ATOM 21004 O O . TYR A 1 99 ? -6.932 14.457 3.476 1.00 0.00 99 TYR A O 14
ATOM 21022 N N . MET A 1 100 ? -7.730 12.598 2.486 1.00 0.00 100 MET A N 14
ATOM 21023 C CA . MET A 1 100 ? -6.424 12.092 2.098 1.00 0.00 100 MET A CA 14
ATOM 21024 C C . MET A 1 100 ? -6.045 12.697 0.754 1.00 0.00 100 MET A C 14
ATOM 21025 O O . MET A 1 100 ? -6.660 12.384 -0.265 1.00 0.00 100 MET A O 14
ATOM 21039 N N . GLY A 1 101 ? -5.046 13.569 0.757 1.00 0.00 101 GLY A N 14
ATOM 21040 C CA . GLY A 1 101 ? -4.678 14.285 -0.455 1.00 0.00 101 GLY A CA 14
ATOM 21041 C C . GLY A 1 101 ? -3.800 13.473 -1.387 1.00 0.00 101 GLY A C 14
ATOM 21042 O O . GLY A 1 101 ? -2.982 14.024 -2.119 1.00 0.00 101 GLY A O 14
ATOM 21046 N N . ILE A 1 102 ? -3.978 12.163 -1.358 1.00 0.00 102 ILE A N 14
ATOM 21047 C CA . ILE A 1 102 ? -3.214 11.248 -2.191 1.00 0.00 102 ILE A CA 14
ATOM 21048 C C . ILE A 1 102 ? -4.079 10.054 -2.554 1.00 0.00 102 ILE A C 14
ATOM 21049 O O . ILE A 1 102 ? -5.199 9.909 -2.058 1.00 0.00 102 ILE A O 14
ATOM 21065 N N . ARG A 1 103 ? -3.561 9.208 -3.420 1.00 0.00 103 ARG A N 14
ATOM 21066 C CA . ARG A 1 103 ? -4.214 7.958 -3.746 1.00 0.00 103 ARG A CA 14
ATOM 21067 C C . ARG A 1 103 ? -3.403 6.810 -3.169 1.00 0.00 103 ARG A C 14
ATOM 21068 O O . ARG A 1 103 ? -2.179 6.794 -3.283 1.00 0.00 103 ARG A O 14
ATOM 21089 N N . THR A 1 104 ? -4.074 5.870 -2.534 1.00 0.00 104 THR A N 14
ATOM 21090 C CA . THR A 1 104 ? -3.412 4.708 -1.972 1.00 0.00 104 THR A CA 14
ATOM 21091 C C . THR A 1 104 ? -3.949 3.426 -2.598 1.00 0.00 104 THR A C 14
ATOM 21092 O O . THR A 1 104 ? -5.157 3.178 -2.598 1.00 0.00 104 THR A O 14
ATOM 21103 N N . SER A 1 105 ? -3.047 2.630 -3.150 1.00 0.00 105 SER A N 14
ATOM 21104 C CA . SER A 1 105 ? -3.418 1.384 -3.801 1.00 0.00 105 SER A CA 14
ATOM 21105 C C . SER A 1 105 ? -2.333 0.333 -3.587 1.00 0.00 105 SER A C 14
ATOM 21106 O O . SER A 1 105 ? -1.208 0.663 -3.225 1.00 0.00 105 SER A O 14
ATOM 21114 N N . ASN A 1 106 ? -2.673 -0.926 -3.822 1.00 0.00 106 ASN A N 14
ATOM 21115 C CA . ASN A 1 106 ? -1.700 -2.016 -3.793 1.00 0.00 106 ASN A CA 14
ATOM 21116 C C . ASN A 1 106 ? -0.903 -2.006 -5.091 1.00 0.00 106 ASN A C 14
ATOM 21117 O O . ASN A 1 106 ? -0.781 -3.013 -5.785 1.00 0.00 106 ASN A O 14
ATOM 21128 N N . HIS A 1 107 ? -0.360 -0.839 -5.393 1.00 0.00 107 HIS A N 14
ATOM 21129 C CA . HIS A 1 107 ? 0.365 -0.588 -6.638 1.00 0.00 107 HIS A CA 14
ATOM 21130 C C . HIS A 1 107 ? 1.786 -1.168 -6.585 1.00 0.00 107 HIS A C 14
ATOM 21131 O O . HIS A 1 107 ? 2.728 -0.602 -7.137 1.00 0.00 107 HIS A O 14
ATOM 21146 N N . LEU A 1 108 ? 1.923 -2.313 -5.936 1.00 0.00 108 LEU A N 14
ATOM 21147 C CA . LEU A 1 108 ? 3.207 -2.988 -5.829 1.00 0.00 108 LEU A CA 14
ATOM 21148 C C . LEU A 1 108 ? 3.509 -3.764 -7.104 1.00 0.00 108 LEU A C 14
ATOM 21149 O O . LEU A 1 108 ? 2.627 -3.993 -7.930 1.00 0.00 108 LEU A O 14
ATOM 21165 N N . ARG A 1 109 ? 4.756 -4.170 -7.260 1.00 0.00 109 ARG A N 14
ATOM 21166 C CA . ARG A 1 109 ? 5.148 -4.980 -8.397 1.00 0.00 109 ARG A CA 14
ATOM 21167 C C . ARG A 1 109 ? 5.919 -6.207 -7.927 1.00 0.00 109 ARG A C 14
ATOM 21168 O O . ARG A 1 109 ? 6.602 -6.166 -6.904 1.00 0.00 109 ARG A O 14
ATOM 21189 N N . VAL A 1 110 ? 5.799 -7.302 -8.663 1.00 0.00 110 VAL A N 14
ATOM 21190 C CA . VAL A 1 110 ? 6.475 -8.533 -8.286 1.00 0.00 110 VAL A CA 14
ATOM 21191 C C . VAL A 1 110 ? 7.849 -8.631 -8.932 1.00 0.00 110 VAL A C 14
ATOM 21192 O O . VAL A 1 110 ? 7.999 -8.593 -10.151 1.00 0.00 110 VAL A O 14
ATOM 21205 N N . ARG A 1 111 ? 8.844 -8.716 -8.076 1.00 0.00 111 ARG A N 14
ATOM 21206 C CA . ARG A 1 111 ? 10.229 -8.874 -8.486 1.00 0.00 111 ARG A CA 14
ATOM 21207 C C . ARG A 1 111 ? 10.836 -10.042 -7.726 1.00 0.00 111 ARG A C 14
ATOM 21208 O O . ARG A 1 111 ? 11.763 -10.705 -8.194 1.00 0.00 111 ARG A O 14
ATOM 21229 N N . ASP A 1 112 ? 10.288 -10.281 -6.546 1.00 0.00 112 ASP A N 14
ATOM 21230 C CA . ASP A 1 112 ? 10.683 -11.408 -5.724 1.00 0.00 112 ASP A CA 14
ATOM 21231 C C . ASP A 1 112 ? 9.965 -12.659 -6.210 1.00 0.00 112 ASP A C 14
ATOM 21232 O O . ASP A 1 112 ? 8.777 -12.853 -5.944 1.00 0.00 112 ASP A O 14
ATOM 21241 N N . SER A 1 113 ? 10.685 -13.467 -6.967 1.00 0.00 113 SER A N 14
ATOM 21242 C CA . SER A 1 113 ? 10.123 -14.648 -7.604 1.00 0.00 113 SER A CA 14
ATOM 21243 C C . SER A 1 113 ? 9.719 -15.705 -6.573 1.00 0.00 113 SER A C 14
ATOM 21244 O O . SER A 1 113 ? 10.556 -16.456 -6.068 1.00 0.00 113 SER A O 14
ATOM 21252 N N . VAL A 1 114 ? 8.437 -15.738 -6.251 1.00 0.00 114 VAL A N 14
ATOM 21253 C CA . VAL A 1 114 ? 7.894 -16.752 -5.366 1.00 0.00 114 VAL A CA 14
ATOM 21254 C C . VAL A 1 114 ? 7.030 -17.727 -6.150 1.00 0.00 114 VAL A C 14
ATOM 21255 O O . VAL A 1 114 ? 6.427 -17.358 -7.158 1.00 0.00 114 VAL A O 14
ATOM 21268 N N . ALA A 1 115 ? 6.982 -18.972 -5.700 1.00 0.00 115 ALA A N 14
ATOM 21269 C CA . ALA A 1 115 ? 6.198 -19.994 -6.369 1.00 0.00 115 ALA A CA 14
ATOM 21270 C C . ALA A 1 115 ? 5.464 -20.857 -5.355 1.00 0.00 115 ALA A C 14
ATOM 21271 O O . ALA A 1 115 ? 6.057 -21.727 -4.721 1.00 0.00 115 ALA A O 14
ATOM 21278 N N . SER A 1 116 ? 4.182 -20.585 -5.183 1.00 0.00 116 SER A N 14
ATOM 21279 C CA . SER A 1 116 ? 3.351 -21.363 -4.280 1.00 0.00 116 SER A CA 14
ATOM 21280 C C . SER A 1 116 ? 2.305 -22.135 -5.071 1.00 0.00 116 SER A C 14
ATOM 21281 O O . SER A 1 116 ? 1.337 -22.659 -4.515 1.00 0.00 116 SER A O 14
ATOM 21289 N N . VAL A 1 117 ? 2.522 -22.220 -6.369 1.00 0.00 117 VAL A N 14
ATOM 21290 C CA . VAL A 1 117 ? 1.598 -22.911 -7.254 1.00 0.00 117 VAL A CA 14
ATOM 21291 C C . VAL A 1 117 ? 2.139 -24.291 -7.631 1.00 0.00 117 VAL A C 14
ATOM 21292 O O . VAL A 1 117 ? 3.172 -24.416 -8.291 1.00 0.00 117 VAL A O 14
ATOM 21305 N N . LEU A 1 118 ? 1.449 -25.325 -7.179 1.00 0.00 118 LEU A N 14
ATOM 21306 C CA . LEU A 1 118 ? 1.850 -26.694 -7.468 1.00 0.00 118 LEU A CA 14
ATOM 21307 C C . LEU A 1 118 ? 1.238 -27.157 -8.783 1.00 0.00 118 LEU A C 14
ATOM 21308 O O . LEU A 1 118 ? 1.829 -27.950 -9.518 1.00 0.00 118 LEU A O 14
ATOM 21324 N N . GLY A 1 119 ? 0.051 -26.648 -9.074 1.00 0.00 119 GLY A N 14
ATOM 21325 C CA . GLY A 1 119 ? -0.650 -27.022 -10.284 1.00 0.00 119 GLY A CA 14
ATOM 21326 C C . GLY A 1 119 ? -2.013 -27.599 -9.978 1.00 0.00 119 GLY A C 14
ATOM 21327 O O . GLY A 1 119 ? -2.234 -28.131 -8.887 1.00 0.00 119 GLY A O 14
ATOM 21331 N N . ASP A 1 120 ? -2.931 -27.482 -10.920 1.00 0.00 120 ASP A N 14
ATOM 21332 C CA . ASP A 1 120 ? -4.278 -28.000 -10.736 1.00 0.00 120 ASP A CA 14
ATOM 21333 C C . ASP A 1 120 ? -4.465 -29.272 -11.542 1.00 0.00 120 ASP A C 14
ATOM 21334 O O . ASP A 1 120 ? -3.627 -29.616 -12.376 1.00 0.00 120 ASP A O 14
ATOM 21343 N N . THR A 1 121 ? -5.559 -29.969 -11.284 1.00 0.00 121 THR A N 14
ATOM 21344 C CA . THR A 1 121 ? -5.845 -31.217 -11.966 1.00 0.00 121 THR A CA 14
ATOM 21345 C C . THR A 1 121 ? -6.323 -30.969 -13.392 1.00 0.00 121 THR A C 14
ATOM 21346 O O . THR A 1 121 ? -7.420 -30.452 -13.613 1.00 0.00 121 THR A O 14
ATOM 21357 N N . LEU A 1 122 ? -5.480 -31.318 -14.351 1.00 0.00 122 LEU A N 14
ATOM 21358 C CA . LEU A 1 122 ? -5.794 -31.123 -15.755 1.00 0.00 122 LEU A CA 14
ATOM 21359 C C . LEU A 1 122 ? -6.185 -32.452 -16.402 1.00 0.00 122 LEU A C 14
ATOM 21360 O O . LEU A 1 122 ? -5.507 -33.464 -16.213 1.00 0.00 122 LEU A O 14
ATOM 21376 N N . PRO A 1 123 ? -7.304 -32.470 -17.147 1.00 0.00 123 PRO A N 14
ATOM 21377 C CA . PRO A 1 123 ? -7.869 -33.700 -17.715 1.00 0.00 123 PRO A CA 14
ATOM 21378 C C . PRO A 1 123 ? -7.052 -34.290 -18.863 1.00 0.00 123 PRO A C 14
ATOM 21379 O O . PRO A 1 123 ? -6.504 -33.570 -19.704 1.00 0.00 123 PRO A O 14
ATOM 21390 N N . PHE A 1 124 ? -6.988 -35.616 -18.886 1.00 0.00 124 PHE A N 14
ATOM 21391 C CA . PHE A 1 124 ? -6.344 -36.343 -19.968 1.00 0.00 124 PHE A CA 14
ATOM 21392 C C . PHE A 1 124 ? -7.345 -37.307 -20.600 1.00 0.00 124 PHE A C 14
ATOM 21393 O O . PHE A 1 124 ? -8.374 -37.627 -19.997 1.00 0.00 124 PHE A O 14
ATOM 21410 N N . ALA A 1 125 ? -7.050 -37.768 -21.805 1.00 0.00 125 ALA A N 14
ATOM 21411 C CA . ALA A 1 125 ? -7.936 -38.675 -22.513 1.00 0.00 125 ALA A CA 14
ATOM 21412 C C . ALA A 1 125 ? -7.358 -40.084 -22.521 1.00 0.00 125 ALA A C 14
ATOM 21413 O O . ALA A 1 125 ? -7.896 -40.956 -21.803 1.00 0.00 125 ALA A O 14
ATOM 21421 N N . GLN A 1 23 ? 0.626 -12.059 -0.061 1.00 0.00 23 GLN A N 15
ATOM 21422 C CA . GLN A 1 23 ? -0.133 -11.195 -0.961 1.00 0.00 23 GLN A CA 15
ATOM 21423 C C . GLN A 1 23 ? -0.159 -9.752 -0.440 1.00 0.00 23 GLN A C 15
ATOM 21424 O O . GLN A 1 23 ? 0.312 -8.846 -1.126 1.00 0.00 23 GLN A O 15
ATOM 21438 N N . PRO A 1 24 ? -0.685 -9.497 0.779 1.00 0.00 24 PRO A N 15
ATOM 21439 C CA . PRO A 1 24 ? -0.654 -8.166 1.366 1.00 0.00 24 PRO A CA 15
ATOM 21440 C C . PRO A 1 24 ? 0.611 -7.949 2.189 1.00 0.00 24 PRO A C 15
ATOM 21441 O O . PRO A 1 24 ? 1.254 -8.914 2.609 1.00 0.00 24 PRO A O 15
ATOM 21452 N N . ASP A 1 25 ? 0.956 -6.689 2.429 1.00 0.00 25 ASP A N 15
ATOM 21453 C CA . ASP A 1 25 ? 2.191 -6.353 3.144 1.00 0.00 25 ASP A CA 15
ATOM 21454 C C . ASP A 1 25 ? 2.296 -4.850 3.386 1.00 0.00 25 ASP A C 15
ATOM 21455 O O . ASP A 1 25 ? 2.889 -4.405 4.369 1.00 0.00 25 ASP A O 15
ATOM 21464 N N . GLY A 1 26 ? 1.702 -4.074 2.497 1.00 0.00 26 GLY A N 15
ATOM 21465 C CA . GLY A 1 26 ? 1.738 -2.636 2.626 1.00 0.00 26 GLY A CA 15
ATOM 21466 C C . GLY A 1 26 ? 1.189 -1.950 1.396 1.00 0.00 26 GLY A C 15
ATOM 21467 O O . GLY A 1 26 ? 1.528 -2.322 0.271 1.00 0.00 26 GLY A O 15
ATOM 21471 N N . VAL A 1 27 ? 0.338 -0.961 1.606 1.00 0.00 27 VAL A N 15
ATOM 21472 C CA . VAL A 1 27 ? -0.255 -0.217 0.503 1.00 0.00 27 VAL A CA 15
ATOM 21473 C C . VAL A 1 27 ? 0.754 0.763 -0.081 1.00 0.00 27 VAL A C 15
ATOM 21474 O O . VAL A 1 27 ? 1.680 1.193 0.604 1.00 0.00 27 VAL A O 15
ATOM 21487 N N . GLN A 1 28 ? 0.594 1.111 -1.347 1.00 0.00 28 GLN A N 15
ATOM 21488 C CA . GLN A 1 28 ? 1.525 2.031 -1.977 1.00 0.00 28 GLN A CA 15
ATOM 21489 C C . GLN A 1 28 ? 0.827 3.323 -2.379 1.00 0.00 28 GLN A C 15
ATOM 21490 O O . GLN A 1 28 ? -0.368 3.335 -2.674 1.00 0.00 28 GLN A O 15
ATOM 21504 N N . ILE A 1 29 ? 1.577 4.411 -2.364 1.00 0.00 29 ILE A N 15
ATOM 21505 C CA . ILE A 1 29 ? 1.063 5.705 -2.773 1.00 0.00 29 ILE A CA 15
ATOM 21506 C C . ILE A 1 29 ? 1.065 5.806 -4.289 1.00 0.00 29 ILE A C 15
ATOM 21507 O O . ILE A 1 29 ? 2.121 5.801 -4.918 1.00 0.00 29 ILE A O 15
ATOM 21523 N N . ASP A 1 30 ? -0.121 5.893 -4.863 1.00 0.00 30 ASP A N 15
ATOM 21524 C CA . ASP A 1 30 ? -0.274 5.973 -6.309 1.00 0.00 30 ASP A CA 15
ATOM 21525 C C . ASP A 1 30 ? 0.214 7.325 -6.812 1.00 0.00 30 ASP A C 15
ATOM 21526 O O . ASP A 1 30 ? 1.232 7.425 -7.497 1.00 0.00 30 ASP A O 15
ATOM 21535 N N . SER A 1 31 ? -0.514 8.366 -6.443 1.00 0.00 31 SER A N 15
ATOM 21536 C CA . SER A 1 31 ? -0.169 9.719 -6.843 1.00 0.00 31 SER A CA 15
ATOM 21537 C C . SER A 1 31 ? -0.820 10.725 -5.903 1.00 0.00 31 SER A C 15
ATOM 21538 O O . SER A 1 31 ? -1.842 10.430 -5.285 1.00 0.00 31 SER A O 15
ATOM 21546 N N . VAL A 1 32 ? -0.220 11.898 -5.780 1.00 0.00 32 VAL A N 15
ATOM 21547 C CA . VAL A 1 32 ? -0.773 12.954 -4.945 1.00 0.00 32 VAL A CA 15
ATOM 21548 C C . VAL A 1 32 ? -1.852 13.703 -5.716 1.00 0.00 32 VAL A C 15
ATOM 21549 O O . VAL A 1 32 ? -1.629 14.130 -6.847 1.00 0.00 32 VAL A O 15
ATOM 21562 N N . VAL A 1 33 ? -3.019 13.846 -5.112 1.00 0.00 33 VAL A N 15
ATOM 21563 C CA . VAL A 1 33 ? -4.133 14.508 -5.753 1.00 0.00 33 VAL A CA 15
ATOM 21564 C C . VAL A 1 33 ? -4.140 15.994 -5.405 1.00 0.00 33 VAL A C 15
ATOM 21565 O O . VAL A 1 33 ? -3.512 16.410 -4.430 1.00 0.00 33 VAL A O 15
ATOM 21578 N N . PRO A 1 34 ? -4.812 16.818 -6.221 1.00 0.00 34 PRO A N 15
ATOM 21579 C CA . PRO A 1 34 ? -4.986 18.238 -5.925 1.00 0.00 34 PRO A CA 15
ATOM 21580 C C . PRO A 1 34 ? -5.790 18.451 -4.641 1.00 0.00 34 PRO A C 15
ATOM 21581 O O . PRO A 1 34 ? -7.004 18.230 -4.606 1.00 0.00 34 PRO A O 15
ATOM 21592 N N . GLY A 1 35 ? -5.099 18.853 -3.586 1.00 0.00 35 GLY A N 15
ATOM 21593 C CA . GLY A 1 35 ? -5.734 19.042 -2.299 1.00 0.00 35 GLY A CA 15
ATOM 21594 C C . GLY A 1 35 ? -4.911 18.460 -1.167 1.00 0.00 35 GLY A C 15
ATOM 21595 O O . GLY A 1 35 ? -4.164 17.500 -1.374 1.00 0.00 35 GLY A O 15
ATOM 21599 N N . SER A 1 36 ? -5.036 19.057 0.018 1.00 0.00 36 SER A N 15
ATOM 21600 C CA . SER A 1 36 ? -4.316 18.615 1.215 1.00 0.00 36 SER A CA 15
ATOM 21601 C C . SER A 1 36 ? -2.817 18.933 1.126 1.00 0.00 36 SER A C 15
ATOM 21602 O O . SER A 1 36 ? -2.254 19.044 0.033 1.00 0.00 36 SER A O 15
ATOM 21610 N N . PRO A 1 37 ? -2.146 19.096 2.282 1.00 0.00 37 PRO A N 15
ATOM 21611 C CA . PRO A 1 37 ? -0.733 19.480 2.336 1.00 0.00 37 PRO A CA 15
ATOM 21612 C C . PRO A 1 37 ? 0.223 18.301 2.170 1.00 0.00 37 PRO A C 15
ATOM 21613 O O . PRO A 1 37 ? 1.416 18.424 2.430 1.00 0.00 37 PRO A O 15
ATOM 21624 N N . ALA A 1 38 ? -0.298 17.173 1.719 1.00 0.00 38 ALA A N 15
ATOM 21625 C CA . ALA A 1 38 ? 0.511 15.972 1.535 1.00 0.00 38 ALA A CA 15
ATOM 21626 C C . ALA A 1 38 ? 1.647 16.210 0.545 1.00 0.00 38 ALA A C 15
ATOM 21627 O O . ALA A 1 38 ? 2.751 15.690 0.713 1.00 0.00 38 ALA A O 15
ATOM 21634 N N . SER A 1 39 ? 1.378 17.026 -0.464 1.00 0.00 39 SER A N 15
ATOM 21635 C CA . SER A 1 39 ? 2.326 17.265 -1.542 1.00 0.00 39 SER A CA 15
ATOM 21636 C C . SER A 1 39 ? 3.589 17.989 -1.059 1.00 0.00 39 SER A C 15
ATOM 21637 O O . SER A 1 39 ? 4.639 17.906 -1.700 1.00 0.00 39 SER A O 15
ATOM 21645 N N . LYS A 1 40 ? 3.491 18.691 0.065 1.00 0.00 40 LYS A N 15
ATOM 21646 C CA . LYS A 1 40 ? 4.642 19.412 0.606 1.00 0.00 40 LYS A CA 15
ATOM 21647 C C . LYS A 1 40 ? 5.291 18.627 1.742 1.00 0.00 40 LYS A C 15
ATOM 21648 O O . LYS A 1 40 ? 6.267 19.080 2.342 1.00 0.00 40 LYS A O 15
ATOM 21667 N N . VAL A 1 41 ? 4.752 17.451 2.031 1.00 0.00 41 VAL A N 15
ATOM 21668 C CA . VAL A 1 41 ? 5.260 16.627 3.120 1.00 0.00 41 VAL A CA 15
ATOM 21669 C C . VAL A 1 41 ? 5.949 15.376 2.584 1.00 0.00 41 VAL A C 15
ATOM 21670 O O . VAL A 1 41 ? 7.118 15.125 2.885 1.00 0.00 41 VAL A O 15
ATOM 21683 N N . LEU A 1 42 ? 5.232 14.597 1.784 1.00 0.00 42 LEU A N 15
ATOM 21684 C CA . LEU A 1 42 ? 5.766 13.350 1.268 1.00 0.00 42 LEU A CA 15
ATOM 21685 C C . LEU A 1 42 ? 5.847 13.352 -0.250 1.00 0.00 42 LEU A C 15
ATOM 21686 O O . LEU A 1 42 ? 5.508 14.335 -0.909 1.00 0.00 42 LEU A O 15
ATOM 21702 N N . THR A 1 43 ? 6.301 12.239 -0.786 1.00 0.00 43 THR A N 15
ATOM 21703 C CA . THR A 1 43 ? 6.451 12.072 -2.220 1.00 0.00 43 THR A CA 15
ATOM 21704 C C . THR A 1 43 ? 5.588 10.905 -2.703 1.00 0.00 43 THR A C 15
ATOM 21705 O O . THR A 1 43 ? 5.563 9.849 -2.071 1.00 0.00 43 THR A O 15
ATOM 21716 N N . PRO A 1 44 ? 4.847 11.082 -3.807 1.00 0.00 44 PRO A N 15
ATOM 21717 C CA . PRO A 1 44 ? 4.047 10.003 -4.389 1.00 0.00 44 PRO A CA 15
ATOM 21718 C C . PRO A 1 44 ? 4.924 8.874 -4.923 1.00 0.00 44 PRO A C 15
ATOM 21719 O O . PRO A 1 44 ? 6.026 9.114 -5.417 1.00 0.00 44 PRO A O 15
ATOM 21730 N N . GLY A 1 45 ? 4.437 7.647 -4.814 1.00 0.00 45 GLY A N 15
ATOM 21731 C CA . GLY A 1 45 ? 5.207 6.505 -5.272 1.00 0.00 45 GLY A CA 15
ATOM 21732 C C . GLY A 1 45 ? 5.953 5.808 -4.151 1.00 0.00 45 GLY A C 15
ATOM 21733 O O . GLY A 1 45 ? 6.816 4.967 -4.401 1.00 0.00 45 GLY A O 15
ATOM 21737 N N . LEU A 1 46 ? 5.640 6.167 -2.913 1.00 0.00 46 LEU A N 15
ATOM 21738 C CA . LEU A 1 46 ? 6.251 5.522 -1.760 1.00 0.00 46 LEU A CA 15
ATOM 21739 C C . LEU A 1 46 ? 5.330 4.445 -1.200 1.00 0.00 46 LEU A C 15
ATOM 21740 O O . LEU A 1 46 ? 4.149 4.395 -1.530 1.00 0.00 46 LEU A O 15
ATOM 21756 N N . VAL A 1 47 ? 5.879 3.582 -0.359 1.00 0.00 47 VAL A N 15
ATOM 21757 C CA . VAL A 1 47 ? 5.095 2.534 0.287 1.00 0.00 47 VAL A CA 15
ATOM 21758 C C . VAL A 1 47 ? 4.679 2.981 1.687 1.00 0.00 47 VAL A C 15
ATOM 21759 O O . VAL A 1 47 ? 5.452 3.638 2.382 1.00 0.00 47 VAL A O 15
ATOM 21772 N N . ILE A 1 48 ? 3.457 2.651 2.081 1.00 0.00 48 ILE A N 15
ATOM 21773 C CA . ILE A 1 48 ? 2.955 2.991 3.405 1.00 0.00 48 ILE A CA 15
ATOM 21774 C C . ILE A 1 48 ? 2.956 1.765 4.307 1.00 0.00 48 ILE A C 15
ATOM 21775 O O . ILE A 1 48 ? 2.246 0.791 4.050 1.00 0.00 48 ILE A O 15
ATOM 21791 N N . GLU A 1 49 ? 3.766 1.816 5.352 1.00 0.00 49 GLU A N 15
ATOM 21792 C CA . GLU A 1 49 ? 3.824 0.743 6.330 1.00 0.00 49 GLU A CA 15
ATOM 21793 C C . GLU A 1 49 ? 2.653 0.843 7.292 1.00 0.00 49 GLU A C 15
ATOM 21794 O O . GLU A 1 49 ? 1.881 -0.100 7.469 1.00 0.00 49 GLU A O 15
ATOM 21806 N N . SER A 1 50 ? 2.527 1.997 7.910 1.00 0.00 50 SER A N 15
ATOM 21807 C CA . SER A 1 50 ? 1.548 2.173 8.959 1.00 0.00 50 SER A CA 15
ATOM 21808 C C . SER A 1 50 ? 1.010 3.589 9.007 1.00 0.00 50 SER A C 15
ATOM 21809 O O . SER A 1 50 ? 1.721 4.554 8.711 1.00 0.00 50 SER A O 15
ATOM 21817 N N . ILE A 1 51 ? -0.256 3.693 9.377 1.00 0.00 51 ILE A N 15
ATOM 21818 C CA . ILE A 1 51 ? -0.893 4.981 9.609 1.00 0.00 51 ILE A CA 15
ATOM 21819 C C . ILE A 1 51 ? -1.321 5.073 11.066 1.00 0.00 51 ILE A C 15
ATOM 21820 O O . ILE A 1 51 ? -2.186 4.318 11.507 1.00 0.00 51 ILE A O 15
ATOM 21836 N N . ASN A 1 52 ? -0.713 5.997 11.808 1.00 0.00 52 ASN A N 15
ATOM 21837 C CA . ASN A 1 52 ? -0.903 6.069 13.253 1.00 0.00 52 ASN A CA 15
ATOM 21838 C C . ASN A 1 52 ? -0.391 4.762 13.856 1.00 0.00 52 ASN A C 15
ATOM 21839 O O . ASN A 1 52 ? 0.501 4.131 13.283 1.00 0.00 52 ASN A O 15
ATOM 21850 N N . GLY A 1 53 ? -0.923 4.351 14.994 1.00 0.00 53 GLY A N 15
ATOM 21851 C CA . GLY A 1 53 ? -0.537 3.076 15.563 1.00 0.00 53 GLY A CA 15
ATOM 21852 C C . GLY A 1 53 ? -1.245 1.907 14.892 1.00 0.00 53 GLY A C 15
ATOM 21853 O O . GLY A 1 53 ? -1.357 0.828 15.470 1.00 0.00 53 GLY A O 15
ATOM 21857 N N . MET A 1 54 ? -1.726 2.126 13.673 1.00 0.00 54 MET A N 15
ATOM 21858 C CA . MET A 1 54 ? -2.447 1.099 12.930 1.00 0.00 54 MET A CA 15
ATOM 21859 C C . MET A 1 54 ? -1.775 0.854 11.584 1.00 0.00 54 MET A C 15
ATOM 21860 O O . MET A 1 54 ? -1.862 1.681 10.676 1.00 0.00 54 MET A O 15
ATOM 21874 N N . PRO A 1 55 ? -1.076 -0.277 11.436 1.00 0.00 55 PRO A N 15
ATOM 21875 C CA . PRO A 1 55 ? -0.382 -0.604 10.194 1.00 0.00 55 PRO A CA 15
ATOM 21876 C C . PRO A 1 55 ? -1.338 -1.029 9.082 1.00 0.00 55 PRO A C 15
ATOM 21877 O O . PRO A 1 55 ? -2.403 -1.596 9.343 1.00 0.00 55 PRO A O 15
ATOM 21888 N N . THR A 1 56 ? -0.948 -0.758 7.846 1.00 0.00 56 THR A N 15
ATOM 21889 C CA . THR A 1 56 ? -1.775 -1.072 6.695 1.00 0.00 56 THR A CA 15
ATOM 21890 C C . THR A 1 56 ? -1.047 -2.019 5.750 1.00 0.00 56 THR A C 15
ATOM 21891 O O . THR A 1 56 ? -0.116 -1.617 5.053 1.00 0.00 56 THR A O 15
ATOM 21902 N N . SER A 1 57 ? -1.461 -3.276 5.740 1.00 0.00 57 SER A N 15
ATOM 21903 C CA . SER A 1 57 ? -0.838 -4.272 4.883 1.00 0.00 57 SER A CA 15
ATOM 21904 C C . SER A 1 57 ? -1.620 -4.438 3.582 1.00 0.00 57 SER A C 15
ATOM 21905 O O . SER A 1 57 ? -1.076 -4.893 2.578 1.00 0.00 57 SER A O 15
ATOM 21913 N N . ASN A 1 58 ? -2.893 -4.070 3.596 1.00 0.00 58 ASN A N 15
ATOM 21914 C CA . ASN A 1 58 ? -3.691 -4.097 2.389 1.00 0.00 58 ASN A CA 15
ATOM 21915 C C . ASN A 1 58 ? -4.709 -2.975 2.398 1.00 0.00 58 ASN A C 15
ATOM 21916 O O . ASN A 1 58 ? -4.686 -2.098 3.262 1.00 0.00 58 ASN A O 15
ATOM 21927 N N . LEU A 1 59 ? -5.624 -3.042 1.453 1.00 0.00 59 LEU A N 15
ATOM 21928 C CA . LEU A 1 59 ? -6.654 -2.035 1.302 1.00 0.00 59 LEU A CA 15
ATOM 21929 C C . LEU A 1 59 ? -7.649 -2.063 2.460 1.00 0.00 59 LEU A C 15
ATOM 21930 O O . LEU A 1 59 ? -8.137 -1.021 2.893 1.00 0.00 59 LEU A O 15
ATOM 21946 N N . THR A 1 60 ? -7.936 -3.251 2.970 1.00 0.00 60 THR A N 15
ATOM 21947 C CA . THR A 1 60 ? -8.910 -3.405 4.041 1.00 0.00 60 THR A CA 15
ATOM 21948 C C . THR A 1 60 ? -8.430 -2.737 5.329 1.00 0.00 60 THR A C 15
ATOM 21949 O O . THR A 1 60 ? -9.186 -2.018 5.986 1.00 0.00 60 THR A O 15
ATOM 21960 N N . THR A 1 61 ? -7.169 -2.966 5.687 1.00 0.00 61 THR A N 15
ATOM 21961 C CA . THR A 1 61 ? -6.598 -2.349 6.876 1.00 0.00 61 THR A CA 15
ATOM 21962 C C . THR A 1 61 ? -6.499 -0.837 6.699 1.00 0.00 61 THR A C 15
ATOM 21963 O O . THR A 1 61 ? -6.669 -0.073 7.648 1.00 0.00 61 THR A O 15
ATOM 21974 N N . TYR A 1 62 ? -6.252 -0.425 5.460 1.00 0.00 62 TYR A N 15
ATOM 21975 C CA . TYR A 1 62 ? -6.237 0.983 5.092 1.00 0.00 62 TYR A CA 15
ATOM 21976 C C . TYR A 1 62 ? -7.608 1.612 5.326 1.00 0.00 62 TYR A C 15
ATOM 21977 O O . TYR A 1 62 ? -7.718 2.688 5.918 1.00 0.00 62 TYR A O 15
ATOM 21995 N N . SER A 1 63 ? -8.646 0.923 4.871 1.00 0.00 63 SER A N 15
ATOM 21996 C CA . SER A 1 63 ? -10.015 1.403 5.011 1.00 0.00 63 SER A CA 15
ATOM 21997 C C . SER A 1 63 ? -10.404 1.497 6.488 1.00 0.00 63 SER A C 15
ATOM 21998 O O . SER A 1 63 ? -10.973 2.497 6.936 1.00 0.00 63 SER A O 15
ATOM 22006 N N . ALA A 1 64 ? -10.068 0.457 7.246 1.00 0.00 64 ALA A N 15
ATOM 22007 C CA . ALA A 1 64 ? -10.427 0.384 8.658 1.00 0.00 64 ALA A CA 15
ATOM 22008 C C . ALA A 1 64 ? -9.708 1.450 9.478 1.00 0.00 64 ALA A C 15
ATOM 22009 O O . ALA A 1 64 ? -10.194 1.869 10.529 1.00 0.00 64 ALA A O 15
ATOM 22016 N N . ALA A 1 65 ? -8.549 1.875 9.007 1.00 0.00 65 ALA A N 15
ATOM 22017 C CA . ALA A 1 65 ? -7.814 2.939 9.669 1.00 0.00 65 ALA A CA 15
ATOM 22018 C C . ALA A 1 65 ? -8.414 4.294 9.320 1.00 0.00 65 ALA A C 15
ATOM 22019 O O . ALA A 1 65 ? -8.613 5.143 10.190 1.00 0.00 65 ALA A O 15
ATOM 22026 N N . LEU A 1 66 ? -8.728 4.467 8.041 1.00 0.00 66 LEU A N 15
ATOM 22027 C CA . LEU A 1 66 ? -9.243 5.729 7.519 1.00 0.00 66 LEU A CA 15
ATOM 22028 C C . LEU A 1 66 ? -10.546 6.125 8.208 1.00 0.00 66 LEU A C 15
ATOM 22029 O O . LEU A 1 66 ? -10.738 7.286 8.565 1.00 0.00 66 LEU A O 15
ATOM 22045 N N . LYS A 1 67 ? -11.424 5.151 8.418 1.00 0.00 67 LYS A N 15
ATOM 22046 C CA . LYS A 1 67 ? -12.756 5.419 8.962 1.00 0.00 67 LYS A CA 15
ATOM 22047 C C . LYS A 1 67 ? -12.709 5.957 10.395 1.00 0.00 67 LYS A C 15
ATOM 22048 O O . LYS A 1 67 ? -13.736 6.348 10.948 1.00 0.00 67 LYS A O 15
ATOM 22067 N N . THR A 1 68 ? -11.528 5.978 10.998 1.00 0.00 68 THR A N 15
ATOM 22068 C CA . THR A 1 68 ? -11.397 6.469 12.362 1.00 0.00 68 THR A CA 15
ATOM 22069 C C . THR A 1 68 ? -10.733 7.849 12.398 1.00 0.00 68 THR A C 15
ATOM 22070 O O . THR A 1 68 ? -10.795 8.548 13.410 1.00 0.00 68 THR A O 15
ATOM 22081 N N . ILE A 1 69 ? -10.122 8.243 11.284 1.00 0.00 69 ILE A N 15
ATOM 22082 C CA . ILE A 1 69 ? -9.350 9.481 11.229 1.00 0.00 69 ILE A CA 15
ATOM 22083 C C . ILE A 1 69 ? -10.265 10.706 11.259 1.00 0.00 69 ILE A C 15
ATOM 22084 O O . ILE A 1 69 ? -11.336 10.711 10.647 1.00 0.00 69 ILE A O 15
ATOM 22100 N N . SER A 1 70 ? -9.850 11.736 11.992 1.00 0.00 70 SER A N 15
ATOM 22101 C CA . SER A 1 70 ? -10.621 12.968 12.085 1.00 0.00 70 SER A CA 15
ATOM 22102 C C . SER A 1 70 ? -10.213 13.936 10.975 1.00 0.00 70 SER A C 15
ATOM 22103 O O . SER A 1 70 ? -9.073 13.908 10.505 1.00 0.00 70 SER A O 15
ATOM 22111 N N . VAL A 1 71 ? -11.139 14.779 10.554 1.00 0.00 71 VAL A N 15
ATOM 22112 C CA . VAL A 1 71 ? -10.847 15.785 9.541 1.00 0.00 71 VAL A CA 15
ATOM 22113 C C . VAL A 1 71 ? -10.008 16.904 10.143 1.00 0.00 71 VAL A C 15
ATOM 22114 O O . VAL A 1 71 ? -10.435 17.585 11.074 1.00 0.00 71 VAL A O 15
ATOM 22127 N N . GLY A 1 72 ? -8.808 17.081 9.620 1.00 0.00 72 GLY A N 15
ATOM 22128 C CA . GLY A 1 72 ? -7.924 18.105 10.134 1.00 0.00 72 GLY A CA 15
ATOM 22129 C C . GLY A 1 72 ? -6.992 17.567 11.200 1.00 0.00 72 GLY A C 15
ATOM 22130 O O . GLY A 1 72 ? -6.286 18.330 11.860 1.00 0.00 72 GLY A O 15
ATOM 22134 N N . GLU A 1 73 ? -6.988 16.256 11.363 1.00 0.00 73 GLU A N 15
ATOM 22135 C CA . GLU A 1 73 ? -6.135 15.613 12.345 1.00 0.00 73 GLU A CA 15
ATOM 22136 C C . GLU A 1 73 ? -4.761 15.342 11.747 1.00 0.00 73 GLU A C 15
ATOM 22137 O O . GLU A 1 73 ? -4.630 15.116 10.541 1.00 0.00 73 GLU A O 15
ATOM 22149 N N . VAL A 1 74 ? -3.743 15.377 12.587 1.00 0.00 74 VAL A N 15
ATOM 22150 C CA . VAL A 1 74 ? -2.390 15.072 12.160 1.00 0.00 74 VAL A CA 15
ATOM 22151 C C . VAL A 1 74 ? -2.113 13.591 12.375 1.00 0.00 74 VAL A C 15
ATOM 22152 O O . VAL A 1 74 ? -2.080 13.113 13.514 1.00 0.00 74 VAL A O 15
ATOM 22165 N N . ILE A 1 75 ? -1.940 12.861 11.286 1.00 0.00 75 ILE A N 15
ATOM 22166 C CA . ILE A 1 75 ? -1.724 11.427 11.360 1.00 0.00 75 ILE A CA 15
ATOM 22167 C C . ILE A 1 75 ? -0.289 11.068 11.011 1.00 0.00 75 ILE A C 15
ATOM 22168 O O . ILE A 1 75 ? 0.398 11.799 10.297 1.00 0.00 75 ILE A O 15
ATOM 22184 N N . ASN A 1 76 ? 0.157 9.940 11.529 1.00 0.00 76 ASN A N 15
ATOM 22185 C CA . ASN A 1 76 ? 1.495 9.447 11.258 1.00 0.00 76 ASN A CA 15
ATOM 22186 C C . ASN A 1 76 ? 1.462 8.445 10.121 1.00 0.00 76 ASN A C 15
ATOM 22187 O O . ASN A 1 76 ? 0.690 7.495 10.159 1.00 0.00 76 ASN A O 15
ATOM 22198 N N . ILE A 1 77 ? 2.284 8.658 9.113 1.00 0.00 77 ILE A N 15
ATOM 22199 C CA . ILE A 1 77 ? 2.386 7.719 8.015 1.00 0.00 77 ILE A CA 15
ATOM 22200 C C . ILE A 1 77 ? 3.834 7.293 7.833 1.00 0.00 77 ILE A C 15
ATOM 22201 O O . ILE A 1 77 ? 4.678 8.069 7.374 1.00 0.00 77 ILE A O 15
ATOM 22217 N N . THR A 1 78 ? 4.117 6.071 8.237 1.00 0.00 78 THR A N 15
ATOM 22218 C CA . THR A 1 78 ? 5.444 5.510 8.096 1.00 0.00 78 THR A CA 15
ATOM 22219 C C . THR A 1 78 ? 5.647 5.057 6.656 1.00 0.00 78 THR A C 15
ATOM 22220 O O . THR A 1 78 ? 5.121 4.025 6.245 1.00 0.00 78 THR A O 15
ATOM 22231 N N . THR A 1 79 ? 6.374 5.841 5.876 1.00 0.00 79 THR A N 15
ATOM 22232 C CA . THR A 1 79 ? 6.589 5.498 4.485 1.00 0.00 79 THR A CA 15
ATOM 22233 C C . THR A 1 79 ? 7.897 4.741 4.314 1.00 0.00 79 THR A C 15
ATOM 22234 O O . THR A 1 79 ? 8.726 4.695 5.225 1.00 0.00 79 THR A O 15
ATOM 22245 N N . ASP A 1 80 ? 8.065 4.162 3.135 1.00 0.00 80 ASP A N 15
ATOM 22246 C CA . ASP A 1 80 ? 9.253 3.391 2.788 1.00 0.00 80 ASP A CA 15
ATOM 22247 C C . ASP A 1 80 ? 10.539 4.179 3.048 1.00 0.00 80 ASP A C 15
ATOM 22248 O O . ASP A 1 80 ? 11.559 3.610 3.434 1.00 0.00 80 ASP A O 15
ATOM 22257 N N . GLN A 1 81 ? 10.479 5.491 2.863 1.00 0.00 81 GLN A N 15
ATOM 22258 C CA . GLN A 1 81 ? 11.673 6.320 2.944 1.00 0.00 81 GLN A CA 15
ATOM 22259 C C . GLN A 1 81 ? 11.577 7.363 4.057 1.00 0.00 81 GLN A C 15
ATOM 22260 O O . GLN A 1 81 ? 12.193 8.428 3.974 1.00 0.00 81 GLN A O 15
ATOM 22274 N N . GLY A 1 82 ? 10.814 7.060 5.097 1.00 0.00 82 GLY A N 15
ATOM 22275 C CA . GLY A 1 82 ? 10.775 7.935 6.253 1.00 0.00 82 GLY A CA 15
ATOM 22276 C C . GLY A 1 82 ? 9.450 7.907 6.987 1.00 0.00 82 GLY A C 15
ATOM 22277 O O . GLY A 1 82 ? 8.403 7.654 6.395 1.00 0.00 82 GLY A O 15
ATOM 22281 N N . THR A 1 83 ? 9.502 8.165 8.284 1.00 0.00 83 THR A N 15
ATOM 22282 C CA . THR A 1 83 ? 8.303 8.249 9.098 1.00 0.00 83 THR A CA 15
ATOM 22283 C C . THR A 1 83 ? 7.857 9.704 9.208 1.00 0.00 83 THR A C 15
ATOM 22284 O O . THR A 1 83 ? 8.495 10.504 9.894 1.00 0.00 83 THR A O 15
ATOM 22295 N N . PHE A 1 84 ? 6.782 10.052 8.518 1.00 0.00 84 PHE A N 15
ATOM 22296 C CA . PHE A 1 84 ? 6.317 11.432 8.491 1.00 0.00 84 PHE A CA 15
ATOM 22297 C C . PHE A 1 84 ? 4.958 11.559 9.161 1.00 0.00 84 PHE A C 15
ATOM 22298 O O . PHE A 1 84 ? 4.220 10.585 9.287 1.00 0.00 84 PHE A O 15
ATOM 22315 N N . HIS A 1 85 ? 4.638 12.768 9.589 1.00 0.00 85 HIS A N 15
ATOM 22316 C CA . HIS A 1 85 ? 3.322 13.074 10.114 1.00 0.00 85 HIS A CA 15
ATOM 22317 C C . HIS A 1 85 ? 2.716 14.222 9.326 1.00 0.00 85 HIS A C 15
ATOM 22318 O O . HIS A 1 85 ? 3.358 15.255 9.115 1.00 0.00 85 HIS A O 15
ATOM 22333 N N . LEU A 1 86 ? 1.500 14.026 8.865 1.00 0.00 86 LEU A N 15
ATOM 22334 C CA . LEU A 1 86 ? 0.828 15.003 8.038 1.00 0.00 86 LEU A CA 15
ATOM 22335 C C . LEU A 1 86 ? -0.606 15.219 8.503 1.00 0.00 86 LEU A C 15
ATOM 22336 O O . LEU A 1 86 ? -1.198 14.353 9.144 1.00 0.00 86 LEU A O 15
ATOM 22352 N N . LYS A 1 87 ? -1.149 16.381 8.180 1.00 0.00 87 LYS A N 15
ATOM 22353 C CA . LYS A 1 87 ? -2.502 16.737 8.573 1.00 0.00 87 LYS A CA 15
ATOM 22354 C C . LYS A 1 87 ? -3.485 16.442 7.446 1.00 0.00 87 LYS A C 15
ATOM 22355 O O . LYS A 1 87 ? -3.249 16.807 6.294 1.00 0.00 87 LYS A O 15
ATOM 22374 N N . THR A 1 88 ? -4.579 15.773 7.781 1.00 0.00 88 THR A N 15
ATOM 22375 C CA . THR A 1 88 ? -5.607 15.453 6.806 1.00 0.00 88 THR A CA 15
ATOM 22376 C C . THR A 1 88 ? -6.352 16.706 6.362 1.00 0.00 88 THR A C 15
ATOM 22377 O O . THR A 1 88 ? -6.644 17.598 7.170 1.00 0.00 88 THR A O 15
ATOM 22388 N N . GLY A 1 89 ? -6.637 16.777 5.071 1.00 0.00 89 GLY A N 15
ATOM 22389 C CA . GLY A 1 89 ? -7.397 17.871 4.544 1.00 0.00 89 GLY A CA 15
ATOM 22390 C C . GLY A 1 89 ? -8.873 17.668 4.773 1.00 0.00 89 GLY A C 15
ATOM 22391 O O . GLY A 1 89 ? -9.299 16.620 5.268 1.00 0.00 89 GLY A O 15
ATOM 22395 N N . ARG A 1 90 ? -9.651 18.658 4.404 1.00 0.00 90 ARG A N 15
ATOM 22396 C CA . ARG A 1 90 ? -11.083 18.628 4.646 1.00 0.00 90 ARG A CA 15
ATOM 22397 C C . ARG A 1 90 ? -11.830 18.007 3.473 1.00 0.00 90 ARG A C 15
ATOM 22398 O O . ARG A 1 90 ? -11.289 17.871 2.375 1.00 0.00 90 ARG A O 15
ATOM 22419 N N . ASN A 1 91 ? -13.075 17.632 3.722 1.00 0.00 91 ASN A N 15
ATOM 22420 C CA . ASN A 1 91 ? -13.937 17.073 2.691 1.00 0.00 91 ASN A CA 15
ATOM 22421 C C . ASN A 1 91 ? -14.539 18.180 1.832 1.00 0.00 91 ASN A C 15
ATOM 22422 O O . ASN A 1 91 ? -14.969 19.209 2.355 1.00 0.00 91 ASN A O 15
ATOM 22433 N N . PRO A 1 92 ? -14.555 17.989 0.500 1.00 0.00 92 PRO A N 15
ATOM 22434 C CA . PRO A 1 92 ? -15.138 18.960 -0.438 1.00 0.00 92 PRO A CA 15
ATOM 22435 C C . PRO A 1 92 ? -16.576 19.304 -0.070 1.00 0.00 92 PRO A C 15
ATOM 22436 O O . PRO A 1 92 ? -16.909 20.467 0.163 1.00 0.00 92 PRO A O 15
ATOM 22447 N N . ASN A 1 93 ? -17.419 18.285 -0.005 1.00 0.00 93 ASN A N 15
ATOM 22448 C CA . ASN A 1 93 ? -18.788 18.456 0.455 1.00 0.00 93 ASN A CA 15
ATOM 22449 C C . ASN A 1 93 ? -19.049 17.478 1.589 1.00 0.00 93 ASN A C 15
ATOM 22450 O O . ASN A 1 93 ? -18.882 17.823 2.758 1.00 0.00 93 ASN A O 15
ATOM 22461 N N . ASN A 1 94 ? -19.407 16.247 1.244 1.00 0.00 94 ASN A N 15
ATOM 22462 C CA . ASN A 1 94 ? -19.603 15.207 2.243 1.00 0.00 94 ASN A CA 15
ATOM 22463 C C . ASN A 1 94 ? -19.635 13.835 1.585 1.00 0.00 94 ASN A C 15
ATOM 22464 O O . ASN A 1 94 ? -20.701 13.304 1.271 1.00 0.00 94 ASN A O 15
ATOM 22475 N N . SER A 1 95 ? -18.458 13.286 1.338 1.00 0.00 95 SER A N 15
ATOM 22476 C CA . SER A 1 95 ? -18.339 11.943 0.798 1.00 0.00 95 SER A CA 15
ATOM 22477 C C . SER A 1 95 ? -17.151 11.243 1.445 1.00 0.00 95 SER A C 15
ATOM 22478 O O . SER A 1 95 ? -17.321 10.367 2.289 1.00 0.00 95 SER A O 15
ATOM 22486 N N . SER A 1 96 ? -15.948 11.652 1.076 1.00 0.00 96 SER A N 15
ATOM 22487 C CA . SER A 1 96 ? -14.748 11.130 1.703 1.00 0.00 96 SER A CA 15
ATOM 22488 C C . SER A 1 96 ? -14.266 12.107 2.774 1.00 0.00 96 SER A C 15
ATOM 22489 O O . SER A 1 96 ? -14.130 13.302 2.513 1.00 0.00 96 SER A O 15
ATOM 22497 N N . ARG A 1 97 ? -14.032 11.601 3.979 1.00 0.00 97 ARG A N 15
ATOM 22498 C CA . ARG A 1 97 ? -13.667 12.450 5.107 1.00 0.00 97 ARG A CA 15
ATOM 22499 C C . ARG A 1 97 ? -12.202 12.241 5.461 1.00 0.00 97 ARG A C 15
ATOM 22500 O O . ARG A 1 97 ? -11.682 11.137 5.305 1.00 0.00 97 ARG A O 15
ATOM 22521 N N . ALA A 1 98 ? -11.556 13.304 5.943 1.00 0.00 98 ALA A N 15
ATOM 22522 C CA . ALA A 1 98 ? -10.145 13.258 6.333 1.00 0.00 98 ALA A CA 15
ATOM 22523 C C . ALA A 1 98 ? -9.275 12.823 5.159 1.00 0.00 98 ALA A C 15
ATOM 22524 O O . ALA A 1 98 ? -8.902 11.656 5.036 1.00 0.00 98 ALA A O 15
ATOM 22531 N N . TYR A 1 99 ? -8.951 13.769 4.296 1.00 0.00 99 TYR A N 15
ATOM 22532 C CA . TYR A 1 99 ? -8.287 13.438 3.050 1.00 0.00 99 TYR A CA 15
ATOM 22533 C C . TYR A 1 99 ? -6.787 13.618 3.186 1.00 0.00 99 TYR A C 15
ATOM 22534 O O . TYR A 1 99 ? -6.296 14.734 3.344 1.00 0.00 99 TYR A O 15
ATOM 22552 N N . MET A 1 100 ? -6.067 12.508 3.129 1.00 0.00 100 MET A N 15
ATOM 22553 C CA . MET A 1 100 ? -4.616 12.521 3.255 1.00 0.00 100 MET A CA 15
ATOM 22554 C C . MET A 1 100 ? -3.982 13.294 2.104 1.00 0.00 100 MET A C 15
ATOM 22555 O O . MET A 1 100 ? -2.941 13.914 2.269 1.00 0.00 100 MET A O 15
ATOM 22569 N N . GLY A 1 101 ? -4.627 13.262 0.944 1.00 0.00 101 GLY A N 15
ATOM 22570 C CA . GLY A 1 101 ? -4.150 14.038 -0.184 1.00 0.00 101 GLY A CA 15
ATOM 22571 C C . GLY A 1 101 ? -3.461 13.198 -1.241 1.00 0.00 101 GLY A C 15
ATOM 22572 O O . GLY A 1 101 ? -2.983 13.722 -2.245 1.00 0.00 101 GLY A O 15
ATOM 22576 N N . ILE A 1 102 ? -3.409 11.895 -1.024 1.00 0.00 102 ILE A N 15
ATOM 22577 C CA . ILE A 1 102 ? -2.780 10.997 -1.978 1.00 0.00 102 ILE A CA 15
ATOM 22578 C C . ILE A 1 102 ? -3.697 9.828 -2.304 1.00 0.00 102 ILE A C 15
ATOM 22579 O O . ILE A 1 102 ? -4.499 9.397 -1.470 1.00 0.00 102 ILE A O 15
ATOM 22595 N N . ARG A 1 103 ? -3.599 9.340 -3.528 1.00 0.00 103 ARG A N 15
ATOM 22596 C CA . ARG A 1 103 ? -4.301 8.136 -3.921 1.00 0.00 103 ARG A CA 15
ATOM 22597 C C . ARG A 1 103 ? -3.503 6.941 -3.435 1.00 0.00 103 ARG A C 15
ATOM 22598 O O . ARG A 1 103 ? -2.275 6.928 -3.525 1.00 0.00 103 ARG A O 15
ATOM 22619 N N . THR A 1 104 ? -4.184 5.953 -2.910 1.00 0.00 104 THR A N 15
ATOM 22620 C CA . THR A 1 104 ? -3.515 4.792 -2.368 1.00 0.00 104 THR A CA 15
ATOM 22621 C C . THR A 1 104 ? -3.808 3.565 -3.220 1.00 0.00 104 THR A C 15
ATOM 22622 O O . THR A 1 104 ? -4.838 3.495 -3.892 1.00 0.00 104 THR A O 15
ATOM 22633 N N . SER A 1 105 ? -2.894 2.618 -3.200 1.00 0.00 105 SER A N 15
ATOM 22634 C CA . SER A 1 105 ? -3.036 1.396 -3.963 1.00 0.00 105 SER A CA 15
ATOM 22635 C C . SER A 1 105 ? -2.648 0.200 -3.106 1.00 0.00 105 SER A C 15
ATOM 22636 O O . SER A 1 105 ? -2.001 0.353 -2.073 1.00 0.00 105 SER A O 15
ATOM 22644 N N . ASN A 1 106 ? -3.035 -0.978 -3.549 1.00 0.00 106 ASN A N 15
ATOM 22645 C CA . ASN A 1 106 ? -2.798 -2.206 -2.819 1.00 0.00 106 ASN A CA 15
ATOM 22646 C C . ASN A 1 106 ? -1.506 -2.842 -3.319 1.00 0.00 106 ASN A C 15
ATOM 22647 O O . ASN A 1 106 ? -0.839 -3.587 -2.599 1.00 0.00 106 ASN A O 15
ATOM 22658 N N . HIS A 1 107 ? -1.168 -2.515 -4.567 1.00 0.00 107 HIS A N 15
ATOM 22659 C CA . HIS A 1 107 ? 0.074 -2.949 -5.201 1.00 0.00 107 HIS A CA 15
ATOM 22660 C C . HIS A 1 107 ? 0.128 -4.467 -5.348 1.00 0.00 107 HIS A C 15
ATOM 22661 O O . HIS A 1 107 ? 0.848 -5.156 -4.624 1.00 0.00 107 HIS A O 15
ATOM 22676 N N . LEU A 1 108 ? -0.649 -4.985 -6.280 1.00 0.00 108 LEU A N 15
ATOM 22677 C CA . LEU A 1 108 ? -0.593 -6.397 -6.603 1.00 0.00 108 LEU A CA 15
ATOM 22678 C C . LEU A 1 108 ? 0.217 -6.604 -7.868 1.00 0.00 108 LEU A C 15
ATOM 22679 O O . LEU A 1 108 ? 0.909 -5.699 -8.335 1.00 0.00 108 LEU A O 15
ATOM 22695 N N . ARG A 1 109 ? 0.131 -7.796 -8.414 1.00 0.00 109 ARG A N 15
ATOM 22696 C CA . ARG A 1 109 ? 0.828 -8.119 -9.650 1.00 0.00 109 ARG A CA 15
ATOM 22697 C C . ARG A 1 109 ? -0.149 -8.646 -10.682 1.00 0.00 109 ARG A C 15
ATOM 22698 O O . ARG A 1 109 ? -0.859 -9.625 -10.441 1.00 0.00 109 ARG A O 15
ATOM 22719 N N . VAL A 1 110 ? -0.199 -7.972 -11.817 1.00 0.00 110 VAL A N 15
ATOM 22720 C CA . VAL A 1 110 ? -1.122 -8.325 -12.879 1.00 0.00 110 VAL A CA 15
ATOM 22721 C C . VAL A 1 110 ? -0.364 -8.726 -14.137 1.00 0.00 110 VAL A C 15
ATOM 22722 O O . VAL A 1 110 ? 0.545 -8.018 -14.582 1.00 0.00 110 VAL A O 15
ATOM 22735 N N . ARG A 1 111 ? -0.737 -9.861 -14.696 1.00 0.00 111 ARG A N 15
ATOM 22736 C CA . ARG A 1 111 ? -0.152 -10.336 -15.937 1.00 0.00 111 ARG A CA 15
ATOM 22737 C C . ARG A 1 111 ? -0.897 -9.749 -17.130 1.00 0.00 111 ARG A C 15
ATOM 22738 O O . ARG A 1 111 ? -2.094 -9.984 -17.306 1.00 0.00 111 ARG A O 15
ATOM 22759 N N . ASP A 1 112 ? -0.192 -8.977 -17.940 1.00 0.00 112 ASP A N 15
ATOM 22760 C CA . ASP A 1 112 ? -0.781 -8.397 -19.131 1.00 0.00 112 ASP A CA 15
ATOM 22761 C C . ASP A 1 112 ? -0.441 -9.252 -20.338 1.00 0.00 112 ASP A C 15
ATOM 22762 O O . ASP A 1 112 ? 0.716 -9.360 -20.741 1.00 0.00 112 ASP A O 15
ATOM 22771 N N . SER A 1 113 ? -1.444 -9.915 -20.872 1.00 0.00 113 SER A N 15
ATOM 22772 C CA . SER A 1 113 ? -1.274 -10.709 -22.073 1.00 0.00 113 SER A CA 15
ATOM 22773 C C . SER A 1 113 ? -2.157 -10.171 -23.192 1.00 0.00 113 SER A C 15
ATOM 22774 O O . SER A 1 113 ? -3.351 -10.467 -23.255 1.00 0.00 113 SER A O 15
ATOM 22782 N N . VAL A 1 114 ? -1.574 -9.342 -24.047 1.00 0.00 114 VAL A N 15
ATOM 22783 C CA . VAL A 1 114 ? -2.302 -8.794 -25.174 1.00 0.00 114 VAL A CA 15
ATOM 22784 C C . VAL A 1 114 ? -2.306 -9.779 -26.340 1.00 0.00 114 VAL A C 15
ATOM 22785 O O . VAL A 1 114 ? -1.258 -10.127 -26.892 1.00 0.00 114 VAL A O 15
ATOM 22798 N N . ALA A 1 115 ? -3.490 -10.259 -26.677 1.00 0.00 115 ALA A N 15
ATOM 22799 C CA . ALA A 1 115 ? -3.660 -11.187 -27.780 1.00 0.00 115 ALA A CA 15
ATOM 22800 C C . ALA A 1 115 ? -4.880 -10.800 -28.598 1.00 0.00 115 ALA A C 15
ATOM 22801 O O . ALA A 1 115 ? -5.977 -11.323 -28.394 1.00 0.00 115 ALA A O 15
ATOM 22808 N N . SER A 1 116 ? -4.692 -9.845 -29.486 1.00 0.00 116 SER A N 15
ATOM 22809 C CA . SER A 1 116 ? -5.781 -9.332 -30.295 1.00 0.00 116 SER A CA 15
ATOM 22810 C C . SER A 1 116 ? -5.732 -9.937 -31.690 1.00 0.00 116 SER A C 15
ATOM 22811 O O . SER A 1 116 ? -4.656 -10.299 -32.179 1.00 0.00 116 SER A O 15
ATOM 22819 N N . VAL A 1 117 ? -6.892 -10.071 -32.317 1.00 0.00 117 VAL A N 15
ATOM 22820 C CA . VAL A 1 117 ? -6.951 -10.521 -33.693 1.00 0.00 117 VAL A CA 15
ATOM 22821 C C . VAL A 1 117 ? -6.678 -9.353 -34.639 1.00 0.00 117 VAL A C 15
ATOM 22822 O O . VAL A 1 117 ? -7.297 -8.290 -34.537 1.00 0.00 117 VAL A O 15
ATOM 22835 N N . LEU A 1 118 ? -5.735 -9.546 -35.546 1.00 0.00 118 LEU A N 15
ATOM 22836 C CA . LEU A 1 118 ? -5.318 -8.485 -36.455 1.00 0.00 118 LEU A CA 15
ATOM 22837 C C . LEU A 1 118 ? -6.033 -8.610 -37.795 1.00 0.00 118 LEU A C 15
ATOM 22838 O O . LEU A 1 118 ? -5.685 -7.937 -38.765 1.00 0.00 118 LEU A O 15
ATOM 22854 N N . GLY A 1 119 ? -7.046 -9.461 -37.834 1.00 0.00 119 GLY A N 15
ATOM 22855 C CA . GLY A 1 119 ? -7.788 -9.674 -39.056 1.00 0.00 119 GLY A CA 15
ATOM 22856 C C . GLY A 1 119 ? -9.098 -8.918 -39.062 1.00 0.00 119 GLY A C 15
ATOM 22857 O O . GLY A 1 119 ? -9.908 -9.061 -38.142 1.00 0.00 119 GLY A O 15
ATOM 22861 N N . ASP A 1 120 ? -9.291 -8.092 -40.077 1.00 0.00 120 ASP A N 15
ATOM 22862 C CA . ASP A 1 120 ? -10.535 -7.357 -40.250 1.00 0.00 120 ASP A CA 15
ATOM 22863 C C . ASP A 1 120 ? -11.403 -8.060 -41.283 1.00 0.00 120 ASP A C 15
ATOM 22864 O O . ASP A 1 120 ? -11.000 -9.082 -41.838 1.00 0.00 120 ASP A O 15
ATOM 22873 N N . THR A 1 121 ? -12.585 -7.523 -41.542 1.00 0.00 121 THR A N 15
ATOM 22874 C CA . THR A 1 121 ? -13.506 -8.152 -42.474 1.00 0.00 121 THR A CA 15
ATOM 22875 C C . THR A 1 121 ? -13.344 -7.595 -43.887 1.00 0.00 121 THR A C 15
ATOM 22876 O O . THR A 1 121 ? -13.806 -6.498 -44.206 1.00 0.00 121 THR A O 15
ATOM 22887 N N . LEU A 1 122 ? -12.652 -8.354 -44.722 1.00 0.00 122 LEU A N 15
ATOM 22888 C CA . LEU A 1 122 ? -12.472 -7.991 -46.115 1.00 0.00 122 LEU A CA 15
ATOM 22889 C C . LEU A 1 122 ? -13.706 -8.376 -46.921 1.00 0.00 122 LEU A C 15
ATOM 22890 O O . LEU A 1 122 ? -14.195 -9.502 -46.815 1.00 0.00 122 LEU A O 15
ATOM 22906 N N . PRO A 1 123 ? -14.240 -7.442 -47.719 1.00 0.00 123 PRO A N 15
ATOM 22907 C CA . PRO A 1 123 ? -15.346 -7.726 -48.628 1.00 0.00 123 PRO A CA 15
ATOM 22908 C C . PRO A 1 123 ? -14.929 -8.728 -49.692 1.00 0.00 123 PRO A C 15
ATOM 22909 O O . PRO A 1 123 ? -13.997 -8.474 -50.459 1.00 0.00 123 PRO A O 15
ATOM 22920 N N . PHE A 1 124 ? -15.596 -9.870 -49.721 1.00 0.00 124 PHE A N 15
ATOM 22921 C CA . PHE A 1 124 ? -15.256 -10.922 -50.664 1.00 0.00 124 PHE A CA 15
ATOM 22922 C C . PHE A 1 124 ? -15.894 -10.645 -52.018 1.00 0.00 124 PHE A C 15
ATOM 22923 O O . PHE A 1 124 ? -17.108 -10.758 -52.181 1.00 0.00 124 PHE A O 15
ATOM 22940 N N . ALA A 1 125 ? -15.073 -10.252 -52.975 1.00 0.00 125 ALA A N 15
ATOM 22941 C CA . ALA A 1 125 ? -15.538 -9.995 -54.321 1.00 0.00 125 ALA A CA 15
ATOM 22942 C C . ALA A 1 125 ? -14.661 -10.732 -55.317 1.00 0.00 125 ALA A C 15
ATOM 22943 O O . ALA A 1 125 ? -13.558 -10.230 -55.620 1.00 0.00 125 ALA A O 15
ATOM 22951 N N . GLN A 1 23 ? -2.435 -11.480 -2.587 1.00 0.00 23 GLN A N 16
ATOM 22952 C CA . GLN A 1 23 ? -1.555 -11.608 -1.430 1.00 0.00 23 GLN A CA 16
ATOM 22953 C C . GLN A 1 23 ? -1.260 -10.241 -0.824 1.00 0.00 23 GLN A C 16
ATOM 22954 O O . GLN A 1 23 ? -0.545 -9.438 -1.420 1.00 0.00 23 GLN A O 16
ATOM 22968 N N . PRO A 1 24 ? -1.826 -9.956 0.359 1.00 0.00 24 PRO A N 16
ATOM 22969 C CA . PRO A 1 24 ? -1.604 -8.689 1.069 1.00 0.00 24 PRO A CA 16
ATOM 22970 C C . PRO A 1 24 ? -0.161 -8.544 1.534 1.00 0.00 24 PRO A C 16
ATOM 22971 O O . PRO A 1 24 ? 0.543 -9.541 1.728 1.00 0.00 24 PRO A O 16
ATOM 22982 N N . ASP A 1 25 ? 0.276 -7.305 1.734 1.00 0.00 25 ASP A N 16
ATOM 22983 C CA . ASP A 1 25 ? 1.672 -7.047 2.087 1.00 0.00 25 ASP A CA 16
ATOM 22984 C C . ASP A 1 25 ? 1.891 -5.592 2.472 1.00 0.00 25 ASP A C 16
ATOM 22985 O O . ASP A 1 25 ? 2.601 -5.290 3.432 1.00 0.00 25 ASP A O 16
ATOM 22994 N N . GLY A 1 26 ? 1.266 -4.701 1.727 1.00 0.00 26 GLY A N 16
ATOM 22995 C CA . GLY A 1 26 ? 1.430 -3.283 1.956 1.00 0.00 26 GLY A CA 16
ATOM 22996 C C . GLY A 1 26 ? 0.872 -2.476 0.810 1.00 0.00 26 GLY A C 16
ATOM 22997 O O . GLY A 1 26 ? 0.839 -2.952 -0.324 1.00 0.00 26 GLY A O 16
ATOM 23001 N N . VAL A 1 27 ? 0.422 -1.267 1.096 1.00 0.00 27 VAL A N 16
ATOM 23002 C CA . VAL A 1 27 ? -0.154 -0.417 0.069 1.00 0.00 27 VAL A CA 16
ATOM 23003 C C . VAL A 1 27 ? 0.836 0.655 -0.364 1.00 0.00 27 VAL A C 16
ATOM 23004 O O . VAL A 1 27 ? 1.622 1.154 0.440 1.00 0.00 27 VAL A O 16
ATOM 23017 N N . GLN A 1 28 ? 0.798 0.998 -1.637 1.00 0.00 28 GLN A N 16
ATOM 23018 C CA . GLN A 1 28 ? 1.707 1.985 -2.190 1.00 0.00 28 GLN A CA 16
ATOM 23019 C C . GLN A 1 28 ? 0.940 3.211 -2.679 1.00 0.00 28 GLN A C 16
ATOM 23020 O O . GLN A 1 28 ? -0.223 3.113 -3.085 1.00 0.00 28 GLN A O 16
ATOM 23034 N N . ILE A 1 29 ? 1.597 4.362 -2.624 1.00 0.00 29 ILE A N 16
ATOM 23035 C CA . ILE A 1 29 ? 1.011 5.607 -3.095 1.00 0.00 29 ILE A CA 16
ATOM 23036 C C . ILE A 1 29 ? 1.049 5.658 -4.615 1.00 0.00 29 ILE A C 16
ATOM 23037 O O . ILE A 1 29 ? 2.115 5.815 -5.210 1.00 0.00 29 ILE A O 16
ATOM 23053 N N . ASP A 1 30 ? -0.114 5.512 -5.225 1.00 0.00 30 ASP A N 16
ATOM 23054 C CA . ASP A 1 30 ? -0.255 5.596 -6.674 1.00 0.00 30 ASP A CA 16
ATOM 23055 C C . ASP A 1 30 ? 0.142 6.979 -7.151 1.00 0.00 30 ASP A C 16
ATOM 23056 O O . ASP A 1 30 ? 1.100 7.150 -7.908 1.00 0.00 30 ASP A O 16
ATOM 23065 N N . SER A 1 31 ? -0.598 7.967 -6.687 1.00 0.00 31 SER A N 16
ATOM 23066 C CA . SER A 1 31 ? -0.332 9.346 -7.040 1.00 0.00 31 SER A CA 16
ATOM 23067 C C . SER A 1 31 ? -0.930 10.287 -6.009 1.00 0.00 31 SER A C 16
ATOM 23068 O O . SER A 1 31 ? -1.938 9.972 -5.379 1.00 0.00 31 SER A O 16
ATOM 23076 N N . VAL A 1 32 ? -0.291 11.425 -5.824 1.00 0.00 32 VAL A N 16
ATOM 23077 C CA . VAL A 1 32 ? -0.788 12.438 -4.911 1.00 0.00 32 VAL A CA 16
ATOM 23078 C C . VAL A 1 32 ? -1.525 13.512 -5.696 1.00 0.00 32 VAL A C 16
ATOM 23079 O O . VAL A 1 32 ? -0.936 14.171 -6.553 1.00 0.00 32 VAL A O 16
ATOM 23092 N N . VAL A 1 33 ? -2.811 13.672 -5.427 1.00 0.00 33 VAL A N 16
ATOM 23093 C CA . VAL A 1 33 ? -3.603 14.666 -6.119 1.00 0.00 33 VAL A CA 16
ATOM 23094 C C . VAL A 1 33 ? -3.389 16.048 -5.502 1.00 0.00 33 VAL A C 16
ATOM 23095 O O . VAL A 1 33 ? -3.703 16.276 -4.333 1.00 0.00 33 VAL A O 16
ATOM 23108 N N . PRO A 1 34 ? -2.848 16.986 -6.298 1.00 0.00 34 PRO A N 16
ATOM 23109 C CA . PRO A 1 34 ? -2.458 18.335 -5.836 1.00 0.00 34 PRO A CA 16
ATOM 23110 C C . PRO A 1 34 ? -3.646 19.237 -5.484 1.00 0.00 34 PRO A C 16
ATOM 23111 O O . PRO A 1 34 ? -3.549 20.465 -5.540 1.00 0.00 34 PRO A O 16
ATOM 23122 N N . GLY A 1 35 ? -4.755 18.623 -5.120 1.00 0.00 35 GLY A N 16
ATOM 23123 C CA . GLY A 1 35 ? -5.906 19.361 -4.648 1.00 0.00 35 GLY A CA 16
ATOM 23124 C C . GLY A 1 35 ? -6.271 18.938 -3.244 1.00 0.00 35 GLY A C 16
ATOM 23125 O O . GLY A 1 35 ? -7.366 19.218 -2.759 1.00 0.00 35 GLY A O 16
ATOM 23129 N N . SER A 1 36 ? -5.339 18.247 -2.604 1.00 0.00 36 SER A N 16
ATOM 23130 C CA . SER A 1 36 ? -5.537 17.711 -1.269 1.00 0.00 36 SER A CA 16
ATOM 23131 C C . SER A 1 36 ? -4.256 17.907 -0.446 1.00 0.00 36 SER A C 16
ATOM 23132 O O . SER A 1 36 ? -3.270 18.433 -0.969 1.00 0.00 36 SER A O 16
ATOM 23140 N N . PRO A 1 37 ? -4.248 17.524 0.849 1.00 0.00 37 PRO A N 16
ATOM 23141 C CA . PRO A 1 37 ? -3.029 17.559 1.670 1.00 0.00 37 PRO A CA 16
ATOM 23142 C C . PRO A 1 37 ? -1.963 16.581 1.166 1.00 0.00 37 PRO A C 16
ATOM 23143 O O . PRO A 1 37 ? -2.105 15.996 0.089 1.00 0.00 37 PRO A O 16
ATOM 23154 N N . ALA A 1 38 ? -0.880 16.439 1.939 1.00 0.00 38 ALA A N 16
ATOM 23155 C CA . ALA A 1 38 ? 0.211 15.500 1.642 1.00 0.00 38 ALA A CA 16
ATOM 23156 C C . ALA A 1 38 ? 1.080 15.950 0.459 1.00 0.00 38 ALA A C 16
ATOM 23157 O O . ALA A 1 38 ? 2.245 15.558 0.363 1.00 0.00 38 ALA A O 16
ATOM 23164 N N . SER A 1 39 ? 0.524 16.785 -0.416 1.00 0.00 39 SER A N 16
ATOM 23165 C CA . SER A 1 39 ? 1.218 17.227 -1.624 1.00 0.00 39 SER A CA 16
ATOM 23166 C C . SER A 1 39 ? 2.498 18.000 -1.295 1.00 0.00 39 SER A C 16
ATOM 23167 O O . SER A 1 39 ? 3.466 17.979 -2.057 1.00 0.00 39 SER A O 16
ATOM 23175 N N . LYS A 1 40 ? 2.503 18.671 -0.152 1.00 0.00 40 LYS A N 16
ATOM 23176 C CA . LYS A 1 40 ? 3.651 19.465 0.262 1.00 0.00 40 LYS A CA 16
ATOM 23177 C C . LYS A 1 40 ? 4.533 18.670 1.224 1.00 0.00 40 LYS A C 16
ATOM 23178 O O . LYS A 1 40 ? 5.621 19.108 1.595 1.00 0.00 40 LYS A O 16
ATOM 23197 N N . VAL A 1 41 ? 4.068 17.489 1.611 1.00 0.00 41 VAL A N 16
ATOM 23198 C CA . VAL A 1 41 ? 4.758 16.697 2.623 1.00 0.00 41 VAL A CA 16
ATOM 23199 C C . VAL A 1 41 ? 5.563 15.562 1.999 1.00 0.00 41 VAL A C 16
ATOM 23200 O O . VAL A 1 41 ? 6.759 15.418 2.263 1.00 0.00 41 VAL A O 16
ATOM 23213 N N . LEU A 1 42 ? 4.912 14.758 1.168 1.00 0.00 42 LEU A N 16
ATOM 23214 C CA . LEU A 1 42 ? 5.547 13.587 0.593 1.00 0.00 42 LEU A CA 16
ATOM 23215 C C . LEU A 1 42 ? 5.421 13.556 -0.920 1.00 0.00 42 LEU A C 16
ATOM 23216 O O . LEU A 1 42 ? 4.880 14.474 -1.537 1.00 0.00 42 LEU A O 16
ATOM 23232 N N . THR A 1 43 ? 5.935 12.488 -1.501 1.00 0.00 43 THR A N 16
ATOM 23233 C CA . THR A 1 43 ? 5.906 12.290 -2.940 1.00 0.00 43 THR A CA 16
ATOM 23234 C C . THR A 1 43 ? 5.256 10.951 -3.286 1.00 0.00 43 THR A C 16
ATOM 23235 O O . THR A 1 43 ? 5.282 10.017 -2.483 1.00 0.00 43 THR A O 16
ATOM 23246 N N . PRO A 1 44 ? 4.636 10.846 -4.473 1.00 0.00 44 PRO A N 16
ATOM 23247 C CA . PRO A 1 44 ? 4.008 9.602 -4.923 1.00 0.00 44 PRO A CA 16
ATOM 23248 C C . PRO A 1 44 ? 5.038 8.526 -5.264 1.00 0.00 44 PRO A C 16
ATOM 23249 O O . PRO A 1 44 ? 6.191 8.833 -5.576 1.00 0.00 44 PRO A O 16
ATOM 23260 N N . GLY A 1 45 ? 4.621 7.269 -5.201 1.00 0.00 45 GLY A N 16
ATOM 23261 C CA . GLY A 1 45 ? 5.531 6.175 -5.476 1.00 0.00 45 GLY A CA 16
ATOM 23262 C C . GLY A 1 45 ? 6.060 5.528 -4.210 1.00 0.00 45 GLY A C 16
ATOM 23263 O O . GLY A 1 45 ? 6.643 4.444 -4.256 1.00 0.00 45 GLY A O 16
ATOM 23267 N N . LEU A 1 46 ? 5.858 6.193 -3.078 1.00 0.00 46 LEU A N 16
ATOM 23268 C CA . LEU A 1 46 ? 6.313 5.669 -1.792 1.00 0.00 46 LEU A CA 16
ATOM 23269 C C . LEU A 1 46 ? 5.353 4.608 -1.270 1.00 0.00 46 LEU A C 16
ATOM 23270 O O . LEU A 1 46 ? 4.226 4.490 -1.745 1.00 0.00 46 LEU A O 16
ATOM 23286 N N . VAL A 1 47 ? 5.802 3.839 -0.289 1.00 0.00 47 VAL A N 16
ATOM 23287 C CA . VAL A 1 47 ? 4.992 2.766 0.271 1.00 0.00 47 VAL A CA 16
ATOM 23288 C C . VAL A 1 47 ? 4.466 3.156 1.648 1.00 0.00 47 VAL A C 16
ATOM 23289 O O . VAL A 1 47 ? 5.207 3.693 2.473 1.00 0.00 47 VAL A O 16
ATOM 23302 N N . ILE A 1 48 ? 3.188 2.893 1.882 1.00 0.00 48 ILE A N 16
ATOM 23303 C CA . ILE A 1 48 ? 2.578 3.128 3.180 1.00 0.00 48 ILE A CA 16
ATOM 23304 C C . ILE A 1 48 ? 2.763 1.887 4.039 1.00 0.00 48 ILE A C 16
ATOM 23305 O O . ILE A 1 48 ? 2.052 0.896 3.875 1.00 0.00 48 ILE A O 16
ATOM 23321 N N . GLU A 1 49 ? 3.740 1.929 4.928 1.00 0.00 49 GLU A N 16
ATOM 23322 C CA . GLU A 1 49 ? 4.037 0.781 5.764 1.00 0.00 49 GLU A CA 16
ATOM 23323 C C . GLU A 1 49 ? 3.045 0.669 6.910 1.00 0.00 49 GLU A C 16
ATOM 23324 O O . GLU A 1 49 ? 2.491 -0.403 7.163 1.00 0.00 49 GLU A O 16
ATOM 23336 N N . SER A 1 50 ? 2.811 1.773 7.602 1.00 0.00 50 SER A N 16
ATOM 23337 C CA . SER A 1 50 ? 1.934 1.754 8.753 1.00 0.00 50 SER A CA 16
ATOM 23338 C C . SER A 1 50 ? 1.421 3.140 9.093 1.00 0.00 50 SER A C 16
ATOM 23339 O O . SER A 1 50 ? 2.120 4.140 8.919 1.00 0.00 50 SER A O 16
ATOM 23347 N N . ILE A 1 51 ? 0.192 3.180 9.573 1.00 0.00 51 ILE A N 16
ATOM 23348 C CA . ILE A 1 51 ? -0.418 4.413 10.032 1.00 0.00 51 ILE A CA 16
ATOM 23349 C C . ILE A 1 51 ? -0.677 4.299 11.525 1.00 0.00 51 ILE A C 16
ATOM 23350 O O . ILE A 1 51 ? -1.580 3.575 11.949 1.00 0.00 51 ILE A O 16
ATOM 23366 N N . ASN A 1 52 ? 0.132 4.997 12.316 1.00 0.00 52 ASN A N 16
ATOM 23367 C CA . ASN A 1 52 ? 0.108 4.841 13.765 1.00 0.00 52 ASN A CA 16
ATOM 23368 C C . ASN A 1 52 ? 0.436 3.390 14.113 1.00 0.00 52 ASN A C 16
ATOM 23369 O O . ASN A 1 52 ? 1.162 2.725 13.365 1.00 0.00 52 ASN A O 16
ATOM 23380 N N . GLY A 1 53 ? -0.061 2.899 15.243 1.00 0.00 53 GLY A N 16
ATOM 23381 C CA . GLY A 1 53 ? 0.154 1.508 15.605 1.00 0.00 53 GLY A CA 16
ATOM 23382 C C . GLY A 1 53 ? -0.729 0.551 14.813 1.00 0.00 53 GLY A C 16
ATOM 23383 O O . GLY A 1 53 ? -1.088 -0.521 15.303 1.00 0.00 53 GLY A O 16
ATOM 23387 N N . MET A 1 54 ? -1.087 0.948 13.599 1.00 0.00 54 MET A N 16
ATOM 23388 C CA . MET A 1 54 ? -1.874 0.114 12.700 1.00 0.00 54 MET A CA 16
ATOM 23389 C C . MET A 1 54 ? -1.209 0.067 11.330 1.00 0.00 54 MET A C 16
ATOM 23390 O O . MET A 1 54 ? -1.305 1.017 10.554 1.00 0.00 54 MET A O 16
ATOM 23404 N N . PRO A 1 55 ? -0.505 -1.026 11.018 1.00 0.00 55 PRO A N 16
ATOM 23405 C CA . PRO A 1 55 ? 0.170 -1.171 9.732 1.00 0.00 55 PRO A CA 16
ATOM 23406 C C . PRO A 1 55 ? -0.809 -1.403 8.588 1.00 0.00 55 PRO A C 16
ATOM 23407 O O . PRO A 1 55 ? -1.891 -1.961 8.783 1.00 0.00 55 PRO A O 16
ATOM 23418 N N . THR A 1 56 ? -0.434 -0.973 7.398 1.00 0.00 56 THR A N 16
ATOM 23419 C CA . THR A 1 56 ? -1.306 -1.087 6.248 1.00 0.00 56 THR A CA 16
ATOM 23420 C C . THR A 1 56 ? -0.780 -2.096 5.235 1.00 0.00 56 THR A C 16
ATOM 23421 O O . THR A 1 56 ? -0.102 -1.740 4.274 1.00 0.00 56 THR A O 16
ATOM 23432 N N . SER A 1 57 ? -1.084 -3.358 5.477 1.00 0.00 57 SER A N 16
ATOM 23433 C CA . SER A 1 57 ? -0.718 -4.429 4.563 1.00 0.00 57 SER A CA 16
ATOM 23434 C C . SER A 1 57 ? -1.844 -4.662 3.561 1.00 0.00 57 SER A C 16
ATOM 23435 O O . SER A 1 57 ? -1.665 -5.343 2.548 1.00 0.00 57 SER A O 16
ATOM 23443 N N . ASN A 1 58 ? -3.007 -4.092 3.859 1.00 0.00 58 ASN A N 16
ATOM 23444 C CA . ASN A 1 58 ? -4.187 -4.261 3.024 1.00 0.00 58 ASN A CA 16
ATOM 23445 C C . ASN A 1 58 ? -4.743 -2.896 2.626 1.00 0.00 58 ASN A C 16
ATOM 23446 O O . ASN A 1 58 ? -4.405 -1.879 3.233 1.00 0.00 58 ASN A O 16
ATOM 23457 N N . LEU A 1 59 ? -5.613 -2.872 1.626 1.00 0.00 59 LEU A N 16
ATOM 23458 C CA . LEU A 1 59 ? -6.331 -1.667 1.276 1.00 0.00 59 LEU A CA 16
ATOM 23459 C C . LEU A 1 59 ? -7.413 -1.389 2.318 1.00 0.00 59 LEU A C 16
ATOM 23460 O O . LEU A 1 59 ? -7.737 -0.239 2.619 1.00 0.00 59 LEU A O 16
ATOM 23476 N N . THR A 1 60 ? -7.944 -2.464 2.879 1.00 0.00 60 THR A N 16
ATOM 23477 C CA . THR A 1 60 ? -8.968 -2.394 3.906 1.00 0.00 60 THR A CA 16
ATOM 23478 C C . THR A 1 60 ? -8.423 -1.820 5.208 1.00 0.00 60 THR A C 16
ATOM 23479 O O . THR A 1 60 ? -9.097 -1.042 5.868 1.00 0.00 60 THR A O 16
ATOM 23490 N N . THR A 1 61 ? -7.209 -2.214 5.578 1.00 0.00 61 THR A N 16
ATOM 23491 C CA . THR A 1 61 ? -6.559 -1.655 6.762 1.00 0.00 61 THR A CA 16
ATOM 23492 C C . THR A 1 61 ? -6.365 -0.147 6.618 1.00 0.00 61 THR A C 16
ATOM 23493 O O . THR A 1 61 ? -6.560 0.606 7.572 1.00 0.00 61 THR A O 16
ATOM 23504 N N . TYR A 1 62 ? -6.002 0.282 5.410 1.00 0.00 62 TYR A N 16
ATOM 23505 C CA . TYR A 1 62 ? -5.863 1.702 5.096 1.00 0.00 62 TYR A CA 16
ATOM 23506 C C . TYR A 1 62 ? -7.210 2.400 5.265 1.00 0.00 62 TYR A C 16
ATOM 23507 O O . TYR A 1 62 ? -7.306 3.480 5.850 1.00 0.00 62 TYR A O 16
ATOM 23525 N N . SER A 1 63 ? -8.248 1.744 4.770 1.00 0.00 63 SER A N 16
ATOM 23526 C CA . SER A 1 63 ? -9.603 2.243 4.851 1.00 0.00 63 SER A CA 16
ATOM 23527 C C . SER A 1 63 ? -10.093 2.320 6.297 1.00 0.00 63 SER A C 16
ATOM 23528 O O . SER A 1 63 ? -10.607 3.349 6.735 1.00 0.00 63 SER A O 16
ATOM 23536 N N . ALA A 1 64 ? -9.901 1.235 7.030 1.00 0.00 64 ALA A N 16
ATOM 23537 C CA . ALA A 1 64 ? -10.379 1.130 8.403 1.00 0.00 64 ALA A CA 16
ATOM 23538 C C . ALA A 1 64 ? -9.697 2.153 9.296 1.00 0.00 64 ALA A C 16
ATOM 23539 O O . ALA A 1 64 ? -10.296 2.665 10.239 1.00 0.00 64 ALA A O 16
ATOM 23546 N N . ALA A 1 65 ? -8.447 2.460 8.979 1.00 0.00 65 ALA A N 16
ATOM 23547 C CA . ALA A 1 65 ? -7.701 3.446 9.738 1.00 0.00 65 ALA A CA 16
ATOM 23548 C C . ALA A 1 65 ? -8.258 4.834 9.472 1.00 0.00 65 ALA A C 16
ATOM 23549 O O . ALA A 1 65 ? -8.562 5.583 10.399 1.00 0.00 65 ALA A O 16
ATOM 23556 N N . LEU A 1 66 ? -8.440 5.140 8.194 1.00 0.00 66 LEU A N 16
ATOM 23557 C CA . LEU A 1 66 ? -8.892 6.448 7.763 1.00 0.00 66 LEU A CA 16
ATOM 23558 C C . LEU A 1 66 ? -10.299 6.760 8.267 1.00 0.00 66 LEU A C 16
ATOM 23559 O O . LEU A 1 66 ? -10.601 7.903 8.607 1.00 0.00 66 LEU A O 16
ATOM 23575 N N . LYS A 1 67 ? -11.155 5.745 8.339 1.00 0.00 67 LYS A N 16
ATOM 23576 C CA . LYS A 1 67 ? -12.532 5.947 8.774 1.00 0.00 67 LYS A CA 16
ATOM 23577 C C . LYS A 1 67 ? -12.623 6.269 10.266 1.00 0.00 67 LYS A C 16
ATOM 23578 O O . LYS A 1 67 ? -13.604 6.857 10.716 1.00 0.00 67 LYS A O 16
ATOM 23597 N N . THR A 1 68 ? -11.602 5.894 11.027 1.00 0.00 68 THR A N 16
ATOM 23598 C CA . THR A 1 68 ? -11.600 6.150 12.465 1.00 0.00 68 THR A CA 16
ATOM 23599 C C . THR A 1 68 ? -10.960 7.499 12.791 1.00 0.00 68 THR A C 16
ATOM 23600 O O . THR A 1 68 ? -11.081 8.003 13.911 1.00 0.00 68 THR A O 16
ATOM 23611 N N . ILE A 1 69 ? -10.276 8.080 11.814 1.00 0.00 69 ILE A N 16
ATOM 23612 C CA . ILE A 1 69 ? -9.581 9.343 12.017 1.00 0.00 69 ILE A CA 16
ATOM 23613 C C . ILE A 1 69 ? -10.558 10.512 11.938 1.00 0.00 69 ILE A C 16
ATOM 23614 O O . ILE A 1 69 ? -11.518 10.479 11.167 1.00 0.00 69 ILE A O 16
ATOM 23630 N N . SER A 1 70 ? -10.329 11.526 12.759 1.00 0.00 70 SER A N 16
ATOM 23631 C CA . SER A 1 70 ? -11.142 12.727 12.734 1.00 0.00 70 SER A CA 16
ATOM 23632 C C . SER A 1 70 ? -10.633 13.672 11.647 1.00 0.00 70 SER A C 16
ATOM 23633 O O . SER A 1 70 ? -9.477 13.580 11.236 1.00 0.00 70 SER A O 16
ATOM 23641 N N . VAL A 1 71 ? -11.491 14.562 11.173 1.00 0.00 71 VAL A N 16
ATOM 23642 C CA . VAL A 1 71 ? -11.089 15.563 10.194 1.00 0.00 71 VAL A CA 16
ATOM 23643 C C . VAL A 1 71 ? -10.252 16.639 10.874 1.00 0.00 71 VAL A C 16
ATOM 23644 O O . VAL A 1 71 ? -10.720 17.305 11.796 1.00 0.00 71 VAL A O 16
ATOM 23657 N N . GLY A 1 72 ? -9.017 16.801 10.429 1.00 0.00 72 GLY A N 16
ATOM 23658 C CA . GLY A 1 72 ? -8.128 17.761 11.050 1.00 0.00 72 GLY A CA 16
ATOM 23659 C C . GLY A 1 72 ? -7.307 17.126 12.151 1.00 0.00 72 GLY A C 16
ATOM 23660 O O . GLY A 1 72 ? -6.798 17.812 13.039 1.00 0.00 72 GLY A O 16
ATOM 23664 N N . GLU A 1 73 ? -7.183 15.811 12.088 1.00 0.00 73 GLU A N 16
ATOM 23665 C CA . GLU A 1 73 ? -6.423 15.060 13.071 1.00 0.00 73 GLU A CA 16
ATOM 23666 C C . GLU A 1 73 ? -5.043 14.761 12.513 1.00 0.00 73 GLU A C 16
ATOM 23667 O O . GLU A 1 73 ? -4.885 14.565 11.307 1.00 0.00 73 GLU A O 16
ATOM 23679 N N . VAL A 1 74 ? -4.051 14.731 13.378 1.00 0.00 74 VAL A N 16
ATOM 23680 C CA . VAL A 1 74 ? -2.685 14.494 12.946 1.00 0.00 74 VAL A CA 16
ATOM 23681 C C . VAL A 1 74 ? -2.307 13.033 13.152 1.00 0.00 74 VAL A C 16
ATOM 23682 O O . VAL A 1 74 ? -2.177 12.564 14.283 1.00 0.00 74 VAL A O 16
ATOM 23695 N N . ILE A 1 75 ? -2.144 12.321 12.053 1.00 0.00 75 ILE A N 16
ATOM 23696 C CA . ILE A 1 75 ? -1.778 10.915 12.092 1.00 0.00 75 ILE A CA 16
ATOM 23697 C C . ILE A 1 75 ? -0.308 10.732 11.739 1.00 0.00 75 ILE A C 16
ATOM 23698 O O . ILE A 1 75 ? 0.328 11.633 11.186 1.00 0.00 75 ILE A O 16
ATOM 23714 N N . ASN A 1 76 ? 0.223 9.564 12.063 1.00 0.00 76 ASN A N 16
ATOM 23715 C CA . ASN A 1 76 ? 1.630 9.267 11.842 1.00 0.00 76 ASN A CA 16
ATOM 23716 C C . ASN A 1 76 ? 1.792 8.138 10.832 1.00 0.00 76 ASN A C 16
ATOM 23717 O O . ASN A 1 76 ? 1.357 7.014 11.065 1.00 0.00 76 ASN A O 16
ATOM 23728 N N . ILE A 1 77 ? 2.417 8.448 9.708 1.00 0.00 77 ILE A N 16
ATOM 23729 C CA . ILE A 1 77 ? 2.587 7.478 8.636 1.00 0.00 77 ILE A CA 16
ATOM 23730 C C . ILE A 1 77 ? 4.057 7.135 8.464 1.00 0.00 77 ILE A C 16
ATOM 23731 O O . ILE A 1 77 ? 4.887 8.001 8.172 1.00 0.00 77 ILE A O 16
ATOM 23747 N N . THR A 1 78 ? 4.374 5.870 8.658 1.00 0.00 78 THR A N 16
ATOM 23748 C CA . THR A 1 78 ? 5.716 5.382 8.442 1.00 0.00 78 THR A CA 16
ATOM 23749 C C . THR A 1 78 ? 5.846 4.874 7.008 1.00 0.00 78 THR A C 16
ATOM 23750 O O . THR A 1 78 ? 5.140 3.948 6.604 1.00 0.00 78 THR A O 16
ATOM 23761 N N . THR A 1 79 ? 6.712 5.507 6.231 1.00 0.00 79 THR A N 16
ATOM 23762 C CA . THR A 1 79 ? 6.921 5.115 4.848 1.00 0.00 79 THR A CA 16
ATOM 23763 C C . THR A 1 79 ? 8.332 4.580 4.662 1.00 0.00 79 THR A C 16
ATOM 23764 O O . THR A 1 79 ? 9.168 4.694 5.561 1.00 0.00 79 THR A O 16
ATOM 23775 N N . ASP A 1 80 ? 8.588 4.016 3.491 1.00 0.00 80 ASP A N 16
ATOM 23776 C CA . ASP A 1 80 ? 9.898 3.463 3.154 1.00 0.00 80 ASP A CA 16
ATOM 23777 C C . ASP A 1 80 ? 11.019 4.478 3.360 1.00 0.00 80 ASP A C 16
ATOM 23778 O O . ASP A 1 80 ? 12.080 4.151 3.895 1.00 0.00 80 ASP A O 16
ATOM 23787 N N . GLN A 1 81 ? 10.771 5.716 2.963 1.00 0.00 81 GLN A N 16
ATOM 23788 C CA . GLN A 1 81 ? 11.823 6.717 2.941 1.00 0.00 81 GLN A CA 16
ATOM 23789 C C . GLN A 1 81 ? 11.622 7.764 4.038 1.00 0.00 81 GLN A C 16
ATOM 23790 O O . GLN A 1 81 ? 12.001 8.926 3.881 1.00 0.00 81 GLN A O 16
ATOM 23804 N N . GLY A 1 82 ? 11.033 7.353 5.154 1.00 0.00 82 GLY A N 16
ATOM 23805 C CA . GLY A 1 82 ? 10.934 8.241 6.293 1.00 0.00 82 GLY A CA 16
ATOM 23806 C C . GLY A 1 82 ? 9.607 8.141 7.010 1.00 0.00 82 GLY A C 16
ATOM 23807 O O . GLY A 1 82 ? 8.705 7.419 6.582 1.00 0.00 82 GLY A O 16
ATOM 23811 N N . THR A 1 83 ? 9.490 8.870 8.102 1.00 0.00 83 THR A N 16
ATOM 23812 C CA . THR A 1 83 ? 8.269 8.898 8.882 1.00 0.00 83 THR A CA 16
ATOM 23813 C C . THR A 1 83 ? 7.701 10.311 8.880 1.00 0.00 83 THR A C 16
ATOM 23814 O O . THR A 1 83 ? 8.392 11.265 9.244 1.00 0.00 83 THR A O 16
ATOM 23825 N N . PHE A 1 84 ? 6.458 10.450 8.450 1.00 0.00 84 PHE A N 16
ATOM 23826 C CA . PHE A 1 84 ? 5.839 11.759 8.339 1.00 0.00 84 PHE A CA 16
ATOM 23827 C C . PHE A 1 84 ? 4.586 11.835 9.193 1.00 0.00 84 PHE A C 16
ATOM 23828 O O . PHE A 1 84 ? 3.947 10.819 9.474 1.00 0.00 84 PHE A O 16
ATOM 23845 N N . HIS A 1 85 ? 4.239 13.041 9.600 1.00 0.00 85 HIS A N 16
ATOM 23846 C CA . HIS A 1 85 ? 2.992 13.280 10.296 1.00 0.00 85 HIS A CA 16
ATOM 23847 C C . HIS A 1 85 ? 2.074 14.086 9.400 1.00 0.00 85 HIS A C 16
ATOM 23848 O O . HIS A 1 85 ? 2.473 15.100 8.826 1.00 0.00 85 HIS A O 16
ATOM 23863 N N . LEU A 1 86 ? 0.852 13.628 9.274 1.00 0.00 86 LEU A N 16
ATOM 23864 C CA . LEU A 1 86 ? -0.076 14.211 8.328 1.00 0.00 86 LEU A CA 16
ATOM 23865 C C . LEU A 1 86 ? -1.334 14.653 9.041 1.00 0.00 86 LEU A C 16
ATOM 23866 O O . LEU A 1 86 ? -1.853 13.949 9.904 1.00 0.00 86 LEU A O 16
ATOM 23882 N N . LYS A 1 87 ? -1.813 15.819 8.680 1.00 0.00 87 LYS A N 16
ATOM 23883 C CA . LYS A 1 87 ? -3.036 16.344 9.256 1.00 0.00 87 LYS A CA 16
ATOM 23884 C C . LYS A 1 87 ? -4.168 16.163 8.263 1.00 0.00 87 LYS A C 16
ATOM 23885 O O . LYS A 1 87 ? -4.185 16.796 7.205 1.00 0.00 87 LYS A O 16
ATOM 23904 N N . THR A 1 88 ? -5.093 15.284 8.600 1.00 0.00 88 THR A N 16
ATOM 23905 C CA . THR A 1 88 ? -6.149 14.882 7.686 1.00 0.00 88 THR A CA 16
ATOM 23906 C C . THR A 1 88 ? -7.012 16.055 7.235 1.00 0.00 88 THR A C 16
ATOM 23907 O O . THR A 1 88 ? -7.295 16.978 8.006 1.00 0.00 88 THR A O 16
ATOM 23918 N N . GLY A 1 89 ? -7.418 16.012 5.978 1.00 0.00 89 GLY A N 16
ATOM 23919 C CA . GLY A 1 89 ? -8.296 17.023 5.441 1.00 0.00 89 GLY A CA 16
ATOM 23920 C C . GLY A 1 89 ? -9.434 16.398 4.670 1.00 0.00 89 GLY A C 16
ATOM 23921 O O . GLY A 1 89 ? -10.050 15.443 5.140 1.00 0.00 89 GLY A O 16
ATOM 23925 N N . ARG A 1 90 ? -9.709 16.925 3.488 1.00 0.00 90 ARG A N 16
ATOM 23926 C CA . ARG A 1 90 ? -10.736 16.368 2.621 1.00 0.00 90 ARG A CA 16
ATOM 23927 C C . ARG A 1 90 ? -10.456 16.754 1.175 1.00 0.00 90 ARG A C 16
ATOM 23928 O O . ARG A 1 90 ? -9.738 17.720 0.915 1.00 0.00 90 ARG A O 16
ATOM 23949 N N . ASN A 1 91 ? -11.011 15.994 0.243 1.00 0.00 91 ASN A N 16
ATOM 23950 C CA . ASN A 1 91 ? -10.764 16.224 -1.179 1.00 0.00 91 ASN A CA 16
ATOM 23951 C C . ASN A 1 91 ? -11.899 17.027 -1.834 1.00 0.00 91 ASN A C 16
ATOM 23952 O O . ASN A 1 91 ? -11.649 18.098 -2.389 1.00 0.00 91 ASN A O 16
ATOM 23963 N N . PRO A 1 92 ? -13.163 16.548 -1.783 1.00 0.00 92 PRO A N 16
ATOM 23964 C CA . PRO A 1 92 ? -14.292 17.256 -2.398 1.00 0.00 92 PRO A CA 16
ATOM 23965 C C . PRO A 1 92 ? -14.725 18.479 -1.591 1.00 0.00 92 PRO A C 16
ATOM 23966 O O . PRO A 1 92 ? -15.249 19.443 -2.147 1.00 0.00 92 PRO A O 16
ATOM 23977 N N . ASN A 1 93 ? -14.474 18.429 -0.284 1.00 0.00 93 ASN A N 16
ATOM 23978 C CA . ASN A 1 93 ? -14.911 19.468 0.653 1.00 0.00 93 ASN A CA 16
ATOM 23979 C C . ASN A 1 93 ? -16.429 19.617 0.605 1.00 0.00 93 ASN A C 16
ATOM 23980 O O . ASN A 1 93 ? -16.970 20.554 0.016 1.00 0.00 93 ASN A O 16
ATOM 23991 N N . ASN A 1 94 ? -17.103 18.658 1.209 1.00 0.00 94 ASN A N 16
ATOM 23992 C CA . ASN A 1 94 ? -18.558 18.619 1.226 1.00 0.00 94 ASN A CA 16
ATOM 23993 C C . ASN A 1 94 ? -19.031 18.060 2.558 1.00 0.00 94 ASN A C 16
ATOM 23994 O O . ASN A 1 94 ? -19.950 17.242 2.609 1.00 0.00 94 ASN A O 16
ATOM 24005 N N . SER A 1 95 ? -18.418 18.548 3.636 1.00 0.00 95 SER A N 16
ATOM 24006 C CA . SER A 1 95 ? -18.579 17.954 4.957 1.00 0.00 95 SER A CA 16
ATOM 24007 C C . SER A 1 95 ? -18.165 16.492 4.892 1.00 0.00 95 SER A C 16
ATOM 24008 O O . SER A 1 95 ? -18.998 15.587 4.878 1.00 0.00 95 SER A O 16
ATOM 24016 N N . SER A 1 96 ? -16.863 16.281 4.815 1.00 0.00 96 SER A N 16
ATOM 24017 C CA . SER A 1 96 ? -16.313 14.966 4.542 1.00 0.00 96 SER A CA 16
ATOM 24018 C C . SER A 1 96 ? -15.688 14.368 5.797 1.00 0.00 96 SER A C 16
ATOM 24019 O O . SER A 1 96 ? -15.728 14.971 6.869 1.00 0.00 96 SER A O 16
ATOM 24027 N N . ARG A 1 97 ? -15.134 13.173 5.659 1.00 0.00 97 ARG A N 16
ATOM 24028 C CA . ARG A 1 97 ? -14.371 12.555 6.723 1.00 0.00 97 ARG A CA 16
ATOM 24029 C C . ARG A 1 97 ? -12.886 12.684 6.397 1.00 0.00 97 ARG A C 16
ATOM 24030 O O . ARG A 1 97 ? -12.536 13.092 5.285 1.00 0.00 97 ARG A O 16
ATOM 24051 N N . ALA A 1 98 ? -12.032 12.369 7.372 1.00 0.00 98 ALA A N 16
ATOM 24052 C CA . ALA A 1 98 ? -10.581 12.451 7.218 1.00 0.00 98 ALA A CA 16
ATOM 24053 C C . ALA A 1 98 ? -10.108 11.853 5.898 1.00 0.00 98 ALA A C 16
ATOM 24054 O O . ALA A 1 98 ? -10.276 10.661 5.645 1.00 0.00 98 ALA A O 16
ATOM 24061 N N . TYR A 1 99 ? -9.534 12.696 5.052 1.00 0.00 99 TYR A N 16
ATOM 24062 C CA . TYR A 1 99 ? -8.999 12.257 3.776 1.00 0.00 99 TYR A CA 16
ATOM 24063 C C . TYR A 1 99 ? -7.510 12.588 3.712 1.00 0.00 99 TYR A C 16
ATOM 24064 O O . TYR A 1 99 ? -7.095 13.683 4.103 1.00 0.00 99 TYR A O 16
ATOM 24082 N N . MET A 1 100 ? -6.713 11.637 3.240 1.00 0.00 100 MET A N 16
ATOM 24083 C CA . MET A 1 100 ? -5.265 11.819 3.165 1.00 0.00 100 MET A CA 16
ATOM 24084 C C . MET A 1 100 ? -4.885 12.700 1.974 1.00 0.00 100 MET A C 16
ATOM 24085 O O . MET A 1 100 ? -4.187 13.696 2.133 1.00 0.00 100 MET A O 16
ATOM 24099 N N . GLY A 1 101 ? -5.352 12.333 0.788 1.00 0.00 101 GLY A N 16
ATOM 24100 C CA . GLY A 1 101 ? -5.094 13.152 -0.383 1.00 0.00 101 GLY A CA 16
ATOM 24101 C C . GLY A 1 101 ? -4.273 12.445 -1.443 1.00 0.00 101 GLY A C 16
ATOM 24102 O O . GLY A 1 101 ? -3.717 13.085 -2.335 1.00 0.00 101 GLY A O 16
ATOM 24106 N N . ILE A 1 102 ? -4.196 11.127 -1.355 1.00 0.00 102 ILE A N 16
ATOM 24107 C CA . ILE A 1 102 ? -3.446 10.346 -2.328 1.00 0.00 102 ILE A CA 16
ATOM 24108 C C . ILE A 1 102 ? -4.287 9.195 -2.855 1.00 0.00 102 ILE A C 16
ATOM 24109 O O . ILE A 1 102 ? -5.205 8.722 -2.181 1.00 0.00 102 ILE A O 16
ATOM 24125 N N . ARG A 1 103 ? -3.983 8.772 -4.069 1.00 0.00 103 ARG A N 16
ATOM 24126 C CA . ARG A 1 103 ? -4.516 7.535 -4.607 1.00 0.00 103 ARG A CA 16
ATOM 24127 C C . ARG A 1 103 ? -3.672 6.389 -4.084 1.00 0.00 103 ARG A C 16
ATOM 24128 O O . ARG A 1 103 ? -2.455 6.393 -4.243 1.00 0.00 103 ARG A O 16
ATOM 24149 N N . THR A 1 104 ? -4.298 5.438 -3.428 1.00 0.00 104 THR A N 16
ATOM 24150 C CA . THR A 1 104 ? -3.564 4.330 -2.857 1.00 0.00 104 THR A CA 16
ATOM 24151 C C . THR A 1 104 ? -3.931 3.032 -3.557 1.00 0.00 104 THR A C 16
ATOM 24152 O O . THR A 1 104 ? -5.052 2.871 -4.044 1.00 0.00 104 THR A O 16
ATOM 24163 N N . SER A 1 105 ? -2.977 2.125 -3.622 1.00 0.00 105 SER A N 16
ATOM 24164 C CA . SER A 1 105 ? -3.189 0.809 -4.200 1.00 0.00 105 SER A CA 16
ATOM 24165 C C . SER A 1 105 ? -2.186 -0.158 -3.607 1.00 0.00 105 SER A C 16
ATOM 24166 O O . SER A 1 105 ? -1.173 0.264 -3.077 1.00 0.00 105 SER A O 16
ATOM 24174 N N . ASN A 1 106 ? -2.461 -1.443 -3.693 1.00 0.00 106 ASN A N 16
ATOM 24175 C CA . ASN A 1 106 ? -1.533 -2.451 -3.198 1.00 0.00 106 ASN A CA 16
ATOM 24176 C C . ASN A 1 106 ? -0.307 -2.497 -4.095 1.00 0.00 106 ASN A C 16
ATOM 24177 O O . ASN A 1 106 ? 0.807 -2.734 -3.632 1.00 0.00 106 ASN A O 16
ATOM 24188 N N . HIS A 1 107 ? -0.534 -2.239 -5.390 1.00 0.00 107 HIS A N 16
ATOM 24189 C CA . HIS A 1 107 ? 0.530 -2.236 -6.397 1.00 0.00 107 HIS A CA 16
ATOM 24190 C C . HIS A 1 107 ? 1.302 -3.551 -6.337 1.00 0.00 107 HIS A C 16
ATOM 24191 O O . HIS A 1 107 ? 2.527 -3.585 -6.467 1.00 0.00 107 HIS A O 16
ATOM 24206 N N . LEU A 1 108 ? 0.565 -4.635 -6.143 1.00 0.00 108 LEU A N 16
ATOM 24207 C CA . LEU A 1 108 ? 1.163 -5.951 -6.008 1.00 0.00 108 LEU A CA 16
ATOM 24208 C C . LEU A 1 108 ? 1.710 -6.443 -7.328 1.00 0.00 108 LEU A C 16
ATOM 24209 O O . LEU A 1 108 ? 1.498 -5.834 -8.378 1.00 0.00 108 LEU A O 16
ATOM 24225 N N . ARG A 1 109 ? 2.397 -7.560 -7.258 1.00 0.00 109 ARG A N 16
ATOM 24226 C CA . ARG A 1 109 ? 2.981 -8.166 -8.441 1.00 0.00 109 ARG A CA 16
ATOM 24227 C C . ARG A 1 109 ? 1.921 -8.908 -9.237 1.00 0.00 109 ARG A C 16
ATOM 24228 O O . ARG A 1 109 ? 0.929 -9.388 -8.685 1.00 0.00 109 ARG A O 16
ATOM 24249 N N . VAL A 1 110 ? 2.138 -8.995 -10.535 1.00 0.00 110 VAL A N 16
ATOM 24250 C CA . VAL A 1 110 ? 1.138 -9.528 -11.439 1.00 0.00 110 VAL A CA 16
ATOM 24251 C C . VAL A 1 110 ? 1.155 -11.054 -11.471 1.00 0.00 110 VAL A C 16
ATOM 24252 O O . VAL A 1 110 ? 2.211 -11.693 -11.416 1.00 0.00 110 VAL A O 16
ATOM 24265 N N . ARG A 1 111 ? -0.034 -11.624 -11.523 1.00 0.00 111 ARG A N 16
ATOM 24266 C CA . ARG A 1 111 ? -0.203 -13.051 -11.704 1.00 0.00 111 ARG A CA 16
ATOM 24267 C C . ARG A 1 111 ? -1.275 -13.286 -12.759 1.00 0.00 111 ARG A C 16
ATOM 24268 O O . ARG A 1 111 ? -2.244 -12.533 -12.839 1.00 0.00 111 ARG A O 16
ATOM 24289 N N . ASP A 1 112 ? -1.105 -14.331 -13.555 1.00 0.00 112 ASP A N 16
ATOM 24290 C CA . ASP A 1 112 ? -1.952 -14.560 -14.725 1.00 0.00 112 ASP A CA 16
ATOM 24291 C C . ASP A 1 112 ? -3.274 -15.239 -14.361 1.00 0.00 112 ASP A C 16
ATOM 24292 O O . ASP A 1 112 ? -3.893 -15.904 -15.193 1.00 0.00 112 ASP A O 16
ATOM 24301 N N . SER A 1 113 ? -3.726 -15.033 -13.136 1.00 0.00 113 SER A N 16
ATOM 24302 C CA . SER A 1 113 ? -5.016 -15.549 -12.699 1.00 0.00 113 SER A CA 16
ATOM 24303 C C . SER A 1 113 ? -6.091 -14.499 -12.955 1.00 0.00 113 SER A C 16
ATOM 24304 O O . SER A 1 113 ? -6.552 -13.831 -12.032 1.00 0.00 113 SER A O 16
ATOM 24312 N N . VAL A 1 114 ? -6.456 -14.336 -14.222 1.00 0.00 114 VAL A N 16
ATOM 24313 C CA . VAL A 1 114 ? -7.384 -13.287 -14.629 1.00 0.00 114 VAL A CA 16
ATOM 24314 C C . VAL A 1 114 ? -8.792 -13.533 -14.091 1.00 0.00 114 VAL A C 16
ATOM 24315 O O . VAL A 1 114 ? -9.348 -14.625 -14.235 1.00 0.00 114 VAL A O 16
ATOM 24328 N N . ALA A 1 115 ? -9.349 -12.511 -13.453 1.00 0.00 115 ALA A N 16
ATOM 24329 C CA . ALA A 1 115 ? -10.695 -12.581 -12.908 1.00 0.00 115 ALA A CA 16
ATOM 24330 C C . ALA A 1 115 ? -11.325 -11.192 -12.877 1.00 0.00 115 ALA A C 16
ATOM 24331 O O . ALA A 1 115 ? -10.746 -10.249 -12.335 1.00 0.00 115 ALA A O 16
ATOM 24338 N N . SER A 1 116 ? -12.490 -11.060 -13.493 1.00 0.00 116 SER A N 16
ATOM 24339 C CA . SER A 1 116 ? -13.227 -9.804 -13.491 1.00 0.00 116 SER A CA 16
ATOM 24340 C C . SER A 1 116 ? -14.717 -10.088 -13.330 1.00 0.00 116 SER A C 16
ATOM 24341 O O . SER A 1 116 ? -15.530 -9.786 -14.207 1.00 0.00 116 SER A O 16
ATOM 24349 N N . VAL A 1 117 ? -15.058 -10.692 -12.204 1.00 0.00 117 VAL A N 16
ATOM 24350 C CA . VAL A 1 117 ? -16.422 -11.110 -11.936 1.00 0.00 117 VAL A CA 16
ATOM 24351 C C . VAL A 1 117 ? -17.093 -10.129 -10.983 1.00 0.00 117 VAL A C 16
ATOM 24352 O O . VAL A 1 117 ? -16.455 -9.612 -10.064 1.00 0.00 117 VAL A O 16
ATOM 24365 N N . LEU A 1 118 ? -18.369 -9.866 -11.212 1.00 0.00 118 LEU A N 16
ATOM 24366 C CA . LEU A 1 118 ? -19.113 -8.923 -10.392 1.00 0.00 118 LEU A CA 16
ATOM 24367 C C . LEU A 1 118 ? -19.602 -9.591 -9.114 1.00 0.00 118 LEU A C 16
ATOM 24368 O O . LEU A 1 118 ? -19.676 -8.958 -8.062 1.00 0.00 118 LEU A O 16
ATOM 24384 N N . GLY A 1 119 ? -19.927 -10.872 -9.214 1.00 0.00 119 GLY A N 16
ATOM 24385 C CA . GLY A 1 119 ? -20.488 -11.580 -8.086 1.00 0.00 119 GLY A CA 16
ATOM 24386 C C . GLY A 1 119 ? -21.908 -11.131 -7.828 1.00 0.00 119 GLY A C 16
ATOM 24387 O O . GLY A 1 119 ? -22.250 -10.705 -6.724 1.00 0.00 119 GLY A O 16
ATOM 24391 N N . ASP A 1 120 ? -22.732 -11.221 -8.862 1.00 0.00 120 ASP A N 16
ATOM 24392 C CA . ASP A 1 120 ? -24.086 -10.684 -8.825 1.00 0.00 120 ASP A CA 16
ATOM 24393 C C . ASP A 1 120 ? -24.991 -11.509 -7.929 1.00 0.00 120 ASP A C 16
ATOM 24394 O O . ASP A 1 120 ? -25.113 -12.723 -8.090 1.00 0.00 120 ASP A O 16
ATOM 24403 N N . THR A 1 121 ? -25.608 -10.843 -6.973 1.00 0.00 121 THR A N 16
ATOM 24404 C CA . THR A 1 121 ? -26.622 -11.460 -6.140 1.00 0.00 121 THR A CA 16
ATOM 24405 C C . THR A 1 121 ? -27.902 -10.627 -6.207 1.00 0.00 121 THR A C 16
ATOM 24406 O O . THR A 1 121 ? -27.957 -9.497 -5.715 1.00 0.00 121 THR A O 16
ATOM 24417 N N . LEU A 1 122 ? -28.910 -11.165 -6.881 1.00 0.00 122 LEU A N 16
ATOM 24418 C CA . LEU A 1 122 ? -30.164 -10.449 -7.076 1.00 0.00 122 LEU A CA 16
ATOM 24419 C C . LEU A 1 122 ? -30.970 -10.398 -5.784 1.00 0.00 122 LEU A C 16
ATOM 24420 O O . LEU A 1 122 ? -31.270 -11.436 -5.188 1.00 0.00 122 LEU A O 16
ATOM 24436 N N . PRO A 1 123 ? -31.312 -9.182 -5.329 1.00 0.00 123 PRO A N 16
ATOM 24437 C CA . PRO A 1 123 ? -32.085 -8.979 -4.102 1.00 0.00 123 PRO A CA 16
ATOM 24438 C C . PRO A 1 123 ? -33.511 -9.502 -4.226 1.00 0.00 123 PRO A C 16
ATOM 24439 O O . PRO A 1 123 ? -34.132 -9.405 -5.289 1.00 0.00 123 PRO A O 16
ATOM 24450 N N . PHE A 1 124 ? -34.024 -10.060 -3.145 1.00 0.00 124 PHE A N 16
ATOM 24451 C CA . PHE A 1 124 ? -35.388 -10.555 -3.118 1.00 0.00 124 PHE A CA 16
ATOM 24452 C C . PHE A 1 124 ? -36.292 -9.492 -2.510 1.00 0.00 124 PHE A C 16
ATOM 24453 O O . PHE A 1 124 ? -36.372 -9.358 -1.286 1.00 0.00 124 PHE A O 16
ATOM 24470 N N . ALA A 1 125 ? -36.934 -8.715 -3.368 1.00 0.00 125 ALA A N 16
ATOM 24471 C CA . ALA A 1 125 ? -37.758 -7.600 -2.929 1.00 0.00 125 ALA A CA 16
ATOM 24472 C C . ALA A 1 125 ? -39.139 -7.665 -3.564 1.00 0.00 125 ALA A C 16
ATOM 24473 O O . ALA A 1 125 ? -39.253 -7.343 -4.766 1.00 0.00 125 ALA A O 16
ATOM 24481 N N . GLN A 1 23 ? -3.591 -10.409 -2.973 1.00 0.00 23 GLN A N 17
ATOM 24482 C CA . GLN A 1 23 ? -2.191 -10.001 -3.031 1.00 0.00 23 GLN A CA 17
ATOM 24483 C C . GLN A 1 23 ? -1.968 -8.694 -2.275 1.00 0.00 23 GLN A C 17
ATOM 24484 O O . GLN A 1 23 ? -2.036 -7.615 -2.858 1.00 0.00 23 GLN A O 17
ATOM 24498 N N . PRO A 1 24 ? -1.755 -8.765 -0.955 1.00 0.00 24 PRO A N 17
ATOM 24499 C CA . PRO A 1 24 ? -1.400 -7.615 -0.152 1.00 0.00 24 PRO A CA 17
ATOM 24500 C C . PRO A 1 24 ? 0.099 -7.554 0.129 1.00 0.00 24 PRO A C 17
ATOM 24501 O O . PRO A 1 24 ? 0.799 -8.568 0.043 1.00 0.00 24 PRO A O 17
ATOM 24512 N N . ASP A 1 25 ? 0.580 -6.371 0.470 1.00 0.00 25 ASP A N 17
ATOM 24513 C CA . ASP A 1 25 ? 1.988 -6.169 0.813 1.00 0.00 25 ASP A CA 17
ATOM 24514 C C . ASP A 1 25 ? 2.196 -4.714 1.201 1.00 0.00 25 ASP A C 17
ATOM 24515 O O . ASP A 1 25 ? 3.270 -4.147 1.022 1.00 0.00 25 ASP A O 17
ATOM 24524 N N . GLY A 1 26 ? 1.154 -4.122 1.761 1.00 0.00 26 GLY A N 17
ATOM 24525 C CA . GLY A 1 26 ? 1.191 -2.718 2.090 1.00 0.00 26 GLY A CA 17
ATOM 24526 C C . GLY A 1 26 ? 0.689 -1.864 0.950 1.00 0.00 26 GLY A C 17
ATOM 24527 O O . GLY A 1 26 ? 1.136 -2.006 -0.190 1.00 0.00 26 GLY A O 17
ATOM 24531 N N . VAL A 1 27 ? -0.250 -0.988 1.256 1.00 0.00 27 VAL A N 17
ATOM 24532 C CA . VAL A 1 27 ? -0.799 -0.087 0.257 1.00 0.00 27 VAL A CA 17
ATOM 24533 C C . VAL A 1 27 ? 0.252 0.929 -0.144 1.00 0.00 27 VAL A C 17
ATOM 24534 O O . VAL A 1 27 ? 1.026 1.385 0.692 1.00 0.00 27 VAL A O 17
ATOM 24547 N N . GLN A 1 28 ? 0.314 1.280 -1.414 1.00 0.00 28 GLN A N 17
ATOM 24548 C CA . GLN A 1 28 ? 1.325 2.227 -1.836 1.00 0.00 28 GLN A CA 17
ATOM 24549 C C . GLN A 1 28 ? 0.720 3.413 -2.565 1.00 0.00 28 GLN A C 17
ATOM 24550 O O . GLN A 1 28 ? -0.347 3.315 -3.163 1.00 0.00 28 GLN A O 17
ATOM 24564 N N . ILE A 1 29 ? 1.417 4.534 -2.493 1.00 0.00 29 ILE A N 17
ATOM 24565 C CA . ILE A 1 29 ? 0.975 5.772 -3.109 1.00 0.00 29 ILE A CA 17
ATOM 24566 C C . ILE A 1 29 ? 1.224 5.748 -4.613 1.00 0.00 29 ILE A C 17
ATOM 24567 O O . ILE A 1 29 ? 2.321 5.412 -5.068 1.00 0.00 29 ILE A O 17
ATOM 24583 N N . ASP A 1 30 ? 0.203 6.096 -5.376 1.00 0.00 30 ASP A N 17
ATOM 24584 C CA . ASP A 1 30 ? 0.326 6.223 -6.819 1.00 0.00 30 ASP A CA 17
ATOM 24585 C C . ASP A 1 30 ? 0.727 7.642 -7.190 1.00 0.00 30 ASP A C 17
ATOM 24586 O O . ASP A 1 30 ? 1.687 7.847 -7.937 1.00 0.00 30 ASP A O 17
ATOM 24595 N N . SER A 1 31 ? 0.006 8.625 -6.653 1.00 0.00 31 SER A N 17
ATOM 24596 C CA . SER A 1 31 ? 0.288 10.023 -6.948 1.00 0.00 31 SER A CA 17
ATOM 24597 C C . SER A 1 31 ? -0.349 10.938 -5.908 1.00 0.00 31 SER A C 17
ATOM 24598 O O . SER A 1 31 ? -1.174 10.499 -5.110 1.00 0.00 31 SER A O 17
ATOM 24606 N N . VAL A 1 32 ? 0.055 12.198 -5.909 1.00 0.00 32 VAL A N 17
ATOM 24607 C CA . VAL A 1 32 ? -0.543 13.207 -5.052 1.00 0.00 32 VAL A CA 17
ATOM 24608 C C . VAL A 1 32 ? -1.339 14.192 -5.908 1.00 0.00 32 VAL A C 17
ATOM 24609 O O . VAL A 1 32 ? -0.911 14.545 -7.010 1.00 0.00 32 VAL A O 17
ATOM 24622 N N . VAL A 1 33 ? -2.498 14.611 -5.414 1.00 0.00 33 VAL A N 17
ATOM 24623 C CA . VAL A 1 33 ? -3.341 15.554 -6.136 1.00 0.00 33 VAL A CA 17
ATOM 24624 C C . VAL A 1 33 ? -2.592 16.878 -6.358 1.00 0.00 33 VAL A C 17
ATOM 24625 O O . VAL A 1 33 ? -1.847 17.326 -5.486 1.00 0.00 33 VAL A O 17
ATOM 24638 N N . PRO A 1 34 ? -2.742 17.496 -7.546 1.00 0.00 34 PRO A N 17
ATOM 24639 C CA . PRO A 1 34 ? -2.144 18.805 -7.847 1.00 0.00 34 PRO A CA 17
ATOM 24640 C C . PRO A 1 34 ? -2.804 19.936 -7.058 1.00 0.00 34 PRO A C 17
ATOM 24641 O O . PRO A 1 34 ? -3.449 20.822 -7.629 1.00 0.00 34 PRO A O 17
ATOM 24652 N N . GLY A 1 35 ? -2.643 19.892 -5.745 1.00 0.00 35 GLY A N 17
ATOM 24653 C CA . GLY A 1 35 ? -3.219 20.895 -4.878 1.00 0.00 35 GLY A CA 17
ATOM 24654 C C . GLY A 1 35 ? -3.201 20.450 -3.435 1.00 0.00 35 GLY A C 17
ATOM 24655 O O . GLY A 1 35 ? -2.559 19.448 -3.115 1.00 0.00 35 GLY A O 17
ATOM 24659 N N . SER A 1 36 ? -3.902 21.191 -2.575 1.00 0.00 36 SER A N 17
ATOM 24660 C CA . SER A 1 36 ? -4.000 20.891 -1.140 1.00 0.00 36 SER A CA 17
ATOM 24661 C C . SER A 1 36 ? -2.605 20.813 -0.481 1.00 0.00 36 SER A C 17
ATOM 24662 O O . SER A 1 36 ? -1.585 21.051 -1.138 1.00 0.00 36 SER A O 17
ATOM 24670 N N . PRO A 1 37 ? -2.528 20.555 0.841 1.00 0.00 37 PRO A N 17
ATOM 24671 C CA . PRO A 1 37 ? -1.254 20.246 1.499 1.00 0.00 37 PRO A CA 17
ATOM 24672 C C . PRO A 1 37 ? -0.761 18.841 1.143 1.00 0.00 37 PRO A C 17
ATOM 24673 O O . PRO A 1 37 ? -1.146 18.290 0.113 1.00 0.00 37 PRO A O 17
ATOM 24684 N N . ALA A 1 38 ? 0.126 18.295 1.980 1.00 0.00 38 ALA A N 17
ATOM 24685 C CA . ALA A 1 38 ? 0.585 16.901 1.877 1.00 0.00 38 ALA A CA 17
ATOM 24686 C C . ALA A 1 38 ? 1.611 16.709 0.762 1.0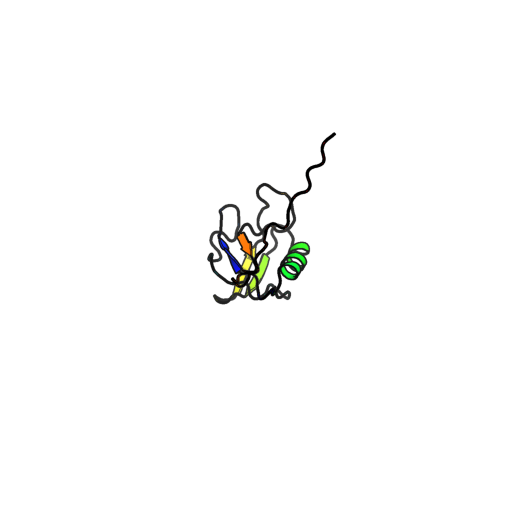0 0.00 38 ALA A C 17
ATOM 24687 O O . ALA A 1 38 ? 2.533 15.899 0.895 1.00 0.00 38 ALA A O 17
ATOM 24694 N N . SER A 1 39 ? 1.467 17.468 -0.313 1.00 0.00 39 SER A N 17
ATOM 24695 C CA . SER A 1 39 ? 2.365 17.366 -1.458 1.00 0.00 39 SER A CA 17
ATOM 24696 C C . SER A 1 39 ? 3.787 17.790 -1.082 1.00 0.00 39 SER A C 17
ATOM 24697 O O . SER A 1 39 ? 4.750 17.420 -1.752 1.00 0.00 39 SER A O 17
ATOM 24705 N N . LYS A 1 40 ? 3.911 18.561 -0.007 1.00 0.00 40 LYS A N 17
ATOM 24706 C CA . LYS A 1 40 ? 5.219 18.998 0.471 1.00 0.00 40 LYS A CA 17
ATOM 24707 C C . LYS A 1 40 ? 5.679 18.124 1.632 1.00 0.00 40 LYS A C 17
ATOM 24708 O O . LYS A 1 40 ? 6.762 18.321 2.181 1.00 0.00 40 LYS A O 17
ATOM 24727 N N . VAL A 1 41 ? 4.849 17.156 1.998 1.00 0.00 41 VAL A N 17
ATOM 24728 C CA . VAL A 1 41 ? 5.129 16.307 3.148 1.00 0.00 41 VAL A CA 17
ATOM 24729 C C . VAL A 1 41 ? 5.588 14.922 2.703 1.00 0.00 41 VAL A C 17
ATOM 24730 O O . VAL A 1 41 ? 6.650 14.451 3.112 1.00 0.00 41 VAL A O 17
ATOM 24743 N N . LEU A 1 42 ? 4.793 14.278 1.857 1.00 0.00 42 LEU A N 17
ATOM 24744 C CA . LEU A 1 42 ? 5.114 12.937 1.388 1.00 0.00 42 LEU A CA 17
ATOM 24745 C C . LEU A 1 42 ? 5.573 12.974 -0.061 1.00 0.00 42 LEU A C 17
ATOM 24746 O O . LEU A 1 42 ? 5.364 13.960 -0.767 1.00 0.00 42 LEU A O 17
ATOM 24762 N N . THR A 1 43 ? 6.194 11.894 -0.495 1.00 0.00 43 THR A N 17
ATOM 24763 C CA . THR A 1 43 ? 6.631 11.767 -1.872 1.00 0.00 43 THR A CA 17
ATOM 24764 C C . THR A 1 43 ? 5.770 10.733 -2.597 1.00 0.00 43 THR A C 17
ATOM 24765 O O . THR A 1 43 ? 5.632 9.599 -2.135 1.00 0.00 43 THR A O 17
ATOM 24776 N N . PRO A 1 44 ? 5.148 11.121 -3.717 1.00 0.00 44 PRO A N 17
ATOM 24777 C CA . PRO A 1 44 ? 4.338 10.206 -4.516 1.00 0.00 44 PRO A CA 17
ATOM 24778 C C . PRO A 1 44 ? 5.144 9.020 -5.012 1.00 0.00 44 PRO A C 17
ATOM 24779 O O . PRO A 1 44 ? 6.265 9.174 -5.497 1.00 0.00 44 PRO A O 17
ATOM 24790 N N . GLY A 1 45 ? 4.568 7.840 -4.880 1.00 0.00 45 GLY A N 17
ATOM 24791 C CA . GLY A 1 45 ? 5.245 6.637 -5.312 1.00 0.00 45 GLY A CA 17
ATOM 24792 C C . GLY A 1 45 ? 5.725 5.782 -4.158 1.00 0.00 45 GLY A C 17
ATOM 24793 O O . GLY A 1 45 ? 6.035 4.605 -4.344 1.00 0.00 45 GLY A O 17
ATOM 24797 N N . LEU A 1 46 ? 5.783 6.364 -2.968 1.00 0.00 46 LEU A N 17
ATOM 24798 C CA . LEU A 1 46 ? 6.231 5.633 -1.787 1.00 0.00 46 LEU A CA 17
ATOM 24799 C C . LEU A 1 46 ? 5.179 4.620 -1.351 1.00 0.00 46 LEU A C 17
ATOM 24800 O O . LEU A 1 46 ? 4.021 4.696 -1.762 1.00 0.00 46 LEU A O 17
ATOM 24816 N N . VAL A 1 47 ? 5.584 3.683 -0.510 1.00 0.00 47 VAL A N 17
ATOM 24817 C CA . VAL A 1 47 ? 4.673 2.660 -0.016 1.00 0.00 47 VAL A CA 17
ATOM 24818 C C . VAL A 1 47 ? 4.334 2.928 1.455 1.00 0.00 47 VAL A C 17
ATOM 24819 O O . VAL A 1 47 ? 5.199 3.358 2.218 1.00 0.00 47 VAL A O 17
ATOM 24832 N N . ILE A 1 48 ? 3.091 2.672 1.841 1.00 0.00 48 ILE A N 17
ATOM 24833 C CA . ILE A 1 48 ? 2.642 2.877 3.218 1.00 0.00 48 ILE A CA 17
ATOM 24834 C C . ILE A 1 48 ? 2.981 1.654 4.056 1.00 0.00 48 ILE A C 17
ATOM 24835 O O . ILE A 1 48 ? 2.621 0.528 3.703 1.00 0.00 48 ILE A O 17
ATOM 24851 N N . GLU A 1 49 ? 3.683 1.872 5.153 1.00 0.00 49 GLU A N 17
ATOM 24852 C CA . GLU A 1 49 ? 3.992 0.795 6.069 1.00 0.00 49 GLU A CA 17
ATOM 24853 C C . GLU A 1 49 ? 2.896 0.688 7.112 1.00 0.00 49 GLU A C 17
ATOM 24854 O O . GLU A 1 49 ? 2.292 -0.372 7.294 1.00 0.00 49 GLU A O 17
ATOM 24866 N N . SER A 1 50 ? 2.618 1.801 7.777 1.00 0.00 50 SER A N 17
ATOM 24867 C CA . SER A 1 50 ? 1.672 1.797 8.880 1.00 0.00 50 SER A CA 17
ATOM 24868 C C . SER A 1 50 ? 1.045 3.162 9.076 1.00 0.00 50 SER A C 17
ATOM 24869 O O . SER A 1 50 ? 1.645 4.192 8.754 1.00 0.00 50 SER A O 17
ATOM 24877 N N . ILE A 1 51 ? -0.158 3.150 9.612 1.00 0.00 51 ILE A N 17
ATOM 24878 C CA . ILE A 1 51 ? -0.830 4.362 10.027 1.00 0.00 51 ILE A CA 17
ATOM 24879 C C . ILE A 1 51 ? -0.650 4.497 11.540 1.00 0.00 51 ILE A C 17
ATOM 24880 O O . ILE A 1 51 ? -0.203 3.554 12.193 1.00 0.00 51 ILE A O 17
ATOM 24896 N N . ASN A 1 52 ? -0.964 5.664 12.082 1.00 0.00 52 ASN A N 17
ATOM 24897 C CA . ASN A 1 52 ? -0.779 5.955 13.502 1.00 0.00 52 ASN A CA 17
ATOM 24898 C C . ASN A 1 52 ? -1.385 4.876 14.399 1.00 0.00 52 ASN A C 17
ATOM 24899 O O . ASN A 1 52 ? -2.602 4.799 14.558 1.00 0.00 52 ASN A O 17
ATOM 24910 N N . GLY A 1 53 ? -0.522 4.028 14.952 1.00 0.00 53 GLY A N 17
ATOM 24911 C CA . GLY A 1 53 ? -0.958 2.997 15.875 1.00 0.00 53 GLY A CA 17
ATOM 24912 C C . GLY A 1 53 ? -1.473 1.751 15.175 1.00 0.00 53 GLY A C 17
ATOM 24913 O O . GLY A 1 53 ? -1.589 0.693 15.789 1.00 0.00 53 GLY A O 17
ATOM 24917 N N . MET A 1 54 ? -1.757 1.864 13.885 1.00 0.00 54 MET A N 17
ATOM 24918 C CA . MET A 1 54 ? -2.386 0.785 13.138 1.00 0.00 54 MET A CA 17
ATOM 24919 C C . MET A 1 54 ? -1.626 0.503 11.848 1.00 0.00 54 MET A C 17
ATOM 24920 O O . MET A 1 54 ? -1.681 1.289 10.903 1.00 0.00 54 MET A O 17
ATOM 24934 N N . PRO A 1 55 ? -0.895 -0.622 11.797 1.00 0.00 55 PRO A N 17
ATOM 24935 C CA . PRO A 1 55 ? -0.114 -1.003 10.615 1.00 0.00 55 PRO A CA 17
ATOM 24936 C C . PRO A 1 55 ? -1.003 -1.366 9.429 1.00 0.00 55 PRO A C 17
ATOM 24937 O O . PRO A 1 55 ? -2.116 -1.865 9.604 1.00 0.00 55 PRO A O 17
ATOM 24948 N N . THR A 1 56 ? -0.513 -1.109 8.224 1.00 0.00 56 THR A N 17
ATOM 24949 C CA . THR A 1 56 ? -1.310 -1.324 7.027 1.00 0.00 56 THR A CA 17
ATOM 24950 C C . THR A 1 56 ? -0.590 -2.202 6.008 1.00 0.00 56 THR A C 17
ATOM 24951 O O . THR A 1 56 ? 0.242 -1.724 5.240 1.00 0.00 56 THR A O 17
ATOM 24962 N N . SER A 1 57 ? -0.903 -3.487 6.016 1.00 0.00 57 SER A N 17
ATOM 24963 C CA . SER A 1 57 ? -0.367 -4.405 5.021 1.00 0.00 57 SER A CA 17
ATOM 24964 C C . SER A 1 57 ? -1.429 -4.693 3.959 1.00 0.00 57 SER A C 17
ATOM 24965 O O . SER A 1 57 ? -1.134 -5.210 2.882 1.00 0.00 57 SER A O 17
ATOM 24973 N N . ASN A 1 58 ? -2.667 -4.331 4.269 1.00 0.00 58 ASN A N 17
ATOM 24974 C CA . ASN A 1 58 ? -3.786 -4.571 3.367 1.00 0.00 58 ASN A CA 17
ATOM 24975 C C . ASN A 1 58 ? -4.508 -3.266 3.068 1.00 0.00 58 ASN A C 17
ATOM 24976 O O . ASN A 1 58 ? -4.288 -2.254 3.741 1.00 0.00 58 ASN A O 17
ATOM 24987 N N . LEU A 1 59 ? -5.376 -3.291 2.069 1.00 0.00 59 LEU A N 17
ATOM 24988 C CA . LEU A 1 59 ? -6.230 -2.150 1.778 1.00 0.00 59 LEU A CA 17
ATOM 24989 C C . LEU A 1 59 ? -7.259 -1.973 2.889 1.00 0.00 59 LEU A C 17
ATOM 24990 O O . LEU A 1 59 ? -7.607 -0.849 3.257 1.00 0.00 59 LEU A O 17
ATOM 25006 N N . THR A 1 60 ? -7.717 -3.093 3.439 1.00 0.00 60 THR A N 17
ATOM 25007 C CA . THR A 1 60 ? -8.694 -3.084 4.518 1.00 0.00 60 THR A CA 17
ATOM 25008 C C . THR A 1 60 ? -8.124 -2.424 5.776 1.00 0.00 60 THR A C 17
ATOM 25009 O O . THR A 1 60 ? -8.822 -1.681 6.460 1.00 0.00 60 THR A O 17
ATOM 25020 N N . THR A 1 61 ? -6.848 -2.673 6.068 1.00 0.00 61 THR A N 17
ATOM 25021 C CA . THR A 1 61 ? -6.211 -2.062 7.231 1.00 0.00 61 THR A CA 17
ATOM 25022 C C . THR A 1 61 ? -6.082 -0.550 7.050 1.00 0.00 61 THR A C 17
ATOM 25023 O O . THR A 1 61 ? -6.194 0.209 8.007 1.00 0.00 61 THR A O 17
ATOM 25034 N N . TYR A 1 62 ? -5.878 -0.120 5.807 1.00 0.00 62 TYR A N 17
ATOM 25035 C CA . TYR A 1 62 ? -5.818 1.305 5.494 1.00 0.00 62 TYR A CA 17
ATOM 25036 C C . TYR A 1 62 ? -7.217 1.905 5.605 1.00 0.00 62 TYR A C 17
ATOM 25037 O O . TYR A 1 62 ? -7.391 3.044 6.033 1.00 0.00 62 TYR A O 17
ATOM 25055 N N . SER A 1 63 ? -8.209 1.108 5.228 1.00 0.00 63 SER A N 17
ATOM 25056 C CA . SER A 1 63 ? -9.598 1.498 5.298 1.00 0.00 63 SER A CA 17
ATOM 25057 C C . SER A 1 63 ? -10.054 1.669 6.746 1.00 0.00 63 SER A C 17
ATOM 25058 O O . SER A 1 63 ? -10.636 2.694 7.114 1.00 0.00 63 SER A O 17
ATOM 25066 N N . ALA A 1 64 ? -9.770 0.663 7.562 1.00 0.00 64 ALA A N 17
ATOM 25067 C CA . ALA A 1 64 ? -10.173 0.659 8.965 1.00 0.00 64 ALA A CA 17
ATOM 25068 C C . ALA A 1 64 ? -9.506 1.790 9.738 1.00 0.00 64 ALA A C 17
ATOM 25069 O O . ALA A 1 64 ? -10.087 2.340 10.673 1.00 0.00 64 ALA A O 17
ATOM 25076 N N . ALA A 1 65 ? -8.296 2.140 9.331 1.00 0.00 65 ALA A N 17
ATOM 25077 C CA . ALA A 1 65 ? -7.551 3.204 9.988 1.00 0.00 65 ALA A CA 17
ATOM 25078 C C . ALA A 1 65 ? -8.081 4.569 9.568 1.00 0.00 65 ALA A C 17
ATOM 25079 O O . ALA A 1 65 ? -8.118 5.508 10.360 1.00 0.00 65 ALA A O 17
ATOM 25086 N N . LEU A 1 66 ? -8.508 4.662 8.319 1.00 0.00 66 LEU A N 17
ATOM 25087 C CA . LEU A 1 66 ? -8.992 5.913 7.753 1.00 0.00 66 LEU A CA 17
ATOM 25088 C C . LEU A 1 66 ? -10.313 6.322 8.390 1.00 0.00 66 LEU A C 17
ATOM 25089 O O . LEU A 1 66 ? -10.507 7.481 8.748 1.00 0.00 66 LEU A O 17
ATOM 25105 N N . LYS A 1 67 ? -11.212 5.355 8.543 1.00 0.00 67 LYS A N 17
ATOM 25106 C CA . LYS A 1 67 ? -12.566 5.630 9.021 1.00 0.00 67 LYS A CA 17
ATOM 25107 C C . LYS A 1 67 ? -12.563 6.253 10.420 1.00 0.00 67 LYS A C 17
ATOM 25108 O O . LYS A 1 67 ? -13.512 6.938 10.801 1.00 0.00 67 LYS A O 17
ATOM 25127 N N . THR A 1 68 ? -11.500 6.027 11.178 1.00 0.00 68 THR A N 17
ATOM 25128 C CA . THR A 1 68 ? -11.402 6.572 12.523 1.00 0.00 68 THR A CA 17
ATOM 25129 C C . THR A 1 68 ? -10.802 7.978 12.530 1.00 0.00 68 THR A C 17
ATOM 25130 O O . THR A 1 68 ? -10.887 8.689 13.529 1.00 0.00 68 THR A O 17
ATOM 25141 N N . ILE A 1 69 ? -10.200 8.384 11.414 1.00 0.00 69 ILE A N 17
ATOM 25142 C CA . ILE A 1 69 ? -9.558 9.689 11.338 1.00 0.00 69 ILE A CA 17
ATOM 25143 C C . ILE A 1 69 ? -10.573 10.766 10.962 1.00 0.00 69 ILE A C 17
ATOM 25144 O O . ILE A 1 69 ? -11.410 10.565 10.080 1.00 0.00 69 ILE A O 17
ATOM 25160 N N . SER A 1 70 ? -10.500 11.905 11.636 1.00 0.00 70 SER A N 17
ATOM 25161 C CA . SER A 1 70 ? -11.392 13.022 11.357 1.00 0.00 70 SER A CA 17
ATOM 25162 C C . SER A 1 70 ? -10.645 14.141 10.638 1.00 0.00 70 SER A C 17
ATOM 25163 O O . SER A 1 70 ? -9.417 14.167 10.640 1.00 0.00 70 SER A O 17
ATOM 25171 N N . VAL A 1 71 ? -11.398 15.046 10.012 1.00 0.00 71 VAL A N 17
ATOM 25172 C CA . VAL A 1 71 ? -10.831 16.230 9.364 1.00 0.00 71 VAL A CA 17
ATOM 25173 C C . VAL A 1 71 ? -10.125 17.118 10.392 1.00 0.00 71 VAL A C 17
ATOM 25174 O O . VAL A 1 71 ? -10.649 17.348 11.482 1.00 0.00 71 VAL A O 17
ATOM 25187 N N . GLY A 1 72 ? -8.933 17.595 10.052 1.00 0.00 72 GLY A N 17
ATOM 25188 C CA . GLY A 1 72 ? -8.223 18.515 10.922 1.00 0.00 72 GLY A CA 17
ATOM 25189 C C . GLY A 1 72 ? -7.245 17.812 11.841 1.00 0.00 72 GLY A C 17
ATOM 25190 O O . GLY A 1 72 ? -6.363 18.443 12.425 1.00 0.00 72 GLY A O 17
ATOM 25194 N N . GLU A 1 73 ? -7.388 16.498 11.951 1.00 0.00 73 GLU A N 17
ATOM 25195 C CA . GLU A 1 73 ? -6.551 15.712 12.843 1.00 0.00 73 GLU A CA 17
ATOM 25196 C C . GLU A 1 73 ? -5.199 15.437 12.197 1.00 0.00 73 GLU A C 17
ATOM 25197 O O . GLU A 1 73 ? -5.082 15.358 10.971 1.00 0.00 73 GLU A O 17
ATOM 25209 N N . VAL A 1 74 ? -4.184 15.303 13.030 1.00 0.00 74 VAL A N 17
ATOM 25210 C CA . VAL A 1 74 ? -2.843 15.020 12.561 1.00 0.00 74 VAL A CA 17
ATOM 25211 C C . VAL A 1 74 ? -2.489 13.572 12.867 1.00 0.00 74 VAL A C 17
ATOM 25212 O O . VAL A 1 74 ? -2.578 13.134 14.017 1.00 0.00 74 VAL A O 17
ATOM 25225 N N . ILE A 1 75 ? -2.104 12.833 11.843 1.00 0.00 75 ILE A N 17
ATOM 25226 C CA . ILE A 1 75 ? -1.806 11.419 11.991 1.00 0.00 75 ILE A CA 17
ATOM 25227 C C . ILE A 1 75 ? -0.367 11.100 11.613 1.00 0.00 75 ILE A C 17
ATOM 25228 O O . ILE A 1 75 ? 0.277 11.835 10.865 1.00 0.00 75 ILE A O 17
ATOM 25244 N N . ASN A 1 76 ? 0.113 9.991 12.143 1.00 0.00 76 ASN A N 17
ATOM 25245 C CA . ASN A 1 76 ? 1.463 9.510 11.892 1.00 0.00 76 ASN A CA 17
ATOM 25246 C C . ASN A 1 76 ? 1.440 8.421 10.819 1.00 0.00 76 ASN A C 17
ATOM 25247 O O . ASN A 1 76 ? 0.687 7.460 10.926 1.00 0.00 76 ASN A O 17
ATOM 25258 N N . ILE A 1 77 ? 2.250 8.585 9.783 1.00 0.00 77 ILE A N 17
ATOM 25259 C CA . ILE A 1 77 ? 2.280 7.641 8.666 1.00 0.00 77 ILE A CA 17
ATOM 25260 C C . ILE A 1 77 ? 3.712 7.265 8.325 1.00 0.00 77 ILE A C 17
ATOM 25261 O O . ILE A 1 77 ? 4.494 8.095 7.864 1.00 0.00 77 ILE A O 17
ATOM 25277 N N . THR A 1 78 ? 4.055 6.014 8.566 1.00 0.00 78 THR A N 17
ATOM 25278 C CA . THR A 1 78 ? 5.370 5.512 8.234 1.00 0.00 78 THR A CA 17
ATOM 25279 C C . THR A 1 78 ? 5.369 4.929 6.828 1.00 0.00 78 THR A C 17
ATOM 25280 O O . THR A 1 78 ? 4.550 4.070 6.507 1.00 0.00 78 THR A O 17
ATOM 25291 N N . THR A 1 79 ? 6.260 5.417 5.987 1.00 0.00 79 THR A N 17
ATOM 25292 C CA . THR A 1 79 ? 6.423 4.857 4.661 1.00 0.00 79 THR A CA 17
ATOM 25293 C C . THR A 1 79 ? 7.730 4.080 4.596 1.00 0.00 79 THR A C 17
ATOM 25294 O O . THR A 1 79 ? 8.523 4.115 5.539 1.00 0.00 79 THR A O 17
ATOM 25305 N N . ASP A 1 80 ? 7.957 3.394 3.489 1.00 0.00 80 ASP A N 17
ATOM 25306 C CA . ASP A 1 80 ? 9.166 2.591 3.318 1.00 0.00 80 ASP A CA 17
ATOM 25307 C C . ASP A 1 80 ? 10.422 3.467 3.339 1.00 0.00 80 ASP A C 17
ATOM 25308 O O . ASP A 1 80 ? 11.510 3.006 3.682 1.00 0.00 80 ASP A O 17
ATOM 25317 N N . GLN A 1 81 ? 10.260 4.742 3.001 1.00 0.00 81 GLN A N 17
ATOM 25318 C CA . GLN A 1 81 ? 11.390 5.661 2.937 1.00 0.00 81 GLN A CA 17
ATOM 25319 C C . GLN A 1 81 ? 11.385 6.643 4.111 1.00 0.00 81 GLN A C 17
ATOM 25320 O O . GLN A 1 81 ? 12.067 7.666 4.071 1.00 0.00 81 GLN A O 17
ATOM 25334 N N . GLY A 1 82 ? 10.627 6.332 5.156 1.00 0.00 82 GLY A N 17
ATOM 25335 C CA . GLY A 1 82 ? 10.638 7.173 6.344 1.00 0.00 82 GLY A CA 17
ATOM 25336 C C . GLY A 1 82 ? 9.251 7.477 6.875 1.00 0.00 82 GLY A C 17
ATOM 25337 O O . GLY A 1 82 ? 8.251 7.242 6.195 1.00 0.00 82 GLY A O 17
ATOM 25341 N N . THR A 1 83 ? 9.188 8.000 8.090 1.00 0.00 83 THR A N 17
ATOM 25342 C CA . THR A 1 83 ? 7.918 8.333 8.720 1.00 0.00 83 THR A CA 17
ATOM 25343 C C . THR A 1 83 ? 7.598 9.820 8.567 1.00 0.00 83 THR A C 17
ATOM 25344 O O . THR A 1 83 ? 8.474 10.674 8.709 1.00 0.00 83 THR A O 17
ATOM 25355 N N . PHE A 1 84 ? 6.342 10.122 8.266 1.00 0.00 84 PHE A N 17
ATOM 25356 C CA . PHE A 1 84 ? 5.886 11.499 8.143 1.00 0.00 84 PHE A CA 17
ATOM 25357 C C . PHE A 1 84 ? 4.614 11.704 8.961 1.00 0.00 84 PHE A C 17
ATOM 25358 O O . PHE A 1 84 ? 3.912 10.746 9.275 1.00 0.00 84 PHE A O 17
ATOM 25375 N N . HIS A 1 85 ? 4.324 12.948 9.315 1.00 0.00 85 HIS A N 17
ATOM 25376 C CA . HIS A 1 85 ? 3.077 13.263 9.989 1.00 0.00 85 HIS A CA 17
ATOM 25377 C C . HIS A 1 85 ? 2.199 14.097 9.074 1.00 0.00 85 HIS A C 17
ATOM 25378 O O . HIS A 1 85 ? 2.647 15.090 8.496 1.00 0.00 85 HIS A O 17
ATOM 25393 N N . LEU A 1 86 ? 0.954 13.684 8.940 1.00 0.00 86 LEU A N 17
ATOM 25394 C CA . LEU A 1 86 ? 0.045 14.293 7.985 1.00 0.00 86 LEU A CA 17
ATOM 25395 C C . LEU A 1 86 ? -1.150 14.922 8.693 1.00 0.00 86 LEU A C 17
ATOM 25396 O O . LEU A 1 86 ? -1.545 14.480 9.767 1.00 0.00 86 LEU A O 17
ATOM 25412 N N . LYS A 1 87 ? -1.721 15.948 8.085 1.00 0.00 87 LYS A N 17
ATOM 25413 C CA . LYS A 1 87 ? -2.892 16.611 8.635 1.00 0.00 87 LYS A CA 17
ATOM 25414 C C . LYS A 1 87 ? -4.043 16.511 7.641 1.00 0.00 87 LYS A C 17
ATOM 25415 O O . LYS A 1 87 ? -3.910 16.911 6.484 1.00 0.00 87 LYS A O 17
ATOM 25434 N N . THR A 1 88 ? -5.159 15.960 8.089 1.00 0.00 88 THR A N 17
ATOM 25435 C CA . THR A 1 88 ? -6.318 15.757 7.228 1.00 0.00 88 THR A CA 17
ATOM 25436 C C . THR A 1 88 ? -7.021 17.074 6.912 1.00 0.00 88 THR A C 17
ATOM 25437 O O . THR A 1 88 ? -7.191 17.934 7.779 1.00 0.00 88 THR A O 17
ATOM 25448 N N . GLY A 1 89 ? -7.409 17.229 5.657 1.00 0.00 89 GLY A N 17
ATOM 25449 C CA . GLY A 1 89 ? -8.142 18.405 5.236 1.00 0.00 89 GLY A CA 17
ATOM 25450 C C . GLY A 1 89 ? -9.607 18.097 4.988 1.00 0.00 89 GLY A C 17
ATOM 25451 O O . GLY A 1 89 ? -10.123 17.090 5.475 1.00 0.00 89 GLY A O 17
ATOM 25455 N N . ARG A 1 90 ? -10.261 18.925 4.183 1.00 0.00 90 ARG A N 17
ATOM 25456 C CA . ARG A 1 90 ? -11.711 18.852 4.034 1.00 0.00 90 ARG A CA 17
ATOM 25457 C C . ARG A 1 90 ? -12.134 18.988 2.571 1.00 0.00 90 ARG A C 17
ATOM 25458 O O . ARG A 1 90 ? -13.176 19.570 2.269 1.00 0.00 90 ARG A O 17
ATOM 25479 N N . ASN A 1 91 ? -11.331 18.443 1.669 1.00 0.00 91 ASN A N 17
ATOM 25480 C CA . ASN A 1 91 ? -11.703 18.380 0.257 1.00 0.00 91 ASN A CA 17
ATOM 25481 C C . ASN A 1 91 ? -12.067 16.942 -0.101 1.00 0.00 91 ASN A C 17
ATOM 25482 O O . ASN A 1 91 ? -11.224 16.182 -0.576 1.00 0.00 91 ASN A O 17
ATOM 25493 N N . PRO A 1 92 ? -13.322 16.541 0.142 1.00 0.00 92 PRO A N 17
ATOM 25494 C CA . PRO A 1 92 ? -13.752 15.155 0.022 1.00 0.00 92 PRO A CA 17
ATOM 25495 C C . PRO A 1 92 ? -14.235 14.797 -1.380 1.00 0.00 92 PRO A C 17
ATOM 25496 O O . PRO A 1 92 ? -14.330 15.657 -2.256 1.00 0.00 92 PRO A O 17
ATOM 25507 N N . ASN A 1 93 ? -14.537 13.521 -1.582 1.00 0.00 93 ASN A N 17
ATOM 25508 C CA . ASN A 1 93 ? -15.117 13.064 -2.837 1.00 0.00 93 ASN A CA 17
ATOM 25509 C C . ASN A 1 93 ? -16.604 13.401 -2.852 1.00 0.00 93 ASN A C 17
ATOM 25510 O O . ASN A 1 93 ? -17.133 13.934 -3.829 1.00 0.00 93 ASN A O 17
ATOM 25521 N N . ASN A 1 94 ? -17.269 13.086 -1.749 1.00 0.00 94 ASN A N 17
ATOM 25522 C CA . ASN A 1 94 ? -18.660 13.471 -1.547 1.00 0.00 94 ASN A CA 17
ATOM 25523 C C . ASN A 1 94 ? -18.865 13.925 -0.107 1.00 0.00 94 ASN A C 17
ATOM 25524 O O . ASN A 1 94 ? -19.049 15.113 0.155 1.00 0.00 94 ASN A O 17
ATOM 25535 N N . SER A 1 95 ? -18.798 12.986 0.830 1.00 0.00 95 SER A N 17
ATOM 25536 C CA . SER A 1 95 ? -18.968 13.303 2.244 1.00 0.00 95 SER A CA 17
ATOM 25537 C C . SER A 1 95 ? -17.904 12.599 3.083 1.00 0.00 95 SER A C 17
ATOM 25538 O O . SER A 1 95 ? -18.066 12.412 4.289 1.00 0.00 95 SER A O 17
ATOM 25546 N N . SER A 1 96 ? -16.808 12.225 2.440 1.00 0.00 96 SER A N 17
ATOM 25547 C CA . SER A 1 96 ? -15.744 11.491 3.102 1.00 0.00 96 SER A CA 17
ATOM 25548 C C . SER A 1 96 ? -14.783 12.424 3.837 1.00 0.00 96 SER A C 17
ATOM 25549 O O . SER A 1 96 ? -14.055 13.202 3.220 1.00 0.00 96 SER A O 17
ATOM 25557 N N . ARG A 1 97 ? -14.788 12.346 5.161 1.00 0.00 97 ARG A N 17
ATOM 25558 C CA . ARG A 1 97 ? -13.861 13.123 5.967 1.00 0.00 97 ARG A CA 17
ATOM 25559 C C . ARG A 1 97 ? -12.484 12.475 5.909 1.00 0.00 97 ARG A C 17
ATOM 25560 O O . ARG A 1 97 ? -12.378 11.290 5.586 1.00 0.00 97 ARG A O 17
ATOM 25581 N N . ALA A 1 98 ? -11.441 13.244 6.231 1.00 0.00 98 ALA A N 17
ATOM 25582 C CA . ALA A 1 98 ? -10.068 12.763 6.103 1.00 0.00 98 ALA A CA 17
ATOM 25583 C C . ALA A 1 98 ? -9.843 12.327 4.663 1.00 0.00 98 ALA A C 17
ATOM 25584 O O . ALA A 1 98 ? -9.727 11.141 4.357 1.00 0.00 98 ALA A O 17
ATOM 25591 N N . TYR A 1 99 ? -9.792 13.313 3.789 1.00 0.00 99 TYR A N 17
ATOM 25592 C CA . TYR A 1 99 ? -9.999 13.096 2.363 1.00 0.00 99 TYR A CA 17
ATOM 25593 C C . TYR A 1 99 ? -8.896 12.274 1.703 1.00 0.00 99 TYR A C 17
ATOM 25594 O O . TYR A 1 99 ? -9.164 11.544 0.749 1.00 0.00 99 TYR A O 17
ATOM 25612 N N . MET A 1 100 ? -7.673 12.381 2.222 1.00 0.00 100 MET A N 17
ATOM 25613 C CA . MET A 1 100 ? -6.502 11.760 1.599 1.00 0.00 100 MET A CA 17
ATOM 25614 C C . MET A 1 100 ? -6.291 12.310 0.190 1.00 0.00 100 MET A C 17
ATOM 25615 O O . MET A 1 100 ? -6.894 11.841 -0.778 1.00 0.00 100 MET A O 17
ATOM 25629 N N . GLY A 1 101 ? -5.428 13.312 0.080 1.00 0.00 101 GLY A N 17
ATOM 25630 C CA . GLY A 1 101 ? -5.222 13.980 -1.192 1.00 0.00 101 GLY A CA 17
ATOM 25631 C C . GLY A 1 101 ? -4.236 13.259 -2.080 1.00 0.00 101 GLY A C 17
ATOM 25632 O O . GLY A 1 101 ? -3.551 13.874 -2.892 1.00 0.00 101 GLY A O 17
ATOM 25636 N N . ILE A 1 102 ? -4.161 11.951 -1.928 1.00 0.00 102 ILE A N 17
ATOM 25637 C CA . ILE A 1 102 ? -3.249 11.149 -2.716 1.00 0.00 102 ILE A CA 17
ATOM 25638 C C . ILE A 1 102 ? -3.945 9.884 -3.188 1.00 0.00 102 ILE A C 17
ATOM 25639 O O . ILE A 1 102 ? -4.913 9.426 -2.579 1.00 0.00 102 ILE A O 17
ATOM 25655 N N . ARG A 1 103 ? -3.463 9.344 -4.286 1.00 0.00 103 ARG A N 17
ATOM 25656 C CA . ARG A 1 103 ? -3.966 8.091 -4.804 1.00 0.00 103 ARG A CA 17
ATOM 25657 C C . ARG A 1 103 ? -3.117 6.957 -4.255 1.00 0.00 103 ARG A C 17
ATOM 25658 O O . ARG A 1 103 ? -1.914 7.122 -4.069 1.00 0.00 103 ARG A O 17
ATOM 25679 N N . THR A 1 104 ? -3.736 5.824 -3.983 1.00 0.00 104 THR A N 17
ATOM 25680 C CA . THR A 1 104 ? -3.007 4.676 -3.488 1.00 0.00 104 THR A CA 17
ATOM 25681 C C . THR A 1 104 ? -3.599 3.380 -4.012 1.00 0.00 104 THR A C 17
ATOM 25682 O O . THR A 1 104 ? -4.780 3.309 -4.368 1.00 0.00 104 THR A O 17
ATOM 25693 N N . SER A 1 105 ? -2.755 2.374 -4.065 1.00 0.00 105 SER A N 17
ATOM 25694 C CA . SER A 1 105 ? -3.147 1.051 -4.493 1.00 0.00 105 SER A CA 17
ATOM 25695 C C . SER A 1 105 ? -2.703 0.019 -3.461 1.00 0.00 105 SER A C 17
ATOM 25696 O O . SER A 1 105 ? -1.953 0.331 -2.542 1.00 0.00 105 SER A O 17
ATOM 25704 N N . ASN A 1 106 ? -3.147 -1.208 -3.637 1.00 0.00 106 ASN A N 17
ATOM 25705 C CA . ASN A 1 106 ? -2.912 -2.275 -2.677 1.00 0.00 106 ASN A CA 17
ATOM 25706 C C . ASN A 1 106 ? -1.600 -2.994 -2.984 1.00 0.00 106 ASN A C 17
ATOM 25707 O O . ASN A 1 106 ? -1.250 -3.977 -2.334 1.00 0.00 106 ASN A O 17
ATOM 25718 N N . HIS A 1 107 ? -0.883 -2.493 -3.991 1.00 0.00 107 HIS A N 17
ATOM 25719 C CA . HIS A 1 107 ? 0.376 -3.096 -4.428 1.00 0.00 107 HIS A CA 17
ATOM 25720 C C . HIS A 1 107 ? 0.114 -4.492 -5.009 1.00 0.00 107 HIS A C 17
ATOM 25721 O O . HIS A 1 107 ? 0.902 -5.421 -4.843 1.00 0.00 107 HIS A O 17
ATOM 25736 N N . LEU A 1 108 ? -1.006 -4.613 -5.713 1.00 0.00 108 LEU A N 17
ATOM 25737 C CA . LEU A 1 108 ? -1.365 -5.857 -6.386 1.00 0.00 108 LEU A CA 17
ATOM 25738 C C . LEU A 1 108 ? -0.426 -6.137 -7.544 1.00 0.00 108 LEU A C 17
ATOM 25739 O O . LEU A 1 108 ? 0.332 -5.268 -7.974 1.00 0.00 108 LEU A O 17
ATOM 25755 N N . ARG A 1 109 ? -0.495 -7.342 -8.060 1.00 0.00 109 ARG A N 17
ATOM 25756 C CA . ARG A 1 109 ? 0.318 -7.717 -9.202 1.00 0.00 109 ARG A CA 17
ATOM 25757 C C . ARG A 1 109 ? -0.577 -7.897 -10.414 1.00 0.00 109 ARG A C 17
ATOM 25758 O O . ARG A 1 109 ? -1.120 -8.975 -10.654 1.00 0.00 109 ARG A O 17
ATOM 25779 N N . VAL A 1 110 ? -0.738 -6.823 -11.160 1.00 0.00 110 VAL A N 17
ATOM 25780 C CA . VAL A 1 110 ? -1.632 -6.808 -12.299 1.00 0.00 110 VAL A CA 17
ATOM 25781 C C . VAL A 1 110 ? -0.845 -6.874 -13.603 1.00 0.00 110 VAL A C 17
ATOM 25782 O O . VAL A 1 110 ? 0.240 -6.303 -13.714 1.00 0.00 110 VAL A O 17
ATOM 25795 N N . ARG A 1 111 ? -1.393 -7.595 -14.574 1.00 0.00 111 ARG A N 17
ATOM 25796 C CA . ARG A 1 111 ? -0.797 -7.676 -15.897 1.00 0.00 111 ARG A CA 17
ATOM 25797 C C . ARG A 1 111 ? -0.928 -6.329 -16.597 1.00 0.00 111 ARG A C 17
ATOM 25798 O O . ARG A 1 111 ? -1.894 -5.604 -16.361 1.00 0.00 111 ARG A O 17
ATOM 25819 N N . ASP A 1 112 ? 0.044 -6.003 -17.444 1.00 0.00 112 ASP A N 17
ATOM 25820 C CA . ASP A 1 112 ? 0.070 -4.724 -18.151 1.00 0.00 112 ASP A CA 17
ATOM 25821 C C . ASP A 1 112 ? -1.229 -4.477 -18.912 1.00 0.00 112 ASP A C 17
ATOM 25822 O O . ASP A 1 112 ? -1.443 -5.014 -20.000 1.00 0.00 112 ASP A O 17
ATOM 25831 N N . SER A 1 113 ? -2.101 -3.697 -18.294 1.00 0.00 113 SER A N 17
ATOM 25832 C CA . SER A 1 113 ? -3.369 -3.305 -18.885 1.00 0.00 113 SER A CA 17
ATOM 25833 C C . SER A 1 113 ? -3.651 -1.848 -18.531 1.00 0.00 113 SER A C 17
ATOM 25834 O O . SER A 1 113 ? -4.057 -1.543 -17.407 1.00 0.00 113 SER A O 17
ATOM 25842 N N . VAL A 1 114 ? -3.407 -0.945 -19.470 1.00 0.00 114 VAL A N 17
ATOM 25843 C CA . VAL A 1 114 ? -3.544 0.475 -19.200 1.00 0.00 114 VAL A CA 17
ATOM 25844 C C . VAL A 1 114 ? -4.798 1.056 -19.846 1.00 0.00 114 VAL A C 17
ATOM 25845 O O . VAL A 1 114 ? -4.889 1.189 -21.068 1.00 0.00 114 VAL A O 17
ATOM 25858 N N . ALA A 1 115 ? -5.770 1.383 -19.005 1.00 0.00 115 ALA A N 17
ATOM 25859 C CA . ALA A 1 115 ? -7.005 2.008 -19.450 1.00 0.00 115 ALA A CA 17
ATOM 25860 C C . ALA A 1 115 ? -7.541 2.933 -18.364 1.00 0.00 115 ALA A C 17
ATOM 25861 O O . ALA A 1 115 ? -8.266 2.506 -17.468 1.00 0.00 115 ALA A O 17
ATOM 25868 N N . SER A 1 116 ? -7.146 4.194 -18.428 1.00 0.00 116 SER A N 17
ATOM 25869 C CA . SER A 1 116 ? -7.561 5.173 -17.434 1.00 0.00 116 SER A CA 17
ATOM 25870 C C . SER A 1 116 ? -7.856 6.513 -18.096 1.00 0.00 116 SER A C 17
ATOM 25871 O O . SER A 1 116 ? -7.686 7.575 -17.496 1.00 0.00 116 SER A O 17
ATOM 25879 N N . VAL A 1 117 ? -8.319 6.453 -19.337 1.00 0.00 117 VAL A N 17
ATOM 25880 C CA . VAL A 1 117 ? -8.620 7.656 -20.092 1.00 0.00 117 VAL A CA 17
ATOM 25881 C C . VAL A 1 117 ? -9.935 8.285 -19.632 1.00 0.00 117 VAL A C 17
ATOM 25882 O O . VAL A 1 117 ? -11.019 7.921 -20.090 1.00 0.00 117 VAL A O 17
ATOM 25895 N N . LEU A 1 118 ? -9.830 9.199 -18.678 1.00 0.00 118 LEU A N 17
ATOM 25896 C CA . LEU A 1 118 ? -10.985 9.933 -18.188 1.00 0.00 118 LEU A CA 17
ATOM 25897 C C . LEU A 1 118 ? -11.296 11.095 -19.120 1.00 0.00 118 LEU A C 17
ATOM 25898 O O . LEU A 1 118 ? -12.418 11.232 -19.613 1.00 0.00 118 LEU A O 17
ATOM 25914 N N . GLY A 1 119 ? -10.287 11.919 -19.363 1.00 0.00 119 GLY A N 17
ATOM 25915 C CA . GLY A 1 119 ? -10.449 13.051 -20.245 1.00 0.00 119 GLY A CA 17
ATOM 25916 C C . GLY A 1 119 ? -10.683 14.338 -19.486 1.00 0.00 119 GLY A C 17
ATOM 25917 O O . GLY A 1 119 ? -10.376 14.424 -18.292 1.00 0.00 119 GLY A O 17
ATOM 25921 N N . ASP A 1 120 ? -11.225 15.328 -20.188 1.00 0.00 120 ASP A N 17
ATOM 25922 C CA . ASP A 1 120 ? -11.546 16.639 -19.622 1.00 0.00 120 ASP A CA 17
ATOM 25923 C C . ASP A 1 120 ? -10.284 17.419 -19.240 1.00 0.00 120 ASP A C 17
ATOM 25924 O O . ASP A 1 120 ? -9.194 16.856 -19.099 1.00 0.00 120 ASP A O 17
ATOM 25933 N N . THR A 1 121 ? -10.443 18.721 -19.112 1.00 0.00 121 THR A N 17
ATOM 25934 C CA . THR A 1 121 ? -9.380 19.593 -18.657 1.00 0.00 121 THR A CA 17
ATOM 25935 C C . THR A 1 121 ? -9.936 20.554 -17.611 1.00 0.00 121 THR A C 17
ATOM 25936 O O . THR A 1 121 ? -10.956 21.213 -17.835 1.00 0.00 121 THR A O 17
ATOM 25947 N N . LEU A 1 122 ? -9.296 20.599 -16.453 1.00 0.00 122 LEU A N 17
ATOM 25948 C CA . LEU A 1 122 ? -9.772 21.422 -15.352 1.00 0.00 122 LEU A CA 17
ATOM 25949 C C . LEU A 1 122 ? -8.833 22.586 -15.078 1.00 0.00 122 LEU A C 17
ATOM 25950 O O . LEU A 1 122 ? -7.839 22.437 -14.362 1.00 0.00 122 LEU A O 17
ATOM 25966 N N . PRO A 1 123 ? -9.117 23.755 -15.676 1.00 0.00 123 PRO A N 17
ATOM 25967 C CA . PRO A 1 123 ? -8.412 24.988 -15.391 1.00 0.00 123 PRO A CA 17
ATOM 25968 C C . PRO A 1 123 ? -9.093 25.767 -14.273 1.00 0.00 123 PRO A C 17
ATOM 25969 O O . PRO A 1 123 ? -10.195 26.298 -14.454 1.00 0.00 123 PRO A O 17
ATOM 25980 N N . PHE A 1 124 ? -8.453 25.820 -13.114 1.00 0.00 124 PHE A N 17
ATOM 25981 C CA . PHE A 1 124 ? -9.035 26.508 -11.969 1.00 0.00 124 PHE A CA 17
ATOM 25982 C C . PHE A 1 124 ? -8.579 27.964 -11.917 1.00 0.00 124 PHE A C 17
ATOM 25983 O O . PHE A 1 124 ? -7.419 28.266 -11.630 1.00 0.00 124 PHE A O 17
ATOM 26000 N N . ALA A 1 125 ? -9.503 28.856 -12.235 1.00 0.00 125 ALA A N 17
ATOM 26001 C CA . ALA A 1 125 ? -9.260 30.288 -12.179 1.00 0.00 125 ALA A CA 17
ATOM 26002 C C . ALA A 1 125 ? -10.583 31.024 -12.057 1.00 0.00 125 ALA A C 17
ATOM 26003 O O . ALA A 1 125 ? -10.998 31.302 -10.914 1.00 0.00 125 ALA A O 17
ATOM 26011 N N . GLN A 1 23 ? -1.908 -12.254 -0.527 1.00 0.00 23 GLN A N 18
ATOM 26012 C CA . GLN A 1 23 ? -0.634 -11.893 0.076 1.00 0.00 23 GLN A CA 18
ATOM 26013 C C . GLN A 1 23 ? -0.647 -10.426 0.489 1.00 0.00 23 GLN A C 18
ATOM 26014 O O . GLN A 1 23 ? -0.634 -9.534 -0.360 1.00 0.00 23 GLN A O 18
ATOM 26028 N N . PRO A 1 24 ? -0.734 -10.161 1.802 1.00 0.00 24 PRO A N 18
ATOM 26029 C CA . PRO A 1 24 ? -0.639 -8.803 2.348 1.00 0.00 24 PRO A CA 18
ATOM 26030 C C . PRO A 1 24 ? 0.712 -8.175 2.039 1.00 0.00 24 PRO A C 18
ATOM 26031 O O . PRO A 1 24 ? 1.759 -8.677 2.461 1.00 0.00 24 PRO A O 18
ATOM 26042 N N . ASP A 1 25 ? 0.685 -7.082 1.301 1.00 0.00 25 ASP A N 18
ATOM 26043 C CA . ASP A 1 25 ? 1.905 -6.509 0.750 1.00 0.00 25 ASP A CA 18
ATOM 26044 C C . ASP A 1 25 ? 2.146 -5.090 1.244 1.00 0.00 25 ASP A C 18
ATOM 26045 O O . ASP A 1 25 ? 3.284 -4.615 1.271 1.00 0.00 25 ASP A O 18
ATOM 26054 N N . GLY A 1 26 ? 1.082 -4.422 1.647 1.00 0.00 26 GLY A N 18
ATOM 26055 C CA . GLY A 1 26 ? 1.193 -3.045 2.073 1.00 0.00 26 GLY A CA 18
ATOM 26056 C C . GLY A 1 26 ? 0.847 -2.098 0.950 1.00 0.00 26 GLY A C 18
ATOM 26057 O O . GLY A 1 26 ? 1.322 -2.259 -0.175 1.00 0.00 26 GLY A O 18
ATOM 26061 N N . VAL A 1 27 ? 0.023 -1.111 1.244 1.00 0.00 27 VAL A N 18
ATOM 26062 C CA . VAL A 1 27 ? -0.429 -0.181 0.226 1.00 0.00 27 VAL A CA 18
ATOM 26063 C C . VAL A 1 27 ? 0.639 0.857 -0.070 1.00 0.00 27 VAL A C 18
ATOM 26064 O O . VAL A 1 27 ? 1.330 1.330 0.832 1.00 0.00 27 VAL A O 18
ATOM 26077 N N . GLN A 1 28 ? 0.793 1.201 -1.332 1.00 0.00 28 GLN A N 18
ATOM 26078 C CA . GLN A 1 28 ? 1.720 2.248 -1.692 1.00 0.00 28 GLN A CA 18
ATOM 26079 C C . GLN A 1 28 ? 0.954 3.475 -2.159 1.00 0.00 28 GLN A C 18
ATOM 26080 O O . GLN A 1 28 ? -0.209 3.374 -2.561 1.00 0.00 28 GLN A O 18
ATOM 26094 N N . ILE A 1 29 ? 1.592 4.630 -2.085 1.00 0.00 29 ILE A N 18
ATOM 26095 C CA . ILE A 1 29 ? 0.984 5.853 -2.573 1.00 0.00 29 ILE A CA 18
ATOM 26096 C C . ILE A 1 29 ? 1.118 5.937 -4.077 1.00 0.00 29 ILE A C 18
ATOM 26097 O O . ILE A 1 29 ? 2.175 6.304 -4.596 1.00 0.00 29 ILE A O 18
ATOM 26113 N N . ASP A 1 30 ? 0.049 5.560 -4.764 1.00 0.00 30 ASP A N 18
ATOM 26114 C CA . ASP A 1 30 ? -0.009 5.629 -6.214 1.00 0.00 30 ASP A CA 18
ATOM 26115 C C . ASP A 1 30 ? 0.330 7.018 -6.680 1.00 0.00 30 ASP A C 18
ATOM 26116 O O . ASP A 1 30 ? 1.237 7.224 -7.480 1.00 0.00 30 ASP A O 18
ATOM 26125 N N . SER A 1 31 ? -0.411 7.975 -6.164 1.00 0.00 31 SER A N 18
ATOM 26126 C CA . SER A 1 31 ? -0.215 9.347 -6.558 1.00 0.00 31 SER A CA 18
ATOM 26127 C C . SER A 1 31 ? -0.704 10.304 -5.492 1.00 0.00 31 SER A C 18
ATOM 26128 O O . SER A 1 31 ? -1.681 10.037 -4.789 1.00 0.00 31 SER A O 18
ATOM 26136 N N . VAL A 1 32 ? 0.007 11.400 -5.363 1.00 0.00 32 VAL A N 18
ATOM 26137 C CA . VAL A 1 32 ? -0.415 12.495 -4.524 1.00 0.00 32 VAL A CA 18
ATOM 26138 C C . VAL A 1 32 ? -1.305 13.418 -5.340 1.00 0.00 32 VAL A C 18
ATOM 26139 O O . VAL A 1 32 ? -1.063 13.612 -6.532 1.00 0.00 32 VAL A O 18
ATOM 26152 N N . VAL A 1 33 ? -2.349 13.943 -4.721 1.00 0.00 33 VAL A N 18
ATOM 26153 C CA . VAL A 1 33 ? -3.207 14.923 -5.368 1.00 0.00 33 VAL A CA 18
ATOM 26154 C C . VAL A 1 33 ? -2.586 16.311 -5.236 1.00 0.00 33 VAL A C 18
ATOM 26155 O O . VAL A 1 33 ? -2.597 16.899 -4.152 1.00 0.00 33 VAL A O 18
ATOM 26168 N N . PRO A 1 34 ? -2.014 16.836 -6.333 1.00 0.00 34 PRO A N 18
ATOM 26169 C CA . PRO A 1 34 ? -1.295 18.114 -6.319 1.00 0.00 34 PRO A CA 18
ATOM 26170 C C . PRO A 1 34 ? -2.174 19.263 -5.843 1.00 0.00 34 PRO A C 18
ATOM 26171 O O . PRO A 1 34 ? -3.149 19.636 -6.505 1.00 0.00 34 PRO A O 18
ATOM 26182 N N . GLY A 1 35 ? -1.830 19.813 -4.692 1.00 0.00 35 GLY A N 18
ATOM 26183 C CA . GLY A 1 35 ? -2.605 20.890 -4.118 1.00 0.00 35 GLY A CA 18
ATOM 26184 C C . GLY A 1 35 ? -2.865 20.654 -2.648 1.00 0.00 35 GLY A C 18
ATOM 26185 O O . GLY A 1 35 ? -3.156 21.585 -1.894 1.00 0.00 35 GLY A O 18
ATOM 26189 N N . SER A 1 36 ? -2.754 19.399 -2.245 1.00 0.00 36 SER A N 18
ATOM 26190 C CA . SER A 1 36 ? -2.924 19.015 -0.856 1.00 0.00 36 SER A CA 18
ATOM 26191 C C . SER A 1 36 ? -1.630 19.266 -0.085 1.00 0.00 36 SER A C 18
ATOM 26192 O O . SER A 1 36 ? -0.564 19.406 -0.688 1.00 0.00 36 SER A O 18
ATOM 26200 N N . PRO A 1 37 ? -1.699 19.342 1.255 1.00 0.00 37 PRO A N 18
ATOM 26201 C CA . PRO A 1 37 ? -0.508 19.493 2.094 1.00 0.00 37 PRO A CA 18
ATOM 26202 C C . PRO A 1 37 ? 0.475 18.339 1.895 1.00 0.00 37 PRO A C 18
ATOM 26203 O O . PRO A 1 37 ? 1.680 18.487 2.100 1.00 0.00 37 PRO A O 18
ATOM 26214 N N . ALA A 1 38 ? -0.050 17.196 1.461 1.00 0.00 38 ALA A N 18
ATOM 26215 C CA . ALA A 1 38 ? 0.757 16.007 1.238 1.00 0.00 38 ALA A CA 18
ATOM 26216 C C . ALA A 1 38 ? 1.734 16.201 0.080 1.00 0.00 38 ALA A C 18
ATOM 26217 O O . ALA A 1 38 ? 2.809 15.599 0.059 1.00 0.00 38 ALA A O 18
ATOM 26224 N N . SER A 1 39 ? 1.369 17.061 -0.866 1.00 0.00 39 SER A N 18
ATOM 26225 C CA . SER A 1 39 ? 2.187 17.300 -2.050 1.00 0.00 39 SER A CA 18
ATOM 26226 C C . SER A 1 39 ? 3.542 17.898 -1.681 1.00 0.00 39 SER A C 18
ATOM 26227 O O . SER A 1 39 ? 4.505 17.791 -2.435 1.00 0.00 39 SER A O 18
ATOM 26235 N N . LYS A 1 40 ? 3.609 18.520 -0.512 1.00 0.00 40 LYS A N 18
ATOM 26236 C CA . LYS A 1 40 ? 4.816 19.211 -0.083 1.00 0.00 40 LYS A CA 18
ATOM 26237 C C . LYS A 1 40 ? 5.662 18.338 0.839 1.00 0.00 40 LYS A C 18
ATOM 26238 O O . LYS A 1 40 ? 6.850 18.594 1.035 1.00 0.00 40 LYS A O 18
ATOM 26257 N N . VAL A 1 41 ? 5.050 17.298 1.390 1.00 0.00 41 VAL A N 18
ATOM 26258 C CA . VAL A 1 41 ? 5.705 16.490 2.413 1.00 0.00 41 VAL A CA 18
ATOM 26259 C C . VAL A 1 41 ? 6.320 15.221 1.828 1.00 0.00 41 VAL A C 18
ATOM 26260 O O . VAL A 1 41 ? 7.487 14.914 2.083 1.00 0.00 41 VAL A O 18
ATOM 26273 N N . LEU A 1 42 ? 5.545 14.484 1.046 1.00 0.00 42 LEU A N 18
ATOM 26274 C CA . LEU A 1 42 ? 5.986 13.194 0.549 1.00 0.00 42 LEU A CA 18
ATOM 26275 C C . LEU A 1 42 ? 6.094 13.165 -0.966 1.00 0.00 42 LEU A C 18
ATOM 26276 O O . LEU A 1 42 ? 5.788 14.139 -1.652 1.00 0.00 42 LEU A O 18
ATOM 26292 N N . THR A 1 43 ? 6.528 12.021 -1.467 1.00 0.00 43 THR A N 18
ATOM 26293 C CA . THR A 1 43 ? 6.697 11.797 -2.890 1.00 0.00 43 THR A CA 18
ATOM 26294 C C . THR A 1 43 ? 5.976 10.510 -3.296 1.00 0.00 43 THR A C 18
ATOM 26295 O O . THR A 1 43 ? 6.163 9.470 -2.666 1.00 0.00 43 THR A O 18
ATOM 26306 N N . PRO A 1 44 ? 5.130 10.564 -4.336 1.00 0.00 44 PRO A N 18
ATOM 26307 C CA . PRO A 1 44 ? 4.348 9.405 -4.780 1.00 0.00 44 PRO A CA 18
ATOM 26308 C C . PRO A 1 44 ? 5.231 8.277 -5.303 1.00 0.00 44 PRO A C 18
ATOM 26309 O O . PRO A 1 44 ? 6.340 8.515 -5.780 1.00 0.00 44 PRO A O 18
ATOM 26320 N N . GLY A 1 45 ? 4.737 7.052 -5.204 1.00 0.00 45 GLY A N 18
ATOM 26321 C CA . GLY A 1 45 ? 5.515 5.907 -5.633 1.00 0.00 45 GLY A CA 18
ATOM 26322 C C . GLY A 1 45 ? 6.182 5.189 -4.475 1.00 0.00 45 GLY A C 18
ATOM 26323 O O . GLY A 1 45 ? 6.859 4.180 -4.670 1.00 0.00 45 GLY A O 18
ATOM 26327 N N . LEU A 1 46 ? 6.003 5.712 -3.268 1.00 0.00 46 LEU A N 18
ATOM 26328 C CA . LEU A 1 46 ? 6.548 5.074 -2.073 1.00 0.00 46 LEU A CA 18
ATOM 26329 C C . LEU A 1 46 ? 5.542 4.087 -1.496 1.00 0.00 46 LEU A C 18
ATOM 26330 O O . LEU A 1 46 ? 4.363 4.128 -1.835 1.00 0.00 46 LEU A O 18
ATOM 26346 N N . VAL A 1 47 ? 6.007 3.211 -0.621 1.00 0.00 47 VAL A N 18
ATOM 26347 C CA . VAL A 1 47 ? 5.130 2.248 0.028 1.00 0.00 47 VAL A CA 18
ATOM 26348 C C . VAL A 1 47 ? 4.845 2.697 1.459 1.00 0.00 47 VAL A C 18
ATOM 26349 O O . VAL A 1 47 ? 5.736 3.221 2.131 1.00 0.00 47 VAL A O 18
ATOM 26362 N N . ILE A 1 48 ? 3.612 2.510 1.913 1.00 0.00 48 ILE A N 18
ATOM 26363 C CA . ILE A 1 48 ? 3.227 2.899 3.260 1.00 0.00 48 ILE A CA 18
ATOM 26364 C C . ILE A 1 48 ? 3.232 1.686 4.172 1.00 0.00 48 ILE A C 18
ATOM 26365 O O . ILE A 1 48 ? 2.531 0.703 3.926 1.00 0.00 48 ILE A O 18
ATOM 26381 N N . GLU A 1 49 ? 4.050 1.749 5.207 1.00 0.00 49 GLU A N 18
ATOM 26382 C CA . GLU A 1 49 ? 4.103 0.692 6.192 1.00 0.00 49 GLU A CA 18
ATOM 26383 C C . GLU A 1 49 ? 2.939 0.821 7.145 1.00 0.00 49 GLU A C 18
ATOM 26384 O O . GLU A 1 49 ? 2.136 -0.101 7.310 1.00 0.00 49 GLU A O 18
ATOM 26396 N N . SER A 1 50 ? 2.841 1.983 7.763 1.00 0.00 50 SER A N 18
ATOM 26397 C CA . SER A 1 50 ? 1.893 2.166 8.837 1.00 0.00 50 SER A CA 18
ATOM 26398 C C . SER A 1 50 ? 1.336 3.575 8.887 1.00 0.00 50 SER A C 18
ATOM 26399 O O . SER A 1 50 ? 2.006 4.544 8.518 1.00 0.00 50 SER A O 18
ATOM 26407 N N . ILE A 1 51 ? 0.099 3.661 9.346 1.00 0.00 51 ILE A N 18
ATOM 26408 C CA . ILE A 1 51 ? -0.551 4.933 9.613 1.00 0.00 51 ILE A CA 18
ATOM 26409 C C . ILE A 1 51 ? -1.077 4.918 11.039 1.00 0.00 51 ILE A C 18
ATOM 26410 O O . ILE A 1 51 ? -1.970 4.133 11.368 1.00 0.00 51 ILE A O 18
ATOM 26426 N N . ASN A 1 52 ? -0.506 5.773 11.885 1.00 0.00 52 ASN A N 18
ATOM 26427 C CA . ASN A 1 52 ? -0.775 5.733 13.320 1.00 0.00 52 ASN A CA 18
ATOM 26428 C C . ASN A 1 52 ? -0.279 4.388 13.861 1.00 0.00 52 ASN A C 18
ATOM 26429 O O . ASN A 1 52 ? 0.657 3.811 13.307 1.00 0.00 52 ASN A O 18
ATOM 26440 N N . GLY A 1 53 ? -0.875 3.898 14.939 1.00 0.00 53 GLY A N 18
ATOM 26441 C CA . GLY A 1 53 ? -0.460 2.623 15.496 1.00 0.00 53 GLY A CA 18
ATOM 26442 C C . GLY A 1 53 ? -0.976 1.433 14.703 1.00 0.00 53 GLY A C 18
ATOM 26443 O O . GLY A 1 53 ? -0.761 0.284 15.088 1.00 0.00 53 GLY A O 18
ATOM 26447 N N . MET A 1 54 ? -1.655 1.703 13.594 1.00 0.00 54 MET A N 18
ATOM 26448 C CA . MET A 1 54 ? -2.219 0.647 12.764 1.00 0.00 54 MET A CA 18
ATOM 26449 C C . MET A 1 54 ? -1.497 0.569 11.425 1.00 0.00 54 MET A C 18
ATOM 26450 O O . MET A 1 54 ? -1.678 1.429 10.561 1.00 0.00 54 MET A O 18
ATOM 26464 N N . PRO A 1 55 ? -0.644 -0.450 11.237 1.00 0.00 55 PRO A N 18
ATOM 26465 C CA . PRO A 1 55 ? 0.042 -0.670 9.965 1.00 0.00 55 PRO A CA 18
ATOM 26466 C C . PRO A 1 55 ? -0.916 -1.118 8.863 1.00 0.00 55 PRO A C 18
ATOM 26467 O O . PRO A 1 55 ? -1.919 -1.790 9.124 1.00 0.00 55 PRO A O 18
ATOM 26478 N N . THR A 1 56 ? -0.609 -0.742 7.631 1.00 0.00 56 THR A N 18
ATOM 26479 C CA . THR A 1 56 ? -1.480 -1.041 6.509 1.00 0.00 56 THR A CA 18
ATOM 26480 C C . THR A 1 56 ? -0.866 -2.088 5.582 1.00 0.00 56 THR A C 18
ATOM 26481 O O . THR A 1 56 ? -0.054 -1.765 4.713 1.00 0.00 56 THR A O 18
ATOM 26492 N N . SER A 1 57 ? -1.240 -3.345 5.784 1.00 0.00 57 SER A N 18
ATOM 26493 C CA . SER A 1 57 ? -0.769 -4.425 4.931 1.00 0.00 57 SER A CA 18
ATOM 26494 C C . SER A 1 57 ? -1.750 -4.679 3.789 1.00 0.00 57 SER A C 18
ATOM 26495 O O . SER A 1 57 ? -1.394 -5.263 2.762 1.00 0.00 57 SER A O 18
ATOM 26503 N N . ASN A 1 58 ? -2.982 -4.225 3.969 1.00 0.00 58 ASN A N 18
ATOM 26504 C CA . ASN A 1 58 ? -4.007 -4.364 2.944 1.00 0.00 58 ASN A CA 18
ATOM 26505 C C . ASN A 1 58 ? -4.599 -2.995 2.632 1.00 0.00 58 ASN A C 18
ATOM 26506 O O . ASN A 1 58 ? -4.282 -2.009 3.300 1.00 0.00 58 ASN A O 18
ATOM 26517 N N . LEU A 1 59 ? -5.455 -2.926 1.624 1.00 0.00 59 LEU A N 18
ATOM 26518 C CA . LEU A 1 59 ? -6.128 -1.681 1.293 1.00 0.00 59 LEU A CA 18
ATOM 26519 C C . LEU A 1 59 ? -7.347 -1.483 2.193 1.00 0.00 59 LEU A C 18
ATOM 26520 O O . LEU A 1 59 ? -7.691 -0.359 2.565 1.00 0.00 59 LEU A O 18
ATOM 26536 N N . THR A 1 60 ? -7.986 -2.585 2.554 1.00 0.00 60 THR A N 18
ATOM 26537 C CA . THR A 1 60 ? -9.154 -2.546 3.420 1.00 0.00 60 THR A CA 18
ATOM 26538 C C . THR A 1 60 ? -8.766 -2.154 4.850 1.00 0.00 60 THR A C 18
ATOM 26539 O O . THR A 1 60 ? -9.555 -1.540 5.564 1.00 0.00 60 THR A O 18
ATOM 26550 N N . THR A 1 61 ? -7.545 -2.491 5.260 1.00 0.00 61 THR A N 18
ATOM 26551 C CA . THR A 1 61 ? -7.060 -2.091 6.575 1.00 0.00 61 THR A CA 18
ATOM 26552 C C . THR A 1 61 ? -6.873 -0.578 6.624 1.00 0.00 61 THR A C 18
ATOM 26553 O O . THR A 1 61 ? -7.178 0.069 7.626 1.00 0.00 61 THR A O 18
ATOM 26564 N N . TYR A 1 62 ? -6.388 -0.025 5.513 1.00 0.00 62 TYR A N 18
ATOM 26565 C CA . TYR A 1 62 ? -6.279 1.421 5.341 1.00 0.00 62 TYR A CA 18
ATOM 26566 C C . TYR A 1 62 ? -7.659 2.060 5.469 1.00 0.00 62 TYR A C 18
ATOM 26567 O O . TYR A 1 62 ? -7.837 3.067 6.149 1.00 0.00 62 TYR A O 18
ATOM 26585 N N . SER A 1 63 ? -8.630 1.432 4.829 1.00 0.00 63 SER A N 18
ATOM 26586 C CA . SER A 1 63 ? -10.006 1.881 4.847 1.00 0.00 63 SER A CA 18
ATOM 26587 C C . SER A 1 63 ? -10.602 1.828 6.251 1.00 0.00 63 SER A C 18
ATOM 26588 O O . SER A 1 63 ? -11.252 2.775 6.698 1.00 0.00 63 SER A O 18
ATOM 26596 N N . ALA A 1 64 ? -10.376 0.717 6.935 1.00 0.00 64 ALA A N 18
ATOM 26597 C CA . ALA A 1 64 ? -10.878 0.529 8.292 1.00 0.00 64 ALA A CA 18
ATOM 26598 C C . ALA A 1 64 ? -10.291 1.565 9.243 1.00 0.00 64 ALA A C 18
ATOM 26599 O O . ALA A 1 64 ? -10.956 2.018 10.175 1.00 0.00 64 ALA A O 18
ATOM 26606 N N . ALA A 1 65 ? -9.051 1.954 8.991 1.00 0.00 65 ALA A N 18
ATOM 26607 C CA . ALA A 1 65 ? -8.392 2.961 9.810 1.00 0.00 65 ALA A CA 18
ATOM 26608 C C . ALA A 1 65 ? -8.888 4.350 9.435 1.00 0.00 65 ALA A C 18
ATOM 26609 O O . ALA A 1 65 ? -9.058 5.219 10.292 1.00 0.00 65 ALA A O 18
ATOM 26616 N N . LEU A 1 66 ? -9.142 4.540 8.147 1.00 0.00 66 LEU A N 18
ATOM 26617 C CA . LEU A 1 66 ? -9.639 5.801 7.628 1.00 0.00 66 LEU A CA 18
ATOM 26618 C C . LEU A 1 66 ? -10.987 6.159 8.249 1.00 0.00 66 LEU A C 18
ATOM 26619 O O . LEU A 1 66 ? -11.308 7.335 8.414 1.00 0.00 66 LEU A O 18
ATOM 26635 N N . LYS A 1 67 ? -11.758 5.136 8.609 1.00 0.00 67 LYS A N 18
ATOM 26636 C CA . LYS A 1 67 ? -13.060 5.332 9.242 1.00 0.00 67 LYS A CA 18
ATOM 26637 C C . LYS A 1 67 ? -12.935 6.124 10.545 1.00 0.00 67 LYS A C 18
ATOM 26638 O O . LYS A 1 67 ? -13.837 6.879 10.913 1.00 0.00 67 LYS A O 18
ATOM 26657 N N . THR A 1 68 ? -11.820 5.947 11.243 1.00 0.00 68 THR A N 18
ATOM 26658 C CA . THR A 1 68 ? -11.638 6.585 12.538 1.00 0.00 68 THR A CA 18
ATOM 26659 C C . THR A 1 68 ? -10.965 7.954 12.419 1.00 0.00 68 THR A C 18
ATOM 26660 O O . THR A 1 68 ? -10.994 8.749 13.358 1.00 0.00 68 THR A O 18
ATOM 26671 N N . ILE A 1 69 ? -10.381 8.236 11.262 1.00 0.00 69 ILE A N 18
ATOM 26672 C CA . ILE A 1 69 ? -9.668 9.490 11.056 1.00 0.00 69 ILE A CA 18
ATOM 26673 C C . ILE A 1 69 ? -10.651 10.607 10.704 1.00 0.00 69 ILE A C 18
ATOM 26674 O O . ILE A 1 69 ? -11.615 10.385 9.976 1.00 0.00 69 ILE A O 18
ATOM 26690 N N . SER A 1 70 ? -10.421 11.800 11.235 1.00 0.00 70 SER A N 18
ATOM 26691 C CA . SER A 1 70 ? -11.305 12.924 10.967 1.00 0.00 70 SER A CA 18
ATOM 26692 C C . SER A 1 70 ? -10.569 14.025 10.200 1.00 0.00 70 SER A C 18
ATOM 26693 O O . SER A 1 70 ? -9.370 13.911 9.917 1.00 0.00 70 SER A O 18
ATOM 26701 N N . VAL A 1 71 ? -11.298 15.083 9.868 1.00 0.00 71 VAL A N 18
ATOM 26702 C CA . VAL A 1 71 ? -10.759 16.199 9.102 1.00 0.00 71 VAL A CA 18
ATOM 26703 C C . VAL A 1 71 ? -9.959 17.137 9.999 1.00 0.00 71 VAL A C 18
ATOM 26704 O O . VAL A 1 71 ? -10.495 17.696 10.956 1.00 0.00 71 VAL A O 18
ATOM 26717 N N . GLY A 1 72 ? -8.687 17.318 9.680 1.00 0.00 72 GLY A N 18
ATOM 26718 C CA . GLY A 1 72 ? -7.843 18.188 10.474 1.00 0.00 72 GLY A CA 18
ATOM 26719 C C . GLY A 1 72 ? -7.008 17.412 11.463 1.00 0.00 72 GLY A C 18
ATOM 26720 O O . GLY A 1 72 ? -6.303 17.989 12.297 1.00 0.00 72 GLY A O 18
ATOM 26724 N N . GLU A 1 73 ? -7.092 16.098 11.364 1.00 0.00 73 GLU A N 18
ATOM 26725 C CA . GLU A 1 73 ? -6.354 15.211 12.236 1.00 0.00 73 GLU A CA 18
ATOM 26726 C C . GLU A 1 73 ? -4.927 15.063 11.736 1.00 0.00 73 GLU A C 18
ATOM 26727 O O . GLU A 1 73 ? -4.668 15.114 10.532 1.00 0.00 73 GLU A O 18
ATOM 26739 N N . VAL A 1 74 ? -4.013 14.878 12.665 1.00 0.00 74 VAL A N 18
ATOM 26740 C CA . VAL A 1 74 ? -2.612 14.705 12.332 1.00 0.00 74 VAL A CA 18
ATOM 26741 C C . VAL A 1 74 ? -2.206 13.265 12.594 1.00 0.00 74 VAL A C 18
ATOM 26742 O O . VAL A 1 74 ? -2.122 12.835 13.747 1.00 0.00 74 VAL A O 18
ATOM 26755 N N . ILE A 1 75 ? -1.976 12.523 11.529 1.00 0.00 75 ILE A N 18
ATOM 26756 C CA . ILE A 1 75 ? -1.677 11.103 11.639 1.00 0.00 75 ILE A CA 18
ATOM 26757 C C . ILE A 1 75 ? -0.220 10.817 11.286 1.00 0.00 75 ILE A C 18
ATOM 26758 O O . ILE A 1 75 ? 0.401 11.568 10.543 1.00 0.00 75 ILE A O 18
ATOM 26774 N N . ASN A 1 76 ? 0.314 9.738 11.833 1.00 0.00 76 ASN A N 18
ATOM 26775 C CA . ASN A 1 76 ? 1.678 9.317 11.544 1.00 0.00 76 ASN A CA 18
ATOM 26776 C C . ASN A 1 76 ? 1.707 8.373 10.348 1.00 0.00 76 ASN A C 18
ATOM 26777 O O . ASN A 1 76 ? 0.919 7.434 10.276 1.00 0.00 76 ASN A O 18
ATOM 26788 N N . ILE A 1 77 ? 2.606 8.636 9.415 1.00 0.00 77 ILE A N 18
ATOM 26789 C CA . ILE A 1 77 ? 2.738 7.821 8.217 1.00 0.00 77 ILE A CA 18
ATOM 26790 C C . ILE A 1 77 ? 4.184 7.391 8.023 1.00 0.00 77 ILE A C 18
ATOM 26791 O O . ILE A 1 77 ? 5.082 8.221 7.843 1.00 0.00 77 ILE A O 18
ATOM 26807 N N . THR A 1 78 ? 4.411 6.095 8.084 1.00 0.00 78 THR A N 18
ATOM 26808 C CA . THR A 1 78 ? 5.736 5.549 7.869 1.00 0.00 78 THR A CA 18
ATOM 26809 C C . THR A 1 78 ? 5.863 5.025 6.442 1.00 0.00 78 THR A C 18
ATOM 26810 O O . THR A 1 78 ? 5.351 3.953 6.122 1.00 0.00 78 THR A O 18
ATOM 26821 N N . THR A 1 79 ? 6.519 5.783 5.577 1.00 0.00 79 THR A N 18
ATOM 26822 C CA . THR A 1 79 ? 6.722 5.340 4.208 1.00 0.00 79 THR A CA 18
ATOM 26823 C C . THR A 1 79 ? 8.143 4.824 4.025 1.00 0.00 79 THR A C 18
ATOM 26824 O O . THR A 1 79 ? 8.989 4.999 4.904 1.00 0.00 79 THR A O 18
ATOM 26835 N N . ASP A 1 80 ? 8.389 4.204 2.874 1.00 0.00 80 ASP A N 18
ATOM 26836 C CA . ASP A 1 80 ? 9.677 3.576 2.563 1.00 0.00 80 ASP A CA 18
ATOM 26837 C C . ASP A 1 80 ? 10.863 4.515 2.799 1.00 0.00 80 ASP A C 18
ATOM 26838 O O . ASP A 1 80 ? 11.910 4.094 3.288 1.00 0.00 80 ASP A O 18
ATOM 26847 N N . GLN A 1 81 ? 10.697 5.785 2.465 1.00 0.00 81 GLN A N 18
ATOM 26848 C CA . GLN A 1 81 ? 11.801 6.735 2.542 1.00 0.00 81 GLN A CA 18
ATOM 26849 C C . GLN A 1 81 ? 11.432 7.970 3.349 1.00 0.00 81 GLN A C 18
ATOM 26850 O O . GLN A 1 81 ? 12.082 9.012 3.236 1.00 0.00 81 GLN A O 18
ATOM 26864 N N . GLY A 1 82 ? 10.410 7.850 4.176 1.00 0.00 82 GLY A N 18
ATOM 26865 C CA . GLY A 1 82 ? 10.012 8.975 4.993 1.00 0.00 82 GLY A CA 18
ATOM 26866 C C . GLY A 1 82 ? 9.071 8.600 6.118 1.00 0.00 82 GLY A C 18
ATOM 26867 O O . GLY A 1 82 ? 7.984 8.077 5.879 1.00 0.00 82 GLY A O 18
ATOM 26871 N N . THR A 1 83 ? 9.490 8.855 7.345 1.00 0.00 83 THR A N 18
ATOM 26872 C CA . THR A 1 83 ? 8.620 8.692 8.494 1.00 0.00 83 THR A CA 18
ATOM 26873 C C . THR A 1 83 ? 8.199 10.066 9.008 1.00 0.00 83 THR A C 18
ATOM 26874 O O . THR A 1 83 ? 9.015 10.812 9.553 1.00 0.00 83 THR A O 18
ATOM 26885 N N . PHE A 1 84 ? 6.936 10.406 8.810 1.00 0.00 84 PHE A N 18
ATOM 26886 C CA . PHE A 1 84 ? 6.454 11.745 9.118 1.00 0.00 84 PHE A CA 18
ATOM 26887 C C . PHE A 1 84 ? 5.025 11.727 9.620 1.00 0.00 84 PHE A C 18
ATOM 26888 O O . PHE A 1 84 ? 4.387 10.680 9.687 1.00 0.00 84 PHE A O 18
ATOM 26905 N N . HIS A 1 85 ? 4.533 12.902 9.971 1.00 0.00 85 HIS A N 18
ATOM 26906 C CA . HIS A 1 85 ? 3.133 13.065 10.307 1.00 0.00 85 HIS A CA 18
ATOM 26907 C C . HIS A 1 85 ? 2.443 13.909 9.243 1.00 0.00 85 HIS A C 18
ATOM 26908 O O . HIS A 1 85 ? 3.078 14.743 8.598 1.00 0.00 85 HIS A O 18
ATOM 26923 N N . LEU A 1 86 ? 1.161 13.678 9.047 1.00 0.00 86 LEU A N 18
ATOM 26924 C CA . LEU A 1 86 ? 0.424 14.377 8.011 1.00 0.00 86 LEU A CA 18
ATOM 26925 C C . LEU A 1 86 ? -0.905 14.884 8.546 1.00 0.00 86 LEU A C 18
ATOM 26926 O O . LEU A 1 86 ? -1.571 14.216 9.338 1.00 0.00 86 LEU A O 18
ATOM 26942 N N . LYS A 1 87 ? -1.266 16.072 8.107 1.00 0.00 87 LYS A N 18
ATOM 26943 C CA . LYS A 1 87 ? -2.529 16.693 8.469 1.00 0.00 87 LYS A CA 18
ATOM 26944 C C . LYS A 1 87 ? -3.567 16.382 7.399 1.00 0.00 87 LYS A C 18
ATOM 26945 O O . LYS A 1 87 ? -3.403 16.779 6.244 1.00 0.00 87 LYS A O 18
ATOM 26964 N N . THR A 1 88 ? -4.616 15.658 7.771 1.00 0.00 88 THR A N 18
ATOM 26965 C CA . THR A 1 88 ? -5.628 15.253 6.806 1.00 0.00 88 THR A CA 18
ATOM 26966 C C . THR A 1 88 ? -6.273 16.458 6.139 1.00 0.00 88 THR A C 18
ATOM 26967 O O . THR A 1 88 ? -6.826 17.344 6.799 1.00 0.00 88 THR A O 18
ATOM 26978 N N . GLY A 1 89 ? -6.199 16.472 4.822 1.00 0.00 89 GLY A N 18
ATOM 26979 C CA . GLY A 1 89 ? -6.734 17.565 4.063 1.00 0.00 89 GLY A CA 18
ATOM 26980 C C . GLY A 1 89 ? -8.117 17.261 3.565 1.00 0.00 89 GLY A C 18
ATOM 26981 O O . GLY A 1 89 ? -8.621 16.149 3.740 1.00 0.00 89 GLY A O 18
ATOM 26985 N N . ARG A 1 90 ? -8.720 18.247 2.939 1.00 0.00 90 ARG A N 18
ATOM 26986 C CA . ARG A 1 90 ? -10.074 18.126 2.434 1.00 0.00 90 ARG A CA 18
ATOM 26987 C C . ARG A 1 90 ? -10.218 18.885 1.121 1.00 0.00 90 ARG A C 18
ATOM 26988 O O . ARG A 1 90 ? -10.749 19.995 1.076 1.00 0.00 90 ARG A O 18
ATOM 27009 N N . ASN A 1 91 ? -9.685 18.301 0.055 1.00 0.00 91 ASN A N 18
ATOM 27010 C CA . ASN A 1 91 ? -9.863 18.855 -1.284 1.00 0.00 91 ASN A CA 18
ATOM 27011 C C . ASN A 1 91 ? -11.350 18.861 -1.646 1.00 0.00 91 ASN A C 18
ATOM 27012 O O . ASN A 1 91 ? -11.867 19.878 -2.115 1.00 0.00 91 ASN A O 18
ATOM 27023 N N . PRO A 1 92 ? -12.069 17.733 -1.448 1.00 0.00 92 PRO A N 18
ATOM 27024 C CA . PRO A 1 92 ? -13.529 17.738 -1.492 1.00 0.00 92 PRO A CA 18
ATOM 27025 C C . PRO A 1 92 ? -14.105 18.401 -0.243 1.00 0.00 92 PRO A C 18
ATOM 27026 O O . PRO A 1 92 ? -13.737 18.052 0.881 1.00 0.00 92 PRO A O 18
ATOM 27037 N N . ASN A 1 93 ? -14.995 19.357 -0.436 1.00 0.00 93 ASN A N 18
ATOM 27038 C CA . ASN A 1 93 ? -15.536 20.117 0.681 1.00 0.00 93 ASN A CA 18
ATOM 27039 C C . ASN A 1 93 ? -16.949 19.645 0.999 1.00 0.00 93 ASN A C 18
ATOM 27040 O O . ASN A 1 93 ? -17.421 19.777 2.129 1.00 0.00 93 ASN A O 18
ATOM 27051 N N . ASN A 1 94 ? -17.625 19.098 0.001 1.00 0.00 94 ASN A N 18
ATOM 27052 C CA . ASN A 1 94 ? -18.937 18.513 0.217 1.00 0.00 94 ASN A CA 18
ATOM 27053 C C . ASN A 1 94 ? -18.776 17.134 0.836 1.00 0.00 94 ASN A C 18
ATOM 27054 O O . ASN A 1 94 ? -18.133 16.260 0.250 1.00 0.00 94 ASN A O 18
ATOM 27065 N N . SER A 1 95 ? -19.362 16.961 2.019 1.00 0.00 95 SER A N 18
ATOM 27066 C CA . SER A 1 95 ? -19.187 15.752 2.813 1.00 0.00 95 SER A CA 18
ATOM 27067 C C . SER A 1 95 ? -17.744 15.683 3.303 1.00 0.00 95 SER A C 18
ATOM 27068 O O . SER A 1 95 ? -16.907 14.968 2.745 1.00 0.00 95 SER A O 18
ATOM 27076 N N . SER A 1 96 ? -17.461 16.464 4.338 1.00 0.00 96 SER A N 18
ATOM 27077 C CA . SER A 1 96 ? -16.112 16.599 4.856 1.00 0.00 96 SER A CA 18
ATOM 27078 C C . SER A 1 96 ? -15.656 15.318 5.539 1.00 0.00 96 SER A C 18
ATOM 27079 O O . SER A 1 96 ? -16.272 14.853 6.500 1.00 0.00 96 SER A O 18
ATOM 27087 N N . ARG A 1 97 ? -14.591 14.744 5.020 1.00 0.00 97 ARG A N 18
ATOM 27088 C CA . ARG A 1 97 ? -13.973 13.577 5.616 1.00 0.00 97 ARG A CA 18
ATOM 27089 C C . ARG A 1 97 ? -12.481 13.575 5.324 1.00 0.00 97 ARG A C 18
ATOM 27090 O O . ARG A 1 97 ? -12.022 14.281 4.424 1.00 0.00 97 ARG A O 18
ATOM 27111 N N . ALA A 1 98 ? -11.730 12.802 6.098 1.00 0.00 98 ALA A N 18
ATOM 27112 C CA . ALA A 1 98 ? -10.286 12.716 5.939 1.00 0.00 98 ALA A CA 18
ATOM 27113 C C . ALA A 1 98 ? -9.929 12.255 4.531 1.00 0.00 98 ALA A C 18
ATOM 27114 O O . ALA A 1 98 ? -10.302 11.158 4.112 1.00 0.00 98 ALA A O 18
ATOM 27121 N N . TYR A 1 99 ? -9.222 13.098 3.796 1.00 0.00 99 TYR A N 18
ATOM 27122 C CA . TYR A 1 99 ? -8.863 12.769 2.425 1.00 0.00 99 TYR A CA 18
ATOM 27123 C C . TYR A 1 99 ? -7.366 12.526 2.311 1.00 0.00 99 TYR A C 18
ATOM 27124 O O . TYR A 1 99 ? -6.911 11.835 1.399 1.00 0.00 99 TYR A O 18
ATOM 27142 N N . MET A 1 100 ? -6.616 13.106 3.249 1.00 0.00 100 MET A N 18
ATOM 27143 C CA . MET A 1 100 ? -5.155 12.974 3.307 1.00 0.00 100 MET A CA 18
ATOM 27144 C C . MET A 1 100 ? -4.484 13.742 2.164 1.00 0.00 100 MET A C 18
ATOM 27145 O O . MET A 1 100 ? -3.701 14.658 2.406 1.00 0.00 100 MET A O 18
ATOM 27159 N N . GLY A 1 101 ? -4.805 13.380 0.926 1.00 0.00 101 GLY A N 18
ATOM 27160 C CA . GLY A 1 101 ? -4.251 14.072 -0.223 1.00 0.00 101 GLY A CA 18
ATOM 27161 C C . GLY A 1 101 ? -3.537 13.146 -1.188 1.00 0.00 101 GLY A C 18
ATOM 27162 O O . GLY A 1 101 ? -2.881 13.604 -2.118 1.00 0.00 101 GLY A O 18
ATOM 27166 N N . ILE A 1 102 ? -3.669 11.846 -0.976 1.00 0.00 102 ILE A N 18
ATOM 27167 C CA . ILE A 1 102 ? -3.012 10.859 -1.825 1.00 0.00 102 ILE A CA 18
ATOM 27168 C C . ILE A 1 102 ? -3.963 9.715 -2.147 1.00 0.00 102 ILE A C 18
ATOM 27169 O O . ILE A 1 102 ? -5.020 9.579 -1.531 1.00 0.00 102 ILE A O 18
ATOM 27185 N N . ARG A 1 103 ? -3.594 8.919 -3.129 1.00 0.00 103 ARG A N 18
ATOM 27186 C CA . ARG A 1 103 ? -4.314 7.694 -3.431 1.00 0.00 103 ARG A CA 18
ATOM 27187 C C . ARG A 1 103 ? -3.426 6.486 -3.167 1.00 0.00 103 ARG A C 18
ATOM 27188 O O . ARG A 1 103 ? -2.288 6.434 -3.629 1.00 0.00 103 ARG A O 18
ATOM 27209 N N . THR A 1 104 ? -3.945 5.525 -2.420 1.00 0.00 104 THR A N 18
ATOM 27210 C CA . THR A 1 104 ? -3.182 4.344 -2.059 1.00 0.00 104 THR A CA 18
ATOM 27211 C C . THR A 1 104 ? -3.701 3.101 -2.765 1.00 0.00 104 THR A C 18
ATOM 27212 O O . THR A 1 104 ? -4.903 2.947 -2.975 1.00 0.00 104 THR A O 18
ATOM 27223 N N . SER A 1 105 ? -2.784 2.232 -3.142 1.00 0.00 105 SER A N 18
ATOM 27224 C CA . SER A 1 105 ? -3.127 0.938 -3.701 1.00 0.00 105 SER A CA 18
ATOM 27225 C C . SER A 1 105 ? -2.022 -0.050 -3.378 1.00 0.00 105 SER A C 18
ATOM 27226 O O . SER A 1 105 ? -0.867 0.335 -3.225 1.00 0.00 105 SER A O 18
ATOM 27234 N N . ASN A 1 106 ? -2.380 -1.312 -3.266 1.00 0.00 106 ASN A N 18
ATOM 27235 C CA . ASN A 1 106 ? -1.420 -2.357 -2.920 1.00 0.00 106 ASN A CA 18
ATOM 27236 C C . ASN A 1 106 ? -0.450 -2.566 -4.068 1.00 0.00 106 ASN A C 18
ATOM 27237 O O . ASN A 1 106 ? 0.722 -2.875 -3.873 1.00 0.00 106 ASN A O 18
ATOM 27248 N N . HIS A 1 107 ? -0.962 -2.335 -5.267 1.00 0.00 107 HIS A N 18
ATOM 27249 C CA . HIS A 1 107 ? -0.262 -2.660 -6.501 1.00 0.00 107 HIS A CA 18
ATOM 27250 C C . HIS A 1 107 ? 0.028 -4.160 -6.543 1.00 0.00 107 HIS A C 18
ATOM 27251 O O . HIS A 1 107 ? 1.076 -4.594 -7.023 1.00 0.00 107 HIS A O 18
ATOM 27266 N N . LEU A 1 108 ? -0.916 -4.946 -6.034 1.00 0.00 108 LEU A N 18
ATOM 27267 C CA . LEU A 1 108 ? -0.826 -6.398 -6.108 1.00 0.00 108 LEU A CA 18
ATOM 27268 C C . LEU A 1 108 ? -0.731 -6.834 -7.557 1.00 0.00 108 LEU A C 18
ATOM 27269 O O . LEU A 1 108 ? -1.134 -6.104 -8.463 1.00 0.00 108 LEU A O 18
ATOM 27285 N N . ARG A 1 109 ? -0.197 -8.018 -7.769 1.00 0.00 109 ARG A N 18
ATOM 27286 C CA . ARG A 1 109 ? 0.004 -8.522 -9.119 1.00 0.00 109 ARG A CA 18
ATOM 27287 C C . ARG A 1 109 ? -1.328 -8.766 -9.817 1.00 0.00 109 ARG A C 18
ATOM 27288 O O . ARG A 1 109 ? -2.242 -9.366 -9.244 1.00 0.00 109 ARG A O 18
ATOM 27309 N N . VAL A 1 110 ? -1.421 -8.284 -11.050 1.00 0.00 110 VAL A N 18
ATOM 27310 C CA . VAL A 1 110 ? -2.659 -8.330 -11.818 1.00 0.00 110 VAL A CA 18
ATOM 27311 C C . VAL A 1 110 ? -3.199 -9.755 -11.943 1.00 0.00 110 VAL A C 18
ATOM 27312 O O . VAL A 1 110 ? -2.446 -10.713 -12.139 1.00 0.00 110 VAL A O 18
ATOM 27325 N N . ARG A 1 111 ? -4.511 -9.873 -11.813 1.00 0.00 111 ARG A N 18
ATOM 27326 C CA . ARG A 1 111 ? -5.194 -11.153 -11.891 1.00 0.00 111 ARG A CA 18
ATOM 27327 C C . ARG A 1 111 ? -6.374 -11.060 -12.851 1.00 0.00 111 ARG A C 18
ATOM 27328 O O . ARG A 1 111 ? -7.007 -10.008 -12.971 1.00 0.00 111 ARG A O 18
ATOM 27349 N N . ASP A 1 112 ? -6.656 -12.152 -13.537 1.00 0.00 112 ASP A N 18
ATOM 27350 C CA . ASP A 1 112 ? -7.805 -12.223 -14.421 1.00 0.00 112 ASP A CA 18
ATOM 27351 C C . ASP A 1 112 ? -8.777 -13.277 -13.915 1.00 0.00 112 ASP A C 18
ATOM 27352 O O . ASP A 1 112 ? -8.567 -14.476 -14.098 1.00 0.00 112 ASP A O 18
ATOM 27361 N N . SER A 1 113 ? -9.804 -12.819 -13.224 1.00 0.00 113 SER A N 18
ATOM 27362 C CA . SER A 1 113 ? -10.816 -13.700 -12.675 1.00 0.00 113 SER A CA 18
ATOM 27363 C C . SER A 1 113 ? -12.165 -13.002 -12.694 1.00 0.00 113 SER A C 18
ATOM 27364 O O . SER A 1 113 ? -12.306 -11.901 -12.161 1.00 0.00 113 SER A O 18
ATOM 27372 N N . VAL A 1 114 ? -13.145 -13.631 -13.318 1.00 0.00 114 VAL A N 18
ATOM 27373 C CA . VAL A 1 114 ? -14.491 -13.078 -13.375 1.00 0.00 114 VAL A CA 18
ATOM 27374 C C . VAL A 1 114 ? -15.298 -13.498 -12.155 1.00 0.00 114 VAL A C 18
ATOM 27375 O O . VAL A 1 114 ? -14.999 -14.513 -11.521 1.00 0.00 114 VAL A O 18
ATOM 27388 N N . ALA A 1 115 ? -16.303 -12.708 -11.817 1.00 0.00 115 ALA A N 18
ATOM 27389 C CA . ALA A 1 115 ? -17.215 -13.059 -10.742 1.00 0.00 115 ALA A CA 18
ATOM 27390 C C . ALA A 1 115 ? -18.293 -14.000 -11.262 1.00 0.00 115 ALA A C 18
ATOM 27391 O O . ALA A 1 115 ? -18.603 -14.000 -12.454 1.00 0.00 115 ALA A O 18
ATOM 27398 N N . SER A 1 116 ? -18.854 -14.803 -10.375 1.00 0.00 116 SER A N 18
ATOM 27399 C CA . SER A 1 116 ? -19.878 -15.756 -10.759 1.00 0.00 116 SER A CA 18
ATOM 27400 C C . SER A 1 116 ? -21.193 -15.048 -11.071 1.00 0.00 116 SER A C 18
ATOM 27401 O O . SER A 1 116 ? -21.727 -14.305 -10.246 1.00 0.00 116 SER A O 18
ATOM 27409 N N . VAL A 1 117 ? -21.694 -15.257 -12.278 1.00 0.00 117 VAL A N 18
ATOM 27410 C CA . VAL A 1 117 ? -22.979 -14.715 -12.676 1.00 0.00 117 VAL A CA 18
ATOM 27411 C C . VAL A 1 117 ? -23.790 -15.775 -13.412 1.00 0.00 117 VAL A C 18
ATOM 27412 O O . VAL A 1 117 ? -23.297 -16.420 -14.342 1.00 0.00 117 VAL A O 18
ATOM 27425 N N . LEU A 1 118 ? -25.017 -15.975 -12.967 1.00 0.00 118 LEU A N 18
ATOM 27426 C CA . LEU A 1 118 ? -25.903 -16.951 -13.580 1.00 0.00 118 LEU A CA 18
ATOM 27427 C C . LEU A 1 118 ? -26.769 -16.274 -14.636 1.00 0.00 118 LEU A C 18
ATOM 27428 O O . LEU A 1 118 ? -26.869 -16.742 -15.772 1.00 0.00 118 LEU A O 18
ATOM 27444 N N . GLY A 1 119 ? -27.375 -15.159 -14.249 1.00 0.00 119 GLY A N 18
ATOM 27445 C CA . GLY A 1 119 ? -28.229 -14.422 -15.154 1.00 0.00 119 GLY A CA 18
ATOM 27446 C C . GLY A 1 119 ? -29.584 -15.076 -15.312 1.00 0.00 119 GLY A C 18
ATOM 27447 O O . GLY A 1 119 ? -30.113 -15.644 -14.356 1.00 0.00 119 GLY A O 18
ATOM 27451 N N . ASP A 1 120 ? -30.135 -14.981 -16.521 1.00 0.00 120 ASP A N 18
ATOM 27452 C CA . ASP A 1 120 ? -31.435 -15.568 -16.864 1.00 0.00 120 ASP A CA 18
ATOM 27453 C C . ASP A 1 120 ? -32.575 -14.782 -16.217 1.00 0.00 120 ASP A C 18
ATOM 27454 O O . ASP A 1 120 ? -32.418 -14.194 -15.147 1.00 0.00 120 ASP A O 18
ATOM 27463 N N . THR A 1 121 ? -33.722 -14.757 -16.867 1.00 0.00 121 THR A N 18
ATOM 27464 C CA . THR A 1 121 ? -34.856 -14.021 -16.343 1.00 0.00 121 THR A CA 18
ATOM 27465 C C . THR A 1 121 ? -35.835 -14.959 -15.650 1.00 0.00 121 THR A C 18
ATOM 27466 O O . THR A 1 121 ? -36.615 -15.657 -16.301 1.00 0.00 121 THR A O 18
ATOM 27477 N N . LEU A 1 122 ? -35.762 -14.991 -14.328 1.00 0.00 122 LEU A N 18
ATOM 27478 C CA . LEU A 1 122 ? -36.655 -15.818 -13.531 1.00 0.00 122 LEU A CA 18
ATOM 27479 C C . LEU A 1 122 ? -37.971 -15.086 -13.283 1.00 0.00 122 LEU A C 18
ATOM 27480 O O . LEU A 1 122 ? -37.984 -14.000 -12.701 1.00 0.00 122 LEU A O 18
ATOM 27496 N N . PRO A 1 123 ? -39.094 -15.683 -13.706 1.00 0.00 123 PRO A N 18
ATOM 27497 C CA . PRO A 1 123 ? -40.419 -15.061 -13.601 1.00 0.00 123 PRO A CA 18
ATOM 27498 C C . PRO A 1 123 ? -41.026 -15.164 -12.201 1.00 0.00 123 PRO A C 18
ATOM 27499 O O . PRO A 1 123 ? -42.248 -15.163 -12.043 1.00 0.00 123 PRO A O 18
ATOM 27510 N N . PHE A 1 124 ? -40.173 -15.236 -11.189 1.00 0.00 124 PHE A N 18
ATOM 27511 C CA . PHE A 1 124 ? -40.632 -15.340 -9.812 1.00 0.00 124 PHE A CA 18
ATOM 27512 C C . PHE A 1 124 ? -39.841 -14.417 -8.897 1.00 0.00 124 PHE A C 18
ATOM 27513 O O . PHE A 1 124 ? -38.609 -14.408 -8.911 1.00 0.00 124 PHE A O 18
ATOM 27530 N N . ALA A 1 125 ? -40.568 -13.638 -8.114 1.00 0.00 125 ALA A N 18
ATOM 27531 C CA . ALA A 1 125 ? -39.973 -12.739 -7.143 1.00 0.00 125 ALA A CA 18
ATOM 27532 C C . ALA A 1 125 ? -40.577 -13.007 -5.772 1.00 0.00 125 ALA A C 18
ATOM 27533 O O . ALA A 1 125 ? -39.824 -13.349 -4.838 1.00 0.00 125 ALA A O 18
ATOM 27541 N N . GLN A 1 23 ? -2.571 -11.932 0.095 1.00 0.00 23 GLN A N 19
ATOM 27542 C CA . GLN A 1 23 ? -1.654 -11.042 -0.610 1.00 0.00 23 GLN A CA 19
ATOM 27543 C C . GLN A 1 23 ? -1.402 -9.772 0.200 1.00 0.00 23 GLN A C 19
ATOM 27544 O O . GLN A 1 23 ? -1.953 -8.712 -0.090 1.00 0.00 23 GLN A O 19
ATOM 27558 N N . PRO A 1 24 ? -0.594 -9.883 1.260 1.00 0.00 24 PRO A N 19
ATOM 27559 C CA . PRO A 1 24 ? -0.221 -8.752 2.085 1.00 0.00 24 PRO A CA 19
ATOM 27560 C C . PRO A 1 24 ? 1.066 -8.092 1.591 1.00 0.00 24 PRO A C 19
ATOM 27561 O O . PRO A 1 24 ? 2.162 -8.636 1.760 1.00 0.00 24 PRO A O 19
ATOM 27572 N N . ASP A 1 25 ? 0.926 -6.935 0.966 1.00 0.00 25 ASP A N 19
ATOM 27573 C CA . ASP A 1 25 ? 2.086 -6.217 0.430 1.00 0.00 25 ASP A CA 19
ATOM 27574 C C . ASP A 1 25 ? 2.165 -4.810 1.000 1.00 0.00 25 ASP A C 19
ATOM 27575 O O . ASP A 1 25 ? 3.241 -4.213 1.059 1.00 0.00 25 ASP A O 19
ATOM 27584 N N . GLY A 1 26 ? 1.027 -4.293 1.433 1.00 0.00 26 GLY A N 19
ATOM 27585 C CA . GLY A 1 26 ? 0.964 -2.929 1.900 1.00 0.00 26 GLY A CA 19
ATOM 27586 C C . GLY A 1 26 ? 0.256 -2.043 0.904 1.00 0.00 26 GLY A C 19
ATOM 27587 O O . GLY A 1 26 ? -0.136 -2.499 -0.170 1.00 0.00 26 GLY A O 19
ATOM 27591 N N . VAL A 1 27 ? 0.067 -0.788 1.257 1.00 0.00 27 VAL A N 19
ATOM 27592 C CA . VAL A 1 27 ? -0.560 0.152 0.347 1.00 0.00 27 VAL A CA 19
ATOM 27593 C C . VAL A 1 27 ? 0.480 1.054 -0.308 1.00 0.00 27 VAL A C 19
ATOM 27594 O O . VAL A 1 27 ? 1.355 1.616 0.358 1.00 0.00 27 VAL A O 19
ATOM 27607 N N . GLN A 1 28 ? 0.389 1.165 -1.619 1.00 0.00 28 GLN A N 19
ATOM 27608 C CA . GLN A 1 28 ? 1.318 1.965 -2.399 1.00 0.00 28 GLN A CA 19
ATOM 27609 C C . GLN A 1 28 ? 0.734 3.341 -2.678 1.00 0.00 28 GLN A C 19
ATOM 27610 O O . GLN A 1 28 ? -0.440 3.468 -3.036 1.00 0.00 28 GLN A O 19
ATOM 27624 N N . ILE A 1 29 ? 1.552 4.364 -2.500 1.00 0.00 29 ILE A N 19
ATOM 27625 C CA . ILE A 1 29 ? 1.142 5.724 -2.805 1.00 0.00 29 ILE A CA 19
ATOM 27626 C C . ILE A 1 29 ? 1.219 5.954 -4.306 1.00 0.00 29 ILE A C 19
ATOM 27627 O O . ILE A 1 29 ? 2.305 5.959 -4.891 1.00 0.00 29 ILE A O 19
ATOM 27643 N N . ASP A 1 30 ? 0.063 6.132 -4.916 1.00 0.00 30 ASP A N 19
ATOM 27644 C CA . ASP A 1 30 ? -0.035 6.298 -6.357 1.00 0.00 30 ASP A CA 19
ATOM 27645 C C . ASP A 1 30 ? 0.443 7.672 -6.777 1.00 0.00 30 ASP A C 19
ATOM 27646 O O . ASP A 1 30 ? 1.489 7.815 -7.408 1.00 0.00 30 ASP A O 19
ATOM 27655 N N . SER A 1 31 ? -0.322 8.686 -6.421 1.00 0.00 31 SER A N 19
ATOM 27656 C CA . SER A 1 31 ? 0.002 10.040 -6.822 1.00 0.00 31 SER A CA 19
ATOM 27657 C C . SER A 1 31 ? -0.472 11.053 -5.792 1.00 0.00 31 SER A C 19
ATOM 27658 O O . SER A 1 31 ? -1.462 10.830 -5.089 1.00 0.00 31 SER A O 19
ATOM 27666 N N . VAL A 1 32 ? 0.260 12.150 -5.689 1.00 0.00 32 VAL A N 19
ATOM 27667 C CA . VAL A 1 32 ? -0.097 13.240 -4.800 1.00 0.00 32 VAL A CA 19
ATOM 27668 C C . VAL A 1 32 ? -0.860 14.309 -5.575 1.00 0.00 32 VAL A C 19
ATOM 27669 O O . VAL A 1 32 ? -0.313 14.953 -6.472 1.00 0.00 32 VAL A O 19
ATOM 27682 N N . VAL A 1 33 ? -2.121 14.483 -5.233 1.00 0.00 33 VAL A N 19
ATOM 27683 C CA . VAL A 1 33 ? -2.987 15.413 -5.939 1.00 0.00 33 VAL A CA 19
ATOM 27684 C C . VAL A 1 33 ? -3.068 16.733 -5.176 1.00 0.00 33 VAL A C 19
ATOM 27685 O O . VAL A 1 33 ? -3.334 16.742 -3.973 1.00 0.00 33 VAL A O 19
ATOM 27698 N N . PRO A 1 34 ? -2.815 17.862 -5.859 1.00 0.00 34 PRO A N 19
ATOM 27699 C CA . PRO A 1 34 ? -2.859 19.192 -5.239 1.00 0.00 34 PRO A CA 19
ATOM 27700 C C . PRO A 1 34 ? -4.256 19.557 -4.736 1.00 0.00 34 PRO A C 19
ATOM 27701 O O . PRO A 1 34 ? -5.055 20.171 -5.449 1.00 0.00 34 PRO A O 19
ATOM 27712 N N . GLY A 1 35 ? -4.550 19.139 -3.514 1.00 0.00 35 GLY A N 19
ATOM 27713 C CA . GLY A 1 35 ? -5.815 19.455 -2.888 1.00 0.00 35 GLY A CA 19
ATOM 27714 C C . GLY A 1 35 ? -5.688 19.512 -1.382 1.00 0.00 35 GLY A C 19
ATOM 27715 O O . GLY A 1 35 ? -6.677 19.405 -0.656 1.00 0.00 35 GLY A O 19
ATOM 27719 N N . SER A 1 36 ? -4.456 19.687 -0.919 1.00 0.00 36 SER A N 19
ATOM 27720 C CA . SER A 1 36 ? -4.154 19.733 0.501 1.00 0.00 36 SER A CA 19
ATOM 27721 C C . SER A 1 36 ? -2.679 20.071 0.689 1.00 0.00 36 SER A C 19
ATOM 27722 O O . SER A 1 36 ? -1.885 19.910 -0.241 1.00 0.00 36 SER A O 19
ATOM 27730 N N . PRO A 1 37 ? -2.284 20.539 1.885 1.00 0.00 37 PRO A N 19
ATOM 27731 C CA . PRO A 1 37 ? -0.883 20.877 2.180 1.00 0.00 37 PRO A CA 19
ATOM 27732 C C . PRO A 1 37 ? 0.044 19.659 2.113 1.00 0.00 37 PRO A C 19
ATOM 27733 O O . PRO A 1 37 ? 1.263 19.789 2.226 1.00 0.00 37 PRO A O 19
ATOM 27744 N N . ALA A 1 38 ? -0.536 18.479 1.913 1.00 0.00 38 ALA A N 19
ATOM 27745 C CA . ALA A 1 38 ? 0.235 17.247 1.833 1.00 0.00 38 ALA A CA 19
ATOM 27746 C C . ALA A 1 38 ? 1.097 17.221 0.577 1.00 0.00 38 ALA A C 19
ATOM 27747 O O . ALA A 1 38 ? 2.119 16.534 0.533 1.00 0.00 38 ALA A O 19
ATOM 27754 N N . SER A 1 39 ? 0.693 17.986 -0.430 1.00 0.00 39 SER A N 19
ATOM 27755 C CA . SER A 1 39 ? 1.405 18.037 -1.700 1.00 0.00 39 SER A CA 19
ATOM 27756 C C . SER A 1 39 ? 2.801 18.630 -1.533 1.00 0.00 39 SER A C 19
ATOM 27757 O O . SER A 1 39 ? 3.707 18.361 -2.323 1.00 0.00 39 SER A O 19
ATOM 27765 N N . LYS A 1 40 ? 2.964 19.437 -0.495 1.00 0.00 40 LYS A N 19
ATOM 27766 C CA . LYS A 1 40 ? 4.240 20.072 -0.209 1.00 0.00 40 LYS A CA 19
ATOM 27767 C C . LYS A 1 40 ? 5.103 19.168 0.669 1.00 0.00 40 LYS A C 19
ATOM 27768 O O . LYS A 1 40 ? 6.334 19.226 0.623 1.00 0.00 40 LYS A O 19
ATOM 27787 N N . VAL A 1 41 ? 4.454 18.316 1.449 1.00 0.00 41 VAL A N 19
ATOM 27788 C CA . VAL A 1 41 ? 5.155 17.505 2.436 1.00 0.00 41 VAL A CA 19
ATOM 27789 C C . VAL A 1 41 ? 5.561 16.144 1.868 1.00 0.00 41 VAL A C 19
ATOM 27790 O O . VAL A 1 41 ? 6.720 15.735 1.979 1.00 0.00 41 VAL A O 19
ATOM 27803 N N . LEU A 1 42 ? 4.614 15.451 1.251 1.00 0.00 42 LEU A N 19
ATOM 27804 C CA . LEU A 1 42 ? 4.845 14.083 0.806 1.00 0.00 42 LEU A CA 19
ATOM 27805 C C . LEU A 1 42 ? 5.267 14.032 -0.654 1.00 0.00 42 LEU A C 19
ATOM 27806 O O . LEU A 1 42 ? 5.178 15.023 -1.382 1.00 0.00 42 LEU A O 19
ATOM 27822 N N . THR A 1 43 ? 5.725 12.863 -1.067 1.00 0.00 43 THR A N 19
ATOM 27823 C CA . THR A 1 43 ? 6.100 12.613 -2.444 1.00 0.00 43 THR A CA 19
ATOM 27824 C C . THR A 1 43 ? 5.493 11.291 -2.916 1.00 0.00 43 THR A C 19
ATOM 27825 O O . THR A 1 43 ? 5.362 10.351 -2.130 1.00 0.00 43 THR A O 19
ATOM 27836 N N . PRO A 1 44 ? 5.077 11.212 -4.189 1.00 0.00 44 PRO A N 19
ATOM 27837 C CA . PRO A 1 44 ? 4.404 10.031 -4.729 1.00 0.00 44 PRO A CA 19
ATOM 27838 C C . PRO A 1 44 ? 5.362 8.891 -5.073 1.00 0.00 44 PRO A C 19
ATOM 27839 O O . PRO A 1 44 ? 6.543 9.111 -5.345 1.00 0.00 44 PRO A O 19
ATOM 27850 N N . GLY A 1 45 ? 4.838 7.672 -5.071 1.00 0.00 45 GLY A N 19
ATOM 27851 C CA . GLY A 1 45 ? 5.642 6.523 -5.432 1.00 0.00 45 GLY A CA 19
ATOM 27852 C C . GLY A 1 45 ? 6.270 5.829 -4.234 1.00 0.00 45 GLY A C 19
ATOM 27853 O O . GLY A 1 45 ? 7.250 5.097 -4.384 1.00 0.00 45 GLY A O 19
ATOM 27857 N N . LEU A 1 46 ? 5.708 6.041 -3.052 1.00 0.00 46 LEU A N 19
ATOM 27858 C CA . LEU A 1 46 ? 6.245 5.434 -1.835 1.00 0.00 46 LEU A CA 19
ATOM 27859 C C . LEU A 1 46 ? 5.325 4.327 -1.326 1.00 0.00 46 LEU A C 19
ATOM 27860 O O . LEU A 1 46 ? 4.167 4.234 -1.734 1.00 0.00 46 LEU A O 19
ATOM 27876 N N . VAL A 1 47 ? 5.844 3.493 -0.434 1.00 0.00 47 VAL A N 19
ATOM 27877 C CA . VAL A 1 47 ? 5.059 2.424 0.171 1.00 0.00 47 VAL A CA 19
ATOM 27878 C C . VAL A 1 47 ? 4.766 2.751 1.630 1.00 0.00 47 VAL A C 19
ATOM 27879 O O . VAL A 1 47 ? 5.657 3.191 2.361 1.00 0.00 47 VAL A O 19
ATOM 27892 N N . ILE A 1 48 ? 3.524 2.544 2.046 1.00 0.00 48 ILE A N 19
ATOM 27893 C CA . ILE A 1 48 ? 3.116 2.826 3.416 1.00 0.00 48 ILE A CA 19
ATOM 27894 C C . ILE A 1 48 ? 3.165 1.563 4.267 1.00 0.00 48 ILE A C 19
ATOM 27895 O O . ILE A 1 48 ? 2.547 0.551 3.935 1.00 0.00 48 ILE A O 19
ATOM 27911 N N . GLU A 1 49 ? 3.903 1.636 5.362 1.00 0.00 49 GLU A N 19
ATOM 27912 C CA . GLU A 1 49 ? 4.014 0.529 6.292 1.00 0.00 49 GLU A CA 19
ATOM 27913 C C . GLU A 1 49 ? 2.851 0.551 7.269 1.00 0.00 49 GLU A C 19
ATOM 27914 O O . GLU A 1 49 ? 2.159 -0.453 7.459 1.00 0.00 49 GLU A O 19
ATOM 27926 N N . SER A 1 50 ? 2.625 1.706 7.873 1.00 0.00 50 SER A N 19
ATOM 27927 C CA . SER A 1 50 ? 1.608 1.815 8.903 1.00 0.00 50 SER A CA 19
ATOM 27928 C C . SER A 1 50 ? 0.977 3.194 8.943 1.00 0.00 50 SER A C 19
ATOM 27929 O O . SER A 1 50 ? 1.601 4.195 8.578 1.00 0.00 50 SER A O 19
ATOM 27937 N N . ILE A 1 51 ? -0.267 3.226 9.394 1.00 0.00 51 ILE A N 19
ATOM 27938 C CA . ILE A 1 51 ? -0.990 4.474 9.554 1.00 0.00 51 ILE A CA 19
ATOM 27939 C C . ILE A 1 51 ? -1.230 4.767 11.034 1.00 0.00 51 ILE A C 19
ATOM 27940 O O . ILE A 1 51 ? -2.129 4.198 11.658 1.00 0.00 51 ILE A O 19
ATOM 27956 N N . ASN A 1 52 ? -0.380 5.624 11.589 1.00 0.00 52 ASN A N 19
ATOM 27957 C CA . ASN A 1 52 ? -0.538 6.144 12.950 1.00 0.00 52 ASN A CA 19
ATOM 27958 C C . ASN A 1 52 ? -0.586 5.019 13.987 1.00 0.00 52 ASN A C 19
ATOM 27959 O O . ASN A 1 52 ? -1.382 5.053 14.927 1.00 0.00 52 ASN A O 19
ATOM 27970 N N . GLY A 1 53 ? 0.273 4.027 13.813 1.00 0.00 53 GLY A N 19
ATOM 27971 C CA . GLY A 1 53 ? 0.364 2.948 14.777 1.00 0.00 53 GLY A CA 19
ATOM 27972 C C . GLY A 1 53 ? -0.276 1.669 14.282 1.00 0.00 53 GLY A C 19
ATOM 27973 O O . GLY A 1 53 ? 0.146 0.573 14.650 1.00 0.00 53 GLY A O 19
ATOM 27977 N N . MET A 1 54 ? -1.298 1.807 13.448 1.00 0.00 54 MET A N 19
ATOM 27978 C CA . MET A 1 54 ? -1.974 0.652 12.874 1.00 0.00 54 MET A CA 19
ATOM 27979 C C . MET A 1 54 ? -1.429 0.380 11.481 1.00 0.00 54 MET A C 19
ATOM 27980 O O . MET A 1 54 ? -1.621 1.178 10.563 1.00 0.00 54 MET A O 19
ATOM 27994 N N . PRO A 1 55 ? -0.722 -0.742 11.307 1.00 0.00 55 PRO A N 19
ATOM 27995 C CA . PRO A 1 55 ? -0.073 -1.065 10.041 1.00 0.00 55 PRO A CA 19
ATOM 27996 C C . PRO A 1 55 ? -1.067 -1.404 8.938 1.00 0.00 55 PRO A C 19
ATOM 27997 O O . PRO A 1 55 ? -2.061 -2.097 9.169 1.00 0.00 55 PRO A O 19
ATOM 28008 N N . THR A 1 56 ? -0.792 -0.923 7.738 1.00 0.00 56 THR A N 19
ATOM 28009 C CA . THR A 1 56 ? -1.678 -1.150 6.613 1.00 0.00 56 THR A CA 19
ATOM 28010 C C . THR A 1 56 ? -1.018 -2.030 5.564 1.00 0.00 56 THR A C 19
ATOM 28011 O O . THR A 1 56 ? -0.442 -1.544 4.591 1.00 0.00 56 THR A O 19
ATOM 28022 N N . SER A 1 57 ? -1.088 -3.329 5.784 1.00 0.00 57 SER A N 19
ATOM 28023 C CA . SER A 1 57 ? -0.510 -4.291 4.864 1.00 0.00 57 SER A CA 19
ATOM 28024 C C . SER A 1 57 ? -1.547 -4.734 3.836 1.00 0.00 57 SER A C 19
ATOM 28025 O O . SER A 1 57 ? -1.210 -5.337 2.818 1.00 0.00 57 SER A O 19
ATOM 28033 N N . ASN A 1 58 ? -2.808 -4.426 4.107 1.00 0.00 58 ASN A N 19
ATOM 28034 C CA . ASN A 1 58 ? -3.900 -4.815 3.223 1.00 0.00 58 ASN A CA 19
ATOM 28035 C C . ASN A 1 58 ? -4.758 -3.591 2.917 1.00 0.00 58 ASN A C 19
ATOM 28036 O O . ASN A 1 58 ? -4.483 -2.497 3.416 1.00 0.00 58 ASN A O 19
ATOM 28047 N N . LEU A 1 59 ? -5.806 -3.766 2.123 1.00 0.00 59 LEU A N 19
ATOM 28048 C CA . LEU A 1 59 ? -6.737 -2.690 1.860 1.00 0.00 59 LEU A CA 19
ATOM 28049 C C . LEU A 1 59 ? -7.661 -2.466 3.053 1.00 0.00 59 LEU A C 19
ATOM 28050 O O . LEU A 1 59 ? -7.877 -1.334 3.477 1.00 0.00 59 LEU A O 19
ATOM 28066 N N . THR A 1 60 ? -8.184 -3.557 3.598 1.00 0.00 60 THR A N 19
ATOM 28067 C CA . THR A 1 60 ? -9.124 -3.492 4.709 1.00 0.00 60 THR A CA 19
ATOM 28068 C C . THR A 1 60 ? -8.489 -2.844 5.941 1.00 0.00 60 THR A C 19
ATOM 28069 O O . THR A 1 60 ? -9.147 -2.096 6.663 1.00 0.00 60 THR A O 19
ATOM 28080 N N . THR A 1 61 ? -7.205 -3.110 6.166 1.00 0.00 61 THR A N 19
ATOM 28081 C CA . THR A 1 61 ? -6.484 -2.479 7.265 1.00 0.00 61 THR A CA 19
ATOM 28082 C C . THR A 1 61 ? -6.392 -0.972 7.048 1.00 0.00 61 THR A C 19
ATOM 28083 O O . THR A 1 61 ? -6.507 -0.187 7.986 1.00 0.00 61 THR A O 19
ATOM 28094 N N . TYR A 1 62 ? -6.214 -0.581 5.791 1.00 0.00 62 TYR A N 19
ATOM 28095 C CA . TYR A 1 62 ? -6.123 0.824 5.427 1.00 0.00 62 TYR A CA 19
ATOM 28096 C C . TYR A 1 62 ? -7.490 1.480 5.584 1.00 0.00 62 TYR A C 19
ATOM 28097 O O . TYR A 1 62 ? -7.603 2.611 6.046 1.00 0.00 62 TYR A O 19
ATOM 28115 N N . SER A 1 63 ? -8.522 0.738 5.205 1.00 0.00 63 SER A N 19
ATOM 28116 C CA . SER A 1 63 ? -9.893 1.171 5.343 1.00 0.00 63 SER A CA 19
ATOM 28117 C C . SER A 1 63 ? -10.271 1.391 6.809 1.00 0.00 63 SER A C 19
ATOM 28118 O O . SER A 1 63 ? -10.827 2.429 7.171 1.00 0.00 63 SER A O 19
ATOM 28126 N N . ALA A 1 64 ? -9.950 0.415 7.648 1.00 0.00 64 ALA A N 19
ATOM 28127 C CA . ALA A 1 64 ? -10.252 0.494 9.074 1.00 0.00 64 ALA A CA 19
ATOM 28128 C C . ALA A 1 64 ? -9.535 1.673 9.719 1.00 0.00 64 ALA A C 19
ATOM 28129 O O . ALA A 1 64 ? -10.067 2.316 10.625 1.00 0.00 64 ALA A O 19
ATOM 28136 N N . ALA A 1 65 ? -8.338 1.962 9.230 1.00 0.00 65 ALA A N 19
ATOM 28137 C CA . ALA A 1 65 ? -7.552 3.074 9.744 1.00 0.00 65 ALA A CA 19
ATOM 28138 C C . ALA A 1 65 ? -8.130 4.400 9.265 1.00 0.00 65 ALA A C 19
ATOM 28139 O O . ALA A 1 65 ? -8.290 5.341 10.043 1.00 0.00 65 ALA A O 19
ATOM 28146 N N . LEU A 1 66 ? -8.474 4.450 7.984 1.00 0.00 66 LEU A N 19
ATOM 28147 C CA . LEU A 1 66 ? -8.974 5.666 7.364 1.00 0.00 66 LEU A CA 19
ATOM 28148 C C . LEU A 1 66 ? -10.273 6.126 8.009 1.00 0.00 66 LEU A C 19
ATOM 28149 O O . LEU A 1 66 ? -10.498 7.322 8.163 1.00 0.00 66 LEU A O 19
ATOM 28165 N N . LYS A 1 67 ? -11.109 5.170 8.404 1.00 0.00 67 LYS A N 19
ATOM 28166 C CA . LYS A 1 67 ? -12.421 5.470 8.976 1.00 0.00 67 LYS A CA 19
ATOM 28167 C C . LYS A 1 67 ? -12.317 6.395 10.190 1.00 0.00 67 LYS A C 19
ATOM 28168 O O . LYS A 1 67 ? -13.181 7.246 10.405 1.00 0.00 67 LYS A O 19
ATOM 28187 N N . THR A 1 68 ? -11.253 6.239 10.968 1.00 0.00 68 THR A N 19
ATOM 28188 C CA . THR A 1 68 ? -11.074 7.028 12.181 1.00 0.00 68 THR A CA 19
ATOM 28189 C C . THR A 1 68 ? -10.561 8.437 11.870 1.00 0.00 68 THR A C 19
ATOM 28190 O O . THR A 1 68 ? -10.607 9.326 12.722 1.00 0.00 68 THR A O 19
ATOM 28201 N N . ILE A 1 69 ? -10.085 8.639 10.646 1.00 0.00 69 ILE A N 19
ATOM 28202 C CA . ILE A 1 69 ? -9.487 9.910 10.259 1.00 0.00 69 ILE A CA 19
ATOM 28203 C C . ILE A 1 69 ? -10.561 10.935 9.904 1.00 0.00 69 ILE A C 19
ATOM 28204 O O . ILE A 1 69 ? -11.436 10.674 9.077 1.00 0.00 69 ILE A O 19
ATOM 28220 N N . SER A 1 70 ? -10.487 12.096 10.541 1.00 0.00 70 SER A N 19
ATOM 28221 C CA . SER A 1 70 ? -11.476 13.147 10.362 1.00 0.00 70 SER A CA 19
ATOM 28222 C C . SER A 1 70 ? -10.824 14.429 9.826 1.00 0.00 70 SER A C 19
ATOM 28223 O O . SER A 1 70 ? -9.649 14.424 9.453 1.00 0.00 70 SER A O 19
ATOM 28231 N N . VAL A 1 71 ? -11.593 15.519 9.778 1.00 0.00 71 VAL A N 19
ATOM 28232 C CA . VAL A 1 71 ? -11.068 16.814 9.350 1.00 0.00 71 VAL A CA 19
ATOM 28233 C C . VAL A 1 71 ? -10.193 17.413 10.444 1.00 0.00 71 VAL A C 19
ATOM 28234 O O . VAL A 1 71 ? -10.513 17.305 11.630 1.00 0.00 71 VAL A O 19
ATOM 28247 N N . GLY A 1 72 ? -9.084 18.023 10.046 1.00 0.00 72 GLY A N 19
ATOM 28248 C CA . GLY A 1 72 ? -8.193 18.636 11.010 1.00 0.00 72 GLY A CA 19
ATOM 28249 C C . GLY A 1 72 ? -7.499 17.599 11.859 1.00 0.00 72 GLY A C 19
ATOM 28250 O O . GLY A 1 72 ? -7.205 17.825 13.032 1.00 0.00 72 GLY A O 19
ATOM 28254 N N . GLU A 1 73 ? -7.252 16.450 11.256 1.00 0.00 73 GLU A N 19
ATOM 28255 C CA . GLU A 1 73 ? -6.618 15.345 11.936 1.00 0.00 73 GLU A CA 19
ATOM 28256 C C . GLU A 1 73 ? -5.181 15.231 11.478 1.00 0.00 73 GLU A C 19
ATOM 28257 O O . GLU A 1 73 ? -4.866 15.537 10.333 1.00 0.00 73 GLU A O 19
ATOM 28269 N N . VAL A 1 74 ? -4.319 14.790 12.364 1.00 0.00 74 VAL A N 19
ATOM 28270 C CA . VAL A 1 74 ? -2.913 14.659 12.039 1.00 0.00 74 VAL A CA 19
ATOM 28271 C C . VAL A 1 74 ? -2.545 13.184 11.961 1.00 0.00 74 VAL A C 19
ATOM 28272 O O . VAL A 1 74 ? -2.471 12.494 12.978 1.00 0.00 74 VAL A O 19
ATOM 28285 N N . ILE A 1 75 ? -2.336 12.703 10.752 1.00 0.00 75 ILE A N 19
ATOM 28286 C CA . ILE A 1 75 ? -2.038 11.302 10.535 1.00 0.00 75 ILE A CA 19
ATOM 28287 C C . ILE A 1 75 ? -0.541 11.075 10.447 1.00 0.00 75 ILE A C 19
ATOM 28288 O O . ILE A 1 75 ? 0.215 11.975 10.082 1.00 0.00 75 ILE A O 19
ATOM 28304 N N . ASN A 1 76 ? -0.125 9.866 10.771 1.00 0.00 76 ASN A N 19
ATOM 28305 C CA . ASN A 1 76 ? 1.286 9.529 10.798 1.00 0.00 76 ASN A CA 19
ATOM 28306 C C . ASN A 1 76 ? 1.559 8.355 9.870 1.00 0.00 76 ASN A C 19
ATOM 28307 O O . ASN A 1 76 ? 1.175 7.222 10.149 1.00 0.00 76 ASN A O 19
ATOM 28318 N N . ILE A 1 77 ? 2.212 8.639 8.766 1.00 0.00 77 ILE A N 19
ATOM 28319 C CA . ILE A 1 77 ? 2.453 7.642 7.738 1.00 0.00 77 ILE A CA 19
ATOM 28320 C C . ILE A 1 77 ? 3.913 7.216 7.741 1.00 0.00 77 ILE A C 19
ATOM 28321 O O . ILE A 1 77 ? 4.807 7.994 7.398 1.00 0.00 77 ILE A O 19
ATOM 28337 N N . THR A 1 78 ? 4.149 5.983 8.151 1.00 0.00 78 THR A N 19
ATOM 28338 C CA . THR A 1 78 ? 5.484 5.424 8.148 1.00 0.00 78 THR A CA 19
ATOM 28339 C C . THR A 1 78 ? 5.753 4.760 6.805 1.00 0.00 78 THR A C 19
ATOM 28340 O O . THR A 1 78 ? 5.105 3.781 6.455 1.00 0.00 78 THR A O 19
ATOM 28351 N N . THR A 1 79 ? 6.684 5.307 6.044 1.00 0.00 79 THR A N 19
ATOM 28352 C CA . THR A 1 79 ? 6.962 4.799 4.713 1.00 0.00 79 THR A CA 19
ATOM 28353 C C . THR A 1 79 ? 8.407 4.340 4.587 1.00 0.00 79 THR A C 19
ATOM 28354 O O . THR A 1 79 ? 9.182 4.408 5.544 1.00 0.00 79 THR A O 19
ATOM 28365 N N . ASP A 1 80 ? 8.757 3.888 3.392 1.00 0.00 80 ASP A N 19
ATOM 28366 C CA . ASP A 1 80 ? 10.134 3.535 3.059 1.00 0.00 80 ASP A CA 19
ATOM 28367 C C . ASP A 1 80 ? 11.051 4.755 3.148 1.00 0.00 80 ASP A C 19
ATOM 28368 O O . ASP A 1 80 ? 12.246 4.632 3.404 1.00 0.00 80 ASP A O 19
ATOM 28377 N N . GLN A 1 81 ? 10.480 5.938 2.956 1.00 0.00 81 GLN A N 19
ATOM 28378 C CA . GLN A 1 81 ? 11.253 7.171 3.022 1.00 0.00 81 GLN A CA 19
ATOM 28379 C C . GLN A 1 81 ? 11.205 7.781 4.415 1.00 0.00 81 GLN A C 19
ATOM 28380 O O . GLN A 1 81 ? 11.659 8.905 4.632 1.00 0.00 81 GLN A O 19
ATOM 28394 N N . GLY A 1 82 ? 10.663 7.034 5.353 1.00 0.00 82 GLY A N 19
ATOM 28395 C CA . GLY A 1 82 ? 10.631 7.484 6.725 1.00 0.00 82 GLY A CA 19
ATOM 28396 C C . GLY A 1 82 ? 9.228 7.720 7.226 1.00 0.00 82 GLY A C 19
ATOM 28397 O O . GLY A 1 82 ? 8.255 7.496 6.505 1.00 0.00 82 GLY A O 19
ATOM 28401 N N . THR A 1 83 ? 9.128 8.178 8.461 1.00 0.00 83 THR A N 19
ATOM 28402 C CA . THR A 1 83 ? 7.845 8.415 9.095 1.00 0.00 83 THR A CA 19
ATOM 28403 C C . THR A 1 83 ? 7.461 9.890 9.003 1.00 0.00 83 THR A C 19
ATOM 28404 O O . THR A 1 83 ? 8.119 10.744 9.594 1.00 0.00 83 THR A O 19
ATOM 28415 N N . PHE A 1 84 ? 6.408 10.189 8.254 1.00 0.00 84 PHE A N 19
ATOM 28416 C CA . PHE A 1 84 ? 5.950 11.564 8.110 1.00 0.00 84 PHE A CA 19
ATOM 28417 C C . PHE A 1 84 ? 4.606 11.742 8.791 1.00 0.00 84 PHE A C 19
ATOM 28418 O O . PHE A 1 84 ? 3.799 10.819 8.830 1.00 0.00 84 PHE A O 19
ATOM 28435 N N . HIS A 1 85 ? 4.365 12.927 9.316 1.00 0.00 85 HIS A N 19
ATOM 28436 C CA . HIS A 1 85 ? 3.079 13.245 9.907 1.00 0.00 85 HIS A CA 19
ATOM 28437 C C . HIS A 1 85 ? 2.481 14.463 9.226 1.00 0.00 85 HIS A C 19
ATOM 28438 O O . HIS A 1 85 ? 3.120 15.511 9.131 1.00 0.00 85 HIS A O 19
ATOM 28453 N N . LEU A 1 86 ? 1.266 14.310 8.735 1.00 0.00 86 LEU A N 19
ATOM 28454 C CA . LEU A 1 86 ? 0.599 15.351 7.987 1.00 0.00 86 LEU A CA 19
ATOM 28455 C C . LEU A 1 86 ? -0.808 15.577 8.512 1.00 0.00 86 LEU A C 19
ATOM 28456 O O . LEU A 1 86 ? -1.399 14.692 9.126 1.00 0.00 86 LEU A O 19
ATOM 28472 N N . LYS A 1 87 ? -1.338 16.761 8.261 1.00 0.00 87 LYS A N 19
ATOM 28473 C CA . LYS A 1 87 ? -2.672 17.110 8.684 1.00 0.00 87 LYS A CA 19
ATOM 28474 C C . LYS A 1 87 ? -3.647 16.969 7.521 1.00 0.00 87 LYS A C 19
ATOM 28475 O O . LYS A 1 87 ? -3.286 17.178 6.358 1.00 0.00 87 LYS A O 19
ATOM 28494 N N . THR A 1 88 ? -4.865 16.584 7.833 1.00 0.00 88 THR A N 19
ATOM 28495 C CA . THR A 1 88 ? -5.916 16.495 6.836 1.00 0.00 88 THR A CA 19
ATOM 28496 C C . THR A 1 88 ? -6.569 17.854 6.618 1.00 0.00 88 THR A C 19
ATOM 28497 O O . THR A 1 88 ? -6.983 18.521 7.568 1.00 0.00 88 THR A O 19
ATOM 28508 N N . GLY A 1 89 ? -6.648 18.260 5.361 1.00 0.00 89 GLY A N 19
ATOM 28509 C CA . GLY A 1 89 ? -7.223 19.542 5.030 1.00 0.00 89 GLY A CA 19
ATOM 28510 C C . GLY A 1 89 ? -8.722 19.470 4.867 1.00 0.00 89 GLY A C 19
ATOM 28511 O O . GLY A 1 89 ? -9.344 18.454 5.192 1.00 0.00 89 GLY A O 19
ATOM 28515 N N . ARG A 1 90 ? -9.300 20.541 4.357 1.00 0.00 90 ARG A N 19
ATOM 28516 C CA . ARG A 1 90 ? -10.742 20.619 4.182 1.00 0.00 90 ARG A CA 19
ATOM 28517 C C . ARG A 1 90 ? -11.151 20.098 2.808 1.00 0.00 90 ARG A C 19
ATOM 28518 O O . ARG A 1 90 ? -10.315 19.639 2.030 1.00 0.00 90 ARG A O 19
ATOM 28539 N N . ASN A 1 91 ? -12.441 20.179 2.523 1.00 0.00 91 ASN A N 19
ATOM 28540 C CA . ASN A 1 91 ? -12.999 19.640 1.291 1.00 0.00 91 ASN A CA 19
ATOM 28541 C C . ASN A 1 91 ? -13.405 20.742 0.316 1.00 0.00 91 ASN A C 19
ATOM 28542 O O . ASN A 1 91 ? -14.399 21.432 0.528 1.00 0.00 91 ASN A O 19
ATOM 28553 N N . PRO A 1 92 ? -12.627 20.945 -0.758 1.00 0.00 92 PRO A N 19
ATOM 28554 C CA . PRO A 1 92 ? -13.012 21.846 -1.845 1.00 0.00 92 PRO A CA 19
ATOM 28555 C C . PRO A 1 92 ? -14.216 21.307 -2.619 1.00 0.00 92 PRO A C 19
ATOM 28556 O O . PRO A 1 92 ? -15.128 22.057 -2.976 1.00 0.00 92 PRO A O 19
ATOM 28567 N N . ASN A 1 93 ? -14.221 19.997 -2.861 1.00 0.00 93 ASN A N 19
ATOM 28568 C CA . ASN A 1 93 ? -15.299 19.368 -3.616 1.00 0.00 93 ASN A CA 19
ATOM 28569 C C . ASN A 1 93 ? -16.162 18.490 -2.705 1.00 0.00 93 ASN A C 19
ATOM 28570 O O . ASN A 1 93 ? -17.069 18.989 -2.040 1.00 0.00 93 ASN A O 19
ATOM 28581 N N . ASN A 1 94 ? -15.864 17.197 -2.633 1.00 0.00 94 ASN A N 19
ATOM 28582 C CA . ASN A 1 94 ? -16.665 16.286 -1.818 1.00 0.00 94 ASN A CA 19
ATOM 28583 C C . ASN A 1 94 ? -15.802 15.346 -0.995 1.00 0.00 94 ASN A C 19
ATOM 28584 O O . ASN A 1 94 ? -15.141 14.456 -1.528 1.00 0.00 94 ASN A O 19
ATOM 28595 N N . SER A 1 95 ? -15.819 15.575 0.307 1.00 0.00 95 SER A N 19
ATOM 28596 C CA . SER A 1 95 ? -15.185 14.707 1.287 1.00 0.00 95 SER A CA 19
ATOM 28597 C C . SER A 1 95 ? -15.452 15.303 2.662 1.00 0.00 95 SER A C 19
ATOM 28598 O O . SER A 1 95 ? -14.695 16.148 3.136 1.00 0.00 95 SER A O 19
ATOM 28606 N N . SER A 1 96 ? -16.563 14.894 3.264 1.00 0.00 96 SER A N 19
ATOM 28607 C CA . SER A 1 96 ? -17.054 15.508 4.492 1.00 0.00 96 SER A CA 19
ATOM 28608 C C . SER A 1 96 ? -16.027 15.432 5.616 1.00 0.00 96 SER A C 19
ATOM 28609 O O . SER A 1 96 ? -15.862 16.384 6.380 1.00 0.00 96 SER A O 19
ATOM 28617 N N . ARG A 1 97 ? -15.330 14.313 5.706 1.00 0.00 97 ARG A N 19
ATOM 28618 C CA . ARG A 1 97 ? -14.312 14.149 6.720 1.00 0.00 97 ARG A CA 19
ATOM 28619 C C . ARG A 1 97 ? -13.004 13.657 6.103 1.00 0.00 97 ARG A C 19
ATOM 28620 O O . ARG A 1 97 ? -12.972 12.613 5.458 1.00 0.00 97 ARG A O 19
ATOM 28641 N N . ALA A 1 98 ? -11.944 14.456 6.281 1.00 0.00 98 ALA A N 19
ATOM 28642 C CA . ALA A 1 98 ? -10.598 14.131 5.789 1.00 0.00 98 ALA A CA 19
ATOM 28643 C C . ALA A 1 98 ? -10.534 14.105 4.263 1.00 0.00 98 ALA A C 19
ATOM 28644 O O . ALA A 1 98 ? -11.168 13.274 3.619 1.00 0.00 98 ALA A O 19
ATOM 28651 N N . TYR A 1 99 ? -9.771 15.017 3.675 1.00 0.00 99 TYR A N 19
ATOM 28652 C CA . TYR A 1 99 ? -9.627 15.030 2.224 1.00 0.00 99 TYR A CA 19
ATOM 28653 C C . TYR A 1 99 ? -8.475 14.125 1.793 1.00 0.00 99 TYR A C 19
ATOM 28654 O O . TYR A 1 99 ? -8.663 13.211 0.994 1.00 0.00 99 TYR A O 19
ATOM 28672 N N . MET A 1 100 ? -7.289 14.392 2.345 1.00 0.00 100 MET A N 19
ATOM 28673 C CA . MET A 1 100 ? -6.081 13.607 2.064 1.00 0.00 100 MET A CA 19
ATOM 28674 C C . MET A 1 100 ? -5.750 13.629 0.570 1.00 0.00 100 MET A C 19
ATOM 28675 O O . MET A 1 100 ? -6.258 12.821 -0.208 1.00 0.00 100 MET A O 19
ATOM 28689 N N . GLY A 1 101 ? -4.878 14.550 0.183 1.00 0.00 101 GLY A N 19
ATOM 28690 C CA . GLY A 1 101 ? -4.612 14.786 -1.224 1.00 0.00 101 GLY A CA 19
ATOM 28691 C C . GLY A 1 101 ? -3.579 13.853 -1.830 1.00 0.00 101 GLY A C 19
ATOM 28692 O O . GLY A 1 101 ? -2.768 14.275 -2.645 1.00 0.00 101 GLY A O 19
ATOM 28696 N N . ILE A 1 102 ? -3.597 12.589 -1.440 1.00 0.00 102 ILE A N 19
ATOM 28697 C CA . ILE A 1 102 ? -2.758 11.585 -2.080 1.00 0.00 102 ILE A CA 19
ATOM 28698 C C . ILE A 1 102 ? -3.568 10.315 -2.274 1.00 0.00 102 ILE A C 19
ATOM 28699 O O . ILE A 1 102 ? -4.375 9.949 -1.418 1.00 0.00 102 ILE A O 19
ATOM 28715 N N . ARG A 1 103 ? -3.376 9.660 -3.400 1.00 0.00 103 ARG A N 19
ATOM 28716 C CA . ARG A 1 103 ? -4.148 8.471 -3.706 1.00 0.00 103 ARG A CA 19
ATOM 28717 C C . ARG A 1 103 ? -3.323 7.223 -3.438 1.00 0.00 103 ARG A C 19
ATOM 28718 O O . ARG A 1 103 ? -2.121 7.196 -3.697 1.00 0.00 103 ARG A O 19
ATOM 28739 N N . THR A 1 104 ? -3.970 6.200 -2.912 1.00 0.00 104 THR A N 19
ATOM 28740 C CA . THR A 1 104 ? -3.293 4.965 -2.564 1.00 0.00 104 THR A CA 19
ATOM 28741 C C . THR A 1 104 ? -3.982 3.753 -3.185 1.00 0.00 104 THR A C 19
ATOM 28742 O O . THR A 1 104 ? -5.186 3.774 -3.456 1.00 0.00 104 THR A O 19
ATOM 28753 N N . SER A 1 105 ? -3.197 2.716 -3.443 1.00 0.00 105 SER A N 19
ATOM 28754 C CA . SER A 1 105 ? -3.710 1.441 -3.923 1.00 0.00 105 SER A CA 19
ATOM 28755 C C . SER A 1 105 ? -2.778 0.333 -3.454 1.00 0.00 105 SER A C 19
ATOM 28756 O O . SER A 1 105 ? -1.603 0.579 -3.213 1.00 0.00 105 SER A O 19
ATOM 28764 N N . ASN A 1 106 ? -3.291 -0.876 -3.323 1.00 0.00 106 ASN A N 19
ATOM 28765 C CA . ASN A 1 106 ? -2.492 -1.984 -2.804 1.00 0.00 106 ASN A CA 19
ATOM 28766 C C . ASN A 1 106 ? -1.387 -2.375 -3.778 1.00 0.00 106 ASN A C 19
ATOM 28767 O O . ASN A 1 106 ? -0.320 -2.828 -3.365 1.00 0.00 106 ASN A O 19
ATOM 28778 N N . HIS A 1 107 ? -1.647 -2.174 -5.070 1.00 0.00 107 HIS A N 19
ATOM 28779 C CA . HIS A 1 107 ? -0.715 -2.549 -6.128 1.00 0.00 107 HIS A CA 19
ATOM 28780 C C . HIS A 1 107 ? -0.304 -4.016 -5.967 1.00 0.00 107 HIS A C 19
ATOM 28781 O O . HIS A 1 107 ? 0.858 -4.379 -6.158 1.00 0.00 107 HIS A O 19
ATOM 28796 N N . LEU A 1 108 ? -1.276 -4.855 -5.621 1.00 0.00 108 LEU A N 19
ATOM 28797 C CA . LEU A 1 108 ? -1.019 -6.266 -5.349 1.00 0.00 108 LEU A CA 19
ATOM 28798 C C . LEU A 1 108 ? -0.684 -7.047 -6.607 1.00 0.00 108 LEU A C 19
ATOM 28799 O O . LEU A 1 108 ? -0.565 -6.495 -7.701 1.00 0.00 108 LEU A O 19
ATOM 28815 N N . ARG A 1 109 ? -0.542 -8.344 -6.427 1.00 0.00 109 ARG A N 19
ATOM 28816 C CA . ARG A 1 109 ? -0.180 -9.240 -7.514 1.00 0.00 109 ARG A CA 19
ATOM 28817 C C . ARG A 1 109 ? -1.419 -9.578 -8.321 1.00 0.00 109 ARG A C 19
ATOM 28818 O O . ARG A 1 109 ? -2.160 -10.497 -7.981 1.00 0.00 109 ARG A O 19
ATOM 28839 N N . VAL A 1 110 ? -1.667 -8.809 -9.363 1.00 0.00 110 VAL A N 19
ATOM 28840 C CA . VAL A 1 110 ? -2.853 -8.999 -10.177 1.00 0.00 110 VAL A CA 19
ATOM 28841 C C . VAL A 1 110 ? -2.689 -10.186 -11.115 1.00 0.00 110 VAL A C 19
ATOM 28842 O O . VAL A 1 110 ? -1.844 -10.184 -12.014 1.00 0.00 110 VAL A O 19
ATOM 28855 N N . ARG A 1 111 ? -3.510 -11.186 -10.889 1.00 0.00 111 ARG A N 19
ATOM 28856 C CA . ARG A 1 111 ? -3.524 -12.392 -11.700 1.00 0.00 111 ARG A CA 19
ATOM 28857 C C . ARG A 1 111 ? -4.855 -13.093 -11.506 1.00 0.00 111 ARG A C 19
ATOM 28858 O O . ARG A 1 111 ? -5.132 -13.638 -10.437 1.00 0.00 111 ARG A O 19
ATOM 28879 N N . ASP A 1 112 ? -5.682 -13.056 -12.531 1.00 0.00 112 ASP A N 19
ATOM 28880 C CA . ASP A 1 112 ? -7.043 -13.570 -12.432 1.00 0.00 112 ASP A CA 19
ATOM 28881 C C . ASP A 1 112 ? -7.564 -13.947 -13.812 1.00 0.00 112 ASP A C 19
ATOM 28882 O O . ASP A 1 112 ? -7.856 -13.080 -14.636 1.00 0.00 112 ASP A O 19
ATOM 28891 N N . SER A 1 113 ? -7.651 -15.244 -14.063 1.00 0.00 113 SER A N 19
ATOM 28892 C CA . SER A 1 113 ? -8.042 -15.747 -15.370 1.00 0.00 113 SER A CA 19
ATOM 28893 C C . SER A 1 113 ? -9.542 -16.025 -15.429 1.00 0.00 113 SER A C 19
ATOM 28894 O O . SER A 1 113 ? -10.055 -16.893 -14.721 1.00 0.00 113 SER A O 19
ATOM 28902 N N . VAL A 1 114 ? -10.241 -15.277 -16.274 1.00 0.00 114 VAL A N 19
ATOM 28903 C CA . VAL A 1 114 ? -11.676 -15.437 -16.440 1.00 0.00 114 VAL A CA 19
ATOM 28904 C C . VAL A 1 114 ? -12.000 -16.134 -17.758 1.00 0.00 114 VAL A C 19
ATOM 28905 O O . VAL A 1 114 ? -11.469 -15.776 -18.813 1.00 0.00 114 VAL A O 19
ATOM 28918 N N . ALA A 1 115 ? -12.848 -17.146 -17.689 1.00 0.00 115 ALA A N 19
ATOM 28919 C CA . ALA A 1 115 ? -13.243 -17.903 -18.868 1.00 0.00 115 ALA A CA 19
ATOM 28920 C C . ALA A 1 115 ? -14.553 -18.639 -18.621 1.00 0.00 115 ALA A C 19
ATOM 28921 O O . ALA A 1 115 ? -14.732 -19.263 -17.573 1.00 0.00 115 ALA A O 19
ATOM 28928 N N . SER A 1 116 ? -15.461 -18.557 -19.583 1.00 0.00 116 SER A N 19
ATOM 28929 C CA . SER A 1 116 ? -16.734 -19.259 -19.505 1.00 0.00 116 SER A CA 19
ATOM 28930 C C . SER A 1 116 ? -17.388 -19.295 -20.883 1.00 0.00 116 SER A C 19
ATOM 28931 O O . SER A 1 116 ? -18.104 -18.370 -21.268 1.00 0.00 116 SER A O 19
ATOM 28939 N N . VAL A 1 117 ? -17.105 -20.348 -21.635 1.00 0.00 117 VAL A N 19
ATOM 28940 C CA . VAL A 1 117 ? -17.629 -20.494 -22.986 1.00 0.00 117 VAL A CA 19
ATOM 28941 C C . VAL A 1 117 ? -18.176 -21.905 -23.205 1.00 0.00 117 VAL A C 19
ATOM 28942 O O . VAL A 1 117 ? -17.413 -22.861 -23.347 1.00 0.00 117 VAL A O 19
ATOM 28955 N N . LEU A 1 118 ? -19.496 -22.033 -23.207 1.00 0.00 118 LEU A N 19
ATOM 28956 C CA . LEU A 1 118 ? -20.139 -23.309 -23.496 1.00 0.00 118 LEU A CA 19
ATOM 28957 C C . LEU A 1 118 ? -21.174 -23.125 -24.598 1.00 0.00 118 LEU A C 19
ATOM 28958 O O . LEU A 1 118 ? -20.929 -23.466 -25.756 1.00 0.00 118 LEU A O 19
ATOM 28974 N N . GLY A 1 119 ? -22.319 -22.561 -24.231 1.00 0.00 119 GLY A N 19
ATOM 28975 C CA . GLY A 1 119 ? -23.357 -22.274 -25.202 1.00 0.00 119 GLY A CA 19
ATOM 28976 C C . GLY A 1 119 ? -24.021 -23.525 -25.743 1.00 0.00 119 GLY A C 19
ATOM 28977 O O . GLY A 1 119 ? -24.303 -23.616 -26.936 1.00 0.00 119 GLY A O 19
ATOM 28981 N N . ASP A 1 120 ? -24.275 -24.491 -24.872 1.00 0.00 120 ASP A N 19
ATOM 28982 C CA . ASP A 1 120 ? -24.947 -25.714 -25.278 1.00 0.00 120 ASP A CA 19
ATOM 28983 C C . ASP A 1 120 ? -26.443 -25.468 -25.372 1.00 0.00 120 ASP A C 19
ATOM 28984 O O . ASP A 1 120 ? -27.035 -24.891 -24.458 1.00 0.00 120 ASP A O 19
ATOM 28993 N N . THR A 1 121 ? -27.041 -25.871 -26.485 1.00 0.00 121 THR A N 19
ATOM 28994 C CA . THR A 1 121 ? -28.471 -25.718 -26.673 1.00 0.00 121 THR A CA 19
ATOM 28995 C C . THR A 1 121 ? -29.225 -26.564 -25.650 1.00 0.00 121 THR A C 19
ATOM 28996 O O . THR A 1 121 ? -29.111 -27.791 -25.624 1.00 0.00 121 THR A O 19
ATOM 29007 N N . LEU A 1 122 ? -29.964 -25.896 -24.783 1.00 0.00 122 LEU A N 19
ATOM 29008 C CA . LEU A 1 122 ? -30.669 -26.567 -23.708 1.00 0.00 122 LEU A CA 19
ATOM 29009 C C . LEU A 1 122 ? -32.152 -26.655 -24.025 1.00 0.00 122 LEU A C 19
ATOM 29010 O O . LEU A 1 122 ? -32.868 -25.652 -23.951 1.00 0.00 122 LEU A O 19
ATOM 29026 N N . PRO A 1 123 ? -32.626 -27.850 -24.409 1.00 0.00 123 PRO A N 19
ATOM 29027 C CA . PRO A 1 123 ? -34.040 -28.084 -24.675 1.00 0.00 123 PRO A CA 19
ATOM 29028 C C . PRO A 1 123 ? -34.869 -27.894 -23.415 1.00 0.00 123 PRO A C 19
ATOM 29029 O O . PRO A 1 123 ? -34.808 -28.711 -22.494 1.00 0.00 123 PRO A O 19
ATOM 29040 N N . PHE A 1 124 ? -35.613 -26.802 -23.361 1.00 0.00 124 PHE A N 19
ATOM 29041 C CA . PHE A 1 124 ? -36.379 -26.465 -22.174 1.00 0.00 124 PHE A CA 19
ATOM 29042 C C . PHE A 1 124 ? -37.871 -26.475 -22.485 1.00 0.00 124 PHE A C 19
ATOM 29043 O O . PHE A 1 124 ? -38.705 -26.250 -21.610 1.00 0.00 124 PHE A O 19
ATOM 29060 N N . ALA A 1 125 ? -38.200 -26.741 -23.740 1.00 0.00 125 ALA A N 19
ATOM 29061 C CA . ALA A 1 125 ? -39.589 -26.783 -24.170 1.00 0.00 125 ALA A CA 19
ATOM 29062 C C . ALA A 1 125 ? -40.161 -28.182 -23.984 1.00 0.00 125 ALA A C 19
ATOM 29063 O O . ALA A 1 125 ? -40.757 -28.444 -22.921 1.00 0.00 125 ALA A O 19
ATOM 29071 N N . GLN A 1 23 ? 2.155 -13.040 0.837 1.00 0.00 23 GLN A N 20
ATOM 29072 C CA . GLN A 1 23 ? 0.710 -12.979 1.068 1.00 0.00 23 GLN A CA 20
ATOM 29073 C C . GLN A 1 23 ? 0.245 -11.533 1.278 1.00 0.00 23 GLN A C 20
ATOM 29074 O O . GLN A 1 23 ? -0.660 -11.073 0.579 1.00 0.00 23 GLN A O 20
ATOM 29088 N N . PRO A 1 24 ? 0.842 -10.787 2.240 1.00 0.00 24 PRO A N 20
ATOM 29089 C CA . PRO A 1 24 ? 0.482 -9.385 2.469 1.00 0.00 24 PRO A CA 20
ATOM 29090 C C . PRO A 1 24 ? 0.833 -8.517 1.272 1.00 0.00 24 PRO A C 20
ATOM 29091 O O . PRO A 1 24 ? 1.927 -8.633 0.714 1.00 0.00 24 PRO A O 20
ATOM 29102 N N . ASP A 1 25 ? -0.094 -7.652 0.879 1.00 0.00 25 ASP A N 20
ATOM 29103 C CA . ASP A 1 25 ? 0.076 -6.853 -0.321 1.00 0.00 25 ASP A CA 20
ATOM 29104 C C . ASP A 1 25 ? 0.729 -5.521 -0.006 1.00 0.00 25 ASP A C 20
ATOM 29105 O O . ASP A 1 25 ? 1.767 -5.178 -0.574 1.00 0.00 25 ASP A O 20
ATOM 29114 N N . GLY A 1 26 ? 0.131 -4.790 0.912 1.00 0.00 26 GLY A N 20
ATOM 29115 C CA . GLY A 1 26 ? 0.640 -3.487 1.271 1.00 0.00 26 GLY A CA 20
ATOM 29116 C C . GLY A 1 26 ? -0.036 -2.391 0.479 1.00 0.00 26 GLY A C 20
ATOM 29117 O O . GLY A 1 26 ? -0.603 -2.636 -0.589 1.00 0.00 26 GLY A O 20
ATOM 29121 N N . VAL A 1 27 ? -0.002 -1.183 1.009 1.00 0.00 27 VAL A N 20
ATOM 29122 C CA . VAL A 1 27 ? -0.632 -0.058 0.349 1.00 0.00 27 VAL A CA 20
ATOM 29123 C C . VAL A 1 27 ? 0.412 0.850 -0.290 1.00 0.00 27 VAL A C 20
ATOM 29124 O O . VAL A 1 27 ? 1.287 1.409 0.383 1.00 0.00 27 VAL A O 20
ATOM 29137 N N . GLN A 1 28 ? 0.318 0.982 -1.601 1.00 0.00 28 GLN A N 20
ATOM 29138 C CA . GLN A 1 28 ? 1.276 1.763 -2.364 1.00 0.00 28 GLN A CA 20
ATOM 29139 C C . GLN A 1 28 ? 0.683 3.109 -2.763 1.00 0.00 28 GLN A C 20
ATOM 29140 O O . GLN A 1 28 ? -0.471 3.186 -3.180 1.00 0.00 28 GLN A O 20
ATOM 29154 N N . ILE A 1 29 ? 1.469 4.165 -2.613 1.00 0.00 29 ILE A N 20
ATOM 29155 C CA . ILE A 1 29 ? 1.055 5.493 -3.047 1.00 0.00 29 ILE A CA 20
ATOM 29156 C C . ILE A 1 29 ? 0.993 5.552 -4.565 1.00 0.00 29 ILE A C 20
ATOM 29157 O O . ILE A 1 29 ? 2.016 5.452 -5.243 1.00 0.00 29 ILE A O 20
ATOM 29173 N N . ASP A 1 30 ? -0.208 5.705 -5.083 1.00 0.00 30 ASP A N 20
ATOM 29174 C CA . ASP A 1 30 ? -0.407 5.847 -6.516 1.00 0.00 30 ASP A CA 20
ATOM 29175 C C . ASP A 1 30 ? -0.013 7.243 -6.948 1.00 0.00 30 ASP A C 20
ATOM 29176 O O . ASP A 1 30 ? 0.934 7.433 -7.711 1.00 0.00 30 ASP A O 20
ATOM 29185 N N . SER A 1 31 ? -0.740 8.222 -6.434 1.00 0.00 31 SER A N 20
ATOM 29186 C CA . SER A 1 31 ? -0.481 9.605 -6.767 1.00 0.00 31 SER A CA 20
ATOM 29187 C C . SER A 1 31 ? -0.872 10.523 -5.625 1.00 0.00 31 SER A C 20
ATOM 29188 O O . SER A 1 31 ? -1.768 10.221 -4.840 1.00 0.00 31 SER A O 20
ATOM 29196 N N . VAL A 1 32 ? -0.169 11.630 -5.538 1.00 0.00 32 VAL A N 20
ATOM 29197 C CA . VAL A 1 32 ? -0.471 12.679 -4.585 1.00 0.00 32 VAL A CA 20
ATOM 29198 C C . VAL A 1 32 ? -1.315 13.750 -5.271 1.00 0.00 32 VAL A C 20
ATOM 29199 O O . VAL A 1 32 ? -0.838 14.432 -6.178 1.00 0.00 32 VAL A O 20
ATOM 29212 N N . VAL A 1 33 ? -2.566 13.884 -4.859 1.00 0.00 33 VAL A N 20
ATOM 29213 C CA . VAL A 1 33 ? -3.471 14.816 -5.501 1.00 0.00 33 VAL A CA 20
ATOM 29214 C C . VAL A 1 33 ? -3.292 16.230 -4.951 1.00 0.00 33 VAL A C 20
ATOM 29215 O O . VAL A 1 33 ? -3.306 16.447 -3.738 1.00 0.00 33 VAL A O 20
ATOM 29228 N N . PRO A 1 34 ? -3.081 17.205 -5.849 1.00 0.00 34 PRO A N 20
ATOM 29229 C CA . PRO A 1 34 ? -2.928 18.613 -5.476 1.00 0.00 34 PRO A CA 20
ATOM 29230 C C . PRO A 1 34 ? -4.214 19.195 -4.894 1.00 0.00 34 PRO A C 20
ATOM 29231 O O . PRO A 1 34 ? -5.320 18.812 -5.293 1.00 0.00 34 PRO A O 20
ATOM 29242 N N . GLY A 1 35 ? -4.059 20.112 -3.950 1.00 0.00 35 GLY A N 20
ATOM 29243 C CA . GLY A 1 35 ? -5.203 20.714 -3.293 1.00 0.00 35 GLY A CA 20
ATOM 29244 C C . GLY A 1 35 ? -5.259 20.344 -1.828 1.00 0.00 35 GLY A C 20
ATOM 29245 O O . GLY A 1 35 ? -5.816 21.073 -1.006 1.00 0.00 35 GLY A O 20
ATOM 29249 N N . SER A 1 36 ? -4.673 19.206 -1.508 1.00 0.00 36 SER A N 20
ATOM 29250 C CA . SER A 1 36 ? -4.620 18.726 -0.143 1.00 0.00 36 SER A CA 20
ATOM 29251 C C . SER A 1 36 ? -3.239 18.992 0.461 1.00 0.00 36 SER A C 20
ATOM 29252 O O . SER A 1 36 ? -2.263 19.171 -0.271 1.00 0.00 36 SER A O 20
ATOM 29260 N N . PRO A 1 37 ? -3.134 19.013 1.804 1.00 0.00 37 PRO A N 20
ATOM 29261 C CA . PRO A 1 37 ? -1.871 19.298 2.507 1.00 0.00 37 PRO A CA 20
ATOM 29262 C C . PRO A 1 37 ? -0.764 18.297 2.174 1.00 0.00 37 PRO A C 20
ATOM 29263 O O . PRO A 1 37 ? 0.421 18.586 2.349 1.00 0.00 37 PRO A O 20
ATOM 29274 N N . ALA A 1 38 ? -1.158 17.129 1.676 1.00 0.00 38 ALA A N 20
ATOM 29275 C CA . ALA A 1 38 ? -0.219 16.053 1.376 1.00 0.00 38 ALA A CA 20
ATOM 29276 C C . ALA A 1 38 ? 0.727 16.422 0.239 1.00 0.00 38 ALA A C 20
ATOM 29277 O O . ALA A 1 38 ? 1.848 15.912 0.169 1.00 0.00 38 ALA A O 20
ATOM 29284 N N . SER A 1 39 ? 0.282 17.325 -0.630 1.00 0.00 39 SER A N 20
ATOM 29285 C CA . SER A 1 39 ? 1.048 17.710 -1.808 1.00 0.00 39 SER A CA 20
ATOM 29286 C C . SER A 1 39 ? 2.374 18.372 -1.430 1.00 0.00 39 SER A C 20
ATOM 29287 O O . SER A 1 39 ? 3.322 18.375 -2.215 1.00 0.00 39 SER A O 20
ATOM 29295 N N . LYS A 1 40 ? 2.437 18.919 -0.224 1.00 0.00 40 LYS A N 20
ATOM 29296 C CA . LYS A 1 40 ? 3.618 19.643 0.219 1.00 0.00 40 LYS A CA 20
ATOM 29297 C C . LYS A 1 40 ? 4.352 18.857 1.306 1.00 0.00 40 LYS A C 20
ATOM 29298 O O . LYS A 1 40 ? 5.256 19.376 1.960 1.00 0.00 40 LYS A O 20
ATOM 29317 N N . VAL A 1 41 ? 3.968 17.601 1.494 1.00 0.00 41 VAL A N 20
ATOM 29318 C CA . VAL A 1 41 ? 4.557 16.785 2.545 1.00 0.00 41 VAL A CA 20
ATOM 29319 C C . VAL A 1 41 ? 5.219 15.540 1.972 1.00 0.00 41 VAL A C 20
ATOM 29320 O O . VAL A 1 41 ? 6.407 15.297 2.197 1.00 0.00 41 VAL A O 20
ATOM 29333 N N . LEU A 1 42 ? 4.455 14.764 1.219 1.00 0.00 42 LEU A N 20
ATOM 29334 C CA . LEU A 1 42 ? 4.934 13.485 0.719 1.00 0.00 42 LEU A CA 20
ATOM 29335 C C . LEU A 1 42 ? 5.211 13.541 -0.772 1.00 0.00 42 LEU A C 20
ATOM 29336 O O . LEU A 1 42 ? 4.812 14.485 -1.459 1.00 0.00 42 LEU A O 20
ATOM 29352 N N . THR A 1 43 ? 5.892 12.519 -1.259 1.00 0.00 43 THR A N 20
ATOM 29353 C CA . THR A 1 43 ? 6.165 12.371 -2.671 1.00 0.00 43 THR A CA 20
ATOM 29354 C C . THR A 1 43 ? 5.428 11.144 -3.211 1.00 0.00 43 THR A C 20
ATOM 29355 O O . THR A 1 43 ? 5.211 10.174 -2.485 1.00 0.00 43 THR A O 20
ATOM 29366 N N . PRO A 1 44 ? 5.003 11.173 -4.477 1.00 0.00 44 PRO A N 20
ATOM 29367 C CA . PRO A 1 44 ? 4.255 10.072 -5.073 1.00 0.00 44 PRO A CA 20
ATOM 29368 C C . PRO A 1 44 ? 5.154 8.878 -5.392 1.00 0.00 44 PRO A C 20
ATOM 29369 O O . PRO A 1 44 ? 6.294 9.042 -5.825 1.00 0.00 44 PRO A O 20
ATOM 29380 N N . GLY A 1 45 ? 4.637 7.677 -5.164 1.00 0.00 45 GLY A N 20
ATOM 29381 C CA . GLY A 1 45 ? 5.407 6.477 -5.435 1.00 0.00 45 GLY A CA 20
ATOM 29382 C C . GLY A 1 45 ? 5.925 5.807 -4.177 1.00 0.00 45 GLY A C 20
ATOM 29383 O O . GLY A 1 45 ? 6.549 4.746 -4.246 1.00 0.00 45 GLY A O 20
ATOM 29387 N N . LEU A 1 46 ? 5.658 6.407 -3.026 1.00 0.00 46 LEU A N 20
ATOM 29388 C CA . LEU A 1 46 ? 6.130 5.862 -1.757 1.00 0.00 46 LEU A CA 20
ATOM 29389 C C . LEU A 1 46 ? 5.261 4.696 -1.289 1.00 0.00 46 LEU A C 20
ATOM 29390 O O . LEU A 1 46 ? 4.155 4.484 -1.786 1.00 0.00 46 LEU A O 20
ATOM 29406 N N . VAL A 1 47 ? 5.776 3.942 -0.331 1.00 0.00 47 VAL A N 20
ATOM 29407 C CA . VAL A 1 47 ? 5.019 2.868 0.294 1.00 0.00 47 VAL A CA 20
ATOM 29408 C C . VAL A 1 47 ? 4.670 3.261 1.722 1.00 0.00 47 VAL A C 20
ATOM 29409 O O . VAL A 1 47 ? 5.494 3.846 2.426 1.00 0.00 47 VAL A O 20
ATOM 29422 N N . ILE A 1 48 ? 3.449 2.961 2.137 1.00 0.00 48 ILE A N 20
ATOM 29423 C CA . ILE A 1 48 ? 3.011 3.246 3.495 1.00 0.00 48 ILE A CA 20
ATOM 29424 C C . ILE A 1 48 ? 3.206 2.022 4.372 1.00 0.00 48 ILE A C 20
ATOM 29425 O O . ILE A 1 48 ? 2.540 1.003 4.194 1.00 0.00 48 ILE A O 20
ATOM 29441 N N . GLU A 1 49 ? 4.133 2.125 5.305 1.00 0.00 49 GLU A N 20
ATOM 29442 C CA . GLU A 1 49 ? 4.445 1.027 6.195 1.00 0.00 49 GLU A CA 20
ATOM 29443 C C . GLU A 1 49 ? 3.360 0.870 7.246 1.00 0.00 49 GLU A C 20
ATOM 29444 O O . GLU A 1 49 ? 2.826 -0.221 7.455 1.00 0.00 49 GLU A O 20
ATOM 29456 N N . SER A 1 50 ? 3.039 1.967 7.908 1.00 0.00 50 SER A N 20
ATOM 29457 C CA . SER A 1 50 ? 2.097 1.921 9.009 1.00 0.00 50 SER A CA 20
ATOM 29458 C C . SER A 1 50 ? 1.436 3.269 9.260 1.00 0.00 50 SER A C 20
ATOM 29459 O O . SER A 1 50 ? 1.967 4.319 8.893 1.00 0.00 50 SER A O 20
ATOM 29467 N N . ILE A 1 51 ? 0.268 3.211 9.885 1.00 0.00 51 ILE A N 20
ATOM 29468 C CA . ILE A 1 51 ? -0.452 4.398 10.333 1.00 0.00 51 ILE A CA 20
ATOM 29469 C C . ILE A 1 51 ? -0.184 4.559 11.835 1.00 0.00 51 ILE A C 20
ATOM 29470 O O . ILE A 1 51 ? 0.677 3.862 12.369 1.00 0.00 51 ILE A O 20
ATOM 29486 N N . ASN A 1 52 ? -0.883 5.479 12.496 1.00 0.00 52 ASN A N 20
ATOM 29487 C CA . ASN A 1 52 ? -0.736 5.713 13.940 1.00 0.00 52 ASN A CA 20
ATOM 29488 C C . ASN A 1 52 ? -0.794 4.411 14.743 1.00 0.00 52 ASN A C 20
ATOM 29489 O O . ASN A 1 52 ? -1.878 3.935 15.093 1.00 0.00 52 ASN A O 20
ATOM 29500 N N . GLY A 1 53 ? 0.373 3.827 15.003 1.00 0.00 53 GLY A N 20
ATOM 29501 C CA . GLY A 1 53 ? 0.456 2.641 15.837 1.00 0.00 53 GLY A CA 20
ATOM 29502 C C . GLY A 1 53 ? -0.075 1.382 15.168 1.00 0.00 53 GLY A C 20
ATOM 29503 O O . GLY A 1 53 ? 0.113 0.279 15.682 1.00 0.00 53 GLY A O 20
ATOM 29507 N N . MET A 1 54 ? -0.726 1.534 14.022 1.00 0.00 54 MET A N 20
ATOM 29508 C CA . MET A 1 54 ? -1.353 0.406 13.341 1.00 0.00 54 MET A CA 20
ATOM 29509 C C . MET A 1 54 ? -0.865 0.302 11.901 1.00 0.00 54 MET A C 20
ATOM 29510 O O . MET A 1 54 ? -1.144 1.175 11.082 1.00 0.00 54 MET A O 20
ATOM 29524 N N . PRO A 1 55 ? -0.115 -0.758 11.578 1.00 0.00 55 PRO A N 20
ATOM 29525 C CA . PRO A 1 55 ? 0.343 -1.020 10.217 1.00 0.00 55 PRO A CA 20
ATOM 29526 C C . PRO A 1 55 ? -0.761 -1.630 9.359 1.00 0.00 55 PRO A C 20
ATOM 29527 O O . PRO A 1 55 ? -1.495 -2.509 9.814 1.00 0.00 55 PRO A O 20
ATOM 29538 N N . THR A 1 56 ? -0.882 -1.164 8.121 1.00 0.00 56 THR A N 20
ATOM 29539 C CA . THR A 1 56 ? -1.918 -1.659 7.226 1.00 0.00 56 THR A CA 20
ATOM 29540 C C . THR A 1 56 ? -1.329 -2.252 5.954 1.00 0.00 56 THR A C 20
ATOM 29541 O O . THR A 1 56 ? -0.684 -1.554 5.170 1.00 0.00 56 THR A O 20
ATOM 29552 N N . SER A 1 57 ? -1.548 -3.539 5.765 1.00 0.00 57 SER A N 20
ATOM 29553 C CA . SER A 1 57 ? -1.157 -4.213 4.540 1.00 0.00 57 SER A CA 20
ATOM 29554 C C . SER A 1 57 ? -2.253 -4.085 3.494 1.00 0.00 57 SER A C 20
ATOM 29555 O O . SER A 1 57 ? -2.019 -3.604 2.393 1.00 0.00 57 SER A O 20
ATOM 29563 N N . ASN A 1 58 ? -3.464 -4.465 3.851 1.00 0.00 58 ASN A N 20
ATOM 29564 C CA . ASN A 1 58 ? -4.515 -4.585 2.857 1.00 0.00 58 ASN A CA 20
ATOM 29565 C C . ASN A 1 58 ? -5.191 -3.230 2.659 1.00 0.00 58 ASN A C 20
ATOM 29566 O O . ASN A 1 58 ? -5.143 -2.375 3.549 1.00 0.00 58 ASN A O 20
ATOM 29577 N N . LEU A 1 59 ? -5.823 -3.027 1.510 1.00 0.00 59 LEU A N 20
ATOM 29578 C CA . LEU A 1 59 ? -6.533 -1.779 1.253 1.00 0.00 59 LEU A CA 20
ATOM 29579 C C . LEU A 1 59 ? -7.712 -1.633 2.206 1.00 0.00 59 LEU A C 20
ATOM 29580 O O . LEU A 1 59 ? -7.997 -0.544 2.702 1.00 0.00 59 LEU A O 20
ATOM 29596 N N . THR A 1 60 ? -8.380 -2.744 2.471 1.00 0.00 60 THR A N 20
ATOM 29597 C CA . THR A 1 60 ? -9.519 -2.761 3.371 1.00 0.00 60 THR A CA 20
ATOM 29598 C C . THR A 1 60 ? -9.099 -2.398 4.800 1.00 0.00 60 THR A C 20
ATOM 29599 O O . THR A 1 60 ? -9.816 -1.688 5.504 1.00 0.00 60 THR A O 20
ATOM 29610 N N . THR A 1 61 ? -7.929 -2.870 5.223 1.00 0.00 61 THR A N 20
ATOM 29611 C CA . THR A 1 61 ? -7.421 -2.539 6.548 1.00 0.00 61 THR A CA 20
ATOM 29612 C C . THR A 1 61 ? -6.980 -1.077 6.604 1.00 0.00 61 THR A C 20
ATOM 29613 O O . THR A 1 61 ? -7.096 -0.420 7.638 1.00 0.00 61 THR A O 20
ATOM 29624 N N . TYR A 1 62 ? -6.495 -0.573 5.473 1.00 0.00 62 TYR A N 20
ATOM 29625 C CA . TYR A 1 62 ? -6.127 0.833 5.353 1.00 0.00 62 TYR A CA 20
ATOM 29626 C C . TYR A 1 62 ? -7.371 1.705 5.482 1.00 0.00 62 TYR A C 20
ATOM 29627 O O . TYR A 1 62 ? -7.370 2.711 6.189 1.00 0.00 62 TYR A O 20
ATOM 29645 N N . SER A 1 63 ? -8.436 1.294 4.805 1.00 0.00 63 SER A N 20
ATOM 29646 C CA . SER A 1 63 ? -9.708 1.998 4.862 1.00 0.00 63 SER A CA 20
ATOM 29647 C C . SER A 1 63 ? -10.262 1.963 6.285 1.00 0.00 63 SER A C 20
ATOM 29648 O O . SER A 1 63 ? -10.824 2.944 6.770 1.00 0.00 63 SER A O 20
ATOM 29656 N N . ALA A 1 64 ? -10.068 0.833 6.963 1.00 0.00 64 ALA A N 20
ATOM 29657 C CA . ALA A 1 64 ? -10.544 0.664 8.333 1.00 0.00 64 ALA A CA 20
ATOM 29658 C C . ALA A 1 64 ? -9.845 1.634 9.278 1.00 0.00 64 ALA A C 20
ATOM 29659 O O . ALA A 1 64 ? -10.432 2.098 10.256 1.00 0.00 64 ALA A O 20
ATOM 29666 N N . ALA A 1 65 ? -8.588 1.934 8.984 1.00 0.00 65 ALA A N 20
ATOM 29667 C CA . ALA A 1 65 ? -7.832 2.899 9.768 1.00 0.00 65 ALA A CA 20
ATOM 29668 C C . ALA A 1 65 ? -8.255 4.315 9.408 1.00 0.00 65 ALA A C 20
ATOM 29669 O O . ALA A 1 65 ? -8.400 5.177 10.273 1.00 0.00 65 ALA A O 20
ATOM 29676 N N . LEU A 1 66 ? -8.475 4.537 8.121 1.00 0.00 66 LEU A N 20
ATOM 29677 C CA . LEU A 1 66 ? -8.896 5.829 7.611 1.00 0.00 66 LEU A CA 20
ATOM 29678 C C . LEU A 1 66 ? -10.233 6.256 8.211 1.00 0.00 66 LEU A C 20
ATOM 29679 O O . LEU A 1 66 ? -10.441 7.426 8.526 1.00 0.00 66 LEU A O 20
ATOM 29695 N N . LYS A 1 67 ? -11.126 5.291 8.387 1.00 0.00 67 LYS A N 20
ATOM 29696 C CA . LYS A 1 67 ? -12.463 5.563 8.903 1.00 0.00 67 LYS A CA 20
ATOM 29697 C C . LYS A 1 67 ? -12.457 5.858 10.403 1.00 0.00 67 LYS A C 20
ATOM 29698 O O . LYS A 1 67 ? -13.486 6.211 10.974 1.00 0.00 67 LYS A O 20
ATOM 29717 N N . THR A 1 68 ? -11.310 5.703 11.045 1.00 0.00 68 THR A N 20
ATOM 29718 C CA . THR A 1 68 ? -11.183 6.083 12.447 1.00 0.00 68 THR A CA 20
ATOM 29719 C C . THR A 1 68 ? -10.498 7.443 12.582 1.00 0.00 68 THR A C 20
ATOM 29720 O O . THR A 1 68 ? -10.505 8.051 13.656 1.00 0.00 68 THR A O 20
ATOM 29731 N N . ILE A 1 69 ? -9.913 7.916 11.485 1.00 0.00 69 ILE A N 20
ATOM 29732 C CA . ILE A 1 69 ? -9.199 9.187 11.479 1.00 0.00 69 ILE A CA 20
ATOM 29733 C C . ILE A 1 69 ? -10.174 10.359 11.362 1.00 0.00 69 ILE A C 20
ATOM 29734 O O . ILE A 1 69 ? -11.104 10.333 10.551 1.00 0.00 69 ILE A O 20
ATOM 29750 N N . SER A 1 70 ? -9.947 11.386 12.170 1.00 0.00 70 SER A N 20
ATOM 29751 C CA . SER A 1 70 ? -10.829 12.544 12.215 1.00 0.00 70 SER A CA 20
ATOM 29752 C C . SER A 1 70 ? -10.498 13.540 11.101 1.00 0.00 70 SER A C 20
ATOM 29753 O O . SER A 1 70 ? -9.439 13.461 10.467 1.00 0.00 70 SER A O 20
ATOM 29761 N N . VAL A 1 71 ? -11.413 14.474 10.867 1.00 0.00 71 VAL A N 20
ATOM 29762 C CA . VAL A 1 71 ? -11.189 15.560 9.923 1.00 0.00 71 VAL A CA 20
ATOM 29763 C C . VAL A 1 71 ? -10.276 16.603 10.552 1.00 0.00 71 VAL A C 20
ATOM 29764 O O . VAL A 1 71 ? -10.565 17.118 11.633 1.00 0.00 71 VAL A O 20
ATOM 29777 N N . GLY A 1 72 ? -9.172 16.902 9.887 1.00 0.00 72 GLY A N 20
ATOM 29778 C CA . GLY A 1 72 ? -8.211 17.827 10.446 1.00 0.00 72 GLY A CA 20
ATOM 29779 C C . GLY A 1 72 ? -7.337 17.150 11.476 1.00 0.00 72 GLY A C 20
ATOM 29780 O O . GLY A 1 72 ? -6.817 17.791 12.388 1.00 0.00 72 GLY A O 20
ATOM 29784 N N . GLU A 1 73 ? -7.199 15.843 11.329 1.00 0.00 73 GLU A N 20
ATOM 29785 C CA . GLU A 1 73 ? -6.367 15.046 12.212 1.00 0.00 73 GLU A CA 20
ATOM 29786 C C . GLU A 1 73 ? -4.937 15.079 11.710 1.00 0.00 73 GLU A C 20
ATOM 29787 O O . GLU A 1 73 ? -4.695 15.161 10.506 1.00 0.00 73 GLU A O 20
ATOM 29799 N N . VAL A 1 74 ? -3.997 15.012 12.625 1.00 0.00 74 VAL A N 20
ATOM 29800 C CA . VAL A 1 74 ? -2.598 14.950 12.252 1.00 0.00 74 VAL A CA 20
ATOM 29801 C C . VAL A 1 74 ? -2.102 13.528 12.446 1.00 0.00 74 VAL A C 20
ATOM 29802 O O . VAL A 1 74 ? -1.796 13.110 13.563 1.00 0.00 74 VAL A O 20
ATOM 29815 N N . ILE A 1 75 ? -2.058 12.778 11.363 1.00 0.00 75 ILE A N 20
ATOM 29816 C CA . ILE A 1 75 ? -1.728 11.368 11.430 1.00 0.00 75 ILE A CA 20
ATOM 29817 C C . ILE A 1 75 ? -0.236 11.137 11.266 1.00 0.00 75 ILE A C 20
ATOM 29818 O O . ILE A 1 75 ? 0.507 12.021 10.834 1.00 0.00 75 ILE A O 20
ATOM 29834 N N . ASN A 1 76 ? 0.188 9.943 11.623 1.00 0.00 76 ASN A N 20
ATOM 29835 C CA . ASN A 1 76 ? 1.584 9.568 11.551 1.00 0.00 76 ASN A CA 20
ATOM 29836 C C . ASN A 1 76 ? 1.759 8.441 10.543 1.00 0.00 76 ASN A C 20
ATOM 29837 O O . ASN A 1 76 ? 1.234 7.342 10.726 1.00 0.00 76 ASN A O 20
ATOM 29848 N N . ILE A 1 77 ? 2.487 8.720 9.477 1.00 0.00 77 ILE A N 20
ATOM 29849 C CA . ILE A 1 77 ? 2.652 7.768 8.397 1.00 0.00 77 ILE A CA 20
ATOM 29850 C C . ILE A 1 77 ? 4.124 7.436 8.206 1.00 0.00 77 ILE A C 20
ATOM 29851 O O . ILE A 1 77 ? 4.905 8.265 7.734 1.00 0.00 77 ILE A O 20
ATOM 29867 N N . THR A 1 78 ? 4.505 6.237 8.597 1.00 0.00 78 THR A N 20
ATOM 29868 C CA . THR A 1 78 ? 5.847 5.757 8.336 1.00 0.00 78 THR A CA 20
ATOM 29869 C C . THR A 1 78 ? 5.919 5.249 6.899 1.00 0.00 78 THR A C 20
ATOM 29870 O O . THR A 1 78 ? 5.194 4.329 6.523 1.00 0.00 78 THR A O 20
ATOM 29881 N N . THR A 1 79 ? 6.765 5.868 6.091 1.00 0.00 79 THR A N 20
ATOM 29882 C CA . THR A 1 79 ? 6.815 5.563 4.669 1.00 0.00 79 THR A CA 20
ATOM 29883 C C . THR A 1 79 ? 8.185 5.052 4.246 1.00 0.00 79 THR A C 20
ATOM 29884 O O . THR A 1 79 ? 9.072 4.839 5.073 1.00 0.00 79 THR A O 20
ATOM 29895 N N . ASP A 1 80 ? 8.336 4.887 2.938 1.00 0.00 80 ASP A N 20
ATOM 29896 C CA . ASP A 1 80 ? 9.595 4.479 2.323 1.00 0.00 80 ASP A CA 20
ATOM 29897 C C . ASP A 1 80 ? 10.730 5.437 2.685 1.00 0.00 80 ASP A C 20
ATOM 29898 O O . ASP A 1 80 ? 11.867 5.014 2.895 1.00 0.00 80 ASP A O 20
ATOM 29907 N N . GLN A 1 81 ? 10.406 6.724 2.785 1.00 0.00 81 GLN A N 20
ATOM 29908 C CA . GLN A 1 81 ? 11.411 7.747 3.067 1.00 0.00 81 GLN A CA 20
ATOM 29909 C C . GLN A 1 81 ? 11.504 8.036 4.559 1.00 0.00 81 GLN A C 20
ATOM 29910 O O . GLN A 1 81 ? 12.189 8.972 4.982 1.00 0.00 81 GLN A O 20
ATOM 29924 N N . GLY A 1 82 ? 10.809 7.238 5.346 1.00 0.00 82 GLY A N 20
ATOM 29925 C CA . GLY A 1 82 ? 10.861 7.390 6.783 1.00 0.00 82 GLY A CA 20
ATOM 29926 C C . GLY A 1 82 ? 9.545 7.856 7.368 1.00 0.00 82 GLY A C 20
ATOM 29927 O O . GLY A 1 82 ? 8.524 7.878 6.680 1.00 0.00 82 GLY A O 20
ATOM 29931 N N . THR A 1 83 ? 9.578 8.225 8.636 1.00 0.00 83 THR A N 20
ATOM 29932 C CA . THR A 1 83 ? 8.392 8.656 9.356 1.00 0.00 83 THR A CA 20
ATOM 29933 C C . THR A 1 83 ? 8.008 10.093 9.001 1.00 0.00 83 THR A C 20
ATOM 29934 O O . THR A 1 83 ? 8.838 11.000 9.078 1.00 0.00 83 THR A O 20
ATOM 29945 N N . PHE A 1 84 ? 6.758 10.293 8.607 1.00 0.00 84 PHE A N 20
ATOM 29946 C CA . PHE A 1 84 ? 6.239 11.630 8.351 1.00 0.00 84 PHE A CA 20
ATOM 29947 C C . PHE A 1 84 ? 4.895 11.810 9.040 1.00 0.00 84 PHE A C 20
ATOM 29948 O O . PHE A 1 84 ? 4.219 10.838 9.368 1.00 0.00 84 PHE A O 20
ATOM 29965 N N . HIS A 1 85 ? 4.520 13.054 9.272 1.00 0.00 85 HIS A N 20
ATOM 29966 C CA . HIS A 1 85 ? 3.227 13.363 9.855 1.00 0.00 85 HIS A CA 20
ATOM 29967 C C . HIS A 1 85 ? 2.419 14.201 8.878 1.00 0.00 85 HIS A C 20
ATOM 29968 O O . HIS A 1 85 ? 2.949 15.115 8.246 1.00 0.00 85 HIS A O 20
ATOM 29983 N N . LEU A 1 86 ? 1.143 13.888 8.751 1.00 0.00 86 LEU A N 20
ATOM 29984 C CA . LEU A 1 86 ? 0.308 14.523 7.742 1.00 0.00 86 LEU A CA 20
ATOM 29985 C C . LEU A 1 86 ? -1.034 14.926 8.335 1.00 0.00 86 LEU A C 20
ATOM 29986 O O . LEU A 1 86 ? -1.626 14.186 9.113 1.00 0.00 86 LEU A O 20
ATOM 30002 N N . LYS A 1 87 ? -1.502 16.099 7.964 1.00 0.00 87 LYS A N 20
ATOM 30003 C CA . LYS A 1 87 ? -2.795 16.584 8.417 1.00 0.00 87 LYS A CA 20
ATOM 30004 C C . LYS A 1 87 ? -3.862 16.277 7.371 1.00 0.00 87 LYS A C 20
ATOM 30005 O O . LYS A 1 87 ? -3.741 16.669 6.207 1.00 0.00 87 LYS A O 20
ATOM 30024 N N . THR A 1 88 ? -4.891 15.561 7.789 1.00 0.00 88 THR A N 20
ATOM 30025 C CA . THR A 1 88 ? -5.931 15.100 6.882 1.00 0.00 88 THR A CA 20
ATOM 30026 C C . THR A 1 88 ? -6.791 16.251 6.364 1.00 0.00 88 THR A C 20
ATOM 30027 O O . THR A 1 88 ? -7.089 17.202 7.093 1.00 0.00 88 THR A O 20
ATOM 30038 N N . GLY A 1 89 ? -7.178 16.156 5.094 1.00 0.00 89 GLY A N 20
ATOM 30039 C CA . GLY A 1 89 ? -7.965 17.196 4.475 1.00 0.00 89 GLY A CA 20
ATOM 30040 C C . GLY A 1 89 ? -9.416 17.167 4.902 1.00 0.00 89 GLY A C 20
ATOM 30041 O O . GLY A 1 89 ? -9.798 16.424 5.808 1.00 0.00 89 GLY A O 20
ATOM 30045 N N . ARG A 1 90 ? -10.226 17.956 4.223 1.00 0.00 90 ARG A N 20
ATOM 30046 C CA . ARG A 1 90 ? -11.617 18.154 4.608 1.00 0.00 90 ARG A CA 20
ATOM 30047 C C . ARG A 1 90 ? -12.571 17.745 3.488 1.00 0.00 90 ARG A C 20
ATOM 30048 O O . ARG A 1 90 ? -12.187 17.694 2.320 1.00 0.00 90 ARG A O 20
ATOM 30069 N N . ASN A 1 91 ? -13.807 17.449 3.886 1.00 0.00 91 ASN A N 20
ATOM 30070 C CA . ASN A 1 91 ? -14.934 17.229 2.970 1.00 0.00 91 ASN A CA 20
ATOM 30071 C C . ASN A 1 91 ? -14.706 16.082 1.978 1.00 0.00 91 ASN A C 20
ATOM 30072 O O . ASN A 1 91 ? -14.219 16.288 0.866 1.00 0.00 91 ASN A O 20
ATOM 30083 N N . PRO A 1 92 ? -15.044 14.850 2.386 1.00 0.00 92 PRO A N 20
ATOM 30084 C CA . PRO A 1 92 ? -15.105 13.699 1.497 1.00 0.00 92 PRO A CA 20
ATOM 30085 C C . PRO A 1 92 ? -16.531 13.496 0.974 1.00 0.00 92 PRO A C 20
ATOM 30086 O O . PRO A 1 92 ? -17.295 14.454 0.881 1.00 0.00 92 PRO A O 20
ATOM 30097 N N . ASN A 1 93 ? -16.898 12.263 0.643 1.00 0.00 93 ASN A N 20
ATOM 30098 C CA . ASN A 1 93 ? -18.256 11.991 0.177 1.00 0.00 93 ASN A CA 20
ATOM 30099 C C . ASN A 1 93 ? -19.121 11.433 1.310 1.00 0.00 93 ASN A C 20
ATOM 30100 O O . ASN A 1 93 ? -19.803 12.185 2.005 1.00 0.00 93 ASN A O 20
ATOM 30111 N N . ASN A 1 94 ? -19.065 10.119 1.514 1.00 0.00 94 ASN A N 20
ATOM 30112 C CA . ASN A 1 94 ? -19.908 9.465 2.513 1.00 0.00 94 ASN A CA 20
ATOM 30113 C C . ASN A 1 94 ? -19.119 9.186 3.788 1.00 0.00 94 ASN A C 20
ATOM 30114 O O . ASN A 1 94 ? -19.693 8.907 4.840 1.00 0.00 94 ASN A O 20
ATOM 30125 N N . SER A 1 95 ? -17.798 9.277 3.691 1.00 0.00 95 SER A N 20
ATOM 30126 C CA . SER A 1 95 ? -16.934 9.028 4.838 1.00 0.00 95 SER A CA 20
ATOM 30127 C C . SER A 1 95 ? -17.172 10.069 5.931 1.00 0.00 95 SER A C 20
ATOM 30128 O O . SER A 1 95 ? -17.218 9.731 7.115 1.00 0.00 95 SER A O 20
ATOM 30136 N N . SER A 1 96 ? -17.327 11.333 5.515 1.00 0.00 96 SER A N 20
ATOM 30137 C CA . SER A 1 96 ? -17.532 12.455 6.440 1.00 0.00 96 SER A CA 20
ATOM 30138 C C . SER A 1 96 ? -16.346 12.637 7.388 1.00 0.00 96 SER A C 20
ATOM 30139 O O . SER A 1 96 ? -16.434 13.337 8.396 1.00 0.00 96 SER A O 20
ATOM 30147 N N . ARG A 1 97 ? -15.239 12.017 7.034 1.00 0.00 97 ARG A N 20
ATOM 30148 C CA . ARG A 1 97 ? -14.043 12.012 7.861 1.00 0.00 97 ARG A CA 20
ATOM 30149 C C . ARG A 1 97 ? -12.839 12.493 7.063 1.00 0.00 97 ARG A C 20
ATOM 30150 O O . ARG A 1 97 ? -12.994 13.115 6.010 1.00 0.00 97 ARG A O 20
ATOM 30171 N N . ALA A 1 98 ? -11.654 12.226 7.601 1.00 0.00 98 ALA A N 20
ATOM 30172 C CA . ALA A 1 98 ? -10.392 12.513 6.934 1.00 0.00 98 ALA A CA 20
ATOM 30173 C C . ALA A 1 98 ? -10.402 12.062 5.476 1.00 0.00 98 ALA A C 20
ATOM 30174 O O . ALA A 1 98 ? -10.913 10.988 5.153 1.00 0.00 98 ALA A O 20
ATOM 30181 N N . TYR A 1 99 ? -9.835 12.881 4.601 1.00 0.00 99 TYR A N 20
ATOM 30182 C CA . TYR A 1 99 ? -9.796 12.558 3.181 1.00 0.00 99 TYR A CA 20
ATOM 30183 C C . TYR A 1 99 ? -8.354 12.409 2.699 1.00 0.00 99 TYR A C 20
ATOM 30184 O O . TYR A 1 99 ? -8.103 11.850 1.633 1.00 0.00 99 TYR A O 20
ATOM 30202 N N . MET A 1 100 ? -7.408 12.897 3.504 1.00 0.00 100 MET A N 20
ATOM 30203 C CA . MET A 1 100 ? -5.988 12.883 3.136 1.00 0.00 100 MET A CA 20
ATOM 30204 C C . MET A 1 100 ? -5.759 13.646 1.830 1.00 0.00 100 MET A C 20
ATOM 30205 O O . MET A 1 100 ? -6.512 14.566 1.503 1.00 0.00 100 MET A O 20
ATOM 30219 N N . GLY A 1 101 ? -4.702 13.295 1.107 1.00 0.00 101 GLY A N 20
ATOM 30220 C CA . GLY A 1 101 ? -4.413 13.973 -0.141 1.00 0.00 101 GLY A CA 20
ATOM 30221 C C . GLY A 1 101 ? -3.597 13.129 -1.094 1.00 0.00 101 GLY A C 20
ATOM 30222 O O . GLY A 1 101 ? -2.797 13.654 -1.870 1.00 0.00 101 GLY A O 20
ATOM 30226 N N . ILE A 1 102 ? -3.797 11.822 -1.042 1.00 0.00 102 ILE A N 20
ATOM 30227 C CA . ILE A 1 102 ? -3.092 10.899 -1.924 1.00 0.00 102 ILE A CA 20
ATOM 30228 C C . ILE A 1 102 ? -4.010 9.749 -2.312 1.00 0.00 102 ILE A C 20
ATOM 30229 O O . ILE A 1 102 ? -5.069 9.562 -1.717 1.00 0.00 102 ILE A O 20
ATOM 30245 N N . ARG A 1 103 ? -3.605 8.999 -3.316 1.00 0.00 103 ARG A N 20
ATOM 30246 C CA . ARG A 1 103 ? -4.336 7.820 -3.744 1.00 0.00 103 ARG A CA 20
ATOM 30247 C C . ARG A 1 103 ? -3.554 6.576 -3.355 1.00 0.00 103 ARG A C 20
ATOM 30248 O O . ARG A 1 103 ? -2.344 6.507 -3.575 1.00 0.00 103 ARG A O 20
ATOM 30269 N N . THR A 1 104 ? -4.231 5.613 -2.759 1.00 0.00 104 THR A N 20
ATOM 30270 C CA . THR A 1 104 ? -3.578 4.402 -2.306 1.00 0.00 104 THR A CA 20
ATOM 30271 C C . THR A 1 104 ? -3.991 3.191 -3.131 1.00 0.00 104 THR A C 20
ATOM 30272 O O . THR A 1 104 ? -5.175 2.972 -3.401 1.00 0.00 104 THR A O 20
ATOM 30283 N N . SER A 1 105 ? -2.998 2.428 -3.546 1.00 0.00 105 SER A N 20
ATOM 30284 C CA . SER A 1 105 ? -3.223 1.186 -4.252 1.00 0.00 105 SER A CA 20
ATOM 30285 C C . SER A 1 105 ? -2.841 0.010 -3.362 1.00 0.00 105 SER A C 20
ATOM 30286 O O . SER A 1 105 ? -2.177 0.180 -2.345 1.00 0.00 105 SER A O 20
ATOM 30294 N N . ASN A 1 106 ? -3.262 -1.169 -3.757 1.00 0.00 106 ASN A N 20
ATOM 30295 C CA . ASN A 1 106 ? -2.982 -2.391 -3.031 1.00 0.00 106 ASN A CA 20
ATOM 30296 C C . ASN A 1 106 ? -2.092 -3.275 -3.894 1.00 0.00 106 ASN A C 20
ATOM 30297 O O . ASN A 1 106 ? -2.235 -4.500 -3.941 1.00 0.00 106 ASN A O 20
ATOM 30308 N N . HIS A 1 107 ? -1.164 -2.618 -4.574 1.00 0.00 107 HIS A N 20
ATOM 30309 C CA . HIS A 1 107 ? -0.283 -3.268 -5.529 1.00 0.00 107 HIS A CA 20
ATOM 30310 C C . HIS A 1 107 ? 0.874 -3.941 -4.810 1.00 0.00 107 HIS A C 20
ATOM 30311 O O . HIS A 1 107 ? 1.692 -3.267 -4.185 1.00 0.00 107 HIS A O 20
ATOM 30326 N N . LEU A 1 108 ? 0.932 -5.264 -4.908 1.00 0.00 108 LEU A N 20
ATOM 30327 C CA . LEU A 1 108 ? 2.016 -6.033 -4.312 1.00 0.00 108 LEU A CA 20
ATOM 30328 C C . LEU A 1 108 ? 3.363 -5.539 -4.800 1.00 0.00 108 LEU A C 20
ATOM 30329 O O . LEU A 1 108 ? 3.577 -5.328 -5.996 1.00 0.00 108 LEU A O 20
ATOM 30345 N N . ARG A 1 109 ? 4.263 -5.375 -3.860 1.00 0.00 109 ARG A N 20
ATOM 30346 C CA . ARG A 1 109 ? 5.595 -4.874 -4.152 1.00 0.00 109 ARG A CA 20
ATOM 30347 C C . ARG A 1 109 ? 6.618 -5.701 -3.386 1.00 0.00 109 ARG A C 20
ATOM 30348 O O . ARG A 1 109 ? 6.458 -5.944 -2.188 1.00 0.00 109 ARG A O 20
ATOM 30369 N N . VAL A 1 110 ? 7.647 -6.159 -4.080 1.00 0.00 110 VAL A N 20
ATOM 30370 C CA . VAL A 1 110 ? 8.615 -7.066 -3.489 1.00 0.00 110 VAL A CA 20
ATOM 30371 C C . VAL A 1 110 ? 9.489 -6.370 -2.448 1.00 0.00 110 VAL A C 20
ATOM 30372 O O . VAL A 1 110 ? 10.013 -5.279 -2.672 1.00 0.00 110 VAL A O 20
ATOM 30385 N N . ARG A 1 111 ? 9.611 -7.009 -1.294 1.00 0.00 111 ARG A N 20
ATOM 30386 C CA . ARG A 1 111 ? 10.455 -6.503 -0.214 1.00 0.00 111 ARG A CA 20
ATOM 30387 C C . ARG A 1 111 ? 11.880 -7.025 -0.383 1.00 0.00 111 ARG A C 20
ATOM 30388 O O . ARG A 1 111 ? 12.816 -6.544 0.257 1.00 0.00 111 ARG A O 20
ATOM 30409 N N . ASP A 1 112 ? 12.005 -8.046 -1.234 1.00 0.00 112 ASP A N 20
ATOM 30410 C CA . ASP A 1 112 ? 13.293 -8.614 -1.640 1.00 0.00 112 ASP A CA 20
ATOM 30411 C C . ASP A 1 112 ? 14.066 -9.173 -0.447 1.00 0.00 112 ASP A C 20
ATOM 30412 O O . ASP A 1 112 ? 15.296 -9.238 -0.452 1.00 0.00 112 ASP A O 20
ATOM 30421 N N . SER A 1 113 ? 13.337 -9.618 0.560 1.00 0.00 113 SER A N 20
ATOM 30422 C CA . SER A 1 113 ? 13.951 -10.209 1.733 1.00 0.00 113 SER A CA 20
ATOM 30423 C C . SER A 1 113 ? 13.034 -11.269 2.322 1.00 0.00 113 SER A C 20
ATOM 30424 O O . SER A 1 113 ? 11.960 -11.545 1.777 1.00 0.00 113 SER A O 20
ATOM 30432 N N . VAL A 1 114 ? 13.462 -11.849 3.433 1.00 0.00 114 VAL A N 20
ATOM 30433 C CA . VAL A 1 114 ? 12.727 -12.920 4.082 1.00 0.00 114 VAL A CA 20
ATOM 30434 C C . VAL A 1 114 ? 11.363 -12.442 4.574 1.00 0.00 114 VAL A C 20
ATOM 30435 O O . VAL A 1 114 ? 11.218 -11.331 5.091 1.00 0.00 114 VAL A O 20
ATOM 30448 N N . ALA A 1 115 ? 10.368 -13.289 4.384 1.00 0.00 115 ALA A N 20
ATOM 30449 C CA . ALA A 1 115 ? 9.011 -13.019 4.828 1.00 0.00 115 ALA A CA 20
ATOM 30450 C C . ALA A 1 115 ? 8.310 -14.344 5.070 1.00 0.00 115 ALA A C 20
ATOM 30451 O O . ALA A 1 115 ? 7.800 -14.603 6.161 1.00 0.00 115 ALA A O 20
ATOM 30458 N N . SER A 1 116 ? 8.312 -15.182 4.030 1.00 0.00 116 SER A N 20
ATOM 30459 C CA . SER A 1 116 ? 7.836 -16.560 4.128 1.00 0.00 116 SER A CA 20
ATOM 30460 C C . SER A 1 116 ? 6.346 -16.615 4.471 1.00 0.00 116 SER A C 20
ATOM 30461 O O . SER A 1 116 ? 5.623 -15.638 4.276 1.00 0.00 116 SER A O 20
ATOM 30469 N N . VAL A 1 117 ? 5.903 -17.778 4.949 1.00 0.00 117 VAL A N 20
ATOM 30470 C CA . VAL A 1 117 ? 4.524 -17.982 5.395 1.00 0.00 117 VAL A CA 20
ATOM 30471 C C . VAL A 1 117 ? 3.524 -17.843 4.245 1.00 0.00 117 VAL A C 20
ATOM 30472 O O . VAL A 1 117 ? 3.081 -16.741 3.912 1.00 0.00 117 VAL A O 20
ATOM 30485 N N . LEU A 1 118 ? 3.187 -18.971 3.633 1.00 0.00 118 LEU A N 20
ATOM 30486 C CA . LEU A 1 118 ? 2.177 -19.003 2.584 1.00 0.00 118 LEU A CA 20
ATOM 30487 C C . LEU A 1 118 ? 1.037 -19.926 2.985 1.00 0.00 118 LEU A C 20
ATOM 30488 O O . LEU A 1 118 ? -0.135 -19.555 2.919 1.00 0.00 118 LEU A O 20
ATOM 30504 N N . GLY A 1 119 ? 1.390 -21.128 3.415 1.00 0.00 119 GLY A N 20
ATOM 30505 C CA . GLY A 1 119 ? 0.389 -22.084 3.829 1.00 0.00 119 GLY A CA 20
ATOM 30506 C C . GLY A 1 119 ? 0.198 -23.172 2.801 1.00 0.00 119 GLY A C 20
ATOM 30507 O O . GLY A 1 119 ? -0.812 -23.197 2.094 1.00 0.00 119 GLY A O 20
ATOM 30511 N N . ASP A 1 120 ? 1.178 -24.060 2.699 1.00 0.00 120 ASP A N 20
ATOM 30512 C CA . ASP A 1 120 ? 1.113 -25.165 1.754 1.00 0.00 120 ASP A CA 20
ATOM 30513 C C . ASP A 1 120 ? 0.080 -26.184 2.192 1.00 0.00 120 ASP A C 20
ATOM 30514 O O . ASP A 1 120 ? 0.353 -27.045 3.032 1.00 0.00 120 ASP A O 20
ATOM 30523 N N . THR A 1 121 ? -1.118 -26.067 1.649 1.00 0.00 121 THR A N 20
ATOM 30524 C CA . THR A 1 121 ? -2.155 -27.035 1.922 1.00 0.00 121 THR A CA 20
ATOM 30525 C C . THR A 1 121 ? -1.998 -28.219 0.968 1.00 0.00 121 THR A C 20
ATOM 30526 O O . THR A 1 121 ? -1.903 -28.052 -0.254 1.00 0.00 121 THR A O 20
ATOM 30537 N N . LEU A 1 122 ? -1.920 -29.413 1.530 1.00 0.00 122 LEU A N 20
ATOM 30538 C CA . LEU A 1 122 ? -1.600 -30.597 0.751 1.00 0.00 122 LEU A CA 20
ATOM 30539 C C . LEU A 1 122 ? -2.803 -31.052 -0.064 1.00 0.00 122 LEU A C 20
ATOM 30540 O O . LEU A 1 122 ? -3.898 -31.247 0.467 1.00 0.00 122 LEU A O 20
ATOM 30556 N N . PRO A 1 123 ? -2.604 -31.196 -1.380 1.00 0.00 123 PRO A N 20
ATOM 30557 C CA . PRO A 1 123 ? -3.684 -31.475 -2.323 1.00 0.00 123 PRO A CA 20
ATOM 30558 C C . PRO A 1 123 ? -4.153 -32.924 -2.296 1.00 0.00 123 PRO A C 20
ATOM 30559 O O . PRO A 1 123 ? -3.415 -33.840 -2.660 1.00 0.00 123 PRO A O 20
ATOM 30570 N N . PHE A 1 124 ? -5.382 -33.118 -1.845 1.00 0.00 124 PHE A N 20
ATOM 30571 C CA . PHE A 1 124 ? -6.019 -34.423 -1.875 1.00 0.00 124 PHE A CA 20
ATOM 30572 C C . PHE A 1 124 ? -7.404 -34.298 -2.494 1.00 0.00 124 PHE A C 20
ATOM 30573 O O . PHE A 1 124 ? -8.204 -33.452 -2.082 1.00 0.00 124 PHE A O 20
ATOM 30590 N N . ALA A 1 125 ? -7.673 -35.113 -3.500 1.00 0.00 125 ALA A N 20
ATOM 30591 C CA . ALA A 1 125 ? -8.957 -35.092 -4.171 1.00 0.00 125 ALA A CA 20
ATOM 30592 C C . ALA A 1 125 ? -9.881 -36.126 -3.548 1.00 0.00 125 ALA A C 20
ATOM 30593 O O . ALA A 1 125 ? -10.666 -35.756 -2.655 1.00 0.00 125 ALA A O 20
#

Secondary structure (DSSP, 8-state):
----EEEEEE-SSSGGGGTS-TT-EEEEETTEE-SSHHHHHHHHTT--TT-EEEEEETTEEEEEE--B-SSS--S-B--EEEE--PPP---------------

CATH classification: 2.30.42.10

Sequence (103 aa):
QPDGVQIDSVVPGSPASKVLTPGLVIESINGMPTSNLTTYSAALKTISVGEVINITTDQGTFHLKTGRNPNNSSRAYMGIRTSNHLRVRDSVASVLGDTLPFAQPDGVQIDSVVPGSPASKVLTPGLVIESINGMPTSNLTTYSAALKTISVGEVINITTDQGTFHLKTGRNPNNSSRAYMGIRTSNHLRVRDSVASVLGDTLPFAQPDGVQIDSVVPGSPASKVLTPGLVIESINGMPTSNLTTYSAALKTISVGEVINITTDQGTFHLKTGRNPNNSSRAYMGIRTSNHLRVRDSVASVLGDTLPFAQPDGVQIDSVVPGSPASKVLTPGLVIESINGMPTSNLTTYSAALKTISVGEVINITTDQGTFHLKTGRNPNNSSRAYMGIRTSNHLRVRDSVASVLGDTLPFAQPDGVQIDSVVPGSPASKVLTPGLVIESINGMPTSNLTTYSAALKTISVGEVINITTDQGTFHLKTGRNPNNSSRAYMGIRTSNHLRVRDSVASVLGDTLPFAQPDGVQIDSVVPGSPASKVLTPGLVIESINGMPTSNLTTYSAALKTISVGEVINITTDQGTFHLKTGRNPNNSSRAYMGIRTSNHLRVRDSVASVLGDTLPFAQPDGVQIDSVVPGSPASKVLTPGLVIESINGMPTSNLTTYSAALKTISVGEVINITTDQGTFHLKTGRNPNNSSRAYMGIRTSNHLRVRDSVASVLGDTLPFAQPDGVQIDSVVPGSPASKVLTPGLVIESINGMPTSNLTTYSAALKTISVGEVINITTDQGTFHLKTGRNPNNSSRAYMGIRTSNHLRVRDSVASVLGDTLPFAQPDGVQIDSVVPGSPASKVLTPGLVIESINGMPTSNLTTYSAALKTISVGEVINITTDQGTFHLKTGRNPNNSSRAYMGIRTSNHLRVRDSVASVLGDTLPFAQPDGVQIDSVVPGSPASKVLTPGLVIESINGMPTSNLTTYSAALKTISVGEVINITTDQGTFHLKTGRNPNNSSRAYMGIRTSNHLRVRDSVASVLGDTLPFAQPDGVQIDSVVPGSPASKVLTPGLVIESINGMPTSNLTTYSAALKTISVGEVINITTDQGTFHLKTGRNPNNSSRAYMGIRTSNHLRVRDSVASVLGDTLPFAQPDGVQIDSVVPGSPASKVLTPGLVIESINGMPTSNLTTYSAALKTISVGEVINITTDQGTFHLKTGRNPNNSSRAYMGIRTSNHLRVRDSVASVLGDTLPFAQPDGVQIDSVVPGSPASKVLTPGLVIESINGMPTSNLTTYSAALKTISVGEVINITTDQGTFHLKTGRNPNNSSRAYMGIRTSNHLRVRDSVASVLGDTLPFAQPDGVQIDSVVPGSPASKVLTPGLVIESINGMPTSNLTTYSAALKTISVGEVINITTDQGTFHLKTGRNPNNSSRAYMGIRTSNHLRVRDSVASVLGDTLPFAQPDGVQIDSVVPGSPASKVLTPGLVIESINGMPTSNLTTYSAALKTISVGEVINITTDQGTFHLKTGRNPNNSSRAYMGIRTSNHLRVRDSVASVLGDTLPFAQPDGVQIDSVVPGSPASKVLTPGLVIESINGMPTSNLTTYSAALKTISVGEVINITTDQGTFHLKTGRNPNNSSRAYMGIRTSNHLRVRDSVASVLGDTLPFAQPDGVQIDSVVPGSPASKVLTPGLVIESINGMPTSNLTTYSAALKTISVGEVINITTDQGTFHLKTGRNPNNSSRAYMGIRTSNHLRVRDSVASVLGDTLPFAQPDGVQIDSVVPGSPASKVLTPGLVIESINGMPTSNLTTYSAALKTISVGEVINITTDQGTFHLKTGRNPNNSSRAYMGIRTSNHLRVRDSVASVLGDTLPFAQPDGVQIDSVVPGSPASKVLTPGLVIESINGMPTSNLTTYSAALKTISVGEVINITTDQGTFHLKTGRNPNNSSRAYMGIRTSNHLRVRDSVASVLGDTLPFAQPDGVQIDSVVPGSPASKVLTPGLVIESINGMPTSNLTTYSAALKTISVGEVINITTDQGTFHLKTGRNPNNSSRAYMGIRTSNHLRVRDSVASVLGDTLPFA

Radius of gyration: 17.69 Å; Cα contacts (8 Å, |Δi|>4): 204; chains: 1; bounding box: 50×37×44 Å

Foldseek 3Di:
DFQFKFWAWFAPPFQVVVWDHGGKTWQAKAVGGDRAVVVVVVVQLVAAQQGWIWTQIPVGITIGTFHADDPVSNGGDRGTDIDSGHDDPVDDDDDDDDDDDDD

InterPro domains:
  IPR001193 Membrane-bound transcription factor site-2 protease [PR01000] (102-121)
  IPR001193 Membrane-bound transcription factor site-2 protease [PR01000] (124-138)
  IPR001193 Membrane-bound transcription factor site-2 protease [PR01000] (140-155)
  IPR001193 Membrane-bound transcription factor site-2 protease [PR01000] (156-168)
  IPR001193 Membrane-bound transcription factor site-2 protease [PTHR13325] (37-259)
  IPR001478 PDZ domain [PS50106] (196-268)
  IPR001478 PDZ domain [SM00228] (194-268)
  IPR008915 Peptidase M50 [PF02163] (115-372)
  IPR036034 PDZ superfamily [G3DSA:2.30.42.10] (208-292)
  IPR036034 PDZ superfamily [SSF50156] (208-295)

Solvent-accessible surface area: 7478 Å² total; per-residue (Å²): 167,73,129,10,1,43,1,65,39,32,83,120,50,13,49,0,44,196,64,16,75,68,41,25,57,0,88,30,6,65,82,53,90,0,54,48,91,110,55,30,40,56,2,22,130,94,10,65,65,39,79,85,3,47,1,40,6,107,103,32,70,61,126,0,101,3,0,201,32,61,158,80,115,68,148,5,77,10,13,12,159,36,53,21,131,114,182,126,194,129,110,126,104,82,150,179,68,124,127,150,126,198,157

Organism: Methanothermobacter thermautotrophicus (strain ATCC 29096 / DSM 1053 / JCM 10044 / NBRC 100330 / Delta H) (NCBI:txid187420)

Nearest PDB structures (foldseek):
  2hga-assembly1_A  TM=1.010E+00  e=2.977E-18  Methanothermobacter thermautotrophicus
  3i1e-assembly2_B  TM=7.988E-01  e=2.372E-03  Listeria innocua
  3i18-assembly1_A  TM=7.687E-01  e=5.886E-03  Listeria monocytogenes
  2kjk-assembly1_A  TM=6.988E-01  e=5.253E-03  Listeria innocua
  1ky9-assembly2_B  TM=8.354E-01  e=9.521E-02  Escherichia coli